Protein 3D03 (pdb70)

Foldseek 3Di:
DKEWEAEQLAFDAVPAADVRPHNSLVLLLLLLVVQQPDPPHGQAYEYAENLHQQQDLRRLVSSLVRVVSRPHQYDYEYAQNHDLVSCCVRCCVSVVQLDNDSVWGWHWDDPDQEIETEGEQYDPPANAGEQDPNNLVVVVVCLVVCPPGAYAYRHAFFLAAQLQLQQRVRGHPVSVSVLVVVVVHVRYAEYEHERQLDFGWDGRVNHIYTYAHHSAKGFDGDNPDNPGDIGGDWHWIWMWDDDPPDTDIHTGTSDDDDDDDDDDPCVVDPPPDD/DKEWEAEQLAFDAPPAAVVRPFNSLVLLLLVLVVQQPDPPHGQEYEYAANLHQAQDLRRLVSSLVSVVVRPHQYHYEYAQNHDQQSCLVRCCVSVVQLDNDSVRGWHWDDPDQEIETEGEQYDPPANAGEQDPNNLVVVLVVLVVCALRAYAYRHAFFLADDLQQQRRVRGHPNSVSVLVVVVVRVSDAEYEYERQLDFGWDGRVNHIYTYAHHSAKGFDGDNPDNPGDIGGDWHWIWMWDDDPPDTDIDIGTSDDDDDDDDDDPCVVPPD/DKEWEAEQLAFDADPAAVVRPHNSLVLLLLVLVVQQPDPPHGQEYEYAENLHAQQDLRRLVSSLVRVVSRPHQYDYEYAQNHDLQSCCVRCCVSVVQLDHDSVWGKDWDDPDQAIETEGEQYDPPANAGEQDPNRLVVVLVCLVVCPLRAYEYRHAFFLAAQLFLQRRVRGHPNSVSVLVVVVVHVSHAEYEYERQLDFGWDGRVRHIYTYAHHSAKGFDGDRPDNDGDIGGDWHWIWMWDDDPPDTDIDIGTSDDDDDDDDDDVCVVDPD/DKEWEAEQLAFDADPAADVRPHNSLVLLLLVLVVQVPDPPHGQEYEYQENLHQAQDLRRLVSSLVRVVSRPHQYDYEYAQNHDQQSCCVRCCVSVVQLDDDSVWGWDWDDPDQEIEIEGEQYDPPALAGEQDPVNLVVVVVVLVVCPQRAYAYRYAFFLAAQLFLQQRVRGHPVSVSVLVVVVVHVSHAEYEYERQLDWGWDDRVRHIYTYAHHSAKGFDGDNPDNDGDIGGDWHWIWMWDDDPPDTDIDTGTSDDDDDDDDDDVCVVDPD/DKEWEAEQLAFDAPPAADVRPFNSLVLLLLVLVVQQPDPPHGQEYEYAANLHQAQDLRSLVSSLVSVVVRPHQYHYEYAQNHDLVSCLVRPCVSVVQLDRDSVWGKHWDDPDQAIETEGEQYDPPALAGEQDPVNLVVVVVVLVVCPLRAYAYRYAFFLAAQLFQQRRVRGHPNSVSVLVVVVVHVRHAEYEYERQLDFGWDGRVNHIYTYAHHSAKGFDGDRPDNPGDIGGDWHWIWMWDDDPPDTDIDTGTSDDDDDDDDDDPCVVPPD/DKEWEAEQLAFDAPPAAVVRPHNSLVLLLLVLVVQQPDPPHGQAYEYAENLHQAQDLRRLVSSLVRVVVRPHQYDYEYAQNHDQQSCCVRCCVSPVQLDNDSVRGWHWDDPDQEIETEGEQYDPPARAGEDDPVNLVVVVVVLVVCAQRAYAYGHAFFLAAQLFLQQRVRGHPNSVSVLVVVVVHVSDAEYEYERQLDWGWDGRVNHIYTYAHHSAKGFDRDRPDNPGDIGGDWHWIWMWDDDPPDTDIDTGTSDDDDDDDDDDPCVVDPPPDD

Secondary structure (DSSP, 8-state):
-EEEEE----B-STT--BTTTB-HHHHHHHHHHHHHT-SS--SEEEEES--BSS--HHHHHHHHHHHTT-SS-EEEE--TTS-HHHHHHHHGGGSGGG-S-GGG--EEE-SSSSEEEE-----TT-SSB---HHHHHHHHHHHHHHTTS-EEEEESS-SS--S-TTTGGGSBTTTHHHHHHHHH-TTEEEEEE-SSSS-EEEEETTEEEEE---SS-B----SS--S-EEB-PPPEEEEEEEETTEEEEEEEE-S--S--EE--HHHHS-TT--/-EEEEE----B-STT--BTTTB-HHHHHHHHHHHHHT-SS--SEEEEES--BSS--HHHHHHHHHHHTT-SS-EEEE--TTS-HHHHHHHHGGGSGGG-S-GGG-EEEE-SSSSEEEEE----TT-SSB---HHHHHHHHHHHHHHTTS-EEEEESS-SS--S-TTTGGGSBTTTHHHHHHHHH-TTEEEEEE-SSSS-EEEEETTEEEEE---SS-B----SS--S-EEB-PPPEEEEEEEETTEEEEEEEE-S--S--EE--HHHHS--/-EEEEE----B--TT--BTTTB-HHHHHHHHHHHHHH-SS--SEEEEES--BSS--HHHHHHHHHHHTT-SS-EEEE--TTS-HHHHHHHHGGGSGGG-S-TT---EEE-SSSSEEEE-----TT-SSB---HHHHHHHHHHHHHHTTS-EEEEESS-SS--S-TTTGGGSBTTTHHHHHHHHH-TTEEEEEE-SSSS-EEEEETTEEEEE---SS-B----SS--S-EEB-PPPEEEEEEEETTEEEEEEEE-S--S--EE--HHHHS--/-EEEEE----B-STT--BTTTB-HHHHHHHHHHHHHT-SS--SEEEEES--BSS--HHHHHHHHHHHHT-SS-EEEE--TTS-HHHHHHHHGGGSGGG-S-TTS--EEE-SSSSEEEE-----TT-SSB---HHHHHHHHHHHHHHTTS-EEEEESS-SS--S-TTTGGGSBTTTHHHHHHHHH-TTEEEEEE-SSSS-EEEEETTEEEEE---SS-B----SS----EEB-PPPEEEEEEEETTEEEEEEEE-S--S--EE--HHHHS--/-EEEEE----B-STT--BTTTB-HHHHHHHHHHHHHT-SS--SEEEEES--BSS--HHHHHHHHHHHTT-SS-EEEE--TTS-HHHHHHHHGGGSGGG-S-TTS--EEE-SSSSEEEE---B-TT-SSB---HHHHHHHHHHHHHHTTS-EEEEESS-SS--S-TTTGGGSBTTTHHHHHHHHH-TTEEEEEE-SSSS-EEEEETTEEEEE---SS-B----SS--S-EEB-PPPEEEEEEEETTEEEEEEEE-S--S--EE--HHHHS--/-EEEEE----B--TT--BTTTB-HHHHHHHHHHHHHT-SS--SEEEEES--BSS--HHHHHHHHHHHTT-SS-EEEE--TTS-HHHHHHHHGGG-GGG-S-GGG--EEE-SSSSEEEE-----TT-SSB---HHHHHHHHHHHHHHTTS-EEEEESS-SS--S-TTTGGGSBTTTHHHHHHHHH-TTEEEEEE-SSSS-EEEEETTEEEEE---SS-B----SS--S-EEB-PPPEEEEEEEETTEEEEEEEE-S--S--EE--HHHHS-TT--

Structure (mmCIF, N/CA/C/O backbone):
data_3D03
#
_entry.id   3D03
#
_cell.length_a   94.967
_cell.length_b   133.842
_cell.length_c   168.941
_cell.angle_alpha   90.00
_cell.angle_beta   90.00
_cell.angle_gamma   90.00
#
_symmetry.space_group_name_H-M   'P 21 21 21'
#
loop_
_entity.id
_entity.type
_entity.pdbx_description
1 polymer Phosphohydrolase
2 non-polymer 'COBALT (II) ION'
3 water water
#
loop_
_atom_site.group_PDB
_atom_site.id
_atom_site.type_symbol
_atom_site.label_atom_id
_atom_site.label_alt_id
_atom_site.label_comp_id
_atom_site.label_asym_id
_atom_site.label_entity_id
_atom_site.label_seq_id
_atom_site.pdbx_PDB_ins_code
_atom_site.Cartn_x
_atom_site.Cartn_y
_atom_site.Cartn_z
_atom_site.occupancy
_atom_site.B_iso_or_equiv
_atom_site.auth_seq_id
_atom_site.auth_comp_id
_atom_site.auth_asym_id
_atom_site.auth_atom_id
_atom_site.pdbx_PDB_model_num
ATOM 1 N N . MET A 1 1 ? 33.368 8.531 0.918 1.00 3.88 1 MET A N 1
ATOM 2 C CA . MET A 1 1 ? 33.194 9.328 2.159 1.00 3.50 1 MET A CA 1
ATOM 3 C C . MET A 1 1 ? 33.699 8.544 3.351 1.00 3.06 1 MET A C 1
ATOM 4 O O . MET A 1 1 ? 33.300 7.379 3.564 1.00 2.28 1 MET A O 1
ATOM 9 N N . LEU A 1 2 ? 34.586 9.206 4.110 1.00 2.51 2 LEU A N 1
ATOM 10 C CA . LEU A 1 2 ? 35.008 8.782 5.430 1.00 2.00 2 LEU A CA 1
ATOM 11 C C . LEU A 1 2 ? 34.997 10.042 6.307 1.00 2.00 2 LEU A C 1
ATOM 12 O O . LEU A 1 2 ? 35.645 11.040 5.986 1.00 2.00 2 LEU A O 1
ATOM 17 N N . LEU A 1 3 ? 34.220 9.981 7.374 1.00 2.00 3 LEU A N 1
ATOM 18 C CA . LEU A 1 3 ? 34.129 11.060 8.360 1.00 2.91 3 LEU A CA 1
ATOM 19 C C . LEU A 1 3 ? 34.580 10.492 9.702 1.00 2.70 3 LEU A C 1
ATOM 20 O O . LEU A 1 3 ? 34.197 9.378 10.059 1.00 3.34 3 LEU A O 1
ATOM 25 N N . ALA A 1 4 ? 35.392 11.244 10.437 1.00 2.59 4 ALA A N 1
ATOM 26 C CA . ALA A 1 4 ? 35.653 10.939 11.848 1.00 2.00 4 ALA A CA 1
ATOM 27 C C . ALA A 1 4 ? 34.723 11.843 12.656 1.00 2.53 4 ALA A C 1
ATOM 28 O O . ALA A 1 4 ? 34.609 13.062 12.387 1.00 4.14 4 ALA A O 1
ATOM 30 N N . HIS A 1 5 ? 33.969 11.259 13.575 1.00 2.00 5 HIS A N 1
ATOM 31 C CA . HIS A 1 5 ? 32.907 11.995 14.288 1.00 2.00 5 HIS A CA 1
ATOM 32 C C . HIS A 1 5 ? 33.213 11.894 15.786 1.00 2.00 5 HIS A C 1
ATOM 33 O O . HIS A 1 5 ? 33.226 10.785 16.376 1.00 2.00 5 HIS A O 1
ATOM 40 N N . ILE A 1 6 ? 33.577 13.036 16.376 1.00 2.00 6 ILE A N 1
ATOM 41 C CA . ILE A 1 6 ? 33.799 13.089 17.836 1.00 2.10 6 ILE A CA 1
ATOM 42 C C . ILE A 1 6 ? 32.748 14.023 18.467 1.00 2.49 6 ILE A C 1
ATOM 43 O O . ILE A 1 6 ? 32.059 14.780 17.755 1.00 2.00 6 ILE A O 1
ATOM 48 N N . SER A 1 7 ? 32.652 14.033 19.796 1.00 2.00 7 SER A N 1
ATOM 49 C CA . SER A 1 7 ? 31.600 14.815 20.382 1.00 2.60 7 SER A CA 1
ATOM 50 C C . SER A 1 7 ? 31.950 15.212 21.785 1.00 2.15 7 SER A C 1
ATOM 51 O O . SER A 1 7 ? 32.770 14.524 22.416 1.00 2.00 7 SER A O 1
ATOM 54 N N . ASP A 1 8 ? 31.309 16.286 22.278 1.00 2.00 8 ASP A N 1
ATOM 55 C CA . ASP A 1 8 ? 31.352 16.606 23.714 1.00 2.00 8 ASP A CA 1
ATOM 56 C C . ASP A 1 8 ? 32.803 16.678 24.265 1.00 2.31 8 ASP A C 1
ATOM 57 O O . ASP A 1 8 ? 33.187 15.995 25.255 1.00 2.12 8 ASP A O 1
ATOM 62 N N . THR A 1 9 ? 33.597 17.509 23.610 1.00 2.00 9 THR A N 1
ATOM 63 C CA . THR A 1 9 ? 34.975 17.785 23.998 1.00 2.00 9 THR A CA 1
ATOM 64 C C . THR A 1 9 ? 35.072 18.527 25.368 1.00 2.00 9 THR A C 1
ATOM 65 O O . THR A 1 9 ? 36.049 18.313 26.106 1.00 2.00 9 THR A O 1
ATOM 69 N N . HIS A 1 10 ? 34.087 19.377 25.692 1.00 2.00 10 HIS A N 1
ATOM 70 C CA . HIS A 1 10 ? 34.067 20.114 26.999 1.00 2.00 10 HIS A CA 1
ATOM 71 C C . HIS A 1 10 ? 35.388 20.810 27.372 1.00 2.00 10 HIS A C 1
ATOM 72 O O . HIS A 1 10 ? 35.833 20.734 28.537 1.00 2.00 10 HIS A O 1
ATOM 79 N N . PHE A 1 11 ? 35.998 21.497 26.400 1.00 2.00 11 PHE A N 1
ATOM 80 C CA . PHE A 1 11 ? 37.221 22.243 26.664 1.00 2.00 11 PHE A CA 1
ATOM 81 C C . PHE A 1 11 ? 37.025 23.232 27.818 1.00 2.00 11 PHE A C 1
ATOM 82 O O . PHE A 1 11 ? 35.944 23.792 27.964 1.00 2.00 11 PHE A O 1
ATOM 90 N N . ARG A 1 12 ? 38.095 23.414 28.591 1.00 2.00 12 ARG A N 1
ATOM 91 C CA . ARG A 1 12 ? 38.173 24.414 29.676 1.00 2.00 12 ARG A CA 1
ATOM 92 C C . ARG A 1 12 ? 39.202 25.490 29.331 1.00 2.00 12 ARG A C 1
ATOM 93 O O . ARG A 1 12 ? 39.903 25.393 28.293 1.00 2.00 12 ARG A O 1
ATOM 101 N N . SER A 1 13 ? 39.299 26.505 30.206 1.00 2.00 13 SER A N 1
ATOM 102 C CA . SER A 1 13 ? 40.279 27.596 30.112 1.00 2.88 13 SER A CA 1
ATOM 103 C C . SER A 1 13 ? 41.693 27.054 30.133 1.00 2.96 13 SER A C 1
ATOM 104 O O . SER A 1 13 ? 41.935 25.979 30.683 1.00 2.00 13 SER A O 1
ATOM 107 N N . ARG A 1 14 ? 42.636 27.811 29.562 1.00 3.77 14 ARG A N 1
ATOM 108 C CA . ARG A 1 14 ? 44.023 27.438 29.626 1.00 5.14 14 ARG A CA 1
ATOM 109 C C . ARG A 1 14 ? 44.498 27.220 31.070 1.00 6.08 14 ARG A C 1
ATOM 110 O O . ARG A 1 14 ? 44.357 28.073 31.940 1.00 5.76 14 ARG A O 1
ATOM 118 N N . GLY A 1 15 ? 45.027 26.030 31.319 1.00 6.03 15 GLY A N 1
ATOM 119 C CA . GLY A 1 15 ? 45.505 25.714 32.641 1.00 7.30 15 GLY A CA 1
ATOM 120 C C . GLY A 1 15 ? 44.454 25.199 33.609 1.00 6.76 15 GLY A C 1
ATOM 121 O O . GLY A 1 15 ? 44.793 24.925 34.743 1.00 8.64 15 GLY A O 1
ATOM 122 N N . GLU A 1 16 ? 43.193 25.071 33.204 1.00 5.07 16 GLU A N 1
ATOM 123 C CA . GLU A 1 16 ? 42.157 24.579 34.104 1.00 4.83 16 GLU A CA 1
ATOM 124 C C . GLU A 1 16 ? 41.839 23.138 33.725 1.00 3.94 16 GLU A C 1
ATOM 125 O O . GLU A 1 16 ? 41.938 22.770 32.553 1.00 3.44 16 GLU A O 1
ATOM 131 N N . LYS A 1 17 ? 41.463 22.336 34.712 1.00 2.06 17 LYS A N 1
ATOM 132 C CA . LYS A 1 17 ? 41.014 20.959 34.451 1.00 2.64 17 LYS A CA 1
ATOM 133 C C . LYS A 1 17 ? 39.497 20.870 34.718 1.00 2.10 17 LYS A C 1
ATOM 134 O O . LYS A 1 17 ? 38.954 21.558 35.591 1.00 2.00 17 LYS A O 1
ATOM 140 N N . LEU A 1 18 ? 38.815 20.007 33.979 1.00 2.00 18 LEU A N 1
ATOM 141 C CA . LEU A 1 18 ? 37.399 19.765 34.201 1.00 2.00 18 LEU A CA 1
ATOM 142 C C . LEU A 1 18 ? 37.169 19.162 35.594 1.00 2.00 18 LEU A C 1
ATOM 143 O O . LEU A 1 18 ? 37.805 18.158 35.934 1.00 2.00 18 LEU A O 1
ATOM 148 N N . TYR A 1 19 ? 36.296 19.803 36.384 1.00 2.00 19 TYR A N 1
ATOM 149 C CA . TYR A 1 19 ? 36.084 19.445 37.825 1.00 2.00 19 TYR A CA 1
ATOM 150 C C . TYR A 1 19 ? 37.334 19.486 38.721 1.00 2.00 19 TYR A C 1
ATOM 151 O O . TYR A 1 19 ? 37.365 18.932 39.828 1.00 2.00 19 TYR A O 1
ATOM 160 N N . GLY A 1 20 ? 38.374 20.142 38.229 1.00 2.00 20 GLY A N 1
ATOM 161 C CA . GLY A 1 20 ? 39.635 20.235 38.904 1.00 2.00 20 GLY A CA 1
ATOM 162 C C . GLY A 1 20 ? 40.589 19.070 38.718 1.00 2.00 20 GLY A C 1
ATOM 163 O O . GLY A 1 20 ? 41.724 19.151 39.153 1.00 2.00 20 GLY A O 1
ATOM 164 N N . PHE A 1 21 ? 40.166 17.987 38.070 1.00 2.00 21 PHE A N 1
ATOM 165 C CA . PHE A 1 21 ? 41.072 16.856 37.964 1.00 2.00 21 PHE A CA 1
ATOM 166 C C . PHE A 1 21 ? 41.067 16.092 36.635 1.00 2.00 21 PHE A C 1
ATOM 167 O O . PHE A 1 21 ? 41.933 15.232 36.462 1.00 3.10 21 PHE A O 1
ATOM 175 N N . ILE A 1 22 ? 40.115 16.355 35.749 1.00 2.00 22 ILE A N 1
ATOM 176 C CA . ILE A 1 22 ? 40.119 15.689 34.440 1.00 2.00 22 ILE A CA 1
ATOM 177 C C . ILE A 1 22 ? 40.761 16.654 33.409 1.00 2.00 22 ILE A C 1
ATOM 178 O O . ILE A 1 22 ? 40.209 17.729 33.140 1.00 2.00 22 ILE A O 1
ATOM 183 N N . ASP A 1 23 ? 41.939 16.300 32.885 1.00 2.00 23 ASP A N 1
ATOM 184 C CA . ASP A 1 23 ? 42.635 17.213 31.986 1.00 2.36 23 ASP A CA 1
ATOM 185 C C . ASP A 1 23 ? 42.018 17.082 30.598 1.00 2.00 23 ASP A C 1
ATOM 186 O O . ASP A 1 23 ? 42.619 16.436 29.723 1.00 2.00 23 ASP A O 1
ATOM 191 N N . VAL A 1 24 ? 40.844 17.697 30.396 1.00 2.00 24 VAL A N 1
ATOM 192 C CA . VAL A 1 24 ? 40.132 17.595 29.104 1.00 2.00 24 VAL A CA 1
ATOM 193 C C . VAL A 1 24 ? 40.929 18.231 27.978 1.00 2.00 24 VAL A C 1
ATOM 194 O O . VAL A 1 24 ? 40.871 17.778 26.831 1.00 2.06 24 VAL A O 1
ATOM 198 N N . ASN A 1 25 ? 41.672 19.292 28.275 1.00 2.14 25 ASN A N 1
ATOM 199 C CA . ASN A 1 25 ? 42.425 19.989 27.228 1.00 2.00 25 ASN A CA 1
ATOM 200 C C . ASN A 1 25 ? 43.552 19.102 26.717 1.00 2.00 25 ASN A C 1
ATOM 201 O O . ASN A 1 25 ? 43.731 18.966 25.503 1.00 2.00 25 ASN A O 1
ATOM 206 N N . ALA A 1 26 ? 44.285 18.466 27.634 1.00 2.00 26 ALA A N 1
ATOM 207 C CA . ALA A 1 26 ? 45.329 17.510 27.222 1.00 2.00 26 ALA A CA 1
ATOM 208 C C . ALA A 1 26 ? 44.704 16.307 26.535 1.00 2.00 26 ALA A C 1
ATOM 209 O O . ALA A 1 26 ? 45.232 15.855 25.514 1.00 2.00 26 ALA A O 1
ATOM 211 N N . ALA A 1 27 ? 43.581 15.807 27.036 1.00 2.00 27 ALA A N 1
ATOM 212 C CA . ALA A 1 27 ? 43.014 14.572 26.444 1.00 2.00 27 ALA A CA 1
ATOM 213 C C . ALA A 1 27 ? 42.591 14.870 24.993 1.00 2.00 27 ALA A C 1
ATOM 214 O O . ALA A 1 27 ? 42.793 14.034 24.104 1.00 2.00 27 ALA A O 1
ATOM 216 N N . ASN A 1 28 ? 42.001 16.052 24.781 1.00 2.00 28 ASN A N 1
ATOM 217 C CA . ASN A 1 28 ? 41.536 16.457 23.447 1.00 2.00 28 ASN A CA 1
ATOM 218 C C . ASN A 1 28 ? 42.680 16.730 22.455 1.00 2.00 28 ASN A C 1
ATOM 219 O O . ASN A 1 28 ? 42.558 16.419 21.243 1.00 2.00 28 ASN A O 1
ATOM 224 N N . ALA A 1 29 ? 43.792 17.261 22.973 1.00 2.00 29 ALA A N 1
ATOM 225 C CA . ALA A 1 29 ? 45.052 17.415 22.221 1.00 2.00 29 ALA A CA 1
ATOM 226 C C . ALA A 1 29 ? 45.614 16.051 21.765 1.00 2.00 29 ALA A C 1
ATOM 227 O O . ALA A 1 29 ? 46.044 15.892 20.617 1.00 2.00 29 ALA A O 1
ATOM 229 N N . ASP A 1 30 ? 45.624 15.068 22.678 1.00 2.00 30 ASP A N 1
ATOM 230 C CA . ASP A 1 30 ? 45.978 13.674 22.298 1.00 2.00 30 ASP A CA 1
ATOM 231 C C . ASP A 1 30 ? 45.058 13.182 21.158 1.00 2.00 30 ASP A C 1
ATOM 232 O O . ASP A 1 30 ? 45.538 12.672 20.147 1.00 2.00 30 ASP A O 1
ATOM 237 N N . VAL A 1 31 ? 43.743 13.358 21.310 1.00 2.00 31 VAL A N 1
ATOM 238 C CA . VAL A 1 31 ? 42.763 12.926 20.323 1.00 2.00 31 VAL A CA 1
ATOM 239 C C . VAL A 1 31 ? 42.989 13.592 18.944 1.00 2.00 31 VAL A C 1
ATOM 240 O O . VAL A 1 31 ? 43.000 12.908 17.929 1.00 2.00 31 VAL A O 1
ATOM 244 N N . VAL A 1 32 ? 43.145 14.915 18.927 1.00 2.00 32 VAL A N 1
ATOM 245 C CA . VAL A 1 32 ? 43.516 15.617 17.699 1.00 2.00 32 VAL A CA 1
ATOM 246 C C . VAL A 1 32 ? 44.787 15.020 17.019 1.00 2.00 32 VAL A C 1
ATOM 247 O O . VAL A 1 32 ? 44.781 14.747 15.789 1.00 2.00 32 VAL A O 1
ATOM 251 N N . SER A 1 33 ? 45.859 14.816 17.784 1.00 2.00 33 SER A N 1
ATOM 252 C CA . SER A 1 33 ? 47.054 14.188 17.200 1.00 2.00 33 SER A CA 1
ATOM 253 C C . SER A 1 33 ? 46.776 12.749 16.735 1.00 2.00 33 SER A C 1
ATOM 254 O O . SER A 1 33 ? 47.302 12.323 15.711 1.00 2.00 33 SER A O 1
ATOM 257 N N . GLN A 1 34 ? 45.959 11.990 17.464 1.00 2.00 34 GLN A N 1
ATOM 258 C CA . GLN A 1 34 ? 45.525 10.657 16.975 1.00 2.00 34 GLN A CA 1
ATOM 259 C C . GLN A 1 34 ? 44.808 10.744 15.611 1.00 2.00 34 GLN A C 1
ATOM 260 O O . GLN A 1 34 ? 45.100 9.959 14.709 1.00 2.00 34 GLN A O 1
ATOM 266 N N . LEU A 1 35 ? 43.868 11.686 15.479 1.00 2.00 35 LEU A N 1
ATOM 267 C CA . LEU A 1 35 ? 43.175 11.888 14.209 1.00 2.00 35 LEU A CA 1
ATOM 268 C C . LEU A 1 35 ? 44.129 12.323 13.090 1.00 2.00 35 LEU A C 1
ATOM 269 O O . LEU A 1 35 ? 44.064 11.803 11.939 1.00 2.00 35 LEU A O 1
ATOM 274 N N . ASN A 1 36 ? 45.017 13.268 13.407 1.00 2.00 36 ASN A N 1
ATOM 275 C CA . ASN A 1 36 ? 46.082 13.678 12.450 1.00 2.00 36 ASN A CA 1
ATOM 276 C C . ASN A 1 36 ? 47.000 12.533 12.003 1.00 2.49 36 ASN A C 1
ATOM 277 O O . ASN A 1 36 ? 47.574 12.573 10.900 1.00 2.00 36 ASN A O 1
ATOM 282 N N . ALA A 1 37 ? 47.158 11.528 12.859 1.00 2.00 37 ALA A N 1
ATOM 283 C CA . ALA A 1 37 ? 48.046 10.422 12.530 1.00 3.25 37 ALA A CA 1
ATOM 284 C C . ALA A 1 37 ? 47.404 9.238 11.789 1.00 3.60 37 ALA A C 1
ATOM 285 O O . ALA A 1 37 ? 48.112 8.262 11.467 1.00 5.31 37 ALA A O 1
ATOM 287 N N . LEU A 1 38 ? 46.096 9.280 11.544 1.00 3.54 38 LEU A N 1
ATOM 288 C CA . LEU A 1 38 ? 45.403 8.138 10.939 1.00 4.79 38 LEU A CA 1
ATOM 289 C C . LEU A 1 38 ? 45.988 7.811 9.558 1.00 5.94 38 LEU A C 1
ATOM 290 O O . LEU A 1 38 ? 46.304 8.721 8.794 1.00 5.38 38 LEU A O 1
ATOM 295 N N . ARG A 1 39 ? 46.150 6.515 9.262 1.00 7.20 39 ARG A N 1
ATOM 296 C CA . ARG A 1 39 ? 46.683 6.028 7.975 1.00 9.43 39 ARG A CA 1
ATOM 297 C C . ARG A 1 39 ? 45.609 6.167 6.903 1.00 9.28 39 ARG A C 1
ATOM 298 O O . ARG A 1 39 ? 45.885 6.600 5.779 1.00 8.82 39 ARG A O 1
ATOM 306 N N . GLU A 1 40 ? 44.380 5.776 7.253 1.00 9.00 40 GLU A N 1
ATOM 307 C CA . GLU A 1 40 ? 43.244 5.984 6.391 1.00 9.17 40 GLU A CA 1
ATOM 308 C C . GLU A 1 40 ? 42.604 7.303 6.819 1.00 8.46 40 GLU A C 1
ATOM 309 O O . GLU A 1 40 ? 41.896 7.388 7.831 1.00 7.23 40 GLU A O 1
ATOM 315 N N . ARG A 1 41 ? 42.899 8.342 6.045 1.00 7.32 41 ARG A N 1
ATOM 316 C CA . ARG A 1 41 ? 42.571 9.694 6.456 1.00 6.87 41 ARG A CA 1
ATOM 317 C C . ARG A 1 41 ? 41.138 10.036 6.091 1.00 5.40 41 ARG A C 1
ATOM 318 O O . ARG A 1 41 ? 40.758 9.926 4.943 1.00 5.32 41 ARG A O 1
ATOM 326 N N . PRO A 1 42 ? 40.354 10.502 7.076 1.00 4.32 42 PRO A N 1
ATOM 327 C CA . PRO A 1 42 ? 39.013 10.992 6.854 1.00 3.52 42 PRO A CA 1
ATOM 328 C C . PRO A 1 42 ? 38.986 12.181 5.901 1.00 2.26 42 PRO A C 1
ATOM 329 O O . PRO A 1 42 ? 39.972 12.914 5.776 1.00 2.00 42 PRO A O 1
ATOM 333 N N . ASP A 1 43 ? 37.835 12.392 5.279 1.00 2.00 43 ASP A N 1
ATOM 334 C CA . ASP A 1 43 ? 37.616 13.534 4.393 1.00 2.00 43 ASP A CA 1
ATOM 335 C C . ASP A 1 43 ? 37.299 14.769 5.214 1.00 2.00 43 ASP A C 1
ATOM 336 O O . ASP A 1 43 ? 37.483 15.920 4.765 1.00 2.00 43 ASP A O 1
ATOM 341 N N . ALA A 1 44 ? 36.793 14.545 6.424 1.00 2.00 44 ALA A N 1
ATOM 342 C CA . ALA A 1 44 ? 36.431 15.657 7.340 1.00 2.00 44 ALA A CA 1
ATOM 343 C C . ALA A 1 44 ? 36.207 15.058 8.726 1.00 2.00 44 ALA A C 1
ATOM 344 O O . ALA A 1 44 ? 36.083 13.823 8.878 1.00 2.00 44 ALA A O 1
ATOM 346 N N . VAL A 1 45 ? 36.157 15.956 9.716 1.00 2.00 45 VAL A N 1
ATOM 347 C CA . VAL A 1 45 ? 35.902 15.633 11.112 1.00 2.00 45 VAL A CA 1
ATOM 348 C C . VAL A 1 45 ? 34.637 16.393 11.545 1.00 2.00 45 VAL A C 1
ATOM 349 O O . VAL A 1 45 ? 34.523 17.609 11.302 1.00 2.00 45 VAL A O 1
ATOM 353 N N . VAL A 1 46 ? 33.689 15.663 12.130 1.00 2.00 46 VAL A N 1
ATOM 354 C CA . VAL A 1 46 ? 32.504 16.243 12.723 1.00 2.00 46 VAL A CA 1
ATOM 355 C C . VAL A 1 46 ? 32.672 16.381 14.248 1.00 2.00 46 VAL A C 1
ATOM 356 O O . VAL A 1 46 ? 33.110 15.418 14.939 1.00 2.00 46 VAL A O 1
ATOM 360 N N . VAL A 1 47 ? 32.370 17.561 14.782 1.00 2.00 47 VAL A N 1
ATOM 361 C CA . VAL A 1 47 ? 32.293 17.690 16.283 1.00 2.53 47 VAL A CA 1
ATOM 362 C C . VAL A 1 47 ? 30.886 18.109 16.731 1.00 3.07 47 VAL A C 1
ATOM 363 O O . VAL A 1 47 ? 30.461 19.255 16.512 1.00 2.68 47 VAL A O 1
ATOM 367 N N . SER A 1 48 ? 30.146 17.188 17.339 1.00 3.22 48 SER A N 1
ATOM 368 C CA . SER A 1 48 ? 28.702 17.388 17.486 1.00 4.46 48 SER A CA 1
ATOM 369 C C . SER A 1 48 ? 28.287 17.956 18.854 1.00 5.41 48 SER A C 1
ATOM 370 O O . SER A 1 48 ? 27.384 17.440 19.521 1.00 4.02 48 SER A O 1
ATOM 373 N N . GLY A 1 49 ? 28.958 19.036 19.251 1.00 5.32 49 GLY A N 1
ATOM 374 C CA . GLY A 1 49 ? 28.461 19.866 20.331 1.00 5.71 49 GLY A CA 1
ATOM 375 C C . GLY A 1 49 ? 29.072 19.644 21.671 1.00 5.80 49 GLY A C 1
ATOM 376 O O . GLY A 1 49 ? 29.870 18.723 21.851 1.00 7.22 49 GLY A O 1
ATOM 377 N N . ASP A 1 50 ? 28.637 20.475 22.634 1.00 5.87 50 ASP A N 1
ATOM 378 C CA . ASP A 1 50 ? 29.331 20.729 23.915 1.00 4.31 50 ASP A CA 1
ATOM 379 C C . ASP A 1 50 ? 30.818 20.866 23.681 1.00 3.55 50 ASP A C 1
ATOM 380 O O . ASP A 1 50 ? 31.634 20.131 24.247 1.00 2.39 50 ASP A O 1
ATOM 385 N N . ILE A 1 51 ? 31.164 21.830 22.826 1.00 2.08 51 ILE A N 1
ATOM 386 C CA . ILE A 1 51 ? 32.548 22.068 22.491 1.00 2.00 51 ILE A CA 1
ATOM 387 C C . ILE A 1 51 ? 33.307 22.588 23.715 1.00 2.00 51 ILE A C 1
ATOM 388 O O . ILE A 1 51 ? 34.372 22.058 24.022 1.00 2.00 51 ILE A O 1
ATOM 393 N N . VAL A 1 52 ? 32.756 23.589 24.398 1.00 2.00 52 VAL A N 1
ATOM 394 C CA . VAL A 1 52 ? 33.323 24.062 25.691 1.00 2.00 52 VAL A CA 1
ATOM 395 C C . VAL A 1 52 ? 32.423 23.635 26.865 1.00 2.00 52 VAL A C 1
ATOM 396 O O . VAL A 1 52 ? 31.296 23.180 26.678 1.00 2.00 52 VAL A O 1
ATOM 400 N N . ASN A 1 53 ? 32.935 23.764 28.084 1.00 2.00 53 ASN A N 1
ATOM 401 C CA . ASN A 1 53 ? 32.195 23.286 29.241 1.00 2.00 53 ASN A CA 1
ATOM 402 C C . ASN A 1 53 ? 31.240 24.293 29.836 1.00 2.09 53 ASN A C 1
ATOM 403 O O . ASN A 1 53 ? 30.208 23.912 30.371 1.00 2.00 53 ASN A O 1
ATOM 408 N N . CYS A 1 54 ? 31.605 25.573 29.781 1.00 2.00 54 CYS A N 1
ATOM 409 C CA . CYS A 1 54 ? 30.961 26.612 30.593 1.00 3.29 54 CYS A CA 1
ATOM 410 C C . CYS A 1 54 ? 30.526 27.787 29.752 1.00 2.90 54 CYS A C 1
ATOM 411 O O . CYS A 1 54 ? 30.134 28.818 30.309 1.00 4.80 54 CYS A O 1
ATOM 414 N N . GLY A 1 55 ? 30.669 27.665 28.436 1.00 3.15 55 GLY A N 1
ATOM 415 C CA . GLY A 1 55 ? 30.359 28.735 27.504 1.00 3.95 55 GLY A CA 1
ATOM 416 C C . GLY A 1 55 ? 31.183 30.001 27.667 1.00 3.94 55 GLY A C 1
ATOM 417 O O . GLY A 1 55 ? 30.701 31.073 27.323 1.00 5.22 55 GLY A O 1
ATOM 418 N N . ARG A 1 56 ? 32.425 29.888 28.123 1.00 3.97 56 ARG A N 1
ATOM 419 C CA . ARG A 1 56 ? 33.239 31.069 28.460 1.00 4.21 56 ARG A CA 1
ATOM 420 C C . ARG A 1 56 ? 34.222 31.402 27.331 1.00 3.10 56 ARG A C 1
ATOM 421 O O . ARG A 1 56 ? 34.745 30.480 26.685 1.00 2.00 56 ARG A O 1
ATOM 429 N N . PRO A 1 57 ? 34.492 32.712 27.100 1.00 2.46 57 PRO A N 1
ATOM 430 C CA . PRO A 1 57 ? 35.446 33.056 26.019 1.00 2.51 57 PRO A CA 1
ATOM 431 C C . PRO A 1 57 ? 36.807 32.348 26.143 1.00 2.00 57 PRO A C 1
ATOM 432 O O . PRO A 1 57 ? 37.389 31.949 25.133 1.00 2.00 57 PRO A O 1
ATOM 436 N N . GLU A 1 58 ? 37.344 32.215 27.366 1.00 2.49 58 GLU A N 1
ATOM 437 C CA . GLU A 1 58 ? 38.678 31.600 27.509 1.00 3.43 58 GLU A CA 1
ATOM 438 C C . GLU A 1 58 ? 38.692 30.126 27.086 1.00 2.00 58 GLU A C 1
ATOM 439 O O . GLU A 1 58 ? 39.731 29.627 26.687 1.00 2.00 58 GLU A O 1
ATOM 445 N N . GLU A 1 59 ? 37.546 29.453 27.176 1.00 2.00 59 GLU A N 1
ATOM 446 C CA . GLU A 1 59 ? 37.456 28.045 26.756 1.00 2.00 59 GLU A CA 1
ATOM 447 C C . GLU A 1 59 ? 37.438 27.998 25.250 1.00 2.00 59 GLU A C 1
ATOM 448 O O . GLU A 1 59 ? 37.975 27.060 24.642 1.00 2.00 59 GLU A O 1
ATOM 454 N N . TYR A 1 60 ? 36.799 28.995 24.624 1.00 2.00 60 TYR A N 1
ATOM 455 C CA . TYR A 1 60 ? 36.777 29.031 23.148 1.00 2.00 60 TYR A CA 1
ATOM 456 C C . TYR A 1 60 ? 38.151 29.344 22.590 1.00 2.00 60 TYR A C 1
ATOM 457 O O . TYR A 1 60 ? 38.473 28.916 21.468 1.00 2.57 60 TYR A O 1
ATOM 466 N N . GLN A 1 61 ? 38.985 30.055 23.355 1.00 2.00 61 GLN A N 1
ATOM 467 C CA . GLN A 1 61 ? 40.362 30.282 22.909 1.00 2.00 61 GLN A CA 1
ATOM 468 C C . GLN A 1 61 ? 41.115 28.936 22.813 1.00 2.00 61 GLN A C 1
ATOM 469 O O . GLN A 1 61 ? 41.799 28.659 21.824 1.00 2.00 61 GLN A O 1
ATOM 475 N N . VAL A 1 62 ? 40.934 28.091 23.820 1.00 2.00 62 VAL A N 1
ATOM 476 C CA . VAL A 1 62 ? 41.521 26.748 23.802 1.00 2.00 62 VAL A CA 1
ATOM 477 C C . VAL A 1 62 ? 40.901 25.867 22.694 1.00 2.00 62 VAL A C 1
ATOM 478 O O . VAL A 1 62 ? 41.644 25.212 21.952 1.00 2.00 62 VAL A O 1
ATOM 482 N N . ALA A 1 63 ? 39.573 25.877 22.554 1.00 2.00 63 ALA A N 1
ATOM 483 C CA . ALA A 1 63 ? 38.931 25.060 21.512 1.00 2.00 63 ALA A CA 1
ATOM 484 C C . ALA A 1 63 ? 39.448 25.421 20.124 1.00 2.35 63 ALA A C 1
ATOM 485 O O . ALA A 1 63 ? 39.706 24.518 19.285 1.00 2.00 63 ALA A O 1
ATOM 487 N N . ARG A 1 64 ? 39.584 26.728 19.889 1.00 2.00 64 ARG A N 1
ATOM 488 C CA . ARG A 1 64 ? 40.019 27.222 18.580 1.00 3.50 64 ARG A CA 1
ATOM 489 C C . ARG A 1 64 ? 41.431 26.753 18.238 1.00 2.96 64 ARG A C 1
ATOM 490 O O . ARG A 1 64 ? 41.709 26.333 17.080 1.00 2.44 64 ARG A O 1
ATOM 498 N N . GLN A 1 65 ? 42.314 26.822 19.228 1.00 2.05 65 GLN A N 1
ATOM 499 C CA . GLN A 1 65 ? 43.679 26.338 19.092 1.00 2.00 65 GLN A CA 1
ATOM 500 C C . GLN A 1 65 ? 43.761 24.835 18.832 1.00 2.25 65 GLN A C 1
ATOM 501 O O . GLN A 1 65 ? 44.442 24.421 17.889 1.00 2.00 65 GLN A O 1
ATOM 507 N N . ILE A 1 66 ? 43.090 24.027 19.642 1.00 2.00 66 ILE A N 1
ATOM 508 C CA . ILE A 1 66 ? 43.234 22.567 19.511 1.00 2.00 66 ILE A CA 1
ATOM 509 C C . ILE A 1 66 ? 42.471 22.034 18.286 1.00 2.00 66 ILE A C 1
ATOM 510 O O . ILE A 1 66 ? 43.030 21.342 17.478 1.00 2.26 66 ILE A O 1
ATOM 515 N N . LEU A 1 67 ? 41.206 22.406 18.133 1.00 2.38 67 LEU A N 1
ATOM 516 C CA . LEU A 1 67 ? 40.418 22.010 16.959 1.00 2.79 67 LEU A CA 1
ATOM 517 C C . LEU A 1 67 ? 41.046 22.612 15.691 1.00 3.51 67 LEU A C 1
ATOM 518 O O . LEU A 1 67 ? 41.095 21.966 14.647 1.00 4.72 67 LEU A O 1
ATOM 523 N N . GLY A 1 68 ? 41.538 23.840 15.819 1.00 2.41 68 GLY A N 1
ATOM 524 C CA . GLY A 1 68 ? 42.314 24.519 14.778 1.00 3.71 68 GLY A CA 1
ATOM 525 C C . GLY A 1 68 ? 43.518 23.735 14.306 1.00 3.72 68 GLY A C 1
ATOM 526 O O . GLY A 1 68 ? 43.980 23.961 13.196 1.00 5.15 68 GLY A O 1
ATOM 527 N N . SER A 1 69 ? 44.028 22.804 15.117 1.00 3.62 69 SER A N 1
ATOM 528 C CA . SER A 1 69 ? 45.234 22.047 14.725 1.00 2.92 69 SER A CA 1
ATOM 529 C C . SER A 1 69 ? 44.921 20.729 13.999 1.00 2.13 69 SER A C 1
ATOM 530 O O . SER A 1 69 ? 45.831 19.982 13.670 1.00 2.00 69 SER A O 1
ATOM 533 N N . LEU A 1 70 ? 43.635 20.462 13.779 1.00 2.00 70 LEU A N 1
ATOM 534 C CA . LEU A 1 70 ? 43.217 19.258 13.040 1.00 2.00 70 LEU A CA 1
ATOM 535 C C . LEU A 1 70 ? 43.568 19.489 11.571 1.00 2.57 70 LEU A C 1
ATOM 536 O O . LEU A 1 70 ? 43.313 20.581 11.040 1.00 2.00 70 LEU A O 1
ATOM 541 N N . ASN A 1 71 ? 44.155 18.481 10.917 1.00 3.60 71 ASN A N 1
ATOM 542 C CA . ASN A 1 71 ? 44.535 18.680 9.509 1.00 3.94 71 ASN A CA 1
ATOM 543 C C . ASN A 1 71 ? 43.427 18.192 8.590 1.00 2.96 71 ASN A C 1
ATOM 544 O O . ASN A 1 71 ? 43.673 17.400 7.685 1.00 2.80 71 ASN A O 1
ATOM 549 N N . TYR A 1 72 ? 42.202 18.646 8.866 1.00 2.61 72 TYR A N 1
ATOM 550 C CA . TYR A 1 72 ? 40.978 18.218 8.146 1.00 2.70 72 TYR A CA 1
ATOM 551 C C . TYR A 1 72 ? 39.987 19.375 8.063 1.00 2.91 72 TYR A C 1
ATOM 552 O O . TYR A 1 72 ? 40.000 20.241 8.946 1.00 4.00 72 TYR A O 1
ATOM 561 N N . PRO A 1 73 ? 39.090 19.373 7.048 1.00 3.44 73 PRO A N 1
ATOM 562 C CA . PRO A 1 73 ? 37.922 20.251 7.089 1.00 3.45 73 PRO A CA 1
ATOM 563 C C . PRO A 1 73 ? 37.057 19.870 8.303 1.00 3.27 73 PRO A C 1
ATOM 564 O O . PRO A 1 73 ? 36.923 18.665 8.625 1.00 2.00 73 PRO A O 1
ATOM 568 N N . LEU A 1 74 ? 36.501 20.878 8.977 1.00 3.06 74 LEU A N 1
ATOM 569 C CA . LEU A 1 74 ? 35.681 20.668 10.175 1.00 2.40 74 LEU A CA 1
ATOM 570 C C . LEU A 1 74 ? 34.221 21.065 9.984 1.00 2.68 74 LEU A C 1
ATOM 571 O O . LEU A 1 74 ? 33.920 22.105 9.374 1.00 2.57 74 LEU A O 1
ATOM 576 N N . TYR A 1 75 ? 33.347 20.233 10.538 1.00 2.00 75 TYR A N 1
ATOM 577 C CA . TYR A 1 75 ? 31.934 20.517 10.663 1.00 2.00 75 TYR A CA 1
ATOM 578 C C . TYR A 1 75 ? 31.609 20.515 12.146 1.00 2.44 75 TYR A C 1
ATOM 579 O O . TYR A 1 75 ? 31.730 19.481 12.821 1.00 2.94 75 TYR A O 1
ATOM 588 N N . LEU A 1 76 ? 31.273 21.714 12.636 1.00 2.75 76 LEU A N 1
ATOM 589 C CA . LEU A 1 76 ? 31.116 21.979 14.070 1.00 2.96 76 LEU A CA 1
ATOM 590 C C . LEU A 1 76 ? 29.700 22.431 14.379 1.00 3.20 76 LEU A C 1
ATOM 591 O O . LEU A 1 76 ? 29.159 23.283 13.683 1.00 4.30 76 LEU A O 1
ATOM 596 N N . ILE A 1 77 ? 29.089 21.859 15.426 1.00 3.67 77 ILE A N 1
ATOM 597 C CA . ILE A 1 77 ? 27.775 22.324 15.877 1.00 2.89 77 ILE A CA 1
ATOM 598 C C . ILE A 1 77 ? 27.806 22.563 17.404 1.00 2.19 77 ILE A C 1
ATOM 599 O O . ILE A 1 77 ? 28.597 21.923 18.113 1.00 2.00 77 ILE A O 1
ATOM 604 N N . PRO A 1 78 ? 26.955 23.484 17.893 1.00 2.00 78 PRO A N 1
ATOM 605 C CA . PRO A 1 78 ? 26.883 23.694 19.355 1.00 2.01 78 PRO A CA 1
ATOM 606 C C . PRO A 1 78 ? 26.083 22.648 20.154 1.00 2.15 78 PRO A C 1
ATOM 607 O O . PRO A 1 78 ? 25.220 21.937 19.595 1.00 3.00 78 PRO A O 1
ATOM 611 N N . GLY A 1 79 ? 26.318 22.627 21.463 1.00 2.00 79 GLY A N 1
ATOM 612 C CA . GLY A 1 79 ? 25.529 21.866 22.395 1.00 2.07 79 GLY A CA 1
ATOM 613 C C . GLY A 1 79 ? 25.027 22.831 23.453 1.00 2.42 79 GLY A C 1
ATOM 614 O O . GLY A 1 79 ? 25.316 24.039 23.378 1.00 2.00 79 GLY A O 1
ATOM 615 N N . ASN A 1 80 ? 24.299 22.334 24.456 1.00 2.34 80 ASN A N 1
ATOM 616 C CA . ASN A 1 80 ? 23.818 23.231 25.520 1.00 2.20 80 ASN A CA 1
ATOM 617 C C . ASN A 1 80 ? 24.930 23.935 26.353 1.00 2.97 80 ASN A C 1
ATOM 618 O O . ASN A 1 80 ? 24.666 24.971 26.941 1.00 3.19 80 ASN A O 1
ATOM 623 N N . HIS A 1 81 ? 26.142 23.375 26.420 1.00 3.04 81 HIS A N 1
ATOM 624 C CA . HIS A 1 81 ? 27.233 23.979 27.222 1.00 3.60 81 HIS A CA 1
ATOM 625 C C . HIS A 1 81 ? 27.889 25.128 26.442 1.00 3.14 81 HIS A C 1
ATOM 626 O O . HIS A 1 81 ? 28.621 25.935 26.996 1.00 2.89 81 HIS A O 1
ATOM 633 N N . ASP A 1 82 ? 27.625 25.188 25.139 1.00 2.29 82 ASP A N 1
ATOM 634 C CA . ASP A 1 82 ? 28.083 26.300 24.323 1.00 2.00 82 ASP A CA 1
ATOM 635 C C . ASP A 1 82 ? 27.267 27.580 24.461 1.00 2.00 82 ASP A C 1
ATOM 636 O O . ASP A 1 82 ? 26.074 27.549 24.758 1.00 2.10 82 ASP A O 1
ATOM 641 N N . ASP A 1 83 ? 27.931 28.710 24.212 1.00 2.06 83 ASP A N 1
ATOM 642 C CA . ASP A 1 83 ? 27.244 29.981 24.050 1.00 2.06 83 ASP A CA 1
ATOM 643 C C . ASP A 1 83 ? 27.207 30.274 22.546 1.00 2.57 83 ASP A C 1
ATOM 644 O O . ASP A 1 83 ? 28.279 30.373 21.950 1.00 2.90 83 ASP A O 1
ATOM 649 N N . LYS A 1 84 ? 26.020 30.467 21.957 1.00 2.02 84 LYS A N 1
ATOM 650 C CA . LYS A 1 84 ? 25.891 30.594 20.491 1.00 2.89 84 LYS A CA 1
ATOM 651 C C . LYS A 1 84 ? 26.687 31.742 19.922 1.00 2.32 84 LYS A C 1
ATOM 652 O O . LYS A 1 84 ? 27.336 31.571 18.903 1.00 2.09 84 LYS A O 1
ATOM 658 N N . ALA A 1 85 ? 26.636 32.913 20.565 1.00 2.55 85 ALA A N 1
ATOM 659 C CA . ALA A 1 85 ? 27.372 34.104 20.071 1.00 2.49 85 ALA A CA 1
ATOM 660 C C . ALA A 1 85 ? 28.895 33.935 20.086 1.00 3.01 85 ALA A C 1
ATOM 661 O O . ALA A 1 85 ? 29.559 34.272 19.110 1.00 2.00 85 ALA A O 1
ATOM 663 N N . LEU A 1 86 ? 29.446 33.401 21.179 1.00 2.00 86 LEU A N 1
ATOM 664 C CA . LEU A 1 86 ? 30.874 33.162 21.276 1.00 2.12 86 LEU A CA 1
ATOM 665 C C . LEU A 1 86 ? 31.294 32.010 20.358 1.00 2.00 86 LEU A C 1
ATOM 666 O O . LEU A 1 86 ? 32.355 32.047 19.762 1.00 2.00 86 LEU A O 1
ATOM 671 N N . PHE A 1 87 ? 30.463 30.984 20.265 1.00 2.07 87 PHE A N 1
ATOM 672 C CA . PHE A 1 87 ? 30.735 29.831 19.371 1.00 2.08 87 PHE A CA 1
ATOM 673 C C . PHE A 1 87 ? 30.978 30.356 17.932 1.00 3.29 87 PHE A C 1
ATOM 674 O O . PHE A 1 87 ? 31.941 29.968 17.245 1.00 3.53 87 PHE A O 1
ATOM 682 N N . LEU A 1 88 ? 30.093 31.231 17.487 1.00 3.69 88 LEU A N 1
ATOM 683 C CA . LEU A 1 88 ? 30.222 31.811 16.158 1.00 5.73 88 LEU A CA 1
ATOM 684 C C . LEU A 1 88 ? 31.467 32.682 16.076 1.00 5.56 88 LEU A C 1
ATOM 685 O O . LEU A 1 88 ? 32.241 32.546 15.132 1.00 6.11 88 LEU A O 1
ATOM 690 N N . GLU A 1 89 ? 31.672 33.558 17.062 1.00 6.24 89 GLU A N 1
ATOM 691 C CA . GLU A 1 89 ? 32.817 34.485 17.050 1.00 6.10 89 GLU A CA 1
ATOM 692 C C . GLU A 1 89 ? 34.128 33.713 16.929 1.00 5.75 89 GLU A C 1
ATOM 693 O O . GLU A 1 89 ? 34.940 34.031 16.071 1.00 6.15 89 GLU A O 1
ATOM 699 N N . TYR A 1 90 ? 34.302 32.642 17.716 1.00 4.22 90 TYR A N 1
ATOM 700 C CA . TYR A 1 90 ? 35.579 31.935 17.779 1.00 2.66 90 TYR A CA 1
ATOM 701 C C . TYR A 1 90 ? 35.689 30.821 16.769 1.00 2.58 90 TYR A C 1
ATOM 702 O O . TYR A 1 90 ? 36.786 30.540 16.325 1.00 2.92 90 TYR A O 1
ATOM 711 N N . LEU A 1 91 ? 34.585 30.161 16.417 1.00 2.28 91 LEU A N 1
ATOM 712 C CA . LEU A 1 91 ? 34.711 28.916 15.646 1.00 2.77 91 LEU A CA 1
ATOM 713 C C . LEU A 1 91 ? 34.238 29.050 14.207 1.00 4.40 91 LEU A C 1
ATOM 714 O O . LEU A 1 91 ? 34.523 28.194 13.391 1.00 4.06 91 LEU A O 1
ATOM 719 N N . GLN A 1 92 ? 33.546 30.138 13.881 1.00 6.32 92 GLN A N 1
ATOM 720 C CA . GLN A 1 92 ? 33.075 30.300 12.516 1.00 8.56 92 GLN A CA 1
ATOM 721 C C . GLN A 1 92 ? 34.245 30.263 11.517 1.00 8.45 92 GLN A C 1
ATOM 722 O O . GLN A 1 92 ? 34.107 29.659 10.450 1.00 8.95 92 GLN A O 1
ATOM 728 N N . PRO A 1 93 ? 35.410 30.867 11.848 1.00 8.29 93 PRO A N 1
ATOM 729 C CA . PRO A 1 93 ? 36.485 30.694 10.871 1.00 9.12 93 PRO A CA 1
ATOM 730 C C . PRO A 1 93 ? 36.945 29.258 10.613 1.00 8.68 93 PRO A C 1
ATOM 731 O O . PRO A 1 93 ? 37.492 28.999 9.565 1.00 8.82 93 PRO A O 1
ATOM 735 N N . LEU A 1 94 ? 36.707 28.336 11.540 1.00 7.74 94 LEU A N 1
ATOM 736 C CA . LEU A 1 94 ? 36.972 26.913 11.303 1.00 8.66 94 LEU A CA 1
ATOM 737 C C . LEU A 1 94 ? 35.857 26.183 10.552 1.00 8.83 94 LEU A C 1
ATOM 738 O O . LEU A 1 94 ? 36.083 25.085 10.035 1.00 10.08 94 LEU A O 1
ATOM 743 N N . CYS A 1 95 ? 34.664 26.776 10.494 1.00 8.98 95 CYS A N 1
ATOM 744 C CA . CYS A 1 95 ? 33.505 26.134 9.850 1.00 8.52 95 CYS A CA 1
ATOM 745 C C . CYS A 1 95 ? 32.677 27.249 9.279 1.00 8.56 95 CYS A C 1
ATOM 746 O O . CYS A 1 95 ? 31.592 27.571 9.790 1.00 7.97 95 CYS A O 1
ATOM 749 N N . PRO A 1 96 ? 33.201 27.879 8.222 1.00 8.22 96 PRO A N 1
ATOM 750 C CA . PRO A 1 96 ? 32.545 29.093 7.739 1.00 8.71 96 PRO A CA 1
ATOM 751 C C . PRO A 1 96 ? 31.158 28.865 7.152 1.00 9.26 96 PRO A C 1
ATOM 752 O O . PRO A 1 96 ? 30.392 29.808 7.028 1.00 8.35 96 PRO A O 1
ATOM 756 N N . GLN A 1 97 ? 30.824 27.621 6.838 1.00 9.73 97 GLN A N 1
ATOM 757 C CA . GLN A 1 97 ? 29.529 27.347 6.198 1.00 12.31 97 GLN A CA 1
ATOM 758 C C . GLN A 1 97 ? 28.328 27.410 7.156 1.00 12.14 97 GLN A C 1
ATOM 759 O O . GLN A 1 97 ? 27.162 27.276 6.728 1.00 13.39 97 GLN A O 1
ATOM 765 N N . LEU A 1 98 ? 28.609 27.629 8.425 1.00 11.36 98 LEU A N 1
ATOM 766 C CA . LEU A 1 98 ? 27.578 27.880 9.425 1.00 12.82 98 LEU A CA 1
ATOM 767 C C . LEU A 1 98 ? 26.841 29.211 9.191 1.00 13.32 98 LEU A C 1
ATOM 768 O O . LEU A 1 98 ? 25.646 29.327 9.519 1.00 13.70 98 LEU A O 1
ATOM 773 N N . GLY A 1 99 ? 27.575 30.210 8.686 1.00 13.67 99 GLY A N 1
ATOM 774 C CA . GLY A 1 99 ? 27.000 31.501 8.326 1.00 13.49 99 GLY A CA 1
ATOM 775 C C . GLY A 1 99 ? 27.454 32.610 9.252 1.00 13.55 99 GLY A C 1
ATOM 776 O O . GLY A 1 99 ? 28.498 32.511 9.883 1.00 14.78 99 GLY A O 1
ATOM 777 N N . SER A 1 100 ? 26.675 33.679 9.349 1.00 12.76 100 SER A N 1
ATOM 778 C CA . SER A 1 100 ? 27.078 34.794 10.189 1.00 12.52 100 SER A CA 1
ATOM 779 C C . SER A 1 100 ? 25.994 35.162 11.205 1.00 11.50 100 SER A C 1
ATOM 780 O O . SER A 1 100 ? 26.068 36.221 11.845 1.00 11.46 100 SER A O 1
ATOM 783 N N . ASP A 1 101 ? 25.002 34.284 11.353 1.00 9.06 101 ASP A N 1
ATOM 784 C CA . ASP A 1 101 ? 23.911 34.494 12.295 1.00 7.68 101 ASP A CA 1
ATOM 785 C C . ASP A 1 101 ? 24.003 33.469 13.429 1.00 6.61 101 ASP A C 1
ATOM 786 O O . ASP A 1 101 ? 23.699 32.295 13.206 1.00 5.33 101 ASP A O 1
ATOM 791 N N . ALA A 1 102 ? 24.395 33.914 14.627 1.00 4.90 102 ALA A N 1
ATOM 792 C CA . ALA A 1 102 ? 24.588 33.008 15.787 1.00 5.32 102 ALA A CA 1
ATOM 793 C C . ALA A 1 102 ? 23.333 32.227 16.163 1.00 5.01 102 ALA A C 1
ATOM 794 O O . ALA A 1 102 ? 23.421 31.126 16.706 1.00 5.63 102 ALA A O 1
ATOM 796 N N . ASN A 1 103 ? 22.166 32.802 15.859 1.00 5.56 103 ASN A N 1
ATOM 797 C CA . ASN A 1 103 ? 20.873 32.193 16.168 1.00 6.15 103 ASN A CA 1
ATOM 798 C C . ASN A 1 103 ? 20.334 31.226 15.100 1.00 6.31 103 ASN A C 1
ATOM 799 O O . ASN A 1 103 ? 19.311 30.577 15.315 1.00 5.88 103 ASN A O 1
ATOM 804 N N . ASN A 1 104 ? 21.031 31.119 13.980 1.00 5.20 104 ASN A N 1
ATOM 805 C CA . ASN A 1 104 ? 20.632 30.240 12.891 1.00 5.84 104 ASN A CA 1
ATOM 806 C C . ASN A 1 104 ? 21.805 29.528 12.226 1.00 5.91 104 ASN A C 1
ATOM 807 O O . ASN A 1 104 ? 21.904 29.474 11.011 1.00 6.21 104 ASN A O 1
ATOM 812 N N . MET A 1 105 ? 22.676 28.960 13.057 1.00 4.88 105 MET A N 1
ATOM 813 C CA . MET A 1 105 ? 23.813 28.175 12.588 1.00 5.98 105 MET A CA 1
ATOM 814 C C . MET A 1 105 ? 23.408 26.779 12.120 1.00 4.62 105 MET A C 1
ATOM 815 O O . MET A 1 105 ? 23.038 25.920 12.921 1.00 5.41 105 MET A O 1
ATOM 820 N N . ARG A 1 106 ? 23.485 26.571 10.811 1.00 4.56 106 ARG A N 1
ATOM 821 C CA . ARG A 1 106 ? 23.414 25.256 10.205 1.00 4.38 106 ARG A CA 1
ATOM 822 C C . ARG A 1 106 ? 24.053 25.227 8.826 1.00 4.45 106 ARG A C 1
ATOM 823 O O . ARG A 1 106 ? 24.353 26.257 8.248 1.00 2.49 106 ARG A O 1
ATOM 831 N N . CYS A 1 107 ? 24.259 24.023 8.315 1.00 3.71 107 CYS A N 1
ATOM 832 C CA . CYS A 1 107 ? 24.754 23.881 6.979 1.00 4.45 107 CYS A CA 1
ATOM 833 C C . CYS A 1 107 ? 24.460 22.537 6.372 1.00 4.00 107 CYS A C 1
ATOM 834 O O . CYS A 1 107 ? 24.249 21.585 7.081 1.00 2.39 107 CYS A O 1
ATOM 837 N N . ALA A 1 108 ? 24.441 22.487 5.048 1.00 4.52 108 ALA A N 1
ATOM 838 C CA . ALA A 1 108 ? 24.248 21.217 4.350 1.00 5.02 108 ALA A CA 1
ATOM 839 C C . ALA A 1 108 ? 25.479 20.992 3.479 1.00 6.08 108 ALA A C 1
ATOM 840 O O . ALA A 1 108 ? 26.053 21.953 2.958 1.00 5.57 108 ALA A O 1
ATOM 842 N N . VAL A 1 109 ? 25.887 19.733 3.325 1.00 5.85 109 VAL A N 1
ATOM 843 C CA . VAL A 1 109 ? 27.077 19.406 2.565 1.00 6.84 109 VAL A CA 1
ATOM 844 C C . VAL A 1 109 ? 26.679 18.418 1.502 1.00 7.28 109 VAL A C 1
ATOM 845 O O . VAL A 1 109 ? 26.094 17.376 1.793 1.00 5.89 109 VAL A O 1
ATOM 849 N N . ASP A 1 110 ? 27.054 18.731 0.271 1.00 8.27 110 ASP A N 1
ATOM 850 C CA . ASP A 1 110 ? 26.589 17.962 -0.859 1.00 10.03 110 ASP A CA 1
ATOM 851 C C . ASP A 1 110 ? 27.702 17.218 -1.611 1.00 9.30 110 ASP A C 1
ATOM 852 O O . ASP A 1 110 ? 27.444 16.649 -2.681 1.00 9.51 110 ASP A O 1
ATOM 857 N N . ASP A 1 111 ? 28.900 17.191 -1.024 1.00 8.58 111 ASP A N 1
ATOM 858 C CA . ASP A 1 111 ? 30.093 16.591 -1.617 1.00 8.85 111 ASP A CA 1
ATOM 859 C C . ASP A 1 111 ? 30.003 15.091 -1.801 1.00 8.37 111 ASP A C 1
ATOM 860 O O . ASP A 1 111 ? 30.690 14.551 -2.667 1.00 8.85 111 ASP A O 1
ATOM 865 N N . PHE A 1 112 ? 29.198 14.412 -0.980 1.00 5.62 112 PHE A N 1
ATOM 866 C CA . PHE A 1 112 ? 29.229 12.940 -0.921 1.00 5.08 112 PHE A CA 1
ATOM 867 C C . PHE A 1 112 ? 27.952 12.268 -1.444 1.00 4.47 112 PHE A C 1
ATOM 868 O O . PHE A 1 112 ? 26.986 12.926 -1.786 1.00 5.06 112 PHE A O 1
ATOM 876 N N . ALA A 1 113 ? 27.927 10.945 -1.507 1.00 4.74 113 ALA A N 1
ATOM 877 C CA . ALA A 1 113 ? 26.732 10.269 -2.018 1.00 4.15 113 ALA A CA 1
ATOM 878 C C . ALA A 1 113 ? 25.492 10.505 -1.135 1.00 3.89 113 ALA A C 1
ATOM 879 O O . ALA A 1 113 ? 24.357 10.396 -1.597 1.00 3.80 113 ALA A O 1
ATOM 881 N N . THR A 1 114 ? 25.718 10.826 0.136 1.00 3.09 114 THR A N 1
ATOM 882 C CA . THR A 1 114 ? 24.669 11.108 1.103 1.00 2.28 114 THR A CA 1
ATOM 883 C C . THR A 1 114 ? 24.813 12.571 1.508 1.00 2.00 114 THR A C 1
ATOM 884 O O . THR A 1 114 ? 25.913 13.016 1.815 1.00 2.03 114 THR A O 1
ATOM 888 N N . ARG A 1 115 ? 23.699 13.295 1.513 1.00 2.00 115 ARG A N 1
ATOM 889 C CA . ARG A 1 115 ? 23.704 14.705 1.946 1.00 2.00 115 ARG A CA 1
ATOM 890 C C . ARG A 1 115 ? 23.916 14.772 3.463 1.00 2.00 115 ARG A C 1
ATOM 891 O O . ARG A 1 115 ? 23.279 14.010 4.192 1.00 2.00 115 ARG A O 1
ATOM 899 N N . LEU A 1 116 ? 24.775 15.678 3.934 1.00 2.00 116 LEU A N 1
ATOM 900 C CA . LEU A 1 116 ? 24.916 15.924 5.374 1.00 2.00 116 LEU A CA 1
ATOM 901 C C . LEU A 1 116 ? 24.226 17.207 5.797 1.00 2.41 116 LEU A C 1
ATOM 902 O O . LEU A 1 116 ? 24.388 18.264 5.156 1.00 2.57 116 LEU A O 1
ATOM 907 N N . LEU A 1 117 ? 23.477 17.128 6.889 1.00 2.48 117 LEU A N 1
ATOM 908 C CA . LEU A 1 117 ? 22.716 18.246 7.414 1.00 2.11 117 LEU A CA 1
ATOM 909 C C . LEU A 1 117 ? 23.157 18.501 8.868 1.00 2.22 117 LEU A C 1
ATOM 910 O O . LEU A 1 117 ? 23.060 17.616 9.692 1.00 2.05 117 LEU A O 1
ATOM 915 N N . PHE A 1 118 ? 23.724 19.667 9.143 1.00 2.00 118 PHE A N 1
ATOM 916 C CA . PHE A 1 118 ? 24.225 20.002 10.490 1.00 2.00 118 PHE A CA 1
ATOM 917 C C . PHE A 1 118 ? 23.363 21.111 11.059 1.00 2.04 118 PHE A C 1
ATOM 918 O O . PHE A 1 118 ? 23.206 22.157 10.403 1.00 2.00 118 PHE A O 1
ATOM 926 N N . ILE A 1 119 ? 22.777 20.877 12.239 1.00 2.00 119 ILE A N 1
ATOM 927 C CA . ILE A 1 119 ? 21.870 21.843 12.884 1.00 2.44 119 ILE A CA 1
ATOM 928 C C . ILE A 1 119 ? 22.237 22.071 14.362 1.00 2.54 119 ILE A C 1
ATOM 929 O O . ILE A 1 119 ? 22.969 21.274 14.995 1.00 2.00 119 ILE A O 1
ATOM 934 N N . ASP A 1 120 ? 21.686 23.153 14.906 1.00 2.89 120 ASP A N 1
ATOM 935 C CA . ASP A 1 120 ? 21.896 23.526 16.296 1.00 3.61 120 ASP A CA 1
ATOM 936 C C . ASP A 1 120 ? 20.587 23.272 17.058 1.00 3.63 120 ASP A C 1
ATOM 937 O O . ASP A 1 120 ? 19.598 23.956 16.811 1.00 4.38 120 ASP A O 1
ATOM 942 N N . SER A 1 121 ? 20.568 22.286 17.964 1.00 3.25 121 SER A N 1
ATOM 943 C CA . SER A 1 121 ? 19.380 22.012 18.767 1.00 3.13 121 SER A CA 1
ATOM 944 C C . SER A 1 121 ? 19.453 22.695 20.138 1.00 3.78 121 SER A C 1
ATOM 945 O O . SER A 1 121 ? 18.527 22.599 20.940 1.00 4.54 121 SER A O 1
ATOM 948 N N . SER A 1 122 ? 20.550 23.380 20.417 1.00 4.75 122 SER A N 1
ATOM 949 C CA . SER A 1 122 ? 20.713 24.013 21.739 1.00 5.17 122 SER A CA 1
ATOM 950 C C . SER A 1 122 ? 19.778 25.212 21.857 1.00 5.64 122 SER A C 1
ATOM 951 O O . SER A 1 122 ? 19.399 25.818 20.844 1.00 5.68 122 SER A O 1
ATOM 954 N N . ARG A 1 123 ? 19.416 25.544 23.094 1.00 6.85 123 ARG A N 1
ATOM 955 C CA . ARG A 1 123 ? 18.572 26.679 23.393 1.00 8.40 123 ARG A CA 1
ATOM 956 C C . ARG A 1 123 ? 19.145 27.406 24.609 1.00 8.40 123 ARG A C 1
ATOM 957 O O . ARG A 1 123 ? 19.503 26.758 25.595 1.00 7.66 123 ARG A O 1
ATOM 965 N N . ALA A 1 124 ? 19.232 28.734 24.544 1.00 8.47 124 ALA A N 1
ATOM 966 C CA . ALA A 1 124 ? 19.700 29.527 25.702 1.00 9.82 124 ALA A CA 1
ATOM 967 C C . ALA A 1 124 ? 18.829 29.271 26.925 1.00 10.34 124 ALA A C 1
ATOM 968 O O . ALA A 1 124 ? 17.590 29.166 26.824 1.00 11.76 124 ALA A O 1
ATOM 970 N N . GLY A 1 125 ? 19.497 29.134 28.062 1.00 10.97 125 GLY A N 1
ATOM 971 C CA . GLY A 1 125 ? 18.856 29.135 29.386 1.00 11.26 125 GLY A CA 1
ATOM 972 C C . GLY A 1 125 ? 18.367 27.769 29.815 1.00 10.69 125 GLY A C 1
ATOM 973 O O . GLY A 1 125 ? 17.752 27.633 30.867 1.00 10.34 125 GLY A O 1
ATOM 974 N N . THR A 1 126 ? 18.631 26.742 29.008 1.00 10.40 126 THR A N 1
ATOM 975 C CA . THR A 1 126 ? 18.190 25.395 29.368 1.00 9.75 126 THR A CA 1
ATOM 976 C C . THR A 1 126 ? 19.170 24.323 28.861 1.00 9.96 126 THR A C 1
ATOM 977 O O . THR A 1 126 ? 19.938 24.589 27.936 1.00 10.19 126 THR A O 1
ATOM 981 N N . SER A 1 127 ? 19.156 23.144 29.478 1.00 9.24 127 SER A N 1
ATOM 982 C CA . SER A 1 127 ? 19.914 21.994 28.956 1.00 9.41 127 SER A CA 1
ATOM 983 C C . SER A 1 127 ? 19.122 21.181 27.934 1.00 8.64 127 SER A C 1
ATOM 984 O O . SER A 1 127 ? 19.702 20.329 27.224 1.00 8.54 127 SER A O 1
ATOM 987 N N . LYS A 1 128 ? 17.800 21.390 27.894 1.00 7.93 128 LYS A N 1
ATOM 988 C CA . LYS A 1 128 ? 16.914 20.697 26.950 1.00 8.96 128 LYS A CA 1
ATOM 989 C C . LYS A 1 128 ? 17.155 21.179 25.527 1.00 7.56 128 LYS A C 1
ATOM 990 O O . LYS A 1 128 ? 17.540 22.344 25.307 1.00 6.54 128 LYS A O 1
ATOM 996 N N . GLY A 1 129 ? 16.911 20.293 24.554 1.00 6.92 129 GLY A N 1
ATOM 997 C CA . GLY A 1 129 ? 16.998 20.702 23.167 1.00 4.84 129 GLY A CA 1
ATOM 998 C C . GLY A 1 129 ? 15.723 21.350 22.675 1.00 5.07 129 GLY A C 1
ATOM 999 O O . GLY A 1 129 ? 14.656 21.195 23.269 1.00 4.57 129 GLY A O 1
ATOM 1000 N N . TRP A 1 130 ? 15.830 22.071 21.558 1.00 4.94 130 TRP A N 1
ATOM 1001 C CA . TRP A 1 130 ? 14.696 22.766 20.985 1.00 5.08 130 TRP A CA 1
ATOM 1002 C C . TRP A 1 130 ? 14.932 23.008 19.490 1.00 5.34 130 TRP A C 1
ATOM 1003 O O . TRP A 1 130 ? 15.936 23.611 19.092 1.00 5.80 130 TRP A O 1
ATOM 1014 N N . LEU A 1 131 ? 14.006 22.506 18.685 1.00 5.17 131 LEU A N 1
ATOM 1015 C CA . LEU A 1 131 ? 13.997 22.702 17.238 1.00 4.05 131 LEU A CA 1
ATOM 1016 C C . LEU A 1 131 ? 13.144 23.908 16.839 1.00 3.36 131 LEU A C 1
ATOM 1017 O O . LEU A 1 131 ? 11.933 23.876 16.969 1.00 4.32 131 LEU A O 1
ATOM 1022 N N . THR A 1 132 ? 13.775 24.970 16.346 1.00 3.85 132 THR A N 1
ATOM 1023 C CA . THR A 1 132 ? 13.059 26.196 16.021 1.00 4.72 132 THR A CA 1
ATOM 1024 C C . THR A 1 132 ? 12.323 26.023 14.687 1.00 5.69 132 THR A C 1
ATOM 1025 O O . THR A 1 132 ? 12.643 25.134 13.896 1.00 4.47 132 THR A O 1
ATOM 1029 N N . ASP A 1 133 ? 11.319 26.863 14.469 1.00 6.51 133 ASP A N 1
ATOM 1030 C CA . ASP A 1 133 ? 10.616 26.924 13.188 1.00 7.33 133 ASP A CA 1
ATOM 1031 C C . ASP A 1 133 ? 11.565 27.107 12.006 1.00 7.17 133 ASP A C 1
ATOM 1032 O O . ASP A 1 133 ? 11.384 26.448 10.992 1.00 6.75 133 ASP A O 1
ATOM 1037 N N . GLU A 1 134 ? 12.527 28.035 12.102 1.00 7.38 134 GLU A N 1
ATOM 1038 C CA . GLU A 1 134 ? 13.559 28.165 11.048 1.00 7.63 134 GLU A CA 1
ATOM 1039 C C . GLU A 1 134 ? 14.338 26.869 10.741 1.00 6.92 134 GLU A C 1
ATOM 1040 O O . GLU A 1 134 ? 14.566 26.513 9.566 1.00 5.49 134 GLU A O 1
ATOM 1046 N N . THR A 1 135 ? 14.766 26.176 11.789 1.00 4.73 135 THR A N 1
ATOM 1047 C CA . THR A 1 135 ? 15.504 24.946 11.614 1.00 4.10 135 THR A CA 1
ATOM 1048 C C . THR A 1 135 ? 14.648 23.898 10.930 1.00 4.00 135 THR A C 1
ATOM 1049 O O . THR A 1 135 ? 15.074 23.341 9.914 1.00 3.57 135 THR A O 1
ATOM 1053 N N . ILE A 1 136 ? 13.425 23.694 11.421 1.00 3.76 136 ILE A N 1
ATOM 1054 C CA . ILE A 1 136 ? 12.543 22.672 10.832 1.00 5.14 136 ILE A CA 1
ATOM 1055 C C . ILE A 1 136 ? 12.177 22.976 9.379 1.00 5.11 136 ILE A C 1
ATOM 1056 O O . ILE A 1 136 ? 12.212 22.100 8.531 1.00 4.71 136 ILE A O 1
ATOM 1061 N N . SER A 1 137 ? 11.895 24.249 9.103 1.00 5.56 137 SER A N 1
ATOM 1062 C CA . SER A 1 137 ? 11.559 24.707 7.781 1.00 5.99 137 SER A CA 1
ATOM 1063 C C . SER A 1 137 ? 12.744 24.538 6.789 1.00 5.53 137 SER A C 1
ATOM 1064 O O . SER A 1 137 ? 12.556 24.109 5.638 1.00 4.84 137 SER A O 1
ATOM 1067 N N . TRP A 1 138 ? 13.970 24.810 7.240 1.00 5.41 138 TRP A N 1
ATOM 1068 C CA . TRP A 1 138 ? 15.173 24.564 6.432 1.00 4.83 138 TRP A CA 1
ATOM 1069 C C . TRP A 1 138 ? 15.447 23.067 6.200 1.00 5.07 138 TRP A C 1
ATOM 1070 O O . TRP A 1 138 ? 15.818 22.672 5.083 1.00 3.87 138 TRP A O 1
ATOM 1081 N N . LEU A 1 139 ? 15.267 22.246 7.235 1.00 5.22 139 LEU A N 1
ATOM 1082 C CA . LEU A 1 139 ? 15.345 20.775 7.115 1.00 6.49 139 LEU A CA 1
ATOM 1083 C C . LEU A 1 139 ? 14.374 20.187 6.088 1.00 6.68 139 LEU A C 1
ATOM 1084 O O . LEU A 1 139 ? 14.747 19.385 5.247 1.00 4.28 139 LEU A O 1
ATOM 1089 N N . GLU A 1 140 ? 13.111 20.585 6.203 1.00 7.43 140 GLU A N 1
ATOM 1090 C CA . GLU A 1 140 ? 12.091 20.261 5.210 1.00 8.73 140 GLU A CA 1
ATOM 1091 C C . GLU A 1 140 ? 12.505 20.607 3.760 1.00 7.59 140 GLU A C 1
ATOM 1092 O O . GLU A 1 140 ? 12.405 19.769 2.878 1.00 6.77 140 GLU A O 1
ATOM 1098 N N . ALA A 1 141 ? 12.965 21.843 3.549 1.00 6.39 141 ALA A N 1
ATOM 1099 C CA . ALA A 1 141 ? 13.419 22.335 2.251 1.00 5.57 141 ALA A CA 1
ATOM 1100 C C . ALA A 1 141 ? 14.612 21.523 1.711 1.00 5.72 141 ALA A C 1
ATOM 1101 O O . ALA A 1 141 ? 14.655 21.183 0.536 1.00 4.43 141 ALA A O 1
ATOM 1103 N N . GLN A 1 142 ? 15.569 21.211 2.577 1.00 4.68 142 GLN A N 1
ATOM 1104 C CA . GLN A 1 142 ? 16.732 20.391 2.202 1.00 5.18 142 GLN A CA 1
ATOM 1105 C C . GLN A 1 142 ? 16.343 18.999 1.787 1.00 4.78 142 GLN A C 1
ATOM 1106 O O . GLN A 1 142 ? 16.877 18.463 0.809 1.00 3.90 142 GLN A O 1
ATOM 1112 N N . LEU A 1 143 ? 15.445 18.404 2.569 1.00 4.09 143 LEU A N 1
ATOM 1113 C CA . LEU A 1 143 ? 14.952 17.030 2.307 1.00 4.59 143 LEU A CA 1
ATOM 1114 C C . LEU A 1 143 ? 14.085 16.979 1.055 1.00 4.99 143 LEU A C 1
ATOM 1115 O O . LEU A 1 143 ? 14.196 16.051 0.252 1.00 4.12 143 LEU A O 1
ATOM 1120 N N . PHE A 1 144 ? 13.240 17.990 0.882 1.00 5.28 144 PHE A N 1
ATOM 1121 C CA . PHE A 1 144 ? 12.373 18.078 -0.268 1.00 6.68 144 PHE A CA 1
ATOM 1122 C C . PHE A 1 144 ? 13.176 18.313 -1.541 1.00 8.38 144 PHE A C 1
ATOM 1123 O O . PHE A 1 144 ? 12.926 17.635 -2.565 1.00 8.35 144 PHE A O 1
ATOM 1131 N N . GLU A 1 145 ? 14.117 19.260 -1.499 1.00 9.34 145 GLU A N 1
ATOM 1132 C CA . GLU A 1 145 ? 14.978 19.540 -2.648 1.00 12.12 145 GLU A CA 1
ATOM 1133 C C . GLU A 1 145 ? 15.877 18.360 -2.975 1.00 12.80 145 GLU A C 1
ATOM 1134 O O . GLU A 1 145 ? 16.144 18.085 -4.148 1.00 14.14 145 GLU A O 1
ATOM 1140 N N . GLY A 1 146 ? 16.317 17.647 -1.943 1.00 13.06 146 GLY A N 1
ATOM 1141 C CA . GLY A 1 146 ? 17.213 16.493 -2.079 1.00 13.54 146 GLY A CA 1
ATOM 1142 C C . GLY A 1 146 ? 16.621 15.333 -2.862 1.00 14.51 146 GLY A C 1
ATOM 1143 O O . GLY A 1 146 ? 17.353 14.532 -3.437 1.00 15.01 146 GLY A O 1
ATOM 1144 N N . GLY A 1 147 ? 15.294 15.251 -2.899 1.00 15.02 147 GLY A N 1
ATOM 1145 C CA . GLY A 1 147 ? 14.596 14.214 -3.660 1.00 15.33 147 GLY A CA 1
ATOM 1146 C C . GLY A 1 147 ? 15.019 12.808 -3.239 1.00 15.34 147 GLY A C 1
ATOM 1147 O O . GLY A 1 147 ? 14.840 12.395 -2.078 1.00 14.92 147 GLY A O 1
ATOM 1148 N N . ASP A 1 148 ? 15.577 12.082 -4.206 1.00 15.53 148 ASP A N 1
ATOM 1149 C CA . ASP A 1 148 ? 16.098 10.706 -4.048 1.00 16.11 148 ASP A CA 1
ATOM 1150 C C . ASP A 1 148 ? 17.290 10.501 -3.095 1.00 13.78 148 ASP A C 1
ATOM 1151 O O . ASP A 1 148 ? 17.497 9.403 -2.571 1.00 13.47 148 ASP A O 1
ATOM 1156 N N . LYS A 1 149 ? 18.127 11.521 -2.934 1.00 11.40 149 LYS A N 1
ATOM 1157 C CA . LYS A 1 149 ? 19.454 11.304 -2.395 1.00 8.76 149 LYS A CA 1
ATOM 1158 C C . LYS A 1 149 ? 19.343 11.136 -0.869 1.00 6.55 149 LYS A C 1
ATOM 1159 O O . LYS A 1 149 ? 18.620 11.908 -0.237 1.00 6.72 149 LYS A O 1
ATOM 1165 N N . PRO A 1 150 ? 19.969 10.077 -0.286 1.00 5.33 150 PRO A N 1
ATOM 1166 C CA . PRO A 1 150 ? 19.782 9.905 1.188 1.00 4.22 150 PRO A CA 1
ATOM 1167 C C . PRO A 1 150 ? 20.382 11.066 1.969 1.00 2.88 150 PRO A C 1
ATOM 1168 O O . PRO A 1 150 ? 21.196 11.829 1.430 1.00 2.68 150 PRO A O 1
ATOM 1172 N N . ALA A 1 151 ? 19.957 11.227 3.224 1.00 2.88 151 ALA A N 1
ATOM 1173 C CA . ALA A 1 151 ? 20.398 12.344 4.050 1.00 2.00 151 ALA A CA 1
ATOM 1174 C C . ALA A 1 151 ? 20.720 11.856 5.438 1.00 2.00 151 ALA A C 1
ATOM 1175 O O . ALA A 1 151 ? 20.089 10.939 5.934 1.00 2.00 151 ALA A O 1
ATOM 1177 N N . THR A 1 152 ? 21.678 12.529 6.060 1.00 2.00 152 THR A N 1
ATOM 1178 C CA . THR A 1 152 ? 22.080 12.261 7.438 1.00 2.00 152 THR A CA 1
ATOM 1179 C C . THR A 1 152 ? 22.063 13.583 8.210 1.00 2.00 152 THR A C 1
ATOM 1180 O O . THR A 1 152 ? 22.620 14.580 7.743 1.00 2.00 152 THR A O 1
ATOM 1184 N N . ILE A 1 153 ? 21.411 13.592 9.385 1.00 2.00 153 ILE A N 1
ATOM 1185 C CA . ILE A 1 153 ? 21.373 14.804 10.233 1.00 2.08 153 ILE A CA 1
ATOM 1186 C C . ILE A 1 153 ? 22.333 14.648 11.400 1.00 2.85 153 ILE A C 1
ATOM 1187 O O . ILE A 1 153 ? 22.378 13.576 12.032 1.00 2.72 153 ILE A O 1
ATOM 1192 N N . PHE A 1 154 ? 23.088 15.716 11.697 1.00 2.08 154 PHE A N 1
ATOM 1193 C CA . PHE A 1 154 ? 23.953 15.729 12.862 1.00 2.00 154 PHE A CA 1
ATOM 1194 C C . PHE A 1 154 ? 23.354 16.801 13.755 1.00 2.00 154 PHE A C 1
ATOM 1195 O O . PHE A 1 154 ? 23.127 17.930 13.303 1.00 2.00 154 PHE A O 1
ATOM 1203 N N . MET A 1 155 ? 23.026 16.435 14.987 1.00 2.00 155 MET A N 1
ATOM 1204 C CA . MET A 1 155 ? 22.480 17.426 15.969 1.00 2.75 155 MET A CA 1
ATOM 1205 C C . MET A 1 155 ? 22.992 17.102 17.376 1.00 2.94 155 MET A C 1
ATOM 1206 O O . MET A 1 155 ? 23.333 15.961 17.651 1.00 4.55 155 MET A O 1
ATOM 1211 N N . HIS A 1 156 ? 23.017 18.080 18.275 1.00 2.60 156 HIS A N 1
ATOM 1212 C CA . HIS A 1 156 ? 23.450 17.761 19.636 1.00 3.68 156 HIS A CA 1
ATOM 1213 C C . HIS A 1 156 ? 22.500 16.893 20.421 1.00 2.87 156 HIS A C 1
ATOM 1214 O O . HIS A 1 156 ? 22.917 15.838 20.905 1.00 4.84 156 HIS A O 1
ATOM 1221 N N . HIS A 1 157 ? 21.225 17.284 20.524 1.00 3.58 157 HIS A N 1
ATOM 1222 C CA . HIS A 1 157 ? 20.277 16.565 21.387 1.00 3.50 157 HIS A CA 1
ATOM 1223 C C . HIS A 1 157 ? 19.525 15.432 20.670 1.00 5.00 157 HIS A C 1
ATOM 1224 O O . HIS A 1 157 ? 18.993 15.645 19.577 1.00 4.18 157 HIS A O 1
ATOM 1231 N N . PRO A 1 158 ? 19.426 14.240 21.311 1.00 5.28 158 PRO A N 1
ATOM 1232 C CA . PRO A 1 158 ? 18.604 13.181 20.681 1.00 6.76 158 PRO A CA 1
ATOM 1233 C C . PRO A 1 158 ? 17.132 13.629 20.565 1.00 7.68 158 PRO A C 1
ATOM 1234 O O . PRO A 1 158 ? 16.636 14.325 21.474 1.00 9.06 158 PRO A O 1
ATOM 1238 N N . PRO A 1 159 ? 16.460 13.297 19.441 1.00 8.21 159 PRO A N 1
ATOM 1239 C CA . PRO A 1 159 ? 15.066 13.730 19.245 1.00 8.09 159 PRO A CA 1
ATOM 1240 C C . PRO A 1 159 ? 13.961 12.815 19.820 1.00 8.31 159 PRO A C 1
ATOM 1241 O O . PRO A 1 159 ? 12.786 12.987 19.465 1.00 7.91 159 PRO A O 1
ATOM 1245 N N . LEU A 1 160 ? 14.317 11.846 20.667 1.00 8.47 160 LEU A N 1
ATOM 1246 C CA . LEU A 1 160 ? 13.344 10.931 21.262 1.00 8.31 160 LEU A CA 1
ATOM 1247 C C . LEU A 1 160 ? 13.975 10.424 22.572 1.00 9.23 160 LEU A C 1
ATOM 1248 O O . LEU A 1 160 ? 15.210 10.443 22.709 1.00 9.52 160 LEU A O 1
ATOM 1253 N N . PRO A 1 161 ? 13.146 10.042 23.558 1.00 8.82 161 PRO A N 1
ATOM 1254 C CA . PRO A 1 161 ? 13.707 9.524 24.804 1.00 8.19 161 PRO A CA 1
ATOM 1255 C C . PRO A 1 161 ? 14.282 8.146 24.562 1.00 7.46 161 PRO A C 1
ATOM 1256 O O . PRO A 1 161 ? 13.817 7.437 23.670 1.00 6.94 161 PRO A O 1
ATOM 1260 N N . LEU A 1 162 ? 15.281 7.782 25.356 1.00 6.14 162 LEU A N 1
ATOM 1261 C CA . LEU A 1 162 ? 16.007 6.536 25.148 1.00 6.34 162 LEU A CA 1
ATOM 1262 C C . LEU A 1 162 ? 15.993 5.658 26.410 1.00 6.28 162 LEU A C 1
ATOM 1263 O O . LEU A 1 162 ? 16.674 4.639 26.457 1.00 6.27 162 LEU A O 1
ATOM 1268 N N . GLY A 1 163 ? 15.202 6.048 27.408 1.00 5.37 163 GLY A N 1
ATOM 1269 C CA . GLY A 1 163 ? 15.082 5.269 28.662 1.00 6.34 163 GLY A CA 1
ATOM 1270 C C . GLY A 1 163 ? 16.212 5.554 29.639 1.00 6.58 163 GLY A C 1
ATOM 1271 O O . GLY A 1 163 ? 16.340 4.885 30.666 1.00 6.12 163 GLY A O 1
ATOM 1272 N N . ASN A 1 164 ? 17.037 6.550 29.311 1.00 6.83 164 ASN A N 1
ATOM 1273 C CA . ASN A 1 164 ? 18.145 6.962 30.170 1.00 6.86 164 ASN A CA 1
ATOM 1274 C C . ASN A 1 164 ? 17.630 7.981 31.206 1.00 7.30 164 ASN A C 1
ATOM 1275 O O . ASN A 1 164 ? 17.305 9.121 30.870 1.00 5.73 164 ASN A O 1
ATOM 1280 N N . ALA A 1 165 ? 17.543 7.558 32.463 1.00 8.17 165 ALA A N 1
ATOM 1281 C CA . ALA A 1 165 ? 16.932 8.385 33.521 1.00 9.09 165 ALA A CA 1
ATOM 1282 C C . ALA A 1 165 ? 17.608 9.763 33.706 1.00 9.69 165 ALA A C 1
ATOM 1283 O O . ALA A 1 165 ? 16.938 10.762 33.975 1.00 10.09 165 ALA A O 1
ATOM 1285 N N . GLN A 1 166 ? 18.923 9.822 33.556 1.00 10.80 166 GLN A N 1
ATOM 1286 C CA . GLN A 1 166 ? 19.633 11.096 33.655 1.00 12.70 166 GLN A CA 1
ATOM 1287 C C . GLN A 1 166 ? 19.374 12.022 32.447 1.00 13.00 166 GLN A C 1
ATOM 1288 O O . GLN A 1 166 ? 19.202 13.243 32.593 1.00 12.87 166 GLN A O 1
ATOM 1294 N N . MET A 1 167 ? 19.356 11.426 31.259 1.00 12.31 167 MET A N 1
ATOM 1295 C CA . MET A 1 167 ? 19.439 12.156 30.015 1.00 12.69 167 MET A CA 1
ATOM 1296 C C . MET A 1 167 ? 18.086 12.464 29.339 1.00 13.15 167 MET A C 1
ATOM 1297 O O . MET A 1 167 ? 17.944 13.504 28.669 1.00 13.13 167 MET A O 1
ATOM 1302 N N . ASP A 1 168 ? 17.116 11.559 29.488 1.00 12.62 168 ASP A N 1
ATOM 1303 C CA . ASP A 1 168 ? 15.795 11.723 28.873 1.00 12.70 168 ASP A CA 1
ATOM 1304 C C . ASP A 1 168 ? 15.098 13.057 29.155 1.00 12.28 168 ASP A C 1
ATOM 1305 O O . ASP A 1 168 ? 14.606 13.665 28.222 1.00 11.51 168 ASP A O 1
ATOM 1310 N N . PRO A 1 169 ? 15.024 13.485 30.439 1.00 12.73 169 PRO A N 1
ATOM 1311 C CA . PRO A 1 169 ? 14.417 14.777 30.805 1.00 13.00 169 PRO A CA 1
ATOM 1312 C C . PRO A 1 169 ? 15.029 15.995 30.074 1.00 13.60 169 PRO A C 1
ATOM 1313 O O . PRO A 1 169 ? 14.366 17.043 29.951 1.00 14.09 169 PRO A O 1
ATOM 1317 N N . ILE A 1 170 ? 16.257 15.850 29.571 1.00 12.98 170 ILE A N 1
ATOM 1318 C CA . ILE A 1 170 ? 16.963 16.931 28.841 1.00 12.13 170 ILE A CA 1
ATOM 1319 C C . ILE A 1 170 ? 17.252 16.618 27.352 1.00 12.00 170 ILE A C 1
ATOM 1320 O O . ILE A 1 170 ? 18.115 17.247 26.734 1.00 11.93 170 ILE A O 1
ATOM 1325 N N . ALA A 1 171 ? 16.513 15.664 26.785 1.00 11.81 171 ALA A N 1
ATOM 1326 C CA . ALA A 1 171 ? 16.494 15.448 25.326 1.00 12.09 171 ALA A CA 1
ATOM 1327 C C . ALA A 1 171 ? 15.870 16.643 24.597 1.00 11.92 171 ALA A C 1
ATOM 1328 O O . ALA A 1 171 ? 15.560 17.676 25.198 1.00 11.15 171 ALA A O 1
ATOM 1330 N N . CYS A 1 172 ? 15.689 16.483 23.295 1.00 12.74 172 CYS A N 1
ATOM 1331 C CA . CYS A 1 172 ? 15.035 17.470 22.464 1.00 13.50 172 CYS A CA 1
ATOM 1332 C C . CYS A 1 172 ? 13.558 17.541 22.870 1.00 13.33 172 CYS A C 1
ATOM 1333 O O . CYS A 1 172 ? 12.803 16.570 22.683 1.00 13.02 172 CYS A O 1
ATOM 1336 N N . GLU A 1 173 ? 13.160 18.684 23.431 1.00 12.45 173 GLU A N 1
ATOM 1337 C CA . GLU A 1 173 ? 11.816 18.855 23.961 1.00 12.36 173 GLU A CA 1
ATOM 1338 C C . GLU A 1 173 ? 10.712 18.697 22.904 1.00 11.14 173 GLU A C 1
ATOM 1339 O O . GLU A 1 173 ? 9.694 18.054 23.142 1.00 10.89 173 GLU A O 1
ATOM 1345 N N . ASN A 1 174 ? 10.912 19.258 21.730 1.00 9.64 174 ASN A N 1
ATOM 1346 C CA . ASN A 1 174 ? 9.938 19.050 20.668 1.00 8.02 174 ASN A CA 1
ATOM 1347 C C . ASN A 1 174 ? 10.520 18.185 19.552 1.00 7.74 174 ASN A C 1
ATOM 1348 O O . ASN A 1 174 ? 10.329 18.451 18.370 1.00 5.94 174 ASN A O 1
ATOM 1353 N N . GLY A 1 175 ? 11.276 17.168 19.971 1.00 7.72 175 GLY A N 1
ATOM 1354 C CA . GLY A 1 175 ? 11.867 16.174 19.077 1.00 7.00 175 GLY A CA 1
ATOM 1355 C C . GLY A 1 175 ? 10.852 15.577 18.140 1.00 7.38 175 GLY A C 1
ATOM 1356 O O . GLY A 1 175 ? 11.207 15.229 17.004 1.00 7.66 175 GLY A O 1
ATOM 1357 N N . HIS A 1 176 ? 9.591 15.470 18.585 1.00 7.09 176 HIS A N 1
ATOM 1358 C CA . HIS A 1 176 ? 8.477 14.991 17.701 1.00 7.38 176 HIS A CA 1
ATOM 1359 C C . HIS A 1 176 ? 8.505 15.669 16.312 1.00 6.90 176 HIS A C 1
ATOM 1360 O O . HIS A 1 176 ? 8.109 15.066 15.320 1.00 6.43 176 HIS A O 1
ATOM 1367 N N . ARG A 1 177 ? 8.999 16.911 16.226 1.00 7.14 177 ARG A N 1
ATOM 1368 C CA . ARG A 1 177 ? 9.007 17.609 14.942 1.00 6.80 177 ARG A CA 1
ATOM 1369 C C . ARG A 1 177 ? 9.989 16.973 13.936 1.00 6.90 177 ARG A C 1
ATOM 1370 O O . ARG A 1 177 ? 9.772 17.018 12.707 1.00 6.13 177 ARG A O 1
ATOM 1378 N N . LEU A 1 178 ? 11.093 16.436 14.452 1.00 6.00 178 LEU A N 1
ATOM 1379 C CA . LEU A 1 178 ? 12.042 15.708 13.617 1.00 6.23 178 LEU A CA 1
ATOM 1380 C C . LEU A 1 178 ? 11.588 14.260 13.320 1.00 6.50 178 LEU A C 1
ATOM 1381 O O . LEU A 1 178 ? 11.802 13.759 12.210 1.00 6.42 178 LEU A O 1
ATOM 1386 N N . LEU A 1 179 ? 10.960 13.589 14.289 1.00 5.77 179 LEU A N 1
ATOM 1387 C CA . LEU A 1 179 ? 10.361 12.286 13.991 1.00 7.08 179 LEU A CA 1
ATOM 1388 C C . LEU A 1 179 ? 9.273 12.402 12.895 1.00 6.68 179 LEU A C 1
ATOM 1389 O O . LEU A 1 179 ? 9.095 11.474 12.107 1.00 6.82 179 LEU A O 1
ATOM 1394 N N . ALA A 1 180 ? 8.572 13.541 12.846 1.00 6.58 180 ALA A N 1
ATOM 1395 C CA . ALA A 1 180 ? 7.558 13.801 11.802 1.00 6.17 180 ALA A CA 1
ATOM 1396 C C . ALA A 1 180 ? 8.202 13.874 10.404 1.00 6.04 180 ALA A C 1
ATOM 1397 O O . ALA A 1 180 ? 7.632 13.374 9.436 1.00 6.22 180 ALA A O 1
ATOM 1399 N N . LEU A 1 181 ? 9.388 14.477 10.303 1.00 5.62 181 LEU A N 1
ATOM 1400 C CA . LEU A 1 181 ? 10.183 14.519 9.054 1.00 4.91 181 LEU A CA 1
ATOM 1401 C C . LEU A 1 181 ? 10.725 13.129 8.619 1.00 4.78 181 LEU A C 1
ATOM 1402 O O . LEU A 1 181 ? 10.727 12.796 7.424 1.00 2.46 181 LEU A O 1
ATOM 1407 N N . VAL A 1 182 ? 11.162 12.312 9.579 1.00 3.50 182 VAL A N 1
ATOM 1408 C CA . VAL A 1 182 ? 11.508 10.906 9.301 1.00 2.45 182 VAL A CA 1
ATOM 1409 C C . VAL A 1 182 ? 10.337 10.215 8.644 1.00 3.35 182 VAL A C 1
ATOM 1410 O O . VAL A 1 182 ? 10.525 9.525 7.622 1.00 2.98 182 VAL A O 1
ATOM 1414 N N . GLU A 1 183 ? 9.151 10.363 9.213 1.00 3.73 183 GLU A N 1
ATOM 1415 C CA . GLU A 1 183 ? 7.927 9.807 8.644 1.00 6.10 183 GLU A CA 1
ATOM 1416 C C . GLU A 1 183 ? 7.653 10.306 7.212 1.00 5.00 183 GLU A C 1
ATOM 1417 O O . GLU A 1 183 ? 7.251 9.538 6.368 1.00 4.17 183 GLU A O 1
ATOM 1423 N N . ARG A 1 184 ? 7.865 11.591 6.970 1.00 3.51 184 ARG A N 1
ATOM 1424 C CA . ARG A 1 184 ? 7.501 12.203 5.699 1.00 3.89 184 ARG A CA 1
ATOM 1425 C C . ARG A 1 184 ? 8.505 11.910 4.583 1.00 3.22 184 ARG A C 1
ATOM 1426 O O . ARG A 1 184 ? 8.136 11.820 3.422 1.00 3.48 184 ARG A O 1
ATOM 1434 N N . PHE A 1 185 ? 9.768 11.755 4.959 1.00 2.30 185 PHE A N 1
ATOM 1435 C CA . PHE A 1 185 ? 10.872 11.716 4.022 1.00 2.11 185 PHE A CA 1
ATOM 1436 C C . PHE A 1 185 ? 11.701 10.422 4.154 1.00 2.00 185 PHE A C 1
ATOM 1437 O O . PHE A 1 185 ? 12.583 10.337 4.985 1.00 2.00 185 PHE A O 1
ATOM 1445 N N . PRO A 1 186 ? 11.379 9.425 3.333 1.00 2.37 186 PRO A N 1
ATOM 1446 C CA . PRO A 1 186 ? 12.129 8.153 3.342 1.00 2.55 186 PRO A CA 1
ATOM 1447 C C . PRO A 1 186 ? 13.644 8.322 3.071 1.00 3.18 186 PRO A C 1
ATOM 1448 O O . PRO A 1 186 ? 14.435 7.423 3.372 1.00 2.06 186 PRO A O 1
ATOM 1452 N N . SER A 1 187 ? 14.033 9.458 2.493 1.00 2.85 187 SER A N 1
ATOM 1453 C CA . SER A 1 187 ? 15.428 9.828 2.268 1.00 3.87 187 SER A CA 1
ATOM 1454 C C . SER A 1 187 ? 16.275 9.977 3.537 1.00 2.89 187 SER A C 1
ATOM 1455 O O . SER A 1 187 ? 17.501 9.820 3.532 1.00 2.22 187 SER A O 1
ATOM 1458 N N . LEU A 1 188 ? 15.613 10.330 4.627 1.00 2.41 188 LEU A N 1
ATOM 1459 C CA . LEU A 1 188 ? 16.326 10.685 5.850 1.00 2.00 188 LEU A CA 1
ATOM 1460 C C . LEU A 1 188 ? 16.521 9.377 6.578 1.00 2.00 188 LEU A C 1
ATOM 1461 O O . LEU A 1 188 ? 15.552 8.826 7.086 1.00 2.00 188 LEU A O 1
ATOM 1466 N N . THR A 1 189 ? 17.747 8.865 6.590 1.00 2.00 189 THR A N 1
ATOM 1467 C CA . THR A 1 189 ? 17.995 7.518 7.138 1.00 2.00 189 THR A CA 1
ATOM 1468 C C . THR A 1 189 ? 19.020 7.458 8.285 1.00 2.00 189 THR A C 1
ATOM 1469 O O . THR A 1 189 ? 19.243 6.367 8.848 1.00 2.00 189 THR A O 1
ATOM 1473 N N . ARG A 1 190 ? 19.602 8.605 8.658 1.00 2.00 190 ARG A N 1
ATOM 1474 C CA . ARG A 1 190 ? 20.486 8.654 9.831 1.00 2.00 190 ARG A CA 1
ATOM 1475 C C . ARG A 1 190 ? 20.303 9.943 10.629 1.00 2.00 190 ARG A C 1
ATOM 1476 O O . ARG A 1 190 ? 20.223 11.017 10.048 1.00 2.00 190 ARG A O 1
ATOM 1484 N N . ILE A 1 191 ? 20.327 9.828 11.962 1.00 2.00 191 ILE A N 1
ATOM 1485 C CA . ILE A 1 191 ? 20.415 10.998 12.851 1.00 2.00 191 ILE A CA 1
ATOM 1486 C C . ILE A 1 191 ? 21.453 10.674 13.932 1.00 2.00 191 ILE A C 1
ATOM 1487 O O . ILE A 1 191 ? 21.293 9.701 14.689 1.00 2.00 191 ILE A O 1
ATOM 1492 N N . PHE A 1 192 ? 22.559 11.437 13.970 1.00 2.00 192 PHE A N 1
ATOM 1493 C CA . PHE A 1 192 ? 23.613 11.193 14.950 1.00 2.00 192 PHE A CA 1
ATOM 1494 C C . PHE A 1 192 ? 23.665 12.362 15.914 1.00 2.55 192 PHE A C 1
ATOM 1495 O O . PHE A 1 192 ? 23.503 13.516 15.501 1.00 2.18 192 PHE A O 1
ATOM 1503 N N . CYS A 1 193 ? 23.828 12.049 17.197 1.00 2.91 193 CYS A N 1
ATOM 1504 C CA . CYS A 1 193 ? 23.705 13.048 18.289 1.00 4.72 193 CYS A CA 1
ATOM 1505 C C . CYS A 1 193 ? 24.858 12.905 19.304 1.00 4.85 193 CYS A C 1
ATOM 1506 O O . CYS A 1 193 ? 25.467 11.825 19.427 1.00 6.06 193 CYS A O 1
ATOM 1509 N N . GLY A 1 194 ? 25.169 13.993 20.004 1.00 4.04 194 GLY A N 1
ATOM 1510 C CA . GLY A 1 194 ? 26.017 13.938 21.196 1.00 3.72 194 GLY A CA 1
ATOM 1511 C C . GLY A 1 194 ? 25.149 13.941 22.453 1.00 4.82 194 GLY A C 1
ATOM 1512 O O . GLY A 1 194 ? 24.158 13.172 22.542 1.00 5.52 194 GLY A O 1
ATOM 1513 N N . HIS A 1 195 ? 25.526 14.766 23.442 1.00 3.92 195 HIS A N 1
ATOM 1514 C CA . HIS A 1 195 ? 24.698 15.026 24.659 1.00 4.49 195 HIS A CA 1
ATOM 1515 C C . HIS A 1 195 ? 24.756 13.893 25.675 1.00 4.33 195 HIS A C 1
ATOM 1516 O O . HIS A 1 195 ? 24.899 14.154 26.885 1.00 5.43 195 HIS A O 1
ATOM 1523 N N . ASN A 1 196 ? 24.608 12.653 25.216 1.00 3.67 196 ASN A N 1
ATOM 1524 C CA . ASN A 1 196 ? 24.483 11.521 26.152 1.00 3.74 196 ASN A CA 1
ATOM 1525 C C . ASN A 1 196 ? 25.778 10.914 26.641 1.00 3.47 196 ASN A C 1
ATOM 1526 O O . ASN A 1 196 ? 25.739 10.169 27.621 1.00 3.63 196 ASN A O 1
ATOM 1531 N N . HIS A 1 197 ? 26.908 11.224 25.982 1.00 3.45 197 HIS A N 1
ATOM 1532 C CA . HIS A 1 197 ? 28.242 10.664 26.320 1.00 2.99 197 HIS A CA 1
ATOM 1533 C C . HIS A 1 197 ? 28.142 9.144 26.483 1.00 4.08 197 HIS A C 1
ATOM 1534 O O . HIS A 1 197 ? 28.565 8.575 27.509 1.00 3.60 197 HIS A O 1
ATOM 1541 N N . SER A 1 198 ? 27.552 8.510 25.484 1.00 4.23 198 SER A N 1
ATOM 1542 C CA . SER A 1 198 ? 27.264 7.088 25.480 1.00 5.00 198 SER A CA 1
ATOM 1543 C C . SER A 1 198 ? 26.983 6.692 24.043 1.00 4.28 198 SER A C 1
ATOM 1544 O O . SER A 1 198 ? 26.381 7.454 23.303 1.00 4.24 198 SER A O 1
ATOM 1547 N N . LEU A 1 199 ? 27.421 5.502 23.664 1.00 3.58 199 LEU A N 1
ATOM 1548 C CA . LEU A 1 199 ? 26.925 4.903 22.448 1.00 3.17 199 LEU A CA 1
ATOM 1549 C C . LEU A 1 199 ? 25.604 4.211 22.736 1.00 3.91 199 LEU A C 1
ATOM 1550 O O . LEU A 1 199 ? 25.577 3.141 23.311 1.00 2.00 199 LEU A O 1
ATOM 1555 N N . THR A 1 200 ? 24.526 4.883 22.351 1.00 2.66 200 THR A N 1
ATOM 1556 C CA . THR A 1 200 ? 23.170 4.382 22.479 1.00 3.97 200 THR A CA 1
ATOM 1557 C C . THR A 1 200 ? 22.468 4.473 21.130 1.00 5.73 200 THR A C 1
ATOM 1558 O O . THR A 1 200 ? 22.441 5.546 20.544 1.00 6.84 200 THR A O 1
ATOM 1562 N N . MET A 1 201 ? 21.933 3.366 20.623 1.00 3.55 201 MET A N 1
ATOM 1563 C CA . MET A 1 201 ? 21.341 3.434 19.288 1.00 5.48 201 MET A CA 1
ATOM 1564 C C . MET A 1 201 ? 19.911 2.842 19.236 1.00 3.51 201 MET A C 1
ATOM 1565 O O . MET A 1 201 ? 19.534 1.898 19.973 1.00 2.22 201 MET A O 1
ATOM 1570 N N . THR A 1 202 ? 19.127 3.373 18.316 1.00 2.08 202 THR A N 1
ATOM 1571 C CA . THR A 1 202 ? 17.799 2.872 18.110 1.00 2.00 202 THR A CA 1
ATOM 1572 C C . THR A 1 202 ? 17.401 3.133 16.648 1.00 2.00 202 THR A C 1
ATOM 1573 O O . THR A 1 202 ? 18.190 3.691 15.890 1.00 2.00 202 THR A O 1
ATOM 1577 N N . GLN A 1 203 ? 16.191 2.724 16.291 1.00 2.00 203 GLN A N 1
ATOM 1578 C CA . GLN A 1 203 ? 15.701 2.827 14.919 1.00 2.53 203 GLN A CA 1
ATOM 1579 C C . GLN A 1 203 ? 14.269 3.337 14.959 1.00 2.00 203 GLN A C 1
ATOM 1580 O O . GLN A 1 203 ? 13.445 2.863 15.726 1.00 2.69 203 GLN A O 1
ATOM 1586 N N . TYR A 1 204 ? 13.981 4.306 14.132 1.00 2.00 204 TYR A N 1
ATOM 1587 C CA . TYR A 1 204 ? 12.646 4.842 14.031 1.00 2.27 204 TYR A CA 1
ATOM 1588 C C . TYR A 1 204 ? 12.332 4.879 12.539 1.00 2.00 204 TYR A C 1
ATOM 1589 O O . TYR A 1 204 ? 12.975 5.648 11.793 1.00 2.00 204 TYR A O 1
ATOM 1598 N N . ARG A 1 205 ? 11.384 4.037 12.136 1.00 2.05 205 ARG A N 1
ATOM 1599 C CA . ARG A 1 205 ? 11.075 3.779 10.711 1.00 2.98 205 ARG A CA 1
ATOM 1600 C C . ARG A 1 205 ? 12.372 3.390 9.967 1.00 2.19 205 ARG A C 1
ATOM 1601 O O . ARG A 1 205 ? 13.081 2.479 10.410 1.00 2.30 205 ARG A O 1
ATOM 1609 N N . GLN A 1 206 ? 12.669 4.058 8.841 1.00 2.00 206 GLN A N 1
ATOM 1610 C CA . GLN A 1 206 ? 13.910 3.827 8.083 1.00 2.00 206 GLN A CA 1
ATOM 1611 C C . GLN A 1 206 ? 15.180 4.497 8.680 1.00 2.00 206 GLN A C 1
ATOM 1612 O O . GLN A 1 206 ? 16.283 4.294 8.171 1.00 2.00 206 GLN A O 1
ATOM 1618 N N . ALA A 1 207 ? 15.064 5.268 9.771 1.00 2.00 207 ALA A N 1
ATOM 1619 C CA . ALA A 1 207 ? 16.220 6.036 10.258 1.00 2.00 207 ALA A CA 1
ATOM 1620 C C . ALA A 1 207 ? 16.881 5.357 11.453 1.00 2.00 207 ALA A C 1
ATOM 1621 O O . ALA A 1 207 ? 16.202 5.099 12.428 1.00 2.00 207 ALA A O 1
ATOM 1623 N N . LEU A 1 208 ? 18.200 5.135 11.367 1.00 2.00 208 LEU A N 1
ATOM 1624 C CA . LEU A 1 208 ? 19.016 4.714 12.504 1.00 2.00 208 LEU A CA 1
ATOM 1625 C C . LEU A 1 208 ? 19.398 5.990 13.284 1.00 2.00 208 LEU A C 1
ATOM 1626 O O . LEU A 1 208 ? 19.875 6.975 12.712 1.00 2.00 208 LEU A O 1
ATOM 1631 N N . ILE A 1 209 ? 19.144 5.962 14.584 1.00 2.00 209 ILE A N 1
ATOM 1632 C CA . ILE A 1 209 ? 19.387 7.123 15.421 1.00 2.00 209 ILE A CA 1
ATOM 1633 C C . ILE A 1 209 ? 20.378 6.706 16.518 1.00 2.93 209 ILE A C 1
ATOM 1634 O O . ILE A 1 209 ? 20.185 5.677 17.179 1.00 2.72 209 ILE A O 1
ATOM 1639 N N . SER A 1 210 ? 21.461 7.463 16.686 1.00 2.87 210 SER A N 1
ATOM 1640 C CA . SER A 1 210 ? 22.506 7.053 17.626 1.00 2.68 210 SER A CA 1
ATOM 1641 C C . SER A 1 210 ? 23.122 8.236 18.344 1.00 2.15 210 SER A C 1
ATOM 1642 O O . SER A 1 210 ? 23.401 9.289 17.717 1.00 2.28 210 SER A O 1
ATOM 1645 N N . THR A 1 211 ? 23.316 8.110 19.664 1.00 2.00 211 THR A N 1
ATOM 1646 C CA . THR A 1 211 ? 24.181 9.096 20.370 1.00 2.00 211 THR A CA 1
ATOM 1647 C C . THR A 1 211 ? 25.627 8.581 20.328 1.00 2.00 211 THR A C 1
ATOM 1648 O O . THR A 1 211 ? 25.858 7.416 19.973 1.00 4.54 211 THR A O 1
ATOM 1652 N N . LEU A 1 212 ? 26.582 9.443 20.667 1.00 2.00 212 LEU A N 1
ATOM 1653 C CA . LEU A 1 212 ? 27.993 9.104 20.683 1.00 2.49 212 LEU A CA 1
ATOM 1654 C C . LEU A 1 212 ? 28.632 9.177 22.066 1.00 3.58 212 LEU A C 1
ATOM 1655 O O . LEU A 1 212 ? 28.217 9.997 22.883 1.00 2.96 212 LEU A O 1
ATOM 1660 N N . PRO A 1 213 ? 29.690 8.365 22.304 1.00 3.65 213 PRO A N 1
ATOM 1661 C CA . PRO A 1 213 ? 30.625 8.606 23.416 1.00 4.17 213 PRO A CA 1
ATOM 1662 C C . PRO A 1 213 ? 31.231 10.022 23.376 1.00 4.09 213 PRO A C 1
ATOM 1663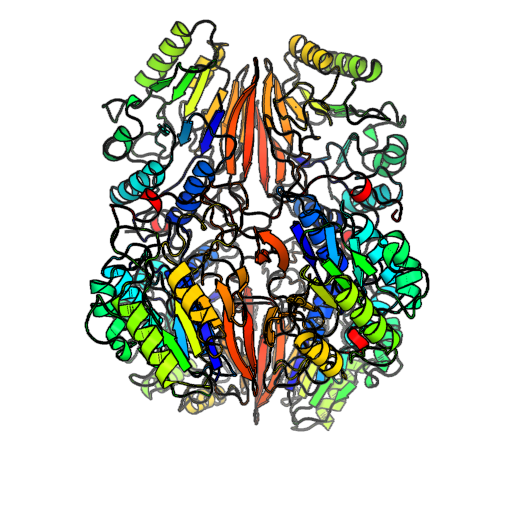 O O . PRO A 1 213 ? 31.346 10.638 22.299 1.00 3.92 213 PRO A O 1
ATOM 1667 N N . GLY A 1 214 ? 31.619 10.516 24.538 1.00 2.80 214 GLY A N 1
ATOM 1668 C CA . GLY A 1 214 ? 32.466 11.717 24.589 1.00 2.79 214 GLY A CA 1
ATOM 1669 C C . GLY A 1 214 ? 33.913 11.385 24.261 1.00 2.35 214 GLY A C 1
ATOM 1670 O O . GLY A 1 214 ? 34.340 10.214 24.315 1.00 2.20 214 GLY A O 1
ATOM 1671 N N . THR A 1 215 ? 34.670 12.422 23.912 1.00 2.00 215 THR A N 1
ATOM 1672 C CA . THR A 1 215 ? 36.115 12.282 23.735 1.00 2.14 215 THR A CA 1
ATOM 1673 C C . THR A 1 215 ? 36.873 12.073 25.046 1.00 2.00 215 THR A C 1
ATOM 1674 O O . THR A 1 215 ? 38.004 11.637 24.996 1.00 2.23 215 THR A O 1
ATOM 1678 N N . VAL A 1 216 ? 36.281 12.423 26.201 1.00 2.13 216 VAL A N 1
ATOM 1679 C CA . VAL A 1 216 ? 36.994 12.262 27.478 1.00 3.19 216 VAL A CA 1
ATOM 1680 C C . VAL A 1 216 ? 36.150 11.477 28.513 1.00 3.43 216 VAL A C 1
ATOM 1681 O O . VAL A 1 216 ? 36.209 10.214 28.598 1.00 4.82 216 VAL A O 1
ATOM 1685 N N . HIS A 1 217 ? 35.325 12.196 29.263 1.00 3.78 217 HIS A N 1
ATOM 1686 C CA . HIS A 1 217 ? 34.460 11.570 30.276 1.00 3.10 217 HIS A CA 1
ATOM 1687 C C . HIS A 1 217 ? 33.154 11.089 29.672 1.00 2.81 217 HIS A C 1
ATOM 1688 O O . HIS A 1 217 ? 32.630 11.680 28.699 1.00 2.00 217 HIS A O 1
ATOM 1695 N N . GLN A 1 218 ? 32.655 9.980 30.222 1.00 2.00 218 GLN A N 1
ATOM 1696 C CA . GLN A 1 218 ? 31.433 9.321 29.776 1.00 2.00 218 GLN A CA 1
ATOM 1697 C C . GLN A 1 218 ? 30.335 9.408 30.851 1.00 2.40 218 GLN A C 1
ATOM 1698 O O . GLN A 1 218 ? 30.596 9.750 32.037 1.00 2.52 218 GLN A O 1
ATOM 1704 N N . VAL A 1 219 ? 29.114 9.104 30.446 1.00 2.70 219 VAL A N 1
ATOM 1705 C CA . VAL A 1 219 ? 27.965 9.131 31.341 1.00 3.99 219 VAL A CA 1
ATOM 1706 C C . VAL A 1 219 ? 27.276 7.758 31.244 1.00 3.89 219 VAL A C 1
ATOM 1707 O O . VAL A 1 219 ? 26.834 7.364 30.170 1.00 3.42 219 VAL A O 1
ATOM 1711 N N . PRO A 1 220 ? 27.244 7.004 32.350 1.00 3.92 220 PRO A N 1
ATOM 1712 C CA . PRO A 1 220 ? 26.597 5.675 32.347 1.00 4.29 220 PRO A CA 1
ATOM 1713 C C . PRO A 1 220 ? 25.092 5.746 32.031 1.00 5.38 220 PRO A C 1
ATOM 1714 O O . PRO A 1 220 ? 24.416 6.703 32.402 1.00 4.33 220 PRO A O 1
ATOM 1718 N N . TYR A 1 221 ? 24.568 4.742 31.335 1.00 6.19 221 TYR A N 1
ATOM 1719 C CA . TYR A 1 221 ? 23.134 4.676 31.129 1.00 7.19 221 TYR A CA 1
ATOM 1720 C C . TYR A 1 221 ? 22.509 4.091 32.392 1.00 8.26 221 TYR A C 1
ATOM 1721 O O . TYR A 1 221 ? 22.887 3.015 32.809 1.00 9.86 221 TYR A O 1
ATOM 1730 N N . CYS A 1 222 ? 21.588 4.799 33.037 1.00 9.70 222 CYS A N 1
ATOM 1731 C CA . CYS A 1 222 ? 20.810 4.171 34.118 1.00 11.29 222 CYS A CA 1
ATOM 1732 C C . CYS A 1 222 ? 19.344 4.312 33.837 1.00 10.67 222 CYS A C 1
ATOM 1733 O O . CYS A 1 222 ? 18.896 5.388 33.443 1.00 10.43 222 CYS A O 1
ATOM 1736 N N . HIS A 1 223 ? 18.594 3.239 34.043 1.00 10.83 223 HIS A N 1
ATOM 1737 C CA . HIS A 1 223 ? 17.187 3.285 33.723 1.00 12.69 223 HIS A CA 1
ATOM 1738 C C . HIS A 1 223 ? 16.328 3.956 34.819 1.00 12.51 223 HIS A C 1
ATOM 1739 O O . HIS A 1 223 ? 15.341 4.588 34.503 1.00 11.07 223 HIS A O 1
ATOM 1746 N N . ALA A 1 224 ? 16.719 3.818 36.084 1.00 13.11 224 ALA A N 1
ATOM 1747 C CA . ALA A 1 224 ? 15.913 4.333 37.207 1.00 15.07 224 ALA A CA 1
ATOM 1748 C C . ALA A 1 224 ? 16.646 5.404 38.026 1.00 15.74 224 ALA A C 1
ATOM 1749 O O . ALA A 1 224 ? 16.062 6.418 38.404 1.00 16.64 224 ALA A O 1
ATOM 1751 N N . ASP A 1 225 ? 17.933 5.174 38.269 1.00 16.51 225 ASP A N 1
ATOM 1752 C CA . ASP A 1 225 ? 18.761 6.014 39.127 1.00 16.98 225 ASP A CA 1
ATOM 1753 C C . ASP A 1 225 ? 19.005 7.356 38.429 1.00 17.06 225 ASP A C 1
ATOM 1754 O O . ASP A 1 225 ? 19.563 7.401 37.325 1.00 17.26 225 ASP A O 1
ATOM 1759 N N . THR A 1 226 ? 18.582 8.445 39.062 1.00 16.77 226 THR A N 1
ATOM 1760 C CA . THR A 1 226 ? 18.810 9.785 38.497 1.00 16.30 226 THR A CA 1
ATOM 1761 C C . THR A 1 226 ? 20.016 10.534 39.119 1.00 15.61 226 THR A C 1
ATOM 1762 O O . THR A 1 226 ? 20.275 11.680 38.725 1.00 16.19 226 THR A O 1
ATOM 1766 N N . ASP A 1 227 ? 20.729 9.918 40.077 1.00 14.82 227 ASP A N 1
ATOM 1767 C CA . ASP A 1 227 ? 22.024 10.458 40.554 1.00 14.27 227 ASP A CA 1
ATOM 1768 C C . ASP A 1 227 ? 22.842 10.876 39.305 1.00 12.59 227 ASP A C 1
ATOM 1769 O O . ASP A 1 227 ? 22.953 10.096 38.350 1.00 11.24 227 ASP A O 1
ATOM 1774 N N . PRO A 1 228 ? 23.399 12.104 39.287 1.00 11.29 228 PRO A N 1
ATOM 1775 C CA . PRO A 1 228 ? 24.092 12.564 38.054 1.00 9.62 228 PRO A CA 1
ATOM 1776 C C . PRO A 1 228 ? 25.534 12.015 37.869 1.00 8.40 228 PRO A C 1
ATOM 1777 O O . PRO A 1 228 ? 26.499 12.758 37.993 1.00 7.85 228 PRO A O 1
ATOM 1781 N N . TYR A 1 229 ? 25.678 10.734 37.556 1.00 7.88 229 TYR A N 1
ATOM 1782 C CA . TYR A 1 229 ? 26.996 10.086 37.447 1.00 7.92 229 TYR A CA 1
ATOM 1783 C C . TYR A 1 229 ? 27.780 10.441 36.142 1.00 6.92 229 TYR A C 1
ATOM 1784 O O . TYR A 1 229 ? 27.179 10.658 35.064 1.00 6.19 229 TYR A O 1
ATOM 1793 N N . TYR A 1 230 ? 29.103 10.521 36.253 1.00 4.71 230 TYR A N 1
ATOM 1794 C CA . TYR A 1 230 ? 29.999 10.487 35.074 1.00 3.50 230 TYR A CA 1
ATOM 1795 C C . TYR A 1 230 ? 31.236 9.673 35.452 1.00 2.97 230 TYR A C 1
ATOM 1796 O O . TYR A 1 230 ? 31.549 9.471 36.658 1.00 2.00 230 TYR A O 1
ATOM 1805 N N . ASP A 1 231 ? 31.940 9.179 34.439 1.00 2.00 231 ASP A N 1
ATOM 1806 C CA . ASP A 1 231 ? 33.095 8.326 34.683 1.00 2.00 231 ASP A CA 1
ATOM 1807 C C . ASP A 1 231 ? 34.160 8.528 33.591 1.00 2.00 231 ASP A C 1
ATOM 1808 O O . ASP A 1 231 ? 33.917 9.264 32.616 1.00 2.00 231 ASP A O 1
ATOM 1813 N N . LEU A 1 232 ? 35.316 7.885 33.764 1.00 2.00 232 LEU A N 1
ATOM 1814 C CA . LEU A 1 232 ? 36.382 7.886 32.778 1.00 2.00 232 LEU A CA 1
ATOM 1815 C C . LEU A 1 232 ? 36.526 6.498 32.107 1.00 2.09 232 LEU A C 1
ATOM 1816 O O . LEU A 1 232 ? 37.636 6.010 31.872 1.00 2.00 232 LEU A O 1
ATOM 1821 N N . SER A 1 233 ? 35.387 5.877 31.795 1.00 2.23 233 SER A N 1
ATOM 1822 C CA . SER A 1 233 ? 35.387 4.624 31.032 1.00 2.37 233 SER A CA 1
ATOM 1823 C C . SER A 1 233 ? 35.934 4.994 29.602 1.00 3.50 233 SER A C 1
ATOM 1824 O O . SER A 1 233 ? 36.100 6.191 29.273 1.00 2.00 233 SER A O 1
ATOM 1827 N N . PRO A 1 234 ? 36.330 3.976 28.810 1.00 3.14 234 PRO A N 1
ATOM 1828 C CA . PRO A 1 234 ? 37.038 4.269 27.519 1.00 3.82 234 PRO A CA 1
ATOM 1829 C C . PRO A 1 234 ? 36.333 5.220 26.519 1.00 2.95 234 PRO A C 1
ATOM 1830 O O . PRO A 1 234 ? 35.134 5.092 26.265 1.00 3.97 234 PRO A O 1
ATOM 1834 N N . ALA A 1 235 ? 37.078 6.181 25.979 1.00 2.76 235 ALA A N 1
ATOM 1835 C CA . ALA A 1 235 ? 36.582 7.127 24.966 1.00 2.00 235 ALA A CA 1
ATOM 1836 C C . ALA A 1 235 ? 36.817 6.592 23.550 1.00 2.00 235 ALA A C 1
ATOM 1837 O O . ALA A 1 235 ? 37.691 5.763 23.312 1.00 2.00 235 ALA A O 1
ATOM 1839 N N . SER A 1 236 ? 36.038 7.083 22.607 1.00 2.25 236 SER A N 1
ATOM 1840 C CA . SER A 1 236 ? 36.101 6.587 21.236 1.00 3.21 236 SER A CA 1
ATOM 1841 C C . SER A 1 236 ? 35.381 7.594 20.380 1.00 2.95 236 SER A C 1
ATOM 1842 O O . SER A 1 236 ? 34.736 8.511 20.884 1.00 2.01 236 SER A O 1
ATOM 1845 N N . CYS A 1 237 ? 35.531 7.463 19.080 1.00 4.23 237 CYS A N 1
ATOM 1846 C CA . CYS A 1 237 ? 34.710 8.234 18.169 1.00 4.74 237 CYS A CA 1
ATOM 1847 C C . CYS A 1 237 ? 34.017 7.255 17.228 1.00 3.88 237 CYS A C 1
ATOM 1848 O O . CYS A 1 237 ? 34.213 6.032 17.330 1.00 2.00 237 CYS A O 1
ATOM 1851 N N . LEU A 1 238 ? 33.146 7.767 16.377 1.00 2.00 238 LEU A N 1
ATOM 1852 C CA . LEU A 1 238 ? 32.520 6.913 15.415 1.00 3.41 238 LEU A CA 1
ATOM 1853 C C . LEU A 1 238 ? 33.163 7.304 14.092 1.00 2.94 238 LEU A C 1
ATOM 1854 O O . LEU A 1 238 ? 33.376 8.497 13.840 1.00 2.61 238 LEU A O 1
ATOM 1859 N N . MET A 1 239 ? 33.507 6.314 13.270 1.00 2.00 239 MET A N 1
ATOM 1860 C CA . MET A 1 239 ? 33.862 6.592 11.872 1.00 2.13 239 MET A CA 1
ATOM 1861 C C . MET A 1 239 ? 32.630 6.307 11.023 1.00 2.35 239 MET A C 1
ATOM 1862 O O . MET A 1 239 ? 31.936 5.300 11.253 1.00 2.00 239 MET A O 1
ATOM 1867 N N . HIS A 1 240 ? 32.345 7.194 10.062 1.00 2.00 240 HIS A N 1
ATOM 1868 C CA . HIS A 1 240 ? 31.223 6.977 9.148 1.00 2.00 240 HIS A CA 1
ATOM 1869 C C . HIS A 1 240 ? 31.744 6.762 7.737 1.00 2.00 240 HIS A C 1
ATOM 1870 O O . HIS A 1 240 ? 32.500 7.577 7.238 1.00 2.00 240 HIS A O 1
ATOM 1877 N N . ARG A 1 241 ? 31.322 5.669 7.108 1.00 2.00 241 ARG A N 1
ATOM 1878 C CA . ARG A 1 241 ? 31.841 5.331 5.766 1.00 2.59 241 ARG A CA 1
ATOM 1879 C C . ARG A 1 241 ? 30.712 5.002 4.777 1.00 2.67 241 ARG A C 1
ATOM 1880 O O . ARG A 1 241 ? 29.806 4.213 5.086 1.00 2.00 241 ARG A O 1
ATOM 1888 N N . GLN A 1 242 ? 30.765 5.592 3.583 1.00 2.44 242 GLN A N 1
ATOM 1889 C CA . GLN A 1 242 ? 29.871 5.160 2.526 1.00 2.00 242 GLN A CA 1
ATOM 1890 C C . GLN A 1 242 ? 30.408 3.876 1.894 1.00 2.00 242 GLN A C 1
ATOM 1891 O O . GLN A 1 242 ? 31.533 3.850 1.379 1.00 2.00 242 GLN A O 1
ATOM 1897 N N . VAL A 1 243 ? 29.614 2.812 1.938 1.00 2.00 243 VAL A N 1
ATOM 1898 C CA . VAL A 1 243 ? 30.045 1.505 1.461 1.00 2.28 243 VAL A CA 1
ATOM 1899 C C . VAL A 1 243 ? 29.008 1.023 0.449 1.00 2.68 243 VAL A C 1
ATOM 1900 O O . VAL A 1 243 ? 27.977 0.413 0.781 1.00 2.00 243 VAL A O 1
ATOM 1904 N N . GLY A 1 244 ? 29.260 1.379 -0.796 1.00 3.09 244 GLY A N 1
ATOM 1905 C CA . GLY A 1 244 ? 28.274 1.207 -1.869 1.00 4.15 244 GLY A CA 1
ATOM 1906 C C . GLY A 1 244 ? 27.036 1.990 -1.488 1.00 4.68 244 GLY A C 1
ATOM 1907 O O . GLY A 1 244 ? 27.108 3.210 -1.264 1.00 4.49 244 GLY A O 1
ATOM 1908 N N . GLU A 1 245 ? 25.916 1.266 -1.388 1.00 4.58 245 GLU A N 1
ATOM 1909 C CA . GLU A 1 245 ? 24.627 1.817 -0.991 1.00 6.90 245 GLU A CA 1
ATOM 1910 C C . GLU A 1 245 ? 24.431 2.033 0.525 1.00 5.50 245 GLU A C 1
ATOM 1911 O O . GLU A 1 245 ? 23.479 2.722 0.949 1.00 5.64 245 GLU A O 1
ATOM 1917 N N . GLN A 1 246 ? 25.305 1.442 1.335 1.00 3.63 246 GLN A N 1
ATOM 1918 C CA . GLN A 1 246 ? 25.131 1.482 2.782 1.00 2.31 246 GLN A CA 1
ATOM 1919 C C . GLN A 1 246 ? 25.976 2.565 3.445 1.00 2.00 246 GLN A C 1
ATOM 1920 O O . GLN A 1 246 ? 27.126 2.773 3.109 1.00 2.00 246 GLN A O 1
ATOM 1926 N N . TRP A 1 247 ? 25.396 3.238 4.430 1.00 2.00 247 TRP A N 1
ATOM 1927 C CA . TRP A 1 247 ? 26.170 4.107 5.290 1.00 2.00 247 TRP A CA 1
ATOM 1928 C C . TRP A 1 247 ? 26.561 3.207 6.492 1.00 2.00 247 TRP A C 1
ATOM 1929 O O . TRP A 1 247 ? 25.684 2.665 7.160 1.00 2.00 247 TRP A O 1
ATOM 1940 N N . VAL A 1 248 ? 27.866 3.055 6.751 1.00 2.00 248 VAL A N 1
ATOM 1941 C CA . VAL A 1 248 ? 28.350 2.137 7.788 1.00 2.00 248 VAL A CA 1
ATOM 1942 C C . VAL A 1 248 ? 29.080 3.005 8.839 1.00 2.00 248 VAL A C 1
ATOM 1943 O O . VAL A 1 248 ? 29.916 3.863 8.490 1.00 2.00 248 VAL A O 1
ATOM 1947 N N . SER A 1 249 ? 28.708 2.830 10.112 1.00 2.00 249 SER A N 1
ATOM 1948 C CA . SER A 1 249 ? 29.367 3.533 11.224 1.00 2.00 249 SER A CA 1
ATOM 1949 C C . SER A 1 249 ? 30.075 2.485 12.095 1.00 2.00 249 SER A C 1
ATOM 1950 O O . SER A 1 249 ? 29.534 1.390 12.339 1.00 2.00 249 SER A O 1
ATOM 1953 N N . TYR A 1 250 ? 31.302 2.784 12.502 1.00 2.00 250 TYR A N 1
ATOM 1954 C CA . TYR A 1 250 ? 32.084 1.848 13.336 1.00 2.00 250 TYR A CA 1
ATOM 1955 C C . TYR A 1 250 ? 32.863 2.562 14.394 1.00 2.20 250 TYR A C 1
ATOM 1956 O O . TYR A 1 250 ? 33.287 3.700 14.204 1.00 2.00 250 TYR A O 1
ATOM 1965 N N . GLN A 1 251 ? 33.041 1.890 15.529 1.00 2.00 251 GLN A N 1
ATOM 1966 C CA . GLN A 1 251 ? 33.620 2.518 16.671 1.00 2.37 251 GLN A CA 1
ATOM 1967 C C . GLN A 1 251 ? 35.146 2.477 16.579 1.00 2.51 251 GLN A C 1
ATOM 1968 O O . GLN A 1 251 ? 35.742 1.437 16.288 1.00 3.86 251 GLN A O 1
ATOM 1974 N N . HIS A 1 252 ? 35.773 3.616 16.797 1.00 2.00 252 HIS A N 1
ATOM 1975 C CA . HIS A 1 252 ? 37.220 3.713 16.761 1.00 2.20 252 HIS A CA 1
ATOM 1976 C C . HIS A 1 252 ? 37.698 4.141 18.170 1.00 2.30 252 HIS A C 1
ATOM 1977 O O . HIS A 1 252 ? 37.454 5.258 18.589 1.00 2.00 252 HIS A O 1
ATOM 1984 N N . SER A 1 253 ? 38.322 3.224 18.911 1.00 2.65 253 SER A N 1
ATOM 1985 C CA . SER A 1 253 ? 38.913 3.548 20.231 1.00 3.16 253 SER A CA 1
ATOM 1986 C C . SER A 1 253 ? 39.924 4.724 20.217 1.00 3.71 253 SER A C 1
ATOM 1987 O O . SER A 1 253 ? 40.824 4.812 19.344 1.00 2.82 253 SER A O 1
ATOM 1990 N N . LEU A 1 254 ? 39.752 5.640 21.178 1.00 2.99 254 LEU A N 1
ATOM 1991 C CA . LEU A 1 254 ? 40.692 6.731 21.384 1.00 3.87 254 LEU A CA 1
ATOM 1992 C C . LEU A 1 254 ? 41.618 6.447 22.593 1.00 4.36 254 LEU A C 1
ATOM 1993 O O . LEU A 1 254 ? 42.387 7.307 23.017 1.00 2.14 254 LEU A O 1
ATOM 1998 N N . ALA A 1 255 ? 41.574 5.202 23.092 1.00 4.56 255 ALA A N 1
ATOM 1999 C CA . ALA A 1 255 ? 42.370 4.781 24.232 1.00 3.51 255 ALA A CA 1
ATOM 2000 C C . ALA A 1 255 ? 43.717 4.321 23.721 1.00 4.20 255 ALA A C 1
ATOM 2001 O O . ALA A 1 255 ? 43.891 4.108 22.516 1.00 4.00 255 ALA A O 1
ATOM 2003 N N . HIS A 1 256 ? 44.692 4.188 24.610 1.00 3.60 256 HIS A N 1
ATOM 2004 C CA . HIS A 1 256 ? 45.995 3.676 24.174 1.00 5.27 256 HIS A CA 1
ATOM 2005 C C . HIS A 1 256 ? 46.079 2.232 24.636 1.00 4.86 256 HIS A C 1
ATOM 2006 O O . HIS A 1 256 ? 45.975 1.964 25.827 1.00 6.62 256 HIS A O 1
ATOM 2013 N N . TYR A 1 257 ? 46.236 1.287 23.728 1.00 5.10 257 TYR A N 1
ATOM 2014 C CA . TYR A 1 257 ? 46.064 -0.120 24.143 1.00 4.81 257 TYR A CA 1
ATOM 2015 C C . TYR A 1 257 ? 47.159 -0.984 23.535 1.00 5.39 257 TYR A C 1
ATOM 2016 O O . TYR A 1 257 ? 47.853 -0.521 22.628 1.00 5.10 257 TYR A O 1
ATOM 2025 N N . ALA A 1 258 ? 47.290 -2.239 23.995 1.00 3.85 258 ALA A N 1
ATOM 2026 C CA . ALA A 1 258 ? 48.326 -3.139 23.470 1.00 4.61 258 ALA A CA 1
ATOM 2027 C C . ALA A 1 258 ? 47.922 -3.645 22.105 1.00 4.62 258 ALA A C 1
ATOM 2028 O O . ALA A 1 258 ? 46.736 -3.929 21.858 1.00 4.19 258 ALA A O 1
ATOM 2030 N N . GLY A 1 259 ? 48.911 -3.794 21.218 1.00 5.32 259 GLY A N 1
ATOM 2031 C CA . GLY A 1 259 ? 48.665 -4.357 19.879 1.00 5.54 259 GLY A CA 1
ATOM 2032 C C . GLY A 1 259 ? 48.774 -3.301 18.791 1.00 6.27 259 GLY A C 1
ATOM 2033 O O . GLY A 1 259 ? 49.153 -2.167 19.081 1.00 6.92 259 GLY A O 1
ATOM 2034 N N . PRO A 1 260 ? 48.450 -3.646 17.530 1.00 5.99 260 PRO A N 1
ATOM 2035 C CA . PRO A 1 260 ? 47.979 -4.938 17.060 1.00 5.89 260 PRO A CA 1
ATOM 2036 C C . PRO A 1 260 ? 49.069 -6.025 16.899 1.00 4.97 260 PRO A C 1
ATOM 2037 O O . PRO A 1 260 ? 50.263 -5.735 16.890 1.00 6.26 260 PRO A O 1
ATOM 2041 N N . TRP A 1 261 ? 48.634 -7.270 16.792 1.00 3.08 261 TRP A N 1
ATOM 2042 C CA . TRP A 1 261 ? 49.497 -8.352 16.378 1.00 3.38 261 TRP A CA 1
ATOM 2043 C C . TRP A 1 261 ? 48.778 -8.967 15.183 1.00 3.60 261 TRP A C 1
ATOM 2044 O O . TRP A 1 261 ? 47.662 -8.543 14.850 1.00 4.39 261 TRP A O 1
ATOM 2055 N N . LEU A 1 262 ? 49.373 -9.977 14.568 1.00 4.15 262 LEU A N 1
ATOM 2056 C CA . LEU A 1 262 ? 48.760 -10.636 13.419 1.00 4.31 262 LEU A CA 1
ATOM 2057 C C . LEU A 1 262 ? 48.295 -12.039 13.773 1.00 4.32 262 LEU A C 1
ATOM 2058 O O . LEU A 1 262 ? 49.056 -12.813 14.372 1.00 3.64 262 LEU A O 1
ATOM 2063 N N . TYR A 1 263 ? 47.084 -12.391 13.343 1.00 4.66 263 TYR A N 1
ATOM 2064 C CA . TYR A 1 263 ? 46.558 -13.730 13.563 1.00 5.30 263 TYR A CA 1
ATOM 2065 C C . TYR A 1 263 ? 47.363 -14.785 12.808 1.00 5.86 263 TYR A C 1
ATOM 2066 O O . TYR A 1 263 ? 47.745 -14.583 11.657 1.00 5.12 263 TYR A O 1
ATOM 2075 N N . ASP A 1 264 ? 47.599 -15.916 13.457 1.00 6.31 264 ASP A N 1
ATOM 2076 C CA . ASP A 1 264 ? 48.330 -17.005 12.836 1.00 7.57 264 ASP A CA 1
ATOM 2077 C C . ASP A 1 264 ? 47.657 -18.307 13.266 1.00 8.02 264 ASP A C 1
ATOM 2078 O O . ASP A 1 264 ? 47.466 -18.548 14.471 1.00 6.40 264 ASP A O 1
ATOM 2083 N N . GLU A 1 265 ? 47.295 -19.129 12.281 1.00 8.13 265 GLU A N 1
ATOM 2084 C CA . GLU A 1 265 ? 46.630 -20.400 12.555 1.00 10.52 265 GLU A CA 1
ATOM 2085 C C . GLU A 1 265 ? 47.391 -21.307 13.527 1.00 8.95 265 GLU A C 1
ATOM 2086 O O . GLU A 1 265 ? 46.747 -21.866 14.411 1.00 8.68 265 GLU A O 1
ATOM 2092 N N . ASN A 1 266 ? 48.725 -21.429 13.376 1.00 8.70 266 ASN A N 1
ATOM 2093 C CA . ASN A 1 266 ? 49.573 -22.306 14.232 1.00 8.69 266 ASN A CA 1
ATOM 2094 C C . ASN A 1 266 ? 49.549 -21.814 15.685 1.00 7.97 266 ASN A C 1
ATOM 2095 O O . ASN A 1 266 ? 49.552 -22.615 16.656 1.00 8.06 266 ASN A O 1
ATOM 2100 N N . ILE A 1 267 ? 49.529 -20.493 15.830 1.00 6.01 267 ILE A N 1
ATOM 2101 C CA . ILE A 1 267 ? 49.519 -19.864 17.139 1.00 4.85 267 ILE A CA 1
ATOM 2102 C C . ILE A 1 267 ? 48.110 -19.927 17.791 1.00 4.65 267 ILE A C 1
ATOM 2103 O O . ILE A 1 267 ? 48.004 -20.113 19.013 1.00 3.97 267 ILE A O 1
ATOM 2108 N N . SER A 1 268 ? 47.046 -19.751 16.985 1.00 4.13 268 SER A N 1
ATOM 2109 C CA . SER A 1 268 ? 45.645 -19.808 17.468 1.00 3.47 268 SER A CA 1
ATOM 2110 C C . SER A 1 268 ? 45.286 -21.176 18.055 1.00 4.27 268 SER A C 1
ATOM 2111 O O . SER A 1 268 ? 44.647 -21.254 19.108 1.00 2.72 268 SER A O 1
ATOM 2114 N N . CYS A 1 269 ? 45.708 -22.242 17.379 1.00 4.40 269 CYS A N 1
ATOM 2115 C CA . CYS A 1 269 ? 45.302 -23.589 17.789 1.00 6.93 269 CYS A CA 1
ATOM 2116 C C . CYS A 1 269 ? 46.498 -24.550 17.800 1.00 7.30 269 CYS A C 1
ATOM 2117 O O . CYS A 1 269 ? 46.626 -25.382 16.891 1.00 7.34 269 CYS A O 1
ATOM 2120 N N . PRO A 1 270 ? 47.389 -24.411 18.819 1.00 8.14 270 PRO A N 1
ATOM 2121 C CA . PRO A 1 270 ? 48.641 -25.147 18.874 1.00 8.63 270 PRO A CA 1
ATOM 2122 C C . PRO A 1 270 ? 48.414 -26.640 18.875 1.00 9.48 270 PRO A C 1
ATOM 2123 O O . PRO A 1 270 ? 47.481 -27.115 19.500 1.00 9.87 270 PRO A O 1
ATOM 2127 N N . THR A 1 271 ? 49.260 -27.382 18.171 1.00 10.65 271 THR A N 1
ATOM 2128 C CA . THR A 1 271 ? 49.088 -28.849 18.100 1.00 11.82 271 THR A CA 1
ATOM 2129 C C . THR A 1 271 ? 49.524 -29.551 19.402 1.00 11.86 271 THR A C 1
ATOM 2130 O O . THR A 1 271 ? 49.238 -30.749 19.596 1.00 12.18 271 THR A O 1
ATOM 2134 N N . GLU A 1 272 ? 50.195 -28.803 20.287 1.00 10.95 272 GLU A N 1
ATOM 2135 C CA . GLU A 1 272 ? 50.640 -29.291 21.612 1.00 11.52 272 GLU A CA 1
ATOM 2136 C C . GLU A 1 272 ? 49.551 -29.238 22.695 1.00 11.19 272 GLU A C 1
ATOM 2137 O O . GLU A 1 272 ? 49.699 -29.850 23.758 1.00 10.28 272 GLU A O 1
ATOM 2143 N N . GLU A 1 273 ? 48.481 -28.481 22.449 1.00 10.47 273 GLU A N 1
ATOM 2144 C CA . GLU A 1 273 ? 47.540 -28.137 23.521 1.00 10.60 273 GLU A CA 1
ATOM 2145 C C . GLU A 1 273 ? 46.182 -28.824 23.385 1.00 10.43 273 GLU A C 1
ATOM 2146 O O . GLU A 1 273 ? 45.823 -29.285 22.304 1.00 10.16 273 GLU A O 1
ATOM 2152 N N . ARG A 1 274 ? 45.450 -28.908 24.500 1.00 11.02 274 ARG A N 1
ATOM 2153 C CA . ARG A 1 274 ? 44.034 -29.307 24.510 1.00 10.75 274 ARG A CA 1
ATOM 2154 C C . ARG A 1 274 ? 43.114 -28.172 24.042 1.00 11.62 274 ARG A C 1
ATOM 2155 O O . ARG A 1 274 ? 43.528 -27.066 23.634 1.00 10.68 274 ARG A O 1
ATOM 2164 N N . MET B 1 1 ? 11.957 -5.673 29.255 1.00 4.87 1 MET B N 1
ATOM 2165 C CA . MET B 1 1 ? 13.096 -6.503 28.792 1.00 3.73 1 MET B CA 1
ATOM 2166 C C . MET B 1 1 ? 14.417 -5.728 28.948 1.00 3.82 1 MET B C 1
ATOM 2167 O O . MET B 1 1 ? 14.539 -4.597 28.448 1.00 2.90 1 MET B O 1
ATOM 2172 N N . LEU B 1 2 ? 15.373 -6.347 29.631 1.00 2.41 2 LEU B N 1
ATOM 2173 C CA . LEU B 1 2 ? 16.776 -5.970 29.635 1.00 2.43 2 LEU B CA 1
ATOM 2174 C C . LEU B 1 2 ? 17.586 -7.248 29.327 1.00 2.43 2 LEU B C 1
ATOM 2175 O O . LEU B 1 2 ? 17.491 -8.296 30.036 1.00 2.00 2 LEU B O 1
ATOM 2180 N N . LEU B 1 3 ? 18.326 -7.197 28.231 1.00 2.00 3 LEU B N 1
ATOM 2181 C CA . LEU B 1 3 ? 19.238 -8.286 27.833 1.00 2.84 3 LEU B CA 1
ATOM 2182 C C . LEU B 1 3 ? 20.683 -7.787 27.927 1.00 2.37 3 LEU B C 1
ATOM 2183 O O . LEU B 1 3 ? 20.970 -6.678 27.456 1.00 2.99 3 LEU B O 1
ATOM 2188 N N . ALA B 1 4 ? 21.578 -8.591 28.499 1.00 2.00 4 ALA B N 1
ATOM 2189 C CA . ALA B 1 4 ? 23.024 -8.340 28.361 1.00 2.00 4 ALA B CA 1
ATOM 2190 C C . ALA B 1 4 ? 23.536 -9.248 27.248 1.00 2.38 4 ALA B C 1
ATOM 2191 O O . ALA B 1 4 ? 23.322 -10.465 27.261 1.00 4.12 4 ALA B O 1
ATOM 2193 N N . HIS B 1 5 ? 24.238 -8.653 26.303 1.00 2.00 5 HIS B N 1
ATOM 2194 C CA . HIS B 1 5 ? 24.626 -9.345 25.073 1.00 2.00 5 HIS B CA 1
ATOM 2195 C C . HIS B 1 5 ? 26.154 -9.268 24.896 1.00 2.00 5 HIS B C 1
ATOM 2196 O O . HIS B 1 5 ? 26.750 -8.201 24.641 1.00 2.00 5 HIS B O 1
ATOM 2203 N N . ILE B 1 6 ? 26.808 -10.398 25.073 1.00 2.00 6 ILE B N 1
ATOM 2204 C CA . ILE B 1 6 ? 28.234 -10.456 24.817 1.00 2.00 6 ILE B CA 1
ATOM 2205 C C . ILE B 1 6 ? 28.527 -11.380 23.622 1.00 2.00 6 ILE B C 1
ATOM 2206 O O . ILE B 1 6 ? 27.632 -12.113 23.139 1.00 2.00 6 ILE B O 1
ATOM 2211 N N . SER B 1 7 ? 29.780 -11.403 23.184 1.00 2.00 7 SER B N 1
ATOM 2212 C CA . SER B 1 7 ? 30.106 -12.137 21.966 1.00 2.00 7 SER B CA 1
ATOM 2213 C C . SER B 1 7 ? 31.544 -12.554 21.916 1.00 2.20 7 SER B C 1
ATOM 2214 O O . SER B 1 7 ? 32.394 -11.869 22.464 1.00 3.13 7 SER B O 1
ATOM 2217 N N . ASP B 1 8 ? 31.813 -13.640 21.191 1.00 2.00 8 ASP B N 1
ATOM 2218 C CA . ASP B 1 8 ? 33.176 -13.961 20.778 1.00 2.63 8 ASP B CA 1
ATOM 2219 C C . ASP B 1 8 ? 34.096 -14.106 21.974 1.00 2.00 8 ASP B C 1
ATOM 2220 O O . ASP B 1 8 ? 35.148 -13.461 22.084 1.00 2.37 8 ASP B O 1
ATOM 2225 N N . THR B 1 9 ? 33.693 -14.995 22.864 1.00 2.65 9 THR B N 1
ATOM 2226 C CA . THR B 1 9 ? 34.418 -15.209 24.123 1.00 2.13 9 THR B CA 1
ATOM 2227 C C . THR B 1 9 ? 35.752 -15.967 23.871 1.00 2.37 9 THR B C 1
ATOM 2228 O O . THR B 1 9 ? 36.765 -15.753 24.559 1.00 2.00 9 THR B O 1
ATOM 2232 N N . HIS B 1 10 ? 35.757 -16.825 22.840 1.00 2.01 10 HIS B N 1
ATOM 2233 C CA . HIS B 1 10 ? 36.978 -17.570 22.445 1.00 2.01 10 HIS B CA 1
ATOM 2234 C C . HIS B 1 10 ? 37.692 -18.312 23.595 1.00 2.00 10 HIS B C 1
ATOM 2235 O O . HIS B 1 10 ? 38.926 -18.328 23.644 1.00 2.00 10 HIS B O 1
ATOM 2242 N N . PHE B 1 11 ? 36.937 -18.939 24.486 1.00 2.13 11 PHE B N 1
ATOM 2243 C CA . PHE B 1 11 ? 37.527 -19.749 25.564 1.00 2.20 11 PHE B CA 1
ATOM 2244 C C . PHE B 1 11 ? 38.609 -20.707 25.080 1.00 2.53 11 PHE B C 1
ATOM 2245 O O . PHE B 1 11 ? 38.513 -21.223 23.962 1.00 2.63 11 PHE B O 1
ATOM 2253 N N . ARG B 1 12 ? 39.619 -20.955 25.924 1.00 2.06 12 ARG B N 1
ATOM 2254 C CA . ARG B 1 12 ? 40.646 -21.982 25.640 1.00 2.00 12 ARG B CA 1
ATOM 2255 C C . ARG B 1 12 ? 40.543 -23.069 26.712 1.00 2.65 12 ARG B C 1
ATOM 2256 O O . ARG B 1 12 ? 39.764 -22.928 27.653 1.00 2.00 12 ARG B O 1
ATOM 2264 N N . SER B 1 13 ? 41.308 -24.152 26.554 1.00 2.80 13 SER B N 1
ATOM 2265 C CA . SER B 1 13 ? 41.311 -25.221 27.543 1.00 4.78 13 SER B CA 1
ATOM 2266 C C . SER B 1 13 ? 41.966 -24.751 28.846 1.00 4.43 13 SER B C 1
ATOM 2267 O O . SER B 1 13 ? 42.625 -23.692 28.896 1.00 4.62 13 SER B O 1
ATOM 2270 N N . ARG B 1 14 ? 41.762 -25.508 29.911 1.00 5.19 14 ARG B N 1
ATOM 2271 C CA . ARG B 1 14 ? 42.154 -25.047 31.247 1.00 7.99 14 ARG B CA 1
ATOM 2272 C C . ARG B 1 14 ? 43.666 -24.751 31.348 1.00 7.03 14 ARG B C 1
ATOM 2273 O O . ARG B 1 14 ? 44.485 -25.541 30.915 1.00 7.24 14 ARG B O 1
ATOM 2281 N N . GLY B 1 15 ? 44.023 -23.613 31.930 1.00 6.85 15 GLY B N 1
ATOM 2282 C CA . GLY B 1 15 ? 45.425 -23.218 31.981 1.00 6.85 15 GLY B CA 1
ATOM 2283 C C . GLY B 1 15 ? 46.066 -22.625 30.717 1.00 6.56 15 GLY B C 1
ATOM 2284 O O . GLY B 1 15 ? 47.190 -22.117 30.781 1.00 6.35 15 GLY B O 1
ATOM 2285 N N . GLU B 1 16 ? 45.382 -22.670 29.578 1.00 5.53 16 GLU B N 1
ATOM 2286 C CA . GLU B 1 16 ? 45.933 -22.112 28.349 1.00 4.63 16 GLU B CA 1
ATOM 2287 C C . GLU B 1 16 ? 45.471 -20.664 28.122 1.00 3.60 16 GLU B C 1
ATOM 2288 O O . GLU B 1 16 ? 44.399 -20.267 28.578 1.00 3.25 16 GLU B O 1
ATOM 2294 N N . LYS B 1 17 ? 46.286 -19.897 27.412 1.00 2.78 17 LYS B N 1
ATOM 2295 C CA . LYS B 1 17 ? 45.938 -18.531 27.047 1.00 2.20 17 LYS B CA 1
ATOM 2296 C C . LYS B 1 17 ? 45.832 -18.454 25.532 1.00 2.00 17 LYS B C 1
ATOM 2297 O O . LYS B 1 17 ? 46.551 -19.148 24.833 1.00 2.00 17 LYS B O 1
ATOM 2303 N N . LEU B 1 18 ? 44.978 -17.568 25.038 1.00 2.00 18 LEU B N 1
ATOM 2304 C CA . LEU B 1 18 ? 44.843 -17.315 23.601 1.00 2.27 18 LEU B CA 1
ATOM 2305 C C . LEU B 1 18 ? 46.136 -16.769 23.019 1.00 2.00 18 LEU B C 1
ATOM 2306 O O . LEU B 1 18 ? 46.676 -15.765 23.499 1.00 2.13 18 LEU B O 1
ATOM 2311 N N . TYR B 1 19 ? 46.640 -17.450 21.994 1.00 2.00 19 TYR B N 1
ATOM 2312 C CA . TYR B 1 19 ? 47.881 -17.111 21.330 1.00 2.00 19 TYR B CA 1
ATOM 2313 C C . TYR B 1 19 ? 49.084 -17.197 22.257 1.00 2.00 19 TYR B C 1
ATOM 2314 O O . TYR B 1 19 ? 50.148 -16.662 21.957 1.00 2.00 19 TYR B O 1
ATOM 2323 N N . GLY B 1 20 ? 48.902 -17.876 23.393 1.00 2.00 20 GLY B N 1
ATOM 2324 C CA . GLY B 1 20 ? 49.949 -18.008 24.401 1.00 2.00 20 GLY B CA 1
ATOM 2325 C C . GLY B 1 20 ? 50.039 -16.861 25.397 1.00 2.00 20 GLY B C 1
ATOM 2326 O O . GLY B 1 20 ? 50.773 -16.967 26.388 1.00 2.00 20 GLY B O 1
ATOM 2327 N N . PHE B 1 21 ? 49.314 -15.761 25.161 1.00 2.00 21 PHE B N 1
ATOM 2328 C CA . PHE B 1 21 ? 49.467 -14.571 26.006 1.00 2.00 21 PHE B CA 1
ATOM 2329 C C . PHE B 1 21 ? 48.198 -13.766 26.371 1.00 2.00 21 PHE B C 1
ATOM 2330 O O . PHE B 1 21 ? 48.241 -12.907 27.270 1.00 2.00 21 PHE B O 1
ATOM 2338 N N . ILE B 1 22 ? 47.084 -14.009 25.690 1.00 2.00 22 ILE B N 1
ATOM 2339 C CA . ILE B 1 22 ? 45.834 -13.299 26.041 1.00 2.30 22 ILE B CA 1
ATOM 2340 C C . ILE B 1 22 ? 44.986 -14.202 26.924 1.00 2.61 22 ILE B C 1
ATOM 2341 O O . ILE B 1 22 ? 44.491 -15.256 26.466 1.00 2.82 22 ILE B O 1
ATOM 2346 N N . ASP B 1 23 ? 44.833 -13.824 28.202 1.00 2.51 23 ASP B N 1
ATOM 2347 C CA . ASP B 1 23 ? 44.121 -14.698 29.148 1.00 3.58 23 ASP B CA 1
ATOM 2348 C C . ASP B 1 23 ? 42.597 -14.547 28.997 1.00 2.31 23 ASP B C 1
ATOM 2349 O O . ASP B 1 23 ? 41.940 -13.940 29.831 1.00 2.00 23 ASP B O 1
ATOM 2354 N N . VAL B 1 24 ? 42.059 -15.162 27.939 1.00 2.17 24 VAL B N 1
ATOM 2355 C CA . VAL B 1 24 ? 40.602 -15.195 27.647 1.00 2.01 24 VAL B CA 1
ATOM 2356 C C . VAL B 1 24 ? 39.777 -15.779 28.777 1.00 2.00 24 VAL B C 1
ATOM 2357 O O . VAL B 1 24 ? 38.736 -15.213 29.147 1.00 2.00 24 VAL B O 1
ATOM 2361 N N . ASN B 1 25 ? 40.265 -16.873 29.357 1.00 2.00 25 ASN B N 1
ATOM 2362 C CA . ASN B 1 25 ? 39.532 -17.556 30.421 1.00 2.00 25 ASN B CA 1
ATOM 2363 C C . ASN B 1 25 ? 39.340 -16.653 31.651 1.00 2.00 25 ASN B C 1
ATOM 2364 O O . ASN B 1 25 ? 38.219 -16.510 32.127 1.00 2.00 25 ASN B O 1
ATOM 2369 N N . ALA B 1 26 ? 40.410 -15.985 32.089 1.00 2.00 26 ALA B N 1
ATOM 2370 C CA . ALA B 1 26 ? 40.299 -15.049 33.226 1.00 2.00 26 ALA B CA 1
ATOM 2371 C C . ALA B 1 26 ? 39.463 -13.821 32.847 1.00 2.00 26 ALA B C 1
ATOM 2372 O O . ALA B 1 26 ? 38.570 -13.430 33.608 1.00 2.00 26 ALA B O 1
ATOM 2374 N N . ALA B 1 27 ? 39.740 -13.221 31.669 1.00 2.00 27 ALA B N 1
ATOM 2375 C CA . ALA B 1 27 ? 39.002 -12.063 31.220 1.00 2.00 27 ALA B CA 1
ATOM 2376 C C . ALA B 1 27 ? 37.486 -12.390 31.196 1.00 2.00 27 ALA B C 1
ATOM 2377 O O . ALA B 1 27 ? 36.679 -11.606 31.689 1.00 2.00 27 ALA B O 1
ATOM 2379 N N . ASN B 1 28 ? 37.114 -13.565 30.661 1.00 2.00 28 ASN B N 1
ATOM 2380 C CA . ASN B 1 28 ? 35.709 -13.955 30.603 1.00 2.00 28 ASN B CA 1
ATOM 2381 C C . ASN B 1 28 ? 35.134 -14.254 31.999 1.00 2.00 28 ASN B C 1
ATOM 2382 O O . ASN B 1 28 ? 33.954 -13.986 32.249 1.00 2.00 28 ASN B O 1
ATOM 2387 N N . ALA B 1 29 ? 35.942 -14.815 32.883 1.00 2.00 29 ALA B N 1
ATOM 2388 C CA . ALA B 1 29 ? 35.486 -15.069 34.270 1.00 2.00 29 ALA B CA 1
ATOM 2389 C C . ALA B 1 29 ? 35.218 -13.730 35.006 1.00 2.00 29 ALA B C 1
ATOM 2390 O O . ALA B 1 29 ? 34.218 -13.614 35.718 1.00 2.00 29 ALA B O 1
ATOM 2392 N N . ASP B 1 30 ? 36.058 -12.723 34.733 1.00 2.00 30 ASP B N 1
ATOM 2393 C CA . ASP B 1 30 ? 35.880 -11.352 35.217 1.00 2.00 30 ASP B CA 1
ATOM 2394 C C . ASP B 1 30 ? 34.538 -10.794 34.670 1.00 2.00 30 ASP B C 1
ATOM 2395 O O . ASP B 1 30 ? 33.676 -10.348 35.447 1.00 2.00 30 ASP B O 1
ATOM 2400 N N . VAL B 1 31 ? 34.350 -10.867 33.336 1.00 2.00 31 VAL B N 1
ATOM 2401 C CA . VAL B 1 31 ? 33.078 -10.474 32.692 1.00 2.00 31 VAL B CA 1
ATOM 2402 C C . VAL B 1 31 ? 31.856 -11.116 33.342 1.00 2.00 31 VAL B C 1
ATOM 2403 O O . VAL B 1 31 ? 30.887 -10.428 33.613 1.00 2.00 31 VAL B O 1
ATOM 2407 N N . VAL B 1 32 ? 31.905 -12.428 33.577 1.00 2.00 32 VAL B N 1
ATOM 2408 C CA . VAL B 1 32 ? 30.787 -13.156 34.182 1.00 2.00 32 VAL B CA 1
ATOM 2409 C C . VAL B 1 32 ? 30.457 -12.606 35.591 1.00 2.00 32 VAL B C 1
ATOM 2410 O O . VAL B 1 32 ? 29.285 -12.408 35.951 1.00 2.00 32 VAL B O 1
ATOM 2414 N N . SER B 1 33 ? 31.501 -12.343 36.366 1.00 2.00 33 SER B N 1
ATOM 2415 C CA . SER B 1 33 ? 31.312 -11.763 37.690 1.00 2.00 33 SER B CA 1
ATOM 2416 C C . SER B 1 33 ? 30.815 -10.313 37.591 1.00 2.00 33 SER B C 1
ATOM 2417 O O . SER B 1 33 ? 30.003 -9.879 38.405 1.00 2.47 33 SER B O 1
ATOM 2420 N N . GLN B 1 34 ? 31.276 -9.561 36.603 1.00 2.00 34 GLN B N 1
ATOM 2421 C CA . GLN B 1 34 ? 30.708 -8.216 36.391 1.00 2.00 34 GLN B CA 1
ATOM 2422 C C . GLN B 1 34 ? 29.214 -8.286 36.098 1.00 2.00 34 GLN B C 1
ATOM 2423 O O . GLN B 1 34 ? 28.442 -7.500 36.642 1.00 2.00 34 GLN B O 1
ATOM 2429 N N . LEU B 1 35 ? 28.814 -9.222 35.226 1.00 2.00 35 LEU B N 1
ATOM 2430 C CA . LEU B 1 35 ? 27.403 -9.356 34.862 1.00 2.00 35 LEU B CA 1
ATOM 2431 C C . LEU B 1 35 ? 26.560 -9.750 36.074 1.00 2.00 35 LEU B C 1
ATOM 2432 O O . LEU B 1 35 ? 25.445 -9.201 36.283 1.00 2.05 35 LEU B O 1
ATOM 2437 N N . ASN B 1 36 ? 27.100 -10.660 36.882 1.00 2.00 36 ASN B N 1
ATOM 2438 C CA . ASN B 1 36 ? 26.457 -11.107 38.132 1.00 2.00 36 ASN B CA 1
ATOM 2439 C C . ASN B 1 36 ? 26.310 -9.982 39.151 1.00 2.57 36 ASN B C 1
ATOM 2440 O O . ASN B 1 36 ? 25.412 -10.026 39.991 1.00 3.69 36 ASN B O 1
ATOM 2445 N N . ALA B 1 37 ? 27.172 -8.984 39.083 1.00 2.22 37 ALA B N 1
ATOM 2446 C CA . ALA B 1 37 ? 27.193 -7.885 40.083 1.00 3.42 37 ALA B CA 1
ATOM 2447 C C . ALA B 1 37 ? 26.367 -6.643 39.701 1.00 4.47 37 ALA B C 1
ATOM 2448 O O . ALA B 1 37 ? 26.276 -5.658 40.483 1.00 3.49 37 ALA B O 1
ATOM 2450 N N . LEU B 1 38 ? 25.751 -6.691 38.518 1.00 5.19 38 LEU B N 1
ATOM 2451 C CA . LEU B 1 38 ? 24.983 -5.570 37.959 1.00 6.47 38 LEU B CA 1
ATOM 2452 C C . LEU B 1 38 ? 23.829 -5.131 38.885 1.00 8.13 38 LEU B C 1
ATOM 2453 O O . LEU B 1 38 ? 23.051 -5.978 39.380 1.00 7.43 38 LEU B O 1
ATOM 2458 N N . ARG B 1 39 ? 23.730 -3.820 39.151 1.00 9.82 39 ARG B N 1
ATOM 2459 C CA . ARG B 1 39 ? 22.605 -3.328 39.995 1.00 12.54 39 ARG B CA 1
ATOM 2460 C C . ARG B 1 39 ? 21.239 -3.484 39.325 1.00 11.63 39 ARG B C 1
ATOM 2461 O O . ARG B 1 39 ? 20.300 -3.970 39.965 1.00 11.90 39 ARG B O 1
ATOM 2469 N N . GLU B 1 40 ? 21.151 -3.116 38.042 1.00 11.82 40 GLU B N 1
ATOM 2470 C CA . GLU B 1 40 ? 19.959 -3.338 37.206 1.00 11.45 40 GLU B CA 1
ATOM 2471 C C . GLU B 1 40 ? 20.180 -4.683 36.545 1.00 9.33 40 GLU B C 1
ATOM 2472 O O . GLU B 1 40 ? 21.011 -4.808 35.676 1.00 9.09 40 GLU B O 1
ATOM 2478 N N . ARG B 1 41 ? 19.469 -5.701 37.014 1.00 8.14 41 ARG B N 1
ATOM 2479 C CA . ARG B 1 41 ? 19.736 -7.075 36.605 1.00 6.71 41 ARG B CA 1
ATOM 2480 C C . ARG B 1 41 ? 19.045 -7.371 35.273 1.00 4.14 41 ARG B C 1
ATOM 2481 O O . ARG B 1 41 ? 17.855 -7.139 35.126 1.00 2.61 41 ARG B O 1
ATOM 2489 N N . PRO B 1 42 ? 19.813 -7.837 34.280 1.00 3.91 42 PRO B N 1
ATOM 2490 C CA . PRO B 1 42 ? 19.197 -8.295 33.000 1.00 3.50 42 PRO B CA 1
ATOM 2491 C C . PRO B 1 42 ? 18.257 -9.467 33.187 1.00 3.63 42 PRO B C 1
ATOM 2492 O O . PRO B 1 42 ? 18.407 -10.262 34.121 1.00 4.29 42 PRO B O 1
ATOM 2496 N N . ASP B 1 43 ? 17.289 -9.570 32.302 1.00 3.17 43 ASP B N 1
ATOM 2497 C CA . ASP B 1 43 ? 16.403 -10.723 32.291 1.00 3.95 43 ASP B CA 1
ATOM 2498 C C . ASP B 1 43 ? 17.081 -11.955 31.776 1.00 3.94 43 ASP B C 1
ATOM 2499 O O . ASP B 1 43 ? 16.661 -13.076 32.115 1.00 4.56 43 ASP B O 1
ATOM 2504 N N . ALA B 1 44 ? 18.063 -11.754 30.892 1.00 2.97 44 ALA B N 1
ATOM 2505 C CA . ALA B 1 44 ? 18.815 -12.842 30.268 1.00 3.57 44 ALA B CA 1
ATOM 2506 C C . ALA B 1 44 ? 20.153 -12.351 29.700 1.00 2.90 44 ALA B C 1
ATOM 2507 O O . ALA B 1 44 ? 20.381 -11.143 29.527 1.00 2.78 44 ALA B O 1
ATOM 2509 N N . VAL B 1 45 ? 21.028 -13.300 29.407 1.00 2.39 45 VAL B N 1
ATOM 2510 C CA . VAL B 1 45 ? 22.337 -13.014 28.789 1.00 2.00 45 VAL B CA 1
ATOM 2511 C C . VAL B 1 45 ? 22.406 -13.788 27.465 1.00 2.20 45 VAL B C 1
ATOM 2512 O O . VAL B 1 45 ? 22.159 -15.007 27.427 1.00 2.00 45 VAL B O 1
ATOM 2516 N N . VAL B 1 46 ? 22.718 -13.054 26.394 1.00 2.00 46 VAL B N 1
ATOM 2517 C CA . VAL B 1 46 ? 22.934 -13.623 25.071 1.00 2.00 46 VAL B CA 1
ATOM 2518 C C . VAL B 1 46 ? 24.438 -13.672 24.826 1.00 2.00 46 VAL B C 1
ATOM 2519 O O . VAL B 1 46 ? 25.152 -12.694 25.112 1.00 2.00 46 VAL B O 1
ATOM 2523 N N . VAL B 1 47 ? 24.893 -14.797 24.261 1.00 2.00 47 VAL B N 1
ATOM 2524 C CA . VAL B 1 47 ? 26.284 -14.974 23.829 1.00 2.42 47 VAL B CA 1
ATOM 2525 C C . VAL B 1 47 ? 26.263 -15.376 22.352 1.00 3.48 47 VAL B C 1
ATOM 2526 O O . VAL B 1 47 ? 25.922 -16.518 22.015 1.00 3.18 47 VAL B O 1
ATOM 2530 N N . SER B 1 48 ? 26.635 -14.451 21.469 1.00 4.79 48 SER B N 1
ATOM 2531 C CA . SER B 1 48 ? 26.419 -14.680 20.026 1.00 6.38 48 SER B CA 1
ATOM 2532 C C . SER B 1 48 ? 27.556 -15.308 19.258 1.00 8.04 48 SER B C 1
ATOM 2533 O O . SER B 1 48 ? 27.962 -14.764 18.222 1.00 10.26 48 SER B O 1
ATOM 2536 N N . GLY B 1 49 ? 28.052 -16.454 19.728 1.00 8.07 49 GLY B N 1
ATOM 2537 C CA . GLY B 1 49 ? 28.954 -17.251 18.904 1.00 7.78 49 GLY B CA 1
ATOM 2538 C C . GLY B 1 49 ? 30.436 -17.074 19.132 1.00 7.70 49 GLY B C 1
ATOM 2539 O O . GLY B 1 49 ? 30.865 -16.148 19.849 1.00 8.57 49 GLY B O 1
ATOM 2540 N N . ASP B 1 50 ? 31.213 -17.939 18.467 1.00 6.75 50 ASP B N 1
ATOM 2541 C CA . ASP B 1 50 ? 32.657 -18.150 18.761 1.00 5.33 50 ASP B CA 1
ATOM 2542 C C . ASP B 1 50 ? 32.850 -18.232 20.264 1.00 4.49 50 ASP B C 1
ATOM 2543 O O . ASP B 1 50 ? 33.663 -17.486 20.859 1.00 3.29 50 ASP B O 1
ATOM 2548 N N . ILE B 1 51 ? 32.101 -19.158 20.855 1.00 3.47 51 ILE B N 1
ATOM 2549 C CA . ILE B 1 51 ? 32.151 -19.375 22.311 1.00 3.11 51 ILE B CA 1
ATOM 2550 C C . ILE B 1 51 ? 33.544 -19.914 22.714 1.00 3.03 51 ILE B C 1
ATOM 2551 O O . ILE B 1 51 ? 34.153 -19.424 23.681 1.00 2.00 51 ILE B O 1
ATOM 2556 N N . VAL B 1 52 ? 34.051 -20.895 21.945 1.00 2.00 52 VAL B N 1
ATOM 2557 C CA . VAL B 1 52 ? 35.429 -21.410 22.099 1.00 2.00 52 VAL B CA 1
ATOM 2558 C C . VAL B 1 52 ? 36.332 -21.056 20.913 1.00 2.00 52 VAL B C 1
ATOM 2559 O O . VAL B 1 52 ? 35.842 -20.658 19.849 1.00 2.00 52 VAL B O 1
ATOM 2563 N N . ASN B 1 53 ? 37.648 -21.172 21.085 1.00 2.00 53 ASN B N 1
ATOM 2564 C CA . ASN B 1 53 ? 38.568 -20.703 20.043 1.00 2.75 53 ASN B CA 1
ATOM 2565 C C . ASN B 1 53 ? 38.852 -21.774 18.992 1.00 3.66 53 ASN B C 1
ATOM 2566 O O . ASN B 1 53 ? 39.015 -21.472 17.812 1.00 3.96 53 ASN B O 1
ATOM 2571 N N . CYS B 1 54 ? 38.898 -23.032 19.420 1.00 4.65 54 CYS B N 1
ATOM 2572 C CA . CYS B 1 54 ? 39.475 -24.090 18.571 1.00 4.77 54 CYS B CA 1
ATOM 2573 C C . CYS B 1 54 ? 38.485 -25.201 18.261 1.00 5.64 54 CYS B C 1
ATOM 2574 O O . CYS B 1 54 ? 38.791 -26.109 17.489 1.00 5.00 54 CYS B O 1
ATOM 2577 N N . GLY B 1 55 ? 37.301 -25.126 18.876 1.00 6.12 55 GLY B N 1
ATOM 2578 C CA . GLY B 1 55 ? 36.303 -26.171 18.800 1.00 5.63 55 GLY B CA 1
ATOM 2579 C C . GLY B 1 55 ? 36.676 -27.469 19.469 1.00 5.71 55 GLY B C 1
ATOM 2580 O O . GLY B 1 55 ? 36.305 -28.526 18.973 1.00 6.07 55 GLY B O 1
ATOM 2581 N N . ARG B 1 56 ? 37.372 -27.401 20.609 1.00 5.36 56 ARG B N 1
ATOM 2582 C CA . ARG B 1 56 ? 37.936 -28.582 21.270 1.00 5.78 56 ARG B CA 1
ATOM 2583 C C . ARG B 1 56 ? 37.162 -28.870 22.559 1.00 5.59 56 ARG B C 1
ATOM 2584 O O . ARG B 1 56 ? 36.708 -27.932 23.215 1.00 5.66 56 ARG B O 1
ATOM 2592 N N . PRO B 1 57 ? 37.009 -30.167 22.929 1.00 5.35 57 PRO B N 1
ATOM 2593 C CA . PRO B 1 57 ? 36.205 -30.571 24.094 1.00 5.46 57 PRO B CA 1
ATOM 2594 C C . PRO B 1 57 ? 36.597 -29.894 25.400 1.00 5.25 57 PRO B C 1
ATOM 2595 O O . PRO B 1 57 ? 35.707 -29.453 26.134 1.00 5.80 57 PRO B O 1
ATOM 2599 N N . GLU B 1 58 ? 37.899 -29.785 25.685 1.00 5.23 58 GLU B N 1
ATOM 2600 C CA . GLU B 1 58 ? 38.351 -29.150 26.928 1.00 5.74 58 GLU B CA 1
ATOM 2601 C C . GLU B 1 58 ? 38.076 -27.647 26.950 1.00 4.25 58 GLU B C 1
ATOM 2602 O O . GLU B 1 58 ? 37.997 -27.046 28.010 1.00 4.34 58 GLU B O 1
ATOM 2608 N N . GLU B 1 59 ? 37.909 -27.045 25.786 1.00 3.62 59 GLU B N 1
ATOM 2609 C CA . GLU B 1 59 ? 37.486 -25.633 25.730 1.00 2.92 59 GLU B CA 1
ATOM 2610 C C . GLU B 1 59 ? 36.006 -25.500 26.128 1.00 2.68 59 GLU B C 1
ATOM 2611 O O . GLU B 1 59 ? 35.626 -24.592 26.868 1.00 3.34 59 GLU B O 1
ATOM 2617 N N . TYR B 1 60 ? 35.173 -26.394 25.615 1.00 2.00 60 TYR B N 1
ATOM 2618 C CA . TYR B 1 60 ? 33.785 -26.451 26.039 1.00 2.24 60 TYR B CA 1
ATOM 2619 C C . TYR B 1 60 ? 33.620 -26.737 27.530 1.00 3.02 60 TYR B C 1
ATOM 2620 O O . TYR B 1 60 ? 32.675 -26.249 28.158 1.00 2.21 60 TYR B O 1
ATOM 2629 N N . GLN B 1 61 ? 34.545 -27.515 28.097 1.00 2.68 61 GLN B N 1
ATOM 2630 C CA . GLN B 1 61 ? 34.555 -27.736 29.525 1.00 4.23 61 GLN B CA 1
ATOM 2631 C C . GLN B 1 61 ? 34.704 -26.402 30.291 1.00 3.22 61 GLN B C 1
ATOM 2632 O O . GLN B 1 61 ? 33.966 -26.140 31.233 1.00 4.24 61 GLN B O 1
ATOM 2638 N N . VAL B 1 62 ? 35.669 -25.578 29.893 1.00 2.93 62 VAL B N 1
ATOM 2639 C CA . VAL B 1 62 ? 35.905 -24.266 30.503 1.00 2.35 62 VAL B CA 1
ATOM 2640 C C . VAL B 1 62 ? 34.688 -23.345 30.278 1.00 2.22 62 VAL B C 1
ATOM 2641 O O . VAL B 1 62 ? 34.187 -22.709 31.209 1.00 2.26 62 VAL B O 1
ATOM 2645 N N . ALA B 1 63 ? 34.194 -23.301 29.049 1.00 2.16 63 ALA B N 1
ATOM 2646 C CA . ALA B 1 63 ? 33.015 -22.501 28.716 1.00 3.13 63 ALA B CA 1
ATOM 2647 C C . ALA B 1 63 ? 31.812 -22.902 29.560 1.00 3.82 63 ALA B C 1
ATOM 2648 O O . ALA B 1 63 ? 31.114 -22.042 30.108 1.00 3.51 63 ALA B O 1
ATOM 2650 N N . ARG B 1 64 ? 31.567 -24.204 29.669 1.00 3.72 64 ARG B N 1
ATOM 2651 C CA . ARG B 1 64 ? 30.421 -24.659 30.428 1.00 5.14 64 ARG B CA 1
ATOM 2652 C C . ARG B 1 64 ? 30.532 -24.230 31.900 1.00 4.76 64 ARG B C 1
ATOM 2653 O O . ARG B 1 64 ? 29.547 -23.820 32.484 1.00 4.95 64 ARG B O 1
ATOM 2661 N N . GLN B 1 65 ? 31.713 -24.345 32.491 1.00 4.83 65 GLN B N 1
ATOM 2662 C CA . GLN B 1 65 ? 31.895 -23.931 33.897 1.00 5.41 65 GLN B CA 1
ATOM 2663 C C . GLN B 1 65 ? 31.724 -22.424 34.080 1.00 4.02 65 GLN B C 1
ATOM 2664 O O . GLN B 1 65 ? 31.014 -21.955 34.989 1.00 3.10 65 GLN B O 1
ATOM 2670 N N . ILE B 1 66 ? 32.339 -21.653 33.193 1.00 2.75 66 ILE B N 1
ATOM 2671 C CA . ILE B 1 66 ? 32.328 -20.202 33.387 1.00 2.87 66 ILE B CA 1
ATOM 2672 C C . ILE B 1 66 ? 30.982 -19.617 33.005 1.00 2.22 66 ILE B C 1
ATOM 2673 O O . ILE B 1 66 ? 30.408 -18.885 33.787 1.00 2.14 66 ILE B O 1
ATOM 2678 N N . LEU B 1 67 ? 30.473 -19.942 31.814 1.00 2.93 67 LEU B N 1
ATOM 2679 C CA . LEU B 1 67 ? 29.115 -19.497 31.439 1.00 3.03 67 LEU B CA 1
ATOM 2680 C C . LEU B 1 67 ? 28.028 -20.084 32.342 1.00 3.27 67 LEU B C 1
ATOM 2681 O O . LEU B 1 67 ? 27.053 -19.412 32.650 1.00 4.17 67 LEU B O 1
ATOM 2686 N N . GLY B 1 68 ? 28.237 -21.312 32.805 1.00 3.30 68 GLY B N 1
ATOM 2687 C CA . GLY B 1 68 ? 27.358 -21.933 33.786 1.00 3.75 68 GLY B CA 1
ATOM 2688 C C . GLY B 1 68 ? 27.268 -21.196 35.128 1.00 4.37 68 GLY B C 1
ATOM 2689 O O . GLY B 1 68 ? 26.372 -21.483 35.912 1.00 5.26 68 GLY B O 1
ATOM 2690 N N . SER B 1 69 ? 28.188 -20.274 35.412 1.00 3.07 69 SER B N 1
ATOM 2691 C CA . SER B 1 69 ? 28.192 -19.575 36.710 1.00 2.80 69 SER B CA 1
ATOM 2692 C C . SER B 1 69 ? 27.485 -18.226 36.621 1.00 2.92 69 SER B C 1
ATOM 2693 O O . SER B 1 69 ? 27.333 -17.535 37.626 1.00 2.69 69 SER B O 1
ATOM 2696 N N . LEU B 1 70 ? 27.029 -17.866 35.414 1.00 2.04 70 LEU B N 1
ATOM 2697 C CA . LEU B 1 70 ? 26.138 -16.711 35.230 1.00 2.00 70 LEU B CA 1
ATOM 2698 C C . LEU B 1 70 ? 24.825 -16.982 35.938 1.00 2.50 70 LEU B C 1
ATOM 2699 O O . LEU B 1 70 ? 24.239 -18.069 35.789 1.00 2.00 70 LEU B O 1
ATOM 2704 N N . ASN B 1 71 ? 24.376 -16.016 36.735 1.00 2.77 71 ASN B N 1
ATOM 2705 C CA . ASN B 1 71 ? 23.112 -16.174 37.449 1.00 4.07 71 ASN B CA 1
ATOM 2706 C C . ASN B 1 71 ? 21.948 -15.594 36.667 1.00 3.48 71 ASN B C 1
ATOM 2707 O O . ASN B 1 71 ? 21.156 -14.800 37.190 1.00 3.65 71 ASN B O 1
ATOM 2712 N N . TYR B 1 72 ? 21.852 -16.016 35.408 1.00 2.17 72 TYR B N 1
ATOM 2713 C CA . TYR B 1 72 ? 20.843 -15.554 34.467 1.00 2.05 72 TYR B CA 1
ATOM 2714 C C . TYR B 1 72 ? 20.508 -16.703 33.503 1.00 2.52 72 TYR B C 1
ATOM 2715 O O . TYR B 1 72 ? 21.391 -17.498 33.170 1.00 2.63 72 TYR B O 1
ATOM 2724 N N . PRO B 1 73 ? 19.267 -16.741 32.986 1.00 3.02 73 PRO B N 1
ATOM 2725 C CA . PRO B 1 73 ? 18.947 -17.610 31.854 1.00 3.35 73 PRO B CA 1
ATOM 2726 C C . PRO B 1 73 ? 19.818 -17.213 30.653 1.00 3.27 73 PRO B C 1
ATOM 2727 O O . PRO B 1 73 ? 20.094 -16.020 30.454 1.00 2.27 73 PRO B O 1
ATOM 2731 N N . LEU B 1 74 ? 20.292 -18.210 29.901 1.00 3.02 74 LEU B N 1
ATOM 2732 C CA . LEU B 1 74 ? 21.210 -17.956 28.802 1.00 3.51 74 LEU B CA 1
ATOM 2733 C C . LEU B 1 74 ? 20.608 -18.259 27.442 1.00 3.14 74 LEU B C 1
ATOM 2734 O O . LEU B 1 74 ? 19.863 -19.221 27.286 1.00 2.29 74 LEU B O 1
ATOM 2739 N N . TYR B 1 75 ? 20.961 -17.432 26.456 1.00 3.52 75 TYR B N 1
ATOM 2740 C CA . TYR B 1 75 ? 20.698 -17.749 25.027 1.00 4.14 75 TYR B CA 1
ATOM 2741 C C . TYR B 1 75 ? 22.024 -17.820 24.302 1.00 3.98 75 TYR B C 1
ATOM 2742 O O . TYR B 1 75 ? 22.728 -16.813 24.219 1.00 3.75 75 TYR B O 1
ATOM 2751 N N . LEU B 1 76 ? 22.390 -19.024 23.842 1.00 3.01 76 LEU B N 1
ATOM 2752 C CA . LEU B 1 76 ? 23.721 -19.282 23.277 1.00 3.62 76 LEU B CA 1
ATOM 2753 C C . LEU B 1 76 ? 23.601 -19.707 21.826 1.00 4.00 76 LEU B C 1
ATOM 2754 O O . LEU B 1 76 ? 22.779 -20.559 21.508 1.00 5.48 76 LEU B O 1
ATOM 2759 N N . ILE B 1 77 ? 24.423 -19.140 20.947 1.00 3.92 77 ILE B N 1
ATOM 2760 C CA . ILE B 1 77 ? 24.516 -19.630 19.560 1.00 3.83 77 ILE B CA 1
ATOM 2761 C C . ILE B 1 77 ? 25.996 -19.821 19.143 1.00 3.75 77 ILE B C 1
ATOM 2762 O O . ILE B 1 77 ? 26.888 -19.209 19.728 1.00 3.31 77 ILE B O 1
ATOM 2767 N N . PRO B 1 78 ? 26.268 -20.716 18.166 1.00 4.20 78 PRO B N 1
ATOM 2768 C CA . PRO B 1 78 ? 27.645 -20.996 17.703 1.00 4.13 78 PRO B CA 1
ATOM 2769 C C . PRO B 1 78 ? 28.181 -19.970 16.703 1.00 4.35 78 PRO B C 1
ATOM 2770 O O . PRO B 1 78 ? 27.395 -19.266 16.070 1.00 4.11 78 PRO B O 1
ATOM 2774 N N . GLY B 1 79 ? 29.504 -19.903 16.574 1.00 3.58 79 GLY B N 1
ATOM 2775 C CA . GLY B 1 79 ? 30.149 -19.188 15.481 1.00 4.23 79 GLY B CA 1
ATOM 2776 C C . GLY B 1 79 ? 30.962 -20.168 14.672 1.00 4.24 79 GLY B C 1
ATOM 2777 O O . GLY B 1 79 ? 30.895 -21.368 14.896 1.00 3.96 79 GLY B O 1
ATOM 2778 N N . ASN B 1 80 ? 31.766 -19.665 13.749 1.00 4.90 80 ASN B N 1
ATOM 2779 C CA . ASN B 1 80 ? 32.656 -20.537 12.978 1.00 5.64 80 ASN B CA 1
ATOM 2780 C C . ASN B 1 80 ? 33.770 -21.248 13.788 1.00 5.39 80 ASN B C 1
ATOM 2781 O O . ASN B 1 80 ? 34.227 -22.301 13.384 1.00 4.81 80 ASN B O 1
ATOM 2786 N N . HIS B 1 81 ? 34.200 -20.685 14.921 1.00 4.66 81 HIS B N 1
ATOM 2787 C CA . HIS B 1 81 ? 35.206 -21.333 15.742 1.00 4.64 81 HIS B CA 1
ATOM 2788 C C . HIS B 1 81 ? 34.626 -22.487 16.559 1.00 5.15 81 HIS B C 1
ATOM 2789 O O . HIS B 1 81 ? 35.391 -23.305 17.066 1.00 5.46 81 HIS B O 1
ATOM 2796 N N . ASP B 1 82 ? 33.296 -22.541 16.682 1.00 3.92 82 ASP B N 1
ATOM 2797 C CA . ASP B 1 82 ? 32.607 -23.564 17.470 1.00 4.10 82 ASP B CA 1
ATOM 2798 C C . ASP B 1 82 ? 32.515 -24.871 16.688 1.00 4.17 82 ASP B C 1
ATOM 2799 O O . ASP B 1 82 ? 32.563 -24.854 15.466 1.00 4.99 82 ASP B O 1
ATOM 2804 N N . ASP B 1 83 ? 32.443 -25.985 17.395 1.00 3.56 83 ASP B N 1
ATOM 2805 C CA . ASP B 1 83 ? 32.081 -27.270 16.778 1.00 4.74 83 ASP B CA 1
ATOM 2806 C C . ASP B 1 83 ? 30.630 -27.618 17.167 1.00 4.00 83 ASP B C 1
ATOM 2807 O O . ASP B 1 83 ? 30.320 -27.745 18.371 1.00 4.26 83 ASP B O 1
ATOM 2812 N N . LYS B 1 84 ? 29.768 -27.807 16.159 1.00 4.48 84 LYS B N 1
ATOM 2813 C CA . LYS B 1 84 ? 28.303 -28.007 16.369 1.00 4.25 84 LYS B CA 1
ATOM 2814 C C . LYS B 1 84 ? 27.924 -29.135 17.350 1.00 4.50 84 LYS B C 1
ATOM 2815 O O . LYS B 1 84 ? 27.068 -28.934 18.219 1.00 4.28 84 LYS B O 1
ATOM 2821 N N . ALA B 1 85 ? 28.558 -30.300 17.207 1.00 4.27 85 ALA B N 1
ATOM 2822 C CA . ALA B 1 85 ? 28.214 -31.469 18.026 1.00 4.36 85 ALA B CA 1
ATOM 2823 C C . ALA B 1 85 ? 28.674 -31.232 19.483 1.00 4.20 85 ALA B C 1
ATOM 2824 O O . ALA B 1 85 ? 27.930 -31.512 20.437 1.00 4.03 85 ALA B O 1
ATOM 2826 N N . LEU B 1 86 ? 29.879 -30.687 19.639 1.00 3.56 86 LEU B N 1
ATOM 2827 C CA . LEU B 1 86 ? 30.450 -30.441 20.963 1.00 3.38 86 LEU B CA 1
ATOM 2828 C C . LEU B 1 86 ? 29.715 -29.312 21.656 1.00 2.57 86 LEU B C 1
ATOM 2829 O O . LEU B 1 86 ? 29.500 -29.362 22.882 1.00 2.15 86 LEU B O 1
ATOM 2834 N N . PHE B 1 87 ? 29.324 -28.305 20.866 1.00 2.93 87 PHE B N 1
ATOM 2835 C CA . PHE B 1 87 ? 28.480 -27.178 21.332 1.00 3.46 87 PHE B CA 1
ATOM 2836 C C . PHE B 1 87 ? 27.185 -27.731 21.922 1.00 4.22 87 PHE B C 1
ATOM 2837 O O . PHE B 1 87 ? 26.841 -27.448 23.065 1.00 4.33 87 PHE B O 1
ATOM 2845 N N . LEU B 1 88 ? 26.521 -28.614 21.190 1.00 5.19 88 LEU B N 1
ATOM 2846 C CA . LEU B 1 88 ? 25.318 -29.256 21.688 1.00 6.26 88 LEU B CA 1
ATOM 2847 C C . LEU B 1 88 ? 25.565 -30.101 22.923 1.00 7.17 88 LEU B C 1
ATOM 2848 O O . LEU B 1 88 ? 24.818 -30.023 23.906 1.00 7.69 88 LEU B O 1
ATOM 2853 N N . GLU B 1 89 ? 26.599 -30.924 22.874 1.00 6.71 89 GLU B N 1
ATOM 2854 C CA . GLU B 1 89 ? 26.913 -31.757 24.002 1.00 7.07 89 GLU B CA 1
ATOM 2855 C C . GLU B 1 89 ? 27.170 -30.977 25.324 1.00 7.07 89 GLU B C 1
ATOM 2856 O O . GLU B 1 89 ? 26.633 -31.340 26.390 1.00 5.74 89 GLU B O 1
ATOM 2862 N N . TYR B 1 90 ? 27.983 -29.914 25.259 1.00 6.27 90 TYR B N 1
ATOM 2863 C CA . TYR B 1 90 ? 28.401 -29.221 26.456 1.00 7.18 90 TYR B CA 1
ATOM 2864 C C . TYR B 1 90 ? 27.529 -28.068 26.856 1.00 7.45 90 TYR B C 1
ATOM 2865 O O . TYR B 1 90 ? 27.445 -27.767 28.058 1.00 7.82 90 TYR B O 1
ATOM 2874 N N . LEU B 1 91 ? 26.914 -27.404 25.879 1.00 6.56 91 LEU B N 1
ATOM 2875 C CA . LEU B 1 91 ? 26.231 -26.121 26.168 1.00 8.13 91 LEU B CA 1
ATOM 2876 C C . LEU B 1 91 ? 24.700 -26.138 26.097 1.00 9.25 91 LEU B C 1
ATOM 2877 O O . LEU B 1 91 ? 24.031 -25.241 26.605 1.00 10.26 91 LEU B O 1
ATOM 2882 N N . GLN B 1 92 ? 24.137 -27.159 25.469 1.00 11.31 92 GLN B N 1
ATOM 2883 C CA . GLN B 1 92 ? 22.695 -27.253 25.357 1.00 12.33 92 GLN B CA 1
ATOM 2884 C C . GLN B 1 92 ? 21.983 -27.422 26.722 1.00 11.74 92 GLN B C 1
ATOM 2885 O O . GLN B 1 92 ? 20.881 -26.898 26.901 1.00 11.10 92 GLN B O 1
ATOM 2891 N N . PRO B 1 93 ? 22.603 -28.113 27.697 1.00 11.12 93 PRO B N 1
ATOM 2892 C CA . PRO B 1 93 ? 21.994 -28.022 29.029 1.00 10.80 93 PRO B CA 1
ATOM 2893 C C . PRO B 1 93 ? 21.879 -26.587 29.583 1.00 10.50 93 PRO B C 1
ATOM 2894 O O . PRO B 1 93 ? 21.012 -26.321 30.433 1.00 8.56 93 PRO B O 1
ATOM 2898 N N . LEU B 1 94 ? 22.725 -25.668 29.103 1.00 10.05 94 LEU B N 1
ATOM 2899 C CA . LEU B 1 94 ? 22.615 -24.257 29.513 1.00 10.33 94 LEU B CA 1
ATOM 2900 C C . LEU B 1 94 ? 21.575 -23.450 28.702 1.00 10.97 94 LEU B C 1
ATOM 2901 O O . LEU B 1 94 ? 21.107 -22.393 29.149 1.00 11.62 94 LEU B O 1
ATOM 2906 N N . CYS B 1 95 ? 21.228 -23.947 27.511 1.00 10.09 95 CYS B N 1
ATOM 2907 C CA . CYS B 1 95 ? 20.202 -23.344 26.695 1.00 9.04 95 CYS B CA 1
ATOM 2908 C C . CYS B 1 95 ? 19.406 -24.458 25.998 1.00 8.83 95 CYS B C 1
ATOM 2909 O O . CYS B 1 95 ? 19.593 -24.710 24.796 1.00 7.36 95 CYS B O 1
ATOM 2912 N N . PRO B 1 96 ? 18.515 -25.141 26.756 1.00 9.06 96 PRO B N 1
ATOM 2913 C CA . PRO B 1 96 ? 17.783 -26.308 26.217 1.00 9.44 96 PRO B CA 1
ATOM 2914 C C . PRO B 1 96 ? 16.817 -26.041 25.046 1.00 10.23 96 PRO B C 1
ATOM 2915 O O . PRO B 1 96 ? 16.491 -26.970 24.304 1.00 10.91 96 PRO B O 1
ATOM 2919 N N . GLN B 1 97 ? 16.385 -24.790 24.874 1.00 10.89 97 GLN B N 1
ATOM 2920 C CA . GLN B 1 97 ? 15.481 -24.381 23.802 1.00 12.17 97 GLN B CA 1
ATOM 2921 C C . GLN B 1 97 ? 16.097 -24.576 22.423 1.00 10.66 97 GLN B C 1
ATOM 2922 O O . GLN B 1 97 ? 15.402 -24.524 21.415 1.00 9.72 97 GLN B O 1
ATOM 2928 N N . LEU B 1 98 ? 17.405 -24.777 22.377 1.00 10.09 98 LEU B N 1
ATOM 2929 C CA . LEU B 1 98 ? 18.099 -24.994 21.115 1.00 9.88 98 LEU B CA 1
ATOM 2930 C C . LEU B 1 98 ? 17.683 -26.316 20.442 1.00 10.29 98 LEU B C 1
ATOM 2931 O O . LEU B 1 98 ? 17.758 -26.435 19.218 1.00 10.49 98 LEU B O 1
ATOM 2936 N N . GLY B 1 99 ? 17.228 -27.288 21.233 1.00 9.55 99 GLY B N 1
ATOM 2937 C CA . GLY B 1 99 ? 16.777 -28.580 20.679 1.00 9.34 99 GLY B CA 1
ATOM 2938 C C . GLY B 1 99 ? 17.838 -29.648 20.869 1.00 9.05 99 GLY B C 1
ATOM 2939 O O . GLY B 1 99 ? 18.733 -29.477 21.662 1.00 9.62 99 GLY B O 1
ATOM 2940 N N . SER B 1 100 ? 17.749 -30.757 20.153 1.00 7.91 100 SER B N 1
ATOM 2941 C CA . SER B 1 100 ? 18.701 -31.829 20.365 1.00 9.31 100 SER B CA 1
ATOM 2942 C C . SER B 1 100 ? 19.322 -32.283 19.057 1.00 9.13 100 SER B C 1
ATOM 2943 O O . SER B 1 100 ? 19.946 -33.340 18.983 1.00 10.40 100 SER B O 1
ATOM 2946 N N . ASP B 1 101 ? 19.182 -31.462 18.029 1.00 8.67 101 ASP B N 1
ATOM 2947 C CA . ASP B 1 101 ? 19.808 -31.735 16.747 1.00 7.91 101 ASP B CA 1
ATOM 2948 C C . ASP B 1 101 ? 20.950 -30.727 16.508 1.00 8.34 101 ASP B C 1
ATOM 2949 O O . ASP B 1 101 ? 20.687 -29.523 16.291 1.00 8.28 101 ASP B O 1
ATOM 2954 N N . ALA B 1 102 ? 22.198 -31.213 16.525 1.00 7.51 102 ALA B N 1
ATOM 2955 C CA . ALA B 1 102 ? 23.387 -30.333 16.424 1.00 7.70 102 ALA B CA 1
ATOM 2956 C C . ALA B 1 102 ? 23.414 -29.498 15.132 1.00 7.52 102 ALA B C 1
ATOM 2957 O O . ALA B 1 102 ? 23.941 -28.390 15.111 1.00 6.98 102 ALA B O 1
ATOM 2959 N N . ASN B 1 103 ? 22.876 -30.055 14.055 1.00 7.76 103 ASN B N 1
ATOM 2960 C CA . ASN B 1 103 ? 22.840 -29.335 12.783 1.00 7.96 103 ASN B CA 1
ATOM 2961 C C . ASN B 1 103 ? 21.652 -28.419 12.624 1.00 6.86 103 ASN B C 1
ATOM 2962 O O . ASN B 1 103 ? 21.550 -27.719 11.603 1.00 6.89 103 ASN B O 1
ATOM 2967 N N . ASN B 1 104 ? 20.753 -28.409 13.606 1.00 5.17 104 ASN B N 1
ATOM 2968 C CA . ASN B 1 104 ? 19.607 -27.495 13.536 1.00 5.52 104 ASN B CA 1
ATOM 2969 C C . ASN B 1 104 ? 19.327 -26.697 14.804 1.00 4.96 104 ASN B C 1
ATOM 2970 O O . ASN B 1 104 ? 18.179 -26.537 15.206 1.00 5.06 104 ASN B O 1
ATOM 2975 N N . MET B 1 105 ? 20.372 -26.129 15.387 1.00 4.26 105 MET B N 1
ATOM 2976 C CA . MET B 1 105 ? 20.207 -25.431 16.649 1.00 5.16 105 MET B CA 1
ATOM 2977 C C . MET B 1 105 ? 19.633 -24.058 16.377 1.00 4.37 105 MET B C 1
ATOM 2978 O O . MET B 1 105 ? 20.195 -23.312 15.596 1.00 5.40 105 MET B O 1
ATOM 2983 N N . ARG B 1 106 ? 18.492 -23.763 16.990 1.00 4.60 106 ARG B N 1
ATOM 2984 C CA . ARG B 1 106 ? 17.858 -22.430 16.927 1.00 4.92 106 ARG B CA 1
ATOM 2985 C C . ARG B 1 106 ? 16.705 -22.331 17.941 1.00 5.20 106 ARG B C 1
ATOM 2986 O O . ARG B 1 106 ? 16.215 -23.352 18.418 1.00 6.06 106 ARG B O 1
ATOM 2994 N N . CYS B 1 107 ? 16.297 -21.119 18.315 1.00 4.56 107 CYS B N 1
ATOM 2995 C CA . CYS B 1 107 ? 15.085 -20.997 19.093 1.00 4.75 107 CYS B CA 1
ATOM 2996 C C . CYS B 1 107 ? 14.454 -19.613 19.006 1.00 4.29 107 CYS B C 1
ATOM 2997 O O . CYS B 1 107 ? 15.138 -18.605 18.657 1.00 2.70 107 CYS B O 1
ATOM 3000 N N . ALA B 1 108 ? 13.161 -19.571 19.315 1.00 3.18 108 ALA B N 1
ATOM 3001 C CA . ALA B 1 108 ? 12.407 -18.323 19.365 1.00 3.90 108 ALA B CA 1
ATOM 3002 C C . ALA B 1 108 ? 11.906 -18.116 20.793 1.00 4.73 108 ALA B C 1
ATOM 3003 O O . ALA B 1 108 ? 11.505 -19.050 21.469 1.00 3.77 108 ALA B O 1
ATOM 3005 N N . VAL B 1 109 ? 11.924 -16.872 21.237 1.00 5.27 109 VAL B N 1
ATOM 3006 C CA . VAL B 1 109 ? 11.582 -16.545 22.602 1.00 5.97 109 VAL B CA 1
ATOM 3007 C C . VAL B 1 109 ? 10.443 -15.542 22.514 1.00 7.08 109 VAL B C 1
ATOM 3008 O O . VAL B 1 109 ? 10.558 -14.527 21.833 1.00 5.86 109 VAL B O 1
ATOM 3012 N N . ASP B 1 110 ? 9.339 -15.824 23.204 1.00 7.80 110 ASP B N 1
ATOM 3013 C CA . ASP B 1 110 ? 8.199 -14.937 23.165 1.00 10.53 110 ASP B CA 1
ATOM 3014 C C . ASP B 1 110 ? 7.911 -14.199 24.459 1.00 10.65 110 ASP B C 1
ATOM 3015 O O . ASP B 1 110 ? 6.857 -13.541 24.571 1.00 12.30 110 ASP B O 1
ATOM 3020 N N . ASP B 1 111 ? 8.820 -14.290 25.423 1.00 9.98 111 ASP B N 1
ATOM 3021 C CA . ASP B 1 111 ? 8.585 -13.725 26.750 1.00 9.77 111 ASP B CA 1
ATOM 3022 C C . ASP B 1 111 ? 8.385 -12.219 26.768 1.00 8.91 111 ASP B C 1
ATOM 3023 O O . ASP B 1 111 ? 7.815 -11.705 27.715 1.00 8.99 111 ASP B O 1
ATOM 3028 N N . PHE B 1 112 ? 8.920 -11.510 25.771 1.00 6.70 112 PHE B N 1
ATOM 3029 C CA . PHE B 1 112 ? 9.043 -10.054 25.842 1.00 5.18 112 PHE B CA 1
ATOM 3030 C C . PHE B 1 112 ? 8.173 -9.388 24.783 1.00 4.43 112 PHE B C 1
ATOM 3031 O O . PHE B 1 112 ? 7.558 -10.084 23.972 1.00 4.04 112 PHE B O 1
ATOM 3039 N N . ALA B 1 113 ? 8.134 -8.048 24.778 1.00 3.27 113 ALA B N 1
ATOM 3040 C CA . ALA B 1 113 ? 7.339 -7.319 23.810 1.00 3.63 113 ALA B CA 1
ATOM 3041 C C . ALA B 1 113 ? 7.839 -7.491 22.346 1.00 3.79 113 ALA B C 1
ATOM 3042 O O . ALA B 1 113 ? 7.085 -7.257 21.390 1.00 4.82 113 ALA B O 1
ATOM 3044 N N . THR B 1 114 ? 9.131 -7.822 22.191 1.00 3.11 114 THR B N 1
ATOM 3045 C CA . THR B 1 114 ? 9.767 -8.118 20.890 1.00 2.23 114 THR B CA 1
ATOM 3046 C C . THR B 1 114 ? 10.151 -9.594 20.910 1.00 2.24 114 THR B C 1
ATOM 3047 O O . THR B 1 114 ? 10.702 -10.096 21.895 1.00 2.00 114 THR B O 1
ATOM 3051 N N . ARG B 1 115 ? 9.801 -10.308 19.847 1.00 2.00 115 ARG B N 1
ATOM 3052 C CA . ARG B 1 115 ? 10.205 -11.704 19.720 1.00 2.70 115 ARG B CA 1
ATOM 3053 C C . ARG B 1 115 ? 11.715 -11.782 19.460 1.00 2.84 115 ARG B C 1
ATOM 3054 O O . ARG B 1 115 ? 12.254 -10.940 18.755 1.00 2.95 115 ARG B O 1
ATOM 3062 N N . LEU B 1 116 ? 12.371 -12.800 20.022 1.00 2.44 116 LEU B N 1
ATOM 3063 C CA . LEU B 1 116 ? 13.813 -12.990 19.867 1.00 2.25 116 LEU B CA 1
ATOM 3064 C C . LEU B 1 116 ? 14.018 -14.269 19.084 1.00 2.00 116 LEU B C 1
ATOM 3065 O O . LEU B 1 116 ? 13.428 -15.302 19.441 1.00 2.00 116 LEU B O 1
ATOM 3070 N N . LEU B 1 117 ? 14.803 -14.193 18.013 1.00 2.00 117 LEU B N 1
ATOM 3071 C CA . LEU B 1 117 ? 15.050 -15.353 17.146 1.00 2.26 117 LEU B CA 1
ATOM 3072 C C . LEU B 1 117 ? 16.543 -15.622 17.121 1.00 2.42 117 LEU B C 1
ATOM 3073 O O . LEU B 1 117 ? 17.311 -14.763 16.706 1.00 2.00 117 LEU B O 1
ATOM 3078 N N . PHE B 1 118 ? 16.948 -16.805 17.600 1.00 2.00 118 PHE B N 1
ATOM 3079 C CA . PHE B 1 118 ? 18.372 -17.180 17.685 1.00 2.00 118 PHE B CA 1
ATOM 3080 C C . PHE B 1 118 ? 18.661 -18.254 16.660 1.00 2.31 118 PHE B C 1
ATOM 3081 O O . PHE B 1 118 ? 18.019 -19.338 16.668 1.00 2.23 118 PHE B O 1
ATOM 3089 N N . ILE B 1 119 ? 19.606 -17.965 15.761 1.00 2.46 119 ILE B N 1
ATOM 3090 C CA . ILE B 1 119 ? 20.000 -18.939 14.695 1.00 3.39 119 ILE B CA 1
ATOM 3091 C C . ILE B 1 119 ? 21.495 -19.283 14.625 1.00 3.63 119 ILE B C 1
ATOM 3092 O O . ILE B 1 119 ? 22.334 -18.548 15.143 1.00 3.51 119 ILE B O 1
ATOM 3097 N N . ASP B 1 120 ? 21.810 -20.418 13.989 1.00 3.07 120 ASP B N 1
ATOM 3098 C CA . ASP B 1 120 ? 23.194 -20.844 13.737 1.00 4.09 120 ASP B CA 1
ATOM 3099 C C . ASP B 1 120 ? 23.553 -20.569 12.259 1.00 4.62 120 ASP B C 1
ATOM 3100 O O . ASP B 1 120 ? 23.018 -21.230 11.380 1.00 4.93 120 ASP B O 1
ATOM 3105 N N . SER B 1 121 ? 24.433 -19.603 11.995 1.00 5.04 121 SER B N 1
ATOM 3106 C CA . SER B 1 121 ? 24.854 -19.267 10.620 1.00 4.88 121 SER B CA 1
ATOM 3107 C C . SER B 1 121 ? 26.200 -19.915 10.291 1.00 5.89 121 SER B C 1
ATOM 3108 O O . SER B 1 121 ? 26.737 -19.732 9.182 1.00 5.83 121 SER B O 1
ATOM 3111 N N . SER B 1 122 ? 26.766 -20.653 11.254 1.00 6.05 122 SER B N 1
ATOM 3112 C CA . SER B 1 122 ? 28.069 -21.272 11.061 1.00 6.59 122 SER B CA 1
ATOM 3113 C C . SER B 1 122 ? 27.971 -22.493 10.160 1.00 7.26 122 SER B C 1
ATOM 3114 O O . SER B 1 122 ? 26.928 -23.168 10.119 1.00 7.09 122 SER B O 1
ATOM 3117 N N . ARG B 1 123 ? 29.069 -22.755 9.453 1.00 7.28 123 ARG B N 1
ATOM 3118 C CA . ARG B 1 123 ? 29.155 -23.873 8.542 1.00 10.08 123 ARG B CA 1
ATOM 3119 C C . ARG B 1 123 ? 30.499 -24.608 8.749 1.00 10.24 123 ARG B C 1
ATOM 3120 O O . ARG B 1 123 ? 31.564 -23.976 8.813 1.00 9.66 123 ARG B O 1
ATOM 3128 N N . ALA B 1 124 ? 30.431 -25.936 8.886 1.00 11.10 124 ALA B N 1
ATOM 3129 C CA . ALA B 1 124 ? 31.623 -26.778 9.040 1.00 11.36 124 ALA B CA 1
ATOM 3130 C C . ALA B 1 124 ? 32.548 -26.561 7.858 1.00 11.94 124 ALA B C 1
ATOM 3131 O O . ALA B 1 124 ? 32.079 -26.456 6.727 1.00 11.30 124 ALA B O 1
ATOM 3133 N N . GLY B 1 125 ? 33.857 -26.518 8.128 1.00 13.21 125 GLY B N 1
ATOM 3134 C CA . GLY B 1 125 ? 34.879 -26.399 7.076 1.00 14.14 125 GLY B CA 1
ATOM 3135 C C . GLY B 1 125 ? 35.145 -25.006 6.506 1.00 14.75 125 GLY B C 1
ATOM 3136 O O . GLY B 1 125 ? 35.919 -24.861 5.564 1.00 15.84 125 GLY B O 1
ATOM 3137 N N . THR B 1 126 ? 34.530 -23.966 7.054 1.00 14.89 126 THR B N 1
ATOM 3138 C CA . THR B 1 126 ? 34.737 -22.612 6.500 1.00 13.89 126 THR B CA 1
ATOM 3139 C C . THR B 1 126 ? 34.499 -21.568 7.571 1.00 13.66 126 THR B C 1
ATOM 3140 O O . THR B 1 126 ? 33.795 -21.823 8.551 1.00 13.83 126 THR B O 1
ATOM 3144 N N . SER B 1 127 ? 35.087 -20.394 7.374 1.00 13.10 127 SER B N 1
ATOM 3145 C CA . SER B 1 127 ? 34.850 -19.244 8.235 1.00 13.18 127 SER B CA 1
ATOM 3146 C C . SER B 1 127 ? 33.610 -18.476 7.800 1.00 12.38 127 SER B C 1
ATOM 3147 O O . SER B 1 127 ? 33.075 -17.694 8.585 1.00 11.75 127 SER B O 1
ATOM 3150 N N . LYS B 1 128 ? 33.203 -18.670 6.535 1.00 11.40 128 LYS B N 1
ATOM 3151 C CA . LYS B 1 128 ? 32.055 -17.994 5.964 1.00 11.94 128 LYS B CA 1
ATOM 3152 C C . LYS B 1 128 ? 30.756 -18.492 6.612 1.00 10.91 128 LYS B C 1
ATOM 3153 O O . LYS B 1 128 ? 30.644 -19.678 7.053 1.00 10.17 128 LYS B O 1
ATOM 3159 N N . GLY B 1 129 ? 29.774 -17.598 6.646 1.00 9.98 129 GLY B N 1
ATOM 3160 C CA . GLY B 1 129 ? 28.433 -17.937 7.109 1.00 9.15 129 GLY B CA 1
ATOM 3161 C C . GLY B 1 129 ? 27.553 -18.508 6.014 1.00 9.45 129 GLY B C 1
ATOM 3162 O O . GLY B 1 129 ? 27.739 -18.214 4.804 1.00 8.80 129 GLY B O 1
ATOM 3163 N N . TRP B 1 130 ? 26.605 -19.350 6.430 1.00 8.12 130 TRP B N 1
ATOM 3164 C CA . TRP B 1 130 ? 25.653 -19.929 5.505 1.00 7.61 130 TRP B CA 1
ATOM 3165 C C . TRP B 1 130 ? 24.312 -20.120 6.195 1.00 7.39 130 TRP B C 1
ATOM 3166 O O . TRP B 1 130 ? 24.291 -20.659 7.292 1.00 7.72 130 TRP B O 1
ATOM 3177 N N . LEU B 1 131 ? 23.211 -19.635 5.592 1.00 6.41 131 LEU B N 1
ATOM 3178 C CA . LEU B 1 131 ? 21.851 -19.962 6.063 1.00 6.03 131 LEU B CA 1
ATOM 3179 C C . LEU B 1 131 ? 21.362 -21.191 5.310 1.00 5.95 131 LEU B C 1
ATOM 3180 O O . LEU B 1 131 ? 21.158 -21.149 4.102 1.00 6.37 131 LEU B O 1
ATOM 3185 N N . THR B 1 132 ? 21.201 -22.296 6.016 1.00 6.92 132 THR B N 1
ATOM 3186 C CA . THR B 1 132 ? 20.658 -23.529 5.406 1.00 6.54 132 THR B CA 1
ATOM 3187 C C . THR B 1 132 ? 19.193 -23.348 5.016 1.00 7.08 132 THR B C 1
ATOM 3188 O O . THR B 1 132 ? 18.486 -22.498 5.585 1.00 6.40 132 THR B O 1
ATOM 3192 N N . ASP B 1 133 ? 18.732 -24.178 4.078 1.00 7.18 133 ASP B N 1
ATOM 3193 C CA . ASP B 1 133 ? 17.308 -24.224 3.711 1.00 8.02 133 ASP B CA 1
ATOM 3194 C C . ASP B 1 133 ? 16.398 -24.363 4.939 1.00 7.00 133 ASP B C 1
ATOM 3195 O O . ASP B 1 133 ? 15.368 -23.711 5.009 1.00 5.85 133 ASP B O 1
ATOM 3200 N N . GLU B 1 134 ? 16.798 -25.201 5.892 1.00 6.02 134 GLU B N 1
ATOM 3201 C CA . GLU B 1 134 ? 16.042 -25.410 7.119 1.00 6.38 134 GLU B CA 1
ATOM 3202 C C . GLU B 1 134 ? 15.972 -24.117 7.966 1.00 4.62 134 GLU B C 1
ATOM 3203 O O . GLU B 1 134 ? 14.921 -23.764 8.495 1.00 4.39 134 GLU B O 1
ATOM 3209 N N . THR B 1 135 ? 17.098 -23.438 8.107 1.00 4.53 135 THR B N 1
ATOM 3210 C CA . THR B 1 135 ? 17.162 -22.192 8.918 1.00 3.65 135 THR B CA 1
ATOM 3211 C C . THR B 1 135 ? 16.292 -21.083 8.331 1.00 3.32 135 THR B C 1
ATOM 3212 O O . THR B 1 135 ? 15.547 -20.407 9.036 1.00 3.24 135 THR B O 1
ATOM 3216 N N . ILE B 1 136 ? 16.403 -20.908 7.021 1.00 2.53 136 ILE B N 1
ATOM 3217 C CA . ILE B 1 136 ? 15.725 -19.858 6.307 1.00 3.00 136 ILE B CA 1
ATOM 3218 C C . ILE B 1 136 ? 14.220 -20.133 6.284 1.00 2.31 136 ILE B C 1
ATOM 3219 O O . ILE B 1 136 ? 13.410 -19.241 6.492 1.00 2.00 136 ILE B O 1
ATOM 3224 N N . SER B 1 137 ? 13.848 -21.405 6.095 1.00 2.41 137 SER B N 1
ATOM 3225 C CA . SER B 1 137 ? 12.480 -21.814 6.194 1.00 2.69 137 SER B CA 1
ATOM 3226 C C . SER B 1 137 ? 11.860 -21.594 7.582 1.00 2.66 137 SER B C 1
ATOM 3227 O O . SER B 1 137 ? 10.698 -21.176 7.704 1.00 2.00 137 SER B O 1
ATOM 3230 N N . TRP B 1 138 ? 12.628 -21.895 8.615 1.00 2.00 138 TRP B N 1
ATOM 3231 C CA . TRP B 1 138 ? 12.214 -21.662 9.981 1.00 2.00 138 TRP B CA 1
ATOM 3232 C C . TRP B 1 138 ? 11.997 -20.172 10.275 1.00 2.00 138 TRP B C 1
ATOM 3233 O O . TRP B 1 138 ? 11.046 -19.808 10.907 1.00 2.00 138 TRP B O 1
ATOM 3244 N N . LEU B 1 139 ? 12.896 -19.336 9.793 1.00 2.00 139 LEU B N 1
ATOM 3245 C CA . LEU B 1 139 ? 12.810 -17.912 10.023 1.00 2.37 139 LEU B CA 1
ATOM 3246 C C . LEU B 1 139 ? 11.547 -17.343 9.369 1.00 3.27 139 LEU B C 1
ATOM 3247 O O . LEU B 1 139 ? 10.854 -16.538 9.946 1.00 2.74 139 LEU B O 1
ATOM 3252 N N . GLU B 1 140 ? 11.291 -17.765 8.135 1.00 2.79 140 GLU B N 1
ATOM 3253 C CA . GLU B 1 140 ? 10.067 -17.384 7.446 1.00 3.51 140 GLU B CA 1
ATOM 3254 C C . GLU B 1 140 ? 8.857 -17.783 8.270 1.00 3.40 140 GLU B C 1
ATOM 3255 O O . GLU B 1 140 ? 7.969 -16.985 8.484 1.00 4.43 140 GLU B O 1
ATOM 3261 N N . ALA B 1 141 ? 8.844 -19.033 8.715 1.00 2.34 141 ALA B N 1
ATOM 3262 C CA . ALA B 1 141 ? 7.729 -19.517 9.516 1.00 2.95 141 ALA B CA 1
ATOM 3263 C C . ALA B 1 141 ? 7.560 -18.649 10.775 1.00 2.84 141 ALA B C 1
ATOM 3264 O O . ALA B 1 141 ? 6.443 -18.285 11.129 1.00 3.61 141 ALA B O 1
ATOM 3266 N N . GLN B 1 142 ? 8.661 -18.327 11.444 1.00 2.00 142 GLN B N 1
ATOM 3267 C CA . GLN B 1 142 ? 8.599 -17.516 12.678 1.00 2.00 142 GLN B CA 1
ATOM 3268 C C . GLN B 1 142 ? 8.125 -16.084 12.412 1.00 2.00 142 GLN B C 1
ATOM 3269 O O . GLN B 1 142 ? 7.475 -15.457 13.240 1.00 2.00 142 GLN B O 1
ATOM 3275 N N . LEU B 1 143 ? 8.471 -15.540 11.248 1.00 2.38 143 LEU B N 1
ATOM 3276 C CA . LEU B 1 143 ? 8.060 -14.175 10.940 1.00 4.08 143 LEU B CA 1
ATOM 3277 C C . LEU B 1 143 ? 6.576 -14.141 10.578 1.00 5.07 143 LEU B C 1
ATOM 3278 O O . LEU B 1 143 ? 5.881 -13.200 10.947 1.00 4.99 143 LEU B O 1
ATOM 3283 N N . PHE B 1 144 ? 6.086 -15.190 9.906 1.00 5.80 144 PHE B N 1
ATOM 3284 C CA . PHE B 1 144 ? 4.651 -15.404 9.790 1.00 6.44 144 PHE B CA 1
ATOM 3285 C C . PHE B 1 144 ? 4.010 -15.544 11.176 1.00 7.50 144 PHE B C 1
ATOM 3286 O O . PHE B 1 144 ? 2.987 -14.913 11.440 1.00 7.93 144 PHE B O 1
ATOM 3294 N N . GLU B 1 145 ? 4.595 -16.374 12.042 1.00 7.77 145 GLU B N 1
ATOM 3295 C CA . GLU B 1 145 ? 4.053 -16.596 13.387 1.00 9.58 145 GLU B CA 1
ATOM 3296 C C . GLU B 1 145 ? 3.974 -15.302 14.222 1.00 8.57 145 GLU B C 1
ATOM 3297 O O . GLU B 1 145 ? 2.992 -15.100 14.924 1.00 8.91 145 GLU B O 1
ATOM 3303 N N . GLY B 1 146 ? 4.976 -14.424 14.121 1.00 7.28 146 GLY B N 1
ATOM 3304 C CA . GLY B 1 146 ? 4.946 -13.177 14.867 1.00 5.79 146 GLY B CA 1
ATOM 3305 C C . GLY B 1 146 ? 3.970 -12.112 14.375 1.00 5.50 146 GLY B C 1
ATOM 3306 O O . GLY B 1 146 ? 3.588 -11.232 15.145 1.00 5.81 146 GLY B O 1
ATOM 3307 N N . GLY B 1 147 ? 3.585 -12.153 13.094 1.00 5.83 147 GLY B N 1
ATOM 3308 C CA . GLY B 1 147 ? 2.687 -11.138 12.517 1.00 5.00 147 GLY B CA 1
ATOM 3309 C C . GLY B 1 147 ? 3.213 -9.735 12.736 1.00 4.95 147 GLY B C 1
ATOM 3310 O O . GLY B 1 147 ? 4.404 -9.487 12.534 1.00 4.95 147 GLY B O 1
ATOM 3311 N N . ASP B 1 148 ? 2.357 -8.834 13.221 1.00 5.16 148 ASP B N 1
ATOM 3312 C CA . ASP B 1 148 ? 2.764 -7.457 13.551 1.00 4.89 148 ASP B CA 1
ATOM 3313 C C . ASP B 1 148 ? 3.537 -7.287 14.859 1.00 5.06 148 ASP B C 1
ATOM 3314 O O . ASP B 1 148 ? 3.903 -6.160 15.236 1.00 4.29 148 ASP B O 1
ATOM 3319 N N . LYS B 1 149 ? 3.803 -8.385 15.573 1.00 3.60 149 LYS B N 1
ATOM 3320 C CA . LYS B 1 149 ? 4.663 -8.240 16.746 1.00 2.60 149 LYS B CA 1
ATOM 3321 C C . LYS B 1 149 ? 6.125 -8.103 16.273 1.00 2.75 149 LYS B C 1
ATOM 3322 O O . LYS B 1 149 ? 6.587 -8.903 15.430 1.00 2.00 149 LYS B O 1
ATOM 3328 N N . PRO B 1 150 ? 6.862 -7.099 16.797 1.00 2.27 150 PRO B N 1
ATOM 3329 C CA . PRO B 1 150 ? 8.271 -6.913 16.364 1.00 3.19 150 PRO B CA 1
ATOM 3330 C C . PRO B 1 150 ? 9.188 -8.110 16.588 1.00 3.28 150 PRO B C 1
ATOM 3331 O O . PRO B 1 150 ? 8.938 -8.958 17.452 1.00 4.58 150 PRO B O 1
ATOM 3335 N N . ALA B 1 151 ? 10.254 -8.193 15.807 1.00 3.40 151 ALA B N 1
ATOM 3336 C CA . ALA B 1 151 ? 11.225 -9.303 15.936 1.00 2.70 151 ALA B CA 1
ATOM 3337 C C . ALA B 1 151 ? 12.674 -8.832 15.795 1.00 2.85 151 ALA B C 1
ATOM 3338 O O . ALA B 1 151 ? 12.975 -7.869 15.075 1.00 2.30 151 ALA B O 1
ATOM 3340 N N . THR B 1 152 ? 13.550 -9.516 16.533 1.00 2.00 152 THR B N 1
ATOM 3341 C CA . THR B 1 152 ? 14.969 -9.287 16.538 1.00 2.00 152 THR B CA 1
ATOM 3342 C C . THR B 1 152 ? 15.616 -10.635 16.304 1.00 2.14 152 THR B C 1
ATOM 3343 O O . THR B 1 152 ? 15.197 -11.645 16.913 1.00 3.17 152 THR B O 1
ATOM 3347 N N . ILE B 1 153 ? 16.617 -10.660 15.418 1.00 2.00 153 ILE B N 1
ATOM 3348 C CA . ILE B 1 153 ? 17.382 -11.852 15.120 1.00 2.00 153 ILE B CA 1
ATOM 3349 C C . ILE B 1 153 ? 18.804 -11.670 15.686 1.00 2.18 153 ILE B C 1
ATOM 3350 O O . ILE B 1 153 ? 19.404 -10.600 15.559 1.00 2.00 153 ILE B O 1
ATOM 3355 N N . PHE B 1 154 ? 19.300 -12.725 16.337 1.00 2.00 154 PHE B N 1
ATOM 3356 C CA . PHE B 1 154 ? 20.685 -12.832 16.725 1.00 2.00 154 PHE B CA 1
ATOM 3357 C C . PHE B 1 154 ? 21.308 -13.930 15.878 1.00 2.20 154 PHE B C 1
ATOM 3358 O O . PHE B 1 154 ? 20.764 -15.023 15.779 1.00 2.00 154 PHE B O 1
ATOM 3366 N N . MET B 1 155 ? 22.450 -13.641 15.267 1.00 2.37 155 MET B N 1
ATOM 3367 C CA . MET B 1 155 ? 23.136 -14.634 14.454 1.00 3.82 155 MET B CA 1
ATOM 3368 C C . MET B 1 155 ? 24.628 -14.374 14.602 1.00 4.28 155 MET B C 1
ATOM 3369 O O . MET B 1 155 ? 25.014 -13.279 15.015 1.00 6.23 155 MET B O 1
ATOM 3374 N N . HIS B 1 156 ? 25.477 -15.339 14.287 1.00 3.63 156 HIS B N 1
ATOM 3375 C CA . HIS B 1 156 ? 26.893 -15.037 14.351 1.00 4.08 156 HIS B CA 1
ATOM 3376 C C . HIS B 1 156 ? 27.413 -14.131 13.229 1.00 3.93 156 HIS B C 1
ATOM 3377 O O . HIS B 1 156 ? 28.063 -13.131 13.517 1.00 3.45 156 HIS B O 1
ATOM 3384 N N . HIS B 1 157 ? 27.136 -14.488 11.979 1.00 4.07 157 HIS B N 1
ATOM 3385 C CA . HIS B 1 157 ? 27.703 -13.801 10.814 1.00 4.93 157 HIS B CA 1
ATOM 3386 C C . HIS B 1 157 ? 26.795 -12.661 10.347 1.00 6.12 157 HIS B C 1
ATOM 3387 O O . HIS B 1 157 ? 25.590 -12.846 10.239 1.00 7.11 157 HIS B O 1
ATOM 3394 N N . PRO B 1 158 ? 27.364 -11.474 10.046 1.00 7.76 158 PRO B N 1
ATOM 3395 C CA . PRO B 1 158 ? 26.501 -10.425 9.464 1.00 8.68 158 PRO B CA 1
ATOM 3396 C C . PRO B 1 158 ? 25.994 -10.808 8.058 1.00 8.75 158 PRO B C 1
ATOM 3397 O O . PRO B 1 158 ? 26.734 -11.423 7.296 1.00 9.99 158 PRO B O 1
ATOM 3401 N N . PRO B 1 159 ? 24.734 -10.470 7.730 1.00 8.51 159 PRO B N 1
ATOM 3402 C CA . PRO B 1 159 ? 24.158 -10.890 6.467 1.00 8.87 159 PRO B CA 1
ATOM 3403 C C . PRO B 1 159 ? 24.462 -9.977 5.258 1.00 9.12 159 PRO B C 1
ATOM 3404 O O . PRO B 1 159 ? 23.919 -10.199 4.196 1.00 9.74 159 PRO B O 1
ATOM 3408 N N . LEU B 1 160 ? 25.298 -8.960 5.420 1.00 9.49 160 LEU B N 1
ATOM 3409 C CA . LEU B 1 160 ? 25.704 -8.112 4.292 1.00 8.84 160 LEU B CA 1
ATOM 3410 C C . LEU B 1 160 ? 27.120 -7.606 4.510 1.00 9.27 160 LEU B C 1
ATOM 3411 O O . LEU B 1 160 ? 27.588 -7.533 5.661 1.00 9.07 160 LEU B O 1
ATOM 3416 N N . PRO B 1 161 ? 27.813 -7.238 3.415 1.00 9.45 161 PRO B N 1
ATOM 3417 C CA . PRO B 1 161 ? 29.137 -6.611 3.568 1.00 9.03 161 PRO B CA 1
ATOM 3418 C C . PRO B 1 161 ? 29.056 -5.251 4.284 1.00 8.65 161 PRO B C 1
ATOM 3419 O O . PRO B 1 161 ? 28.086 -4.483 4.086 1.00 8.55 161 PRO B O 1
ATOM 3423 N N . LEU B 1 162 ? 30.073 -4.974 5.101 1.00 7.64 162 LEU B N 1
ATOM 3424 C CA . LEU B 1 162 ? 30.180 -3.726 5.841 1.00 7.03 162 LEU B CA 1
ATOM 3425 C C . LEU B 1 162 ? 31.436 -2.897 5.488 1.00 6.92 162 LEU B C 1
ATOM 3426 O O . LEU B 1 162 ? 31.713 -1.891 6.159 1.00 6.05 162 LEU B O 1
ATOM 3431 N N . GLY B 1 163 ? 32.166 -3.296 4.437 1.00 7.11 163 GLY B N 1
ATOM 3432 C CA . GLY B 1 163 ? 33.365 -2.589 3.936 1.00 7.30 163 GLY B CA 1
ATOM 3433 C C . GLY B 1 163 ? 34.663 -2.900 4.682 1.00 8.59 163 GLY B C 1
ATOM 3434 O O . GLY B 1 163 ? 35.722 -2.293 4.438 1.00 8.14 163 GLY B O 1
ATOM 3435 N N . ASN B 1 164 ? 34.551 -3.791 5.655 1.00 9.18 164 ASN B N 1
ATOM 3436 C CA . ASN B 1 164 ? 35.674 -4.273 6.425 1.00 10.44 164 ASN B CA 1
ATOM 3437 C C . ASN B 1 164 ? 36.483 -5.324 5.631 1.00 10.86 164 ASN B C 1
ATOM 3438 O O . ASN B 1 164 ? 36.006 -6.434 5.411 1.00 9.88 164 ASN B O 1
ATOM 3443 N N . ALA B 1 165 ? 37.700 -4.965 5.211 1.00 12.28 165 ALA B N 1
ATOM 3444 C CA . ALA B 1 165 ? 38.489 -5.799 4.269 1.00 13.79 165 ALA B CA 1
ATOM 3445 C C . ALA B 1 165 ? 38.816 -7.195 4.799 1.00 14.94 165 ALA B C 1
ATOM 3446 O O . ALA B 1 165 ? 38.878 -8.146 4.035 1.00 15.47 165 ALA B O 1
ATOM 3448 N N . GLN B 1 166 ? 39.026 -7.315 6.100 1.00 15.88 166 GLN B N 1
ATOM 3449 C CA . GLN B 1 166 ? 39.342 -8.610 6.680 1.00 17.61 166 GLN B CA 1
ATOM 3450 C C . GLN B 1 166 ? 38.071 -9.444 6.807 1.00 16.78 166 GLN B C 1
ATOM 3451 O O . GLN B 1 166 ? 38.065 -10.649 6.541 1.00 17.28 166 GLN B O 1
ATOM 3457 N N . MET B 1 167 ? 36.983 -8.786 7.189 1.00 15.99 167 MET B N 1
ATOM 3458 C CA . MET B 1 167 ? 35.780 -9.498 7.614 1.00 14.54 167 MET B CA 1
ATOM 3459 C C . MET B 1 167 ? 34.773 -9.780 6.517 1.00 13.56 167 MET B C 1
ATOM 3460 O O . MET B 1 167 ? 34.093 -10.787 6.586 1.00 13.09 167 MET B O 1
ATOM 3465 N N . ASP B 1 168 ? 34.672 -8.904 5.520 1.00 12.53 168 ASP B N 1
ATOM 3466 C CA . ASP B 1 168 ? 33.674 -9.067 4.443 1.00 11.05 168 ASP B CA 1
ATOM 3467 C C . ASP B 1 168 ? 33.747 -10.394 3.693 1.00 11.02 168 ASP B C 1
ATOM 3468 O O . ASP B 1 168 ? 32.717 -10.983 3.445 1.00 10.35 168 ASP B O 1
ATOM 3473 N N . PRO B 1 169 ? 34.956 -10.845 3.287 1.00 11.54 169 PRO B N 1
ATOM 3474 C CA . PRO B 1 169 ? 34.984 -12.150 2.583 1.00 11.73 169 PRO B CA 1
ATOM 3475 C C . PRO B 1 169 ? 34.350 -13.296 3.386 1.00 12.27 169 PRO B C 1
ATOM 3476 O O . PRO B 1 169 ? 33.888 -14.286 2.817 1.00 12.54 169 PRO B O 1
ATOM 3480 N N . ILE B 1 170 ? 34.312 -13.153 4.705 1.00 12.56 170 ILE B N 1
ATOM 3481 C CA . ILE B 1 170 ? 33.827 -14.249 5.545 1.00 12.54 170 ILE B CA 1
ATOM 3482 C C . ILE B 1 170 ? 32.541 -13.861 6.277 1.00 13.14 170 ILE B C 1
ATOM 3483 O O . ILE B 1 170 ? 32.255 -14.374 7.379 1.00 13.41 170 ILE B O 1
ATOM 3488 N N . ALA B 1 171 ? 31.771 -12.962 5.656 1.00 12.94 171 ALA B N 1
ATOM 3489 C CA . ALA B 1 171 ? 30.413 -12.689 6.094 1.00 14.47 171 ALA B CA 1
ATOM 3490 C C . ALA B 1 171 ? 29.501 -13.867 5.733 1.00 15.23 171 ALA B C 1
ATOM 3491 O O . ALA B 1 171 ? 29.954 -14.863 5.174 1.00 15.33 171 ALA B O 1
ATOM 3493 N N . CYS B 1 172 ? 28.210 -13.728 6.048 1.00 16.65 172 CYS B N 1
ATOM 3494 C CA . CYS B 1 172 ? 27.168 -14.691 5.630 1.00 16.21 172 CYS B CA 1
ATOM 3495 C C . CYS B 1 172 ? 26.945 -14.717 4.096 1.00 15.42 172 CYS B C 1
ATOM 3496 O O . CYS B 1 172 ? 26.385 -13.794 3.504 1.00 14.96 172 CYS B O 1
ATOM 3499 N N . GLU B 1 173 ? 27.388 -15.798 3.467 1.00 14.23 173 GLU B N 1
ATOM 3500 C CA . GLU B 1 173 ? 27.554 -15.822 2.020 1.00 13.47 173 GLU B CA 1
ATOM 3501 C C . GLU B 1 173 ? 26.224 -15.698 1.264 1.00 12.90 173 GLU B C 1
ATOM 3502 O O . GLU B 1 173 ? 26.159 -15.005 0.250 1.00 13.36 173 GLU B O 1
ATOM 3508 N N . ASN B 1 174 ? 25.160 -16.330 1.773 1.00 10.42 174 ASN B N 1
ATOM 3509 C CA . ASN B 1 174 ? 23.825 -16.147 1.213 1.00 8.41 174 ASN B CA 1
ATOM 3510 C C . ASN B 1 174 ? 22.953 -15.196 2.064 1.00 7.55 174 ASN B C 1
ATOM 3511 O O . ASN B 1 174 ? 21.728 -15.341 2.135 1.00 6.03 174 ASN B O 1
ATOM 3516 N N . GLY B 1 175 ? 23.607 -14.190 2.657 1.00 7.70 175 GLY B N 1
ATOM 3517 C CA . GLY B 1 175 ? 22.942 -13.174 3.489 1.00 7.38 175 GLY B CA 1
ATOM 3518 C C . GLY B 1 175 ? 21.767 -12.467 2.811 1.00 7.63 175 GLY B C 1
ATOM 3519 O O . GLY B 1 175 ? 20.841 -12.007 3.501 1.00 6.85 175 GLY B O 1
ATOM 3520 N N . HIS B 1 176 ? 21.804 -12.371 1.473 1.00 6.44 176 HIS B N 1
ATOM 3521 C CA . HIS B 1 176 ? 20.699 -11.781 0.695 1.00 7.37 176 HIS B CA 1
ATOM 3522 C C . HIS B 1 176 ? 19.342 -12.445 0.948 1.00 6.86 176 HIS B C 1
ATOM 3523 O O . HIS B 1 176 ? 18.297 -11.800 0.858 1.00 7.32 176 HIS B O 1
ATOM 3530 N N . ARG B 1 177 ? 19.352 -13.727 1.286 1.00 6.35 177 ARG B N 1
ATOM 3531 C CA . ARG B 1 177 ? 18.137 -14.433 1.666 1.00 5.74 177 ARG B CA 1
ATOM 3532 C C . ARG B 1 177 ? 17.492 -13.833 2.912 1.00 4.73 177 ARG B C 1
ATOM 3533 O O . ARG B 1 177 ? 16.272 -13.811 3.009 1.00 5.33 177 ARG B O 1
ATOM 3541 N N . LEU B 1 178 ? 18.301 -13.354 3.849 1.00 4.63 178 LEU B N 1
ATOM 3542 C CA . LEU B 1 178 ? 17.801 -12.657 5.055 1.00 4.90 178 LEU B CA 1
ATOM 3543 C C . LEU B 1 178 ? 17.359 -11.220 4.781 1.00 5.10 178 LEU B C 1
ATOM 3544 O O . LEU B 1 178 ? 16.376 -10.742 5.340 1.00 4.62 178 LEU B O 1
ATOM 3549 N N . LEU B 1 179 ? 18.115 -10.529 3.932 1.00 4.17 179 LEU B N 1
ATOM 3550 C CA . LEU B 1 179 ? 17.721 -9.214 3.464 1.00 5.62 179 LEU B CA 1
ATOM 3551 C C . LEU B 1 179 ? 16.335 -9.263 2.758 1.00 3.64 179 LEU B C 1
ATOM 3552 O O . LEU B 1 179 ? 15.527 -8.337 2.900 1.00 3.64 179 LEU B O 1
ATOM 3557 N N . ALA B 1 180 ? 16.044 -10.370 2.061 1.00 3.25 180 ALA B N 1
ATOM 3558 C CA . ALA B 1 180 ? 14.720 -10.601 1.405 1.00 3.05 180 ALA B CA 1
ATOM 3559 C C . ALA B 1 180 ? 13.588 -10.693 2.444 1.00 3.14 180 ALA B C 1
ATOM 3560 O O . ALA B 1 180 ? 12.459 -10.249 2.224 1.00 2.09 180 ALA B O 1
ATOM 3562 N N . LEU B 1 181 ? 13.912 -11.275 3.596 1.00 2.68 181 LEU B N 1
ATOM 3563 C CA . LEU B 1 181 ? 12.942 -11.383 4.657 1.00 3.08 181 LEU B CA 1
ATOM 3564 C C . LEU B 1 181 ? 12.669 -10.010 5.282 1.00 2.19 181 LEU B C 1
ATOM 3565 O O . LEU B 1 181 ? 11.542 -9.722 5.645 1.00 2.09 181 LEU B O 1
ATOM 3570 N N . VAL B 1 182 ? 13.705 -9.197 5.447 1.00 2.00 182 VAL B N 1
ATOM 3571 C CA . VAL B 1 182 ? 13.545 -7.820 5.934 1.00 2.87 182 VAL B CA 1
ATOM 3572 C C . VAL B 1 182 ? 12.546 -7.104 5.034 1.00 2.77 182 VAL B C 1
ATOM 3573 O O . VAL B 1 182 ? 11.608 -6.470 5.523 1.00 3.27 182 VAL B O 1
ATOM 3577 N N . GLU B 1 183 ? 12.701 -7.277 3.716 1.00 3.33 183 GLU B N 1
ATOM 3578 C CA . GLU B 1 183 ? 11.819 -6.626 2.777 1.00 4.83 183 GLU B CA 1
ATOM 3579 C C . GLU B 1 183 ? 10.398 -7.118 2.931 1.00 4.51 183 GLU B C 1
ATOM 3580 O O . GLU B 1 183 ? 9.480 -6.315 2.764 1.00 5.37 183 GLU B O 1
ATOM 3586 N N . ARG B 1 184 ? 10.211 -8.425 3.194 1.00 2.19 184 ARG B N 1
ATOM 3587 C CA . ARG B 1 184 ? 8.872 -9.016 3.229 1.00 2.00 184 ARG B CA 1
ATOM 3588 C C . ARG B 1 184 ? 8.156 -8.789 4.532 1.00 2.61 184 ARG B C 1
ATOM 3589 O O . ARG B 1 184 ? 6.911 -8.806 4.558 1.00 2.69 184 ARG B O 1
ATOM 3597 N N . PHE B 1 185 ? 8.930 -8.615 5.618 1.00 2.00 185 PHE B N 1
ATOM 3598 C CA . PHE B 1 185 ? 8.356 -8.632 6.947 1.00 2.00 185 PHE B CA 1
ATOM 3599 C C . PHE B 1 185 ? 8.751 -7.390 7.718 1.00 2.00 185 PHE B C 1
ATOM 3600 O O . PHE B 1 185 ? 9.784 -7.405 8.359 1.00 2.00 185 PHE B O 1
ATOM 3608 N N . PRO B 1 186 ? 7.926 -6.321 7.655 1.00 2.45 186 PRO B N 1
ATOM 3609 C CA . PRO B 1 186 ? 8.250 -5.058 8.316 1.00 3.19 186 PRO B CA 1
ATOM 3610 C C . PRO B 1 186 ? 8.432 -5.132 9.820 1.00 2.67 186 PRO B C 1
ATOM 3611 O O . PRO B 1 186 ? 9.037 -4.235 10.396 1.00 2.19 186 PRO B O 1
ATOM 3615 N N . SER B 1 187 ? 7.958 -6.174 10.479 1.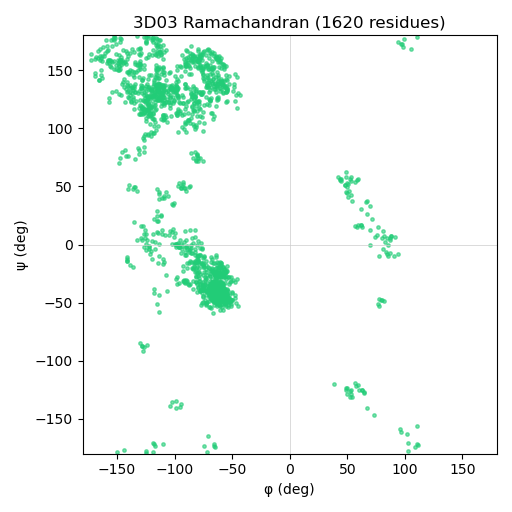00 2.84 187 SER B N 1
ATOM 3616 C CA . SER B 1 187 ? 8.210 -6.196 11.940 1.00 4.32 187 SER B CA 1
ATOM 3617 C C . SER B 1 187 ? 9.609 -6.656 12.319 1.00 3.18 187 SER B C 1
ATOM 3618 O O . SER B 1 187 ? 10.009 -6.574 13.498 1.00 2.42 187 SER B O 1
ATOM 3621 N N . LEU B 1 188 ? 10.368 -7.155 11.333 1.00 2.30 188 LEU B N 1
ATOM 3622 C CA . LEU B 1 188 ? 11.765 -7.526 11.577 1.00 2.15 188 LEU B CA 1
ATOM 3623 C C . LEU B 1 188 ? 12.604 -6.244 11.564 1.00 2.62 188 LEU B C 1
ATOM 3624 O O . LEU B 1 188 ? 12.808 -5.660 10.503 1.00 2.27 188 LEU B O 1
ATOM 3629 N N . THR B 1 189 ? 13.029 -5.778 12.747 1.00 3.02 189 THR B N 1
ATOM 3630 C CA . THR B 1 189 ? 13.627 -4.432 12.844 1.00 2.57 189 THR B CA 1
ATOM 3631 C C . THR B 1 189 ? 15.024 -4.419 13.470 1.00 2.24 189 THR B C 1
ATOM 3632 O O . THR B 1 189 ? 15.660 -3.354 13.538 1.00 2.00 189 THR B O 1
ATOM 3636 N N . ARG B 1 190 ? 15.499 -5.583 13.939 1.00 2.00 190 ARG B N 1
ATOM 3637 C CA . ARG B 1 190 ? 16.906 -5.715 14.387 1.00 2.00 190 ARG B CA 1
ATOM 3638 C C . ARG B 1 190 ? 17.570 -6.997 13.959 1.00 2.00 190 ARG B C 1
ATOM 3639 O O . ARG B 1 190 ? 16.981 -8.084 14.091 1.00 2.00 190 ARG B O 1
ATOM 3647 N N . ILE B 1 191 ? 18.819 -6.874 13.507 1.00 2.00 191 ILE B N 1
ATOM 3648 C CA . ILE B 1 191 ? 19.722 -8.019 13.358 1.00 2.00 191 ILE B CA 1
ATOM 3649 C C . ILE B 1 191 ? 21.048 -7.744 14.066 1.00 2.10 191 ILE B C 1
ATOM 3650 O O . ILE B 1 191 ? 21.789 -6.804 13.698 1.00 2.00 191 ILE B O 1
ATOM 3655 N N . PHE B 1 192 ? 21.351 -8.569 15.062 1.00 2.35 192 PHE B N 1
ATOM 3656 C CA . PHE B 1 192 ? 22.586 -8.407 15.857 1.00 3.33 192 PHE B CA 1
ATOM 3657 C C . PHE B 1 192 ? 23.514 -9.575 15.637 1.00 3.65 192 PHE B C 1
ATOM 3658 O O . PHE B 1 192 ? 23.099 -10.741 15.669 1.00 3.98 192 PHE B O 1
ATOM 3666 N N . CYS B 1 193 ? 24.777 -9.256 15.416 1.00 4.72 193 CYS B N 1
ATOM 3667 C CA . CYS B 1 193 ? 25.763 -10.223 14.967 1.00 5.94 193 CYS B CA 1
ATOM 3668 C C . CYS B 1 193 ? 27.037 -10.210 15.815 1.00 6.22 193 CYS B C 1
ATOM 3669 O O . CYS B 1 193 ? 27.394 -9.179 16.422 1.00 5.44 193 CYS B O 1
ATOM 3672 N N . GLY B 1 194 ? 27.731 -11.349 15.835 1.00 5.86 194 GLY B N 1
ATOM 3673 C CA . GLY B 1 194 ? 29.120 -11.379 16.287 1.00 6.48 194 GLY B CA 1
ATOM 3674 C C . GLY B 1 194 ? 30.118 -11.269 15.135 1.00 7.30 194 GLY B C 1
ATOM 3675 O O . GLY B 1 194 ? 29.949 -10.447 14.219 1.00 8.50 194 GLY B O 1
ATOM 3676 N N . HIS B 1 195 ? 31.177 -12.087 15.209 1.00 7.08 195 HIS B N 1
ATOM 3677 C CA . HIS B 1 195 ? 32.128 -12.339 14.106 1.00 6.96 195 HIS B CA 1
ATOM 3678 C C . HIS B 1 195 ? 33.180 -11.243 13.929 1.00 6.73 195 HIS B C 1
ATOM 3679 O O . HIS B 1 195 ? 34.375 -11.558 13.789 1.00 7.18 195 HIS B O 1
ATOM 3686 N N . ASN B 1 196 ? 32.747 -9.972 13.913 1.00 5.06 196 ASN B N 1
ATOM 3687 C CA . ASN B 1 196 ? 33.626 -8.870 13.515 1.00 5.52 196 ASN B CA 1
ATOM 3688 C C . ASN B 1 196 ? 34.492 -8.274 14.651 1.00 4.70 196 ASN B C 1
ATOM 3689 O O . ASN B 1 196 ? 35.433 -7.537 14.370 1.00 4.54 196 ASN B O 1
ATOM 3694 N N . HIS B 1 197 ? 34.164 -8.594 15.909 1.00 4.85 197 HIS B N 1
ATOM 3695 C CA . HIS B 1 197 ? 34.867 -8.075 17.081 1.00 4.80 197 HIS B CA 1
ATOM 3696 C C . HIS B 1 197 ? 34.987 -6.520 16.989 1.00 4.13 197 HIS B C 1
ATOM 3697 O O . HIS B 1 197 ? 36.077 -5.971 17.173 1.00 3.27 197 HIS B O 1
ATOM 3704 N N . SER B 1 198 ? 33.859 -5.838 16.761 1.00 3.41 198 SER B N 1
ATOM 3705 C CA . SER B 1 198 ? 33.822 -4.417 16.438 1.00 5.40 198 SER B CA 1
ATOM 3706 C C . SER B 1 198 ? 32.397 -3.946 16.595 1.00 4.94 198 SER B C 1
ATOM 3707 O O . SER B 1 198 ? 31.478 -4.652 16.212 1.00 5.54 198 SER B O 1
ATOM 3710 N N . LEU B 1 199 ? 32.186 -2.750 17.113 1.00 3.85 199 LEU B N 1
ATOM 3711 C CA . LEU B 1 199 ? 30.845 -2.221 16.990 1.00 3.79 199 LEU B CA 1
ATOM 3712 C C . LEU B 1 199 ? 30.775 -1.524 15.644 1.00 3.12 199 LEU B C 1
ATOM 3713 O O . LEU B 1 199 ? 31.310 -0.414 15.476 1.00 2.00 199 LEU B O 1
ATOM 3718 N N . THR B 1 200 ? 30.125 -2.177 14.689 1.00 3.09 200 THR B N 1
ATOM 3719 C CA . THR B 1 200 ? 29.886 -1.593 13.361 1.00 3.36 200 THR B CA 1
ATOM 3720 C C . THR B 1 200 ? 28.381 -1.686 13.143 1.00 4.32 200 THR B C 1
ATOM 3721 O O . THR B 1 200 ? 27.823 -2.799 13.192 1.00 5.72 200 THR B O 1
ATOM 3725 N N . MET B 1 201 ? 27.726 -0.567 12.822 1.00 4.25 201 MET B N 1
ATOM 3726 C CA . MET B 1 201 ? 26.271 -0.542 12.628 1.00 4.88 201 MET B CA 1
ATOM 3727 C C . MET B 1 201 ? 25.872 0.063 11.272 1.00 2.98 201 MET B C 1
ATOM 3728 O O . MET B 1 201 ? 26.604 0.880 10.702 1.00 2.00 201 MET B O 1
ATOM 3733 N N . THR B 1 202 ? 24.737 -0.409 10.770 1.00 2.00 202 THR B N 1
ATOM 3734 C CA . THR B 1 202 ? 24.134 0.063 9.529 1.00 2.00 202 THR B CA 1
ATOM 3735 C C . THR B 1 202 ? 22.615 -0.206 9.579 1.00 2.00 202 THR B C 1
ATOM 3736 O O . THR B 1 202 ? 22.106 -0.788 10.540 1.00 2.00 202 THR B O 1
ATOM 3740 N N . GLN B 1 203 ? 21.891 0.235 8.548 1.00 2.00 203 GLN B N 1
ATOM 3741 C CA . GLN B 1 203 ? 20.460 0.134 8.526 1.00 2.08 203 GLN B CA 1
ATOM 3742 C C . GLN B 1 203 ? 20.080 -0.340 7.119 1.00 2.61 203 GLN B C 1
ATOM 3743 O O . GLN B 1 203 ? 20.591 0.206 6.123 1.00 2.21 203 GLN B O 1
ATOM 3749 N N . TYR B 1 204 ? 19.246 -1.377 7.032 1.00 2.00 204 TYR B N 1
ATOM 3750 C CA . TYR B 1 204 ? 18.729 -1.798 5.715 1.00 2.25 204 TYR B CA 1
ATOM 3751 C C . TYR B 1 204 ? 17.202 -1.784 5.810 1.00 2.00 204 TYR B C 1
ATOM 3752 O O . TYR B 1 204 ? 16.634 -2.525 6.603 1.00 2.00 204 TYR B O 1
ATOM 3761 N N . ARG B 1 205 ? 16.538 -0.920 5.035 1.00 2.00 205 ARG B N 1
ATOM 3762 C CA . ARG B 1 205 ? 15.103 -0.686 5.174 1.00 2.00 205 ARG B CA 1
ATOM 3763 C C . ARG B 1 205 ? 14.803 -0.344 6.664 1.00 2.00 205 ARG B C 1
ATOM 3764 O O . ARG B 1 205 ? 15.512 0.495 7.220 1.00 2.25 205 ARG B O 1
ATOM 3772 N N . GLN B 1 206 ? 13.798 -0.995 7.271 1.00 2.00 206 GLN B N 1
ATOM 3773 C CA . GLN B 1 206 ? 13.448 -0.811 8.702 1.00 2.00 206 GLN B CA 1
ATOM 3774 C C . GLN B 1 206 ? 14.380 -1.504 9.714 1.00 2.00 206 GLN B C 1
ATOM 3775 O O . GLN B 1 206 ? 14.174 -1.382 10.931 1.00 2.00 206 GLN B O 1
ATOM 3781 N N . ALA B 1 207 ? 15.374 -2.266 9.256 1.00 2.00 207 ALA B N 1
ATOM 3782 C CA . ALA B 1 207 ? 16.160 -3.083 10.193 1.00 2.21 207 ALA B CA 1
ATOM 3783 C C . ALA B 1 207 ? 17.485 -2.425 10.516 1.00 2.04 207 ALA B C 1
ATOM 3784 O O . ALA B 1 207 ? 18.263 -2.120 9.612 1.00 2.00 207 ALA B O 1
ATOM 3786 N N . LEU B 1 208 ? 17.744 -2.203 11.807 1.00 2.00 208 LEU B N 1
ATOM 3787 C CA . LEU B 1 208 ? 19.104 -1.834 12.243 1.00 2.00 208 LEU B CA 1
ATOM 3788 C C . LEU B 1 208 ? 19.930 -3.123 12.360 1.00 2.00 208 LEU B C 1
ATOM 3789 O O . LEU B 1 208 ? 19.487 -4.078 12.984 1.00 2.00 208 LEU B O 1
ATOM 3794 N N . ILE B 1 209 ? 21.140 -3.120 11.795 1.00 2.00 209 ILE B N 1
ATOM 3795 C CA . ILE B 1 209 ? 22.022 -4.304 11.750 1.00 2.14 209 ILE B CA 1
ATOM 3796 C C . ILE B 1 209 ? 23.335 -3.899 12.392 1.00 2.63 209 ILE B C 1
ATOM 3797 O O . ILE B 1 209 ? 23.949 -2.914 11.986 1.00 2.00 209 ILE B O 1
ATOM 3802 N N . SER B 1 210 ? 23.765 -4.624 13.423 1.00 2.00 210 SER B N 1
ATOM 3803 C CA . SER B 1 210 ? 24.988 -4.216 14.141 1.00 2.30 210 SER B CA 1
ATOM 3804 C C . SER B 1 210 ? 25.805 -5.445 14.538 1.00 2.54 210 SER B C 1
ATOM 3805 O O . SER B 1 210 ? 25.227 -6.461 14.948 1.00 2.29 210 SER B O 1
ATOM 3808 N N . THR B 1 211 ? 27.132 -5.368 14.369 1.00 2.53 211 THR B N 1
ATOM 3809 C CA . THR B 1 211 ? 28.030 -6.372 14.916 1.00 2.77 211 THR B CA 1
ATOM 3810 C C . THR B 1 211 ? 28.446 -5.878 16.309 1.00 3.78 211 THR B C 1
ATOM 3811 O O . THR B 1 211 ? 28.315 -4.662 16.607 1.00 3.67 211 THR B O 1
ATOM 3815 N N . LEU B 1 212 ? 28.920 -6.804 17.152 1.00 2.56 212 LEU B N 1
ATOM 3816 C CA . LEU B 1 212 ? 29.355 -6.457 18.508 1.00 3.71 212 LEU B CA 1
ATOM 3817 C C . LEU B 1 212 ? 30.866 -6.549 18.714 1.00 3.64 212 LEU B C 1
ATOM 3818 O O . LEU B 1 212 ? 31.493 -7.396 18.103 1.00 3.47 212 LEU B O 1
ATOM 3823 N N . PRO B 1 213 ? 31.426 -5.746 19.652 1.00 4.05 213 PRO B N 1
ATOM 3824 C CA . PRO B 1 213 ? 32.782 -5.992 20.184 1.00 4.32 213 PRO B CA 1
ATOM 3825 C C . PRO B 1 213 ? 32.879 -7.411 20.806 1.00 3.60 213 PRO B C 1
ATOM 3826 O O . PRO B 1 213 ? 31.869 -7.947 21.214 1.00 4.17 213 PRO B O 1
ATOM 3830 N N . GLY B 1 214 ? 34.072 -7.994 20.859 1.00 3.62 214 GLY B N 1
ATOM 3831 C CA . GLY B 1 214 ? 34.283 -9.224 21.620 1.00 2.53 214 GLY B CA 1
ATOM 3832 C C . GLY B 1 214 ? 34.426 -8.893 23.106 1.00 2.04 214 GLY B C 1
ATOM 3833 O O . GLY B 1 214 ? 34.583 -7.722 23.492 1.00 2.37 214 GLY B O 1
ATOM 3834 N N . THR B 1 215 ? 34.385 -9.924 23.949 1.00 2.46 215 THR B N 1
ATOM 3835 C CA . THR B 1 215 ? 34.639 -9.738 25.389 1.00 3.68 215 THR B CA 1
ATOM 3836 C C . THR B 1 215 ? 36.115 -9.526 25.741 1.00 3.77 215 THR B C 1
ATOM 3837 O O . THR B 1 215 ? 36.412 -9.032 26.832 1.00 3.85 215 THR B O 1
ATOM 3841 N N . VAL B 1 216 ? 37.035 -9.912 24.848 1.00 3.81 216 VAL B N 1
ATOM 3842 C CA . VAL B 1 216 ? 38.471 -9.818 25.151 1.00 3.92 216 VAL B CA 1
ATOM 3843 C C . VAL B 1 216 ? 39.155 -9.035 24.001 1.00 5.24 216 VAL B C 1
ATOM 3844 O O . VAL B 1 216 ? 39.203 -7.786 24.026 1.00 5.74 216 VAL B O 1
ATOM 3848 N N . HIS B 1 217 ? 39.636 -9.749 22.986 1.00 4.83 217 HIS B N 1
ATOM 3849 C CA . HIS B 1 217 ? 40.414 -9.145 21.923 1.00 4.42 217 HIS B CA 1
ATOM 3850 C C . HIS B 1 217 ? 39.471 -8.621 20.825 1.00 4.21 217 HIS B C 1
ATOM 3851 O O . HIS B 1 217 ? 38.379 -9.207 20.593 1.00 3.60 217 HIS B O 1
ATOM 3858 N N . GLN B 1 218 ? 39.881 -7.505 20.190 1.00 3.65 218 GLN B N 1
ATOM 3859 C CA . GLN B 1 218 ? 39.115 -6.832 19.165 1.00 2.58 218 GLN B CA 1
ATOM 3860 C C . GLN B 1 218 ? 39.809 -6.892 17.819 1.00 3.05 218 GLN B C 1
ATOM 3861 O O . GLN B 1 218 ? 41.023 -7.121 17.757 1.00 3.15 218 GLN B O 1
ATOM 3867 N N . VAL B 1 219 ? 39.034 -6.641 16.764 1.00 2.81 219 VAL B N 1
ATOM 3868 C CA . VAL B 1 219 ? 39.547 -6.571 15.382 1.00 3.71 219 VAL B CA 1
ATOM 3869 C C . VAL B 1 219 ? 39.274 -5.168 14.806 1.00 4.06 219 VAL B C 1
ATOM 3870 O O . VAL B 1 219 ? 38.115 -4.743 14.710 1.00 3.28 219 VAL B O 1
ATOM 3874 N N . PRO B 1 220 ? 40.343 -4.435 14.455 1.00 4.66 220 PRO B N 1
ATOM 3875 C CA . PRO B 1 220 ? 40.153 -3.093 13.888 1.00 5.16 220 PRO B CA 1
ATOM 3876 C C . PRO B 1 220 ? 39.481 -3.155 12.508 1.00 5.94 220 PRO B C 1
ATOM 3877 O O . PRO B 1 220 ? 39.702 -4.094 11.768 1.00 4.73 220 PRO B O 1
ATOM 3881 N N . TYR B 1 221 ? 38.654 -2.159 12.201 1.00 6.50 221 TYR B N 1
ATOM 3882 C CA . TYR B 1 221 ? 38.063 -2.028 10.871 1.00 7.56 221 TYR B CA 1
ATOM 3883 C C . TYR B 1 221 ? 39.093 -1.427 9.928 1.00 8.54 221 TYR B C 1
ATOM 3884 O O . TYR B 1 221 ? 39.628 -0.344 10.193 1.00 7.28 221 TYR B O 1
ATOM 3893 N N . CYS B 1 222 ? 39.382 -2.127 8.828 1.00 10.05 222 CYS B N 1
ATOM 3894 C CA . CYS B 1 222 ? 40.229 -1.572 7.768 1.00 12.61 222 CYS B CA 1
ATOM 3895 C C . CYS B 1 222 ? 39.558 -1.645 6.432 1.00 12.79 222 CYS B C 1
ATOM 3896 O O . CYS B 1 222 ? 39.117 -2.719 6.024 1.00 12.49 222 CYS B O 1
ATOM 3899 N N . HIS B 1 223 ? 39.556 -0.533 5.701 1.00 13.13 223 HIS B N 1
ATOM 3900 C CA . HIS B 1 223 ? 38.925 -0.561 4.408 1.00 14.91 223 HIS B CA 1
ATOM 3901 C C . HIS B 1 223 ? 39.715 -1.304 3.308 1.00 14.49 223 HIS B C 1
ATOM 3902 O O . HIS B 1 223 ? 39.115 -1.974 2.481 1.00 14.02 223 HIS B O 1
ATOM 3909 N N . ALA B 1 224 ? 41.039 -1.204 3.323 1.00 15.67 224 ALA B N 1
ATOM 3910 C CA . ALA B 1 224 ? 41.875 -1.765 2.253 1.00 16.66 224 ALA B CA 1
ATOM 3911 C C . ALA B 1 224 ? 42.757 -2.931 2.724 1.00 17.57 224 ALA B C 1
ATOM 3912 O O . ALA B 1 224 ? 42.888 -3.953 2.041 1.00 17.73 224 ALA B O 1
ATOM 3914 N N . ASP B 1 225 ? 43.358 -2.760 3.895 1.00 17.78 225 ASP B N 1
ATOM 3915 C CA . ASP B 1 225 ? 44.340 -3.703 4.432 1.00 17.91 225 ASP B CA 1
ATOM 3916 C C . ASP B 1 225 ? 43.689 -5.032 4.826 1.00 17.36 225 ASP B C 1
ATOM 3917 O O . ASP B 1 225 ? 42.739 -5.061 5.598 1.00 16.29 225 ASP B O 1
ATOM 3922 N N . THR B 1 226 ? 44.193 -6.128 4.267 1.00 17.15 226 THR B N 1
ATOM 3923 C CA . THR B 1 226 ? 43.683 -7.456 4.619 1.00 17.29 226 THR B CA 1
ATOM 3924 C C . THR B 1 226 ? 44.595 -8.243 5.592 1.00 16.36 226 THR B C 1
ATOM 3925 O O . THR B 1 226 ? 44.252 -9.371 5.935 1.00 16.37 226 THR B O 1
ATOM 3929 N N . ASP B 1 227 ? 45.724 -7.651 6.025 1.00 16.17 227 ASP B N 1
ATOM 3930 C CA . ASP B 1 227 ? 46.549 -8.199 7.144 1.00 15.78 227 ASP B CA 1
ATOM 3931 C C . ASP B 1 227 ? 45.607 -8.567 8.295 1.00 13.82 227 ASP B C 1
ATOM 3932 O O . ASP B 1 227 ? 44.760 -7.751 8.652 1.00 13.77 227 ASP B O 1
ATOM 3937 N N . PRO B 1 228 ? 45.695 -9.808 8.835 1.00 12.08 228 PRO B N 1
ATOM 3938 C CA . PRO B 1 228 ? 44.694 -10.155 9.869 1.00 11.10 228 PRO B CA 1
ATOM 3939 C C . PRO B 1 228 ? 45.033 -9.636 11.294 1.00 10.44 228 PRO B C 1
ATOM 3940 O O . PRO B 1 228 ? 45.470 -10.398 12.147 1.00 8.92 228 PRO B O 1
ATOM 3944 N N . TYR B 1 229 ? 44.758 -8.355 11.540 1.00 10.09 229 TYR B N 1
ATOM 3945 C CA . TYR B 1 229 ? 45.036 -7.734 12.832 1.00 10.09 229 TYR B CA 1
ATOM 3946 C C . TYR B 1 229 ? 44.040 -8.100 13.937 1.00 8.74 229 TYR B C 1
ATOM 3947 O O . TYR B 1 229 ? 42.838 -8.351 13.692 1.00 7.83 229 TYR B O 1
ATOM 3956 N N . TYR B 1 230 ? 44.555 -8.128 15.163 1.00 6.59 230 TYR B N 1
ATOM 3957 C CA . TYR B 1 230 ? 43.702 -8.129 16.351 1.00 4.78 230 TYR B CA 1
ATOM 3958 C C . TYR B 1 230 ? 44.415 -7.255 17.373 1.00 4.79 230 TYR B C 1
ATOM 3959 O O . TYR B 1 230 ? 45.637 -7.082 17.316 1.00 3.53 230 TYR B O 1
ATOM 3968 N N . ASP B 1 231 ? 43.670 -6.686 18.311 1.00 4.54 231 ASP B N 1
ATOM 3969 C CA . ASP B 1 231 ? 44.351 -5.940 19.366 1.00 4.58 231 ASP B CA 1
ATOM 3970 C C . ASP B 1 231 ? 43.650 -6.114 20.700 1.00 3.94 231 ASP B C 1
ATOM 3971 O O . ASP B 1 231 ? 42.652 -6.822 20.798 1.00 4.13 231 ASP B O 1
ATOM 3976 N N . LEU B 1 232 ? 44.154 -5.424 21.717 1.00 3.98 232 LEU B N 1
ATOM 3977 C CA . LEU B 1 232 ? 43.489 -5.452 23.030 1.00 3.81 232 LEU B CA 1
ATOM 3978 C C . LEU B 1 232 ? 42.934 -4.081 23.379 1.00 4.97 232 LEU B C 1
ATOM 3979 O O . LEU B 1 232 ? 43.085 -3.612 24.529 1.00 4.06 232 LEU B O 1
ATOM 3984 N N . SER B 1 233 ? 42.275 -3.438 22.394 1.00 3.55 233 SER B N 1
ATOM 3985 C CA . SER B 1 233 ? 41.535 -2.213 22.712 1.00 4.21 233 SER B CA 1
ATOM 3986 C C . SER B 1 233 ? 40.342 -2.620 23.595 1.00 3.62 233 SER B C 1
ATOM 3987 O O . SER B 1 233 ? 40.024 -3.824 23.682 1.00 2.42 233 SER B O 1
ATOM 3990 N N . PRO B 1 234 ? 39.708 -1.639 24.275 1.00 4.90 234 PRO B N 1
ATOM 3991 C CA . PRO B 1 234 ? 38.691 -1.901 25.337 1.00 5.96 234 PRO B CA 1
ATOM 3992 C C . PRO B 1 234 ? 37.526 -2.794 24.935 1.00 5.17 234 PRO B C 1
ATOM 3993 O O . PRO B 1 234 ? 36.963 -2.623 23.866 1.00 5.79 234 PRO B O 1
ATOM 3997 N N . ALA B 1 235 ? 37.184 -3.742 25.801 1.00 5.34 235 ALA B N 1
ATOM 3998 C CA . ALA B 1 235 ? 36.077 -4.650 25.585 1.00 4.60 235 ALA B CA 1
ATOM 3999 C C . ALA B 1 235 ? 34.764 -4.086 26.174 1.00 5.57 235 ALA B C 1
ATOM 4000 O O . ALA B 1 235 ? 34.763 -3.267 27.128 1.00 3.26 235 ALA B O 1
ATOM 4002 N N . SER B 1 236 ? 33.648 -4.554 25.608 1.00 4.97 236 SER B N 1
ATOM 4003 C CA . SER B 1 236 ? 32.346 -4.109 26.035 1.00 6.56 236 SER B CA 1
ATOM 4004 C C . SER B 1 236 ? 31.278 -5.106 25.643 1.00 7.13 236 SER B C 1
ATOM 4005 O O . SER B 1 236 ? 31.524 -6.098 24.913 1.00 6.72 236 SER B O 1
ATOM 4008 N N . CYS B 1 237 ? 30.089 -4.858 26.173 1.00 7.23 237 CYS B N 1
ATOM 4009 C CA . CYS B 1 237 ? 28.910 -5.565 25.738 1.00 7.96 237 CYS B CA 1
ATOM 4010 C C . CYS B 1 237 ? 27.860 -4.522 25.309 1.00 7.29 237 CYS B C 1
ATOM 4011 O O . CYS B 1 237 ? 28.087 -3.294 25.401 1.00 6.46 237 CYS B O 1
ATOM 4014 N N . LEU B 1 238 ? 26.765 -5.036 24.762 1.00 6.27 238 LEU B N 1
ATOM 4015 C CA . LEU B 1 238 ? 25.634 -4.237 24.412 1.00 6.08 238 LEU B CA 1
ATOM 4016 C C . LEU B 1 238 ? 24.532 -4.631 25.373 1.00 4.67 238 LEU B C 1
ATOM 4017 O O . LEU B 1 238 ? 24.308 -5.815 25.647 1.00 5.80 238 LEU B O 1
ATOM 4022 N N . MET B 1 239 ? 23.889 -3.647 25.960 1.00 3.05 239 MET B N 1
ATOM 4023 C CA . MET B 1 239 ? 22.638 -3.898 26.675 1.00 2.65 239 MET B CA 1
ATOM 4024 C C . MET B 1 239 ? 21.493 -3.543 25.764 1.00 2.23 239 MET B C 1
ATOM 4025 O O . MET B 1 239 ? 21.547 -2.523 25.065 1.00 3.30 239 MET B O 1
ATOM 4030 N N . HIS B 1 240 ? 20.502 -4.421 25.690 1.00 2.00 240 HIS B N 1
ATOM 4031 C CA . HIS B 1 240 ? 19.278 -4.175 24.900 1.00 2.00 240 HIS B CA 1
ATOM 4032 C C . HIS B 1 240 ? 18.100 -4.003 25.852 1.00 2.00 240 HIS B C 1
ATOM 4033 O O . HIS B 1 240 ? 17.803 -4.898 26.661 1.00 2.00 240 HIS B O 1
ATOM 4040 N N . ARG B 1 241 ? 17.397 -2.882 25.725 1.00 2.14 241 ARG B N 1
ATOM 4041 C CA . ARG B 1 241 ? 16.266 -2.547 26.599 1.00 2.59 241 ARG B CA 1
ATOM 4042 C C . ARG B 1 241 ? 15.042 -2.172 25.795 1.00 2.89 241 ARG B C 1
ATOM 4043 O O . ARG B 1 241 ? 15.141 -1.413 24.810 1.00 2.00 241 ARG B O 1
ATOM 4051 N N . GLN B 1 242 ? 13.888 -2.719 26.182 1.00 2.62 242 GLN B N 1
ATOM 4052 C CA . GLN B 1 242 ? 12.591 -2.302 25.610 1.00 3.12 242 GLN B CA 1
ATOM 4053 C C . GLN B 1 242 ? 12.131 -1.012 26.312 1.00 3.22 242 GLN B C 1
ATOM 4054 O O . GLN B 1 242 ? 12.001 -1.000 27.536 1.00 2.28 242 GLN B O 1
ATOM 4060 N N . VAL B 1 243 ? 11.973 0.066 25.552 1.00 2.00 243 VAL B N 1
ATOM 4061 C CA . VAL B 1 243 ? 11.657 1.386 26.122 1.00 2.86 243 VAL B CA 1
ATOM 4062 C C . VAL B 1 243 ? 10.405 1.880 25.370 1.00 3.54 243 VAL B C 1
ATOM 4063 O O . VAL B 1 243 ? 10.486 2.419 24.254 1.00 3.58 243 VAL B O 1
ATOM 4067 N N . GLY B 1 244 ? 9.237 1.611 25.949 1.00 4.51 244 GLY B N 1
ATOM 4068 C CA . GLY B 1 244 ? 7.966 1.775 25.252 1.00 4.66 244 GLY B CA 1
ATOM 4069 C C . GLY B 1 244 ? 8.050 1.029 23.928 1.00 5.69 244 GLY B C 1
ATOM 4070 O O . GLY B 1 244 ? 8.424 -0.162 23.890 1.00 6.19 244 GLY B O 1
ATOM 4071 N N . GLU B 1 245 ? 7.762 1.742 22.840 1.00 5.55 245 GLU B N 1
ATOM 4072 C CA . GLU B 1 245 ? 7.826 1.190 21.479 1.00 6.00 245 GLU B CA 1
ATOM 4073 C C . GLU B 1 245 ? 9.218 0.989 20.888 1.00 4.53 245 GLU B C 1
ATOM 4074 O O . GLU B 1 245 ? 9.350 0.402 19.828 1.00 3.67 245 GLU B O 1
ATOM 4080 N N . GLN B 1 246 ? 10.250 1.520 21.535 1.00 3.01 246 GLN B N 1
ATOM 4081 C CA . GLN B 1 246 ? 11.608 1.486 21.011 1.00 2.00 246 GLN B CA 1
ATOM 4082 C C . GLN B 1 246 ? 12.462 0.357 21.623 1.00 2.00 246 GLN B C 1
ATOM 4083 O O . GLN B 1 246 ? 12.500 0.161 22.820 1.00 2.00 246 GLN B O 1
ATOM 4089 N N . TRP B 1 247 ? 13.187 -0.345 20.779 1.00 2.00 247 TRP B N 1
ATOM 4090 C CA . TRP B 1 247 ? 14.244 -1.226 21.248 1.00 2.00 247 TRP B CA 1
ATOM 4091 C C . TRP B 1 247 ? 15.512 -0.365 21.276 1.00 2.00 247 TRP B C 1
ATOM 4092 O O . TRP B 1 247 ? 15.928 0.144 20.244 1.00 2.00 247 TRP B O 1
ATOM 4103 N N . VAL B 1 248 ? 16.109 -0.214 22.456 1.00 2.00 248 VAL B N 1
ATOM 4104 C CA . VAL B 1 248 ? 17.292 0.624 22.619 1.00 2.00 248 VAL B CA 1
ATOM 4105 C C . VAL B 1 248 ? 18.491 -0.232 23.019 1.00 2.00 248 VAL B C 1
ATOM 4106 O O . VAL B 1 248 ? 18.378 -1.063 23.941 1.00 2.00 248 VAL B O 1
ATOM 4110 N N . SER B 1 249 ? 19.613 -0.040 22.310 1.00 2.00 249 SER B N 1
ATOM 4111 C CA . SER B 1 249 ? 20.880 -0.721 22.625 1.00 2.00 249 SER B CA 1
ATOM 4112 C C . SER B 1 249 ? 21.916 0.295 23.056 1.00 2.00 249 SER B C 1
ATOM 4113 O O . SER B 1 249 ? 22.065 1.376 22.452 1.00 2.00 249 SER B O 1
ATOM 4116 N N . TYR B 1 250 ? 22.630 -0.027 24.121 1.00 2.00 250 TYR B N 1
ATOM 4117 C CA . TYR B 1 250 ? 23.679 0.843 24.600 1.00 2.00 250 TYR B CA 1
ATOM 4118 C C . TYR B 1 250 ? 24.870 0.026 25.026 1.00 2.07 250 TYR B C 1
ATOM 4119 O O . TYR B 1 250 ? 24.757 -1.119 25.516 1.00 2.00 250 TYR B O 1
ATOM 4128 N N . GLN B 1 251 ? 26.004 0.661 24.835 1.00 2.00 251 GLN B N 1
ATOM 4129 C CA . GLN B 1 251 ? 27.261 0.048 25.086 1.00 3.28 251 GLN B CA 1
ATOM 4130 C C . GLN B 1 251 ? 27.590 0.121 26.589 1.00 3.25 251 GLN B C 1
ATOM 4131 O O . GLN B 1 251 ? 27.422 1.152 27.230 1.00 3.23 251 GLN B O 1
ATOM 4137 N N . HIS B 1 252 ? 28.037 -1.003 27.131 1.00 2.80 252 HIS B N 1
ATOM 4138 C CA . HIS B 1 252 ? 28.389 -1.115 28.550 1.00 3.60 252 HIS B CA 1
ATOM 4139 C C . HIS B 1 252 ? 29.836 -1.584 28.600 1.00 2.96 252 HIS B C 1
ATOM 4140 O O . HIS B 1 252 ? 30.152 -2.739 28.192 1.00 2.51 252 HIS B O 1
ATOM 4147 N N . SER B 1 253 ? 30.713 -0.717 29.105 1.00 2.60 253 SER B N 1
ATOM 4148 C CA . SER B 1 253 ? 32.125 -1.068 29.195 1.00 3.42 253 SER B CA 1
ATOM 4149 C C . SER B 1 253 ? 32.426 -2.235 30.151 1.00 3.54 253 SER B C 1
ATOM 4150 O O . SER B 1 253 ? 31.901 -2.279 31.261 1.00 4.88 253 SER B O 1
ATOM 4153 N N . LEU B 1 254 ? 33.319 -3.124 29.729 1.00 3.79 254 LEU B N 1
ATOM 4154 C CA . LEU B 1 254 ? 33.735 -4.266 30.540 1.00 3.40 254 LEU B CA 1
ATOM 4155 C C . LEU B 1 254 ? 35.143 -4.010 31.100 1.00 3.58 254 LEU B C 1
ATOM 4156 O O . LEU B 1 254 ? 35.762 -4.900 31.725 1.00 3.84 254 LEU B O 1
ATOM 4161 N N . ALA B 1 255 ? 35.630 -2.782 30.900 1.00 3.05 255 ALA B N 1
ATOM 4162 C CA . ALA B 1 255 ? 36.917 -2.383 31.402 1.00 2.90 255 ALA B CA 1
ATOM 4163 C C . ALA B 1 255 ? 36.749 -1.899 32.836 1.00 3.80 255 ALA B C 1
ATOM 4164 O O . ALA B 1 255 ? 35.654 -1.568 33.277 1.00 4.96 255 ALA B O 1
ATOM 4166 N N . HIS B 1 256 ? 37.847 -1.909 33.567 1.00 4.05 256 HIS B N 1
ATOM 4167 C CA . HIS B 1 256 ? 37.897 -1.313 34.904 1.00 4.62 256 HIS B CA 1
ATOM 4168 C C . HIS B 1 256 ? 38.452 0.091 34.736 1.00 3.96 256 HIS B C 1
ATOM 4169 O O . HIS B 1 256 ? 39.531 0.265 34.209 1.00 5.79 256 HIS B O 1
ATOM 4176 N N . TYR B 1 257 ? 37.712 1.098 35.162 1.00 3.58 257 TYR B N 1
ATOM 4177 C CA . TYR B 1 257 ? 38.090 2.492 34.895 1.00 3.60 257 TYR B CA 1
ATOM 4178 C C . TYR B 1 257 ? 37.795 3.349 36.133 1.00 4.28 257 TYR B C 1
ATOM 4179 O O . TYR B 1 257 ? 37.042 2.930 36.992 1.00 4.30 257 TYR B O 1
ATOM 4188 N N . ALA B 1 258 ? 38.394 4.534 36.207 1.00 4.34 258 ALA B N 1
ATOM 4189 C CA . ALA B 1 258 ? 38.134 5.488 37.269 1.00 4.49 258 ALA B CA 1
ATOM 4190 C C . ALA B 1 258 ? 36.698 5.987 37.293 1.00 4.76 258 ALA B C 1
ATOM 4191 O O . ALA B 1 258 ? 36.127 6.307 36.269 1.00 4.55 258 ALA B O 1
ATOM 4193 N N . GLY B 1 259 ? 36.106 6.034 38.491 1.00 5.67 259 GLY B N 1
ATOM 4194 C CA . GLY B 1 259 ? 34.780 6.614 38.673 1.00 5.41 259 GLY B CA 1
ATOM 4195 C C . GLY B 1 259 ? 33.796 5.544 39.004 1.00 6.35 259 GLY B C 1
ATOM 4196 O O . GLY B 1 259 ? 34.206 4.401 39.221 1.00 8.36 259 GLY B O 1
ATOM 4197 N N . PRO B 1 260 ? 32.484 5.869 39.044 1.00 7.11 260 PRO B N 1
ATOM 4198 C CA . PRO B 1 260 ? 31.891 7.169 38.728 1.00 5.76 260 PRO B CA 1
ATOM 4199 C C . PRO B 1 260 ? 32.004 8.222 39.846 1.00 4.66 260 PRO B C 1
ATOM 4200 O O . PRO B 1 260 ? 32.182 7.876 41.032 1.00 4.50 260 PRO B O 1
ATOM 4204 N N . TRP B 1 261 ? 31.855 9.492 39.469 1.00 2.84 261 TRP B N 1
ATOM 4205 C CA . TRP B 1 261 ? 31.690 10.587 40.435 1.00 2.06 261 TRP B CA 1
ATOM 4206 C C . TRP B 1 261 ? 30.317 11.273 40.162 1.00 2.73 261 TRP B C 1
ATOM 4207 O O . TRP B 1 261 ? 29.609 10.918 39.214 1.00 2.00 261 TRP B O 1
ATOM 4218 N N . LEU B 1 262 ? 29.949 12.246 40.986 1.00 2.00 262 LEU B N 1
ATOM 4219 C CA . LEU B 1 262 ? 28.706 12.994 40.794 1.00 2.00 262 LEU B CA 1
ATOM 4220 C C . LEU B 1 262 ? 28.954 14.395 40.220 1.00 2.00 262 LEU B C 1
ATOM 4221 O O . LEU B 1 262 ? 29.767 15.183 40.734 1.00 2.07 262 LEU B O 1
ATOM 4226 N N . TYR B 1 263 ? 28.232 14.707 39.155 1.00 2.70 263 TYR B N 1
ATOM 4227 C CA . TYR B 1 263 ? 28.270 16.047 38.601 1.00 3.07 263 TYR B CA 1
ATOM 4228 C C . TYR B 1 263 ? 27.744 17.064 39.624 1.00 2.63 263 TYR B C 1
ATOM 4229 O O . TYR B 1 263 ? 26.712 16.831 40.261 1.00 2.00 263 TYR B O 1
ATOM 4238 N N . ASP B 1 264 ? 28.423 18.206 39.713 1.00 3.14 264 ASP B N 1
ATOM 4239 C CA . ASP B 1 264 ? 28.051 19.319 40.558 1.00 4.33 264 ASP B CA 1
ATOM 4240 C C . ASP B 1 264 ? 28.264 20.633 39.766 1.00 5.32 264 ASP B C 1
ATOM 4241 O O . ASP B 1 264 ? 29.369 20.876 39.265 1.00 3.93 264 ASP B O 1
ATOM 4246 N N . GLU B 1 265 ? 27.200 21.439 39.618 1.00 6.04 265 GLU B N 1
ATOM 4247 C CA . GLU B 1 265 ? 27.251 22.720 38.888 1.00 8.87 265 GLU B CA 1
ATOM 4248 C C . GLU B 1 265 ? 28.434 23.617 39.256 1.00 7.66 265 GLU B C 1
ATOM 4249 O O . GLU B 1 265 ? 29.045 24.228 38.396 1.00 7.23 265 GLU B O 1
ATOM 4255 N N . ASN B 1 266 ? 28.713 23.723 40.548 1.00 7.57 266 ASN B N 1
ATOM 4256 C CA . ASN B 1 266 ? 29.713 24.672 41.052 1.00 7.97 266 ASN B CA 1
ATOM 4257 C C . ASN B 1 266 ? 31.125 24.135 40.864 1.00 6.72 266 ASN B C 1
ATOM 4258 O O . ASN B 1 266 ? 32.063 24.907 40.729 1.00 6.43 266 ASN B O 1
ATOM 4263 N N . ILE B 1 267 ? 31.253 22.811 40.845 1.00 3.95 267 ILE B N 1
ATOM 4264 C CA . ILE B 1 267 ? 32.522 22.173 40.500 1.00 3.65 267 ILE B CA 1
ATOM 4265 C C . ILE B 1 267 ? 32.745 22.287 38.976 1.00 2.16 267 ILE B C 1
ATOM 4266 O O . ILE B 1 267 ? 33.850 22.555 38.537 1.00 2.77 267 ILE B O 1
ATOM 4271 N N . SER B 1 268 ? 31.685 22.133 38.190 1.00 2.35 268 SER B N 1
ATOM 4272 C CA . SER B 1 268 ? 31.791 22.197 36.729 1.00 3.26 268 SER B CA 1
ATOM 4273 C C . SER B 1 268 ? 32.225 23.575 36.253 1.00 3.89 268 SER B C 1
ATOM 4274 O O . SER B 1 268 ? 33.130 23.697 35.401 1.00 4.12 268 SER B O 1
ATOM 4277 N N . CYS B 1 269 ? 31.590 24.611 36.797 1.00 4.13 269 CYS B N 1
ATOM 4278 C CA . CYS B 1 269 ? 31.881 25.972 36.346 1.00 4.69 269 CYS B CA 1
ATOM 4279 C C . CYS B 1 269 ? 32.124 26.837 37.566 1.00 4.46 269 CYS B C 1
ATOM 4280 O O . CYS B 1 269 ? 31.200 27.496 38.057 1.00 4.60 269 CYS B O 1
ATOM 4283 N N . PRO B 1 270 ? 33.354 26.784 38.119 1.00 5.14 270 PRO B N 1
ATOM 4284 C CA . PRO B 1 270 ? 33.642 27.522 39.333 1.00 5.63 270 PRO B CA 1
ATOM 4285 C C . PRO B 1 270 ? 33.604 29.014 39.135 1.00 6.95 270 PRO B C 1
ATOM 4286 O O . PRO B 1 270 ? 33.858 29.514 38.028 1.00 5.83 270 PRO B O 1
ATOM 4290 N N . THR B 1 271 ? 33.285 29.717 40.226 1.00 7.85 271 THR B N 1
ATOM 4291 C CA . THR B 1 271 ? 33.413 31.155 40.306 1.00 9.79 271 THR B CA 1
ATOM 4292 C C . THR B 1 271 ? 34.054 31.487 41.675 1.00 10.14 271 THR B C 1
ATOM 4293 O O . THR B 1 271 ? 34.716 32.524 41.836 1.00 11.97 271 THR B O 1
ATOM 4297 N N . MET C 1 1 ? 62.104 -6.479 68.286 1.00 6.64 1 MET C N 1
ATOM 4298 C CA . MET C 1 1 ? 61.070 -7.312 67.584 1.00 5.50 1 MET C CA 1
ATOM 4299 C C . MET C 1 1 ? 60.563 -6.578 66.346 1.00 4.69 1 MET C C 1
ATOM 4300 O O . MET C 1 1 ? 60.142 -5.425 66.440 1.00 4.15 1 MET C O 1
ATOM 4305 N N . LEU C 1 2 ? 60.643 -7.245 65.202 1.00 4.31 2 LEU C N 1
ATOM 4306 C CA . LEU C 1 2 ? 59.972 -6.802 63.965 1.00 3.50 2 LEU C CA 1
ATOM 4307 C C . LEU C 1 2 ? 59.202 -7.993 63.403 1.00 3.38 2 LEU C C 1
ATOM 4308 O O . LEU C 1 2 ? 59.801 -9.056 63.124 1.00 3.76 2 LEU C O 1
ATOM 4313 N N . LEU C 1 3 ? 57.889 -7.849 63.278 1.00 2.64 3 LEU C N 1
ATOM 4314 C CA . LEU C 1 3 ? 57.057 -8.896 62.665 1.00 3.50 3 LEU C CA 1
ATOM 4315 C C . LEU C 1 3 ? 56.461 -8.362 61.361 1.00 3.69 3 LEU C C 1
ATOM 4316 O O . LEU C 1 3 ? 55.980 -7.213 61.314 1.00 2.59 3 LEU C O 1
ATOM 4321 N N . ALA C 1 4 ? 56.453 -9.194 60.317 1.00 2.00 4 ALA C N 1
ATOM 4322 C CA . ALA C 1 4 ? 55.651 -8.876 59.137 1.00 2.51 4 ALA C CA 1
ATOM 4323 C C . ALA C 1 4 ? 54.424 -9.748 59.289 1.00 2.96 4 ALA C C 1
ATOM 4324 O O . ALA C 1 4 ? 54.552 -10.948 59.588 1.00 4.15 4 ALA C O 1
ATOM 4326 N N . HIS C 1 5 ? 53.253 -9.153 59.139 1.00 2.00 5 HIS C N 1
ATOM 4327 C CA . HIS C 1 5 ? 52.014 -9.848 59.387 1.00 2.00 5 HIS C CA 1
ATOM 4328 C C . HIS C 1 5 ? 51.105 -9.699 58.145 1.00 2.00 5 HIS C C 1
ATOM 4329 O O . HIS C 1 5 ? 50.681 -8.597 57.806 1.00 2.24 5 HIS C O 1
ATOM 4336 N N . ILE C 1 6 ? 50.877 -10.815 57.463 1.00 2.00 6 ILE C N 1
ATOM 4337 C CA . ILE C 1 6 ? 50.008 -10.889 56.276 1.00 2.00 6 ILE C CA 1
ATOM 4338 C C . ILE C 1 6 ? 48.818 -11.803 56.616 1.00 2.32 6 ILE C C 1
ATOM 4339 O O . ILE C 1 6 ? 48.865 -12.533 57.610 1.00 2.42 6 ILE C O 1
ATOM 4344 N N . SER C 1 7 ? 47.749 -11.738 55.832 1.00 2.46 7 SER C N 1
ATOM 4345 C CA . SER C 1 7 ? 46.495 -12.443 56.166 1.00 2.03 7 SER C CA 1
ATOM 4346 C C . SER C 1 7 ? 45.715 -12.822 54.939 1.00 2.00 7 SER C C 1
ATOM 4347 O O . SER C 1 7 ? 45.819 -12.159 53.906 1.00 2.00 7 SER C O 1
ATOM 4350 N N . ASP C 1 8 ? 44.946 -13.909 55.039 1.00 2.30 8 ASP C N 1
ATOM 4351 C CA . ASP C 1 8 ? 43.904 -14.216 54.060 1.00 2.67 8 ASP C CA 1
ATOM 4352 C C . ASP C 1 8 ? 44.503 -14.357 52.667 1.00 2.00 8 ASP C C 1
ATOM 4353 O O . ASP C 1 8 ? 44.128 -13.636 51.740 1.00 2.96 8 ASP C O 1
ATOM 4358 N N . THR C 1 9 ? 45.469 -15.264 52.548 1.00 2.00 9 THR C N 1
ATOM 4359 C CA . THR C 1 9 ? 46.145 -15.586 51.287 1.00 2.00 9 THR C CA 1
ATOM 4360 C C . THR C 1 9 ? 45.230 -16.262 50.256 1.00 2.00 9 THR C C 1
ATOM 4361 O O . THR C 1 9 ? 45.363 -16.017 49.035 1.00 2.00 9 THR C O 1
ATOM 4365 N N . HIS C 1 10 ? 44.301 -17.094 50.732 1.00 2.00 10 HIS C N 1
ATOM 4366 C CA . HIS C 1 10 ? 43.327 -17.780 49.856 1.00 2.00 10 HIS C CA 1
ATOM 4367 C C . HIS C 1 10 ? 43.964 -18.518 48.676 1.00 2.00 10 HIS C C 1
ATOM 4368 O O . HIS C 1 10 ? 43.495 -18.385 47.544 1.00 2.00 10 HIS C O 1
ATOM 4375 N N . PHE C 1 11 ? 45.026 -19.283 48.936 1.00 2.00 11 PHE C N 1
ATOM 4376 C CA . PHE C 1 11 ? 45.659 -20.066 47.864 1.00 2.00 11 PHE C CA 1
ATOM 4377 C C . PHE C 1 11 ? 44.658 -20.974 47.167 1.00 2.00 11 PHE C C 1
ATOM 4378 O O . PHE C 1 11 ? 43.770 -21.534 47.813 1.00 2.00 11 PHE C O 1
ATOM 4386 N N . ARG C 1 12 ? 44.817 -21.114 45.840 1.00 2.00 12 ARG C N 1
ATOM 4387 C CA . ARG C 1 12 ? 44.087 -22.080 45.050 1.00 2.00 12 ARG C CA 1
ATOM 4388 C C . ARG C 1 12 ? 45.010 -23.208 44.553 1.00 2.00 12 ARG C C 1
ATOM 4389 O O . ARG C 1 12 ? 46.243 -23.141 44.708 1.00 2.00 12 ARG C O 1
ATOM 4397 N N . SER C 1 13 ? 44.432 -24.246 43.958 1.00 2.71 13 SER C N 1
ATOM 4398 C CA . SER C 1 13 ? 45.273 -25.316 43.412 1.00 4.77 13 SER C CA 1
ATOM 4399 C C . SER C 1 13 ? 46.009 -24.856 42.160 1.00 4.97 13 SER C C 1
ATOM 4400 O O . SER C 1 13 ? 45.689 -23.789 41.592 1.00 3.67 13 SER C O 1
ATOM 4403 N N . ARG C 1 14 ? 46.987 -25.666 41.740 1.00 6.25 14 ARG C N 1
ATOM 4404 C CA . ARG C 1 14 ? 47.928 -25.308 40.683 1.00 8.77 14 ARG C CA 1
ATOM 4405 C C . ARG C 1 14 ? 47.157 -25.002 39.429 1.00 8.82 14 ARG C C 1
ATOM 4406 O O . ARG C 1 14 ? 46.267 -25.766 39.057 1.00 7.77 14 ARG C O 1
ATOM 4414 N N . GLY C 1 15 ? 47.468 -23.862 38.800 1.00 8.81 15 GLY C N 1
ATOM 4415 C CA . GLY C 1 15 ? 46.756 -23.479 37.566 1.00 8.80 15 GLY C CA 1
ATOM 4416 C C . GLY C 1 15 ? 45.293 -23.078 37.708 1.00 8.98 15 GLY C C 1
ATOM 4417 O O . GLY C 1 15 ? 44.584 -22.988 36.701 1.00 11.21 15 GLY C O 1
ATOM 4418 N N . GLU C 1 16 ? 44.814 -22.856 38.933 1.00 7.24 16 GLU C N 1
ATOM 4419 C CA . GLU C 1 16 ? 43.468 -22.311 39.131 1.00 5.73 16 GLU C CA 1
ATOM 4420 C C . GLU C 1 16 ? 43.605 -20.892 39.629 1.00 4.10 16 GLU C C 1
ATOM 4421 O O . GLU C 1 16 ? 44.575 -20.570 40.317 1.00 4.69 16 GLU C O 1
ATOM 4427 N N . LYS C 1 17 ? 42.649 -20.047 39.277 1.00 3.02 17 LYS C N 1
ATOM 4428 C CA . LYS C 1 17 ? 42.584 -18.655 39.745 1.00 2.80 17 LYS C CA 1
ATOM 4429 C C . LYS C 1 17 ? 41.366 -18.485 40.675 1.00 2.01 17 LYS C C 1
ATOM 4430 O O . LYS C 1 17 ? 40.320 -19.137 40.493 1.00 2.00 17 LYS C O 1
ATOM 4436 N N . LEU C 1 18 ? 41.490 -17.616 41.675 1.00 2.00 18 LEU C N 1
ATOM 4437 C CA . LEU C 1 18 ? 40.358 -17.321 42.550 1.00 2.00 18 LEU C CA 1
ATOM 4438 C C . LEU C 1 18 ? 39.223 -16.713 41.758 1.00 2.00 18 LEU C C 1
ATOM 4439 O O . LEU C 1 18 ? 39.420 -15.673 41.099 1.00 2.00 18 LEU C O 1
ATOM 4444 N N . TYR C 1 19 ? 38.045 -17.332 41.855 1.00 2.00 19 TYR C N 1
ATOM 4445 C CA . TYR C 1 19 ? 36.841 -16.957 41.097 1.00 2.00 19 TYR C CA 1
ATOM 4446 C C . TYR C 1 19 ? 37.040 -16.999 39.560 1.00 2.00 19 TYR C C 1
ATOM 4447 O O . TYR C 1 19 ? 36.230 -16.436 38.804 1.00 2.00 19 TYR C O 1
ATOM 4456 N N . GLY C 1 20 ? 38.128 -17.642 39.128 1.00 2.00 20 GLY C N 1
ATOM 4457 C CA . GLY C 1 20 ? 38.426 -17.829 37.707 1.00 2.00 20 GLY C CA 1
ATOM 4458 C C . GLY C 1 20 ? 39.281 -16.690 37.134 1.00 2.00 20 GLY C C 1
ATOM 4459 O O . GLY C 1 20 ? 39.812 -16.806 36.026 1.00 2.00 20 GLY C O 1
ATOM 4460 N N . PHE C 1 21 ? 39.468 -15.615 37.905 1.00 2.00 21 PHE C N 1
ATOM 4461 C CA . PHE C 1 21 ? 40.164 -14.432 37.370 1.00 2.00 21 PHE C CA 1
ATOM 4462 C C . PHE C 1 21 ? 41.212 -13.739 38.239 1.00 2.00 21 PHE C C 1
ATOM 4463 O O . PHE C 1 21 ? 42.035 -13.011 37.723 1.00 2.00 21 PHE C O 1
ATOM 4471 N N . ILE C 1 22 ? 41.198 -13.951 39.552 1.00 2.00 22 ILE C N 1
ATOM 4472 C CA . ILE C 1 22 ? 42.189 -13.333 40.421 1.00 2.00 22 ILE C CA 1
ATOM 4473 C C . ILE C 1 22 ? 43.315 -14.330 40.677 1.00 2.00 22 ILE C C 1
ATOM 4474 O O . ILE C 1 22 ? 43.080 -15.400 41.241 1.00 2.00 22 ILE C O 1
ATOM 4479 N N . ASP C 1 23 ? 44.525 -13.991 40.222 1.00 2.00 23 ASP C N 1
ATOM 4480 C CA . ASP C 1 23 ? 45.645 -14.911 40.318 1.00 2.00 23 ASP C CA 1
ATOM 4481 C C . ASP C 1 23 ? 46.299 -14.808 41.681 1.00 2.00 23 ASP C C 1
ATOM 4482 O O . ASP C 1 23 ? 47.379 -14.246 41.823 1.00 2.00 23 ASP C O 1
ATOM 4487 N N . VAL C 1 24 ? 45.615 -15.371 42.670 1.00 2.00 24 VAL C N 1
ATOM 4488 C CA . VAL C 1 24 ? 46.068 -15.324 44.055 1.00 2.00 24 VAL C CA 1
ATOM 4489 C C . VAL C 1 24 ? 47.415 -16.057 44.189 1.00 2.00 24 VAL C C 1
ATOM 4490 O O . VAL C 1 24 ? 48.280 -15.608 44.933 1.00 2.00 24 VAL C O 1
ATOM 4494 N N . ASN C 1 25 ? 47.616 -17.142 43.432 1.00 2.00 25 ASN C N 1
ATOM 4495 C CA . ASN C 1 25 ? 48.866 -17.908 43.607 1.00 2.00 25 ASN C CA 1
ATOM 4496 C C . ASN C 1 25 ? 50.069 -17.058 43.232 1.00 2.00 25 ASN C C 1
ATOM 4497 O O . ASN C 1 25 ? 51.034 -16.991 43.989 1.00 2.00 25 ASN C O 1
ATOM 4502 N N . ALA C 1 26 ? 49.995 -16.406 42.068 1.00 2.00 26 ALA C N 1
ATOM 4503 C CA . ALA C 1 26 ? 51.032 -15.474 41.620 1.00 2.00 26 ALA C CA 1
ATOM 4504 C C . ALA C 1 26 ? 51.156 -14.239 42.511 1.00 2.00 26 ALA C C 1
ATOM 4505 O O . ALA C 1 26 ? 52.264 -13.803 42.758 1.00 2.00 26 ALA C O 1
ATOM 4507 N N . ALA C 1 27 ? 50.035 -13.665 42.945 1.00 2.00 27 ALA C N 1
ATOM 4508 C CA . ALA C 1 27 ? 50.089 -12.442 43.788 1.00 2.00 27 ALA C CA 1
ATOM 4509 C C . ALA C 1 27 ? 50.816 -12.763 45.113 1.00 2.00 27 ALA C C 1
ATOM 4510 O O . ALA C 1 27 ? 51.702 -11.996 45.585 1.00 2.00 27 ALA C O 1
ATOM 4512 N N . ASN C 1 28 ? 50.454 -13.907 45.699 1.00 2.00 28 ASN C N 1
ATOM 4513 C CA . ASN C 1 28 ? 51.152 -14.382 46.884 1.00 2.00 28 ASN C CA 1
ATOM 4514 C C . ASN C 1 28 ? 52.642 -14.708 46.694 1.00 2.00 28 ASN C C 1
ATOM 4515 O O . ASN C 1 28 ? 53.433 -14.417 47.555 1.00 2.00 28 ASN C O 1
ATOM 4520 N N . ALA C 1 29 ? 53.032 -15.295 45.563 1.00 2.00 29 ALA C N 1
ATOM 4521 C CA . ALA C 1 29 ? 54.450 -15.541 45.287 1.00 2.00 29 ALA C CA 1
ATOM 4522 C C . ALA C 1 29 ? 55.211 -14.212 45.145 1.00 2.00 29 ALA C C 1
ATOM 4523 O O . ALA C 1 29 ? 56.359 -14.088 45.606 1.00 2.00 29 ALA C O 1
ATOM 4525 N N . ASP C 1 30 ? 54.553 -13.193 44.572 1.00 2.00 30 ASP C N 1
ATOM 4526 C CA . ASP C 1 30 ? 55.116 -11.836 44.536 1.00 2.00 30 ASP C CA 1
ATOM 4527 C C . ASP C 1 30 ? 55.346 -11.320 45.956 1.00 2.00 30 ASP C C 1
ATOM 4528 O O . ASP C 1 30 ? 56.447 -10.914 46.314 1.00 2.00 30 ASP C O 1
ATOM 4533 N N . VAL C 1 31 ? 54.272 -11.315 46.732 1.00 2.00 31 VAL C N 1
ATOM 4534 C CA . VAL C 1 31 ? 54.356 -10.962 48.164 1.00 2.00 31 VAL C CA 1
ATOM 4535 C C . VAL C 1 31 ? 55.503 -11.662 48.898 1.00 2.00 31 VAL C C 1
ATOM 4536 O O . VAL C 1 31 ? 56.253 -11.030 49.581 1.00 2.00 31 VAL C O 1
ATOM 4540 N N . VAL C 1 32 ? 55.614 -12.979 48.765 1.00 2.00 32 VAL C N 1
ATOM 4541 C CA . VAL C 1 32 ? 56.729 -13.699 49.365 1.00 2.00 32 VAL C CA 1
ATOM 4542 C C . VAL C 1 32 ? 58.103 -13.157 48.940 1.00 2.00 32 VAL C C 1
ATOM 4543 O O . VAL C 1 32 ? 58.974 -12.916 49.770 1.00 2.00 32 VAL C O 1
ATOM 4547 N N . SER C 1 33 ? 58.308 -12.951 47.643 1.00 2.00 33 SER C N 1
ATOM 4548 C CA . SER C 1 33 ? 59.569 -12.400 47.200 1.00 2.00 33 SER C CA 1
ATOM 4549 C C . SER C 1 33 ? 59.767 -10.975 47.728 1.00 2.00 33 SER C C 1
ATOM 4550 O O . SER C 1 33 ? 60.889 -10.603 48.044 1.00 2.00 33 SER C O 1
ATOM 4553 N N . GLN C 1 34 ? 58.694 -10.190 47.825 1.00 2.00 34 GLN C N 1
ATOM 4554 C CA . GLN C 1 34 ? 58.769 -8.858 48.439 1.00 2.00 34 GLN C CA 1
ATOM 4555 C C . GLN C 1 34 ? 59.261 -8.911 49.888 1.00 2.00 34 GLN C C 1
ATOM 4556 O O . GLN C 1 34 ? 60.133 -8.119 50.293 1.00 2.00 34 GLN C O 1
ATOM 4562 N N . LEU C 1 35 ? 58.693 -9.841 50.653 1.00 2.00 35 LEU C N 1
ATOM 4563 C CA . LEU C 1 35 ? 59.111 -10.002 52.062 1.00 2.00 35 LEU C CA 1
ATOM 4564 C C . LEU C 1 35 ? 60.561 -10.467 52.161 1.00 2.10 35 LEU C C 1
ATOM 4565 O O . LEU C 1 35 ? 61.330 -9.953 52.987 1.00 2.00 35 LEU C O 1
ATOM 4570 N N . ASN C 1 36 ? 60.940 -11.446 51.321 1.00 2.00 36 ASN C N 1
ATOM 4571 C CA . ASN C 1 36 ? 62.332 -11.907 51.212 1.00 2.00 36 ASN C CA 1
ATOM 4572 C C . ASN C 1 36 ? 63.328 -10.778 50.836 1.00 2.48 36 ASN C C 1
ATOM 4573 O O . ASN C 1 36 ? 64.497 -10.839 51.189 1.00 3.36 36 ASN C O 1
ATOM 4578 N N . ALA C 1 37 ? 62.862 -9.732 50.157 1.00 3.28 37 ALA C N 1
ATOM 4579 C CA . ALA C 1 37 ? 63.746 -8.651 49.693 1.00 4.08 37 ALA C CA 1
ATOM 4580 C C . ALA C 1 37 ? 63.830 -7.457 50.635 1.00 5.17 37 ALA C C 1
ATOM 4581 O O . ALA C 1 37 ? 64.624 -6.524 50.405 1.00 5.93 37 ALA C O 1
ATOM 4583 N N . LEU C 1 38 ? 63.008 -7.437 51.674 1.00 6.03 38 LEU C N 1
ATOM 4584 C CA . LEU C 1 38 ? 63.052 -6.320 52.646 1.00 6.98 38 LEU C CA 1
ATOM 4585 C C . LEU C 1 38 ? 64.477 -5.996 53.129 1.00 8.05 38 LEU C C 1
ATOM 4586 O O . LEU C 1 38 ? 65.258 -6.901 53.438 1.00 8.18 38 LEU C O 1
ATOM 4591 N N . ARG C 1 39 ? 64.818 -4.709 53.180 1.00 10.38 39 ARG C N 1
ATOM 4592 C CA . ARG C 1 39 ? 66.126 -4.286 53.674 1.00 12.79 39 ARG C CA 1
ATOM 4593 C C . ARG C 1 39 ? 66.245 -4.378 55.201 1.00 12.78 39 ARG C C 1
ATOM 4594 O O . ARG C 1 39 ? 67.251 -4.891 55.700 1.00 12.50 39 ARG C O 1
ATOM 4602 N N . GLU C 1 40 ? 65.223 -3.911 55.923 1.00 12.79 40 GLU C N 1
ATOM 4603 C CA . GLU C 1 40 ? 65.109 -4.162 57.373 1.00 13.36 40 GLU C CA 1
ATOM 4604 C C . GLU C 1 40 ? 64.306 -5.470 57.502 1.00 11.18 40 GLU C C 1
ATOM 4605 O O . GLU C 1 40 ? 63.095 -5.471 57.303 1.00 10.47 40 GLU C O 1
ATOM 4611 N N . ARG C 1 41 ? 64.975 -6.571 57.825 1.00 10.42 41 ARG C N 1
ATOM 4612 C CA . ARG C 1 41 ? 64.335 -7.891 57.761 1.00 9.68 41 ARG C CA 1
ATOM 4613 C C . ARG C 1 41 ? 63.584 -8.216 59.042 1.00 8.04 41 ARG C C 1
ATOM 4614 O O . ARG C 1 41 ? 64.123 -8.072 60.137 1.00 8.24 41 ARG C O 1
ATOM 4622 N N . PRO C 1 42 ? 62.321 -8.654 58.914 1.00 6.47 42 PRO C N 1
ATOM 4623 C CA . PRO C 1 42 ? 61.611 -9.099 60.118 1.00 5.13 42 PRO C CA 1
ATOM 4624 C C . PRO C 1 42 ? 62.271 -10.308 60.778 1.00 4.90 42 PRO C C 1
ATOM 4625 O O . PRO C 1 42 ? 63.044 -11.051 60.141 1.00 3.71 42 PRO C O 1
ATOM 4629 N N . ASP C 1 43 ? 61.955 -10.485 62.061 1.00 4.62 43 ASP C N 1
ATOM 4630 C CA . ASP C 1 43 ? 62.373 -11.647 62.827 1.00 4.94 43 ASP C CA 1
ATOM 4631 C C . ASP C 1 43 ? 61.522 -12.860 62.512 1.00 4.61 43 ASP C C 1
ATOM 4632 O O . ASP C 1 43 ? 61.973 -14.027 62.649 1.00 6.12 43 ASP C O 1
ATOM 4637 N N . ALA C 1 44 ? 60.303 -12.600 62.066 1.00 4.43 44 ALA C N 1
ATOM 4638 C CA . ALA C 1 44 ? 59.325 -13.641 61.779 1.00 3.69 44 ALA C CA 1
ATOM 4639 C C . ALA C 1 44 ? 58.195 -13.086 60.909 1.00 3.06 44 ALA C C 1
ATOM 4640 O O . ALA C 1 44 ? 57.983 -11.855 60.800 1.00 2.00 44 ALA C O 1
ATOM 4642 N N . VAL C 1 45 ? 57.468 -14.010 60.291 1.00 2.07 45 VAL C N 1
ATOM 4643 C CA . VAL C 1 45 ? 56.301 -13.684 59.496 1.00 2.00 45 VAL C CA 1
ATOM 4644 C C . VAL C 1 45 ? 55.097 -14.370 60.087 1.00 2.00 45 VAL C C 1
ATOM 4645 O O . VAL C 1 45 ? 55.121 -15.580 60.305 1.00 2.53 45 VAL C O 1
ATOM 4649 N N . VAL C 1 46 ? 54.045 -13.594 60.350 1.00 2.00 46 VAL C N 1
ATOM 4650 C CA . VAL C 1 46 ? 52.751 -14.123 60.795 1.00 2.00 46 VAL C CA 1
ATOM 4651 C C . VAL C 1 46 ? 51.802 -14.196 59.619 1.00 2.00 46 VAL C C 1
ATOM 4652 O O . VAL C 1 46 ? 51.731 -13.251 58.835 1.00 2.00 46 VAL C O 1
ATOM 4656 N N . VAL C 1 47 ? 51.108 -15.327 59.479 1.00 2.00 47 VAL C N 1
ATOM 4657 C CA . VAL C 1 47 ? 49.980 -15.431 58.544 1.00 3.24 47 VAL C CA 1
ATOM 4658 C C . VAL C 1 47 ? 48.685 -15.786 59.274 1.00 4.70 47 VAL C C 1
ATOM 4659 O O . VAL C 1 47 ? 48.499 -16.927 59.738 1.00 3.81 47 VAL C O 1
ATOM 4663 N N . SER C 1 48 ? 47.768 -14.832 59.368 1.00 5.00 48 SER C N 1
ATOM 4664 C CA . SER C 1 48 ? 46.623 -15.025 60.271 1.00 6.41 48 SER C CA 1
ATOM 4665 C C . SER C 1 48 ? 45.335 -15.597 59.654 1.00 7.91 48 SER C C 1
ATOM 4666 O O . SER C 1 48 ? 44.232 -15.069 59.886 1.00 9.18 48 SER C O 1
ATOM 4669 N N . GLY C 1 49 ? 45.456 -16.689 58.891 1.00 7.57 49 GLY C N 1
ATOM 4670 C CA . GLY C 1 49 ? 44.284 -17.487 58.594 1.00 8.35 49 GLY C CA 1
ATOM 4671 C C . GLY C 1 49 ? 43.743 -17.349 57.201 1.00 8.10 49 GLY C C 1
ATOM 4672 O O . GLY C 1 49 ? 44.139 -16.449 56.470 1.00 9.95 49 GLY C O 1
ATOM 4673 N N . ASP C 1 50 ? 42.824 -18.254 56.856 1.00 7.14 50 ASP C N 1
ATOM 4674 C CA . ASP C 1 50 ? 42.354 -18.473 55.468 1.00 5.85 50 ASP C CA 1
ATOM 4675 C C . ASP C 1 50 ? 43.553 -18.612 54.543 1.00 3.64 50 ASP C C 1
ATOM 4676 O O . ASP C 1 50 ? 43.728 -17.832 53.594 1.00 2.02 50 ASP C O 1
ATOM 4681 N N . ILE C 1 51 ? 44.395 -19.585 54.851 1.00 2.66 51 ILE C N 1
ATOM 4682 C CA . ILE C 1 51 ? 45.611 -19.814 54.066 1.00 2.00 51 ILE C CA 1
ATOM 4683 C C . ILE C 1 51 ? 45.183 -20.276 52.660 1.00 2.00 51 ILE C C 1
ATOM 4684 O O . ILE C 1 51 ? 45.706 -19.797 51.647 1.00 2.00 51 ILE C O 1
ATOM 4689 N N . VAL C 1 52 ? 44.220 -21.194 52.614 1.00 2.00 52 VAL C N 1
ATOM 4690 C CA . VAL C 1 52 ? 43.650 -21.631 51.339 1.00 2.00 52 VAL C CA 1
ATOM 4691 C C . VAL C 1 52 ? 42.193 -21.200 51.210 1.00 2.11 52 VAL C C 1
ATOM 4692 O O . VAL C 1 52 ? 41.562 -20.818 52.205 1.00 3.00 52 VAL C O 1
ATOM 4696 N N . ASN C 1 53 ? 41.664 -21.283 49.989 1.00 2.00 53 ASN C N 1
ATOM 4697 C CA . ASN C 1 53 ? 40.289 -20.879 49.712 1.00 2.31 53 ASN C CA 1
ATOM 4698 C C . ASN C 1 53 ? 39.178 -21.918 49.977 1.00 2.99 53 ASN C C 1
ATOM 4699 O O . ASN C 1 53 ? 38.081 -21.563 50.482 1.00 2.61 53 ASN C O 1
ATOM 4704 N N . CYS C 1 54 ? 39.443 -23.194 49.671 1.00 3.19 54 CYS C N 1
ATOM 4705 C CA . CYS C 1 54 ? 38.377 -24.208 49.618 1.00 4.82 54 CYS C CA 1
ATOM 4706 C C . CYS C 1 54 ? 38.647 -25.369 50.575 1.00 4.37 54 CYS C C 1
ATOM 4707 O O . CYS C 1 54 ? 37.872 -26.327 50.633 1.00 5.12 54 CYS C O 1
ATOM 4710 N N . GLY C 1 55 ? 39.781 -25.313 51.257 1.00 4.36 55 GLY C N 1
ATOM 4711 C CA . GLY C 1 55 ? 40.188 -26.339 52.221 1.00 4.98 55 GLY C CA 1
ATOM 4712 C C . GLY C 1 55 ? 40.535 -27.646 51.525 1.00 5.61 55 GLY C C 1
ATOM 4713 O O . GLY C 1 55 ? 40.316 -28.725 52.083 1.00 5.54 55 GLY C O 1
ATOM 4714 N N . ARG C 1 56 ? 41.086 -27.547 50.310 1.00 4.24 56 ARG C N 1
ATOM 4715 C CA . ARG C 1 56 ? 41.414 -28.715 49.486 1.00 3.77 56 ARG C CA 1
ATOM 4716 C C . ARG C 1 56 ? 42.901 -29.102 49.615 1.00 3.40 56 ARG C C 1
ATOM 4717 O O . ARG C 1 56 ? 43.784 -28.225 49.691 1.00 2.00 56 ARG C O 1
ATOM 4725 N N . PRO C 1 57 ? 43.209 -30.420 49.624 1.00 3.41 57 PRO C N 1
ATOM 4726 C CA . PRO C 1 57 ? 44.612 -30.842 49.679 1.00 3.90 57 PRO C CA 1
ATOM 4727 C C . PRO C 1 57 ? 45.501 -30.143 48.637 1.00 4.51 57 PRO C C 1
ATOM 4728 O O . PRO C 1 57 ? 46.638 -29.775 48.946 1.00 5.26 57 PRO C O 1
ATOM 4732 N N . GLU C 1 58 ? 44.992 -29.974 47.418 1.00 4.10 58 GLU C N 1
ATOM 4733 C CA . GLU C 1 58 ? 45.822 -29.458 46.327 1.00 5.08 58 GLU C CA 1
ATOM 4734 C C . GLU C 1 58 ? 46.076 -27.963 46.473 1.00 3.66 58 GLU C C 1
ATOM 4735 O O . GLU C 1 58 ? 47.059 -27.445 45.957 1.00 3.36 58 GLU C O 1
ATOM 4741 N N . GLU C 1 59 ? 45.245 -27.291 47.262 1.00 2.25 59 GLU C N 1
ATOM 4742 C CA . GLU C 1 59 ? 45.515 -25.896 47.580 1.00 2.00 59 GLU C CA 1
ATOM 4743 C C . GLU C 1 59 ? 46.629 -25.789 48.622 1.00 2.00 59 GLU C C 1
ATOM 4744 O O . GLU C 1 59 ? 47.500 -24.912 48.519 1.00 2.00 59 GLU C O 1
ATOM 4750 N N . TYR C 1 60 ? 46.594 -26.666 49.632 1.00 2.00 60 TYR C N 1
ATOM 4751 C CA . TYR C 1 60 ? 47.677 -26.732 50.610 1.00 2.00 60 TYR C CA 1
ATOM 4752 C C . TYR C 1 60 ? 49.007 -27.110 49.983 1.00 2.00 60 TYR C C 1
ATOM 4753 O O . TYR C 1 60 ? 50.047 -26.669 50.458 1.00 2.00 60 TYR C O 1
ATOM 4762 N N . GLN C 1 61 ? 48.998 -27.963 48.953 1.00 2.70 61 GLN C N 1
ATOM 4763 C CA . GLN C 1 61 ? 50.237 -28.215 48.173 1.00 4.05 61 GLN C CA 1
ATOM 4764 C C . GLN C 1 61 ? 50.866 -26.918 47.659 1.00 3.11 61 GLN C C 1
ATOM 4765 O O . GLN C 1 61 ? 52.077 -26.702 47.782 1.00 4.16 61 GLN C O 1
ATOM 4771 N N . VAL C 1 62 ? 50.037 -26.042 47.089 1.00 3.05 62 VAL C N 1
ATOM 4772 C CA . VAL C 1 62 ? 50.521 -24.726 46.616 1.00 2.00 62 VAL C CA 1
ATOM 4773 C C . VAL C 1 62 ? 50.969 -23.850 47.806 1.00 2.00 62 VAL C C 1
ATOM 4774 O O . VAL C 1 62 ? 52.014 -23.191 47.768 1.00 2.00 62 VAL C O 1
ATOM 4778 N N . ALA C 1 63 ? 50.156 -23.813 48.855 1.00 2.00 63 ALA C N 1
ATOM 4779 C CA . ALA C 1 63 ? 50.470 -22.971 50.010 1.00 2.00 63 ALA C CA 1
ATOM 4780 C C . ALA C 1 63 ? 51.820 -23.383 50.634 1.00 2.03 63 ALA C C 1
ATOM 4781 O O . ALA C 1 63 ? 52.639 -22.533 50.963 1.00 2.00 63 ALA C O 1
ATOM 4783 N N . ARG C 1 64 ? 52.053 -24.692 50.760 1.00 2.00 64 ARG C N 1
ATOM 4784 C CA . ARG C 1 64 ? 53.302 -25.192 51.315 1.00 3.69 64 ARG C CA 1
ATOM 4785 C C . ARG C 1 64 ? 54.511 -24.759 50.469 1.00 4.68 64 ARG C C 1
ATOM 4786 O O . ARG C 1 64 ? 55.516 -24.300 51.004 1.00 4.00 64 ARG C O 1
ATOM 4794 N N . GLN C 1 65 ? 54.392 -24.882 49.143 1.00 4.36 65 GLN C N 1
ATOM 4795 C CA . GLN C 1 65 ? 55.438 -24.461 48.214 1.00 6.56 65 GLN C CA 1
ATOM 4796 C C . GLN C 1 65 ? 55.713 -22.951 48.325 1.00 4.18 65 GLN C C 1
ATOM 4797 O O . GLN C 1 65 ? 56.860 -22.525 48.493 1.00 4.05 65 GLN C O 1
ATOM 4803 N N . ILE C 1 66 ? 54.678 -22.124 48.244 1.00 3.27 66 ILE C N 1
ATOM 4804 C CA . ILE C 1 66 ? 54.908 -20.680 48.278 1.00 2.00 66 ILE C CA 1
ATOM 4805 C C . ILE C 1 66 ? 55.318 -20.146 49.681 1.00 2.00 66 ILE C C 1
ATOM 4806 O O . ILE C 1 66 ? 56.328 -19.426 49.849 1.00 2.00 66 ILE C O 1
ATOM 4811 N N . LEU C 1 67 ? 54.581 -20.515 50.708 1.00 2.00 67 LEU C N 1
ATOM 4812 C CA . LEU C 1 67 ? 54.963 -20.048 52.040 1.00 2.25 67 LEU C CA 1
ATOM 4813 C C . LEU C 1 67 ? 56.291 -20.647 52.478 1.00 2.82 67 LEU C C 1
ATOM 4814 O O . LEU C 1 67 ? 57.043 -20.000 53.191 1.00 3.90 67 LEU C O 1
ATOM 4819 N N . GLY C 1 68 ? 56.546 -21.896 52.065 1.00 3.72 68 GLY C N 1
ATOM 4820 C CA . GLY C 1 68 ? 57.794 -22.580 52.318 1.00 3.75 68 GLY C CA 1
ATOM 4821 C C . GLY C 1 68 ? 59.000 -21.875 51.728 1.00 4.57 68 GLY C C 1
ATOM 4822 O O . GLY C 1 68 ? 60.136 -22.183 52.118 1.00 5.67 68 GLY C O 1
ATOM 4823 N N . SER C 1 69 ? 58.783 -20.933 50.805 1.00 3.87 69 SER C N 1
ATOM 4824 C CA . SER C 1 69 ? 59.895 -20.209 50.191 1.00 3.30 69 SER C CA 1
ATOM 4825 C C . SER C 1 69 ? 60.209 -18.872 50.889 1.00 2.48 69 SER C C 1
ATOM 4826 O O . SER C 1 69 ? 61.098 -18.136 50.481 1.00 2.00 69 SER C O 1
ATOM 4829 N N . LEU C 1 70 ? 59.461 -18.558 51.945 1.00 2.28 70 LEU C N 1
ATOM 4830 C CA . LEU C 1 70 ? 59.800 -17.393 52.789 1.00 2.16 70 LEU C CA 1
ATOM 4831 C C . LEU C 1 70 ? 61.061 -17.708 53.565 1.00 2.43 70 LEU C C 1
ATOM 4832 O O . LEU C 1 70 ? 61.166 -18.770 54.186 1.00 3.54 70 LEU C O 1
ATOM 4837 N N . ASN C 1 71 ? 62.008 -16.782 53.544 1.00 2.19 71 ASN C N 1
ATOM 4838 C CA . ASN C 1 71 ? 63.254 -16.941 54.289 1.00 3.75 71 ASN C CA 1
ATOM 4839 C C . ASN C 1 71 ? 63.172 -16.427 55.736 1.00 2.19 71 ASN C C 1
ATOM 4840 O O . ASN C 1 71 ? 64.018 -15.675 56.181 1.00 2.23 71 ASN C O 1
ATOM 4845 N N . TYR C 1 72 ? 62.134 -16.854 56.440 1.00 2.41 72 TYR C N 1
ATOM 4846 C CA . TYR C 1 72 ? 61.854 -16.407 57.817 1.00 2.50 72 TYR C CA 1
ATOM 4847 C C . TYR C 1 72 ? 61.188 -17.528 58.612 1.00 2.63 72 TYR C C 1
ATOM 4848 O O . TYR C 1 72 ? 60.464 -18.334 58.041 1.00 2.50 72 TYR C O 1
ATOM 4857 N N . PRO C 1 73 ? 61.363 -17.517 59.956 1.00 3.21 73 PRO C N 1
ATOM 4858 C CA . PRO C 1 73 ? 60.460 -18.316 60.792 1.00 2.98 73 PRO C CA 1
ATOM 4859 C C . PRO C 1 73 ? 58.991 -17.873 60.573 1.00 2.90 73 PRO C C 1
ATOM 4860 O O . PRO C 1 73 ? 58.705 -16.681 60.457 1.00 2.16 73 PRO C O 1
ATOM 4864 N N . LEU C 1 74 ? 58.068 -18.828 60.530 1.00 2.04 74 LEU C N 1
ATOM 4865 C CA . LEU C 1 74 ? 56.666 -18.533 60.300 1.00 2.00 74 LEU C CA 1
ATOM 4866 C C . LEU C 1 74 ? 55.811 -18.873 61.495 1.00 2.60 74 LEU C C 1
ATOM 4867 O O . LEU C 1 74 ? 56.070 -19.864 62.175 1.00 2.64 74 LEU C O 1
ATOM 4872 N N . TYR C 1 75 ? 54.770 -18.079 61.706 1.00 3.18 75 TYR C N 1
ATOM 4873 C CA . TYR C 1 75 ? 53.688 -18.384 62.659 1.00 3.01 75 TYR C CA 1
ATOM 4874 C C . TYR C 1 75 ? 52.378 -18.369 61.907 1.00 3.18 75 TYR C C 1
ATOM 4875 O O . TYR C 1 75 ? 51.933 -17.304 61.432 1.00 3.58 75 TYR C O 1
ATOM 4884 N N . LEU C 1 76 ? 51.784 -19.552 61.762 1.00 2.25 76 LEU C N 1
ATOM 4885 C CA . LEU C 1 76 ? 50.623 -19.741 60.923 1.00 4.45 76 LEU C CA 1
ATOM 4886 C C . LEU C 1 76 ? 49.400 -20.092 61.769 1.00 5.07 76 LEU C C 1
ATOM 4887 O O . LEU C 1 76 ? 49.479 -21.001 62.592 1.00 5.42 76 LEU C O 1
ATOM 4892 N N . ILE C 1 77 ? 48.261 -19.423 61.551 1.00 4.52 77 ILE C N 1
ATOM 4893 C CA . ILE C 1 77 ? 47.022 -19.889 62.199 1.00 3.62 77 ILE C CA 1
ATOM 4894 C C . ILE C 1 77 ? 45.918 -20.091 61.166 1.00 3.51 77 ILE C C 1
ATOM 4895 O O . ILE C 1 77 ? 45.937 -19.424 60.113 1.00 4.12 77 ILE C O 1
ATOM 4900 N N . PRO C 1 78 ? 44.942 -20.977 61.458 1.00 2.75 78 PRO C N 1
ATOM 4901 C CA . PRO C 1 78 ? 43.884 -21.186 60.469 1.00 3.12 78 PRO C CA 1
ATOM 4902 C C . PRO C 1 78 ? 42.733 -20.156 60.448 1.00 2.75 78 PRO C C 1
ATOM 4903 O O . PRO C 1 78 ? 42.509 -19.428 61.415 1.00 3.23 78 PRO C O 1
ATOM 4907 N N . GLY C 1 79 ? 42.019 -20.106 59.330 1.00 2.90 79 GLY C N 1
ATOM 4908 C CA . GLY C 1 79 ? 40.748 -19.403 59.258 1.00 3.61 79 GLY C CA 1
ATOM 4909 C C . GLY C 1 79 ? 39.597 -20.336 58.952 1.00 3.74 79 GLY C C 1
ATOM 4910 O O . GLY C 1 79 ? 39.774 -21.561 58.849 1.00 5.57 79 GLY C O 1
ATOM 4911 N N . ASN C 1 80 ? 38.418 -19.770 58.729 1.00 4.68 80 ASN C N 1
ATOM 4912 C CA . ASN C 1 80 ? 37.258 -20.602 58.400 1.00 5.19 80 ASN C CA 1
ATOM 4913 C C . ASN C 1 80 ? 37.341 -21.323 57.048 1.00 5.60 80 ASN C C 1
ATOM 4914 O O . ASN C 1 80 ? 36.681 -22.335 56.870 1.00 6.28 80 ASN C O 1
ATOM 4919 N N . HIS C 1 81 ? 38.141 -20.822 56.106 1.00 4.85 81 HIS C N 1
ATOM 4920 C CA . HIS C 1 81 ? 38.264 -21.488 54.799 1.00 5.38 81 HIS C CA 1
ATOM 4921 C C . HIS C 1 81 ? 39.229 -22.694 54.844 1.00 5.26 81 HIS C C 1
ATOM 4922 O O . HIS C 1 81 ? 39.307 -23.472 53.888 1.00 4.76 81 HIS C O 1
ATOM 4929 N N . ASP C 1 82 ? 39.979 -22.808 55.930 1.00 4.23 82 ASP C N 1
ATOM 4930 C CA . ASP C 1 82 ? 40.982 -23.865 56.110 1.00 5.18 82 ASP C CA 1
ATOM 4931 C C . ASP C 1 82 ? 40.336 -25.137 56.638 1.00 5.96 82 ASP C C 1
ATOM 4932 O O . ASP C 1 82 ? 39.264 -25.096 57.244 1.00 6.15 82 ASP C O 1
ATOM 4937 N N . ASP C 1 83 ? 41.013 -26.250 56.412 1.00 5.75 83 ASP C N 1
ATOM 4938 C CA . ASP C 1 83 ? 40.671 -27.514 57.041 1.00 6.86 83 ASP C CA 1
ATOM 4939 C C . ASP C 1 83 ? 41.733 -27.805 58.078 1.00 5.91 83 ASP C C 1
ATOM 4940 O O . ASP C 1 83 ? 42.911 -27.860 57.760 1.00 6.89 83 ASP C O 1
ATOM 4945 N N . LYS C 1 84 ? 41.315 -27.984 59.326 1.00 6.26 84 LYS C N 1
ATOM 4946 C CA . LYS C 1 84 ? 42.236 -28.048 60.460 1.00 4.80 84 LYS C CA 1
ATOM 4947 C C . LYS C 1 84 ? 43.253 -29.178 60.296 1.00 3.94 84 LYS C C 1
ATOM 4948 O O . LYS C 1 84 ? 44.458 -28.979 60.501 1.00 2.74 84 LYS C O 1
ATOM 4954 N N . ALA C 1 85 ? 42.757 -30.358 59.932 1.00 2.99 85 ALA C N 1
ATOM 4955 C CA . ALA C 1 85 ? 43.631 -31.526 59.780 1.00 2.85 85 ALA C CA 1
ATOM 4956 C C . ALA C 1 85 ? 44.634 -31.389 58.618 1.00 2.46 85 ALA C C 1
ATOM 4957 O O . ALA C 1 85 ? 45.824 -31.675 58.808 1.00 2.85 85 ALA C O 1
ATOM 4959 N N . LEU C 1 86 ? 44.184 -30.921 57.440 1.00 2.00 86 LEU C N 1
ATOM 4960 C CA . LEU C 1 86 ? 45.129 -30.662 56.313 1.00 2.00 86 LEU C CA 1
ATOM 4961 C C . LEU C 1 86 ? 46.110 -29.543 56.625 1.00 2.00 86 LEU C C 1
ATOM 4962 O O . LEU C 1 86 ? 47.293 -29.609 56.263 1.00 2.00 86 LEU C O 1
ATOM 4967 N N . PHE C 1 87 ? 45.636 -28.531 57.351 1.00 2.00 87 PHE C N 1
ATOM 4968 C CA . PHE C 1 87 ? 46.476 -27.436 57.823 1.00 2.00 87 PHE C CA 1
ATOM 4969 C C . PHE C 1 87 ? 47.714 -27.991 58.564 1.00 3.02 87 PHE C C 1
ATOM 4970 O O . PHE C 1 87 ? 48.854 -27.586 58.303 1.00 2.00 87 PHE C O 1
ATOM 4978 N N . LEU C 1 88 ? 47.479 -28.924 59.495 1.00 4.21 88 LEU C N 1
ATOM 4979 C CA . LEU C 1 88 ? 48.568 -29.560 60.220 1.00 6.43 88 LEU C CA 1
ATOM 4980 C C . LEU C 1 88 ? 49.417 -30.415 59.297 1.00 7.14 88 LEU C C 1
ATOM 4981 O O . LEU C 1 88 ? 50.652 -30.312 59.308 1.00 8.79 88 LEU C O 1
ATOM 4986 N N . GLU C 1 89 ? 48.766 -31.244 58.484 1.00 7.21 89 GLU C N 1
ATOM 4987 C CA . GLU C 1 89 ? 49.466 -32.102 57.562 1.00 8.15 89 GLU C CA 1
ATOM 4988 C C . GLU C 1 89 ? 50.461 -31.314 56.723 1.00 8.47 89 GLU C C 1
ATOM 4989 O O . GLU C 1 89 ? 51.656 -31.660 56.687 1.00 10.15 89 GLU C O 1
ATOM 4995 N N . TYR C 1 90 ? 49.989 -30.240 56.080 1.00 7.23 90 TYR C N 1
ATOM 4996 C CA . TYR C 1 90 ? 50.791 -29.566 55.080 1.00 5.93 90 TYR C CA 1
ATOM 4997 C C . TYR C 1 90 ? 51.619 -28.417 55.627 1.00 5.14 90 TYR C C 1
ATOM 4998 O O . TYR C 1 90 ? 52.626 -28.047 55.022 1.00 5.78 90 TYR C O 1
ATOM 5007 N N . LEU C 1 91 ? 51.220 -27.843 56.761 1.00 3.92 91 LEU C N 1
ATOM 5008 C CA . LEU C 1 91 ? 51.927 -26.654 57.285 1.00 3.59 91 LEU C CA 1
ATOM 5009 C C . LEU C 1 91 ? 52.690 -26.793 58.616 1.00 2.59 91 LEU C C 1
ATOM 5010 O O . LEU C 1 91 ? 53.530 -25.957 58.937 1.00 2.21 91 LEU C O 1
ATOM 5015 N N . GLN C 1 92 ? 52.425 -27.839 59.392 1.00 2.54 92 GLN C N 1
ATOM 5016 C CA . GLN C 1 92 ? 53.173 -27.999 60.673 1.00 3.40 92 GLN C CA 1
ATOM 5017 C C . GLN C 1 92 ? 54.728 -27.990 60.481 1.00 3.69 92 GLN C C 1
ATOM 5018 O O . GLN C 1 92 ? 55.434 -27.337 61.251 1.00 3.91 92 GLN C O 1
ATOM 5024 N N . PRO C 1 93 ? 55.280 -28.678 59.442 1.00 4.49 93 PRO C N 1
ATOM 5025 C CA . PRO C 1 93 ? 56.728 -28.501 59.245 1.00 4.64 93 PRO C CA 1
ATOM 5026 C C . PRO C 1 93 ? 57.201 -27.068 59.047 1.00 5.21 93 PRO C C 1
ATOM 5027 O O . PRO C 1 93 ? 58.379 -26.782 59.244 1.00 5.37 93 PRO C O 1
ATOM 5031 N N . LEU C 1 94 ? 56.302 -26.173 58.650 1.00 5.26 94 LEU C N 1
ATOM 5032 C CA . LEU C 1 94 ? 56.643 -24.748 58.539 1.00 5.76 94 LEU C CA 1
ATOM 5033 C C . LEU C 1 94 ? 56.405 -23.983 59.851 1.00 6.03 94 LEU C C 1
ATOM 5034 O O . LEU C 1 94 ? 56.975 -22.938 60.046 1.00 7.71 94 LEU C O 1
ATOM 5039 N N . CYS C 1 95 ? 55.574 -24.522 60.738 1.00 5.58 95 CYS C N 1
ATOM 5040 C CA . CYS C 1 95 ? 55.318 -23.894 62.013 1.00 5.97 95 CYS C CA 1
ATOM 5041 C C . CYS C 1 95 ? 55.179 -25.057 63.004 1.00 6.57 95 CYS C C 1
ATOM 5042 O O . CYS C 1 95 ? 54.071 -25.479 63.301 1.00 4.90 95 CYS C O 1
ATOM 5045 N N . PRO C 1 96 ? 56.319 -25.596 63.476 1.00 7.63 96 PRO C N 1
ATOM 5046 C CA . PRO C 1 96 ? 56.266 -26.857 64.241 1.00 8.48 96 PRO C CA 1
ATOM 5047 C C . PRO C 1 96 ? 55.527 -26.780 65.566 1.00 10.13 96 PRO C C 1
ATOM 5048 O O . PRO C 1 96 ? 55.100 -27.804 66.066 1.00 9.72 96 PRO C O 1
ATOM 5052 N N . GLN C 1 97 ? 55.370 -25.579 66.121 1.00 12.01 97 GLN C N 1
ATOM 5053 C CA . GLN C 1 97 ? 54.623 -25.370 67.361 1.00 15.11 97 GLN C CA 1
ATOM 5054 C C . GLN C 1 97 ? 53.115 -25.631 67.191 1.00 15.38 97 GLN C C 1
ATOM 5055 O O . GLN C 1 97 ? 52.411 -25.717 68.174 1.00 16.78 97 GLN C O 1
ATOM 5061 N N . LEU C 1 98 ? 52.625 -25.797 65.958 1.00 15.95 98 LEU C N 1
ATOM 5062 C CA . LEU C 1 98 ? 51.232 -26.197 65.732 1.00 16.31 98 LEU C CA 1
ATOM 5063 C C . LEU C 1 98 ? 50.903 -27.605 66.289 1.00 16.32 98 LEU C C 1
ATOM 5064 O O . LEU C 1 98 ? 49.733 -27.895 66.548 1.00 15.59 98 LEU C O 1
ATOM 5069 N N . GLY C 1 99 ? 51.924 -28.460 66.468 1.00 16.35 99 GLY C N 1
ATOM 5070 C CA . GLY C 1 99 ? 51.769 -29.755 67.169 1.00 14.69 99 GLY C CA 1
ATOM 5071 C C . GLY C 1 99 ? 51.029 -30.795 66.346 1.00 14.73 99 GLY C C 1
ATOM 5072 O O . GLY C 1 99 ? 51.133 -30.803 65.107 1.00 14.11 99 GLY C O 1
ATOM 5073 N N . SER C 1 100 ? 50.250 -31.664 67.004 1.00 14.09 100 SER C N 1
ATOM 5074 C CA . SER C 1 100 ? 49.660 -32.805 66.293 1.00 14.34 100 SER C CA 1
ATOM 5075 C C . SER C 1 100 ? 48.173 -33.049 66.520 1.00 14.42 100 SER C C 1
ATOM 5076 O O . SER C 1 100 ? 47.584 -34.014 65.978 1.00 14.68 100 SER C O 1
ATOM 5079 N N . ASP C 1 101 ? 47.553 -32.159 67.278 1.00 13.63 101 ASP C N 1
ATOM 5080 C CA . ASP C 1 101 ? 46.148 -32.254 67.528 1.00 12.94 101 ASP C CA 1
ATOM 5081 C C . ASP C 1 101 ? 45.525 -31.149 66.694 1.00 12.98 101 ASP C C 1
ATOM 5082 O O . ASP C 1 101 ? 45.611 -29.967 67.054 1.00 11.87 101 ASP C O 1
ATOM 5087 N N . ALA C 1 102 ? 44.891 -31.559 65.602 1.00 12.26 102 ALA C N 1
ATOM 5088 C CA . ALA C 1 102 ? 44.186 -30.672 64.706 1.00 13.11 102 ALA C CA 1
ATOM 5089 C C . ALA C 1 102 ? 43.156 -29.767 65.396 1.00 12.99 102 ALA C C 1
ATOM 5090 O O . ALA C 1 102 ? 42.966 -28.640 64.966 1.00 13.16 102 ALA C O 1
ATOM 5092 N N . ASN C 1 103 ? 42.504 -30.250 66.457 1.00 12.76 103 ASN C N 1
ATOM 5093 C CA . ASN C 1 103 ? 41.495 -29.449 67.167 1.00 12.33 103 ASN C CA 1
ATOM 5094 C C . ASN C 1 103 ? 42.032 -28.571 68.311 1.00 10.69 103 ASN C C 1
ATOM 5095 O O . ASN C 1 103 ? 41.265 -27.843 68.935 1.00 9.67 103 ASN C O 1
ATOM 5100 N N . ASN C 1 104 ? 43.335 -28.625 68.573 1.00 9.03 104 ASN C N 1
ATOM 5101 C CA . ASN C 1 104 ? 43.964 -27.803 69.623 1.00 8.35 104 ASN C CA 1
ATOM 5102 C C . ASN C 1 104 ? 45.256 -27.126 69.188 1.00 7.76 104 ASN C C 1
ATOM 5103 O O . ASN C 1 104 ? 46.280 -27.201 69.877 1.00 7.04 104 ASN C O 1
ATOM 5108 N N . MET C 1 105 ? 45.212 -26.454 68.031 1.00 6.48 105 MET C N 1
ATOM 5109 C CA . MET C 1 105 ? 46.385 -25.773 67.513 1.00 7.25 105 MET C CA 1
ATOM 5110 C C . MET C 1 105 ? 46.510 -24.388 68.120 1.00 6.76 105 MET C C 1
ATOM 5111 O O . MET C 1 105 ? 45.626 -23.547 67.919 1.00 6.86 105 MET C O 1
ATOM 5116 N N . ARG C 1 106 ? 47.596 -24.163 68.833 1.00 5.82 106 ARG C N 1
ATOM 5117 C CA . ARG C 1 106 ? 47.881 -22.864 69.443 1.00 8.00 106 ARG C CA 1
ATOM 5118 C C . ARG C 1 106 ? 49.319 -22.895 69.913 1.00 8.44 106 ARG C C 1
ATOM 5119 O O . ARG C 1 106 ? 49.920 -23.967 70.072 1.00 9.03 106 ARG C O 1
ATOM 5127 N N . CYS C 1 107 ? 49.898 -21.734 70.135 1.00 7.83 107 CYS C N 1
ATOM 5128 C CA . CYS C 1 107 ? 51.226 -21.713 70.671 1.00 8.88 107 CYS C CA 1
ATOM 5129 C C . CYS C 1 107 ? 51.564 -20.322 71.139 1.00 7.62 107 CYS C C 1
ATOM 5130 O O . CYS C 1 107 ? 50.918 -19.360 70.734 1.00 5.30 107 CYS C O 1
ATOM 5133 N N . ALA C 1 108 ? 52.562 -20.250 72.003 1.00 6.75 108 ALA C N 1
ATOM 5134 C CA . ALA C 1 108 ? 52.997 -19.018 72.629 1.00 7.69 108 ALA C CA 1
ATOM 5135 C C . ALA C 1 108 ? 54.455 -18.843 72.314 1.00 7.60 108 ALA C C 1
ATOM 5136 O O . ALA C 1 108 ? 55.208 -19.826 72.257 1.00 8.73 108 ALA C O 1
ATOM 5138 N N . VAL C 1 109 ? 54.851 -17.606 72.086 1.00 6.86 109 VAL C N 1
ATOM 5139 C CA . VAL C 1 109 ? 56.215 -17.264 71.784 1.00 7.59 109 VAL C CA 1
ATOM 5140 C C . VAL C 1 109 ? 56.681 -16.255 72.815 1.00 9.24 109 VAL C C 1
ATOM 5141 O O . VAL C 1 109 ? 56.029 -15.221 73.027 1.00 8.99 109 VAL C O 1
ATOM 5145 N N . ASP C 1 110 ? 57.815 -16.563 73.449 1.00 9.94 110 ASP C N 1
ATOM 5146 C CA . ASP C 1 110 ? 58.383 -15.733 74.513 1.00 11.86 110 ASP C CA 1
ATOM 5147 C C . ASP C 1 110 ? 59.706 -15.090 74.185 1.00 11.12 110 ASP C C 1
ATOM 5148 O O . ASP C 1 110 ? 60.323 -14.507 75.048 1.00 11.55 110 ASP C O 1
ATOM 5153 N N . ASP C 1 111 ? 60.118 -15.174 72.927 1.00 10.86 111 ASP C N 1
ATOM 5154 C CA . ASP C 1 111 ? 61.360 -14.591 72.450 1.00 10.92 111 ASP C CA 1
ATOM 5155 C C . ASP C 1 111 ? 61.507 -13.086 72.634 1.00 10.01 111 ASP C C 1
ATOM 5156 O O . ASP C 1 111 ? 62.614 -12.588 72.675 1.00 9.55 111 ASP C O 1
ATOM 5161 N N . PHE C 1 112 ? 60.404 -12.359 72.715 1.00 8.56 112 PHE C N 1
ATOM 5162 C CA . PHE C 1 112 ? 60.500 -10.890 72.660 1.00 7.73 112 PHE C CA 1
ATOM 5163 C C . PHE C 1 112 ? 59.970 -10.273 73.954 1.00 7.28 112 PHE C C 1
ATOM 5164 O O . PHE C 1 112 ? 59.549 -10.995 74.870 1.00 7.33 112 PHE C O 1
ATOM 5172 N N . ALA C 1 113 ? 59.974 -8.952 74.007 1.00 6.49 113 ALA C N 1
ATOM 5173 C CA . ALA C 1 113 ? 59.580 -8.204 75.194 1.00 6.72 113 ALA C CA 1
ATOM 5174 C C . ALA C 1 113 ? 58.059 -8.286 75.391 1.00 6.07 113 ALA C C 1
ATOM 5175 O O . ALA C 1 113 ? 57.551 -8.106 76.513 1.00 5.46 113 ALA C O 1
ATOM 5177 N N . THR C 1 114 ? 57.332 -8.594 74.322 1.00 4.44 114 THR C N 1
ATOM 5178 C CA . THR C 1 114 ? 55.908 -8.881 74.438 1.00 4.55 114 THR C CA 1
ATOM 5179 C C . THR C 1 114 ? 55.685 -10.322 74.086 1.00 4.84 114 THR C C 1
ATOM 5180 O O . THR C 1 114 ? 56.234 -10.788 73.085 1.00 4.83 114 THR C O 1
ATOM 5184 N N . ARG C 1 115 ? 54.860 -11.007 74.879 1.00 4.64 115 ARG C N 1
ATOM 5185 C CA . ARG C 1 115 ? 54.498 -12.394 74.626 1.00 5.79 115 ARG C CA 1
ATOM 5186 C C . ARG C 1 115 ? 53.551 -12.507 73.427 1.00 4.65 115 ARG C C 1
ATOM 5187 O O . ARG C 1 115 ? 52.624 -11.714 73.303 1.00 4.07 115 ARG C O 1
ATOM 5195 N N . LEU C 1 116 ? 53.776 -13.492 72.545 1.00 2.62 116 LEU C N 1
ATOM 5196 C CA . LEU C 1 116 ? 52.899 -13.667 71.397 1.00 2.54 116 LEU C CA 1
ATOM 5197 C C . LEU C 1 116 ? 52.003 -14.885 71.579 1.00 2.04 116 LEU C C 1
ATOM 5198 O O . LEU C 1 116 ? 52.500 -15.991 71.860 1.00 2.65 116 LEU C O 1
ATOM 5203 N N . LEU C 1 117 ? 50.697 -14.708 71.467 1.00 2.00 117 LEU C N 1
ATOM 5204 C CA . LEU C 1 117 ? 49.810 -15.863 71.604 1.00 2.18 117 LEU C CA 1
ATOM 5205 C C . LEU C 1 117 ? 49.042 -16.122 70.326 1.00 2.16 117 LEU C C 1
ATOM 5206 O O . LEU C 1 117 ? 48.270 -15.263 69.899 1.00 2.00 117 LEU C O 1
ATOM 5211 N N . PHE C 1 118 ? 49.220 -17.315 69.753 1.00 2.00 118 PHE C N 1
ATOM 5212 C CA . PHE C 1 118 ? 48.585 -17.671 68.484 1.00 2.00 118 PHE C CA 1
ATOM 5213 C C . PHE C 1 118 ? 47.493 -18.711 68.728 1.00 2.61 118 PHE C C 1
ATOM 5214 O O . PHE C 1 118 ? 47.782 -19.752 69.311 1.00 2.55 118 PHE C O 1
ATOM 5222 N N . ILE C 1 119 ? 46.246 -18.440 68.308 1.00 2.92 119 ILE C N 1
ATOM 5223 C CA . ILE C 1 119 ? 45.110 -19.346 68.565 1.00 3.48 119 ILE C CA 1
ATOM 5224 C C . ILE C 1 119 ? 44.286 -19.662 67.324 1.00 4.63 119 ILE C C 1
ATOM 5225 O O . ILE C 1 119 ? 44.422 -18.999 66.296 1.00 5.45 119 ILE C O 1
ATOM 5230 N N . ASP C 1 120 ? 43.405 -20.658 67.440 1.00 4.37 120 ASP C N 1
ATOM 5231 C CA . ASP C 1 120 ? 42.557 -21.086 66.334 1.00 5.38 120 ASP C CA 1
ATOM 5232 C C . ASP C 1 120 ? 41.108 -20.774 66.698 1.00 5.78 120 ASP C C 1
ATOM 5233 O O . ASP C 1 120 ? 40.474 -21.482 67.487 1.00 6.26 120 ASP C O 1
ATOM 5238 N N . SER C 1 121 ? 40.562 -19.696 66.133 1.00 5.41 121 SER C N 1
ATOM 5239 C CA . SER C 1 121 ? 39.163 -19.356 66.376 1.00 5.06 121 SER C CA 1
ATOM 5240 C C . SER C 1 121 ? 38.198 -20.057 65.412 1.00 5.64 121 SER C C 1
ATOM 5241 O O . SER C 1 121 ? 37.007 -19.886 65.532 1.00 6.87 121 SER C O 1
ATOM 5244 N N . SER C 1 122 ? 38.708 -20.809 64.434 1.00 6.02 122 SER C N 1
ATOM 5245 C CA . SER C 1 122 ? 37.865 -21.420 63.430 1.00 6.53 122 SER C CA 1
ATOM 5246 C C . SER C 1 122 ? 37.101 -22.653 63.976 1.00 7.21 122 SER C C 1
ATOM 5247 O O . SER C 1 122 ? 37.535 -23.320 64.913 1.00 5.39 122 SER C O 1
ATOM 5250 N N . ARG C 1 123 ? 35.946 -22.902 63.387 1.00 9.37 123 ARG C N 1
ATOM 5251 C CA . ARG C 1 123 ? 35.079 -24.004 63.745 1.00 12.22 123 ARG C CA 1
ATOM 5252 C C . ARG C 1 123 ? 34.633 -24.633 62.447 1.00 12.85 123 ARG C C 1
ATOM 5253 O O . ARG C 1 123 ? 34.310 -23.914 61.504 1.00 12.85 123 ARG C O 1
ATOM 5261 N N . ALA C 1 124 ? 34.626 -25.963 62.373 1.00 13.69 124 ALA C N 1
ATOM 5262 C CA . ALA C 1 124 ? 34.164 -26.650 61.163 1.00 13.85 124 ALA C CA 1
ATOM 5263 C C . ALA C 1 124 ? 32.674 -26.445 60.929 1.00 14.31 124 ALA C C 1
ATOM 5264 O O . ALA C 1 124 ? 31.896 -26.375 61.877 1.00 15.58 124 ALA C O 1
ATOM 5266 N N . GLY C 1 125 ? 32.301 -26.307 59.667 1.00 14.37 125 GLY C N 1
ATOM 5267 C CA . GLY C 1 125 ? 30.917 -26.244 59.259 1.00 14.97 125 GLY C CA 1
ATOM 5268 C C . GLY C 1 125 ? 30.288 -24.875 59.352 1.00 15.38 125 GLY C C 1
ATOM 5269 O O . GLY C 1 125 ? 29.085 -24.728 59.123 1.00 16.16 125 GLY C O 1
ATOM 5270 N N . THR C 1 126 ? 31.079 -23.861 59.677 1.00 14.16 126 THR C N 1
ATOM 5271 C CA . THR C 1 126 ? 30.526 -22.532 59.813 1.00 14.17 126 THR C CA 1
ATOM 5272 C C . THR C 1 126 ? 31.598 -21.482 59.520 1.00 13.53 126 THR C C 1
ATOM 5273 O O . THR C 1 126 ? 32.791 -21.742 59.709 1.00 12.97 126 THR C O 1
ATOM 5277 N N . SER C 1 127 ? 31.171 -20.321 59.027 1.00 13.56 127 SER C N 1
ATOM 5278 C CA . SER C 1 127 ? 32.066 -19.176 58.846 1.00 13.20 127 SER C CA 1
ATOM 5279 C C . SER C 1 127 ? 32.314 -18.427 60.136 1.00 13.41 127 SER C C 1
ATOM 5280 O O . SER C 1 127 ? 33.219 -17.600 60.197 1.00 13.20 127 SER C O 1
ATOM 5283 N N . LYS C 1 128 ? 31.486 -18.692 61.144 1.00 13.43 128 LYS C N 1
ATOM 5284 C CA . LYS C 1 128 ? 31.559 -17.994 62.428 1.00 14.19 128 LYS C CA 1
ATOM 5285 C C . LYS C 1 128 ? 32.730 -18.489 63.281 1.00 13.46 128 LYS C C 1
ATOM 5286 O O . LYS C 1 128 ? 33.149 -19.657 63.190 1.00 13.58 128 LYS C O 1
ATOM 5292 N N . GLY C 1 129 ? 33.272 -17.613 64.116 1.00 12.74 129 GLY C N 1
ATOM 5293 C CA . GLY C 1 129 ? 34.351 -18.016 65.011 1.00 11.79 129 GLY C CA 1
ATOM 5294 C C . GLY C 1 129 ? 33.807 -18.625 66.283 1.00 11.53 129 GLY C C 1
ATOM 5295 O O . GLY C 1 129 ? 32.651 -18.404 66.628 1.00 11.75 129 GLY C O 1
ATOM 5296 N N . TRP C 1 130 ? 34.641 -19.393 66.973 1.00 11.02 130 TRP C N 1
ATOM 5297 C CA . TRP C 1 130 ? 34.276 -19.999 68.248 1.00 11.42 130 TRP C CA 1
ATOM 5298 C C . TRP C 1 130 ? 35.548 -20.242 69.042 1.00 10.66 130 TRP C C 1
ATOM 5299 O O . TRP C 1 130 ? 36.519 -20.791 68.526 1.00 11.16 130 TRP C O 1
ATOM 5310 N N . LEU C 1 131 ? 35.551 -19.820 70.296 1.00 9.64 131 LEU C N 1
ATOM 5311 C CA . LEU C 1 131 ? 36.653 -20.060 71.209 1.00 8.60 131 LEU C CA 1
ATOM 5312 C C . LEU C 1 131 ? 36.308 -21.285 72.056 1.00 9.00 131 LEU C C 1
ATOM 5313 O O . LEU C 1 131 ? 35.339 -21.238 72.811 1.00 7.67 131 LEU C O 1
ATOM 5318 N N . THR C 1 132 ? 37.060 -22.389 71.920 1.00 8.73 132 THR C N 1
ATOM 5319 C CA . THR C 1 132 ? 36.753 -23.609 72.708 1.00 8.56 132 THR C CA 1
ATOM 5320 C C . THR C 1 132 ? 37.143 -23.392 74.197 1.00 9.02 132 THR C C 1
ATOM 5321 O O . THR C 1 132 ? 37.901 -22.481 74.528 1.00 6.32 132 THR C O 1
ATOM 5325 N N . ASP C 1 133 ? 36.627 -24.234 75.090 1.00 10.62 133 ASP C N 1
ATOM 5326 C CA . ASP C 1 133 ? 37.054 -24.206 76.500 1.00 12.20 133 ASP C CA 1
ATOM 5327 C C . ASP C 1 133 ? 38.548 -24.385 76.655 1.00 11.54 133 ASP C C 1
ATOM 5328 O O . ASP C 1 133 ? 39.192 -23.638 77.395 1.00 9.96 133 ASP C O 1
ATOM 5333 N N . GLU C 1 134 ? 39.111 -25.364 75.926 1.00 11.57 134 GLU C N 1
ATOM 5334 C CA . GLU C 1 134 ? 40.542 -25.610 75.965 1.00 12.56 134 GLU C CA 1
ATOM 5335 C C . GLU C 1 134 ? 41.310 -24.335 75.592 1.00 10.21 134 GLU C C 1
ATOM 5336 O O . GLU C 1 134 ? 42.276 -23.977 76.259 1.00 9.43 134 GLU C O 1
ATOM 5342 N N . THR C 1 135 ? 40.872 -23.652 74.529 1.00 8.67 135 THR C N 1
ATOM 5343 C CA . THR C 1 135 ? 41.563 -22.433 74.066 1.00 7.96 135 THR C CA 1
ATOM 5344 C C . THR C 1 135 ? 41.508 -21.318 75.106 1.00 6.29 135 THR C C 1
ATOM 5345 O O . THR C 1 135 ? 42.523 -20.735 75.414 1.00 5.96 135 THR C O 1
ATOM 5349 N N . ILE C 1 136 ? 40.319 -21.066 75.643 1.00 5.90 136 ILE C N 1
ATOM 5350 C CA . ILE C 1 136 ? 40.118 -19.984 76.628 1.00 7.23 136 ILE C CA 1
ATOM 5351 C C . ILE C 1 136 ? 40.889 -20.318 77.903 1.00 6.74 136 ILE C C 1
ATOM 5352 O O . ILE C 1 136 ? 41.586 -19.474 78.463 1.00 6.28 136 ILE C O 1
ATOM 5357 N N . SER C 1 137 ? 40.815 -21.576 78.322 1.00 6.47 137 SER C N 1
ATOM 5358 C CA . SER C 1 137 ? 41.592 -21.999 79.470 1.00 8.10 137 SER C CA 1
ATOM 5359 C C . SER C 1 137 ? 43.100 -21.832 79.266 1.00 6.67 137 SER C C 1
ATOM 5360 O O . SER C 1 137 ? 43.801 -21.335 80.142 1.00 7.29 137 SER C O 1
ATOM 5363 N N . TRP C 1 138 ? 43.610 -22.209 78.086 1.00 5.34 138 TRP C N 1
ATOM 5364 C CA . TRP C 1 138 ? 45.032 -22.034 77.785 1.00 4.98 138 TRP C CA 1
ATOM 5365 C C . TRP C 1 138 ? 45.425 -20.540 77.819 1.00 3.70 138 TRP C C 1
ATOM 5366 O O . TRP C 1 138 ? 46.499 -20.172 78.304 1.00 4.00 138 TRP C O 1
ATOM 5377 N N . LEU C 1 139 ? 44.570 -19.698 77.255 1.00 3.67 139 LEU C N 1
ATOM 5378 C CA . LEU C 1 139 ? 44.800 -18.254 77.252 1.00 4.96 139 LEU C CA 1
ATOM 5379 C C . LEU C 1 139 ? 44.886 -17.673 78.681 1.00 4.91 139 LEU C C 1
ATOM 5380 O O . LEU C 1 139 ? 45.731 -16.809 78.972 1.00 3.99 139 LEU C O 1
ATOM 5385 N N . GLU C 1 140 ? 43.987 -18.142 79.541 1.00 5.75 140 GLU C N 1
ATOM 5386 C CA . GLU C 1 140 ? 43.971 -17.645 80.941 1.00 8.09 140 GLU C CA 1
ATOM 5387 C C . GLU C 1 140 ? 45.258 -18.044 81.663 1.00 6.66 140 GLU C C 1
ATOM 5388 O O . GLU C 1 140 ? 45.865 -17.227 82.360 1.00 7.19 140 GLU C O 1
ATOM 5394 N N . ALA C 1 141 ? 45.697 -19.290 81.437 1.00 6.50 141 ALA C N 1
ATOM 5395 C CA . ALA C 1 141 ? 46.942 -19.802 81.999 1.00 6.14 141 ALA C CA 1
ATOM 5396 C C . ALA C 1 141 ? 48.171 -19.052 81.536 1.00 5.31 141 ALA C C 1
ATOM 5397 O O . ALA C 1 141 ? 49.016 -18.707 82.322 1.00 5.62 141 ALA C O 1
ATOM 5399 N N . GLN C 1 142 ? 48.251 -18.759 80.241 1.00 4.76 142 GLN C N 1
ATOM 5400 C CA . GLN C 1 142 ? 49.314 -17.930 79.693 1.00 4.03 142 GLN C CA 1
ATOM 5401 C C . GLN C 1 142 ? 49.378 -16.537 80.314 1.00 2.95 142 GLN C C 1
ATOM 5402 O O . GLN C 1 142 ? 50.450 -16.012 80.575 1.00 4.07 142 GLN C O 1
ATOM 5408 N N . LEU C 1 143 ? 48.221 -15.929 80.492 1.00 4.93 143 LEU C N 1
ATOM 5409 C CA . LEU C 1 143 ? 48.130 -14.524 80.950 1.00 5.70 143 LEU C CA 1
ATOM 5410 C C . LEU C 1 143 ? 48.376 -14.463 82.461 1.00 7.25 143 LEU C C 1
ATOM 5411 O O . LEU C 1 143 ? 49.061 -13.578 82.960 1.00 5.54 143 LEU C O 1
ATOM 5416 N N . PHE C 1 144 ? 47.832 -15.437 83.176 1.00 9.97 144 PHE C N 1
ATOM 5417 C CA . PHE C 1 144 ? 48.180 -15.547 84.602 1.00 12.66 144 PHE C CA 1
ATOM 5418 C C . PHE C 1 144 ? 49.702 -15.776 84.796 1.00 13.08 144 PHE C C 1
ATOM 5419 O O . PHE C 1 144 ? 50.352 -15.084 85.570 1.00 12.92 144 PHE C O 1
ATOM 5427 N N . GLU C 1 145 ? 50.297 -16.710 84.064 1.00 14.62 145 GLU C N 1
ATOM 5428 C CA . GLU C 1 145 ? 51.718 -16.946 84.267 1.00 16.29 145 GLU C CA 1
ATOM 5429 C C . GLU C 1 145 ? 52.604 -15.819 83.694 1.00 16.49 145 GLU C C 1
ATOM 5430 O O . GLU C 1 145 ? 53.673 -15.527 84.225 1.00 16.87 145 GLU C O 1
ATOM 5436 N N . GLY C 1 146 ? 52.151 -15.144 82.641 1.00 16.49 146 GLY C N 1
ATOM 5437 C CA . GLY C 1 146 ? 52.894 -14.011 82.098 1.00 15.87 146 GLY C CA 1
ATOM 5438 C C . GLY C 1 146 ? 53.102 -12.822 83.024 1.00 16.17 146 GLY C C 1
ATOM 5439 O O . GLY C 1 146 ? 54.087 -12.086 82.880 1.00 16.40 146 GLY C O 1
ATOM 5440 N N . GLY C 1 147 ? 52.193 -12.631 83.974 1.00 15.99 147 GLY C N 1
ATOM 5441 C CA . GLY C 1 147 ? 52.315 -11.545 84.938 1.00 16.08 147 GLY C CA 1
ATOM 5442 C C . GLY C 1 147 ? 52.219 -10.185 84.269 1.00 15.71 147 GLY C C 1
ATOM 5443 O O . GLY C 1 147 ? 51.270 -9.912 83.531 1.00 15.68 147 GLY C O 1
ATOM 5444 N N . ASP C 1 148 ? 53.207 -9.334 84.508 1.00 15.67 148 ASP C N 1
ATOM 5445 C CA . ASP C 1 148 ? 53.194 -7.982 83.946 1.00 16.39 148 ASP C CA 1
ATOM 5446 C C . ASP C 1 148 ? 53.867 -7.857 82.554 1.00 14.47 148 ASP C C 1
ATOM 5447 O O . ASP C 1 148 ? 54.015 -6.753 82.014 1.00 13.48 148 ASP C O 1
ATOM 5452 N N . LYS C 1 149 ? 54.294 -8.990 81.998 1.00 12.06 149 LYS C N 1
ATOM 5453 C CA . LYS C 1 149 ? 54.828 -9.012 80.626 1.00 9.58 149 LYS C CA 1
ATOM 5454 C C . LYS C 1 149 ? 53.659 -8.749 79.672 1.00 6.84 149 LYS C C 1
ATOM 5455 O O . LYS C 1 149 ? 52.664 -9.458 79.724 1.00 5.59 149 LYS C O 1
ATOM 5461 N N . PRO C 1 150 ? 53.753 -7.708 78.814 1.00 5.96 150 PRO C N 1
ATOM 5462 C CA . PRO C 1 150 ? 52.637 -7.484 77.867 1.00 5.02 150 PRO C CA 1
ATOM 5463 C C . PRO C 1 150 ? 52.351 -8.715 76.975 1.00 4.09 150 PRO C C 1
ATOM 5464 O O . PRO C 1 150 ? 53.253 -9.510 76.756 1.00 4.07 150 PRO C O 1
ATOM 5468 N N . ALA C 1 151 ? 51.105 -8.866 76.516 1.00 3.82 151 ALA C N 1
ATOM 5469 C CA . ALA C 1 151 ? 50.688 -9.953 75.595 1.00 3.06 151 ALA C CA 1
ATOM 5470 C C . ALA C 1 151 ? 49.946 -9.426 74.353 1.00 3.09 151 ALA C C 1
ATOM 5471 O O . ALA C 1 151 ? 49.118 -8.475 74.446 1.00 3.28 151 ALA C O 1
ATOM 5473 N N . THR C 1 152 ? 50.239 -10.059 73.222 1.00 2.00 152 THR C N 1
ATOM 5474 C CA . THR C 1 152 ? 49.473 -9.893 71.983 1.00 2.00 152 THR C CA 1
ATOM 5475 C C . THR C 1 152 ? 48.842 -11.214 71.569 1.00 2.00 152 THR C C 1
ATOM 5476 O O . THR C 1 152 ? 49.535 -12.224 71.571 1.00 2.90 152 THR C O 1
ATOM 5480 N N . ILE C 1 153 ? 47.549 -11.206 71.273 1.00 2.00 153 ILE C N 1
ATOM 5481 C CA . ILE C 1 153 ? 46.871 -12.340 70.686 1.00 2.16 153 ILE C CA 1
ATOM 5482 C C . ILE C 1 153 ? 46.726 -12.168 69.159 1.00 2.00 153 ILE C C 1
ATOM 5483 O O . ILE C 1 153 ? 46.343 -11.089 68.687 1.00 2.00 153 ILE C O 1
ATOM 5488 N N . PHE C 1 154 ? 47.018 -13.239 68.417 1.00 2.00 154 PHE C N 1
ATOM 5489 C CA . PHE C 1 154 ? 46.681 -13.320 66.983 1.00 2.00 154 PHE C CA 1
ATOM 5490 C C . PHE C 1 154 ? 45.624 -14.402 66.794 1.00 2.00 154 PHE C C 1
ATOM 5491 O O . PHE C 1 154 ? 45.809 -15.552 67.228 1.00 2.00 154 PHE C O 1
ATOM 5499 N N . MET C 1 155 ? 44.511 -14.053 66.151 1.00 2.01 155 MET C N 1
ATOM 5500 C CA . MET C 1 155 ? 43.399 -15.005 65.904 1.00 3.80 155 MET C CA 1
ATOM 5501 C C . MET C 1 155 ? 42.736 -14.656 64.582 1.00 3.76 155 MET C C 1
ATOM 5502 O O . MET C 1 155 ? 42.826 -13.516 64.153 1.00 5.12 155 MET C O 1
ATOM 5507 N N . HIS C 1 156 ? 42.057 -15.604 63.947 1.00 3.70 156 HIS C N 1
ATOM 5508 C CA . HIS C 1 156 ? 41.354 -15.290 62.693 1.00 3.32 156 HIS C CA 1
ATOM 5509 C C . HIS C 1 156 ? 40.165 -14.293 62.867 1.00 4.19 156 HIS C C 1
ATOM 5510 O O . HIS C 1 156 ? 40.107 -13.271 62.146 1.00 4.28 156 HIS C O 1
ATOM 5517 N N . HIS C 1 157 ? 39.250 -14.578 63.794 1.00 4.20 157 HIS C N 1
ATOM 5518 C CA . HIS C 1 157 ? 37.955 -13.874 63.838 1.00 5.53 157 HIS C CA 1
ATOM 5519 C C . HIS C 1 157 ? 38.005 -12.752 64.846 1.00 5.93 157 HIS C C 1
ATOM 5520 O O . HIS C 1 157 ? 38.466 -12.980 65.963 1.00 6.12 157 HIS C O 1
ATOM 5527 N N . PRO C 1 158 ? 37.502 -11.555 64.487 1.00 6.74 158 PRO C N 1
ATOM 5528 C CA . PRO C 1 158 ? 37.401 -10.507 65.516 1.00 6.78 158 PRO C CA 1
ATOM 5529 C C . PRO C 1 158 ? 36.510 -10.919 66.694 1.00 6.35 158 PRO C C 1
ATOM 5530 O O . PRO C 1 158 ? 35.487 -11.564 66.499 1.00 7.26 158 PRO C O 1
ATOM 5534 N N . PRO C 1 159 ? 36.927 -10.581 67.922 1.00 7.10 159 PRO C N 1
ATOM 5535 C CA . PRO C 1 159 ? 36.213 -10.932 69.148 1.00 8.02 159 PRO C CA 1
ATOM 5536 C C . PRO C 1 159 ? 34.993 -10.030 69.509 1.00 9.39 159 PRO C C 1
ATOM 5537 O O . PRO C 1 159 ? 34.421 -10.172 70.592 1.00 9.02 159 PRO C O 1
ATOM 5541 N N . LEU C 1 160 ? 34.664 -9.056 68.654 1.00 10.16 160 LEU C N 1
ATOM 5542 C CA . LEU C 1 160 ? 33.496 -8.194 68.878 1.00 10.08 160 LEU C CA 1
ATOM 5543 C C . LEU C 1 160 ? 32.978 -7.686 67.532 1.00 10.48 160 LEU C C 1
ATOM 5544 O O . LEU C 1 160 ? 33.731 -7.674 66.556 1.00 10.58 160 LEU C O 1
ATOM 5549 N N . PRO C 1 161 ? 31.689 -7.274 67.475 1.00 10.87 161 PRO C N 1
ATOM 5550 C CA . PRO C 1 161 ? 31.146 -6.738 66.218 1.00 10.22 161 PRO C CA 1
ATOM 5551 C C . PRO C 1 161 ? 31.824 -5.395 65.896 1.00 8.64 161 PRO C C 1
ATOM 5552 O O . PRO C 1 161 ? 32.170 -4.655 66.803 1.00 8.17 161 PRO C O 1
ATOM 5556 N N . LEU C 1 162 ? 31.997 -5.090 64.613 1.00 7.04 162 LEU C N 1
ATOM 5557 C CA . LEU C 1 162 ? 32.666 -3.867 64.197 1.00 6.38 162 LEU C CA 1
ATOM 5558 C C . LEU C 1 162 ? 31.760 -2.959 63.347 1.00 5.94 162 LEU C C 1
ATOM 5559 O O . LEU C 1 162 ? 32.210 -1.902 62.876 1.00 5.96 162 LEU C O 1
ATOM 5564 N N . GLY C 1 163 ? 30.501 -3.369 63.163 1.00 5.52 163 GLY C N 1
ATOM 5565 C CA . GLY C 1 163 ? 29.478 -2.573 62.438 1.00 7.39 163 GLY C CA 1
ATOM 5566 C C . GLY C 1 163 ? 29.479 -2.821 60.942 1.00 8.12 163 GLY C C 1
ATOM 5567 O O . GLY C 1 163 ? 28.770 -2.141 60.183 1.00 8.32 163 GLY C O 1
ATOM 5568 N N . ASN C 1 164 ? 30.276 -3.803 60.525 1.00 8.21 164 ASN C N 1
ATOM 5569 C CA . ASN C 1 164 ? 30.409 -4.201 59.131 1.00 9.53 164 ASN C CA 1
ATOM 5570 C C . ASN C 1 164 ? 29.259 -5.171 58.799 1.00 9.89 164 ASN C C 1
ATOM 5571 O O . ASN C 1 164 ? 29.174 -6.241 59.392 1.00 9.09 164 ASN C O 1
ATOM 5576 N N . ALA C 1 165 ? 28.368 -4.786 57.887 1.00 10.12 165 ALA C N 1
ATOM 5577 C CA . ALA C 1 165 ? 27.131 -5.557 57.642 1.00 11.72 165 ALA C CA 1
ATOM 5578 C C . ALA C 1 165 ? 27.427 -6.959 57.140 1.00 12.60 165 ALA C C 1
ATOM 5579 O O . ALA C 1 165 ? 26.831 -7.909 57.612 1.00 12.40 165 ALA C O 1
ATOM 5581 N N . GLN C 1 166 ? 28.380 -7.075 56.219 1.00 13.83 166 GLN C N 1
ATOM 5582 C CA . GLN C 1 166 ? 28.811 -8.375 55.683 1.00 15.66 166 GLN C CA 1
ATOM 5583 C C . GLN C 1 166 ? 29.457 -9.281 56.745 1.00 15.46 166 GLN C C 1
ATOM 5584 O O . GLN C 1 166 ? 29.213 -10.513 56.781 1.00 17.00 166 GLN C O 1
ATOM 5590 N N . MET C 1 167 ? 30.264 -8.664 57.608 1.00 14.76 167 MET C N 1
ATOM 5591 C CA . MET C 1 167 ? 31.237 -9.372 58.456 1.00 14.25 167 MET C CA 1
ATOM 5592 C C . MET C 1 167 ? 30.800 -9.642 59.892 1.00 13.80 167 MET C C 1
ATOM 5593 O O . MET C 1 167 ? 31.235 -10.630 60.499 1.00 12.81 167 MET C O 1
ATOM 5598 N N . ASP C 1 168 ? 29.953 -8.770 60.442 1.00 13.65 168 ASP C N 1
ATOM 5599 C CA . ASP C 1 168 ? 29.569 -8.892 61.862 1.00 14.49 168 ASP C CA 1
ATOM 5600 C C . ASP C 1 168 ? 28.852 -10.208 62.186 1.00 14.81 168 ASP C C 1
ATOM 5601 O O . ASP C 1 168 ? 29.098 -10.787 63.250 1.00 14.77 168 ASP C O 1
ATOM 5606 N N . PRO C 1 169 ? 27.946 -10.672 61.296 1.00 15.39 169 PRO C N 1
ATOM 5607 C CA . PRO C 1 169 ? 27.245 -11.939 61.544 1.00 15.50 169 PRO C CA 1
ATOM 5608 C C . PRO C 1 169 ? 28.165 -13.164 61.594 1.00 16.39 169 PRO C C 1
ATOM 5609 O O . PRO C 1 169 ? 27.765 -14.209 62.128 1.00 16.98 169 PRO C O 1
ATOM 5613 N N . ILE C 1 170 ? 29.390 -13.038 61.074 1.00 16.62 170 ILE C N 1
ATOM 5614 C CA . ILE C 1 170 ? 30.347 -14.150 61.084 1.00 16.68 170 ILE C CA 1
ATOM 5615 C C . ILE C 1 170 ? 31.640 -13.878 61.890 1.00 16.95 170 ILE C C 1
ATOM 5616 O O . ILE C 1 170 ? 32.651 -14.553 61.684 1.00 17.53 170 ILE C O 1
ATOM 5621 N N . ALA C 1 171 ? 31.584 -12.917 62.827 1.00 16.48 171 ALA C N 1
ATOM 5622 C CA . ALA C 1 171 ? 32.646 -12.697 63.814 1.00 15.96 171 ALA C CA 1
ATOM 5623 C C . ALA C 1 171 ? 32.771 -13.889 64.781 1.00 16.72 171 ALA C C 1
ATOM 5624 O O . ALA C 1 171 ? 32.120 -14.926 64.596 1.00 16.42 171 ALA C O 1
ATOM 5626 N N . CYS C 1 172 ? 33.593 -13.722 65.822 1.00 17.19 172 CYS C N 1
ATOM 5627 C CA . CYS C 1 172 ? 33.757 -14.751 66.849 1.00 17.12 172 CYS C CA 1
ATOM 5628 C C . CYS C 1 172 ? 32.534 -14.769 67.789 1.00 16.85 172 CYS C C 1
ATOM 5629 O O . CYS C 1 172 ? 32.280 -13.816 68.517 1.00 15.77 172 CYS C O 1
ATOM 5632 N N . GLU C 1 173 ? 31.770 -15.860 67.754 1.00 16.77 173 GLU C N 1
ATOM 5633 C CA . GLU C 1 173 ? 30.441 -15.874 68.386 1.00 17.06 173 GLU C CA 1
ATOM 5634 C C . GLU C 1 173 ? 30.462 -15.709 69.921 1.00 15.61 173 GLU C C 1
ATOM 5635 O O . GLU C 1 173 ? 29.644 -14.951 70.473 1.00 15.58 173 GLU C O 1
ATOM 5641 N N . ASN C 1 174 ? 31.385 -16.390 70.593 1.00 12.75 174 ASN C N 1
ATOM 5642 C CA . ASN C 1 174 ? 31.606 -16.204 72.041 1.00 11.46 174 ASN C CA 1
ATOM 5643 C C . ASN C 1 174 ? 32.797 -15.311 72.397 1.00 10.15 174 ASN C C 1
ATOM 5644 O O . ASN C 1 174 ? 33.517 -15.540 73.369 1.00 9.86 174 ASN C O 1
ATOM 5649 N N . GLY C 1 175 ? 33.006 -14.286 71.575 1.00 9.75 175 GLY C N 1
ATOM 5650 C CA . GLY C 1 175 ? 34.148 -13.369 71.726 1.00 8.27 175 GLY C CA 1
ATOM 5651 C C . GLY C 1 175 ? 34.139 -12.599 73.032 1.00 7.40 175 GLY C C 1
ATOM 5652 O O . GLY C 1 175 ? 35.163 -12.084 73.439 1.00 6.50 175 GLY C O 1
ATOM 5653 N N . HIS C 1 176 ? 32.981 -12.514 73.684 1.00 7.37 176 HIS C N 1
ATOM 5654 C CA . HIS C 1 176 ? 32.884 -11.876 75.015 1.00 7.68 176 HIS C CA 1
ATOM 5655 C C . HIS C 1 176 ? 33.788 -12.584 76.040 1.00 6.67 176 HIS C C 1
ATOM 5656 O O . HIS C 1 176 ? 34.266 -11.966 76.990 1.00 6.99 176 HIS C O 1
ATOM 5663 N N . ARG C 1 177 ? 34.040 -13.881 75.849 1.00 6.45 177 ARG C N 1
ATOM 5664 C CA . ARG C 1 177 ? 34.959 -14.641 76.728 1.00 6.12 177 ARG C CA 1
ATOM 5665 C C . ARG C 1 177 ? 36.379 -14.069 76.619 1.00 5.32 177 ARG C C 1
ATOM 5666 O O . ARG C 1 177 ? 37.147 -14.008 77.597 1.00 5.29 177 ARG C O 1
ATOM 5674 N N . LEU C 1 178 ? 36.748 -13.604 75.427 1.00 4.71 178 LEU C N 1
ATOM 5675 C CA . LEU C 1 178 ? 38.051 -12.961 75.300 1.00 4.36 178 LEU C CA 1
ATOM 5676 C C . LEU C 1 178 ? 38.057 -11.514 75.857 1.00 4.40 178 LEU C C 1
ATOM 5677 O O . LEU C 1 178 ? 39.049 -11.053 76.478 1.00 3.22 178 LEU C O 1
ATOM 5682 N N . LEU C 1 179 ? 36.967 -10.792 75.613 1.00 3.94 179 LEU C N 1
ATOM 5683 C CA . LEU C 1 179 ? 36.818 -9.453 76.178 1.00 6.24 179 LEU C CA 1
ATOM 5684 C C . LEU C 1 179 ? 36.854 -9.538 77.710 1.00 4.96 179 LEU C C 1
ATOM 5685 O O . LEU C 1 179 ? 37.407 -8.672 78.357 1.00 6.12 179 LEU C O 1
ATOM 5690 N N . ALA C 1 180 ? 36.267 -10.585 78.278 1.00 5.56 180 ALA C N 1
ATOM 5691 C CA . ALA C 1 180 ? 36.409 -10.852 79.733 1.00 5.14 180 ALA C CA 1
ATOM 5692 C C . ALA C 1 180 ? 37.868 -10.990 80.169 1.00 5.03 180 ALA C C 1
ATOM 5693 O O . ALA C 1 180 ? 38.247 -10.552 81.246 1.00 4.85 180 ALA C O 1
ATOM 5695 N N . LEU C 1 181 ? 38.704 -11.625 79.341 1.00 4.61 181 LEU C N 1
ATOM 5696 C CA . LEU C 1 181 ? 40.109 -11.767 79.649 1.00 4.13 181 LEU C CA 1
ATOM 5697 C C . LEU C 1 181 ? 40.848 -10.421 79.564 1.00 3.87 181 LEU C C 1
ATOM 5698 O O . LEU C 1 181 ? 41.743 -10.160 80.345 1.00 2.24 181 LEU C O 1
ATOM 5703 N N . VAL C 1 182 ? 40.494 -9.566 78.597 1.00 4.57 182 VAL C N 1
ATOM 5704 C CA . VAL C 1 182 ? 41.074 -8.213 78.551 1.00 4.51 182 VAL C CA 1
ATOM 5705 C C . VAL C 1 182 ? 40.758 -7.471 79.855 1.00 4.87 182 VAL C C 1
ATOM 5706 O O . VAL C 1 182 ? 41.614 -6.772 80.426 1.00 4.63 182 VAL C O 1
ATOM 5710 N N . GLU C 1 183 ? 39.530 -7.611 80.323 1.00 6.24 183 GLU C N 1
ATOM 5711 C CA . GLU C 1 183 ? 39.123 -6.971 81.582 1.00 7.76 183 GLU C CA 1
ATOM 5712 C C . GLU C 1 183 ? 39.985 -7.446 82.758 1.00 7.24 183 GLU C C 1
ATOM 5713 O O . GLU C 1 183 ? 40.434 -6.668 83.567 1.00 6.99 183 GLU C O 1
ATOM 5719 N N . ARG C 1 184 ? 40.207 -8.751 82.803 1.00 6.14 184 ARG C N 1
ATOM 5720 C CA . ARG C 1 184 ? 40.910 -9.384 83.888 1.00 5.98 184 ARG C CA 1
ATOM 5721 C C . ARG C 1 184 ? 42.402 -9.166 83.869 1.00 6.52 184 ARG C C 1
ATOM 5722 O O . ARG C 1 184 ? 43.032 -9.104 84.914 1.00 5.69 184 ARG C O 1
ATOM 5730 N N . PHE C 1 185 ? 42.973 -9.094 82.674 1.00 5.86 185 PHE C N 1
ATOM 5731 C CA . PHE C 1 185 ? 44.417 -9.088 82.545 1.00 5.43 185 PHE C CA 1
ATOM 5732 C C . PHE C 1 185 ? 44.878 -7.840 81.788 1.00 6.70 185 PHE C C 1
ATOM 5733 O O . PHE C 1 185 ? 44.880 -7.819 80.574 1.00 5.40 185 PHE C O 1
ATOM 5741 N N . PRO C 1 186 ? 45.237 -6.805 82.543 1.00 7.71 186 PRO C N 1
ATOM 5742 C CA . PRO C 1 186 ? 45.715 -5.529 81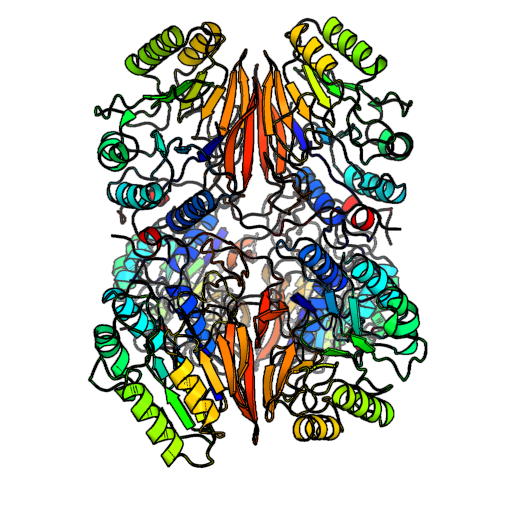.987 1.00 8.11 186 PRO C CA 1
ATOM 5743 C C . PRO C 1 186 ? 46.950 -5.664 81.084 1.00 7.37 186 PRO C C 1
ATOM 5744 O O . PRO C 1 186 ? 47.243 -4.761 80.321 1.00 7.79 186 PRO C O 1
ATOM 5748 N N . SER C 1 187 ? 47.680 -6.765 81.187 1.00 6.37 187 SER C N 1
ATOM 5749 C CA . SER C 1 187 ? 48.839 -6.965 80.325 1.00 6.42 187 SER C CA 1
ATOM 5750 C C . SER C 1 187 ? 48.419 -7.355 78.901 1.00 5.39 187 SER C C 1
ATOM 5751 O O . SER C 1 187 ? 49.243 -7.278 77.990 1.00 6.30 187 SER C O 1
ATOM 5754 N N . LEU C 1 188 ? 47.168 -7.764 78.711 1.00 3.94 188 LEU C N 1
ATOM 5755 C CA . LEU C 1 188 ? 46.668 -8.103 77.353 1.00 3.31 188 LEU C CA 1
ATOM 5756 C C . LEU C 1 188 ? 46.287 -6.798 76.628 1.00 2.21 188 LEU C C 1
ATOM 5757 O O . LEU C 1 188 ? 45.244 -6.197 76.930 1.00 2.11 188 LEU C O 1
ATOM 5762 N N . THR C 1 189 ? 47.144 -6.346 75.714 1.00 2.31 189 THR C N 1
ATOM 5763 C CA . THR C 1 189 ? 46.947 -5.008 75.100 1.00 2.68 189 THR C CA 1
ATOM 5764 C C . THR C 1 189 ? 46.808 -4.962 73.561 1.00 2.34 189 THR C C 1
ATOM 5765 O O . THR C 1 189 ? 46.602 -3.877 73.010 1.00 2.00 189 THR C O 1
ATOM 5769 N N . ARG C 1 190 ? 46.956 -6.098 72.886 1.00 2.00 190 ARG C N 1
ATOM 5770 C CA . ARG C 1 190 ? 46.737 -6.141 71.437 1.00 2.00 190 ARG C CA 1
ATOM 5771 C C . ARG C 1 190 ? 46.056 -7.444 71.060 1.00 2.00 190 ARG C C 1
ATOM 5772 O O . ARG C 1 190 ? 46.438 -8.538 71.541 1.00 2.00 190 ARG C O 1
ATOM 5780 N N . ILE C 1 191 ? 45.037 -7.322 70.223 1.00 2.00 191 ILE C N 1
ATOM 5781 C CA . ILE C 1 191 ? 44.426 -8.454 69.543 1.00 2.00 191 ILE C CA 1
ATOM 5782 C C . ILE C 1 191 ? 44.362 -8.151 67.998 1.00 2.00 191 ILE C C 1
ATOM 5783 O O . ILE C 1 191 ? 43.671 -7.228 67.575 1.00 2.00 191 ILE C O 1
ATOM 5788 N N . PHE C 1 192 ? 45.054 -8.973 67.199 1.00 2.00 192 PHE C N 1
ATOM 5789 C CA . PHE C 1 192 ? 45.106 -8.825 65.734 1.00 2.00 192 PHE C CA 1
ATOM 5790 C C . PHE C 1 192 ? 44.411 -9.993 65.057 1.00 3.01 192 PHE C C 1
ATOM 5791 O O . PHE C 1 192 ? 44.564 -11.182 65.466 1.00 2.00 192 PHE C O 1
ATOM 5799 N N . CYS C 1 193 ? 43.589 -9.643 64.055 1.00 3.30 193 CYS C N 1
ATOM 5800 C CA . CYS C 1 193 ? 42.634 -10.547 63.439 1.00 3.76 193 CYS C CA 1
ATOM 5801 C C . CYS C 1 193 ? 42.773 -10.509 61.922 1.00 3.91 193 CYS C C 1
ATOM 5802 O O . CYS C 1 193 ? 43.237 -9.507 61.347 1.00 3.54 193 CYS C O 1
ATOM 5805 N N . GLY C 1 194 ? 42.355 -11.597 61.284 1.00 4.76 194 GLY C N 1
ATOM 5806 C CA . GLY C 1 194 ? 42.111 -11.599 59.824 1.00 5.87 194 GLY C CA 1
ATOM 5807 C C . GLY C 1 194 ? 40.626 -11.511 59.517 1.00 6.39 194 GLY C C 1
ATOM 5808 O O . GLY C 1 194 ? 39.901 -10.697 60.123 1.00 7.00 194 GLY C O 1
ATOM 5809 N N . HIS C 1 195 ? 40.162 -12.331 58.568 1.00 6.13 195 HIS C N 1
ATOM 5810 C CA . HIS C 1 195 ? 38.728 -12.486 58.302 1.00 7.23 195 HIS C CA 1
ATOM 5811 C C . HIS C 1 195 ? 38.098 -11.311 57.514 1.00 6.66 195 HIS C C 1
ATOM 5812 O O . HIS C 1 195 ? 37.415 -11.536 56.499 1.00 6.75 195 HIS C O 1
ATOM 5819 N N . ASN C 1 196 ? 38.310 -10.073 57.952 1.00 6.15 196 ASN C N 1
ATOM 5820 C CA . ASN C 1 196 ? 37.547 -8.956 57.380 1.00 6.67 196 ASN C CA 1
ATOM 5821 C C . ASN C 1 196 ? 38.089 -8.384 56.057 1.00 5.76 196 ASN C C 1
ATOM 5822 O O . ASN C 1 196 ? 37.385 -7.597 55.382 1.00 7.28 196 ASN C O 1
ATOM 5827 N N . HIS C 1 197 ? 39.346 -8.730 55.715 1.00 5.27 197 HIS C N 1
ATOM 5828 C CA . HIS C 1 197 ? 40.055 -8.181 54.536 1.00 3.71 197 HIS C CA 1
ATOM 5829 C C . HIS C 1 197 ? 39.944 -6.646 54.474 1.00 4.12 197 HIS C C 1
ATOM 5830 O O . HIS C 1 197 ? 39.558 -6.079 53.431 1.00 2.25 197 HIS C O 1
ATOM 5837 N N . SER C 1 198 ? 40.270 -5.992 55.578 1.00 3.42 198 SER C N 1
ATOM 5838 C CA . SER C 1 198 ? 40.111 -4.555 55.700 1.00 5.03 198 SER C CA 1
ATOM 5839 C C . SER C 1 198 ? 40.957 -4.218 56.914 1.00 4.45 198 SER C C 1
ATOM 5840 O O . SER C 1 198 ? 41.062 -5.037 57.846 1.00 4.80 198 SER C O 1
ATOM 5843 N N . LEU C 1 199 ? 41.570 -3.056 56.894 1.00 3.48 199 LEU C N 1
ATOM 5844 C CA . LEU C 1 199 ? 42.145 -2.518 58.106 1.00 4.18 199 LEU C CA 1
ATOM 5845 C C . LEU C 1 199 ? 40.999 -1.789 58.871 1.00 4.07 199 LEU C C 1
ATOM 5846 O O . LEU C 1 199 ? 40.552 -0.686 58.475 1.00 2.00 199 LEU C O 1
ATOM 5851 N N . THR C 1 200 ? 40.496 -2.431 59.933 1.00 2.65 200 THR C N 1
ATOM 5852 C CA . THR C 1 200 ? 39.435 -1.859 60.757 1.00 2.65 200 THR C CA 1
ATOM 5853 C C . THR C 1 200 ? 39.920 -1.972 62.187 1.00 3.31 200 THR C C 1
ATOM 5854 O O . THR C 1 200 ? 40.230 -3.083 62.610 1.00 2.00 200 THR C O 1
ATOM 5858 N N . MET C 1 201 ? 39.976 -0.857 62.920 1.00 2.19 201 MET C N 1
ATOM 5859 C CA . MET C 1 201 ? 40.556 -0.842 64.269 1.00 5.07 201 MET C CA 1
ATOM 5860 C C . MET C 1 201 ? 39.616 -0.238 65.323 1.00 3.70 201 MET C C 1
ATOM 5861 O O . MET C 1 201 ? 38.905 0.731 65.072 1.00 3.01 201 MET C O 1
ATOM 5866 N N . THR C 1 202 ? 39.652 -0.817 66.516 1.00 2.94 202 THR C N 1
ATOM 5867 C CA . THR C 1 202 ? 38.912 -0.262 67.643 1.00 2.90 202 THR C CA 1
ATOM 5868 C C . THR C 1 202 ? 39.722 -0.564 68.928 1.00 3.39 202 THR C C 1
ATOM 5869 O O . THR C 1 202 ? 40.780 -1.182 68.860 1.00 3.08 202 THR C O 1
ATOM 5873 N N . GLN C 1 203 ? 39.229 -0.086 70.069 1.00 4.19 203 GLN C N 1
ATOM 5874 C CA . GLN C 1 203 ? 39.911 -0.239 71.360 1.00 4.13 203 GLN C CA 1
ATOM 5875 C C . GLN C 1 203 ? 38.850 -0.671 72.407 1.00 4.07 203 GLN C C 1
ATOM 5876 O O . GLN C 1 203 ? 37.726 -0.146 72.417 1.00 4.00 203 GLN C O 1
ATOM 5882 N N . TYR C 1 204 ? 39.199 -1.664 73.227 1.00 4.49 204 TYR C N 1
ATOM 5883 C CA . TYR C 1 204 ? 38.365 -2.160 74.326 1.00 5.22 204 TYR C CA 1
ATOM 5884 C C . TYR C 1 204 ? 39.254 -2.176 75.571 1.00 5.44 204 TYR C C 1
ATOM 5885 O O . TYR C 1 204 ? 40.242 -2.948 75.655 1.00 4.91 204 TYR C O 1
ATOM 5894 N N . ARG C 1 205 ? 38.931 -1.298 76.518 1.00 4.35 205 ARG C N 1
ATOM 5895 C CA . ARG C 1 205 ? 39.769 -1.072 77.686 1.00 4.32 205 ARG C CA 1
ATOM 5896 C C . ARG C 1 205 ? 41.155 -0.772 77.219 1.00 3.62 205 ARG C C 1
ATOM 5897 O O . ARG C 1 205 ? 41.336 0.125 76.399 1.00 3.98 205 ARG C O 1
ATOM 5905 N N . GLN C 1 206 ? 42.133 -1.528 77.714 1.00 2.00 206 GLN C N 1
ATOM 5906 C CA . GLN C 1 206 ? 43.516 -1.283 77.367 1.00 2.05 206 GLN C CA 1
ATOM 5907 C C . GLN C 1 206 ? 43.968 -1.968 76.064 1.00 2.00 206 GLN C C 1
ATOM 5908 O O . GLN C 1 206 ? 45.111 -1.834 75.709 1.00 2.27 206 GLN C O 1
ATOM 5914 N N . ALA C 1 207 ? 43.082 -2.705 75.394 1.00 2.41 207 ALA C N 1
ATOM 5915 C CA . ALA C 1 207 ? 43.468 -3.511 74.236 1.00 2.00 207 ALA C CA 1
ATOM 5916 C C . ALA C 1 207 ? 43.094 -2.789 72.925 1.00 2.00 207 ALA C C 1
ATOM 5917 O O . ALA C 1 207 ? 41.940 -2.444 72.716 1.00 2.00 207 ALA C O 1
ATOM 5919 N N . LEU C 1 208 ? 44.083 -2.597 72.058 1.00 2.00 208 LEU C N 1
ATOM 5920 C CA . LEU C 1 208 ? 43.841 -2.207 70.657 1.00 2.00 208 LEU C CA 1
ATOM 5921 C C . LEU C 1 208 ? 43.488 -3.493 69.923 1.00 2.00 208 LEU C C 1
ATOM 5922 O O . LEU C 1 208 ? 44.188 -4.489 70.064 1.00 2.00 208 LEU C O 1
ATOM 5927 N N . ILE C 1 209 ? 42.390 -3.474 69.171 1.00 2.00 209 ILE C N 1
ATOM 5928 C CA . ILE C 1 209 ? 41.892 -4.615 68.415 1.00 2.11 209 ILE C CA 1
ATOM 5929 C C . ILE C 1 209 ? 41.790 -4.208 66.935 1.00 2.23 209 ILE C C 1
ATOM 5930 O O . ILE C 1 209 ? 41.174 -3.196 66.613 1.00 2.10 209 ILE C O 1
ATOM 5935 N N . SER C 1 210 ? 42.426 -4.962 66.039 1.00 2.52 210 SER C N 1
ATOM 5936 C CA . SER C 1 210 ? 42.454 -4.584 64.609 1.00 3.22 210 SER C CA 1
ATOM 5937 C C . SER C 1 210 ? 42.404 -5.794 63.671 1.00 3.32 210 SER C C 1
ATOM 5938 O O . SER C 1 210 ? 43.005 -6.846 63.954 1.00 2.67 210 SER C O 1
ATOM 5941 N N . THR C 1 211 ? 41.639 -5.663 62.590 1.00 2.00 211 THR C N 1
ATOM 5942 C CA . THR C 1 211 ? 41.662 -6.646 61.510 1.00 2.78 211 THR C CA 1
ATOM 5943 C C . THR C 1 211 ? 42.676 -6.160 60.460 1.00 2.39 211 THR C C 1
ATOM 5944 O O . THR C 1 211 ? 43.058 -4.967 60.440 1.00 3.20 211 THR C O 1
ATOM 5948 N N . LEU C 1 212 ? 43.097 -7.067 59.576 1.00 2.00 212 LEU C N 1
ATOM 5949 C CA . LEU C 1 212 ? 44.133 -6.757 58.565 1.00 2.29 212 LEU C CA 1
ATOM 5950 C C . LEU C 1 212 ? 43.553 -6.842 57.147 1.00 2.36 212 LEU C C 1
ATOM 5951 O O . LEU C 1 212 ? 42.633 -7.627 56.902 1.00 2.00 212 LEU C O 1
ATOM 5956 N N . PRO C 1 213 ? 44.111 -6.048 56.202 1.00 3.35 213 PRO C N 1
ATOM 5957 C CA . PRO C 1 213 ? 43.804 -6.267 54.781 1.00 3.33 213 PRO C CA 1
ATOM 5958 C C . PRO C 1 213 ? 44.246 -7.677 54.366 1.00 3.72 213 PRO C C 1
ATOM 5959 O O . PRO C 1 213 ? 45.088 -8.315 55.055 1.00 4.03 213 PRO C O 1
ATOM 5963 N N . GLY C 1 214 ? 43.673 -8.178 53.280 1.00 2.70 214 GLY C N 1
ATOM 5964 C CA . GLY C 1 214 ? 44.196 -9.410 52.694 1.00 2.51 214 GLY C CA 1
ATOM 5965 C C . GLY C 1 214 ? 45.436 -9.133 51.856 1.00 2.00 214 GLY C C 1
ATOM 5966 O O . GLY C 1 214 ? 45.723 -7.966 51.506 1.00 2.00 214 GLY C O 1
ATOM 5967 N N . THR C 1 215 ? 46.159 -10.193 51.500 1.00 2.00 215 THR C N 1
ATOM 5968 C CA . THR C 1 215 ? 47.319 -10.056 50.607 1.00 2.00 215 THR C CA 1
ATOM 5969 C C . THR C 1 215 ? 46.915 -9.835 49.159 1.00 2.15 215 THR C C 1
ATOM 5970 O O . THR C 1 215 ? 47.771 -9.450 48.334 1.00 2.59 215 THR C O 1
ATOM 5974 N N . VAL C 1 216 ? 45.659 -10.149 48.807 1.00 2.00 216 VAL C N 1
ATOM 5975 C CA . VAL C 1 216 ? 45.218 -10.008 47.396 1.00 3.50 216 VAL C CA 1
ATOM 5976 C C . VAL C 1 216 ? 43.919 -9.177 47.337 1.00 4.12 216 VAL C C 1
ATOM 5977 O O . VAL C 1 216 ? 43.964 -7.918 47.229 1.00 6.06 216 VAL C O 1
ATOM 5981 N N . HIS C 1 217 ? 42.779 -9.836 47.472 1.00 4.51 217 HIS C N 1
ATOM 5982 C CA . HIS C 1 217 ? 41.483 -9.153 47.361 1.00 4.51 217 HIS C CA 1
ATOM 5983 C C . HIS C 1 217 ? 41.010 -8.638 48.711 1.00 4.65 217 HIS C C 1
ATOM 5984 O O . HIS C 1 217 ? 41.356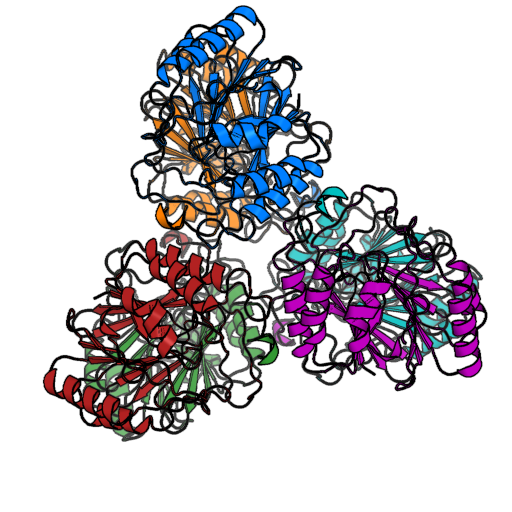 -9.198 49.758 1.00 5.17 217 HIS C O 1
ATOM 5991 N N . GLN C 1 218 ? 40.192 -7.595 48.662 1.00 3.96 218 GLN C N 1
ATOM 5992 C CA . GLN C 1 218 ? 39.743 -6.862 49.834 1.00 3.02 218 GLN C CA 1
ATOM 5993 C C . GLN C 1 218 ? 38.214 -6.858 49.908 1.00 3.65 218 GLN C C 1
ATOM 5994 O O . GLN C 1 218 ? 37.503 -7.120 48.909 1.00 2.94 218 GLN C O 1
ATOM 6000 N N . VAL C 1 219 ? 37.699 -6.576 51.093 1.00 3.25 219 VAL C N 1
ATOM 6001 C CA . VAL C 1 219 ? 36.250 -6.543 51.274 1.00 4.59 219 VAL C CA 1
ATOM 6002 C C . VAL C 1 219 ? 35.903 -5.162 51.814 1.00 5.49 219 VAL C C 1
ATOM 6003 O O . VAL C 1 219 ? 36.409 -4.779 52.856 1.00 5.86 219 VAL C O 1
ATOM 6007 N N . PRO C 1 220 ? 35.069 -4.398 51.090 1.00 6.22 220 PRO C N 1
ATOM 6008 C CA . PRO C 1 220 ? 34.796 -3.024 51.548 1.00 7.39 220 PRO C CA 1
ATOM 6009 C C . PRO C 1 220 ? 33.916 -3.048 52.797 1.00 8.17 220 PRO C C 1
ATOM 6010 O O . PRO C 1 220 ? 33.085 -3.949 52.972 1.00 8.65 220 PRO C O 1
ATOM 6014 N N . TYR C 1 221 ? 34.129 -2.099 53.692 1.00 8.78 221 TYR C N 1
ATOM 6015 C CA . TYR C 1 221 ? 33.271 -2.006 54.869 1.00 10.25 221 TYR C CA 1
ATOM 6016 C C . TYR C 1 221 ? 31.958 -1.303 54.468 1.00 11.97 221 TYR C C 1
ATOM 6017 O O . TYR C 1 221 ? 32.000 -0.182 53.968 1.00 11.97 221 TYR C O 1
ATOM 6026 N N . CYS C 1 222 ? 30.812 -1.956 54.700 1.00 13.71 222 CYS C N 1
ATOM 6027 C CA . CYS C 1 222 ? 29.479 -1.330 54.526 1.00 16.75 222 CYS C CA 1
ATOM 6028 C C . CYS C 1 222 ? 28.704 -1.433 55.818 1.00 16.68 222 CYS C C 1
ATOM 6029 O O . CYS C 1 222 ? 28.715 -2.484 56.456 1.00 16.37 222 CYS C O 1
ATOM 6032 N N . HIS C 1 223 ? 28.008 -0.368 56.209 1.00 18.08 223 HIS C N 1
ATOM 6033 C CA . HIS C 1 223 ? 27.248 -0.430 57.473 1.00 19.53 223 HIS C CA 1
ATOM 6034 C C . HIS C 1 223 ? 25.848 -1.071 57.382 1.00 19.41 223 HIS C C 1
ATOM 6035 O O . HIS C 1 223 ? 25.371 -1.684 58.350 1.00 18.71 223 HIS C O 1
ATOM 6042 N N . ALA C 1 224 ? 25.211 -0.909 56.227 1.00 20.02 224 ALA C N 1
ATOM 6043 C CA . ALA C 1 224 ? 23.812 -1.278 56.004 1.00 20.84 224 ALA C CA 1
ATOM 6044 C C . ALA C 1 224 ? 23.732 -2.392 54.969 1.00 21.10 224 ALA C C 1
ATOM 6045 O O . ALA C 1 224 ? 23.115 -3.437 55.203 1.00 21.80 224 ALA C O 1
ATOM 6047 N N . ASP C 1 225 ? 24.400 -2.168 53.842 1.00 21.36 225 ASP C N 1
ATOM 6048 C CA . ASP C 1 225 ? 24.358 -3.055 52.667 1.00 21.41 225 ASP C CA 1
ATOM 6049 C C . ASP C 1 225 ? 24.953 -4.427 52.975 1.00 21.13 225 ASP C C 1
ATOM 6050 O O . ASP C 1 225 ? 26.124 -4.539 53.334 1.00 20.73 225 ASP C O 1
ATOM 6055 N N . THR C 1 226 ? 24.138 -5.473 52.847 1.00 21.32 226 THR C N 1
ATOM 6056 C CA . THR C 1 226 ? 24.622 -6.843 53.054 1.00 21.44 226 THR C CA 1
ATOM 6057 C C . THR C 1 226 ? 25.157 -7.563 51.798 1.00 20.79 226 THR C C 1
ATOM 6058 O O . THR C 1 226 ? 25.723 -8.649 51.944 1.00 21.33 226 THR C O 1
ATOM 6062 N N . ASP C 1 227 ? 24.981 -6.995 50.593 1.00 20.39 227 ASP C N 1
ATOM 6063 C CA . ASP C 1 227 ? 25.533 -7.635 49.361 1.00 19.33 227 ASP C CA 1
ATOM 6064 C C . ASP C 1 227 ? 27.017 -8.005 49.598 1.00 16.65 227 ASP C C 1
ATOM 6065 O O . ASP C 1 227 ? 27.787 -7.150 50.067 1.00 16.08 227 ASP C O 1
ATOM 6070 N N . PRO C 1 228 ? 27.429 -9.250 49.257 1.00 14.27 228 PRO C N 1
ATOM 6071 C CA . PRO C 1 228 ? 28.789 -9.739 49.617 1.00 13.41 228 PRO C CA 1
ATOM 6072 C C . PRO C 1 228 ? 29.910 -9.261 48.637 1.00 11.77 228 PRO C C 1
ATOM 6073 O O . PRO C 1 228 ? 30.452 -10.029 47.843 1.00 11.74 228 PRO C O 1
ATOM 6077 N N . TYR C 1 229 ? 30.254 -7.991 48.709 1.00 11.55 229 TYR C N 1
ATOM 6078 C CA . TYR C 1 229 ? 31.248 -7.440 47.807 1.00 11.00 229 TYR C CA 1
ATOM 6079 C C . TYR C 1 229 ? 32.675 -7.873 48.144 1.00 9.46 229 TYR C C 1
ATOM 6080 O O . TYR C 1 229 ? 33.002 -8.205 49.299 1.00 8.54 229 TYR C O 1
ATOM 6089 N N . TYR C 1 230 ? 33.515 -7.884 47.115 1.00 6.10 230 TYR C N 1
ATOM 6090 C CA . TYR C 1 230 ? 34.968 -7.927 47.276 1.00 4.52 230 TYR C CA 1
ATOM 6091 C C . TYR C 1 230 ? 35.549 -7.098 46.131 1.00 3.34 230 TYR C C 1
ATOM 6092 O O . TYR C 1 230 ? 34.875 -6.890 45.121 1.00 2.00 230 TYR C O 1
ATOM 6101 N N . ASP C 1 231 ? 36.777 -6.619 46.290 1.00 2.43 231 ASP C N 1
ATOM 6102 C CA . ASP C 1 231 ? 37.381 -5.825 45.234 1.00 3.06 231 ASP C CA 1
ATOM 6103 C C . ASP C 1 231 ? 38.882 -6.048 45.174 1.00 2.16 231 ASP C C 1
ATOM 6104 O O . ASP C 1 231 ? 39.443 -6.755 46.019 1.00 2.53 231 ASP C O 1
ATOM 6109 N N . LEU C 1 232 ? 39.537 -5.411 44.201 1.00 2.00 232 LEU C N 1
ATOM 6110 C CA . LEU C 1 232 ? 40.993 -5.448 44.110 1.00 2.00 232 LEU C CA 1
ATOM 6111 C C . LEU C 1 232 ? 41.644 -4.097 44.453 1.00 2.00 232 LEU C C 1
ATOM 6112 O O . LEU C 1 232 ? 42.618 -3.694 43.826 1.00 2.00 232 LEU C O 1
ATOM 6117 N N . SER C 1 233 ? 41.107 -3.427 45.467 1.00 2.45 233 SER C N 1
ATOM 6118 C CA . SER C 1 233 ? 41.750 -2.268 46.063 1.00 3.01 233 SER C CA 1
ATOM 6119 C C . SER C 1 233 ? 43.121 -2.699 46.607 1.00 3.69 233 SER C C 1
ATOM 6120 O O . SER C 1 233 ? 43.378 -3.907 46.735 1.00 3.03 233 SER C O 1
ATOM 6123 N N . PRO C 1 234 ? 44.041 -1.726 46.830 1.00 3.53 234 PRO C N 1
ATOM 6124 C CA . PRO C 1 234 ? 45.454 -2.061 47.133 1.00 3.65 234 PRO C CA 1
ATOM 6125 C C . PRO C 1 234 ? 45.686 -3.013 48.339 1.00 3.22 234 PRO C C 1
ATOM 6126 O O . PRO C 1 234 ? 45.053 -2.883 49.373 1.00 2.75 234 PRO C O 1
ATOM 6130 N N . ALA C 1 235 ? 46.580 -3.977 48.167 1.00 2.63 235 ALA C N 1
ATOM 6131 C CA . ALA C 1 235 ? 46.902 -4.929 49.213 1.00 2.37 235 ALA C CA 1
ATOM 6132 C C . ALA C 1 235 ? 48.064 -4.419 50.057 1.00 2.85 235 ALA C C 1
ATOM 6133 O O . ALA C 1 235 ? 48.908 -3.628 49.604 1.00 2.00 235 ALA C O 1
ATOM 6135 N N . SER C 1 236 ? 48.121 -4.867 51.303 1.00 3.48 236 SER C N 1
ATOM 6136 C CA . SER C 1 236 ? 49.209 -4.456 52.188 1.00 4.86 236 SER C CA 1
ATOM 6137 C C . SER C 1 236 ? 49.327 -5.469 53.318 1.00 4.66 236 SER C C 1
ATOM 6138 O O . SER C 1 236 ? 48.524 -6.417 53.433 1.00 5.15 236 SER C O 1
ATOM 6141 N N . CYS C 1 237 ? 50.329 -5.265 54.149 1.00 4.47 237 CYS C N 1
ATOM 6142 C CA . CYS C 1 237 ? 50.449 -6.044 55.384 1.00 5.30 237 CYS C CA 1
ATOM 6143 C C . CYS C 1 237 ? 50.737 -5.048 56.494 1.00 4.56 237 CYS C C 1
ATOM 6144 O O . CYS C 1 237 ? 50.829 -3.815 56.263 1.00 3.64 237 CYS C O 1
ATOM 6147 N N . LEU C 1 238 ? 50.861 -5.583 57.693 1.00 3.94 238 LEU C N 1
ATOM 6148 C CA . LEU C 1 238 ? 51.116 -4.778 58.863 1.00 4.47 238 LEU C CA 1
ATOM 6149 C C . LEU C 1 238 ? 52.486 -5.176 59.369 1.00 3.89 238 LEU C C 1
ATOM 6150 O O . LEU C 1 238 ? 52.817 -6.376 59.431 1.00 5.01 238 LEU C O 1
ATOM 6155 N N . MET C 1 239 ? 53.337 -4.199 59.663 1.00 2.64 239 MET C N 1
ATOM 6156 C CA . MET C 1 239 ? 54.611 -4.507 60.326 1.00 2.00 239 MET C CA 1
ATOM 6157 C C . MET C 1 239 ? 54.360 -4.171 61.814 1.00 2.00 239 MET C C 1
ATOM 6158 O O . MET C 1 239 ? 53.742 -3.135 62.113 1.00 3.02 239 MET C O 1
ATOM 6163 N N . HIS C 1 240 ? 54.767 -5.068 62.710 1.00 2.00 240 HIS C N 1
ATOM 6164 C CA . HIS C 1 240 ? 54.677 -4.843 64.155 1.00 2.00 240 HIS C CA 1
ATOM 6165 C C . HIS C 1 240 ? 56.103 -4.690 64.722 1.00 2.00 240 HIS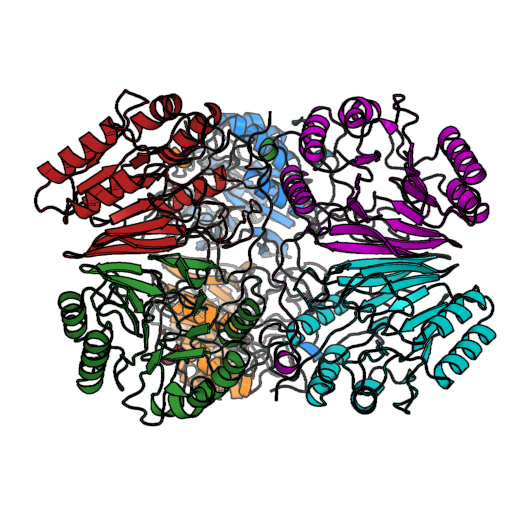 C C 1
ATOM 6166 O O . HIS C 1 240 ? 56.931 -5.586 64.579 1.00 2.00 240 HIS C O 1
ATOM 6173 N N . ARG C 1 241 ? 56.379 -3.555 65.359 1.00 2.66 241 ARG C N 1
ATOM 6174 C CA . ARG C 1 241 ? 57.702 -3.282 65.965 1.00 3.67 241 ARG C CA 1
ATOM 6175 C C . ARG C 1 241 ? 57.654 -2.956 67.477 1.00 3.12 241 ARG C C 1
ATOM 6176 O O . ARG C 1 241 ? 56.819 -2.177 67.915 1.00 3.15 241 ARG C O 1
ATOM 6184 N N . GLN C 1 242 ? 58.561 -3.542 68.259 1.00 2.46 242 GLN C N 1
ATOM 6185 C CA . GLN C 1 242 ? 58.647 -3.170 69.672 1.00 3.05 242 GLN C CA 1
ATOM 6186 C C . GLN C 1 242 ? 59.501 -1.901 69.721 1.00 2.14 242 GLN C C 1
ATOM 6187 O O . GLN C 1 242 ? 60.646 -1.963 69.350 1.00 2.00 242 GLN C O 1
ATOM 6193 N N . VAL C 1 243 ? 58.930 -0.764 70.132 1.00 3.35 243 VAL C N 1
ATOM 6194 C CA . VAL C 1 243 ? 59.634 0.513 70.186 1.00 4.29 243 VAL C CA 1
ATOM 6195 C C . VAL C 1 243 ? 59.626 0.947 71.661 1.00 6.11 243 VAL C C 1
ATOM 6196 O O . VAL C 1 243 ? 58.641 1.539 72.144 1.00 7.24 243 VAL C O 1
ATOM 6200 N N . GLY C 1 244 ? 60.701 0.641 72.377 1.00 6.69 244 GLY C N 1
ATOM 6201 C CA . GLY C 1 244 ? 60.683 0.716 73.850 1.00 6.95 244 GLY C CA 1
ATOM 6202 C C . GLY C 1 244 ? 59.482 0.005 74.445 1.00 7.84 244 GLY C C 1
ATOM 6203 O O . GLY C 1 244 ? 59.285 -1.188 74.194 1.00 7.40 244 GLY C O 1
ATOM 6204 N N . GLU C 1 245 ? 58.681 0.734 75.230 1.00 8.29 245 GLU C N 1
ATOM 6205 C CA . GLU C 1 245 ? 57.457 0.208 75.881 1.00 10.04 245 GLU C CA 1
ATOM 6206 C C . GLU C 1 245 ? 56.250 0.086 74.971 1.00 8.48 245 GLU C C 1
ATOM 6207 O O . GLU C 1 245 ? 55.223 -0.457 75.391 1.00 9.65 245 GLU C O 1
ATOM 6213 N N . GLN C 1 246 ? 56.333 0.619 73.747 1.00 6.58 246 GLN C N 1
ATOM 6214 C CA . GLN C 1 246 ? 55.174 0.659 72.865 1.00 4.34 246 GLN C CA 1
ATOM 6215 C C . GLN C 1 246 ? 55.266 -0.438 71.828 1.00 3.86 246 GLN C C 1
ATOM 6216 O O . GLN C 1 246 ? 56.313 -0.621 71.234 1.00 5.30 246 GLN C O 1
ATOM 6222 N N . TRP C 1 247 ? 54.176 -1.160 71.613 1.00 2.32 247 TRP C N 1
ATOM 6223 C CA . TRP C 1 247 ? 54.044 -1.965 70.404 1.00 2.00 247 TRP C CA 1
ATOM 6224 C C . TRP C 1 247 ? 53.488 -1.028 69.315 1.00 2.00 247 TRP C C 1
ATOM 6225 O O . TRP C 1 247 ? 52.450 -0.373 69.493 1.00 2.00 247 TRP C O 1
ATOM 6236 N N . VAL C 1 248 ? 54.190 -0.947 68.192 1.00 2.00 248 VAL C N 1
ATOM 6237 C CA . VAL C 1 248 ? 53.761 -0.026 67.142 1.00 2.00 248 VAL C CA 1
ATOM 6238 C C . VAL C 1 248 ? 53.506 -0.875 65.891 1.00 2.00 248 VAL C C 1
ATOM 6239 O O . VAL C 1 248 ? 54.329 -1.714 65.532 1.00 2.28 248 VAL C O 1
ATOM 6243 N N . SER C 1 249 ? 52.381 -0.636 65.249 1.00 2.00 249 SER C N 1
ATOM 6244 C CA . SER C 1 249 ? 52.023 -1.318 64.019 1.00 2.00 249 SER C CA 1
ATOM 6245 C C . SER C 1 249 ? 51.958 -0.260 62.892 1.00 2.00 249 SER C C 1
ATOM 6246 O O . SER C 1 249 ? 51.444 0.860 63.111 1.00 2.00 249 SER C O 1
ATOM 6249 N N . TYR C 1 250 ? 52.506 -0.593 61.728 1.00 2.00 250 TYR C N 1
ATOM 6250 C CA . TYR C 1 250 ? 52.412 0.332 60.580 1.00 2.00 250 TYR C CA 1
ATOM 6251 C C . TYR C 1 250 ? 52.129 -0.449 59.302 1.00 2.80 250 TYR C C 1
ATOM 6252 O O . TYR C 1 250 ? 52.502 -1.635 59.170 1.00 2.00 250 TYR C O 1
ATOM 6261 N N . GLN C 1 251 ? 51.436 0.219 58.387 1.00 2.83 251 GLN C N 1
ATOM 6262 C CA . GLN C 1 251 ? 50.996 -0.464 57.192 1.00 3.06 251 GLN C CA 1
ATOM 6263 C C . GLN C 1 251 ? 52.100 -0.407 56.136 1.00 2.76 251 GLN C C 1
ATOM 6264 O O . GLN C 1 251 ? 52.745 0.644 55.938 1.00 2.17 251 GLN C O 1
ATOM 6270 N N . HIS C 1 252 ? 52.369 -1.557 55.518 1.00 2.11 252 HIS C N 1
ATOM 6271 C CA . HIS C 1 252 ? 53.392 -1.655 54.490 1.00 2.02 252 HIS C CA 1
ATOM 6272 C C . HIS C 1 252 ? 52.691 -2.081 53.167 1.00 2.07 252 HIS C C 1
ATOM 6273 O O . HIS C 1 252 ? 52.028 -3.127 53.085 1.00 2.00 252 HIS C O 1
ATOM 6280 N N . SER C 1 253 ? 52.793 -1.226 52.154 1.00 2.00 253 SER C N 1
ATOM 6281 C CA . SER C 1 253 ? 52.085 -1.487 50.895 1.00 2.00 253 SER C CA 1
ATOM 6282 C C . SER C 1 253 ? 52.720 -2.657 50.168 1.00 2.00 253 SER C C 1
ATOM 6283 O O . SER C 1 253 ? 53.947 -2.730 50.073 1.00 2.00 253 SER C O 1
ATOM 6286 N N . LEU C 1 254 ? 51.889 -3.541 49.630 1.00 2.00 254 LEU C N 1
ATOM 6287 C CA . LEU C 1 254 ? 52.376 -4.663 48.796 1.00 2.00 254 LEU C CA 1
ATOM 6288 C C . LEU C 1 254 ? 52.113 -4.407 47.298 1.00 2.00 254 LEU C C 1
ATOM 6289 O O . LEU C 1 254 ? 52.249 -5.320 46.460 1.00 2.00 254 LEU C O 1
ATOM 6294 N N . ALA C 1 255 ? 51.741 -3.170 46.977 1.00 2.00 255 ALA C N 1
ATOM 6295 C CA . ALA C 1 255 ? 51.493 -2.767 45.591 1.00 2.00 255 ALA C CA 1
ATOM 6296 C C . ALA C 1 255 ? 52.824 -2.367 44.960 1.00 2.34 255 ALA C C 1
ATOM 6297 O O . ALA C 1 255 ? 53.772 -2.028 45.651 1.00 2.46 255 ALA C O 1
ATOM 6299 N N . HIS C 1 256 ? 52.893 -2.347 43.634 1.00 3.09 256 HIS C N 1
ATOM 6300 C CA . HIS C 1 256 ? 54.055 -1.752 42.993 1.00 3.65 256 HIS C CA 1
ATOM 6301 C C . HIS C 1 256 ? 53.719 -0.298 42.649 1.00 5.33 256 HIS C C 1
ATOM 6302 O O . HIS C 1 256 ? 52.742 -0.014 41.917 1.00 6.79 256 HIS C O 1
ATOM 6309 N N . TYR C 1 257 ? 54.512 0.635 43.176 1.00 5.02 257 TYR C N 1
ATOM 6310 C CA . TYR C 1 257 ? 54.189 2.061 43.013 1.00 4.90 257 TYR C CA 1
ATOM 6311 C C . TYR C 1 257 ? 55.420 2.867 42.632 1.00 4.89 257 TYR C C 1
ATOM 6312 O O . TYR C 1 257 ? 56.553 2.405 42.800 1.00 5.74 257 TYR C O 1
ATOM 6321 N N . ALA C 1 258 ? 55.225 4.098 42.173 1.00 4.35 258 ALA C N 1
ATOM 6322 C CA . ALA C 1 258 ? 56.349 4.961 41.850 1.00 4.10 258 ALA C CA 1
ATOM 6323 C C . ALA C 1 258 ? 57.118 5.500 43.081 1.00 5.42 258 ALA C C 1
ATOM 6324 O O . ALA C 1 258 ? 56.516 5.786 44.134 1.00 5.43 258 ALA C O 1
ATOM 6326 N N . GLY C 1 259 ? 58.445 5.626 42.947 1.00 5.74 259 GLY C N 1
ATOM 6327 C CA . GLY C 1 259 ? 59.331 6.204 43.997 1.00 6.27 259 GLY C CA 1
ATOM 6328 C C . GLY C 1 259 ? 60.057 5.072 44.726 1.00 7.72 259 GLY C C 1
ATOM 6329 O O . GLY C 1 259 ? 59.927 3.922 44.312 1.00 7.27 259 GLY C O 1
ATOM 6330 N N . PRO C 1 260 ? 60.776 5.351 45.855 1.00 7.56 260 PRO C N 1
ATOM 6331 C CA . PRO C 1 260 ? 60.904 6.625 46.520 1.00 6.87 260 PRO C CA 1
ATOM 6332 C C . PRO C 1 260 ? 61.838 7.624 45.844 1.00 5.87 260 PRO C C 1
ATOM 6333 O O . PRO C 1 260 ? 62.668 7.272 44.997 1.00 5.39 260 PRO C O 1
ATOM 6337 N N . TRP C 1 261 ? 61.621 8.883 46.179 1.00 4.43 261 TRP C N 1
ATOM 6338 C CA . TRP C 1 261 ? 62.522 9.952 45.818 1.00 4.43 261 TRP C CA 1
ATOM 6339 C C . TRP C 1 261 ? 62.908 10.584 47.157 1.00 4.94 261 TRP C C 1
ATOM 6340 O O . TRP C 1 261 ? 62.404 10.158 48.210 1.00 4.64 261 TRP C O 1
ATOM 6351 N N . LEU C 1 262 ? 63.750 11.612 47.112 1.00 5.81 262 LEU C N 1
ATOM 6352 C CA . LEU C 1 262 ? 64.205 12.310 48.317 1.00 6.67 262 LEU C CA 1
ATOM 6353 C C . LEU C 1 262 ? 63.666 13.728 48.437 1.00 7.51 262 LEU C C 1
ATOM 6354 O O . LEU C 1 262 ? 63.813 14.552 47.517 1.00 6.20 262 LEU C O 1
ATOM 6359 N N . TYR C 1 263 ? 63.088 14.025 49.603 1.00 6.73 263 TYR C N 1
ATOM 6360 C CA . TYR C 1 263 ? 62.615 15.371 49.868 1.00 7.90 263 TYR C CA 1
ATOM 6361 C C . TYR C 1 263 ? 63.803 16.355 49.804 1.00 8.05 263 TYR C C 1
ATOM 6362 O O . TYR C 1 263 ? 64.863 16.073 50.349 1.00 7.57 263 TYR C O 1
ATOM 6371 N N . ASP C 1 264 ? 63.615 17.484 49.124 1.00 9.08 264 ASP C N 1
ATOM 6372 C CA . ASP C 1 264 ? 64.605 18.555 49.050 1.00 10.08 264 ASP C CA 1
ATOM 6373 C C . ASP C 1 264 ? 63.826 19.851 49.240 1.00 10.76 264 ASP C C 1
ATOM 6374 O O . ASP C 1 264 ? 62.836 20.082 48.566 1.00 9.19 264 ASP C O 1
ATOM 6379 N N . GLU C 1 265 ? 64.250 20.680 50.199 1.00 11.76 265 GLU C N 1
ATOM 6380 C CA . GLU C 1 265 ? 63.516 21.908 50.540 1.00 14.68 265 GLU C CA 1
ATOM 6381 C C . GLU C 1 265 ? 63.397 22.907 49.383 1.00 13.19 265 GLU C C 1
ATOM 6382 O O . GLU C 1 265 ? 62.389 23.613 49.266 1.00 12.99 265 GLU C O 1
ATOM 6388 N N . ASN C 1 266 ? 64.425 22.977 48.536 1.00 14.00 266 ASN C N 1
ATOM 6389 C CA . ASN C 1 266 ? 64.415 23.836 47.318 1.00 13.01 266 ASN C CA 1
ATOM 6390 C C . ASN C 1 266 ? 63.369 23.383 46.299 1.00 11.48 266 ASN C C 1
ATOM 6391 O O . ASN C 1 266 ? 62.666 24.196 45.708 1.00 11.26 266 ASN C O 1
ATOM 6396 N N . ILE C 1 267 ? 63.307 22.076 46.086 1.00 9.68 267 ILE C N 1
ATOM 6397 C CA . ILE C 1 267 ? 62.329 21.451 45.177 1.00 8.16 267 ILE C CA 1
ATOM 6398 C C . ILE C 1 267 ? 60.899 21.586 45.767 1.00 7.40 267 ILE C C 1
ATOM 6399 O O . ILE C 1 267 ? 59.957 21.906 45.046 1.00 5.93 267 ILE C O 1
ATOM 6404 N N . SER C 1 268 ? 60.771 21.379 47.084 1.00 6.51 268 SER C N 1
ATOM 6405 C CA . SER C 1 268 ? 59.489 21.499 47.777 1.00 6.29 268 SER C CA 1
ATOM 6406 C C . SER C 1 268 ? 58.903 22.910 47.656 1.00 6.86 268 SER C C 1
ATOM 6407 O O . SER C 1 268 ? 57.734 23.073 47.271 1.00 5.75 268 SER C O 1
ATOM 6410 N N . CYS C 1 269 ? 59.701 23.922 47.978 1.00 7.98 269 CYS C N 1
ATOM 6411 C CA . CYS C 1 269 ? 59.205 25.300 47.920 1.00 10.79 269 CYS C CA 1
ATOM 6412 C C . CYS C 1 269 ? 60.116 26.178 47.060 1.00 12.55 269 CYS C C 1
ATOM 6413 O O . CYS C 1 269 ? 60.982 26.885 47.575 1.00 12.16 269 CYS C O 1
ATOM 6416 N N . PRO C 1 270 ? 59.962 26.092 45.724 1.00 14.29 270 PRO C N 1
ATOM 6417 C CA . PRO C 1 270 ? 60.873 26.835 44.838 1.00 15.53 270 PRO C CA 1
ATOM 6418 C C . PRO C 1 270 ? 60.643 28.341 44.925 1.00 17.71 270 PRO C C 1
ATOM 6419 O O . PRO C 1 270 ? 59.554 28.797 45.287 1.00 16.79 270 PRO C O 1
ATOM 6423 N N . THR C 1 271 ? 61.687 29.101 44.615 1.00 20.53 271 THR C N 1
ATOM 6424 C CA . THR C 1 271 ? 61.604 30.570 44.590 1.00 23.18 271 THR C CA 1
ATOM 6425 C C . THR C 1 271 ? 61.022 31.048 43.261 1.00 24.43 271 THR C C 1
ATOM 6426 O O . THR C 1 271 ? 61.604 31.921 42.578 1.00 26.44 271 THR C O 1
ATOM 6430 N N . MET D 1 1 ? 27.089 8.540 63.987 1.00 6.61 1 MET D N 1
ATOM 6431 C CA . MET D 1 1 ? 28.288 9.308 63.484 1.00 5.50 1 MET D CA 1
ATOM 6432 C C . MET D 1 1 ? 29.111 8.559 62.416 1.00 4.49 1 MET D C 1
ATOM 6433 O O . MET D 1 1 ? 29.607 7.445 62.645 1.00 3.84 1 MET D O 1
ATOM 6438 N N . LEU D 1 2 ? 29.246 9.169 61.240 1.00 3.14 2 LEU D N 1
ATOM 6439 C CA . LEU D 1 2 ? 30.267 8.754 60.292 1.00 2.00 2 LEU D CA 1
ATOM 6440 C C . LEU D 1 2 ? 31.099 9.997 59.941 1.00 2.02 2 LEU D C 1
ATOM 6441 O O . LEU D 1 2 ? 30.536 10.998 59.518 1.00 2.00 2 LEU D O 1
ATOM 6446 N N . LEU D 1 3 ? 32.413 9.931 60.151 1.00 2.00 3 LEU D N 1
ATOM 6447 C CA . LEU D 1 3 ? 33.332 10.994 59.711 1.00 2.71 3 LEU D CA 1
ATOM 6448 C C . LEU D 1 3 ? 34.219 10.426 58.622 1.00 2.72 3 LEU D C 1
ATOM 6449 O O . LEU D 1 3 ? 34.680 9.274 58.734 1.00 3.40 3 LEU D O 1
ATOM 6454 N N . ALA D 1 4 ? 34.455 11.208 57.577 1.00 2.25 4 ALA D N 1
ATOM 6455 C CA . ALA D 1 4 ? 35.520 10.903 56.617 1.00 2.61 4 ALA D CA 1
ATOM 6456 C C . ALA D 1 4 ? 36.694 11.741 57.057 1.00 2.37 4 ALA D C 1
ATOM 6457 O O . ALA D 1 4 ? 36.533 12.940 57.241 1.00 4.69 4 ALA D O 1
ATOM 6459 N N . HIS D 1 5 ? 37.853 11.125 57.261 1.00 2.00 5 HIS D N 1
ATOM 6460 C CA . HIS D 1 5 ? 39.039 11.809 57.790 1.00 2.00 5 HIS D CA 1
ATOM 6461 C C . HIS D 1 5 ? 40.206 11.687 56.792 1.00 2.00 5 HIS D C 1
ATOM 6462 O O . HIS D 1 5 ? 40.719 10.558 56.494 1.00 2.00 5 HIS D O 1
ATOM 6469 N N . ILE D 1 6 ? 40.593 12.836 56.229 1.00 2.00 6 ILE D N 1
ATOM 6470 C CA . ILE D 1 6 ? 41.765 12.900 55.333 1.00 2.00 6 ILE D CA 1
ATOM 6471 C C . ILE D 1 6 ? 42.867 13.793 55.923 1.00 2.27 6 ILE D C 1
ATOM 6472 O O . ILE D 1 6 ? 42.616 14.535 56.856 1.00 2.98 6 ILE D O 1
ATOM 6477 N N . SER D 1 7 ? 44.088 13.693 55.403 1.00 2.63 7 SER D N 1
ATOM 6478 C CA . SER D 1 7 ? 45.213 14.441 55.976 1.00 2.53 7 SER D CA 1
ATOM 6479 C C . SER D 1 7 ? 46.232 14.873 54.930 1.00 2.16 7 SER D C 1
ATOM 6480 O O . SER D 1 7 ? 46.323 14.274 53.838 1.00 2.00 7 SER D O 1
ATOM 6483 N N . ASP D 1 8 ? 47.012 15.907 55.254 1.00 2.00 8 ASP D N 1
ATOM 6484 C CA . ASP D 1 8 ? 48.232 16.206 54.512 1.00 2.00 8 ASP D CA 1
ATOM 6485 C C . ASP D 1 8 ? 47.989 16.326 52.984 1.00 2.68 8 ASP D C 1
ATOM 6486 O O . ASP D 1 8 ? 48.528 15.565 52.178 1.00 2.42 8 ASP D O 1
ATOM 6491 N N . THR D 1 9 ? 47.096 17.248 52.645 1.00 2.00 9 THR D N 1
ATOM 6492 C CA . THR D 1 9 ? 46.710 17.533 51.258 1.00 2.00 9 THR D CA 1
ATOM 6493 C C . THR D 1 9 ? 47.817 18.257 50.492 1.00 2.00 9 THR D C 1
ATOM 6494 O O . THR D 1 9 ? 47.986 18.048 49.273 1.00 2.00 9 THR D O 1
ATOM 6498 N N . HIS D 1 10 ? 48.584 19.105 51.183 1.00 2.00 10 HIS D N 1
ATOM 6499 C CA . HIS D 1 10 ? 49.751 19.747 50.563 1.00 2.00 10 HIS D CA 1
ATOM 6500 C C . HIS D 1 10 ? 49.440 20.503 49.259 1.00 2.00 10 HIS D C 1
ATOM 6501 O O . HIS D 1 10 ? 50.246 20.500 48.328 1.00 2.00 10 HIS D O 1
ATOM 6508 N N . PHE D 1 11 ? 48.292 21.155 49.209 1.00 2.00 11 PHE D N 1
ATOM 6509 C CA . PHE D 1 11 ? 47.962 21.996 48.048 1.00 2.00 11 PHE D CA 1
ATOM 6510 C C . PHE D 1 11 ? 49.098 22.911 47.599 1.00 2.00 11 PHE D C 1
ATOM 6511 O O . PHE D 1 11 ? 49.832 23.464 48.420 1.00 2.00 11 PHE D O 1
ATOM 6519 N N . ARG D 1 12 ? 49.206 23.107 46.279 1.00 2.00 12 ARG D N 1
ATOM 6520 C CA . ARG D 1 12 ? 50.191 24.018 45.713 1.00 2.00 12 ARG D CA 1
ATOM 6521 C C . ARG D 1 12 ? 49.450 25.150 45.012 1.00 2.00 12 ARG D C 1
ATOM 6522 O O . ARG D 1 12 ? 48.242 25.086 44.864 1.00 2.00 12 ARG D O 1
ATOM 6530 N N . SER D 1 13 ? 50.151 26.183 44.568 1.00 2.03 13 SER D N 1
ATOM 6531 C CA . SER D 1 13 ? 49.456 27.271 43.860 1.00 3.52 13 SER D CA 1
ATOM 6532 C C . SER D 1 13 ? 48.982 26.827 42.472 1.00 3.95 13 SER D C 1
ATOM 6533 O O . SER D 1 13 ? 49.355 25.743 41.983 1.00 2.16 13 SER D O 1
ATOM 6536 N N . ARG D 1 14 ? 48.132 27.666 41.880 1.00 4.95 14 ARG D N 1
ATOM 6537 C CA . ARG D 1 14 ? 47.438 27.387 40.628 1.00 7.46 14 ARG D CA 1
ATOM 6538 C C . ARG D 1 14 ? 48.446 27.043 39.546 1.00 7.85 14 ARG D C 1
ATOM 6539 O O . ARG D 1 14 ? 49.375 27.804 39.288 1.00 8.37 14 ARG D O 1
ATOM 6547 N N . GLY D 1 15 ? 48.301 25.858 38.956 1.00 8.11 15 GLY D N 1
ATOM 6548 C CA . GLY D 1 15 ? 49.233 25.407 37.926 1.00 8.20 15 GLY D CA 1
ATOM 6549 C C . GLY D 1 15 ? 50.632 24.953 38.297 1.00 8.09 15 GLY D C 1
ATOM 6550 O O . GLY D 1 15 ? 51.441 24.727 37.399 1.00 9.63 15 GLY D O 1
ATOM 6551 N N . GLU D 1 16 ? 50.940 24.849 39.591 1.00 6.52 16 GLU D N 1
ATOM 6552 C CA . GLU D 1 16 ? 52.159 24.210 40.067 1.00 5.12 16 GLU D CA 1
ATOM 6553 C C . GLU D 1 16 ? 51.871 22.779 40.486 1.00 3.37 16 GLU D C 1
ATOM 6554 O O . GLU D 1 16 ? 50.771 22.457 40.952 1.00 4.29 16 GLU D O 1
ATOM 6560 N N . LYS D 1 17 ? 52.915 21.969 40.408 1.00 2.08 17 LYS D N 1
ATOM 6561 C CA . LYS D 1 17 ? 52.917 20.611 40.947 1.00 2.29 17 LYS D CA 1
ATOM 6562 C C . LYS D 1 17 ? 53.892 20.501 42.120 1.00 2.28 17 LYS D C 1
ATOM 6563 O O . LYS D 1 17 ? 54.898 21.216 42.218 1.00 2.00 17 LYS D O 1
ATOM 6569 N N . LEU D 1 18 ? 53.596 19.567 43.009 1.00 2.12 18 LEU D N 1
ATOM 6570 C CA . LEU D 1 18 ? 54.425 19.332 44.155 1.00 2.00 18 LEU D CA 1
ATOM 6571 C C . LEU D 1 18 ? 55.718 18.706 43.651 1.00 2.09 18 LEU D C 1
ATOM 6572 O O . LEU D 1 18 ? 55.691 17.679 42.958 1.00 2.00 18 LEU D O 1
ATOM 6577 N N . TYR D 1 19 ? 56.841 19.343 44.007 1.00 2.00 19 TYR D N 1
ATOM 6578 C CA . TYR D 1 19 ? 58.182 18.954 43.549 1.00 2.08 19 TYR D CA 1
ATOM 6579 C C . TYR D 1 19 ? 58.333 19.071 42.025 1.00 2.00 19 TYR D C 1
ATOM 6580 O O . TYR D 1 19 ? 59.269 18.535 41.450 1.00 2.00 19 TYR D O 1
ATOM 6589 N N . GLY D 1 20 ? 57.401 19.767 41.387 1.00 2.00 20 GLY D N 1
ATOM 6590 C CA . GLY D 1 20 ? 57.405 19.881 39.954 1.00 2.00 20 GLY D CA 1
ATOM 6591 C C . GLY D 1 20 ? 56.728 18.722 39.216 1.00 2.00 20 GLY D C 1
ATOM 6592 O O . GLY D 1 20 ? 56.526 18.794 38.005 1.00 2.00 20 GLY D O 1
ATOM 6593 N N . PHE D 1 21 ? 56.355 17.652 39.911 1.00 2.00 21 PHE D N 1
ATOM 6594 C CA . PHE D 1 21 ? 55.793 16.523 39.179 1.00 2.00 21 PHE D CA 1
ATOM 6595 C C . PHE D 1 21 ? 54.577 15.796 39.776 1.00 2.00 21 PHE D C 1
ATOM 6596 O O . PHE D 1 21 ? 53.955 15.022 39.064 1.00 2.00 21 PHE D O 1
ATOM 6604 N N . ILE D 1 22 ? 54.278 15.965 41.070 1.00 2.00 22 ILE D N 1
ATOM 6605 C CA . ILE D 1 22 ? 53.109 15.303 41.667 1.00 2.46 22 ILE D CA 1
ATOM 6606 C C . ILE D 1 22 ? 51.951 16.311 41.640 1.00 2.70 22 ILE D C 1
ATOM 6607 O O . ILE D 1 22 ? 52.031 17.375 42.262 1.00 2.30 22 ILE D O 1
ATOM 6612 N N . ASP D 1 23 ? 50.924 16.018 40.838 1.00 2.19 23 ASP D N 1
ATOM 6613 C CA . ASP D 1 23 ? 49.804 16.936 40.691 1.00 2.54 23 ASP D CA 1
ATOM 6614 C C . ASP D 1 23 ? 48.874 16.787 41.876 1.00 2.18 23 ASP D C 1
ATOM 6615 O O . ASP D 1 23 ? 47.750 16.225 41.736 1.00 2.00 23 ASP D O 1
ATOM 6620 N N . VAL D 1 24 ? 49.316 17.324 43.022 1.00 2.00 24 VAL D N 1
ATOM 6621 C CA . VAL D 1 24 ? 48.493 17.338 44.268 1.00 2.00 24 VAL D CA 1
ATOM 6622 C C . VAL D 1 24 ? 47.151 18.031 44.095 1.00 2.00 24 VAL D C 1
ATOM 6623 O O . VAL D 1 24 ? 46.164 17.583 44.648 1.00 2.00 24 VAL D O 1
ATOM 6627 N N . ASN D 1 25 ? 47.098 19.140 43.336 1.00 2.00 25 ASN D N 1
ATOM 6628 C CA . ASN D 1 25 ? 45.834 19.835 43.191 1.00 2.00 25 ASN D CA 1
ATOM 6629 C C . ASN D 1 25 ? 44.738 18.967 42.504 1.00 2.00 25 ASN D C 1
ATOM 6630 O O . ASN D 1 25 ? 43.598 18.907 42.954 1.00 2.00 25 ASN D O 1
ATOM 6635 N N . ALA D 1 26 ? 45.111 18.292 41.423 1.00 2.00 26 ALA D N 1
ATOM 6636 C CA . ALA D 1 26 ? 44.221 17.415 40.692 1.00 2.00 26 ALA D CA 1
ATOM 6637 C C . ALA D 1 26 ? 43.874 16.213 41.557 1.00 2.00 26 ALA D C 1
ATOM 6638 O O . ALA D 1 26 ? 42.733 15.846 41.612 1.00 2.00 26 ALA D O 1
ATOM 6640 N N . ALA D 1 27 ? 44.888 15.605 42.179 1.00 2.00 27 ALA D N 1
ATOM 6641 C CA . ALA D 1 27 ? 44.686 14.425 43.044 1.00 2.00 27 ALA D CA 1
ATOM 6642 C C . ALA D 1 27 ? 43.666 14.742 44.139 1.00 2.00 27 ALA D C 1
ATOM 6643 O O . ALA D 1 27 ? 42.746 13.957 44.374 1.00 2.00 27 ALA D O 1
ATOM 6645 N N . ASN D 1 28 ? 43.833 15.885 44.793 1.00 2.00 28 ASN D N 1
ATOM 6646 C CA . ASN D 1 28 ? 42.900 16.304 45.846 1.00 2.00 28 ASN D CA 1
ATOM 6647 C C . ASN D 1 28 ? 41.520 16.641 45.332 1.00 2.00 28 ASN D C 1
ATOM 6648 O O . ASN D 1 28 ? 40.549 16.363 45.993 1.00 2.00 28 ASN D O 1
ATOM 6653 N N . ALA D 1 29 ? 41.425 17.191 44.122 1.00 2.00 29 ALA D N 1
ATOM 6654 C CA . ALA D 1 29 ? 40.122 17.452 43.540 1.00 2.00 29 ALA D CA 1
ATOM 6655 C C . ALA D 1 29 ? 39.383 16.144 43.212 1.00 2.00 29 ALA D C 1
ATOM 6656 O O . ALA D 1 29 ? 38.171 16.056 43.396 1.00 2.00 29 ALA D O 1
ATOM 6658 N N . ASP D 1 30 ? 40.115 15.138 42.751 1.00 2.00 30 ASP D N 1
ATOM 6659 C CA . ASP D 1 30 ? 39.537 13.775 42.576 1.00 2.00 30 ASP D CA 1
ATOM 6660 C C . ASP D 1 30 ? 39.009 13.261 43.938 1.00 2.00 30 ASP D C 1
ATOM 6661 O O . ASP D 1 30 ? 37.827 12.895 44.057 1.00 2.00 30 ASP D O 1
ATOM 6666 N N . VAL D 1 31 ? 39.877 13.273 44.961 1.00 2.00 31 VAL D N 1
ATOM 6667 C CA . VAL D 1 31 ? 39.466 12.960 46.348 1.00 2.00 31 VAL D CA 1
ATOM 6668 C C . VAL D 1 31 ? 38.153 13.662 46.766 1.00 2.00 31 VAL D C 1
ATOM 6669 O O . VAL D 1 31 ? 37.240 13.007 47.243 1.00 2.00 31 VAL D O 1
ATOM 6673 N N . VAL D 1 32 ? 38.076 14.993 46.597 1.00 2.00 32 VAL D N 1
ATOM 6674 C CA . VAL D 1 32 ? 36.879 15.733 46.946 1.00 2.00 32 VAL D CA 1
ATOM 6675 C C . VAL D 1 32 ? 35.653 15.145 46.230 1.00 2.00 32 VAL D C 1
ATOM 6676 O O . VAL D 1 32 ? 34.638 14.882 46.848 1.00 2.00 32 VAL D O 1
ATOM 6680 N N . SER D 1 33 ? 35.753 14.929 44.928 1.00 2.00 33 SER D N 1
ATOM 6681 C CA . SER D 1 33 ? 34.622 14.406 44.177 1.00 2.00 33 SER D CA 1
ATOM 6682 C C . SER D 1 33 ? 34.325 12.951 44.616 1.00 2.00 33 SER D C 1
ATOM 6683 O O . SER D 1 33 ? 33.188 12.568 44.638 1.00 2.00 33 SER D O 1
ATOM 6686 N N . GLN D 1 34 ? 35.330 12.183 44.996 1.00 2.00 34 GLN D N 1
ATOM 6687 C CA . GLN D 1 34 ? 35.065 10.809 45.487 1.00 2.00 34 GLN D CA 1
ATOM 6688 C C . GLN D 1 34 ? 34.247 10.898 46.800 1.00 2.00 34 GLN D C 1
ATOM 6689 O O . GLN D 1 34 ? 33.273 10.171 46.997 1.00 2.00 34 GLN D O 1
ATOM 6695 N N . LEU D 1 35 ? 34.668 11.800 47.697 1.00 2.00 35 LEU D N 1
ATOM 6696 C CA . LEU D 1 35 ? 33.949 11.958 48.990 1.00 2.00 35 LEU D CA 1
ATOM 6697 C C . LEU D 1 35 ? 32.513 12.423 48.726 1.00 2.00 35 LEU D C 1
ATOM 6698 O O . LEU D 1 35 ? 31.552 11.868 49.283 1.00 2.00 35 LEU D O 1
ATOM 6703 N N . ASN D 1 36 ? 32.350 13.363 47.796 1.00 2.00 36 ASN D N 1
ATOM 6704 C CA . ASN D 1 36 ? 31.027 13.836 47.417 1.00 2.00 36 ASN D CA 1
ATOM 6705 C C . ASN D 1 36 ? 30.119 12.729 46.845 1.00 2.02 36 ASN D C 1
ATOM 6706 O O . ASN D 1 36 ? 28.900 12.844 46.887 1.00 2.00 36 ASN D O 1
ATOM 6711 N N . ALA D 1 37 ? 30.722 11.674 46.302 1.00 2.00 37 ALA D N 1
ATOM 6712 C CA . ALA D 1 37 ? 29.960 10.639 45.603 1.00 3.50 37 ALA D CA 1
ATOM 6713 C C . ALA D 1 37 ? 29.669 9.410 46.451 1.00 4.33 37 ALA D C 1
ATOM 6714 O O . ALA D 1 37 ? 29.043 8.475 45.959 1.00 4.76 37 ALA D O 1
ATOM 6716 N N . LEU D 1 38 ? 30.115 9.405 47.705 1.00 5.13 38 LEU D N 1
ATOM 6717 C CA . LEU D 1 38 ? 29.898 8.248 48.579 1.00 6.93 38 LEU D CA 1
ATOM 6718 C C . LEU D 1 38 ? 28.416 7.937 48.704 1.00 8.49 38 LEU D C 1
ATOM 6719 O O . LEU D 1 38 ? 27.576 8.845 48.876 1.00 8.98 38 LEU D O 1
ATOM 6724 N N . ARG D 1 39 ? 28.083 6.653 48.608 1.00 10.74 39 ARG D N 1
ATOM 6725 C CA . ARG D 1 39 ? 26.703 6.237 48.866 1.00 12.38 39 ARG D CA 1
ATOM 6726 C C . ARG D 1 39 ? 26.284 6.333 50.322 1.00 12.18 39 ARG D C 1
ATOM 6727 O O . ARG D 1 39 ? 25.216 6.867 50.626 1.00 12.86 39 ARG D O 1
ATOM 6735 N N . GLU D 1 40 ? 27.133 5.862 51.220 1.00 12.03 40 GLU D N 1
ATOM 6736 C CA . GLU D 1 40 ? 26.906 6.072 52.636 1.00 12.04 40 GLU D CA 1
ATOM 6737 C C . GLU D 1 40 ? 27.633 7.376 53.033 1.00 9.90 40 GLU D C 1
ATOM 6738 O O . GLU D 1 40 ? 28.841 7.396 53.241 1.00 9.32 40 GLU D O 1
ATOM 6744 N N . ARG D 1 41 ? 26.873 8.460 53.110 1.00 8.81 41 ARG D N 1
ATOM 6745 C CA . ARG D 1 41 ? 27.447 9.792 53.251 1.00 7.99 41 ARG D CA 1
ATOM 6746 C C . ARG D 1 41 ? 27.884 10.085 54.684 1.00 6.61 41 ARG D C 1
ATOM 6747 O O . ARG D 1 41 ? 27.093 9.912 55.603 1.00 6.05 41 ARG D O 1
ATOM 6755 N N . PRO D 1 42 ? 29.129 10.586 54.867 1.00 5.84 42 PRO D N 1
ATOM 6756 C CA . PRO D 1 42 ? 29.634 11.120 56.138 1.00 5.65 42 PRO D CA 1
ATOM 6757 C C . PRO D 1 42 ? 28.804 12.305 56.648 1.00 5.16 42 PRO D C 1
ATOM 6758 O O . PRO D 1 42 ? 28.194 13.049 55.853 1.00 3.69 42 PRO D O 1
ATOM 6762 N N . ASP D 1 43 ? 28.789 12.464 57.974 1.00 4.53 43 ASP D N 1
ATOM 6763 C CA . ASP D 1 43 ? 28.172 13.604 58.608 1.00 4.56 43 ASP D CA 1
ATOM 6764 C C . ASP D 1 43 ? 29.095 14.798 58.524 1.00 3.81 43 ASP D C 1
ATOM 6765 O O . ASP D 1 43 ? 28.634 15.928 58.617 1.00 3.55 43 ASP D O 1
ATOM 6770 N N . ALA D 1 44 ? 30.393 14.545 58.370 1.00 2.38 44 ALA D N 1
ATOM 6771 C CA . ALA D 1 44 ? 31.374 15.624 58.274 1.00 2.03 44 ALA D CA 1
ATOM 6772 C C . ALA D 1 44 ? 32.683 15.098 57.714 1.00 2.00 44 ALA D C 1
ATOM 6773 O O . ALA D 1 44 ? 32.969 13.900 57.781 1.00 2.00 44 ALA D O 1
ATOM 6775 N N . VAL D 1 45 ? 33.498 16.006 57.213 1.00 2.00 45 VAL D N 1
ATOM 6776 C CA . VAL D 1 45 ? 34.855 15.675 56.816 1.00 2.00 45 VAL D CA 1
ATOM 6777 C C . VAL D 1 45 ? 35.882 16.350 57.694 1.00 2.00 45 VAL D C 1
ATOM 6778 O O . VAL D 1 45 ? 35.848 17.574 57.861 1.00 2.00 45 VAL D O 1
ATOM 6782 N N . VAL D 1 46 ? 36.843 15.557 58.170 1.00 2.00 46 VAL D N 1
ATOM 6783 C CA . VAL D 1 46 ? 38.014 16.083 58.873 1.00 2.00 46 VAL D CA 1
ATOM 6784 C C . VAL D 1 46 ? 39.243 16.136 57.976 1.00 2.12 46 VAL D C 1
ATOM 6785 O O . VAL D 1 46 ? 39.559 15.156 57.275 1.00 2.31 46 VAL D O 1
ATOM 6789 N N . VAL D 1 47 ? 39.916 17.284 57.989 1.00 2.00 47 VAL D N 1
ATOM 6790 C CA . VAL D 1 47 ? 41.239 17.426 57.350 1.00 3.71 47 VAL D CA 1
ATOM 6791 C C . VAL D 1 47 ? 42.317 17.760 58.394 1.00 4.62 47 VAL D C 1
ATOM 6792 O O . VAL D 1 47 ? 42.387 18.897 58.912 1.00 5.65 47 VAL D O 1
ATOM 6796 N N . SER D 1 48 ? 43.152 16.776 58.729 1.00 5.92 48 SER D N 1
ATOM 6797 C CA . SER D 1 48 ? 44.045 16.929 59.903 1.00 7.06 48 SER D CA 1
ATOM 6798 C C . SER D 1 48 ? 45.432 17.543 59.620 1.00 7.61 48 SER D C 1
ATOM 6799 O O . SER D 1 48 ? 46.459 17.050 60.099 1.00 7.99 48 SER D O 1
ATOM 6802 N N . GLY D 1 49 ? 45.451 18.633 58.849 1.00 7.26 49 GLY D N 1
ATOM 6803 C CA . GLY D 1 49 ? 46.609 19.493 58.818 1.00 7.59 49 GLY D CA 1
ATOM 6804 C C . GLY D 1 49 ? 47.546 19.281 57.657 1.00 7.72 49 GLY D C 1
ATOM 6805 O O . GLY D 1 49 ? 47.410 18.302 56.935 1.00 8.55 49 GLY D O 1
ATOM 6806 N N . ASP D 1 50 ? 48.498 20.208 57.500 1.00 5.87 50 ASP D N 1
ATOM 6807 C CA . ASP D 1 50 ? 49.354 20.321 56.278 1.00 4.33 50 ASP D CA 1
ATOM 6808 C C . ASP D 1 50 ? 48.466 20.477 55.073 1.00 2.55 50 ASP D C 1
ATOM 6809 O O . ASP D 1 50 ? 48.539 19.730 54.084 1.00 2.44 50 ASP D O 1
ATOM 6814 N N . ILE D 1 51 ? 47.607 21.471 55.165 1.00 2.01 51 ILE D N 1
ATOM 6815 C CA . ILE D 1 51 ? 46.643 21.706 54.118 1.00 2.00 51 ILE D CA 1
ATOM 6816 C C . ILE D 1 51 ? 47.370 22.202 52.854 1.00 2.00 51 ILE D C 1
ATOM 6817 O O . ILE D 1 51 ? 47.052 21.750 51.746 1.00 2.00 51 ILE D O 1
ATOM 6822 N N . VAL D 1 52 ? 48.314 23.139 53.030 1.00 2.00 52 VAL D N 1
ATOM 6823 C CA . VAL D 1 52 ? 49.135 23.640 51.935 1.00 2.00 52 VAL D CA 1
ATOM 6824 C C . VAL D 1 52 ? 50.567 23.220 52.143 1.00 2.03 52 VAL D C 1
ATOM 6825 O O . VAL D 1 52 ? 50.948 22.766 53.215 1.00 2.98 52 VAL D O 1
ATOM 6829 N N . ASN D 1 53 ? 51.374 23.342 51.104 1.00 2.00 53 ASN D N 1
ATOM 6830 C CA . ASN D 1 53 ? 52.728 22.835 51.192 1.00 2.00 53 ASN D CA 1
ATOM 6831 C C . ASN D 1 53 ? 53.746 23.869 51.657 1.00 2.49 53 ASN D C 1
ATOM 6832 O O . ASN D 1 53 ? 54.752 23.522 52.237 1.00 3.09 53 ASN D O 1
ATOM 6837 N N . CYS D 1 54 ? 53.528 25.137 51.340 1.00 3.61 54 CYS D N 1
ATOM 6838 C CA . CYS D 1 54 ? 54.584 26.130 51.487 1.00 5.16 54 CYS D CA 1
ATOM 6839 C C . CYS D 1 54 ? 54.126 27.303 52.353 1.00 5.03 54 CYS D C 1
ATOM 6840 O O . CYS D 1 54 ? 54.888 28.227 52.575 1.00 6.09 54 CYS D O 1
ATOM 6843 N N . GLY D 1 55 ? 52.893 27.277 52.844 1.00 4.90 55 GLY D N 1
ATOM 6844 C CA . GLY D 1 55 ? 52.377 28.403 53.616 1.00 4.55 55 GLY D CA 1
ATOM 6845 C C . GLY D 1 55 ? 52.089 29.664 52.815 1.00 4.69 55 GLY D C 1
ATOM 6846 O O . GLY D 1 55 ? 51.979 30.759 53.390 1.00 4.86 55 GLY D O 1
ATOM 6847 N N . ARG D 1 56 ? 51.894 29.530 51.506 1.00 4.09 56 ARG D N 1
ATOM 6848 C CA . ARG D 1 56 ? 51.678 30.712 50.639 1.00 4.38 56 ARG D CA 1
ATOM 6849 C C . ARG D 1 56 ? 50.215 31.044 50.411 1.00 3.16 56 ARG D C 1
ATOM 6850 O O . ARG D 1 56 ? 49.384 30.139 50.273 1.00 2.48 56 ARG D O 1
ATOM 6858 N N . PRO D 1 57 ? 49.875 32.350 50.313 1.00 2.81 57 PRO D N 1
ATOM 6859 C CA . PRO D 1 57 ? 48.507 32.751 50.055 1.00 2.82 57 PRO D CA 1
ATOM 6860 C C . PRO D 1 57 ? 47.929 32.096 48.794 1.00 2.55 57 PRO D C 1
ATOM 6861 O O . PRO D 1 57 ? 46.761 31.722 48.778 1.00 2.81 57 PRO D O 1
ATOM 6865 N N . GLU D 1 58 ? 48.740 31.963 47.745 1.00 2.43 58 GLU D N 1
ATOM 6866 C CA . GLU D 1 58 ? 48.270 31.421 46.466 1.00 3.60 58 GLU D CA 1
ATOM 6867 C C . GLU D 1 58 ? 47.899 29.908 46.612 1.00 2.51 58 GLU D C 1
ATOM 6868 O O . GLU D 1 58 ? 47.016 29.405 45.935 1.00 2.08 58 GLU D O 1
ATOM 6874 N N . GLU D 1 59 ? 48.565 29.212 47.522 1.00 2.54 59 GLU D N 1
ATOM 6875 C CA . GLU D 1 59 ? 48.220 27.809 47.811 1.00 2.10 59 GLU D CA 1
ATOM 6876 C C . GLU D 1 59 ? 46.895 27.724 48.566 1.00 2.60 59 GLU D C 1
ATOM 6877 O O . GLU D 1 59 ? 46.056 26.820 48.311 1.00 2.00 59 GLU D O 1
ATOM 6883 N N . TYR D 1 60 ? 46.678 28.660 49.514 1.00 2.00 60 TYR D N 1
ATOM 6884 C CA . TYR D 1 60 ? 45.397 28.722 50.202 1.00 2.00 60 TYR D CA 1
ATOM 6885 C C . TYR D 1 60 ? 44.228 29.072 49.291 1.00 2.00 60 TYR D C 1
ATOM 6886 O O . TYR D 1 60 ? 43.109 28.668 49.557 1.00 2.00 60 TYR D O 1
ATOM 6895 N N . GLN D 1 61 ? 44.459 29.856 48.250 1.00 2.00 61 GLN D N 1
ATOM 6896 C CA . GLN D 1 61 ? 43.359 30.170 47.317 1.00 2.79 61 GLN D CA 1
ATOM 6897 C C . GLN D 1 61 ? 42.875 28.867 46.641 1.00 2.00 61 GLN D C 1
ATOM 6898 O O . GLN D 1 61 ? 41.677 28.664 46.465 1.00 3.24 61 GLN D O 1
ATOM 6904 N N . VAL D 1 62 ? 43.807 28.006 46.265 1.00 2.00 62 VAL D N 1
ATOM 6905 C CA . VAL D 1 62 ? 43.488 26.692 45.666 1.00 2.00 62 VAL D CA 1
ATOM 6906 C C . VAL D 1 62 ? 42.803 25.787 46.699 1.00 2.00 62 VAL D C 1
ATOM 6907 O O . VAL D 1 62 ? 41.759 25.188 46.420 1.00 2.00 62 VAL D O 1
ATOM 6911 N N . ALA D 1 63 ? 43.371 25.702 47.908 1.00 2.00 63 ALA D N 1
ATOM 6912 C CA . ALA D 1 63 ? 42.738 24.939 49.015 1.00 2.00 63 ALA D CA 1
ATOM 6913 C C . ALA D 1 63 ? 41.286 25.331 49.272 1.00 2.00 63 ALA D C 1
ATOM 6914 O O . ALA D 1 63 ? 40.430 24.479 49.373 1.00 2.00 63 ALA D O 1
ATOM 6916 N N . ARG D 1 64 ? 41.014 26.637 49.363 1.00 2.00 64 ARG D N 1
ATOM 6917 C CA . ARG D 1 64 ? 39.664 27.118 49.571 1.00 3.62 64 ARG D CA 1
ATOM 6918 C C . ARG D 1 64 ? 38.735 26.715 48.444 1.00 3.33 64 ARG D C 1
ATOM 6919 O O . ARG D 1 64 ? 37.608 26.308 48.692 1.00 2.61 64 ARG D O 1
ATOM 6927 N N . GLN D 1 65 ? 39.201 26.818 47.203 1.00 4.66 65 GLN D N 1
ATOM 6928 C CA . GLN D 1 65 ? 38.372 26.399 46.079 1.00 6.51 65 GLN D CA 1
ATOM 6929 C C . GLN D 1 65 ? 38.060 24.893 46.158 1.00 4.67 65 GLN D C 1
ATOM 6930 O O . GLN D 1 65 ? 36.891 24.494 46.104 1.00 4.37 65 GLN D O 1
ATOM 6936 N N . ILE D 1 66 ? 39.088 24.064 46.332 1.00 3.58 66 ILE D N 1
ATOM 6937 C CA . ILE D 1 66 ? 38.886 22.604 46.297 1.00 2.22 66 ILE D CA 1
ATOM 6938 C C . ILE D 1 66 ? 38.185 22.097 47.553 1.00 2.00 66 ILE D C 1
ATOM 6939 O O . ILE D 1 66 ? 37.220 21.351 47.469 1.00 2.00 66 ILE D O 1
ATOM 6944 N N . LEU D 1 67 ? 38.654 22.513 48.731 1.00 2.00 67 LEU D N 1
ATOM 6945 C CA . LEU D 1 67 ? 37.975 22.088 49.980 1.00 2.00 67 LEU D CA 1
ATOM 6946 C C . LEU D 1 67 ? 36.547 22.640 50.088 1.00 2.00 67 LEU D C 1
ATOM 6947 O O . LEU D 1 67 ? 35.631 21.944 50.548 1.00 2.00 67 LEU D O 1
ATOM 6952 N N . GLY D 1 68 ? 36.352 23.874 49.630 1.00 2.00 68 GLY D N 1
ATOM 6953 C CA . GLY D 1 68 ? 35.045 24.500 49.635 1.00 2.48 68 GLY D CA 1
ATOM 6954 C C . GLY D 1 68 ? 34.044 23.871 48.693 1.00 3.77 68 GLY D C 1
ATOM 6955 O O . GLY D 1 68 ? 32.849 24.136 48.797 1.00 5.50 68 GLY D O 1
ATOM 6956 N N . SER D 1 69 ? 34.504 23.014 47.790 1.00 4.09 69 SER D N 1
ATOM 6957 C CA . SER D 1 69 ? 33.590 22.243 46.963 1.00 3.26 69 SER D CA 1
ATOM 6958 C C . SER D 1 69 ? 33.149 20.909 47.619 1.00 2.70 69 SER D C 1
ATOM 6959 O O . SER D 1 69 ? 32.301 20.229 47.102 1.00 2.00 69 SER D O 1
ATOM 6962 N N . LEU D 1 70 ? 33.717 20.543 48.765 1.00 2.00 70 LEU D N 1
ATOM 6963 C CA . LEU D 1 70 ? 33.149 19.439 49.560 1.00 2.00 70 LEU D CA 1
ATOM 6964 C C . LEU D 1 70 ? 31.710 19.720 50.007 1.00 2.00 70 LEU D C 1
ATOM 6965 O O . LEU D 1 70 ? 31.419 20.784 50.522 1.00 2.06 70 LEU D O 1
ATOM 6970 N N . ASN D 1 71 ? 30.812 18.751 49.820 1.00 2.00 71 ASN D N 1
ATOM 6971 C CA . ASN D 1 71 ? 29.407 18.915 50.173 1.00 2.05 71 ASN D CA 1
ATOM 6972 C C . ASN D 1 71 ? 29.087 18.382 51.568 1.00 2.00 71 ASN D C 1
ATOM 6973 O O . ASN D 1 71 ? 28.111 17.671 51.742 1.00 2.18 71 ASN D O 1
ATOM 6978 N N . TYR D 1 72 ? 29.907 18.782 52.539 1.00 2.00 72 TYR D N 1
ATOM 6979 C CA . TYR D 1 72 ? 29.812 18.331 53.929 1.00 2.12 72 TYR D CA 1
ATOM 6980 C C . TYR D 1 72 ? 30.272 19.495 54.798 1.00 2.44 72 TYR D C 1
ATOM 6981 O O . TYR D 1 72 ? 31.067 20.308 54.326 1.00 3.41 72 TYR D O 1
ATOM 6990 N N . PRO D 1 73 ? 29.865 19.487 56.088 1.00 2.11 73 PRO D N 1
ATOM 6991 C CA . PRO D 1 73 ? 30.552 20.241 57.133 1.00 2.11 73 PRO D CA 1
ATOM 6992 C C . PRO D 1 73 ? 32.005 19.791 57.283 1.00 2.18 73 PRO D C 1
ATOM 6993 O O . PRO D 1 73 ? 32.319 18.580 57.215 1.00 2.00 73 PRO D O 1
ATOM 6997 N N . LEU D 1 74 ? 32.883 20.766 57.470 1.00 2.00 74 LEU D N 1
ATOM 6998 C CA . LEU D 1 74 ? 34.326 20.547 57.496 1.00 3.47 74 LEU D CA 1
ATOM 6999 C C . LEU D 1 74 ? 34.916 20.918 58.832 1.00 4.59 74 LEU D C 1
ATOM 7000 O O . LEU D 1 74 ? 34.526 21.928 59.427 1.00 6.46 74 LEU D O 1
ATOM 7005 N N . TYR D 1 75 ? 35.851 20.098 59.280 1.00 4.42 75 TYR D N 1
ATOM 7006 C CA . TYR D 1 75 ? 36.640 20.367 60.488 1.00 5.00 75 TYR D CA 1
ATOM 7007 C C . TYR D 1 75 ? 38.079 20.295 60.085 1.00 4.62 75 TYR D C 1
ATOM 7008 O O . TYR D 1 75 ? 38.561 19.234 59.650 1.00 4.58 75 TYR D O 1
ATOM 7017 N N . LEU D 1 76 ? 38.754 21.443 60.195 1.00 4.70 76 LEU D N 1
ATOM 7018 C CA . LEU D 1 76 ? 40.100 21.657 59.646 1.00 5.11 76 LEU D CA 1
ATOM 7019 C C . LEU D 1 76 ? 41.065 22.054 60.755 1.00 5.18 76 LEU D C 1
ATOM 7020 O O . LEU D 1 76 ? 40.701 22.856 61.609 1.00 6.04 76 LEU D O 1
ATOM 7025 N N . ILE D 1 77 ? 42.264 21.468 60.780 1.00 4.80 77 ILE D N 1
ATOM 7026 C CA . ILE D 1 77 ? 43.297 21.891 61.710 1.00 5.28 77 ILE D CA 1
ATOM 7027 C C . ILE D 1 77 ? 44.601 22.083 60.932 1.00 5.22 77 ILE D C 1
ATOM 7028 O O . ILE D 1 77 ? 44.797 21.421 59.903 1.00 4.88 77 ILE D O 1
ATOM 7033 N N . PRO D 1 78 ? 45.484 23.007 61.385 1.00 3.75 78 PRO D N 1
ATOM 7034 C CA . PRO D 1 78 ? 46.726 23.246 60.651 1.00 3.66 78 PRO D CA 1
ATOM 7035 C C . PRO D 1 78 ? 47.802 22.204 60.919 1.00 3.71 78 PRO D C 1
ATOM 7036 O O . PRO D 1 78 ? 47.763 21.547 61.971 1.00 3.89 78 PRO D O 1
ATOM 7040 N N . GLY D 1 79 ? 48.739 22.068 59.976 1.00 2.47 79 GLY D N 1
ATOM 7041 C CA . GLY D 1 79 ? 50.027 21.411 60.251 1.00 2.88 79 GLY D CA 1
ATOM 7042 C C . GLY D 1 79 ? 51.208 22.360 60.266 1.00 2.91 79 GLY D C 1
ATOM 7043 O O . GLY D 1 79 ? 51.035 23.573 60.214 1.00 3.17 79 GLY D O 1
ATOM 7044 N N . ASN D 1 80 ? 52.422 21.819 60.332 1.00 3.91 80 ASN D N 1
ATOM 7045 C CA . ASN D 1 80 ? 53.622 22.673 60.331 1.00 4.60 80 ASN D CA 1
ATOM 7046 C C . ASN D 1 80 ? 53.857 23.331 58.976 1.00 5.15 80 ASN D C 1
ATOM 7047 O O . ASN D 1 80 ? 54.580 24.300 58.913 1.00 4.71 80 ASN D O 1
ATOM 7052 N N . HIS D 1 81 ? 53.284 22.793 57.897 1.00 4.04 81 HIS D N 1
ATOM 7053 C CA . HIS D 1 81 ? 53.415 23.430 56.573 1.00 4.96 81 HIS D CA 1
ATOM 7054 C C . HIS D 1 81 ? 52.443 24.615 56.409 1.00 4.83 81 HIS D C 1
ATOM 7055 O O . HIS D 1 81 ? 52.556 25.386 55.457 1.00 5.73 81 HIS D O 1
ATOM 7062 N N . ASP D 1 82 ? 51.479 24.750 57.326 1.00 3.43 82 ASP D N 1
ATOM 7063 C CA . ASP D 1 82 ? 50.488 25.814 57.244 1.00 3.51 82 ASP D CA 1
ATOM 7064 C C . ASP D 1 82 ? 51.022 27.110 57.836 1.00 4.31 82 ASP D C 1
ATOM 7065 O O . ASP D 1 82 ? 51.967 27.072 58.643 1.00 4.16 82 ASP D O 1
ATOM 7070 N N . ASP D 1 83 ? 50.449 28.237 57.415 1.00 2.78 83 ASP D N 1
ATOM 7071 C CA . ASP D 1 83 ? 50.683 29.503 58.096 1.00 3.94 83 ASP D CA 1
ATOM 7072 C C . ASP D 1 83 ? 49.421 29.839 58.886 1.00 3.64 83 ASP D C 1
ATOM 7073 O O . ASP D 1 83 ? 48.326 29.922 58.317 1.00 2.80 83 ASP D O 1
ATOM 7078 N N . LYS D 1 84 ? 49.554 30.027 60.205 1.00 3.71 84 LYS D N 1
ATOM 7079 C CA . LYS D 1 84 ? 48.374 30.127 61.073 1.00 3.91 84 LYS D CA 1
ATOM 7080 C C . LYS D 1 84 ? 47.389 31.226 60.669 1.00 3.77 84 LYS D C 1
ATOM 7081 O O . LYS D 1 84 ? 46.200 30.959 60.512 1.00 3.25 84 LYS D O 1
ATOM 7087 N N . ALA D 1 85 ? 47.893 32.445 60.486 1.00 2.33 85 ALA D N 1
ATOM 7088 C CA . ALA D 1 85 ? 47.074 33.568 60.086 1.00 2.36 85 ALA D CA 1
ATOM 7089 C C . ALA D 1 85 ? 46.396 33.354 58.720 1.00 2.71 85 ALA D C 1
ATOM 7090 O O . ALA D 1 85 ? 45.208 33.659 58.562 1.00 2.00 85 ALA D O 1
ATOM 7092 N N . LEU D 1 86 ? 47.138 32.845 57.740 1.00 2.96 86 LEU D N 1
ATOM 7093 C CA . LEU D 1 86 ? 46.527 32.606 56.403 1.00 2.80 86 LEU D CA 1
ATOM 7094 C C . LEU D 1 86 ? 45.490 31.495 56.446 1.00 2.49 86 LEU D C 1
ATOM 7095 O O . LEU D 1 86 ? 44.456 31.581 55.787 1.00 2.00 86 LEU D O 1
ATOM 7100 N N . PHE D 1 87 ? 45.762 30.482 57.273 1.00 2.84 87 PHE D N 1
ATOM 7101 C CA . PHE D 1 87 ? 44.852 29.379 57.486 1.00 3.71 87 PHE D CA 1
ATOM 7102 C C . PHE D 1 87 ? 43.514 29.948 57.976 1.00 4.60 87 PHE D C 1
ATOM 7103 O O . PHE D 1 87 ? 42.448 29.595 57.458 1.00 3.31 87 PHE D O 1
ATOM 7111 N N . LEU D 1 88 ? 43.559 30.845 58.970 1.00 4.56 88 LEU D N 1
ATOM 7112 C CA . LEU D 1 88 ? 42.340 31.443 59.454 1.00 7.22 88 LEU D CA 1
ATOM 7113 C C . LEU D 1 88 ? 41.688 32.323 58.390 1.00 7.95 88 LEU D C 1
ATOM 7114 O O . LEU D 1 88 ? 40.479 32.255 58.158 1.00 9.29 88 LEU D O 1
ATOM 7119 N N . GLU D 1 89 ? 42.488 33.156 57.737 1.00 8.37 89 GLU D N 1
ATOM 7120 C CA . GLU D 1 89 ? 41.955 34.041 56.718 1.00 8.92 89 GLU D CA 1
ATOM 7121 C C . GLU D 1 89 ? 41.180 33.259 55.641 1.00 8.60 89 GLU D C 1
ATOM 7122 O O . GLU D 1 89 ? 40.051 33.609 55.292 1.00 9.50 89 GLU D O 1
ATOM 7128 N N . TYR D 1 90 ? 41.780 32.197 55.119 1.00 7.32 90 TYR D N 1
ATOM 7129 C CA . TYR D 1 90 ? 41.232 31.524 53.955 1.00 6.47 90 TYR D CA 1
ATOM 7130 C C . TYR D 1 90 ? 40.299 30.357 54.253 1.00 6.01 90 TYR D C 1
ATOM 7131 O O . TYR D 1 90 ? 39.583 29.905 53.352 1.00 6.54 90 TYR D O 1
ATOM 7140 N N . LEU D 1 91 ? 40.345 29.803 55.462 1.00 3.32 91 LEU D N 1
ATOM 7141 C CA . LEU D 1 91 ? 39.584 28.592 55.716 1.00 2.95 91 LEU D CA 1
ATOM 7142 C C . LEU D 1 91 ? 38.539 28.729 56.822 1.00 2.69 91 LEU D C 1
ATOM 7143 O O . LEU D 1 91 ? 37.678 27.883 56.956 1.00 2.00 91 LEU D O 1
ATOM 7148 N N . GLN D 1 92 ? 38.592 29.819 57.592 1.00 2.85 92 GLN D N 1
ATOM 7149 C CA . GLN D 1 92 ? 37.616 29.973 58.680 1.00 3.28 92 GLN D CA 1
ATOM 7150 C C . GLN D 1 92 ? 36.162 30.004 58.147 1.00 2.80 92 GLN D C 1
ATOM 7151 O O . GLN D 1 92 ? 35.288 29.394 58.766 1.00 2.39 92 GLN D O 1
ATOM 7157 N N . PRO D 1 93 ? 35.897 30.654 56.974 1.00 3.43 93 PRO D N 1
ATOM 7158 C CA . PRO D 1 93 ? 34.514 30.489 56.477 1.00 3.66 93 PRO D CA 1
ATOM 7159 C C . PRO D 1 93 ? 34.083 29.042 56.200 1.00 4.20 93 PRO D C 1
ATOM 7160 O O . PRO D 1 93 ? 32.889 28.780 56.187 1.00 3.84 93 PRO D O 1
ATOM 7164 N N . LEU D 1 94 ? 35.018 28.127 55.993 1.00 4.28 94 LEU D N 1
ATOM 7165 C CA . LEU D 1 94 ? 34.681 26.708 55.780 1.00 5.50 94 LEU D CA 1
ATOM 7166 C C . LEU D 1 94 ? 34.598 25.891 57.074 1.00 6.11 94 LEU D C 1
ATOM 7167 O O . LEU D 1 94 ? 34.079 24.774 57.068 1.00 7.88 94 LEU D O 1
ATOM 7172 N N . CYS D 1 95 ? 35.145 26.432 58.157 1.00 6.77 95 CYS D N 1
ATOM 7173 C CA . CYS D 1 95 ? 35.101 25.804 59.482 1.00 6.78 95 CYS D CA 1
ATOM 7174 C C . CYS D 1 95 ? 35.011 26.973 60.481 1.00 7.14 95 CYS D C 1
ATOM 7175 O O . CYS D 1 95 ? 36.057 27.381 61.020 1.00 7.08 95 CYS D O 1
ATOM 7178 N N . PRO D 1 96 ? 33.797 27.554 60.663 1.00 7.63 96 PRO D N 1
ATOM 7179 C CA . PRO D 1 96 ? 33.654 28.799 61.445 1.00 8.98 96 PRO D CA 1
ATOM 7180 C C . PRO D 1 96 ? 34.177 28.792 62.884 1.00 10.43 96 PRO D C 1
ATOM 7181 O O . PRO D 1 96 ? 34.607 29.842 63.366 1.00 10.14 96 PRO D O 1
ATOM 7185 N N . GLN D 1 97 ? 34.189 27.626 63.534 1.00 12.45 97 GLN D N 1
ATOM 7186 C CA . GLN D 1 97 ? 34.747 27.499 64.896 1.00 14.24 97 GLN D CA 1
ATOM 7187 C C . GLN D 1 97 ? 36.263 27.719 65.077 1.00 14.76 97 GLN D C 1
ATOM 7188 O O . GLN D 1 97 ? 36.707 27.934 66.193 1.00 15.17 97 GLN D O 1
ATOM 7194 N N . LEU D 1 98 ? 37.069 27.693 64.014 1.00 15.18 98 LEU D N 1
ATOM 7195 C CA . LEU D 1 98 ? 38.464 28.149 64.133 1.00 15.38 98 LEU D CA 1
ATOM 7196 C C . LEU D 1 98 ? 38.595 29.600 64.715 1.00 16.22 98 LEU D C 1
ATOM 7197 O O . LEU D 1 98 ? 39.681 29.993 65.149 1.00 15.63 98 LEU D O 1
ATOM 7202 N N . GLY D 1 99 ? 37.511 30.393 64.688 1.00 16.26 99 GLY D N 1
ATOM 7203 C CA . GLY D 1 99 ? 37.490 31.759 65.324 1.00 16.44 99 GLY D CA 1
ATOM 7204 C C . GLY D 1 99 ? 38.364 32.872 64.736 1.00 16.83 99 GLY D C 1
ATOM 7205 O O . GLY D 1 99 ? 38.490 32.978 63.512 1.00 16.70 99 GLY D O 1
ATOM 7206 N N . SER D 1 100 ? 38.968 33.704 65.599 1.00 16.60 100 SER D N 1
ATOM 7207 C CA . SER D 1 100 ? 39.758 34.878 65.150 1.00 16.83 100 SER D CA 1
ATOM 7208 C C . SER D 1 100 ? 41.185 35.037 65.711 1.00 17.05 100 SER D C 1
ATOM 7209 O O . SER D 1 100 ? 41.883 36.022 65.398 1.00 17.43 100 SER D O 1
ATOM 7212 N N . ASP D 1 101 ? 41.648 34.075 66.507 1.00 16.58 101 ASP D N 1
ATOM 7213 C CA . ASP D 1 101 ? 42.999 34.160 67.042 1.00 15.80 101 ASP D CA 1
ATOM 7214 C C . ASP D 1 101 ? 43.870 33.088 66.393 1.00 15.13 101 ASP D C 1
ATOM 7215 O O . ASP D 1 101 ? 43.744 31.900 66.704 1.00 14.89 101 ASP D O 1
ATOM 7220 N N . ALA D 1 102 ? 44.759 33.520 65.503 1.00 14.30 102 ALA D N 1
ATOM 7221 C CA . ALA D 1 102 ? 45.596 32.599 64.739 1.00 14.30 102 ALA D CA 1
ATOM 7222 C C . ALA D 1 102 ? 46.404 31.694 65.659 1.00 14.17 102 ALA D C 1
ATOM 7223 O O . ALA D 1 102 ? 46.728 30.571 65.286 1.00 13.30 102 ALA D O 1
ATOM 7225 N N . ASN D 1 103 ? 46.691 32.171 66.873 1.00 14.56 103 ASN D N 1
ATOM 7226 C CA . ASN D 1 103 ? 47.495 31.410 67.836 1.00 14.82 103 ASN D CA 1
ATOM 7227 C C . ASN D 1 103 ? 46.731 30.551 68.820 1.00 13.50 103 ASN D C 1
ATOM 7228 O O . ASN D 1 103 ? 47.354 29.846 69.615 1.00 13.42 103 ASN D O 1
ATOM 7233 N N . ASN D 1 104 ? 45.406 30.609 68.782 1.00 12.07 104 ASN D N 1
ATOM 7234 C CA . ASN D 1 104 ? 44.567 29.780 69.648 1.00 12.14 104 ASN D CA 1
ATOM 7235 C C . ASN D 1 104 ? 43.413 29.148 68.900 1.00 11.28 104 ASN D C 1
ATOM 7236 O O . ASN D 1 104 ? 42.280 29.208 69.350 1.00 11.59 104 ASN D O 1
ATOM 7241 N N . MET D 1 105 ? 43.690 28.517 67.754 1.00 9.87 105 MET D N 1
ATOM 7242 C CA . MET D 1 105 ? 42.614 27.867 67.018 1.00 9.82 105 MET D CA 1
ATOM 7243 C C . MET D 1 105 ? 42.341 26.501 67.603 1.00 9.23 105 MET D C 1
ATOM 7244 O O . MET D 1 105 ? 43.270 25.689 67.722 1.00 8.71 105 MET D O 1
ATOM 7249 N N . ARG D 1 106 ? 41.074 26.255 67.946 1.00 8.58 106 ARG D N 1
ATOM 7250 C CA . ARG D 1 106 ? 40.634 24.954 68.458 1.00 8.83 106 ARG D CA 1
ATOM 7251 C C . ARG D 1 106 ? 39.127 24.910 68.592 1.00 9.41 106 ARG D C 1
ATOM 7252 O O . ARG D 1 106 ? 38.462 25.962 68.640 1.00 10.70 106 ARG D O 1
ATOM 7260 N N . CYS D 1 107 ? 38.548 23.716 68.613 1.00 8.54 107 CYS D N 1
ATOM 7261 C CA . CYS D 1 107 ? 37.122 23.654 68.827 1.00 8.38 107 CYS D CA 1
ATOM 7262 C C . CYS D 1 107 ? 36.676 22.287 69.223 1.00 6.97 107 CYS D C 1
ATOM 7263 O O . CYS D 1 107 ? 37.367 21.306 68.955 1.00 6.25 107 CYS D O 1
ATOM 7266 N N . ALA D 1 108 ? 35.515 22.249 69.862 1.00 5.65 108 ALA D N 1
ATOM 7267 C CA . ALA D 1 108 ? 34.919 21.017 70.300 1.00 6.69 108 ALA D CA 1
ATOM 7268 C C . ALA D 1 108 ? 33.632 20.883 69.537 1.00 6.81 108 ALA D C 1
ATOM 7269 O O . ALA D 1 108 ? 32.990 21.888 69.210 1.00 6.74 108 ALA D O 1
ATOM 7271 N N . VAL D 1 109 ? 33.262 19.645 69.225 1.00 6.47 109 VAL D N 1
ATOM 7272 C CA . VAL D 1 109 ? 31.987 19.348 68.581 1.00 6.81 109 VAL D CA 1
ATOM 7273 C C . VAL D 1 109 ? 31.260 18.337 69.463 1.00 7.94 109 VAL D C 1
ATOM 7274 O O . VAL D 1 109 ? 31.803 17.264 69.775 1.00 7.11 109 VAL D O 1
ATOM 7278 N N . ASP D 1 110 ? 30.031 18.675 69.845 1.00 8.87 110 ASP D N 1
ATOM 7279 C CA . ASP D 1 110 ? 29.266 17.841 70.761 1.00 11.60 110 ASP D CA 1
ATOM 7280 C C . ASP D 1 110 ? 28.027 17.248 70.097 1.00 11.05 110 ASP D C 1
ATOM 7281 O O . ASP D 1 110 ? 27.110 16.810 70.774 1.00 11.86 110 ASP D O 1
ATOM 7286 N N . ASP D 1 111 ? 28.008 17.196 68.766 1.00 10.83 111 ASP D N 1
ATOM 7287 C CA . ASP D 1 111 ? 26.864 16.669 68.015 1.00 10.68 111 ASP D CA 1
ATOM 7288 C C . ASP D 1 111 ? 26.642 15.152 68.152 1.00 9.70 111 ASP D C 1
ATOM 7289 O O . ASP D 1 111 ? 25.529 14.666 67.951 1.00 9.91 111 ASP D O 1
ATOM 7294 N N . PHE D 1 112 ? 27.679 14.399 68.502 1.00 8.05 112 PHE D N 1
ATOM 7295 C CA . PHE D 1 112 ? 27.621 12.945 68.424 1.00 6.86 112 PHE D CA 1
ATOM 7296 C C . PHE D 1 112 ? 27.812 12.282 69.791 1.00 6.22 112 PHE D C 1
ATOM 7297 O O . PHE D 1 112 ? 28.019 12.967 70.794 1.00 6.22 112 PHE D O 1
ATOM 7305 N N . ALA D 1 113 ? 27.742 10.949 69.830 1.00 5.82 113 ALA D N 1
ATOM 7306 C CA . ALA D 1 113 ? 27.850 10.187 71.071 1.00 5.25 113 ALA D CA 1
ATOM 7307 C C . ALA D 1 113 ? 29.229 10.372 71.717 1.00 5.36 113 ALA D C 1
ATOM 7308 O O . ALA D 1 113 ? 29.385 10.242 72.931 1.00 5.80 113 ALA D O 1
ATOM 7310 N N . THR D 1 114 ? 30.225 10.699 70.900 1.00 4.49 114 THR D N 1
ATOM 7311 C CA . THR D 1 114 ? 31.577 10.980 71.372 1.00 4.20 114 THR D CA 1
ATOM 7312 C C . THR D 1 114 ? 31.900 12.410 71.066 1.00 4.06 114 THR D C 1
ATOM 7313 O O . THR D 1 114 ? 31.616 12.866 69.941 1.00 3.70 114 THR D O 1
ATOM 7317 N N . ARG D 1 115 ? 32.481 13.116 72.052 1.00 3.42 115 ARG D N 1
ATOM 7318 C CA . ARG D 1 115 ? 32.937 14.503 71.877 1.00 4.39 115 ARG D CA 1
ATOM 7319 C C . ARG D 1 115 ? 34.182 14.556 70.986 1.00 3.42 115 ARG D C 1
ATOM 7320 O O . ARG D 1 115 ? 35.103 13.738 71.137 1.00 2.47 115 ARG D O 1
ATOM 7328 N N . LEU D 1 116 ? 34.207 15.517 70.063 1.00 2.12 116 LEU D N 1
ATOM 7329 C CA . LEU D 1 116 ? 35.341 15.682 69.170 1.00 2.00 116 LEU D CA 1
ATOM 7330 C C . LEU D 1 116 ? 36.092 16.958 69.517 1.00 2.00 116 LEU D C 1
ATOM 7331 O O . LEU D 1 116 ? 35.479 18.028 69.607 1.00 2.00 116 LEU D O 1
ATOM 7336 N N . LEU D 1 117 ? 37.396 16.817 69.730 1.00 2.00 117 LEU D N 1
ATOM 7337 C CA . LEU D 1 117 ? 38.298 17.902 70.088 1.00 2.85 117 LEU D CA 1
ATOM 7338 C C . LEU D 1 117 ? 39.367 18.154 69.032 1.00 2.30 117 LEU D C 1
ATOM 7339 O O . LEU D 1 117 ? 40.221 17.287 68.788 1.00 3.25 117 LEU D O 1
ATOM 7344 N N . PHE D 1 118 ? 39.324 19.352 68.436 1.00 2.35 118 PHE D N 1
ATOM 7345 C CA . PHE D 1 118 ? 40.235 19.747 67.364 1.00 2.32 118 PHE D CA 1
ATOM 7346 C C . PHE D 1 118 ? 41.228 20.804 67.871 1.00 2.62 118 PHE D C 1
ATOM 7347 O O . PHE D 1 118 ? 40.824 21.900 68.304 1.00 3.37 118 PHE D O 1
ATOM 7355 N N . ILE D 1 119 ? 42.519 20.491 67.819 1.00 2.43 119 ILE D N 1
ATOM 7356 C CA . ILE D 1 119 ? 43.562 21.390 68.331 1.00 3.55 119 ILE D CA 1
ATOM 7357 C C . ILE D 1 119 ? 44.680 21.647 67.328 1.00 4.57 119 ILE D C 1
ATOM 7358 O O . ILE D 1 119 ? 44.818 20.912 66.343 1.00 5.55 119 ILE D O 1
ATOM 7363 N N . ASP D 1 120 ? 45.476 22.685 67.616 1.00 5.48 120 ASP D N 1
ATOM 7364 C CA . ASP D 1 120 ? 46.612 23.091 66.791 1.00 6.82 120 ASP D CA 1
ATOM 7365 C C . ASP D 1 120 ? 47.956 22.790 67.478 1.00 6.46 120 ASP D C 1
ATOM 7366 O O . ASP D 1 120 ? 48.325 23.414 68.457 1.00 7.73 120 ASP D O 1
ATOM 7371 N N . SER D 1 121 ? 48.678 21.787 66.986 1.00 6.68 121 SER D N 1
ATOM 7372 C CA . SER D 1 121 ? 49.949 21.400 67.570 1.00 5.51 121 SER D CA 1
ATOM 7373 C C . SER D 1 121 ? 51.109 22.008 66.796 1.00 6.64 121 SER D C 1
ATOM 7374 O O . SER D 1 121 ? 52.250 21.743 67.099 1.00 5.74 121 SER D O 1
ATOM 7377 N N . SER D 1 122 ? 50.817 22.783 65.752 1.00 6.90 122 SER D N 1
ATOM 7378 C CA . SER D 1 122 ? 51.876 23.343 64.939 1.00 8.02 122 SER D CA 1
ATOM 7379 C C . SER D 1 122 ? 52.505 24.544 65.659 1.00 8.91 122 SER D C 1
ATOM 7380 O O . SER D 1 122 ? 51.856 25.205 66.466 1.00 7.48 122 SER D O 1
ATOM 7383 N N . ARG D 1 123 ? 53.768 24.810 65.354 1.00 10.70 123 ARG D N 1
ATOM 7384 C CA . ARG D 1 123 ? 54.486 25.933 65.952 1.00 12.79 123 ARG D CA 1
ATOM 7385 C C . ARG D 1 123 ? 55.314 26.607 64.874 1.00 12.82 123 ARG D C 1
ATOM 7386 O O . ARG D 1 123 ? 56.076 25.929 64.172 1.00 12.62 123 ARG D O 1
ATOM 7394 N N . ALA D 1 124 ? 55.183 27.936 64.748 1.00 13.10 124 ALA D N 1
ATOM 7395 C CA . ALA D 1 124 ? 55.998 28.715 63.796 1.00 13.41 124 ALA D CA 1
ATOM 7396 C C . ALA D 1 124 ? 57.499 28.406 63.862 1.00 13.72 124 ALA D C 1
ATOM 7397 O O . ALA D 1 124 ? 58.075 28.215 64.948 1.00 13.61 124 ALA D O 1
ATOM 7399 N N . GLY D 1 125 ? 58.107 28.315 62.680 1.00 13.94 125 GLY D N 1
ATOM 7400 C CA . GLY D 1 125 ? 59.556 28.227 62.539 1.00 13.97 125 GLY D CA 1
ATOM 7401 C C . GLY D 1 125 ? 60.128 26.874 62.872 1.00 13.87 125 GLY D C 1
ATOM 7402 O O . GLY D 1 125 ? 61.357 26.712 62.935 1.00 15.03 125 GLY D O 1
ATOM 7403 N N . THR D 1 126 ? 59.260 25.889 63.093 1.00 13.33 126 THR D N 1
ATOM 7404 C CA . THR D 1 126 ? 59.747 24.527 63.278 1.00 12.24 126 THR D CA 1
ATOM 7405 C C . THR D 1 126 ? 58.782 23.481 62.686 1.00 11.84 126 THR D C 1
ATOM 7406 O O . THR D 1 126 ? 57.581 23.745 62.478 1.00 10.11 126 THR D O 1
ATOM 7410 N N . SER D 1 127 ? 59.352 22.325 62.365 1.00 10.48 127 SER D N 1
ATOM 7411 C CA . SER D 1 127 ? 58.592 21.154 61.969 1.00 9.56 127 SER D CA 1
ATOM 7412 C C . SER D 1 127 ? 58.024 20.408 63.172 1.00 9.69 127 SER D C 1
ATOM 7413 O O . SER D 1 127 ? 57.094 19.598 63.026 1.00 8.87 127 SER D O 1
ATOM 7416 N N . LYS D 1 128 ? 58.590 20.644 64.352 1.00 9.20 128 LYS D N 1
ATOM 7417 C CA . LYS D 1 128 ? 58.177 19.881 65.533 1.00 10.93 128 LYS D CA 1
ATOM 7418 C C . LYS D 1 128 ? 56.866 20.406 66.119 1.00 10.91 128 LYS D C 1
ATOM 7419 O O . LYS D 1 128 ? 56.508 21.577 65.921 1.00 10.91 128 LYS D O 1
ATOM 7425 N N . GLY D 1 129 ? 56.164 19.541 66.853 1.00 9.88 129 GLY D N 1
ATOM 7426 C CA . GLY D 1 129 ? 54.909 19.913 67.447 1.00 9.93 129 GLY D CA 1
ATOM 7427 C C . GLY D 1 129 ? 55.104 20.521 68.818 1.00 9.79 129 GLY D C 1
ATOM 7428 O O . GLY D 1 129 ? 56.115 20.286 69.478 1.00 9.35 129 GLY D O 1
ATOM 7429 N N . TRP D 1 130 ? 54.127 21.307 69.237 1.00 9.84 130 TRP D N 1
ATOM 7430 C CA . TRP D 1 130 ? 54.158 21.913 70.563 1.00 10.24 130 TRP D CA 1
ATOM 7431 C C . TRP D 1 130 ? 52.738 22.125 71.058 1.00 10.25 130 TRP D C 1
ATOM 7432 O O . TRP D 1 130 ? 51.877 22.630 70.338 1.00 10.23 130 TRP D O 1
ATOM 7443 N N . LEU D 1 131 ? 52.479 21.712 72.294 1.00 10.41 131 LEU D N 1
ATOM 7444 C CA . LEU D 1 131 ? 51.186 21.960 72.923 1.00 9.74 131 LEU D CA 1
ATOM 7445 C C . LEU D 1 131 ? 51.387 23.101 73.909 1.00 10.84 131 LEU D C 1
ATOM 7446 O O . LEU D 1 131 ? 52.186 22.964 74.849 1.00 10.84 131 LEU D O 1
ATOM 7451 N N . THR D 1 132 ? 50.702 24.228 73.677 1.00 9.81 132 THR D N 1
ATOM 7452 C CA . THR D 1 132 ? 50.821 25.387 74.553 1.00 9.58 132 THR D CA 1
ATOM 7453 C C . THR D 1 132 ? 50.016 25.133 75.834 1.00 10.26 132 THR D C 1
ATOM 7454 O O . THR D 1 132 ? 49.122 24.261 75.892 1.00 9.16 132 THR D O 1
ATOM 7458 N N . ASP D 1 133 ? 50.298 25.947 76.852 1.00 11.23 133 ASP D N 1
ATOM 7459 C CA . ASP D 1 133 ? 49.555 25.901 78.105 1.00 11.80 133 ASP D CA 1
ATOM 7460 C C . ASP D 1 133 ? 48.062 26.132 77.910 1.00 10.31 133 ASP D C 1
ATOM 7461 O O . ASP D 1 133 ? 47.255 25.455 78.521 1.00 9.91 133 ASP D O 1
ATOM 7466 N N . GLU D 1 134 ? 47.677 27.082 77.061 1.00 9.95 134 GLU D N 1
ATOM 7467 C CA . GLU D 1 134 ? 46.225 27.353 76.836 1.00 9.04 134 GLU D CA 1
ATOM 7468 C C . GLU D 1 134 ? 45.514 26.205 76.142 1.00 7.58 134 GLU D C 1
ATOM 7469 O O . GLU D 1 134 ? 44.362 25.916 76.423 1.00 6.41 134 GLU D O 1
ATOM 7475 N N . THR D 1 135 ? 46.208 25.532 75.229 1.00 5.85 135 THR D N 1
ATOM 7476 C CA . THR D 1 135 ? 45.632 24.362 74.604 1.00 4.44 135 THR D CA 1
ATOM 7477 C C . THR D 1 135 ? 45.441 23.261 75.647 1.00 4.02 135 THR D C 1
ATOM 7478 O O . THR D 1 135 ? 44.373 22.672 75.732 1.00 4.75 135 THR D O 1
ATOM 7482 N N . ILE D 1 136 ? 46.472 22.986 76.426 1.00 4.58 136 ILE D N 1
ATOM 7483 C CA . ILE D 1 136 ? 46.354 21.990 77.506 1.00 6.07 136 ILE D CA 1
ATOM 7484 C C . ILE D 1 136 ? 45.242 22.327 78.518 1.00 5.77 136 ILE D C 1
ATOM 7485 O O . ILE D 1 136 ? 44.470 21.450 78.919 1.00 6.40 136 ILE D O 1
ATOM 7490 N N . SER D 1 137 ? 45.122 23.593 78.908 1.00 5.15 137 SER D N 1
ATOM 7491 C CA . SER D 1 137 ? 44.073 23.963 79.862 1.00 5.96 137 SER D CA 1
ATOM 7492 C C . SER D 1 137 ? 42.714 23.826 79.267 1.00 5.63 137 SER D C 1
ATOM 7493 O O . SER D 1 137 ? 41.783 23.407 79.953 1.00 5.40 137 SER D O 1
ATOM 7496 N N . TRP D 1 138 ? 42.590 24.150 77.981 1.00 3.87 138 TRP D N 1
ATOM 7497 C CA . TRP D 1 138 ? 41.315 24.014 77.300 1.00 3.86 138 TRP D CA 1
ATOM 7498 C C . TRP D 1 138 ? 40.935 22.539 77.203 1.00 2.22 138 TRP D C 1
ATOM 7499 O O . TRP D 1 138 ? 39.807 22.163 77.411 1.00 2.00 138 TRP D O 1
ATOM 7510 N N . LEU D 1 139 ? 41.883 21.708 76.821 1.00 2.99 139 LEU D N 1
ATOM 7511 C CA . LEU D 1 139 ? 41.633 20.259 76.834 1.00 3.32 139 LEU D CA 1
ATOM 7512 C C . LEU D 1 139 ? 41.122 19.727 78.200 1.00 3.37 139 LEU D C 1
ATOM 7513 O O . LEU D 1 139 ? 40.094 19.014 78.282 1.00 2.68 139 LEU D O 1
ATOM 7518 N N . GLU D 1 140 ? 41.870 20.032 79.254 1.00 4.93 140 GLU D N 1
ATOM 7519 C CA . GLU D 1 140 ? 41.458 19.657 80.634 1.00 8.20 140 GLU D CA 1
ATOM 7520 C C . GLU D 1 140 ? 40.019 20.109 80.894 1.00 7.07 140 GLU D C 1
ATOM 7521 O O . GLU D 1 140 ? 39.203 19.316 81.333 1.00 8.04 140 GLU D O 1
ATOM 7527 N N . ALA D 1 141 ? 39.691 21.364 80.564 1.00 6.47 141 ALA D N 1
ATOM 7528 C CA . ALA D 1 141 ? 38.321 21.885 80.764 1.00 6.66 141 ALA D CA 1
ATOM 7529 C C . ALA D 1 141 ? 37.267 21.131 79.976 1.00 5.90 141 ALA D C 1
ATOM 7530 O O . ALA D 1 141 ? 36.185 20.860 80.485 1.00 5.40 141 ALA D O 1
ATOM 7532 N N . GLN D 1 142 ? 37.575 20.781 78.724 1.00 4.80 142 GLN D N 1
ATOM 7533 C CA . GLN D 1 142 ? 36.629 20.039 77.901 1.00 4.19 142 GLN D CA 1
ATOM 7534 C C . GLN D 1 142 ? 36.465 18.595 78.380 1.00 3.42 142 GLN D C 1
ATOM 7535 O O . GLN D 1 142 ? 35.347 18.072 78.368 1.00 3.42 142 GLN D O 1
ATOM 7541 N N . LEU D 1 143 ? 37.555 17.966 78.812 1.00 3.04 143 LEU D N 1
ATOM 7542 C CA . LEU D 1 143 ? 37.457 16.573 79.267 1.00 3.39 143 LEU D CA 1
ATOM 7543 C C . LEU D 1 143 ? 36.728 16.560 80.607 1.00 4.30 143 LEU D C 1
ATOM 7544 O O . LEU D 1 143 ? 35.905 15.685 80.860 1.00 3.37 143 LEU D O 1
ATOM 7549 N N . PHE D 1 144 ? 36.988 17.570 81.433 1.00 5.28 144 PHE D N 1
ATOM 7550 C CA . PHE D 1 144 ? 36.354 17.625 82.753 1.00 6.51 144 PHE D CA 1
ATOM 7551 C C . PHE D 1 144 ? 34.867 17.816 82.592 1.00 8.20 144 PHE D C 1
ATOM 7552 O O . PHE D 1 144 ? 34.051 17.087 83.161 1.00 8.56 144 PHE D O 1
ATOM 7560 N N . GLU D 1 145 ? 34.519 18.792 81.775 1.00 9.60 145 GLU D N 1
ATOM 7561 C CA . GLU D 1 145 ? 33.155 19.136 81.517 1.00 11.16 145 GLU D CA 1
ATOM 7562 C C . GLU D 1 145 ? 32.378 18.020 80.802 1.00 10.79 145 GLU D C 1
ATOM 7563 O O . GLU D 1 145 ? 31.183 17.823 81.056 1.00 11.24 145 GLU D O 1
ATOM 7569 N N . GLY D 1 146 ? 33.058 17.257 79.955 1.00 9.94 146 GLY D N 1
ATOM 7570 C CA . GLY D 1 146 ? 32.399 16.188 79.209 1.00 9.62 146 GLY D CA 1
ATOM 7571 C C . GLY D 1 146 ? 31.937 15.045 80.099 1.00 11.23 146 GLY D C 1
ATOM 7572 O O . GLY D 1 146 ? 31.050 14.264 79.721 1.00 11.19 146 GLY D O 1
ATOM 7573 N N . GLY D 1 147 ? 32.542 14.953 81.289 1.00 11.23 147 GLY D N 1
ATOM 7574 C CA . GLY D 1 147 ? 32.188 13.945 82.261 1.00 12.08 147 GLY D CA 1
ATOM 7575 C C . GLY D 1 147 ? 32.464 12.561 81.695 1.00 12.87 147 GLY D C 1
ATOM 7576 O O . GLY D 1 147 ? 33.583 12.253 81.252 1.00 12.93 147 GLY D O 1
ATOM 7577 N N . ASP D 1 148 ? 31.414 11.754 81.721 1.00 13.41 148 ASP D N 1
ATOM 7578 C CA . ASP D 1 148 ? 31.381 10.367 81.307 1.00 14.43 148 ASP D CA 1
ATOM 7579 C C . ASP D 1 148 ? 31.438 10.147 79.793 1.00 13.06 148 ASP D C 1
ATOM 7580 O O . ASP D 1 148 ? 31.604 9.013 79.328 1.00 12.08 148 ASP D O 1
ATOM 7585 N N . LYS D 1 149 ? 31.220 11.216 79.022 1.00 11.26 149 LYS D N 1
ATOM 7586 C CA . LYS D 1 149 ? 31.058 11.098 77.556 1.00 9.61 149 LYS D CA 1
ATOM 7587 C C . LYS D 1 149 ? 32.458 10.879 76.960 1.00 7.21 149 LYS D C 1
ATOM 7588 O O . LYS D 1 149 ? 33.392 11.599 77.324 1.00 6.08 149 LYS D O 1
ATOM 7594 N N . PRO D 1 150 ? 32.631 9.841 76.095 1.00 6.10 150 PRO D N 1
ATOM 7595 C CA . PRO D 1 150 ? 33.998 9.618 75.558 1.00 4.80 150 PRO D CA 1
ATOM 7596 C C . PRO D 1 150 ? 34.445 10.792 74.699 1.00 3.76 150 PRO D C 1
ATOM 7597 O O . PRO D 1 150 ? 33.602 11.585 74.251 1.00 2.87 150 PRO D O 1
ATOM 7601 N N . ALA D 1 151 ? 35.751 10.924 74.508 1.00 2.73 151 ALA D N 1
ATOM 7602 C CA . ALA D 1 151 ? 36.271 12.018 73.679 1.00 2.55 151 ALA D CA 1
ATOM 7603 C C . ALA D 1 151 ? 37.350 11.488 72.731 1.00 2.38 151 ALA D C 1
ATOM 7604 O O . ALA D 1 151 ? 38.128 10.576 73.082 1.00 2.32 151 ALA D O 1
ATOM 7606 N N . THR D 1 152 ? 37.413 12.124 71.564 1.00 2.00 152 THR D N 1
ATOM 7607 C CA . THR D 1 152 ? 38.446 11.911 70.566 1.00 2.00 152 THR D CA 1
ATOM 7608 C C . THR D 1 152 ? 39.148 13.253 70.298 1.00 2.00 152 THR D C 1
ATOM 7609 O O . THR D 1 152 ? 38.479 14.288 70.129 1.00 2.00 152 THR D O 1
ATOM 7613 N N . ILE D 1 153 ? 40.472 13.229 70.274 1.00 2.00 153 ILE D N 1
ATOM 7614 C CA . ILE D 1 153 ? 41.259 14.389 69.874 1.00 2.00 153 ILE D CA 1
ATOM 7615 C C . ILE D 1 153 ? 41.829 14.191 68.470 1.00 2.00 153 ILE D C 1
ATOM 7616 O O . ILE D 1 153 ? 42.340 13.095 68.151 1.00 2.00 153 ILE D O 1
ATOM 7621 N N . PHE D 1 154 ? 41.749 15.254 67.653 1.00 2.00 154 PHE D N 1
ATOM 7622 C CA . PHE D 1 154 ? 42.445 15.326 66.379 1.00 2.00 154 PHE D CA 1
ATOM 7623 C C . PHE D 1 154 ? 43.523 16.411 66.459 1.00 2.12 154 PHE D C 1
ATOM 7624 O O . PHE D 1 154 ? 43.247 17.556 66.860 1.00 2.43 154 PHE D O 1
ATOM 7632 N N . MET D 1 155 ? 44.755 16.058 66.112 1.00 2.00 155 MET D N 1
ATOM 7633 C CA . MET D 1 155 ? 45.890 17.011 66.178 1.00 3.22 155 MET D CA 1
ATOM 7634 C C . MET D 1 155 ? 46.836 16.662 65.055 1.00 3.00 155 MET D C 1
ATOM 7635 O O . MET D 1 155 ? 46.804 15.533 64.587 1.00 3.06 155 MET D O 1
ATOM 7640 N N . HIS D 1 156 ? 47.683 17.595 64.634 1.00 2.58 156 HIS D N 1
ATOM 7641 C CA . HIS D 1 156 ? 48.564 17.280 63.505 1.00 3.30 156 HIS D CA 1
ATOM 7642 C C . HIS D 1 156 ? 49.689 16.294 63.918 1.00 4.30 156 HIS D C 1
ATOM 7643 O O . HIS D 1 156 ? 49.854 15.225 63.307 1.00 3.43 156 HIS D O 1
ATOM 7650 N N . HIS D 1 157 ? 50.403 16.619 64.999 1.00 4.96 157 HIS D N 1
ATOM 7651 C CA . HIS D 1 157 ? 51.624 15.883 65.396 1.00 5.76 157 HIS D CA 1
ATOM 7652 C C . HIS D 1 157 ? 51.295 14.722 66.364 1.00 5.69 157 HIS D C 1
ATOM 7653 O O . HIS D 1 157 ? 50.491 14.894 67.282 1.00 5.05 157 HIS D O 1
ATOM 7660 N N . PRO D 1 158 ? 51.927 13.537 66.174 1.00 6.66 158 PRO D N 1
ATOM 7661 C CA . PRO D 1 158 ? 51.759 12.465 67.154 1.00 6.76 158 PRO D CA 1
ATOM 7662 C C . PRO D 1 158 ? 52.318 12.885 68.513 1.00 7.48 158 PRO D C 1
ATOM 7663 O O . PRO D 1 158 ? 53.369 13.524 68.558 1.00 7.02 158 PRO D O 1
ATOM 7667 N N . PRO D 1 159 ? 51.604 12.575 69.616 1.00 8.88 159 PRO D N 1
ATOM 7668 C CA . PRO D 1 159 ? 52.123 12.931 70.959 1.00 9.84 159 PRO D CA 1
ATOM 7669 C C . PRO D 1 159 ? 53.137 11.980 71.574 1.00 10.08 159 PRO D C 1
ATOM 7670 O O . PRO D 1 159 ? 53.385 12.072 72.780 1.00 11.06 159 PRO D O 1
ATOM 7674 N N . LEU D 1 160 ? 53.686 11.043 70.801 1.00 9.99 160 LEU D N 1
ATOM 7675 C CA . LEU D 1 160 ? 54.716 10.142 71.329 1.00 9.93 160 LEU D CA 1
ATOM 7676 C C . LEU D 1 160 ? 55.570 9.596 70.196 1.00 10.73 160 LEU D C 1
ATOM 7677 O O . LEU D 1 160 ? 55.124 9.588 69.058 1.00 9.39 160 LEU D O 1
ATOM 7682 N N . PRO D 1 161 ? 56.802 9.120 70.505 1.00 10.93 161 PRO D N 1
ATOM 7683 C CA . PRO D 1 161 ? 57.655 8.586 69.433 1.00 10.62 161 PRO D CA 1
ATOM 7684 C C . PRO D 1 161 ? 57.109 7.260 68.912 1.00 8.33 161 PRO D C 1
ATOM 7685 O O . PRO D 1 161 ? 56.591 6.448 69.671 1.00 6.63 161 PRO D O 1
ATOM 7689 N N . LEU D 1 162 ? 57.207 7.064 67.611 1.00 8.25 162 LEU D N 1
ATOM 7690 C CA . LEU D 1 162 ? 56.682 5.847 66.972 1.00 7.31 162 LEU D CA 1
ATOM 7691 C C . LEU D 1 162 ? 57.769 4.936 66.379 1.00 7.47 162 LEU D C 1
ATOM 7692 O O . LEU D 1 162 ? 57.451 3.874 65.813 1.00 5.90 162 LEU D O 1
ATOM 7697 N N . GLY D 1 163 ? 59.040 5.336 66.521 1.00 6.57 163 GLY D N 1
ATOM 7698 C CA . GLY D 1 163 ? 60.173 4.509 66.094 1.00 7.44 163 GLY D CA 1
ATOM 7699 C C . GLY D 1 163 ? 60.535 4.753 64.634 1.00 8.44 163 GLY D C 1
ATOM 7700 O O . GLY D 1 163 ? 61.376 4.047 64.052 1.00 7.67 163 GLY D O 1
ATOM 7701 N N . ASN D 1 164 ? 59.883 5.755 64.046 1.00 8.15 164 ASN D N 1
ATOM 7702 C CA . ASN D 1 164 ? 60.072 6.123 62.647 1.00 8.92 164 ASN D CA 1
ATOM 7703 C C . ASN D 1 164 ? 61.244 7.140 62.607 1.00 8.97 164 ASN D C 1
ATOM 7704 O O . ASN D 1 164 ? 61.143 8.257 63.144 1.00 8.13 164 ASN D O 1
ATOM 7709 N N . ALA D 1 165 ? 62.363 6.739 62.007 1.00 9.67 165 ALA D N 1
ATOM 7710 C CA . ALA D 1 165 ? 63.594 7.544 62.085 1.00 11.63 165 ALA D CA 1
ATOM 7711 C C . ALA D 1 165 ? 63.439 8.939 61.465 1.00 13.07 165 ALA D C 1
ATOM 7712 O O . ALA D 1 165 ? 63.905 9.933 62.029 1.00 13.63 165 ALA D O 1
ATOM 7714 N N . GLN D 1 166 ? 62.767 9.023 60.323 1.00 13.86 166 GLN D N 1
ATOM 7715 C CA . GLN D 1 166 ? 62.482 10.325 59.706 1.00 15.43 166 GLN D CA 1
ATOM 7716 C C . GLN D 1 166 ? 61.615 11.235 60.590 1.00 14.59 166 GLN D C 1
ATOM 7717 O O . GLN D 1 166 ? 61.930 12.424 60.781 1.00 15.79 166 GLN D O 1
ATOM 7723 N N . MET D 1 167 ? 60.523 10.678 61.115 1.00 13.67 167 MET D N 1
ATOM 7724 C CA . MET D 1 167 ? 59.394 11.439 61.688 1.00 12.75 167 MET D CA 1
ATOM 7725 C C . MET D 1 167 ? 59.456 11.700 63.190 1.00 12.41 167 MET D C 1
ATOM 7726 O O . MET D 1 167 ? 58.939 12.726 63.677 1.00 11.77 167 MET D O 1
ATOM 7731 N N . ASP D 1 168 ? 60.067 10.774 63.918 1.00 11.95 168 ASP D N 1
ATOM 7732 C CA . ASP D 1 168 ? 60.185 10.919 65.378 1.00 12.76 168 ASP D CA 1
ATOM 7733 C C . ASP D 1 168 ? 60.801 12.232 65.859 1.00 12.74 168 ASP D C 1
ATOM 7734 O O . ASP D 1 168 ? 60.265 12.849 66.777 1.00 11.64 168 ASP D O 1
ATOM 7739 N N . PRO D 1 169 ? 61.959 12.628 65.293 1.00 13.21 169 PRO D N 1
ATOM 7740 C CA . PRO D 1 169 ? 62.564 13.902 65.709 1.00 13.84 169 PRO D CA 1
ATOM 7741 C C . PRO D 1 169 ? 61.616 15.111 65.555 1.00 14.32 169 PRO D C 1
ATOM 7742 O O . PRO D 1 169 ? 61.771 16.121 66.263 1.00 14.56 169 PRO D O 1
ATOM 7746 N N . ILE D 1 170 ? 60.620 15.005 64.676 1.00 14.85 170 ILE D N 1
ATOM 7747 C CA . ILE D 1 170 ? 59.689 16.110 64.485 1.00 15.31 170 ILE D CA 1
ATOM 7748 C C . ILE D 1 170 ? 58.258 15.822 64.979 1.00 16.25 170 ILE D C 1
ATOM 7749 O O . ILE D 1 170 ? 57.283 16.455 64.530 1.00 16.18 170 ILE D O 1
ATOM 7754 N N . ALA D 1 171 ? 58.141 14.903 65.947 1.00 15.67 171 ALA D N 1
ATOM 7755 C CA . ALA D 1 171 ? 56.869 14.640 66.603 1.00 16.18 171 ALA D CA 1
ATOM 7756 C C . ALA D 1 171 ? 56.465 15.806 67.510 1.00 16.51 171 ALA D C 1
ATOM 7757 O O . ALA D 1 171 ? 57.013 16.915 67.389 1.00 16.42 171 ALA D O 1
ATOM 7759 N N . CYS D 1 172 ? 55.497 15.567 68.401 1.00 17.30 172 CYS D N 1
ATOM 7760 C CA . CYS D 1 172 ? 55.072 16.600 69.359 1.00 17.22 172 CYS D CA 1
ATOM 7761 C C . CYS D 1 172 ? 56.049 16.660 70.534 1.00 16.23 172 CYS D C 1
ATOM 7762 O O . CYS D 1 172 ? 56.184 15.695 71.280 1.00 16.24 172 CYS D O 1
ATOM 7765 N N . GLU D 1 173 ? 56.746 17.786 70.672 1.00 15.61 173 GLU D N 1
ATOM 7766 C CA . GLU D 1 173 ? 57.883 17.875 71.585 1.00 15.49 173 GLU D CA 1
ATOM 7767 C C . GLU D 1 173 ? 57.545 17.691 73.077 1.00 13.67 173 GLU D C 1
ATOM 7768 O O . GLU D 1 173 ? 58.250 16.996 73.782 1.00 14.85 173 GLU D O 1
ATOM 7774 N N . ASN D 1 174 ? 56.479 18.306 73.556 1.00 12.30 174 ASN D N 1
ATOM 7775 C CA . ASN D 1 174 ? 56.029 18.092 74.933 1.00 10.91 174 ASN D CA 1
ATOM 7776 C C . ASN D 1 174 ? 54.766 17.212 74.928 1.00 9.74 174 ASN D C 1
ATOM 7777 O O . ASN D 1 174 ? 53.799 17.492 75.626 1.00 9.61 174 ASN D O 1
ATOM 7782 N N . GLY D 1 175 ? 54.763 16.172 74.089 1.00 9.45 175 GLY D N 1
ATOM 7783 C CA . GLY D 1 175 ? 53.601 15.290 73.970 1.00 8.16 175 GLY D CA 1
ATOM 7784 C C . GLY D 1 175 ? 53.223 14.581 75.264 1.00 8.51 175 GLY D C 1
ATOM 7785 O O . GLY D 1 175 ? 52.076 14.182 75.438 1.00 7.24 175 GLY D O 1
ATOM 7786 N N . HIS D 1 176 ? 54.200 14.407 76.152 1.00 8.47 176 HIS D N 1
ATOM 7787 C CA . HIS D 1 176 ? 53.944 13.904 77.525 1.00 9.37 176 HIS D CA 1
ATOM 7788 C C . HIS D 1 176 ? 52.796 14.664 78.242 1.00 8.75 176 HIS D C 1
ATOM 7789 O O . HIS D 1 176 ? 52.093 14.093 79.069 1.00 9.28 176 HIS D O 1
ATOM 7796 N N . ARG D 1 177 ? 52.616 15.939 77.930 1.00 7.38 177 ARG D N 1
ATOM 7797 C CA . ARG D 1 177 ? 51.509 16.719 78.488 1.00 7.92 177 ARG D CA 1
ATOM 7798 C C . ARG D 1 177 ? 50.152 16.109 78.115 1.00 7.24 177 ARG D C 1
ATOM 7799 O O . ARG D 1 177 ? 49.218 16.138 78.908 1.00 7.53 177 ARG D O 1
ATOM 7807 N N . LEU D 1 178 ? 50.025 15.619 76.885 1.00 6.14 178 LEU D N 1
ATOM 7808 C CA . LEU D 1 178 ? 48.779 15.024 76.460 1.00 5.56 178 LEU D CA 1
ATOM 7809 C C . LEU D 1 178 ? 48.683 13.605 76.996 1.00 4.72 178 LEU D C 1
ATOM 7810 O O . LEU D 1 178 ? 47.603 13.158 77.358 1.00 4.96 178 LEU D O 1
ATOM 7815 N N . LEU D 1 179 ? 49.802 12.885 77.023 1.00 4.59 179 LEU D N 1
ATOM 7816 C CA . LEU D 1 179 ? 49.783 11.551 77.600 1.00 5.25 179 LEU D CA 1
ATOM 7817 C C . LEU D 1 179 ? 49.323 11.621 79.074 1.00 5.63 179 LEU D C 1
ATOM 7818 O O . LEU D 1 179 ? 48.608 10.752 79.538 1.00 6.73 179 LEU D O 1
ATOM 7823 N N . ALA D 1 180 ? 49.704 12.688 79.770 1.00 5.64 180 ALA D N 1
ATOM 7824 C CA . ALA D 1 180 ? 49.263 12.924 81.162 1.00 6.24 180 ALA D CA 1
ATOM 7825 C C . ALA D 1 180 ? 47.740 13.106 81.254 1.00 6.62 180 ALA D C 1
ATOM 7826 O O . ALA D 1 180 ? 47.101 12.681 82.233 1.00 6.28 180 ALA D O 1
ATOM 7828 N N . LEU D 1 181 ? 47.149 13.683 80.195 1.00 6.21 181 LEU D N 1
ATOM 7829 C CA . LEU D 1 181 ? 45.710 13.802 80.093 1.00 5.14 181 LEU D CA 1
ATOM 7830 C C . LEU D 1 181 ? 45.032 12.458 79.855 1.00 4.71 181 LEU D C 1
ATOM 7831 O O . LEU D 1 181 ? 43.933 12.241 80.353 1.00 2.43 181 LEU D O 1
ATOM 7836 N N . VAL D 1 182 ? 45.636 11.544 79.086 1.00 4.17 182 VAL D N 1
ATOM 7837 C CA . VAL D 1 182 ? 44.972 10.241 78.968 1.00 4.37 182 VAL D CA 1
ATOM 7838 C C . VAL D 1 182 ? 45.034 9.461 80.294 1.00 5.34 182 VAL D C 1
ATOM 7839 O O . VAL D 1 182 ? 44.107 8.736 80.629 1.00 6.40 182 VAL D O 1
ATOM 7843 N N . GLU D 1 183 ? 46.131 9.612 81.021 1.00 6.90 183 GLU D N 1
ATOM 7844 C CA . GLU D 1 183 ? 46.207 9.095 82.402 1.00 9.06 183 GLU D CA 1
ATOM 7845 C C . GLU D 1 183 ? 45.098 9.629 83.320 1.00 8.19 183 GLU D C 1
ATOM 7846 O O . GLU D 1 183 ? 44.455 8.853 84.025 1.00 8.09 183 GLU D O 1
ATOM 7852 N N . ARG D 1 184 ? 44.867 10.935 83.295 1.00 8.05 184 ARG D N 1
ATOM 7853 C CA . ARG D 1 184 ? 43.882 11.574 84.162 1.00 7.78 184 ARG D CA 1
ATOM 7854 C C . ARG D 1 184 ? 42.433 11.378 83.750 1.00 6.42 184 ARG D C 1
ATOM 7855 O O . ARG D 1 184 ? 41.546 11.290 84.608 1.00 4.10 184 ARG D O 1
ATOM 7863 N N . PHE D 1 185 ? 42.167 11.332 82.438 1.00 4.40 185 PHE D N 1
ATOM 7864 C CA . PHE D 1 185 ? 40.802 11.198 81.984 1.00 3.73 185 PHE D CA 1
ATOM 7865 C C . PHE D 1 185 ? 40.523 9.909 81.182 1.00 4.74 185 PHE D C 1
ATOM 7866 O O . PHE D 1 185 ? 40.864 9.838 79.985 1.00 4.05 185 PHE D O 1
ATOM 7874 N N . PRO D 1 186 ? 39.888 8.902 81.837 1.00 5.15 186 PRO D N 1
ATOM 7875 C CA . PRO D 1 186 ? 39.493 7.627 81.204 1.00 5.29 186 PRO D CA 1
ATOM 7876 C C . PRO D 1 186 ? 38.571 7.794 79.992 1.00 4.83 186 PRO D C 1
ATOM 7877 O O . PRO D 1 186 ? 38.480 6.895 79.162 1.00 4.63 186 PRO D O 1
ATOM 7881 N N . SER D 1 187 ? 37.898 8.944 79.898 1.00 4.39 187 SER D N 1
ATOM 7882 C CA . SER D 1 187 ? 36.991 9.200 78.792 1.00 4.27 187 SER D CA 1
ATOM 7883 C C . SER D 1 187 ? 37.749 9.508 77.477 1.00 3.42 187 SER D C 1
ATOM 7884 O O . SER D 1 187 ? 37.199 9.291 76.400 1.00 3.75 187 SER D O 1
ATOM 7887 N N . LEU D 1 188 ? 38.996 9.966 77.574 1.00 3.02 188 LEU D N 1
ATOM 7888 C CA . LEU D 1 188 ? 39.856 10.202 76.395 1.00 2.42 188 LEU D CA 1
ATOM 7889 C C . LEU D 1 188 ? 40.370 8.866 75.813 1.00 2.07 188 LEU D C 1
ATOM 7890 O O . LEU D 1 188 ? 41.274 8.265 76.396 1.00 2.60 188 LEU D O 1
ATOM 7895 N N . THR D 1 189 ? 39.792 8.430 74.682 1.00 2.00 189 THR D N 1
ATOM 7896 C CA . THR D 1 189 ? 40.052 7.072 74.140 1.00 2.03 189 THR D CA 1
ATOM 7897 C C . THR D 1 189 ? 40.631 7.032 72.698 1.00 2.00 189 THR D C 1
ATOM 7898 O O . THR D 1 189 ? 41.029 5.962 72.246 1.00 2.00 189 THR D O 1
ATOM 7902 N N . ARG D 1 190 ? 40.687 8.180 72.025 1.00 2.00 190 ARG D N 1
ATOM 7903 C CA . ARG D 1 190 ? 41.272 8.262 70.669 1.00 2.00 190 ARG D CA 1
ATOM 7904 C C . ARG D 1 190 ? 42.062 9.523 70.492 1.00 2.00 190 ARG D C 1
ATOM 7905 O O . ARG D 1 190 ? 41.592 10.594 70.828 1.00 2.00 190 ARG D O 1
ATOM 7913 N N . ILE D 1 191 ? 43.276 9.385 69.974 1.00 2.00 191 ILE D N 1
ATOM 7914 C CA . ILE D 1 191 ? 44.059 10.520 69.470 1.00 2.00 191 ILE D CA 1
ATOM 7915 C C . ILE D 1 191 ? 44.494 10.200 68.032 1.00 2.00 191 ILE D C 1
ATOM 7916 O O . ILE D 1 191 ? 45.285 9.266 67.817 1.00 2.00 191 ILE D O 1
ATOM 7921 N N . PHE D 1 192 ? 43.960 10.956 67.071 1.00 2.00 192 PHE D N 1
ATOM 7922 C CA . PHE D 1 192 ? 44.265 10.774 65.639 1.00 2.00 192 PHE D CA 1
ATOM 7923 C C . PHE D 1 192 ? 45.086 11.926 65.114 1.00 2.36 192 PHE D C 1
ATOM 7924 O O . PHE D 1 192 ? 44.811 13.112 65.456 1.00 2.00 192 PHE D O 1
ATOM 7932 N N . CYS D 1 193 ? 46.094 11.579 64.299 1.00 2.08 193 CYS D N 1
ATOM 7933 C CA . CYS D 1 193 ? 47.153 12.495 63.873 1.00 3.82 193 CYS D CA 1
ATOM 7934 C C . CYS D 1 193 ? 47.410 12.509 62.341 1.00 4.09 193 CYS D C 1
ATOM 7935 O O . CYS D 1 193 ? 47.045 11.577 61.636 1.00 3.34 193 CYS D O 1
ATOM 7938 N N . GLY D 1 194 ? 48.001 13.593 61.849 1.00 4.69 194 GLY D N 1
ATOM 7939 C CA . GLY D 1 194 ? 48.545 13.628 60.472 1.00 5.28 194 GLY D CA 1
ATOM 7940 C C . GLY D 1 194 ? 50.072 13.507 60.517 1.00 6.23 194 GLY D C 1
ATOM 7941 O O . GLY D 1 194 ? 50.648 12.687 61.286 1.00 6.84 194 GLY D O 1
ATOM 7942 N N . HIS D 1 195 ? 50.753 14.297 59.679 1.00 6.46 195 HIS D N 1
ATOM 7943 C CA . HIS D 1 195 ? 52.213 14.475 59.797 1.00 6.22 195 HIS D CA 1
ATOM 7944 C C . HIS D 1 195 ? 53.047 13.318 59.250 1.00 5.91 195 HIS D C 1
ATOM 7945 O O . HIS D 1 195 ? 53.952 13.554 58.437 1.00 7.26 195 HIS D O 1
ATOM 7952 N N . ASN D 1 196 ? 52.776 12.092 59.681 1.00 4.30 196 ASN D N 1
ATOM 7953 C CA . ASN D 1 196 ? 53.595 10.979 59.248 1.00 3.96 196 ASN D CA 1
ATOM 7954 C C . ASN D 1 196 ? 53.338 10.381 57.877 1.00 3.05 196 ASN D C 1
ATOM 7955 O O . ASN D 1 196 ? 54.152 9.576 57.439 1.00 3.73 196 ASN D O 1
ATOM 7960 N N . HIS D 1 197 ? 52.245 10.767 57.204 1.00 3.05 197 HIS D N 1
ATOM 7961 C CA . HIS D 1 197 ? 51.853 10.233 55.871 1.00 2.50 197 HIS D CA 1
ATOM 7962 C C . HIS D 1 197 ? 52.006 8.697 55.846 1.00 3.07 197 HIS D C 1
ATOM 7963 O O . HIS D 1 197 ? 52.717 8.145 54.974 1.00 2.07 197 HIS D O 1
ATOM 7970 N N . SER D 1 198 ? 51.368 8.036 56.803 1.00 2.54 198 SER D N 1
ATOM 7971 C CA . SER D 1 198 ? 51.492 6.585 57.011 1.00 4.17 198 SER D CA 1
ATOM 7972 C C . SER D 1 198 ? 50.425 6.173 58.010 1.00 4.33 198 SER D C 1
ATOM 7973 O O . SER D 1 198 ? 50.102 6.937 58.935 1.00 4.29 198 SER D O 1
ATOM 7976 N N . LEU D 1 199 ? 49.872 4.979 57.841 1.00 2.72 199 LEU D N 1
ATOM 7977 C CA . LEU D 1 199 ? 48.978 4.486 58.867 1.00 2.21 199 LEU D CA 1
ATOM 7978 C C . LEU D 1 199 ? 49.843 3.745 59.900 1.00 2.00 199 LEU D C 1
ATOM 7979 O O . LEU D 1 199 ? 50.331 2.673 59.623 1.00 2.00 199 LEU D O 1
ATOM 7984 N N . THR D 1 200 ? 50.024 4.367 61.071 1.00 2.00 200 THR D N 1
ATOM 7985 C CA . THR D 1 200 ? 50.894 3.843 62.153 1.00 2.00 200 THR D CA 1
ATOM 7986 C C . THR D 1 200 ? 50.076 3.972 63.428 1.00 2.91 200 THR D C 1
ATOM 7987 O O . THR D 1 200 ? 49.654 5.076 63.746 1.00 2.25 200 THR D O 1
ATOM 7991 N N . MET D 1 201 ? 49.874 2.863 64.158 1.00 3.21 201 MET D N 1
ATOM 7992 C CA . MET D 1 201 ? 48.947 2.866 65.285 1.00 4.78 201 MET D CA 1
ATOM 7993 C C . MET D 1 201 ? 49.603 2.253 66.531 1.00 3.52 201 MET D C 1
ATOM 7994 O O . MET D 1 201 ? 50.342 1.254 66.457 1.00 2.00 201 MET D O 1
ATOM 7999 N N . THR D 1 202 ? 49.255 2.814 67.687 1.00 2.67 202 THR D N 1
ATOM 8000 C CA . THR D 1 202 ? 49.755 2.300 68.950 1.00 2.12 202 THR D CA 1
ATOM 8001 C C . THR D 1 202 ? 48.670 2.589 70.030 1.00 2.77 202 THR D C 1
ATOM 8002 O O . THR D 1 202 ? 47.605 3.127 69.744 1.00 2.00 202 THR D O 1
ATOM 8006 N N . GLN D 1 203 ? 48.981 2.206 71.260 1.00 4.08 203 GLN D N 1
ATOM 8007 C CA . GLN D 1 203 ? 48.015 2.250 72.338 1.00 4.93 203 GLN D CA 1
ATOM 8008 C C . GLN D 1 203 ? 48.752 2.725 73.574 1.00 4.12 203 GLN D C 1
ATOM 8009 O O . GLN D 1 203 ? 49.832 2.214 73.915 1.00 3.80 203 GLN D O 1
ATOM 8015 N N . TYR D 1 204 ? 48.152 3.695 74.248 1.00 5.07 204 TYR D N 1
ATOM 8016 C CA . TYR D 1 204 ? 48.665 4.173 75.513 1.00 5.79 204 TYR D CA 1
ATOM 8017 C C . TYR D 1 204 ? 47.515 4.164 76.505 1.00 5.29 204 TYR D C 1
ATOM 8018 O O . TYR D 1 204 ? 46.526 4.901 76.341 1.00 4.56 204 TYR D O 1
ATOM 8027 N N . ARG D 1 205 ? 47.617 3.326 77.537 1.00 4.98 205 ARG D N 1
ATOM 8028 C CA . ARG D 1 205 ? 46.493 3.126 78.458 1.00 5.19 205 ARG D CA 1
ATOM 8029 C C . ARG D 1 205 ? 45.214 2.845 77.641 1.00 4.10 205 ARG D C 1
ATOM 8030 O O . ARG D 1 205 ? 45.207 1.950 76.753 1.00 5.10 205 ARG D O 1
ATOM 8038 N N . GLN D 1 206 ? 44.146 3.583 77.920 1.00 2.12 206 GLN D N 1
ATOM 8039 C CA . GLN D 1 206 ? 42.879 3.359 77.252 1.00 2.07 206 GLN D CA 1
ATOM 8040 C C . GLN D 1 206 ? 42.741 4.029 75.856 1.00 2.17 206 GLN D C 1
ATOM 8041 O O . GLN D 1 206 ? 41.738 3.794 75.172 1.00 2.95 206 GLN D O 1
ATOM 8047 N N . ALA D 1 207 ? 43.742 4.803 75.426 1.00 2.00 207 ALA D N 1
ATOM 8048 C CA . ALA D 1 207 ? 43.621 5.529 74.178 1.00 2.00 207 ALA D CA 1
ATOM 8049 C C . ALA D 1 207 ? 44.332 4.819 73.022 1.00 2.00 207 ALA D C 1
ATOM 8050 O O . ALA D 1 207 ? 45.504 4.428 73.145 1.00 2.21 207 ALA D O 1
ATOM 8052 N N . LEU D 1 208 ? 43.620 4.686 71.911 1.00 2.00 208 LEU D N 1
ATOM 8053 C CA . LEU D 1 208 ? 44.223 4.250 70.645 1.00 2.00 208 LEU D CA 1
ATOM 8054 C C . LEU D 1 208 ? 44.760 5.530 69.990 1.00 2.00 208 LEU D C 1
ATOM 8055 O O . LEU D 1 208 ? 44.060 6.567 69.967 1.00 2.03 208 LEU D O 1
ATOM 8060 N N . ILE D 1 209 ? 46.023 5.501 69.568 1.00 2.00 209 ILE D N 1
ATOM 8061 C CA . ILE D 1 209 ? 46.694 6.679 68.976 1.00 2.42 209 ILE D CA 1
ATOM 8062 C C . ILE D 1 209 ? 47.143 6.265 67.556 1.00 2.72 209 ILE D C 1
ATOM 8063 O O . ILE D 1 209 ? 47.849 5.270 67.414 1.00 2.00 209 ILE D O 1
ATOM 8068 N N . SER D 1 210 ? 46.753 7.011 66.522 1.00 2.22 210 SER D N 1
ATOM 8069 C CA . SER D 1 210 ? 47.074 6.578 65.140 1.00 3.17 210 SER D CA 1
ATOM 8070 C C . SER D 1 210 ? 47.352 7.760 64.225 1.00 2.02 210 SER D C 1
ATOM 8071 O O . SER D 1 210 ? 46.683 8.796 64.316 1.00 2.69 210 SER D O 1
ATOM 8074 N N . THR D 1 211 ? 48.373 7.615 63.391 1.00 2.07 211 THR D N 1
ATOM 8075 C CA . THR D 1 211 ? 48.631 8.583 62.298 1.00 2.79 211 THR D CA 1
ATOM 8076 C C . THR D 1 211 ? 47.874 8.110 61.053 1.00 2.83 211 THR D C 1
ATOM 8077 O O . THR D 1 211 ? 47.492 6.928 60.932 1.00 2.38 211 THR D O 1
ATOM 8081 N N . LEU D 1 212 ? 47.660 9.030 60.111 1.00 2.43 212 LEU D N 1
ATOM 8082 C CA . LEU D 1 212 ? 46.957 8.669 58.872 1.00 2.40 212 LEU D CA 1
ATOM 8083 C C . LEU D 1 212 ? 47.843 8.811 57.634 1.00 2.16 212 LEU D C 1
ATOM 8084 O O . LEU D 1 212 ? 48.743 9.633 57.610 1.00 2.06 212 LEU D O 1
ATOM 8089 N N . PRO D 1 213 ? 47.526 8.048 56.573 1.00 3.44 213 PRO D N 1
ATOM 8090 C CA . PRO D 1 213 ? 48.159 8.226 55.279 1.00 3.29 213 PRO D CA 1
ATOM 8091 C C . PRO D 1 213 ? 47.832 9.639 54.761 1.00 3.87 213 PRO D C 1
ATOM 8092 O O . PRO D 1 213 ? 46.830 10.241 55.191 1.00 4.49 213 PRO D O 1
ATOM 8096 N N . GLY D 1 214 ? 48.661 10.158 53.862 1.00 4.11 214 GLY D N 1
ATOM 8097 C CA . GLY D 1 214 ? 48.305 11.352 53.096 1.00 3.84 214 GLY D CA 1
ATOM 8098 C C . GLY D 1 214 ? 47.280 11.099 51.979 1.00 3.16 214 GLY D C 1
ATOM 8099 O O . GLY D 1 214 ? 46.992 9.935 51.598 1.00 2.73 214 GLY D O 1
ATOM 8100 N N . THR D 1 215 ? 46.709 12.179 51.455 1.00 2.71 215 THR D N 1
ATOM 8101 C CA . THR D 1 215 ? 45.751 12.035 50.337 1.00 2.82 215 THR D CA 1
ATOM 8102 C C . THR D 1 215 ? 46.465 11.815 49.016 1.00 3.70 215 THR D C 1
ATOM 8103 O O . THR D 1 215 ? 45.832 11.329 48.048 1.00 2.80 215 THR D O 1
ATOM 8107 N N . VAL D 1 216 ? 47.758 12.191 48.957 1.00 3.11 216 VAL D N 1
ATOM 8108 C CA . VAL D 1 216 ? 48.573 12.012 47.734 1.00 4.06 216 VAL D CA 1
ATOM 8109 C C . VAL D 1 216 ? 49.861 11.198 48.003 1.00 4.88 216 VAL D C 1
ATOM 8110 O O . VAL D 1 216 ? 49.870 9.933 47.892 1.00 6.00 216 VAL D O 1
ATOM 8114 N N . HIS D 1 217 ? 50.926 11.875 48.427 1.00 4.77 217 HIS D N 1
ATOM 8115 C CA . HIS D 1 217 ? 52.229 11.194 48.588 1.00 4.16 217 HIS D CA 1
ATOM 8116 C C . HIS D 1 217 ? 52.324 10.676 50.020 1.00 3.74 217 HIS D C 1
ATOM 8117 O O . HIS D 1 217 ? 51.692 11.243 50.922 1.00 2.59 217 HIS D O 1
ATOM 8124 N N . GLN D 1 218 ? 53.049 9.571 50.180 1.00 2.73 218 GLN D N 1
ATOM 8125 C CA . GLN D 1 218 ? 53.202 8.855 51.447 1.00 3.68 218 GLN D CA 1
ATOM 8126 C C . GLN D 1 218 ? 54.666 8.932 51.882 1.00 3.44 218 GLN D C 1
ATOM 8127 O O . GLN D 1 218 ? 55.531 9.214 51.084 1.00 2.32 218 GLN D O 1
ATOM 8133 N N . VAL D 1 219 ? 54.937 8.617 53.146 1.00 3.60 219 VAL D N 1
ATOM 8134 C CA . VAL D 1 219 ? 56.298 8.563 53.633 1.00 4.34 219 VAL D CA 1
ATOM 8135 C C . VAL D 1 219 ? 56.511 7.162 54.210 1.00 4.84 219 VAL D C 1
ATOM 8136 O O . VAL D 1 219 ? 55.785 6.774 55.129 1.00 5.93 219 VAL D O 1
ATOM 8140 N N . PRO D 1 220 ? 57.495 6.395 53.697 1.00 6.10 220 PRO D N 1
ATOM 8141 C CA . PRO D 1 220 ? 57.608 5.036 54.272 1.00 7.36 220 PRO D CA 1
ATOM 8142 C C . PRO D 1 220 ? 58.168 5.095 55.716 1.00 8.71 220 PRO D C 1
ATOM 8143 O O . PRO D 1 220 ? 58.868 6.045 56.090 1.00 8.25 220 PRO D O 1
ATOM 8147 N N . TYR D 1 221 ? 57.842 4.091 56.518 1.00 10.25 221 TYR D N 1
ATOM 8148 C CA . TYR D 1 221 ? 58.417 3.977 57.841 1.00 11.40 221 TYR D CA 1
ATOM 8149 C C . TYR D 1 221 ? 59.789 3.307 57.741 1.00 13.31 221 TYR D C 1
ATOM 8150 O O . TYR D 1 221 ? 59.886 2.179 57.241 1.00 13.62 221 TYR D O 1
ATOM 8159 N N . CYS D 1 222 ? 60.839 3.989 58.221 1.00 15.00 222 CYS D N 1
ATOM 8160 C CA . CYS D 1 222 ? 62.177 3.375 58.386 1.00 17.83 222 CYS D CA 1
ATOM 8161 C C . CYS D 1 222 ? 62.603 3.442 59.829 1.00 17.75 222 CYS D C 1
ATOM 8162 O O . CYS D 1 222 ? 62.474 4.485 60.463 1.00 16.67 222 CYS D O 1
ATOM 8165 N N . HIS D 1 223 ? 63.080 2.328 60.372 1.00 19.10 223 HIS D N 1
ATOM 8166 C CA . HIS D 1 223 ? 63.555 2.380 61.755 1.00 20.44 223 HIS D CA 1
ATOM 8167 C C . HIS D 1 223 ? 64.944 3.000 61.965 1.00 21.08 223 HIS D C 1
ATOM 8168 O O . HIS D 1 223 ? 65.165 3.626 63.016 1.00 20.51 223 HIS D O 1
ATOM 8175 N N . ALA D 1 224 ? 65.868 2.821 61.010 1.00 21.36 224 ALA D N 1
ATOM 8176 C CA . ALA D 1 224 ? 67.223 3.389 61.145 1.00 22.92 224 ALA D CA 1
ATOM 8177 C C . ALA D 1 224 ? 67.523 4.495 60.112 1.00 23.88 224 ALA D C 1
ATOM 8178 O O . ALA D 1 224 ? 67.851 5.633 60.476 1.00 24.43 224 ALA D O 1
ATOM 8180 N N . ASP D 1 225 ? 67.408 4.147 58.830 1.00 25.04 225 ASP D N 1
ATOM 8181 C CA . ASP D 1 225 ? 67.609 5.073 57.702 1.00 25.08 225 ASP D CA 1
ATOM 8182 C C . ASP D 1 225 ? 66.881 6.397 57.948 1.00 24.76 225 ASP D C 1
ATOM 8183 O O . ASP D 1 225 ? 65.646 6.430 58.070 1.00 24.34 225 ASP D O 1
ATOM 8188 N N . THR D 1 226 ? 67.631 7.490 58.041 1.00 24.34 226 THR D N 1
ATOM 8189 C CA . THR D 1 226 ? 66.993 8.795 58.152 1.00 23.93 226 THR D CA 1
ATOM 8190 C C . THR D 1 226 ? 66.952 9.566 56.801 1.00 23.42 226 THR D C 1
ATOM 8191 O O . THR D 1 226 ? 66.611 10.756 56.785 1.00 23.51 226 THR D O 1
ATOM 8195 N N . ASP D 1 227 ? 67.288 8.914 55.679 1.00 22.82 227 ASP D N 1
ATOM 8196 C CA . ASP D 1 227 ? 67.154 9.588 54.363 1.00 22.11 227 ASP D CA 1
ATOM 8197 C C . ASP D 1 227 ? 65.690 10.030 54.242 1.00 20.15 227 ASP D C 1
ATOM 8198 O O . ASP D 1 227 ? 64.808 9.254 54.608 1.00 19.71 227 ASP D O 1
ATOM 8203 N N . PRO D 1 228 ? 65.426 11.275 53.771 1.00 17.97 228 PRO D N 1
ATOM 8204 C CA . PRO D 1 228 ? 64.042 11.815 53.743 1.00 16.52 228 PRO D CA 1
ATOM 8205 C C . PRO D 1 228 ? 63.190 11.352 52.530 1.00 14.72 228 PRO D C 1
ATOM 8206 O O . PRO D 1 228 ? 62.887 12.139 51.627 1.00 14.89 228 PRO D O 1
ATOM 8210 N N . TYR D 1 229 ? 62.792 10.086 52.549 1.00 12.92 229 TYR D N 1
ATOM 8211 C CA . TYR D 1 229 ? 62.015 9.481 51.474 1.00 11.78 229 TYR D CA 1
ATOM 8212 C C . TYR D 1 229 ? 60.541 9.870 51.423 1.00 9.90 229 TYR D C 1
ATOM 8213 O O . TYR D 1 229 ? 59.885 10.052 52.475 1.00 8.24 229 TYR D O 1
ATOM 8222 N N . TYR D 1 230 ? 60.004 9.945 50.196 1.00 6.45 230 TYR D N 1
ATOM 8223 C CA . TYR D 1 230 ? 58.564 9.925 49.997 1.00 4.31 230 TYR D CA 1
ATOM 8224 C C . TYR D 1 230 ? 58.271 9.094 48.754 1.00 4.17 230 TYR D C 1
ATOM 8225 O O . TYR D 1 230 ? 59.166 8.817 47.963 1.00 3.92 230 TYR D O 1
ATOM 8234 N N . ASP D 1 231 ? 57.024 8.691 48.578 1.00 2.99 231 ASP D N 1
ATOM 8235 C CA . ASP D 1 231 ? 56.680 7.868 47.433 1.00 3.01 231 ASP D CA 1
ATOM 8236 C C . ASP D 1 231 ? 55.225 8.065 47.086 1.00 2.54 231 ASP D C 1
ATOM 8237 O O . ASP D 1 231 ? 54.502 8.813 47.772 1.00 2.19 231 ASP D O 1
ATOM 8242 N N . LEU D 1 232 ? 54.789 7.413 46.017 1.00 2.00 232 LEU D N 1
ATOM 8243 C CA . LEU D 1 232 ? 53.416 7.542 45.596 1.00 2.00 232 LEU D CA 1
ATOM 8244 C C . LEU D 1 232 ? 52.772 6.175 45.737 1.00 2.32 232 LEU D C 1
ATOM 8245 O O . LEU D 1 232 ? 52.084 5.712 44.825 1.00 2.00 232 LEU D O 1
ATOM 8250 N N . SER D 1 233 ? 52.987 5.537 46.898 1.00 2.00 233 SER D N 1
ATOM 8251 C CA . SER D 1 233 ? 52.197 4.383 47.271 1.00 3.38 233 SER D CA 1
ATOM 8252 C C . SER D 1 233 ? 50.726 4.812 47.489 1.00 3.70 233 SER D C 1
ATOM 8253 O O . SER D 1 233 ? 50.423 6.023 47.633 1.00 4.17 233 SER D O 1
ATOM 8256 N N . PRO D 1 234 ? 49.810 3.833 47.473 1.00 3.87 234 PRO D N 1
ATOM 8257 C CA . PRO D 1 234 ? 48.381 4.137 47.458 1.00 4.49 234 PRO D CA 1
ATOM 8258 C C . PRO D 1 234 ? 47.932 5.023 48.629 1.00 3.86 234 PRO D C 1
ATOM 8259 O O . PRO D 1 234 ? 48.343 4.812 49.763 1.00 3.76 234 PRO D O 1
ATOM 8263 N N . ALA D 1 235 ? 47.114 6.019 48.299 1.00 3.41 235 ALA D N 1
ATOM 8264 C CA . ALA D 1 235 ? 46.524 6.973 49.227 1.00 2.62 235 ALA D CA 1
ATOM 8265 C C . ALA D 1 235 ? 45.188 6.412 49.715 1.00 2.75 235 ALA D C 1
ATOM 8266 O O . ALA D 1 235 ? 44.541 5.567 49.045 1.00 2.33 235 ALA D O 1
ATOM 8268 N N . SER D 1 236 ? 44.772 6.875 50.889 1.00 2.76 236 SER D N 1
ATOM 8269 C CA . SER D 1 236 ? 43.543 6.432 51.464 1.00 3.77 236 SER D CA 1
ATOM 8270 C C . SER D 1 236 ? 43.126 7.444 52.548 1.00 4.81 236 SER D C 1
ATOM 8271 O O . SER D 1 236 ? 43.886 8.370 52.915 1.00 4.00 236 SER D O 1
ATOM 8274 N N . CYS D 1 237 ? 41.904 7.277 53.031 1.00 4.14 237 CYS D N 1
ATOM 8275 C CA . CYS D 1 237 ? 41.477 8.032 54.184 1.00 5.00 237 CYS D CA 1
ATOM 8276 C C . CYS D 1 237 ? 40.986 7.040 55.241 1.00 4.00 237 CYS D C 1
ATOM 8277 O O . CYS D 1 237 ? 40.898 5.830 54.977 1.00 4.07 237 CYS D O 1
ATOM 8280 N N . LEU D 1 238 ? 40.663 7.552 56.421 1.00 3.40 238 LEU D N 1
ATOM 8281 C CA . LEU D 1 238 ? 40.120 6.730 57.483 1.00 3.35 238 LEU D CA 1
ATOM 8282 C C . LEU D 1 238 ? 38.659 7.127 57.615 1.00 2.86 238 LEU D C 1
ATOM 8283 O O . LEU D 1 238 ? 38.340 8.314 57.540 1.00 3.61 238 LEU D O 1
ATOM 8288 N N . MET D 1 239 ? 37.764 6.162 57.752 1.00 2.00 239 MET D N 1
ATOM 8289 C CA . MET D 1 239 ? 36.358 6.468 58.054 1.00 2.00 239 MET D CA 1
ATOM 8290 C C . MET D 1 239 ? 36.169 6.185 59.551 1.00 2.00 239 MET D C 1
ATOM 8291 O O . MET D 1 239 ? 36.673 5.178 60.050 1.00 2.06 239 MET D O 1
ATOM 8296 N N . HIS D 1 240 ? 35.513 7.073 60.277 1.00 2.00 240 HIS D N 1
ATOM 8297 C CA . HIS D 1 240 ? 35.283 6.819 61.721 1.00 2.00 240 HIS D CA 1
ATOM 8298 C C . HIS D 1 240 ? 33.809 6.637 61.921 1.00 2.00 240 HIS D C 1
ATOM 8299 O O . HIS D 1 240 ? 33.014 7.525 61.548 1.00 2.00 240 HIS D O 1
ATOM 8306 N N . ARG D 1 241 ? 33.417 5.518 62.526 1.00 2.00 241 ARG D N 1
ATOM 8307 C CA . ARG D 1 241 ? 31.999 5.267 62.751 1.00 3.44 241 ARG D CA 1
ATOM 8308 C C . ARG D 1 241 ? 31.707 4.964 64.220 1.00 3.01 241 ARG D C 1
ATOM 8309 O O . ARG D 1 241 ? 32.405 4.164 64.838 1.00 2.25 241 ARG D O 1
ATOM 8317 N N . GLN D 1 242 ? 30.660 5.574 64.755 1.00 4.06 242 GLN D N 1
ATOM 8318 C CA . GLN D 1 242 ? 30.125 5.169 66.075 1.00 4.06 242 GLN D CA 1
ATOM 8319 C C . GLN D 1 242 ? 29.284 3.905 65.900 1.00 3.87 242 GLN D C 1
ATOM 8320 O O . GLN D 1 242 ? 28.275 3.917 65.194 1.00 4.35 242 GLN D O 1
ATOM 8326 N N . VAL D 1 243 ? 29.699 2.813 66.527 1.00 4.12 243 VAL D N 1
ATOM 8327 C CA . VAL D 1 243 ? 29.012 1.528 66.427 1.00 3.84 243 VAL D CA 1
ATOM 8328 C C . VAL D 1 243 ? 28.737 1.099 67.887 1.00 4.85 243 VAL D C 1
ATOM 8329 O O . VAL D 1 243 ? 29.624 0.528 68.567 1.00 4.97 243 VAL D O 1
ATOM 8333 N N . GLY D 1 244 ? 27.535 1.410 68.380 1.00 5.26 244 GLY D N 1
ATOM 8334 C CA . GLY D 1 244 ? 27.178 1.148 69.788 1.00 5.86 244 GLY D CA 1
ATOM 8335 C C . GLY D 1 244 ? 28.075 2.001 70.659 1.00 6.55 244 GLY D C 1
ATOM 8336 O O . GLY D 1 244 ? 28.214 3.200 70.427 1.00 6.59 244 GLY D O 1
ATOM 8337 N N . GLU D 1 245 ? 28.720 1.357 71.626 1.00 7.19 245 GLU D N 1
ATOM 8338 C CA . GLU D 1 245 ? 29.738 1.963 72.467 1.00 9.25 245 GLU D CA 1
ATOM 8339 C C . GLU D 1 245 ? 31.155 1.991 71.878 1.00 7.85 245 GLU D C 1
ATOM 8340 O O . GLU D 1 245 ? 32.100 2.427 72.561 1.00 9.07 245 GLU D O 1
ATOM 8346 N N . GLN D 1 246 ? 31.323 1.483 70.660 1.00 5.66 246 GLN D N 1
ATOM 8347 C CA . GLN D 1 246 ? 32.655 1.312 70.085 1.00 4.64 246 GLN D CA 1
ATOM 8348 C C . GLN D 1 246 ? 32.818 2.403 69.023 1.00 4.06 246 GLN D C 1
ATOM 8349 O O . GLN D 1 246 ? 31.918 2.619 68.225 1.00 4.67 246 GLN D O 1
ATOM 8355 N N . TRP D 1 247 ? 33.947 3.107 69.053 1.00 3.61 247 TRP D N 1
ATOM 8356 C CA . TRP D 1 247 ? 34.370 3.951 67.935 1.00 3.03 247 TRP D CA 1
ATOM 8357 C C . TRP D 1 247 ? 35.204 3.034 67.029 1.00 2.95 247 TRP D C 1
ATOM 8358 O O . TRP D 1 247 ? 36.184 2.402 67.480 1.00 3.25 247 TRP D O 1
ATOM 8369 N N . VAL D 1 248 ? 34.790 2.922 65.776 1.00 2.00 248 VAL D N 1
ATOM 8370 C CA . VAL D 1 248 ? 35.453 2.009 64.844 1.00 2.00 248 VAL D CA 1
ATOM 8371 C C . VAL D 1 248 ? 36.006 2.857 63.685 1.00 2.00 248 VAL D C 1
ATOM 8372 O O . VAL D 1 248 ? 35.266 3.641 63.111 1.00 2.81 248 VAL D O 1
ATOM 8376 N N . SER D 1 249 ? 37.296 2.699 63.370 1.00 2.00 249 SER D N 1
ATOM 8377 C CA . SER D 1 249 ? 37.945 3.355 62.238 1.00 2.00 249 SER D CA 1
ATOM 8378 C C . SER D 1 249 ? 38.279 2.294 61.185 1.00 2.06 249 SER D C 1
ATOM 8379 O O . SER D 1 249 ? 38.724 1.180 61.525 1.00 2.00 249 SER D O 1
ATOM 8382 N N . TYR D 1 250 ? 38.035 2.608 59.912 1.00 2.00 250 TYR D N 1
ATOM 8383 C CA . TYR D 1 250 ? 38.417 1.670 58.852 1.00 2.23 250 TYR D CA 1
ATOM 8384 C C . TYR D 1 250 ? 38.962 2.413 57.654 1.00 2.76 250 TYR D C 1
ATOM 8385 O O . TYR D 1 250 ? 38.546 3.551 57.395 1.00 2.00 250 TYR D O 1
ATOM 8394 N N . GLN D 1 251 ? 39.890 1.769 56.957 1.00 2.00 251 GLN D N 1
ATOM 8395 C CA . GLN D 1 251 ? 40.610 2.451 55.887 1.00 3.27 251 GLN D CA 1
ATOM 8396 C C . GLN D 1 251 ? 39.776 2.378 54.626 1.00 3.11 251 GLN D C 1
ATOM 8397 O O . GLN D 1 251 ? 39.224 1.323 54.305 1.00 2.53 251 GLN D O 1
ATOM 8403 N N . HIS D 1 252 ? 39.700 3.503 53.907 1.00 3.19 252 HIS D N 1
ATOM 8404 C CA . HIS D 1 252 ? 38.926 3.615 52.684 1.00 2.19 252 HIS D CA 1
ATOM 8405 C C . HIS D 1 252 ? 39.854 4.065 51.570 1.00 2.00 252 HIS D C 1
ATOM 8406 O O . HIS D 1 252 ? 40.423 5.158 51.615 1.00 2.00 252 HIS D O 1
ATOM 8413 N N . SER D 1 253 ? 40.027 3.209 50.571 1.00 2.00 253 SER D N 1
ATOM 8414 C CA . SER D 1 253 ? 41.003 3.482 49.503 1.00 2.00 253 SER D CA 1
ATOM 8415 C C . SER D 1 253 ? 40.561 4.662 48.641 1.00 2.00 253 SER D C 1
ATOM 8416 O O . SER D 1 253 ? 39.372 4.732 48.275 1.00 2.00 253 SER D O 1
ATOM 8419 N N . LEU D 1 254 ? 41.502 5.569 48.339 1.00 2.00 254 LEU D N 1
ATOM 8420 C CA . LEU D 1 254 ? 41.249 6.679 47.381 1.00 2.00 254 LEU D CA 1
ATOM 8421 C C . LEU D 1 254 ? 41.836 6.415 45.978 1.00 2.17 254 LEU D C 1
ATOM 8422 O O . LEU D 1 254 ? 41.794 7.295 45.101 1.00 2.18 254 LEU D O 1
ATOM 8427 N N . ALA D 1 255 ? 42.362 5.200 45.778 1.00 2.00 255 ALA D N 1
ATOM 8428 C CA . ALA D 1 255 ? 42.860 4.736 44.485 1.00 2.12 255 ALA D CA 1
ATOM 8429 C C . ALA D 1 255 ? 41.709 4.285 43.613 1.00 2.59 255 ALA D C 1
ATOM 8430 O O . ALA D 1 255 ? 40.633 3.953 44.094 1.00 2.20 255 ALA D O 1
ATOM 8432 N N . HIS D 1 256 ? 41.932 4.263 42.308 1.00 3.68 256 HIS D N 1
ATOM 8433 C CA . HIS D 1 256 ? 40.913 3.726 41.425 1.00 4.52 256 HIS D CA 1
ATOM 8434 C C . HIS D 1 256 ? 41.327 2.282 41.147 1.00 4.67 256 HIS D C 1
ATOM 8435 O O . HIS D 1 256 ? 42.482 2.008 40.792 1.00 5.70 256 HIS D O 1
ATOM 8442 N N . TYR D 1 257 ? 40.410 1.355 41.356 1.00 4.41 257 TYR D N 1
ATOM 8443 C CA . TYR D 1 257 ? 40.788 -0.062 41.316 1.00 4.46 257 TYR D CA 1
ATOM 8444 C C . TYR D 1 257 ? 39.651 -0.897 40.728 1.00 4.61 257 TYR D C 1
ATOM 8445 O O . TYR D 1 257 ? 38.515 -0.435 40.630 1.00 5.11 257 TYR D O 1
ATOM 8454 N N . ALA D 1 258 ? 39.950 -2.150 40.390 1.00 3.87 258 ALA D N 1
ATOM 8455 C CA . ALA D 1 258 ? 38.985 -3.042 39.782 1.00 4.07 258 ALA D CA 1
ATOM 8456 C C . ALA D 1 258 ? 37.984 -3.530 40.826 1.00 3.71 258 ALA D C 1
ATOM 8457 O O . ALA D 1 258 ? 38.352 -3.784 41.979 1.00 3.22 258 ALA D O 1
ATOM 8459 N N . GLY D 1 259 ? 36.714 -3.623 40.438 1.00 3.91 259 GLY D N 1
ATOM 8460 C CA . GLY D 1 259 ? 35.678 -4.200 41.301 1.00 4.48 259 GLY D CA 1
ATOM 8461 C C . GLY D 1 259 ? 34.750 -3.073 41.704 1.00 6.92 259 GLY D C 1
ATOM 8462 O O . GLY D 1 259 ? 34.910 -1.962 41.190 1.00 6.61 259 GLY D O 1
ATOM 8463 N N . PRO D 1 260 ? 33.803 -3.328 42.630 1.00 6.70 260 PRO D N 1
ATOM 8464 C CA . PRO D 1 260 ? 33.562 -4.636 43.262 1.00 6.66 260 PRO D CA 1
ATOM 8465 C C . PRO D 1 260 ? 32.787 -5.651 42.422 1.00 5.53 260 PRO D C 1
ATOM 8466 O O . PRO D 1 260 ? 32.166 -5.312 41.434 1.00 5.40 260 PRO D O 1
ATOM 8470 N N . TRP D 1 261 ? 32.861 -6.906 42.822 1.00 3.76 261 TRP D N 1
ATOM 8471 C CA . TRP D 1 261 ? 32.043 -7.963 42.276 1.00 3.20 261 TRP D CA 1
ATOM 8472 C C . TRP D 1 261 ? 31.378 -8.617 43.487 1.00 3.03 261 TRP D C 1
ATOM 8473 O O . TRP D 1 261 ? 31.643 -8.221 44.625 1.00 2.00 261 TRP D O 1
ATOM 8484 N N . LEU D 1 262 ? 30.538 -9.626 43.250 1.00 3.48 262 LEU D N 1
ATOM 8485 C CA . LEU D 1 262 ? 29.796 -10.294 44.309 1.00 4.23 262 LEU D CA 1
ATOM 8486 C C . LEU D 1 262 ? 30.309 -11.704 44.538 1.00 5.30 262 LEU D C 1
ATOM 8487 O O . LEU D 1 262 ? 30.440 -12.486 43.579 1.00 3.47 262 LEU D O 1
ATOM 8492 N N . TYR D 1 263 ? 30.567 -12.021 45.810 1.00 4.47 263 TYR D N 1
ATOM 8493 C CA . TYR D 1 263 ? 31.002 -13.349 46.192 1.00 5.59 263 TYR D CA 1
ATOM 8494 C C . TYR D 1 263 ? 29.859 -14.327 45.860 1.00 5.53 263 TYR D C 1
ATOM 8495 O O . TYR D 1 263 ? 28.701 -14.020 46.130 1.00 5.00 263 TYR D O 1
ATOM 8504 N N . ASP D 1 264 ? 30.189 -15.478 45.272 1.00 5.62 264 ASP D N 1
ATOM 8505 C CA . ASP D 1 264 ? 29.241 -16.542 44.934 1.00 6.94 264 ASP D CA 1
ATOM 8506 C C . ASP D 1 264 ? 29.891 -17.867 45.289 1.00 7.19 264 ASP D C 1
ATOM 8507 O O . ASP D 1 264 ? 30.995 -18.159 44.825 1.00 5.84 264 ASP D O 1
ATOM 8512 N N . GLU D 1 265 ? 29.246 -18.670 46.134 1.00 7.71 265 GLU D N 1
ATOM 8513 C CA . GLU D 1 265 ? 29.905 -19.908 46.633 1.00 9.13 265 GLU D CA 1
ATOM 8514 C C . GLU D 1 265 ? 30.351 -20.879 45.536 1.00 8.26 265 GLU D C 1
ATOM 8515 O O . GLU D 1 265 ? 31.418 -21.495 45.655 1.00 8.28 265 GLU D O 1
ATOM 8521 N N . ASN D 1 266 ? 29.539 -21.011 44.488 1.00 8.70 266 ASN D N 1
ATOM 8522 C CA . ASN D 1 266 ? 29.825 -21.870 43.292 1.00 8.70 266 ASN D CA 1
ATOM 8523 C C . ASN D 1 266 ? 31.065 -21.352 42.537 1.00 7.64 266 ASN D C 1
ATOM 8524 O O . ASN D 1 266 ? 31.902 -22.139 42.057 1.00 6.91 266 ASN D O 1
ATOM 8529 N N . ILE D 1 267 ? 31.207 -20.027 42.456 1.00 5.52 267 ILE D N 1
ATOM 8530 C CA . ILE D 1 267 ? 32.364 -19.443 41.763 1.00 3.97 267 ILE D CA 1
ATOM 8531 C C . ILE D 1 267 ? 33.663 -19.558 42.625 1.00 3.73 267 ILE D C 1
ATOM 8532 O O . ILE D 1 267 ? 34.755 -19.809 42.105 1.00 2.63 267 ILE D O 1
ATOM 8537 N N . SER D 1 268 ? 33.525 -19.355 43.939 1.00 3.73 268 SER D N 1
ATOM 8538 C CA . SER D 1 268 ? 34.604 -19.537 44.907 1.00 3.66 268 SER D CA 1
ATOM 8539 C C . SER D 1 268 ? 35.175 -20.962 44.917 1.00 4.45 268 SER D C 1
ATOM 8540 O O . SER D 1 268 ? 36.400 -21.149 44.876 1.00 3.77 268 SER D O 1
ATOM 8543 N N . CYS D 1 269 ? 34.305 -21.969 45.023 1.00 5.88 269 CYS D N 1
ATOM 8544 C CA . CYS D 1 269 ? 34.794 -23.342 45.032 1.00 8.32 269 CYS D CA 1
ATOM 8545 C C . CYS D 1 269 ? 34.106 -24.186 43.977 1.00 9.59 269 CYS D C 1
ATOM 8546 O O . CYS D 1 269 ? 33.131 -24.851 44.283 1.00 9.19 269 CYS D O 1
ATOM 8549 N N . PRO D 1 270 ? 34.603 -24.141 42.730 1.00 10.53 270 PRO D N 1
ATOM 8550 C CA . PRO D 1 270 ? 33.948 -24.901 41.648 1.00 12.45 270 PRO D CA 1
ATOM 8551 C C . PRO D 1 270 ? 34.034 -26.431 41.834 1.00 14.93 270 PRO D C 1
ATOM 8552 O O . PRO D 1 270 ? 34.944 -26.920 42.497 1.00 14.95 270 PRO D O 1
ATOM 8556 N N . THR D 1 271 ? 33.061 -27.160 41.288 1.00 17.61 271 THR D N 1
ATOM 8557 C CA . THR D 1 271 ? 33.017 -28.629 41.363 1.00 21.09 271 THR D CA 1
ATOM 8558 C C . THR D 1 271 ? 33.391 -29.211 40.019 1.00 21.53 271 THR D C 1
ATOM 8559 O O . THR D 1 271 ? 32.552 -29.200 39.123 1.00 22.95 271 THR D O 1
ATOM 8563 N N . MET E 1 1 ? 85.111 7.528 37.737 1.00 10.54 1 MET E N 1
ATOM 8564 C CA . MET E 1 1 ? 84.127 8.430 37.056 1.00 10.23 1 MET E CA 1
ATOM 8565 C C . MET E 1 1 ? 82.798 7.699 36.868 1.00 9.91 1 MET E C 1
ATOM 8566 O O . MET E 1 1 ? 82.766 6.563 36.344 1.00 9.99 1 MET E O 1
ATOM 8571 N N . LEU E 1 2 ? 81.727 8.359 37.306 1.00 9.24 2 LEU E N 1
ATOM 8572 C CA . LEU E 1 2 ? 80.353 7.979 36.963 1.00 8.62 2 LEU E CA 1
ATOM 8573 C C . LEU E 1 2 ? 79.599 9.206 36.425 1.00 8.97 2 LEU E C 1
ATOM 8574 O O . LEU E 1 2 ? 79.467 10.216 37.130 1.00 9.23 2 LEU E O 1
ATOM 8579 N N . LEU E 1 3 ? 79.164 9.146 35.167 1.00 7.52 3 LEU E N 1
ATOM 8580 C CA . LEU E 1 3 ? 78.320 10.196 34.593 1.00 7.66 3 LEU E CA 1
ATOM 8581 C C . LEU E 1 3 ? 76.888 9.701 34.327 1.00 7.31 3 LEU E C 1
ATOM 8582 O O . LEU E 1 3 ? 76.706 8.632 33.759 1.00 7.18 3 LEU E O 1
ATOM 8587 N N . ALA E 1 4 ? 75.890 10.507 34.689 1.00 6.43 4 ALA E N 1
ATOM 8588 C CA . ALA E 1 4 ? 74.508 10.251 34.286 1.00 5.52 4 ALA E CA 1
ATOM 8589 C C . ALA E 1 4 ? 74.277 11.118 33.067 1.00 5.22 4 ALA E C 1
ATOM 8590 O O . ALA E 1 4 ? 74.504 12.323 33.067 1.00 4.76 4 ALA E O 1
ATOM 8592 N N . HIS E 1 5 ? 73.833 10.501 32.002 1.00 4.56 5 HIS E N 1
ATOM 8593 C CA . HIS E 1 5 ? 73.766 11.227 30.745 1.00 4.64 5 HIS E CA 1
ATOM 8594 C C . HIS E 1 5 ? 72.328 11.152 30.232 1.00 4.92 5 HIS E C 1
ATOM 8595 O O . HIS E 1 5 ? 71.820 10.055 29.923 1.00 4.89 5 HIS E O 1
ATOM 8602 N N . ILE E 1 6 ? 71.663 12.311 30.218 1.00 4.68 6 ILE E N 1
ATOM 8603 C CA . ILE E 1 6 ? 70.295 12.416 29.743 1.00 4.86 6 ILE E CA 1
ATOM 8604 C C . ILE E 1 6 ? 70.318 13.313 28.495 1.00 5.66 6 ILE E C 1
ATOM 8605 O O . ILE E 1 6 ? 71.332 13.937 28.193 1.00 7.27 6 ILE E O 1
ATOM 8610 N N . SER E 1 7 ? 69.241 13.337 27.738 1.00 5.30 7 SER E N 1
ATOM 8611 C CA . SER E 1 7 ? 69.228 14.094 26.498 1.00 5.60 7 SER E CA 1
ATOM 8612 C C . SER E 1 7 ? 67.825 14.463 26.084 1.00 5.46 7 SER E C 1
ATOM 8613 O O . SER E 1 7 ? 66.842 13.814 26.491 1.00 6.06 7 SER E O 1
ATOM 8616 N N . ASP E 1 8 ? 67.749 15.490 25.241 1.00 4.67 8 ASP E N 1
ATOM 8617 C CA . ASP E 1 8 ? 66.530 15.922 24.586 1.00 4.51 8 ASP E CA 1
ATOM 8618 C C . ASP E 1 8 ? 65.358 16.067 25.550 1.00 4.37 8 ASP E C 1
ATOM 8619 O O . ASP E 1 8 ? 64.326 15.370 25.441 1.00 4.27 8 ASP E O 1
ATOM 8624 N N . THR E 1 9 ? 65.523 16.974 26.507 1.00 3.67 9 THR E N 1
ATOM 8625 C CA . THR E 1 9 ? 64.488 17.205 27.512 1.00 2.83 9 THR E CA 1
ATOM 8626 C C . THR E 1 9 ? 63.247 17.972 26.973 1.00 2.60 9 THR E C 1
ATOM 8627 O O . THR E 1 9 ? 62.135 17.807 27.502 1.00 2.20 9 THR E O 1
ATOM 8631 N N . HIS E 1 10 ? 63.423 18.818 25.942 1.00 2.00 10 HIS E N 1
ATOM 8632 C CA . HIS E 1 10 ? 62.296 19.524 25.333 1.00 2.20 10 HIS E CA 1
ATOM 8633 C C . HIS E 1 10 ? 61.366 20.245 26.310 1.00 2.00 10 HIS E C 1
ATOM 8634 O O . HIS E 1 10 ? 60.161 20.177 26.175 1.00 2.00 10 HIS E O 1
ATOM 8641 N N . PHE E 1 11 ? 61.946 20.950 27.271 1.00 2.14 11 PHE E N 1
ATOM 8642 C CA . PHE E 1 11 ? 61.171 21.767 28.205 1.00 2.15 11 PHE E CA 1
ATOM 8643 C C . PHE E 1 11 ? 60.272 22.737 27.465 1.00 2.87 11 PHE E C 1
ATOM 8644 O O . PHE E 1 11 ? 60.662 23.294 26.415 1.00 3.96 11 PHE E O 1
ATOM 8652 N N . ARG E 1 12 ? 59.072 22.921 28.012 1.00 2.91 12 ARG E N 1
ATOM 8653 C CA . ARG E 1 12 ? 58.120 23.908 27.540 1.00 2.00 12 ARG E CA 1
ATOM 8654 C C . ARG E 1 12 ? 57.976 24.964 28.617 1.00 2.71 12 ARG E C 1
ATOM 8655 O O . ARG E 1 12 ? 58.479 24.797 29.749 1.00 2.00 12 ARG E O 1
ATOM 8663 N N . SER E 1 13 ? 57.290 26.055 28.272 1.00 4.71 13 SER E N 1
ATOM 8664 C CA . SER E 1 13 ? 57.024 27.134 29.233 1.00 7.04 13 SER E CA 1
ATOM 8665 C C . SER E 1 13 ? 56.082 26.668 30.332 1.00 7.26 13 SER E C 1
ATOM 8666 O O . SER E 1 13 ? 55.442 25.599 30.226 1.00 6.62 13 SER E O 1
ATOM 8669 N N . ARG E 1 14 ? 56.022 27.470 31.389 1.00 7.13 14 ARG E N 1
ATOM 8670 C CA . ARG E 1 14 ? 55.306 27.127 32.604 1.00 9.18 14 ARG E CA 1
ATOM 8671 C C . ARG E 1 14 ? 53.838 26.780 32.314 1.00 8.32 14 ARG E C 1
ATOM 8672 O O . ARG E 1 14 ? 53.146 27.492 31.595 1.00 7.56 14 ARG E O 1
ATOM 8680 N N . GLY E 1 15 ? 53.397 25.658 32.866 1.00 8.47 15 GLY E N 1
ATOM 8681 C CA . GLY E 1 15 ? 52.047 25.143 32.618 1.00 9.18 15 GLY E CA 1
ATOM 8682 C C . GLY E 1 15 ? 51.739 24.604 31.223 1.00 9.33 15 GLY E C 1
ATOM 8683 O O . GLY E 1 15 ? 50.624 24.137 30.976 1.00 11.79 15 GLY E O 1
ATOM 8684 N N . GLU E 1 16 ? 52.684 24.632 30.297 1.00 8.21 16 GLU E N 1
ATOM 8685 C CA . GLU E 1 16 ? 52.389 24.070 28.983 1.00 7.74 16 GLU E CA 1
ATOM 8686 C C . GLU E 1 16 ? 52.861 22.628 28.873 1.00 6.41 16 GLU E C 1
ATOM 8687 O O . GLU E 1 16 ? 53.804 22.214 29.566 1.00 6.26 16 GLU E O 1
ATOM 8693 N N . LYS E 1 17 ? 52.192 21.883 27.987 1.00 4.73 17 LYS E N 1
ATOM 8694 C CA . LYS E 1 17 ? 52.566 20.526 27.657 1.00 3.15 17 LYS E CA 1
ATOM 8695 C C . LYS E 1 17 ? 53.015 20.455 26.188 1.00 2.80 17 LYS E C 1
ATOM 8696 O O . LYS E 1 17 ? 52.554 21.191 25.324 1.00 2.00 17 LYS E O 1
ATOM 8702 N N . LEU E 1 18 ? 53.897 19.507 25.923 1.00 2.08 18 LEU E N 1
ATOM 8703 C CA . LEU E 1 18 ? 54.396 19.274 24.582 1.00 2.26 18 LEU E CA 1
ATOM 8704 C C . LEU E 1 18 ? 53.275 18.716 23.713 1.00 2.00 18 LEU E C 1
ATOM 8705 O O . LEU E 1 18 ? 52.672 17.680 24.032 1.00 2.00 18 LEU E O 1
ATOM 8710 N N . TYR E 1 19 ? 53.048 19.385 22.584 1.00 2.00 19 TYR E N 1
ATOM 8711 C CA . TYR E 1 19 ? 51.959 19.059 21.648 1.00 2.20 19 TYR E CA 1
ATOM 8712 C C . TYR E 1 19 ? 50.596 19.141 22.321 1.00 2.00 19 TYR E C 1
ATOM 8713 O O . TYR E 1 19 ? 49.599 18.602 21.821 1.00 2.00 19 TYR E O 1
ATOM 8722 N N . GLY E 1 20 ? 50.555 19.800 23.476 1.00 2.00 20 GLY E N 1
ATOM 8723 C CA . GLY E 1 20 ? 49.301 19.984 24.188 1.00 2.00 20 GLY E CA 1
ATOM 8724 C C . GLY E 1 20 ? 48.979 18.810 25.108 1.00 2.00 20 GLY E C 1
ATOM 8725 O O . GLY E 1 20 ? 48.052 18.895 25.896 1.00 2.71 20 GLY E O 1
ATOM 8726 N N . PHE E 1 21 ? 49.741 17.724 25.056 1.00 2.00 21 PHE E N 1
ATOM 8727 C CA . PHE E 1 21 ? 49.375 16.566 25.898 1.00 2.00 21 PHE E CA 1
ATOM 8728 C C . PHE E 1 21 ? 50.488 15.764 26.569 1.00 2.00 21 PHE E C 1
ATOM 8729 O O . PHE E 1 21 ? 50.200 14.923 27.434 1.00 2.56 21 PHE E O 1
ATOM 8737 N N . ILE E 1 22 ? 51.739 15.960 26.191 1.00 2.00 22 ILE E N 1
ATOM 8738 C CA . ILE E 1 22 ? 52.842 15.250 26.849 1.00 2.65 22 ILE E CA 1
ATOM 8739 C C . ILE E 1 22 ? 53.464 16.181 27.919 1.00 3.43 22 ILE E C 1
ATOM 8740 O O . ILE E 1 22 ? 54.057 17.194 27.567 1.00 2.68 22 ILE E O 1
ATOM 8745 N N . ASP E 1 23 ? 53.297 15.855 29.213 1.00 2.97 23 ASP E N 1
ATOM 8746 C CA . ASP E 1 23 ? 53.806 16.744 30.272 1.00 4.08 23 ASP E CA 1
ATOM 8747 C C . ASP E 1 23 ? 55.339 16.608 30.473 1.00 3.73 23 ASP E C 1
ATOM 8748 O O . ASP E 1 23 ? 55.789 15.996 31.461 1.00 4.13 23 ASP E O 1
ATOM 8753 N N . VAL E 1 24 ? 56.118 17.165 29.527 1.00 3.39 24 VAL E N 1
ATOM 8754 C CA . VAL E 1 24 ? 57.595 17.139 29.566 1.00 2.45 24 VAL E CA 1
ATOM 8755 C C . VAL E 1 24 ? 58.120 17.786 30.834 1.00 2.00 24 VAL E C 1
ATOM 8756 O O . VAL E 1 24 ? 59.060 17.291 31.418 1.00 2.00 24 VAL E O 1
ATOM 8760 N N . ASN E 1 25 ? 57.529 18.899 31.255 1.00 2.00 25 ASN E N 1
ATOM 8761 C CA . ASN E 1 25 ? 58.045 19.577 32.463 1.00 2.00 25 ASN E CA 1
ATOM 8762 C C . ASN E 1 25 ? 57.952 18.702 33.727 1.00 2.00 25 ASN E C 1
ATOM 8763 O O . ASN E 1 25 ? 58.938 18.562 34.481 1.00 2.00 25 ASN E O 1
ATOM 8768 N N . ALA E 1 26 ? 56.802 18.061 33.909 1.00 2.00 26 ALA E N 1
ATOM 8769 C CA . ALA E 1 26 ? 56.623 17.107 35.016 1.00 2.00 26 ALA E CA 1
ATOM 8770 C C . ALA E 1 26 ? 57.501 15.879 34.868 1.00 2.00 26 ALA E C 1
ATOM 8771 O O . ALA E 1 26 ? 58.158 15.485 35.835 1.00 2.00 26 ALA E O 1
ATOM 8773 N N . ALA E 1 27 ? 57.533 15.272 33.661 1.00 2.00 27 ALA E N 1
ATOM 8774 C CA . ALA E 1 27 ? 58.362 14.086 33.441 1.00 2.00 27 ALA E CA 1
ATOM 8775 C C . ALA E 1 27 ? 59.845 14.395 33.775 1.00 2.00 27 ALA E C 1
ATOM 8776 O O . ALA E 1 27 ? 60.512 13.610 34.438 1.00 2.00 27 ALA E O 1
ATOM 8778 N N . ASN E 1 28 ? 60.322 15.565 33.341 1.00 2.00 28 ASN E N 1
ATOM 8779 C CA . ASN E 1 28 ? 61.685 15.983 33.598 1.00 2.00 28 ASN E CA 1
ATOM 8780 C C . ASN E 1 28 ? 61.931 16.285 35.078 1.00 2.00 28 ASN E C 1
ATOM 8781 O O . ASN E 1 28 ? 63.012 16.012 35.578 1.00 2.00 28 ASN E O 1
ATOM 8786 N N . ALA E 1 29 ? 60.944 16.851 35.763 1.00 2.00 29 ALA E N 1
ATOM 8787 C CA . ALA E 1 29 ? 61.086 17.084 37.212 1.00 2.00 29 ALA E CA 1
ATOM 8788 C C . ALA E 1 29 ? 61.156 15.762 37.986 1.00 2.00 29 ALA E C 1
ATOM 8789 O O . ALA E 1 29 ? 61.930 15.651 38.935 1.00 2.00 29 ALA E O 1
ATOM 8791 N N . ASP E 1 30 ? 60.412 14.741 37.527 1.00 2.00 30 ASP E N 1
ATOM 8792 C CA . ASP E 1 30 ? 60.467 13.397 38.072 1.00 2.00 30 ASP E CA 1
ATOM 8793 C C . ASP E 1 30 ? 61.885 12.805 37.831 1.00 2.00 30 ASP E C 1
ATOM 8794 O O . ASP E 1 30 ? 62.528 12.350 38.769 1.00 2.00 30 ASP E O 1
ATOM 8799 N N . VAL E 1 31 ? 62.390 12.870 36.595 1.00 2.00 31 VAL E N 1
ATOM 8800 C CA . VAL E 1 31 ? 63.772 12.497 36.276 1.00 2.00 31 VAL E CA 1
ATOM 8801 C C . VAL E 1 31 ? 64.813 13.160 37.180 1.00 2.00 31 VAL E C 1
ATOM 8802 O O . VAL E 1 31 ? 65.710 12.482 37.692 1.00 2.00 31 VAL E O 1
ATOM 8806 N N . VAL E 1 32 ? 64.707 14.473 37.377 1.00 2.00 32 VAL E N 1
ATOM 8807 C CA . VAL E 1 32 ? 65.666 15.164 38.214 1.00 2.00 32 VAL E CA 1
ATOM 8808 C C . VAL E 1 32 ? 65.600 14.605 39.630 1.00 2.00 32 VAL E C 1
ATOM 8809 O O . VAL E 1 32 ? 66.654 14.354 40.233 1.00 2.00 32 VAL E O 1
ATOM 8813 N N . SER E 1 33 ? 64.390 14.362 40.143 1.00 2.00 33 SER E N 1
ATOM 8814 C CA . SER E 1 33 ? 64.273 13.772 41.492 1.00 2.00 33 SER E CA 1
ATOM 8815 C C . SER E 1 33 ? 64.790 12.331 41.554 1.00 2.00 33 SER E C 1
ATOM 8816 O O . SER E 1 33 ? 65.407 11.927 42.556 1.00 2.01 33 SER E O 1
ATOM 8819 N N . GLN E 1 34 ? 64.593 11.563 40.478 1.00 2.00 34 GLN E N 1
ATOM 8820 C CA . GLN E 1 34 ? 65.214 10.237 40.395 1.00 2.00 34 GLN E CA 1
ATOM 8821 C C . GLN E 1 34 ? 66.738 10.314 40.480 1.00 2.00 34 GLN E C 1
ATOM 8822 O O . GLN E 1 34 ? 67.358 9.553 41.212 1.00 2.00 34 GLN E O 1
ATOM 8828 N N . LEU E 1 35 ? 67.334 11.217 39.696 1.00 2.00 35 LEU E N 1
ATOM 8829 C CA . LEU E 1 35 ? 68.816 11.360 39.652 1.00 2.69 35 LEU E CA 1
ATOM 8830 C C . LEU E 1 35 ? 69.340 11.778 41.025 1.00 3.53 35 LEU E C 1
ATOM 8831 O O . LEU E 1 35 ? 70.319 11.190 41.537 1.00 4.09 35 LEU E O 1
ATOM 8836 N N . ASN E 1 36 ? 68.630 12.702 41.666 1.00 3.44 36 ASN E N 1
ATOM 8837 C CA . ASN E 1 36 ? 68.979 13.129 43.034 1.00 4.90 36 ASN E CA 1
ATOM 8838 C C . ASN E 1 36 ? 68.889 12.040 44.089 1.00 5.55 36 ASN E C 1
ATOM 8839 O O . ASN E 1 36 ? 69.546 12.138 45.122 1.00 6.65 36 ASN E O 1
ATOM 8844 N N . ALA E 1 37 ? 68.082 11.016 43.824 1.00 6.23 37 ALA E N 1
ATOM 8845 C CA . ALA E 1 37 ? 67.823 9.952 44.777 1.00 6.94 37 ALA E CA 1
ATOM 8846 C C . ALA E 1 37 ? 68.684 8.716 44.552 1.00 8.08 37 ALA E C 1
ATOM 8847 O O . ALA E 1 37 ? 68.534 7.723 45.265 1.00 8.28 37 ALA E O 1
ATOM 8849 N N . LEU E 1 38 ? 69.565 8.747 43.562 1.00 8.36 38 LEU E N 1
ATOM 8850 C CA . LEU E 1 38 ? 70.424 7.594 43.297 1.00 9.92 38 LEU E CA 1
ATOM 8851 C C . LEU E 1 38 ? 71.317 7.257 44.501 1.00 11.20 38 LEU E C 1
ATOM 8852 O O . LEU E 1 38 ? 71.915 8.143 45.109 1.00 10.62 38 LEU E O 1
ATOM 8857 N N . ARG E 1 39 ? 71.436 5.973 44.812 1.00 13.54 39 ARG E N 1
ATOM 8858 C CA . ARG E 1 39 ? 72.339 5.493 45.879 1.00 16.47 39 ARG E CA 1
ATOM 8859 C C . ARG E 1 39 ? 73.824 5.626 45.519 1.00 16.05 39 ARG E C 1
ATOM 8860 O O . ARG E 1 39 ? 74.638 6.122 46.302 1.00 16.17 39 ARG E O 1
ATOM 8868 N N . GLU E 1 40 ? 74.171 5.164 44.330 1.00 16.06 40 GLU E N 1
ATOM 8869 C CA . GLU E 1 40 ? 75.484 5.356 43.786 1.00 16.11 40 GLU E CA 1
ATOM 8870 C C . GLU E 1 40 ? 75.458 6.672 42.989 1.00 15.28 40 GLU E C 1
ATOM 8871 O O . GLU E 1 40 ? 75.011 6.712 41.828 1.00 14.73 40 GLU E O 1
ATOM 8877 N N . ARG E 1 41 ? 75.901 7.752 43.627 1.00 14.03 41 ARG E N 1
ATOM 8878 C CA . ARG E 1 41 ? 75.755 9.097 43.040 1.00 13.33 41 ARG E CA 1
ATOM 8879 C C . ARG E 1 41 ? 76.775 9.375 41.930 1.00 11.84 41 ARG E C 1
ATOM 8880 O O . ARG E 1 41 ? 77.967 9.170 42.117 1.00 11.02 41 ARG E O 1
ATOM 8888 N N . PRO E 1 42 ? 76.302 9.842 40.765 1.00 10.30 42 PRO E N 1
ATOM 8889 C CA . PRO E 1 42 ? 77.236 10.243 39.704 1.00 9.43 42 PRO E CA 1
ATOM 8890 C C . PRO E 1 42 ? 78.086 11.440 40.147 1.00 8.30 42 PRO E C 1
ATOM 8891 O O . PRO E 1 42 ? 77.714 12.126 41.093 1.00 7.51 42 PRO E O 1
ATOM 8895 N N . ASP E 1 43 ? 79.203 11.669 39.456 1.00 7.71 43 ASP E N 1
ATOM 8896 C CA . ASP E 1 43 ? 80.093 12.797 39.673 1.00 7.51 43 ASP E CA 1
ATOM 8897 C C . ASP E 1 43 ? 79.598 14.050 38.968 1.00 7.59 43 ASP E C 1
ATOM 8898 O O . ASP E 1 43 ? 79.952 15.190 39.328 1.00 7.75 43 ASP E O 1
ATOM 8903 N N . ALA E 1 44 ? 78.795 13.834 37.935 1.00 7.14 44 ALA E N 1
ATOM 8904 C CA . ALA E 1 44 ? 78.240 14.897 37.115 1.00 6.02 44 ALA E CA 1
ATOM 8905 C C . ALA E 1 44 ? 77.076 14.360 36.270 1.00 5.92 44 ALA E C 1
ATOM 8906 O O . ALA E 1 44 ? 76.985 13.154 36.038 1.00 4.39 44 ALA E O 1
ATOM 8908 N N . VAL E 1 45 ? 76.223 15.283 35.820 1.00 4.61 45 VAL E N 1
ATOM 8909 C CA . VAL E 1 45 ? 75.130 15.004 34.908 1.00 5.27 45 VAL E CA 1
ATOM 8910 C C . VAL E 1 45 ? 75.387 15.734 33.579 1.00 4.57 45 VAL E C 1
ATOM 8911 O O . VAL E 1 45 ? 75.638 16.942 33.550 1.00 4.12 45 VAL E O 1
ATOM 8915 N N . VAL E 1 46 ? 75.342 14.972 32.498 1.00 4.06 46 VAL E N 1
ATOM 8916 C CA . VAL E 1 46 ? 75.418 15.512 31.136 1.00 4.17 46 VAL E CA 1
ATOM 8917 C C . VAL E 1 46 ? 74.017 15.634 30.524 1.00 4.77 46 VAL E C 1
ATOM 8918 O O . VAL E 1 46 ? 73.217 14.684 30.626 1.00 4.90 46 VAL E O 1
ATOM 8922 N N . VAL E 1 47 ? 73.706 16.788 29.911 1.00 4.95 47 VAL E N 1
ATOM 8923 C CA . VAL E 1 47 ? 72.461 16.921 29.149 1.00 6.40 47 VAL E CA 1
ATOM 8924 C C . VAL E 1 47 ? 72.746 17.304 27.694 1.00 7.70 47 VAL E C 1
ATOM 8925 O O . VAL E 1 47 ? 73.096 18.457 27.392 1.00 9.69 47 VAL E O 1
ATOM 8929 N N . SER E 1 48 ? 72.636 16.347 26.781 1.00 8.51 48 SER E N 1
ATOM 8930 C CA . SER E 1 48 ? 73.151 16.565 25.425 1.00 8.55 48 SER E CA 1
ATOM 8931 C C . SER E 1 48 ? 72.242 17.240 24.398 1.00 9.35 48 SER E C 1
ATOM 8932 O O . SER E 1 48 ? 72.129 16.760 23.251 1.00 9.63 48 SER E O 1
ATOM 8935 N N . GLY E 1 49 ? 71.648 18.383 24.755 1.00 8.24 49 GLY E N 1
ATOM 8936 C CA . GLY E 1 49 ? 70.995 19.190 23.728 1.00 8.89 49 GLY E CA 1
ATOM 8937 C C . GLY E 1 49 ? 69.509 19.008 23.608 1.00 8.81 49 GLY E C 1
ATOM 8938 O O . GLY E 1 49 ? 68.946 18.122 24.247 1.00 10.61 49 GLY E O 1
ATOM 8939 N N . ASP E 1 50 ? 68.886 19.866 22.780 1.00 8.85 50 ASP E N 1
ATOM 8940 C CA . ASP E 1 50 ? 67.430 20.081 22.731 1.00 7.09 50 ASP E CA 1
ATOM 8941 C C . ASP E 1 50 ? 66.897 20.166 24.150 1.00 6.74 50 ASP E C 1
ATOM 8942 O O . ASP E 1 50 ? 65.992 19.399 24.531 1.00 5.61 50 ASP E O 1
ATOM 8947 N N . ILE E 1 51 ? 67.463 21.105 24.912 1.00 5.59 51 ILE E N 1
ATOM 8948 C CA . ILE E 1 51 ? 67.040 21.341 26.297 1.00 5.60 51 ILE E CA 1
ATOM 8949 C C . ILE E 1 51 ? 65.611 21.912 26.332 1.00 4.90 51 ILE E C 1
ATOM 8950 O O . ILE E 1 51 ? 64.782 21.461 27.130 1.00 4.75 51 ILE E O 1
ATOM 8955 N N . VAL E 1 52 ? 65.323 22.879 25.454 1.00 3.63 52 VAL E N 1
ATOM 8956 C CA . VAL E 1 52 ? 63.969 23.385 25.302 1.00 2.92 52 VAL E CA 1
ATOM 8957 C C . VAL E 1 52 ? 63.344 22.951 23.966 1.00 2.68 52 VAL E C 1
ATOM 8958 O O . VAL E 1 52 ? 64.057 22.536 23.065 1.00 3.28 52 VAL E O 1
ATOM 8962 N N . ASN E 1 53 ? 62.030 23.093 23.815 1.00 2.21 53 ASN E N 1
ATOM 8963 C CA . ASN E 1 53 ? 61.366 22.662 22.589 1.00 3.23 53 ASN E CA 1
ATOM 8964 C C . ASN E 1 53 ? 61.346 23.729 21.461 1.00 4.68 53 ASN E C 1
ATOM 8965 O O . ASN E 1 53 ? 61.454 23.391 20.301 1.00 4.55 53 ASN E O 1
ATOM 8970 N N . CYS E 1 54 ? 61.249 25.000 21.828 1.00 6.52 54 CYS E N 1
ATOM 8971 C CA . CYS E 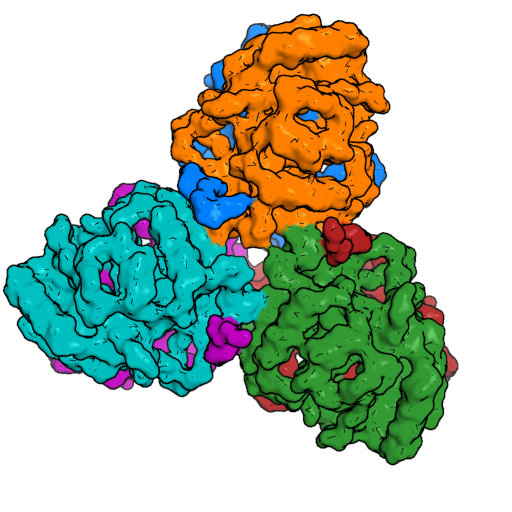1 54 ? 60.901 26.059 20.867 1.00 9.60 54 CYS E CA 1
ATOM 8972 C C . CYS E 1 54 ? 61.894 27.188 20.851 1.00 10.20 54 CYS E C 1
ATOM 8973 O O . CYS E 1 54 ? 61.736 28.142 20.063 1.00 11.27 54 CYS E O 1
ATOM 8976 N N . GLY E 1 55 ? 62.892 27.081 21.728 1.00 10.57 55 GLY E N 1
ATOM 8977 C CA . GLY E 1 55 ? 63.937 28.099 21.926 1.00 11.08 55 GLY E CA 1
ATOM 8978 C C . GLY E 1 55 ? 63.404 29.400 22.502 1.00 10.93 55 GLY E C 1
ATOM 8979 O O . GLY E 1 55 ? 63.858 30.479 22.122 1.00 11.78 55 GLY E O 1
ATOM 8980 N N . ARG E 1 56 ? 62.431 29.309 23.407 1.00 10.25 56 ARG E N 1
ATOM 8981 C CA . ARG E 1 56 ? 61.761 30.512 23.935 1.00 9.50 56 ARG E CA 1
ATOM 8982 C C . ARG E 1 56 ? 62.258 30.787 25.347 1.00 8.99 56 ARG E C 1
ATOM 8983 O O . ARG E 1 56 ? 62.632 29.849 26.067 1.00 8.15 56 ARG E O 1
ATOM 8991 N N . PRO E 1 57 ? 62.322 32.086 25.731 1.00 8.71 57 PRO E N 1
ATOM 8992 C CA . PRO E 1 57 ? 62.819 32.534 27.033 1.00 8.86 57 PRO E CA 1
ATOM 8993 C C . PRO E 1 57 ? 62.148 31.862 28.245 1.00 9.17 57 PRO E C 1
ATOM 8994 O O . PRO E 1 57 ? 62.855 31.469 29.193 1.00 8.10 57 PRO E O 1
ATOM 8998 N N . GLU E 1 58 ? 60.811 31.715 28.208 1.00 8.74 58 GLU E N 1
ATOM 8999 C CA . GLU E 1 58 ? 60.063 31.040 29.282 1.00 9.00 58 GLU E CA 1
ATOM 9000 C C . GLU E 1 58 ? 60.295 29.536 29.390 1.00 7.32 58 GLU E C 1
ATOM 9001 O O . GLU E 1 58 ? 60.167 28.971 30.472 1.00 6.83 58 GLU E O 1
ATOM 9007 N N . GLU E 1 59 ? 60.639 28.902 28.282 1.00 6.56 59 GLU E N 1
ATOM 9008 C CA . GLU E 1 59 ? 61.141 27.520 28.315 1.00 6.64 59 GLU E CA 1
ATOM 9009 C C . GLU E 1 59 ? 62.477 27.437 29.040 1.00 6.11 59 GLU E C 1
ATOM 9010 O O . GLU E 1 59 ? 62.684 26.571 29.898 1.00 6.22 59 GLU E O 1
ATOM 9016 N N . TYR E 1 60 ? 63.380 28.368 28.734 1.00 6.02 60 TYR E N 1
ATOM 9017 C CA . TYR E 1 60 ? 64.653 28.426 29.458 1.00 6.61 60 TYR E CA 1
ATOM 9018 C C . TYR E 1 60 ? 64.463 28.723 30.930 1.00 7.12 60 TYR E C 1
ATOM 9019 O O . TYR E 1 60 ? 65.234 28.218 31.759 1.00 7.77 60 TYR E O 1
ATOM 9028 N N . GLN E 1 61 ? 63.423 29.488 31.278 1.00 7.25 61 GLN E N 1
ATOM 9029 C CA . GLN E 1 61 ? 63.200 29.770 32.716 1.00 8.25 61 GLN E CA 1
ATOM 9030 C C . GLN E 1 61 ? 62.852 28.488 33.503 1.00 6.93 61 GLN E C 1
ATOM 9031 O O . GLN E 1 61 ? 63.316 28.281 34.636 1.00 5.81 61 GLN E O 1
ATOM 9037 N N . VAL E 1 62 ? 62.023 27.644 32.879 1.00 5.19 62 VAL E N 1
ATOM 9038 C CA . VAL E 1 62 ? 61.654 26.343 33.420 1.00 4.13 62 VAL E CA 1
ATOM 9039 C C . VAL E 1 62 ? 62.885 25.413 33.448 1.00 4.28 62 VAL E C 1
ATOM 9040 O O . VAL E 1 62 ? 63.175 24.759 34.473 1.00 3.97 62 VAL E O 1
ATOM 9044 N N . ALA E 1 63 ? 63.616 25.338 32.325 1.00 4.72 63 ALA E N 1
ATOM 9045 C CA . ALA E 1 63 ? 64.840 24.499 32.276 1.00 5.28 63 ALA E CA 1
ATOM 9046 C C . ALA E 1 63 ? 65.864 24.850 33.381 1.00 6.01 63 ALA E C 1
ATOM 9047 O O . ALA E 1 63 ? 66.376 23.957 34.072 1.00 5.63 63 ALA E O 1
ATOM 9049 N N . ARG E 1 64 ? 66.122 26.152 33.560 1.00 6.62 64 ARG E N 1
ATOM 9050 C CA . ARG E 1 64 ? 67.034 26.657 34.584 1.00 8.40 64 ARG E CA 1
ATOM 9051 C C . ARG E 1 64 ? 66.584 26.269 35.990 1.00 7.80 64 ARG E C 1
ATOM 9052 O O . ARG E 1 64 ? 67.390 25.852 36.812 1.00 8.08 64 ARG E O 1
ATOM 9060 N N . GLN E 1 65 ? 65.293 26.401 36.264 1.00 6.88 65 GLN E N 1
ATOM 9061 C CA . GLN E 1 65 ? 64.767 25.979 37.553 1.00 7.23 65 GLN E CA 1
ATOM 9062 C C . GLN E 1 65 ? 64.815 24.466 37.794 1.00 6.11 65 GLN E C 1
ATOM 9063 O O . GLN E 1 65 ? 65.178 24.014 38.880 1.00 5.59 65 GLN E O 1
ATOM 9069 N N . ILE E 1 66 ? 64.438 23.679 36.795 1.00 5.57 66 ILE E N 1
ATOM 9070 C CA . ILE E 1 66 ? 64.382 22.216 36.979 1.00 5.02 66 ILE E CA 1
ATOM 9071 C C . ILE E 1 66 ? 65.769 21.622 36.930 1.00 4.60 66 ILE E C 1
ATOM 9072 O O . ILE E 1 66 ? 66.158 20.894 37.823 1.00 5.03 66 ILE E O 1
ATOM 9077 N N . LEU E 1 67 ? 66.535 21.933 35.890 1.00 5.02 67 LEU E N 1
ATOM 9078 C CA . LEU E 1 67 ? 67.919 21.469 35.830 1.00 5.99 67 LEU E CA 1
ATOM 9079 C C . LEU E 1 67 ? 68.756 22.039 36.983 1.00 6.01 67 LEU E C 1
ATOM 9080 O O . LEU E 1 67 ? 69.635 21.370 37.506 1.00 6.07 67 LEU E O 1
ATOM 9085 N N . GLY E 1 68 ? 68.466 23.272 37.377 1.00 5.51 68 GLY E N 1
ATOM 9086 C CA . GLY E 1 68 ? 69.134 23.868 38.509 1.00 5.84 68 GLY E CA 1
ATOM 9087 C C . GLY E 1 68 ? 68.894 23.191 39.842 1.00 6.61 68 GLY E C 1
ATOM 9088 O O . GLY E 1 68 ? 69.607 23.483 40.816 1.00 7.23 68 GLY E O 1
ATOM 9089 N N . SER E 1 69 ? 67.925 22.262 39.903 1.00 5.92 69 SER E N 1
ATOM 9090 C CA . SER E 1 69 ? 67.625 21.566 41.142 1.00 6.14 69 SER E CA 1
ATOM 9091 C C . SER E 1 69 ? 68.324 20.222 41.257 1.00 5.66 69 SER E C 1
ATOM 9092 O O . SER E 1 69 ? 68.252 19.543 42.289 1.00 6.04 69 SER E O 1
ATOM 9095 N N . LEU E 1 70 ? 69.055 19.855 40.210 1.00 5.95 70 LEU E N 1
ATOM 9096 C CA . LEU E 1 70 ? 69.954 18.683 40.263 1.00 5.79 70 LEU E CA 1
ATOM 9097 C C . LEU E 1 70 ? 71.074 18.953 41.248 1.00 6.55 70 LEU E C 1
ATOM 9098 O O . LEU E 1 70 ? 71.684 20.033 41.239 1.00 6.71 70 LEU E O 1
ATOM 9103 N N . ASN E 1 71 ? 71.344 17.983 42.102 1.00 7.35 71 ASN E N 1
ATOM 9104 C CA . ASN E 1 71 ? 72.402 18.129 43.119 1.00 8.77 71 ASN E CA 1
ATOM 9105 C C . ASN E 1 71 ? 73.738 17.630 42.618 1.00 8.41 71 ASN E C 1
ATOM 9106 O O . ASN E 1 71 ? 74.404 16.841 43.286 1.00 8.88 71 ASN E O 1
ATOM 9111 N N . TYR E 1 72 ? 74.107 18.076 41.419 1.00 8.47 72 TYR E N 1
ATOM 9112 C CA . TYR E 1 72 ? 75.321 17.605 40.722 1.00 7.65 72 TYR E CA 1
ATOM 9113 C C . TYR E 1 72 ? 75.889 18.729 39.899 1.00 7.53 72 TYR E C 1
ATOM 9114 O O . TYR E 1 72 ? 75.112 19.538 39.390 1.00 8.07 72 TYR E O 1
ATOM 9123 N N . PRO E 1 73 ? 77.233 18.738 39.673 1.00 7.92 73 PRO E N 1
ATOM 9124 C CA . PRO E 1 73 ? 77.778 19.607 38.595 1.00 7.98 73 PRO E CA 1
ATOM 9125 C C . PRO E 1 73 ? 77.168 19.202 37.250 1.00 7.63 73 PRO E C 1
ATOM 9126 O O . PRO E 1 73 ? 76.963 18.003 36.992 1.00 6.57 73 PRO E O 1
ATOM 9130 N N . LEU E 1 74 ? 76.891 20.176 36.387 1.00 7.91 74 LEU E N 1
ATOM 9131 C CA . LEU E 1 74 ? 76.230 19.894 35.118 1.00 8.20 74 LEU E CA 1
ATOM 9132 C C . LEU E 1 74 ? 77.096 20.229 33.919 1.00 8.78 74 LEU E C 1
ATOM 9133 O O . LEU E 1 74 ? 77.826 21.220 33.934 1.00 7.70 74 LEU E O 1
ATOM 9138 N N . TYR E 1 75 ? 76.977 19.412 32.879 1.00 8.49 75 TYR E N 1
ATOM 9139 C CA . TYR E 1 75 ? 77.564 19.703 31.572 1.00 9.65 75 TYR E CA 1
ATOM 9140 C C . TYR E 1 75 ? 76.470 19.748 30.524 1.00 9.13 75 TYR E C 1
ATOM 9141 O O . TYR E 1 75 ? 75.888 18.723 30.176 1.00 9.13 75 TYR E O 1
ATOM 9150 N N . LEU E 1 76 ? 76.214 20.947 30.006 1.00 8.70 76 LEU E N 1
ATOM 9151 C CA . LEU E 1 76 ? 75.105 21.177 29.100 1.00 8.09 76 LEU E CA 1
ATOM 9152 C C . LEU E 1 76 ? 75.584 21.577 27.744 1.00 8.53 76 LEU E C 1
ATOM 9153 O O . LEU E 1 76 ? 76.477 22.414 27.618 1.00 9.62 76 LEU E O 1
ATOM 9158 N N . ILE E 1 77 ? 74.969 21.007 26.716 1.00 7.97 77 ILE E N 1
ATOM 9159 C CA . ILE E 1 77 ? 75.221 21.461 25.353 1.00 8.24 77 ILE E CA 1
ATOM 9160 C C . ILE E 1 77 ? 73.899 21.688 24.616 1.00 8.56 77 ILE E C 1
ATOM 9161 O O . ILE E 1 77 ? 72.870 21.125 25.002 1.00 8.23 77 ILE E O 1
ATOM 9166 N N . PRO E 1 78 ? 73.908 22.538 23.584 1.00 8.46 78 PRO E N 1
ATOM 9167 C CA . PRO E 1 78 ? 72.677 22.824 22.847 1.00 9.69 78 PRO E CA 1
ATOM 9168 C C . PRO E 1 78 ? 72.359 21.827 21.739 1.00 9.58 78 PRO E C 1
ATOM 9169 O O . PRO E 1 78 ? 73.263 21.147 21.270 1.00 10.55 78 PRO E O 1
ATOM 9173 N N . GLY E 1 79 ? 71.080 21.740 21.349 1.00 8.99 79 GLY E N 1
ATOM 9174 C CA . GLY E 1 79 ? 70.703 21.107 20.104 1.00 8.05 79 GLY E CA 1
ATOM 9175 C C . GLY E 1 79 ? 70.021 22.104 19.185 1.00 8.32 79 GLY E C 1
ATOM 9176 O O . GLY E 1 79 ? 70.005 23.319 19.474 1.00 7.69 79 GLY E O 1
ATOM 9177 N N . ASN E 1 80 ? 69.474 21.602 18.074 1.00 7.75 80 ASN E N 1
ATOM 9178 C CA . ASN E 1 80 ? 68.798 22.449 17.096 1.00 8.54 80 ASN E CA 1
ATOM 9179 C C . ASN E 1 80 ? 67.565 23.200 17.635 1.00 9.79 80 ASN E C 1
ATOM 9180 O O . ASN E 1 80 ? 67.269 24.306 17.159 1.00 9.56 80 ASN E O 1
ATOM 9185 N N . HIS E 1 81 ? 66.877 22.619 18.625 1.00 8.97 81 HIS E N 1
ATOM 9186 C CA . HIS E 1 81 ? 65.698 23.229 19.231 1.00 10.18 81 HIS E CA 1
ATOM 9187 C C . HIS E 1 81 ? 66.075 24.379 20.168 1.00 10.01 81 HIS E C 1
ATOM 9188 O O . HIS E 1 81 ? 65.225 25.186 20.516 1.00 10.60 81 HIS E O 1
ATOM 9195 N N . ASP E 1 82 ? 67.349 24.453 20.564 1.00 9.71 82 ASP E N 1
ATOM 9196 C CA . ASP E 1 82 ? 67.831 25.519 21.438 1.00 9.61 82 ASP E CA 1
ATOM 9197 C C . ASP E 1 82 ? 68.073 26.795 20.658 1.00 9.52 82 ASP E C 1
ATOM 9198 O O . ASP E 1 82 ? 68.203 26.758 19.434 1.00 9.28 82 ASP E O 1
ATOM 9203 N N . ASP E 1 83 ? 68.085 27.915 21.382 1.00 9.76 83 ASP E N 1
ATOM 9204 C CA . ASP E 1 83 ? 68.557 29.203 20.842 1.00 10.42 83 ASP E CA 1
ATOM 9205 C C . ASP E 1 83 ? 69.855 29.577 21.545 1.00 10.75 83 ASP E C 1
ATOM 9206 O O . ASP E 1 83 ? 69.879 29.725 22.779 1.00 10.08 83 ASP E O 1
ATOM 9211 N N . LYS E 1 84 ? 70.936 29.703 20.772 1.00 11.63 84 LYS E N 1
ATOM 9212 C CA . LYS E 1 84 ? 72.306 29.872 21.339 1.00 12.55 84 LYS E CA 1
ATOM 9213 C C . LYS E 1 84 ? 72.445 31.022 22.334 1.00 11.99 84 LYS E C 1
ATOM 9214 O O . LYS E 1 84 ? 72.997 30.837 23.433 1.00 11.57 84 LYS E O 1
ATOM 9220 N N . ALA E 1 85 ? 71.951 32.209 21.958 1.00 12.31 85 ALA E N 1
ATOM 9221 C CA . ALA E 1 85 ? 72.016 33.358 22.871 1.00 11.62 85 ALA E CA 1
ATOM 9222 C C . ALA E 1 85 ? 71.247 33.135 24.183 1.00 11.47 85 ALA E C 1
ATOM 9223 O O . ALA E 1 85 ? 71.768 33.440 25.259 1.00 10.96 85 ALA E O 1
ATOM 9225 N N . LEU E 1 86 ? 70.016 32.607 24.105 1.00 10.88 86 LEU E N 1
ATOM 9226 C CA . LEU E 1 86 ? 69.216 32.428 25.318 1.00 9.91 86 LEU E CA 1
ATOM 9227 C C . LEU E 1 86 ? 69.751 31.279 26.131 1.00 9.90 86 LEU E C 1
ATOM 9228 O O . LEU E 1 86 ? 69.739 31.325 27.351 1.00 10.08 86 LEU E O 1
ATOM 9233 N N . PHE E 1 87 ? 70.245 30.246 25.449 1.00 10.30 87 PHE E N 1
ATOM 9234 C CA . PHE E 1 87 ? 70.940 29.130 26.106 1.00 10.33 87 PHE E CA 1
ATOM 9235 C C . PHE E 1 87 ? 72.103 29.670 26.956 1.00 10.81 87 PHE E C 1
ATOM 9236 O O . PHE E 1 87 ? 72.230 29.392 28.162 1.00 9.57 87 PHE E O 1
ATOM 9244 N N . LEU E 1 88 ? 72.961 30.466 26.328 1.00 12.07 88 LEU E N 1
ATOM 9245 C CA . LEU E 1 88 ? 74.047 31.095 27.084 1.00 13.72 88 LEU E CA 1
ATOM 9246 C C . LEU E 1 88 ? 73.530 31.949 28.258 1.00 13.71 88 LEU E C 1
ATOM 9247 O O . LEU E 1 88 ? 74.017 31.821 29.396 1.00 14.36 88 LEU E O 1
ATOM 9252 N N . GLU E 1 89 ? 72.548 32.809 27.997 1.00 14.00 89 GLU E N 1
ATOM 9253 C CA . GLU E 1 89 ? 72.020 33.688 29.040 1.00 13.99 89 GLU E CA 1
ATOM 9254 C C . GLU E 1 89 ? 71.434 32.949 30.230 1.00 13.27 89 GLU E C 1
ATOM 9255 O O . GLU E 1 89 ? 71.713 33.291 31.388 1.00 12.88 89 GLU E O 1
ATOM 9261 N N . TYR E 1 90 ? 70.631 31.920 29.967 1.00 12.28 90 TYR E N 1
ATOM 9262 C CA . TYR E 1 90 ? 69.946 31.220 31.058 1.00 12.26 90 TYR E CA 1
ATOM 9263 C C . TYR E 1 90 ? 70.702 30.057 31.643 1.00 12.26 90 TYR E C 1
ATOM 9264 O O . TYR E 1 90 ? 70.539 29.748 32.828 1.00 12.70 90 TYR E O 1
ATOM 9273 N N . LEU E 1 91 ? 71.515 29.391 30.829 1.00 12.48 91 LEU E N 1
ATOM 9274 C CA . LEU E 1 91 ? 72.099 28.122 31.280 1.00 13.37 91 LEU E CA 1
ATOM 9275 C C . LEU E 1 91 ? 73.601 28.136 31.618 1.00 14.60 91 LEU E C 1
ATOM 9276 O O . LEU E 1 91 ? 74.075 27.344 32.449 1.00 13.80 91 LEU E O 1
ATOM 9281 N N . GLN E 1 92 ? 74.342 29.052 30.998 1.00 16.32 92 GLN E N 1
ATOM 9282 C CA . GLN E 1 92 ? 75.756 29.219 31.324 1.00 18.01 92 GLN E CA 1
ATOM 9283 C C . GLN E 1 92 ? 76.059 29.293 32.841 1.00 17.92 92 GLN E C 1
ATOM 9284 O O . GLN E 1 92 ? 76.989 28.645 33.292 1.00 18.23 92 GLN E O 1
ATOM 9290 N N . PRO E 1 93 ? 75.299 30.078 33.636 1.00 17.33 93 PRO E N 1
ATOM 9291 C CA . PRO E 1 93 ? 75.557 29.984 35.077 1.00 17.54 93 PRO E CA 1
ATOM 9292 C C . PRO E 1 93 ? 75.564 28.564 35.683 1.00 18.09 93 PRO E C 1
ATOM 9293 O O . PRO E 1 93 ? 76.230 28.331 36.700 1.00 18.11 93 PRO E O 1
ATOM 9297 N N . LEU E 1 94 ? 74.824 27.630 35.087 1.00 17.93 94 LEU E N 1
ATOM 9298 C CA . LEU E 1 94 ? 74.815 26.241 35.565 1.00 18.10 94 LEU E CA 1
ATOM 9299 C C . LEU E 1 94 ? 75.984 25.432 34.995 1.00 18.51 94 LEU E C 1
ATOM 9300 O O . LEU E 1 94 ? 76.360 24.399 35.548 1.00 19.18 94 LEU E O 1
ATOM 9305 N N . CYS E 1 95 ? 76.541 25.907 33.888 1.00 18.72 95 CYS E N 1
ATOM 9306 C CA . CYS E 1 95 ? 77.708 25.306 33.289 1.00 18.68 95 CYS E CA 1
ATOM 9307 C C . CYS E 1 95 ? 78.640 26.402 32.778 1.00 18.62 95 CYS E C 1
ATOM 9308 O O . CYS E 1 95 ? 78.687 26.618 31.570 1.00 18.71 95 CYS E O 1
ATOM 9311 N N . PRO E 1 96 ? 79.386 27.084 33.692 1.00 18.59 96 PRO E N 1
ATOM 9312 C CA . PRO E 1 96 ? 80.215 28.276 33.376 1.00 18.91 96 PRO E CA 1
ATOM 9313 C C . PRO E 1 96 ? 81.379 28.002 32.446 1.00 19.46 96 PRO E C 1
ATOM 9314 O O . PRO E 1 96 ? 81.790 28.892 31.698 1.00 20.12 96 PRO E O 1
ATOM 9318 N N . GLN E 1 97 ? 81.877 26.771 32.446 1.00 20.09 97 GLN E N 1
ATOM 9319 C CA . GLN E 1 97 ? 83.003 26.415 31.575 1.00 20.84 97 GLN E CA 1
ATOM 9320 C C . GLN E 1 97 ? 82.706 26.494 30.056 1.00 20.30 97 GLN E C 1
ATOM 9321 O O . GLN E 1 97 ? 83.612 26.388 29.239 1.00 20.28 97 GLN E O 1
ATOM 9327 N N . LEU E 1 98 ? 81.447 26.693 29.683 1.00 19.99 98 LEU E N 1
ATOM 9328 C CA . LEU E 1 98 ? 81.112 26.903 28.280 1.00 20.87 98 LEU E CA 1
ATOM 9329 C C . LEU E 1 98 ? 81.702 28.220 27.750 1.00 21.55 98 LEU E C 1
ATOM 9330 O O . LEU E 1 98 ? 81.933 28.380 26.540 1.00 21.03 98 LEU E O 1
ATOM 9335 N N . GLY E 1 99 ? 81.950 29.155 28.665 1.00 22.13 99 GLY E N 1
ATOM 9336 C CA . GLY E 1 99 ? 82.500 30.463 28.291 1.00 22.94 99 GLY E CA 1
ATOM 9337 C C . GLY E 1 99 ? 81.390 31.476 28.124 1.00 23.26 99 GLY E C 1
ATOM 9338 O O . GLY E 1 99 ? 80.293 31.283 28.628 1.00 24.42 99 GLY E O 1
ATOM 9339 N N . SER E 1 100 ? 81.654 32.546 27.386 1.00 22.89 100 SER E N 1
ATOM 9340 C CA . SER E 1 100 ? 80.718 33.654 27.319 1.00 22.17 100 SER E CA 1
ATOM 9341 C C . SER E 1 100 ? 80.552 34.129 25.889 1.00 21.36 100 SER E C 1
ATOM 9342 O O . SER E 1 100 ? 80.084 35.235 25.642 1.00 21.27 100 SER E O 1
ATOM 9345 N N . ASP E 1 101 ? 80.922 33.266 24.949 1.00 20.22 101 ASP E N 1
ATOM 9346 C CA . ASP E 1 101 ? 80.618 33.458 23.547 1.00 19.67 101 ASP E CA 1
ATOM 9347 C C . ASP E 1 101 ? 79.548 32.417 23.128 1.00 19.26 101 ASP E C 1
ATOM 9348 O O . ASP E 1 101 ? 79.831 31.223 22.997 1.00 19.46 101 ASP E O 1
ATOM 9353 N N . ALA E 1 102 ? 78.324 32.887 22.907 1.00 18.51 102 ALA E N 1
ATOM 9354 C CA . ALA E 1 102 ? 77.214 32.035 22.487 1.00 17.55 102 ALA E CA 1
ATOM 9355 C C . ALA E 1 102 ? 77.506 31.253 21.194 1.00 17.00 102 ALA E C 1
ATOM 9356 O O . ALA E 1 102 ? 76.902 30.211 20.939 1.00 15.58 102 ALA E O 1
ATOM 9358 N N . ASN E 1 103 ? 78.418 31.771 20.377 1.00 16.61 103 ASN E N 1
ATOM 9359 C CA . ASN E 1 103 ? 78.733 31.145 19.103 1.00 16.86 103 ASN E CA 1
ATOM 9360 C C . ASN E 1 103 ? 79.858 30.132 19.116 1.00 16.05 103 ASN E C 1
ATOM 9361 O O . ASN E 1 103 ? 80.137 29.497 18.104 1.00 14.97 103 ASN E O 1
ATOM 9366 N N . ASN E 1 104 ? 80.523 30.014 20.252 1.00 15.73 104 ASN E N 1
ATOM 9367 C CA . ASN E 1 104 ? 81.665 29.104 20.412 1.00 15.45 104 ASN E CA 1
ATOM 9368 C C . ASN E 1 104 ? 81.576 28.455 21.776 1.00 15.02 104 ASN E C 1
ATOM 9369 O O . ASN E 1 104 ? 82.535 28.486 22.539 1.00 15.34 104 ASN E O 1
ATOM 9374 N N . MET E 1 105 ? 80.410 27.888 22.099 1.00 14.88 105 MET E N 1
ATOM 9375 C CA . MET E 1 105 ? 80.235 27.212 23.377 1.00 15.66 105 MET E CA 1
ATOM 9376 C C . MET E 1 105 ? 80.756 25.805 23.260 1.00 14.85 105 MET E C 1
ATOM 9377 O O . MET E 1 105 ? 80.298 25.034 22.409 1.00 14.16 105 MET E O 1
ATOM 9382 N N . ARG E 1 106 ? 81.715 25.483 24.115 1.00 15.43 106 ARG E N 1
ATOM 9383 C CA . ARG E 1 106 ? 82.332 24.156 24.167 1.00 16.31 106 ARG E CA 1
ATOM 9384 C C . ARG E 1 106 ? 83.252 24.095 25.374 1.00 16.57 106 ARG E C 1
ATOM 9385 O O . ARG E 1 106 ? 83.553 25.147 25.978 1.00 16.51 106 ARG E O 1
ATOM 9393 N N . CYS E 1 107 ? 83.645 22.889 25.788 1.00 15.47 107 CYS E N 1
ATOM 9394 C CA . CYS E 1 107 ? 84.581 22.783 26.896 1.00 15.66 107 CYS E CA 1
ATOM 9395 C C . CYS E 1 107 ? 85.225 21.419 27.016 1.00 15.21 107 CYS E C 1
ATOM 9396 O O . CYS E 1 107 ? 84.628 20.415 26.602 1.00 14.54 107 CYS E O 1
ATOM 9399 N N . ALA E 1 108 ? 86.459 21.404 27.545 1.00 13.97 108 ALA E N 1
ATOM 9400 C CA . ALA E 1 108 ? 87.153 20.169 27.882 1.00 13.48 108 ALA E CA 1
ATOM 9401 C C . ALA E 1 108 ? 87.209 19.965 29.382 1.00 13.55 108 ALA E C 1
ATOM 9402 O O . ALA E 1 108 ? 87.370 20.929 30.146 1.00 13.31 108 ALA E O 1
ATOM 9404 N N . VAL E 1 109 ? 87.052 18.714 29.816 1.00 13.60 109 VAL E N 1
ATOM 9405 C CA . VAL E 1 109 ? 87.101 18.353 31.247 1.00 13.69 109 VAL E CA 1
ATOM 9406 C C . VAL E 1 109 ? 88.179 17.296 31.406 1.00 14.63 109 VAL E C 1
ATOM 9407 O O . VAL E 1 109 ? 88.230 16.328 30.639 1.00 14.14 109 VAL E O 1
ATOM 9411 N N . ASP E 1 110 ? 89.021 17.481 32.421 1.00 15.92 110 ASP E N 1
ATOM 9412 C CA . ASP E 1 110 ? 90.220 16.669 32.612 1.00 17.13 110 ASP E CA 1
ATOM 9413 C C . ASP E 1 110 ? 90.323 16.044 33.982 1.00 17.28 110 ASP E C 1
ATOM 9414 O O . ASP E 1 110 ? 91.342 15.443 34.312 1.00 17.57 110 ASP E O 1
ATOM 9419 N N . ASP E 1 111 ? 89.252 16.157 34.760 1.00 17.36 111 ASP E N 1
ATOM 9420 C CA . ASP E 1 111 ? 89.178 15.549 36.092 1.00 17.35 111 ASP E CA 1
ATOM 9421 C C . ASP E 1 111 ? 89.337 14.038 36.133 1.00 16.00 111 ASP E C 1
ATOM 9422 O O . ASP E 1 111 ? 89.663 13.505 37.184 1.00 15.82 111 ASP E O 1
ATOM 9427 N N . PHE E 1 112 ? 89.073 13.343 35.022 1.00 14.21 112 PHE E N 1
ATOM 9428 C CA . PHE E 1 112 ? 88.909 11.866 35.063 1.00 12.97 112 PHE E CA 1
ATOM 9429 C C . PHE E 1 112 ? 89.950 11.163 34.208 1.00 12.30 112 PHE E C 1
ATOM 9430 O O . PHE E 1 112 ? 90.672 11.817 33.474 1.00 12.85 112 PHE E O 1
ATOM 9438 N N . ALA E 1 113 ? 89.993 9.832 34.256 1.00 12.13 113 ALA E N 1
ATOM 9439 C CA . ALA E 1 113 ? 90.967 9.084 33.462 1.00 11.98 113 ALA E CA 1
ATOM 9440 C C . ALA E 1 113 ? 90.784 9.311 31.950 1.00 12.53 113 ALA E C 1
ATOM 9441 O O . ALA E 1 113 ? 91.737 9.218 31.187 1.00 13.25 113 ALA E O 1
ATOM 9443 N N . THR E 1 114 ? 89.567 9.637 31.529 1.00 11.93 114 THR E N 1
ATOM 9444 C CA . THR E 1 114 ? 89.271 9.919 30.138 1.00 11.30 114 THR E CA 1
ATOM 9445 C C . THR E 1 114 ? 88.874 11.380 30.018 1.00 11.49 114 THR E C 1
ATOM 9446 O O . THR E 1 114 ? 88.060 11.874 30.808 1.00 10.88 114 THR E O 1
ATOM 9450 N N . ARG E 1 115 ? 89.443 12.053 29.015 1.00 11.21 115 ARG E N 1
ATOM 9451 C CA . ARG E 1 115 ? 89.126 13.431 28.723 1.00 11.43 115 ARG E CA 1
ATOM 9452 C C . ARG E 1 115 ? 87.720 13.583 28.115 1.00 10.57 115 ARG E C 1
ATOM 9453 O O . ARG E 1 115 ? 87.320 12.809 27.221 1.00 10.33 115 ARG E O 1
ATOM 9461 N N . LEU E 1 116 ? 86.972 14.580 28.599 1.00 9.70 116 LEU E N 1
ATOM 9462 C CA . LEU E 1 116 ? 85.631 14.844 28.096 1.00 7.94 116 LEU E CA 1
ATOM 9463 C C . LEU E 1 116 ? 85.640 16.113 27.302 1.00 8.23 116 LEU E C 1
ATOM 9464 O O . LEU E 1 116 ? 86.111 17.153 27.794 1.00 8.62 116 LEU E O 1
ATOM 9469 N N . LEU E 1 117 ? 85.141 16.031 26.077 1.00 6.29 117 LEU E N 1
ATOM 9470 C CA . LEU E 1 117 ? 85.049 17.194 25.184 1.00 7.28 117 LEU E CA 1
ATOM 9471 C C . LEU E 1 117 ? 83.602 17.426 24.801 1.00 6.97 117 LEU E C 1
ATOM 9472 O O . LEU E 1 117 ? 82.966 16.583 24.184 1.00 6.66 117 LEU E O 1
ATOM 9477 N N . PHE E 1 118 ? 83.082 18.593 25.165 1.00 7.77 118 PHE E N 1
ATOM 9478 C CA . PHE E 1 118 ? 81.697 18.947 24.905 1.00 7.40 118 PHE E CA 1
ATOM 9479 C C . PHE E 1 118 ? 81.668 20.021 23.849 1.00 8.43 118 PHE E C 1
ATOM 9480 O O . PHE E 1 118 ? 82.310 21.053 24.017 1.00 7.91 118 PHE E O 1
ATOM 9488 N N . ILE E 1 119 ? 80.894 19.808 22.789 1.00 8.36 119 ILE E N 1
ATOM 9489 C CA . ILE E 1 119 ? 80.836 20.766 21.700 1.00 9.23 119 ILE E CA 1
ATOM 9490 C C . ILE E 1 119 ? 79.398 21.100 21.282 1.00 10.59 119 ILE E C 1
ATOM 9491 O O . ILE E 1 119 ? 78.442 20.404 21.682 1.00 9.74 119 ILE E O 1
ATOM 9496 N N . ASP E 1 120 ? 79.266 22.144 20.461 1.00 10.71 120 ASP E N 1
ATOM 9497 C CA . ASP E 1 120 ? 77.977 22.597 19.925 1.00 12.12 120 ASP E CA 1
ATOM 9498 C C . ASP E 1 120 ? 77.908 22.304 18.421 1.00 12.07 120 ASP E C 1
ATOM 9499 O O . ASP E 1 120 ? 78.625 22.910 17.631 1.00 12.51 120 ASP E O 1
ATOM 9504 N N . SER E 1 121 ? 77.051 21.363 18.026 1.00 11.77 121 SER E N 1
ATOM 9505 C CA . SER E 1 121 ? 76.896 21.011 16.620 1.00 11.46 121 SER E CA 1
ATOM 9506 C C . SER E 1 121 ? 75.667 21.694 15.995 1.00 12.31 121 SER E C 1
ATOM 9507 O O . SER E 1 121 ? 75.391 21.535 14.799 1.00 11.87 121 SER E O 1
ATOM 9510 N N . SER E 1 122 ? 74.919 22.450 16.795 1.00 12.88 122 SER E N 1
ATOM 9511 C CA . SER E 1 122 ? 73.697 23.093 16.283 1.00 14.59 122 SER E CA 1
ATOM 9512 C C . SER E 1 122 ? 74.024 24.316 15.450 1.00 15.49 122 SER E C 1
ATOM 9513 O O . SER E 1 122 ? 75.038 24.981 15.691 1.00 15.56 122 SER E O 1
ATOM 9516 N N . ARG E 1 123 ? 73.155 24.591 14.485 1.00 16.51 123 ARG E N 1
ATOM 9517 C CA . ARG E 1 123 ? 73.313 25.711 13.579 1.00 18.17 123 ARG E CA 1
ATOM 9518 C C . ARG E 1 123 ? 71.976 26.442 13.453 1.00 18.61 123 ARG E C 1
ATOM 9519 O O . ARG E 1 123 ? 70.921 25.812 13.250 1.00 18.64 123 ARG E O 1
ATOM 9527 N N . ALA E 1 124 ? 72.037 27.767 13.594 1.00 18.72 124 ALA E N 1
ATOM 9528 C CA . ALA E 1 124 ? 70.889 28.653 13.481 1.00 19.01 124 ALA E CA 1
ATOM 9529 C C . ALA E 1 124 ? 70.160 28.485 12.152 1.00 19.02 124 ALA E C 1
ATOM 9530 O O . ALA E 1 124 ? 70.785 28.461 11.091 1.00 18.53 124 ALA E O 1
ATOM 9532 N N . GLY E 1 125 ? 68.837 28.350 12.218 1.00 18.87 125 GLY E N 1
ATOM 9533 C CA . GLY E 1 125 ? 68.019 28.254 11.018 1.00 19.48 125 GLY E CA 1
ATOM 9534 C C . GLY E 1 125 ? 67.963 26.880 10.376 1.00 19.42 125 GLY E C 1
ATOM 9535 O O . GLY E 1 125 ? 67.484 26.739 9.261 1.00 20.23 125 GLY E O 1
ATOM 9536 N N . THR E 1 126 ? 68.449 25.851 11.056 1.00 19.39 126 THR E N 1
ATOM 9537 C CA . THR E 1 126 ? 68.398 24.498 10.462 1.00 18.52 126 THR E CA 1
ATOM 9538 C C . THR E 1 126 ? 68.269 23.409 11.518 1.00 17.32 126 THR E C 1
ATOM 9539 O O . THR E 1 126 ? 68.736 23.573 12.640 1.00 17.38 126 THR E O 1
ATOM 9543 N N . SER E 1 127 ? 67.621 22.310 11.156 1.00 16.79 127 SER E N 1
ATOM 9544 C CA . SER E 1 127 ? 67.659 21.068 11.968 1.00 16.61 127 SER E CA 1
ATOM 9545 C C . SER E 1 127 ? 68.994 20.340 11.826 1.00 15.89 127 SER E C 1
ATOM 9546 O O . SER E 1 127 ? 69.397 19.582 12.728 1.00 15.49 127 SER E O 1
ATOM 9549 N N . LYS E 1 128 ? 69.664 20.552 10.691 1.00 14.98 128 LYS E N 1
ATOM 9550 C CA . LYS E 1 128 ? 70.961 19.903 10.409 1.00 15.27 128 LYS E CA 1
ATOM 9551 C C . LYS E 1 128 ? 72.069 20.302 11.367 1.00 14.32 128 LYS E C 1
ATOM 9552 O O . LYS E 1 128 ? 72.080 21.429 11.880 1.00 14.21 128 LYS E O 1
ATOM 9558 N N . GLY E 1 129 ? 72.993 19.376 11.622 1.00 13.57 129 GLY E N 1
ATOM 9559 C CA . GLY E 1 129 ? 74.208 19.696 12.380 1.00 13.85 129 GLY E CA 1
ATOM 9560 C C . GLY E 1 129 ? 75.293 20.323 11.506 1.00 14.48 129 GLY E C 1
ATOM 9561 O O . GLY E 1 129 ? 75.341 20.098 10.271 1.00 13.75 129 GLY E O 1
ATOM 9562 N N . TRP E 1 130 ? 76.151 21.115 12.131 1.00 14.83 130 TRP E N 1
ATOM 9563 C CA . TRP E 1 130 ? 77.308 21.692 11.430 1.00 16.61 130 TRP E CA 1
ATOM 9564 C C . TRP E 1 130 ? 78.491 21.872 12.388 1.00 17.09 130 TRP E C 1
ATOM 9565 O O . TRP E 1 130 ? 78.339 22.407 13.490 1.00 17.72 130 TRP E O 1
ATOM 9576 N N . LEU E 1 131 ? 79.667 21.390 11.992 1.00 17.49 131 LEU E N 1
ATOM 9577 C CA . LEU E 1 131 ? 80.875 21.613 12.762 1.00 17.49 131 LEU E CA 1
ATOM 9578 C C . LEU E 1 131 ? 81.603 22.832 12.207 1.00 17.08 131 LEU E C 1
ATOM 9579 O O . LEU E 1 131 ? 82.043 22.791 11.074 1.00 17.16 131 LEU E O 1
ATOM 9584 N N . THR E 1 132 ? 81.724 23.907 12.987 1.00 17.35 132 THR E N 1
ATOM 9585 C CA . THR E 1 132 ? 82.455 25.104 12.509 1.00 17.21 132 THR E CA 1
ATOM 9586 C C . THR E 1 132 ? 83.957 24.817 12.425 1.00 17.73 132 THR E C 1
ATOM 9587 O O . THR E 1 132 ? 84.449 23.855 13.029 1.00 16.70 132 THR E O 1
ATOM 9591 N N . ASP E 1 133 ? 84.672 25.642 11.649 1.00 18.18 133 ASP E N 1
ATOM 9592 C CA . ASP E 1 133 ? 86.130 25.598 11.596 1.00 18.57 133 ASP E CA 1
ATOM 9593 C C . ASP E 1 133 ? 86.738 25.739 12.978 1.00 17.59 133 ASP E C 1
ATOM 9594 O O . ASP E 1 133 ? 87.691 25.044 13.294 1.00 17.84 133 ASP E O 1
ATOM 9599 N N . GLU E 1 134 ? 86.188 26.643 13.790 1.00 16.89 134 GLU E N 1
ATOM 9600 C CA . GLU E 1 134 ? 86.695 26.863 15.146 1.00 17.20 134 GLU E CA 1
ATOM 9601 C C . GLU E 1 134 ? 86.582 25.601 15.993 1.00 15.87 134 GLU E C 1
ATOM 9602 O O . GLU E 1 134 ? 87.509 25.262 16.718 1.00 15.96 134 GLU E O 1
ATOM 9608 N N . THR E 1 135 ? 85.426 24.944 15.939 1.00 15.57 135 THR E N 1
ATOM 9609 C CA . THR E 1 135 ? 85.183 23.729 16.741 1.00 14.63 135 THR E CA 1
ATOM 9610 C C . THR E 1 135 ? 86.164 22.627 16.332 1.00 14.01 135 THR E C 1
ATOM 9611 O O . THR E 1 135 ? 86.724 21.952 17.187 1.00 14.08 135 THR E O 1
ATOM 9615 N N . ILE E 1 136 ? 86.377 22.468 15.026 1.00 14.44 136 ILE E N 1
ATOM 9616 C CA . ILE E 1 136 ? 87.302 21.449 14.529 1.00 15.11 136 ILE E CA 1
ATOM 9617 C C . ILE E 1 136 ? 88.747 21.672 14.933 1.00 15.62 136 ILE E C 1
ATOM 9618 O O . ILE E 1 136 ? 89.411 20.710 15.348 1.00 16.15 136 ILE E O 1
ATOM 9623 N N . SER E 1 137 ? 89.218 22.925 14.846 1.00 16.17 137 SER E N 1
ATOM 9624 C CA . SER E 1 137 ? 90.580 23.279 15.272 1.00 16.53 137 SER E CA 1
ATOM 9625 C C . SER E 1 137 ? 90.762 23.068 16.760 1.00 16.28 137 SER E C 1
ATOM 9626 O O . SER E 1 137 ? 91.781 22.528 17.191 1.00 16.59 137 SER E O 1
ATOM 9629 N N . TRP E 1 138 ? 89.776 23.503 17.542 1.00 15.52 138 TRP E N 1
ATOM 9630 C CA . TRP E 1 138 ? 89.827 23.341 18.989 1.00 14.51 138 TRP E CA 1
ATOM 9631 C C . TRP E 1 138 ? 89.928 21.844 19.323 1.00 14.89 138 TRP E C 1
ATOM 9632 O O . TRP E 1 138 ? 90.689 21.454 20.218 1.00 14.51 138 TRP E O 1
ATOM 9643 N N . LEU E 1 139 ? 89.190 21.026 18.564 1.00 14.95 139 LEU E N 1
ATOM 9644 C CA . LEU E 1 139 ? 89.125 19.568 18.756 1.00 15.84 139 LEU E CA 1
ATOM 9645 C C . LEU E 1 139 ? 90.457 18.915 18.403 1.00 16.40 139 LEU E C 1
ATOM 9646 O O . LEU E 1 139 ? 90.969 18.055 19.143 1.00 15.87 139 LEU E O 1
ATOM 9651 N N . GLU E 1 140 ? 91.005 19.317 17.253 1.00 16.79 140 GLU E N 1
ATOM 9652 C CA . GLU E 1 140 ? 92.332 18.879 16.860 1.00 17.82 140 GLU E CA 1
ATOM 9653 C C . GLU E 1 140 ? 93.401 19.269 17.894 1.00 17.10 140 GLU E C 1
ATOM 9654 O O . GLU E 1 140 ? 94.252 18.455 18.248 1.00 16.82 140 GLU E O 1
ATOM 9660 N N . ALA E 1 141 ? 93.330 20.493 18.404 1.00 16.23 141 ALA E N 1
ATOM 9661 C CA . ALA E 1 141 ? 94.295 20.937 19.382 1.00 16.31 141 ALA E CA 1
ATOM 9662 C C . ALA E 1 141 ? 94.187 20.160 20.685 1.00 16.35 141 ALA E C 1
ATOM 9663 O O . ALA E 1 141 ? 95.202 19.711 21.231 1.00 15.89 141 ALA E O 1
ATOM 9665 N N . GLN E 1 142 ? 92.958 19.991 21.188 1.00 15.96 142 GLN E N 1
ATOM 9666 C CA . GLN E 1 142 ? 92.715 19.177 22.380 1.00 15.73 142 GLN E CA 1
ATOM 9667 C C . GLN E 1 142 ? 93.287 17.762 22.242 1.00 15.55 142 GLN E C 1
ATOM 9668 O O . GLN E 1 142 ? 93.826 17.211 23.201 1.00 15.53 142 GLN E O 1
ATOM 9674 N N . LEU E 1 143 ? 93.178 17.192 21.046 1.00 15.52 143 LEU E N 1
ATOM 9675 C CA . LEU E 1 143 ? 93.544 15.789 20.823 1.00 16.40 143 LEU E CA 1
ATOM 9676 C C . LEU E 1 143 ? 95.060 15.630 20.630 1.00 17.83 143 LEU E C 1
ATOM 9677 O O . LEU E 1 143 ? 95.622 14.572 20.928 1.00 18.10 143 LEU E O 1
ATOM 9682 N N . PHE E 1 144 ? 95.699 16.688 20.123 1.00 19.15 144 PHE E N 1
ATOM 9683 C CA . PHE E 1 144 ? 97.164 16.777 20.039 1.00 19.99 144 PHE E CA 1
ATOM 9684 C C . PHE E 1 144 ? 97.745 16.880 21.440 1.00 20.93 144 PHE E C 1
ATOM 9685 O O . PHE E 1 144 ? 98.574 16.060 21.840 1.00 21.73 144 PHE E O 1
ATOM 9693 N N . GLU E 1 145 ? 97.268 17.857 22.200 1.00 21.45 145 GLU E N 1
ATOM 9694 C CA . GLU E 1 145 ? 97.703 18.058 23.566 1.00 22.31 145 GLU E CA 1
ATOM 9695 C C . GLU E 1 145 ? 97.479 16.828 24.448 1.00 22.28 145 GLU E C 1
ATOM 9696 O O . GLU E 1 145 ? 98.306 16.550 25.326 1.00 21.97 145 GLU E O 1
ATOM 9702 N N . GLY E 1 146 ? 96.377 16.094 24.225 1.00 21.22 146 GLY E N 1
ATOM 9703 C CA . GLY E 1 146 ? 96.007 14.987 25.112 1.00 20.35 146 GLY E CA 1
ATOM 9704 C C . GLY E 1 146 ? 96.908 13.769 24.981 1.00 19.46 146 GLY E C 1
ATOM 9705 O O . GLY E 1 146 ? 97.045 12.992 25.934 1.00 19.85 146 GLY E O 1
ATOM 9706 N N . GLY E 1 147 ? 97.518 13.593 23.809 1.00 18.42 147 GLY E N 1
ATOM 9707 C CA . GLY E 1 147 ? 98.407 12.463 23.577 1.00 18.20 147 GLY E CA 1
ATOM 9708 C C . GLY E 1 147 ? 97.674 11.138 23.680 1.00 18.23 147 GLY E C 1
ATOM 9709 O O . GLY E 1 147 ? 96.666 10.924 22.992 1.00 18.28 147 GLY E O 1
ATOM 9710 N N . ASP E 1 148 ? 98.168 10.249 24.538 1.00 17.99 148 ASP E N 1
ATOM 9711 C CA . ASP E 1 148 ? 97.596 8.915 24.673 1.00 18.68 148 ASP E CA 1
ATOM 9712 C C . ASP E 1 148 ? 96.493 8.829 25.761 1.00 17.76 148 ASP E C 1
ATOM 9713 O O . ASP E 1 148 ? 96.071 7.739 26.168 1.00 17.66 148 ASP E O 1
ATOM 9718 N N . LYS E 1 149 ? 96.047 9.986 26.244 1.00 16.12 149 LYS E N 1
ATOM 9719 C CA . LYS E 1 149 ? 94.915 10.041 27.170 1.00 14.77 149 LYS E CA 1
ATOM 9720 C C . LYS E 1 149 ? 93.638 9.846 26.348 1.00 13.39 149 LYS E C 1
ATOM 9721 O O . LYS E 1 149 ? 93.484 10.515 25.322 1.00 12.78 149 LYS E O 1
ATOM 9727 N N . PRO E 1 150 ? 92.745 8.902 26.769 1.00 12.03 150 PRO E N 1
ATOM 9728 C CA . PRO E 1 150 ? 91.533 8.667 25.976 1.00 11.29 150 PRO E CA 1
ATOM 9729 C C . PRO E 1 150 ? 90.611 9.878 26.028 1.00 10.04 150 PRO E C 1
ATOM 9730 O O . PRO E 1 150 ? 90.662 10.657 27.003 1.00 9.65 150 PRO E O 1
ATOM 9734 N N . ALA E 1 151 ? 89.841 10.058 24.955 1.00 8.50 151 ALA E N 1
ATOM 9735 C CA . ALA E 1 151 ? 88.920 11.165 24.833 1.00 7.89 151 ALA E CA 1
ATOM 9736 C C . ALA E 1 151 ? 87.525 10.656 24.453 1.00 7.57 151 ALA E C 1
ATOM 9737 O O . ALA E 1 151 ? 87.382 9.725 23.653 1.00 7.76 151 ALA E O 1
ATOM 9739 N N . THR E 1 152 ? 86.520 11.294 25.046 1.00 6.79 152 THR E N 1
ATOM 9740 C CA . THR E 1 152 ? 85.110 11.157 24.664 1.00 6.78 152 THR E CA 1
ATOM 9741 C C . THR E 1 152 ? 84.553 12.515 24.244 1.00 6.74 152 THR E C 1
ATOM 9742 O O . THR E 1 152 ? 84.741 13.504 24.952 1.00 7.87 152 THR E O 1
ATOM 9746 N N . ILE E 1 153 ? 83.868 12.554 23.098 1.00 6.94 153 ILE E N 1
ATOM 9747 C CA . ILE E 1 153 ? 83.156 13.749 22.639 1.00 6.79 153 ILE E CA 1
ATOM 9748 C C . ILE E 1 153 ? 81.636 13.593 22.872 1.00 7.17 153 ILE E C 1
ATOM 9749 O O . ILE E 1 153 ? 81.058 12.526 22.592 1.00 6.59 153 ILE E O 1
ATOM 9754 N N . PHE E 1 154 ? 81.016 14.641 23.416 1.00 6.98 154 PHE E N 1
ATOM 9755 C CA . PHE E 1 154 ? 79.567 14.742 23.497 1.00 7.67 154 PHE E CA 1
ATOM 9756 C C . PHE E 1 154 ? 79.164 15.866 22.558 1.00 8.27 154 PHE E C 1
ATOM 9757 O O . PHE E 1 154 ? 79.707 16.975 22.627 1.00 8.88 154 PHE E O 1
ATOM 9765 N N . MET E 1 155 ? 78.194 15.580 21.698 1.00 8.19 155 MET E N 1
ATOM 9766 C CA . MET E 1 155 ? 77.689 16.530 20.729 1.00 8.47 155 MET E CA 1
ATOM 9767 C C . MET E 1 155 ? 76.194 16.273 20.502 1.00 8.09 155 MET E C 1
ATOM 9768 O O . MET E 1 155 ? 75.739 15.182 20.759 1.00 8.68 155 MET E O 1
ATOM 9773 N N . HIS E 1 156 ? 75.427 17.241 20.001 1.00 7.23 156 HIS E N 1
ATOM 9774 C CA . HIS E 1 156 ? 74.021 16.930 19.724 1.00 7.47 156 HIS E CA 1
ATOM 9775 C C . HIS E 1 156 ? 73.783 15.973 18.534 1.00 7.83 156 HIS E C 1
ATOM 9776 O O . HIS E 1 156 ? 73.104 14.950 18.691 1.00 7.99 156 HIS E O 1
ATOM 9783 N N . HIS E 1 157 ? 74.338 16.315 17.368 1.00 7.98 157 HIS E N 1
ATOM 9784 C CA . HIS E 1 157 ? 74.034 15.637 16.117 1.00 8.96 157 HIS E CA 1
ATOM 9785 C C . HIS E 1 157 ? 74.979 14.479 15.855 1.00 9.86 157 HIS E C 1
ATOM 9786 O O . HIS E 1 157 ? 76.178 14.618 16.043 1.00 10.05 157 HIS E O 1
ATOM 9793 N N . PRO E 1 158 ? 74.445 13.343 15.368 1.00 10.66 158 PRO E N 1
ATOM 9794 C CA . PRO E 1 158 ? 75.333 12.232 15.025 1.00 11.62 158 PRO E CA 1
ATOM 9795 C C . PRO E 1 158 ? 76.200 12.570 13.807 1.00 12.87 158 PRO E C 1
ATOM 9796 O O . PRO E 1 158 ? 75.706 13.203 12.858 1.00 12.69 158 PRO E O 1
ATOM 9800 N N . PRO E 1 159 ? 77.483 12.144 13.834 1.00 13.41 159 PRO E N 1
ATOM 9801 C CA . PRO E 1 159 ? 78.522 12.439 12.836 1.00 13.93 159 PRO E CA 1
ATOM 9802 C C . PRO E 1 159 ? 78.385 11.684 11.521 1.00 13.74 159 PRO E C 1
ATOM 9803 O O . PRO E 1 159 ? 79.092 12.000 10.566 1.00 14.50 159 PRO E O 1
ATOM 9807 N N . LEU E 1 160 ? 77.494 10.702 11.460 1.00 13.29 160 LEU E N 1
ATOM 9808 C CA . LEU E 1 160 ? 77.352 9.877 10.253 1.00 12.79 160 LEU E CA 1
ATOM 9809 C C . LEU E 1 160 ? 75.908 9.377 10.068 1.00 12.64 160 LEU E C 1
ATOM 9810 O O . LEU E 1 160 ? 75.152 9.311 11.036 1.00 12.39 160 LEU E O 1
ATOM 9815 N N . PRO E 1 161 ? 75.516 9.053 8.815 1.00 12.11 161 PRO E N 1
ATOM 9816 C CA . PRO E 1 161 ? 74.244 8.368 8.559 1.00 12.07 161 PRO E CA 1
ATOM 9817 C C . PRO E 1 161 ? 74.101 7.100 9.409 1.00 11.47 161 PRO E C 1
ATOM 9818 O O . PRO E 1 161 ? 75.075 6.369 9.579 1.00 10.38 161 PRO E O 1
ATOM 9822 N N . LEU E 1 162 ? 72.900 6.869 9.959 1.00 11.19 162 LEU E N 1
ATOM 9823 C CA . LEU E 1 162 ? 72.610 5.630 10.723 1.00 10.57 162 LEU E CA 1
ATOM 9824 C C . LEU E 1 162 ? 71.514 4.759 10.087 1.00 10.56 162 LEU E C 1
ATOM 9825 O O . LEU E 1 162 ? 71.181 3.695 10.620 1.00 11.30 162 LEU E O 1
ATOM 9830 N N . GLY E 1 163 ? 71.009 5.193 8.935 1.00 9.82 163 GLY E N 1
ATOM 9831 C CA . GLY E 1 163 ? 70.000 4.468 8.177 1.00 10.35 163 GLY E CA 1
ATOM 9832 C C . GLY E 1 163 ? 68.583 4.791 8.615 1.00 9.95 163 GLY E C 1
ATOM 9833 O O . GLY E 1 163 ? 67.627 4.159 8.159 1.00 9.98 163 GLY E O 1
ATOM 9834 N N . ASN E 1 164 ? 68.456 5.755 9.515 1.00 10.00 164 ASN E N 1
ATOM 9835 C CA . ASN E 1 164 ? 67.168 6.170 10.054 1.00 10.82 164 ASN E CA 1
ATOM 9836 C C . ASN E 1 164 ? 66.549 7.196 9.108 1.00 11.33 164 ASN E C 1
ATOM 9837 O O . ASN E 1 164 ? 67.058 8.321 8.996 1.00 11.16 164 ASN E O 1
ATOM 9842 N N . ALA E 1 165 ? 65.455 6.819 8.450 1.00 11.80 165 ALA E N 1
ATOM 9843 C CA . ALA E 1 165 ? 64.889 7.613 7.348 1.00 13.84 165 ALA E CA 1
ATOM 9844 C C . ALA E 1 165 ? 64.529 9.036 7.792 1.00 15.11 165 ALA E C 1
ATOM 9845 O O . ALA E 1 165 ? 64.803 10.015 7.095 1.00 15.86 165 ALA E O 1
ATOM 9847 N N . GLN E 1 166 ? 63.946 9.156 8.974 1.00 15.88 166 GLN E N 1
ATOM 9848 C CA . GLN E 1 166 ? 63.522 10.454 9.480 1.00 16.74 166 GLN E CA 1
ATOM 9849 C C . GLN E 1 166 ? 64.708 11.325 9.927 1.00 16.29 166 GLN E C 1
ATOM 9850 O O . GLN E 1 166 ? 64.690 12.561 9.776 1.00 16.29 166 GLN E O 1
ATOM 9856 N N . MET E 1 167 ? 65.741 10.677 10.459 1.00 14.77 167 MET E N 1
ATOM 9857 C CA . MET E 1 167 ? 66.832 11.371 11.162 1.00 14.80 167 MET E CA 1
ATOM 9858 C C . MET E 1 167 ? 68.075 11.619 10.296 1.00 14.58 167 MET E C 1
ATOM 9859 O O . MET E 1 167 ? 68.735 12.656 10.437 1.00 14.31 167 MET E O 1
ATOM 9864 N N . ASP E 1 168 ? 68.369 10.690 9.379 1.00 14.61 168 ASP E N 1
ATOM 9865 C CA . ASP E 1 168 ? 69.577 10.795 8.550 1.00 14.85 168 ASP E CA 1
ATOM 9866 C C . ASP E 1 168 ? 69.717 12.166 7.829 1.00 15.49 168 ASP E C 1
ATOM 9867 O O . ASP E 1 168 ? 70.803 12.742 7.874 1.00 15.39 168 ASP E O 1
ATOM 9872 N N . PRO E 1 169 ? 68.636 12.686 7.174 1.00 15.94 169 PRO E N 1
ATOM 9873 C CA . PRO E 1 169 ? 68.782 13.970 6.464 1.00 16.15 169 PRO E CA 1
ATOM 9874 C C . PRO E 1 169 ? 69.145 15.130 7.379 1.00 16.14 169 PRO E C 1
ATOM 9875 O O . PRO E 1 169 ? 69.686 16.129 6.910 1.00 16.64 169 PRO E O 1
ATOM 9879 N N . ILE E 1 170 ? 68.881 14.988 8.673 1.00 15.92 170 ILE E N 1
ATOM 9880 C CA . ILE E 1 170 ? 69.156 16.068 9.623 1.00 16.25 170 ILE E CA 1
ATOM 9881 C C . ILE E 1 170 ? 70.282 15.757 10.614 1.00 16.39 170 ILE E C 1
ATOM 9882 O O . ILE E 1 170 ? 70.333 16.324 11.713 1.00 15.52 170 ILE E O 1
ATOM 9887 N N . ALA E 1 171 ? 71.184 14.854 10.210 1.00 16.88 171 ALA E N 1
ATOM 9888 C CA . ALA E 1 171 ? 72.406 14.550 10.958 1.00 18.24 171 ALA E CA 1
ATOM 9889 C C . ALA E 1 171 ? 73.434 15.695 10.784 1.00 19.49 171 ALA E C 1
ATOM 9890 O O . ALA E 1 171 ? 73.114 16.734 10.206 1.00 19.29 171 ALA E O 1
ATOM 9892 N N . CYS E 1 172 ? 74.655 15.499 11.292 1.00 21.76 172 CYS E N 1
ATOM 9893 C CA . CYS E 1 172 ? 75.757 16.458 11.081 1.00 22.42 172 CYS E CA 1
ATOM 9894 C C . CYS E 1 172 ? 76.176 16.521 9.609 1.00 22.37 172 CYS E C 1
ATOM 9895 O O . CYS E 1 172 ? 76.751 15.562 9.075 1.00 21.57 172 CYS E O 1
ATOM 9898 N N . GLU E 1 173 ? 75.883 17.649 8.959 1.00 21.76 173 GLU E N 1
ATOM 9899 C CA . GLU E 1 173 ? 76.053 17.769 7.509 1.00 21.99 173 GLU E CA 1
ATOM 9900 C C . GLU E 1 173 ? 77.498 17.568 7.034 1.00 21.47 173 GLU E C 1
ATOM 9901 O O . GLU E 1 173 ? 77.733 17.040 5.956 1.00 22.26 173 GLU E O 1
ATOM 9907 N N . ASN E 1 174 ? 78.451 18.029 7.833 1.00 21.00 174 ASN E N 1
ATOM 9908 C CA . ASN E 1 174 ? 79.869 17.837 7.556 1.00 20.26 174 ASN E CA 1
ATOM 9909 C C . ASN E 1 174 ? 80.497 16.927 8.619 1.00 19.73 174 ASN E C 1
ATOM 9910 O O . ASN E 1 174 ? 81.623 17.142 9.060 1.00 19.71 174 ASN E O 1
ATOM 9915 N N . GLY E 1 175 ? 79.746 15.896 9.022 1.00 19.48 175 GLY E N 1
ATOM 9916 C CA . GLY E 1 175 ? 80.241 14.879 9.943 1.00 18.60 175 GLY E CA 1
ATOM 9917 C C . GLY E 1 175 ? 81.552 14.207 9.564 1.00 18.56 175 GLY E C 1
ATOM 9918 O O . GLY E 1 175 ? 82.290 13.775 10.451 1.00 17.67 175 GLY E O 1
ATOM 9919 N N . HIS E 1 176 ? 81.845 14.137 8.254 1.00 18.87 176 HIS E N 1
ATOM 9920 C CA . HIS E 1 176 ? 83.100 13.557 7.716 1.00 18.54 176 HIS E CA 1
ATOM 9921 C C . HIS E 1 176 ? 84.370 14.131 8.352 1.00 18.32 176 HIS E C 1
ATOM 9922 O O . HIS E 1 176 ? 85.384 13.430 8.502 1.00 18.21 176 HIS E O 1
ATOM 9929 N N . ARG E 1 177 ? 84.308 15.404 8.741 1.00 17.56 177 ARG E N 1
ATOM 9930 C CA . ARG E 1 177 ? 85.439 16.076 9.381 1.00 17.12 177 ARG E CA 1
ATOM 9931 C C . ARG E 1 177 ? 85.711 15.553 10.778 1.00 16.36 177 ARG E C 1
ATOM 9932 O O . ARG E 1 177 ? 86.862 15.537 11.219 1.00 15.99 177 ARG E O 1
ATOM 9940 N N . LEU E 1 178 ? 84.668 15.121 11.485 1.00 15.00 178 LEU E N 1
ATOM 9941 C CA . LEU E 1 178 ? 84.892 14.480 12.769 1.00 14.51 178 LEU E CA 1
ATOM 9942 C C . LEU E 1 178 ? 85.356 13.020 12.575 1.00 13.78 178 LEU E C 1
ATOM 9943 O O . LEU E 1 178 ? 86.156 12.501 13.348 1.00 14.68 178 LEU E O 1
ATOM 9948 N N . LEU E 1 179 ? 84.847 12.351 11.551 1.00 12.99 179 LEU E N 1
ATOM 9949 C CA . LEU E 1 179 ? 85.318 11.008 11.238 1.00 12.91 179 LEU E CA 1
ATOM 9950 C C . LEU E 1 179 ? 86.814 10.985 10.850 1.00 13.02 179 LEU E C 1
ATOM 9951 O O . LEU E 1 179 ? 87.538 10.028 11.155 1.00 12.66 179 LEU E O 1
ATOM 9956 N N . ALA E 1 180 ? 87.254 12.052 10.172 1.00 13.35 180 ALA E N 1
ATOM 9957 C CA . ALA E 1 180 ? 88.659 12.286 9.844 1.00 13.26 180 ALA E CA 1
ATOM 9958 C C . ALA E 1 180 ? 89.472 12.357 11.128 1.00 12.99 180 ALA E C 1
ATOM 9959 O O . ALA E 1 180 ? 90.578 11.793 11.231 1.00 13.41 180 ALA E O 1
ATOM 9961 N N . LEU E 1 181 ? 88.920 13.024 12.132 1.00 12.13 181 LEU E N 1
ATOM 9962 C CA . LEU E 1 181 ? 89.598 13.111 13.423 1.00 12.23 181 LEU E CA 1
ATOM 9963 C C . LEU E 1 181 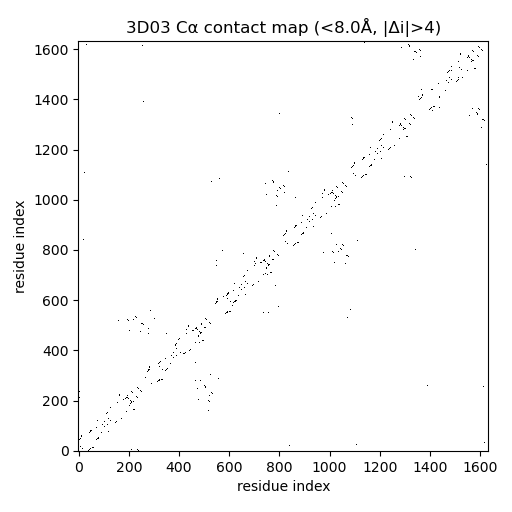? 89.741 11.737 14.099 1.00 11.57 181 LEU E C 1
ATOM 9964 O O . LEU E 1 181 ? 90.781 11.454 14.731 1.00 11.25 181 LEU E O 1
ATOM 9969 N N . VAL E 1 182 ? 88.696 10.905 13.998 1.00 11.51 182 VAL E N 1
ATOM 9970 C CA . VAL E 1 182 ? 88.741 9.522 14.528 1.00 11.41 182 VAL E CA 1
ATOM 9971 C C . VAL E 1 182 ? 89.868 8.695 13.853 1.00 12.34 182 VAL E C 1
ATOM 9972 O O . VAL E 1 182 ? 90.609 7.998 14.524 1.00 11.74 182 VAL E O 1
ATOM 9976 N N . GLU E 1 183 ? 90.005 8.807 12.534 1.00 13.54 183 GLU E N 1
ATOM 9977 C CA . GLU E 1 183 ? 91.100 8.128 11.820 1.00 15.66 183 GLU E CA 1
ATOM 9978 C C . GLU E 1 183 ? 92.475 8.599 12.317 1.00 15.47 183 GLU E C 1
ATOM 9979 O O . GLU E 1 183 ? 93.354 7.782 12.594 1.00 15.84 183 GLU E O 1
ATOM 9985 N N . ARG E 1 184 ? 92.640 9.909 12.486 1.00 14.99 184 ARG E N 1
ATOM 9986 C CA . ARG E 1 184 ? 93.944 10.486 12.841 1.00 14.99 184 ARG E CA 1
ATOM 9987 C C . ARG E 1 184 ? 94.358 10.280 14.284 1.00 15.35 184 ARG E C 1
ATOM 9988 O O . ARG E 1 184 ? 95.562 10.191 14.590 1.00 14.86 184 ARG E O 1
ATOM 9996 N N . PHE E 1 185 ? 93.376 10.254 15.190 1.00 15.32 185 PHE E N 1
ATOM 9997 C CA . PHE E 1 185 ? 93.664 10.214 16.629 1.00 15.27 185 PHE E CA 1
ATOM 9998 C C . PHE E 1 185 ? 93.083 8.977 17.294 1.00 15.26 185 PHE E C 1
ATOM 9999 O O . PHE E 1 185 ? 91.901 8.960 17.637 1.00 15.16 185 PHE E O 1
ATOM 10007 N N . PRO E 1 186 ? 93.908 7.932 17.469 1.00 15.68 186 PRO E N 1
ATOM 10008 C CA . PRO E 1 186 ? 93.531 6.680 18.129 1.00 14.96 186 PRO E CA 1
ATOM 10009 C C . PRO E 1 186 ? 92.989 6.863 19.543 1.00 14.80 186 PRO E C 1
ATOM 10010 O O . PRO E 1 186 ? 92.272 5.994 20.035 1.00 14.39 186 PRO E O 1
ATOM 10014 N N . SER E 1 187 ? 93.339 7.967 20.196 1.00 14.43 187 SER E N 1
ATOM 10015 C CA . SER E 1 187 ? 92.807 8.289 21.527 1.00 14.40 187 SER E CA 1
ATOM 10016 C C . SER E 1 187 ? 91.300 8.579 21.571 1.00 12.78 187 SER E C 1
ATOM 10017 O O . SER E 1 187 ? 90.663 8.452 22.626 1.00 13.44 187 SER E O 1
ATOM 10020 N N . LEU E 1 188 ? 90.742 8.999 20.450 1.00 11.37 188 LEU E N 1
ATOM 10021 C CA . LEU E 1 188 ? 89.325 9.346 20.400 1.00 9.98 188 LEU E CA 1
ATOM 10022 C C . LEU E 1 188 ? 88.524 8.057 20.214 1.00 8.85 188 LEU E C 1
ATOM 10023 O O . LEU E 1 188 ? 88.450 7.541 19.099 1.00 8.47 188 LEU E O 1
ATOM 10028 N N . THR E 1 189 ? 87.979 7.544 21.320 1.00 7.73 189 THR E N 1
ATOM 10029 C CA . THR E 1 189 ? 87.285 6.269 21.351 1.00 6.27 189 THR E CA 1
ATOM 10030 C C . THR E 1 189 ? 85.764 6.344 21.637 1.00 5.75 189 THR E C 1
ATOM 10031 O O . THR E 1 189 ? 85.089 5.314 21.501 1.00 5.32 189 THR E O 1
ATOM 10035 N N . ARG E 1 190 ? 85.218 7.507 22.039 1.00 4.53 190 ARG E N 1
ATOM 10036 C CA . ARG E 1 190 ? 83.736 7.620 22.166 1.00 4.58 190 ARG E CA 1
ATOM 10037 C C . ARG E 1 190 ? 83.158 8.889 21.555 1.00 5.09 190 ARG E C 1
ATOM 10038 O O . ARG E 1 190 ? 83.727 9.994 21.705 1.00 4.23 190 ARG E O 1
ATOM 10046 N N . ILE E 1 191 ? 82.028 8.729 20.856 1.00 4.82 191 ILE E N 1
ATOM 10047 C CA . ILE E 1 191 ? 81.221 9.887 20.447 1.00 4.92 191 ILE E CA 1
ATOM 10048 C C . ILE E 1 191 ? 79.776 9.610 20.853 1.00 5.46 191 ILE E C 1
ATOM 10049 O O . ILE E 1 191 ? 79.144 8.713 20.292 1.00 4.24 191 ILE E O 1
ATOM 10054 N N . PHE E 1 192 ? 79.275 10.390 21.822 1.00 5.87 192 PHE E N 1
ATOM 10055 C CA . PHE E 1 192 ? 77.881 10.283 22.279 1.00 7.04 192 PHE E CA 1
ATOM 10056 C C . PHE E 1 192 ? 77.031 11.486 21.852 1.00 8.33 192 PHE E C 1
ATOM 10057 O O . PHE E 1 192 ? 77.449 12.649 22.007 1.00 7.63 192 PHE E O 1
ATOM 10065 N N . CYS E 1 193 ? 75.841 11.181 21.305 1.00 8.86 193 CYS E N 1
ATOM 10066 C CA . CYS E 1 193 ? 74.964 12.166 20.636 1.00 9.29 193 CYS E CA 1
ATOM 10067 C C . CYS E 1 193 ? 73.536 12.112 21.140 1.00 9.23 193 CYS E C 1
ATOM 10068 O O . CYS E 1 193 ? 73.075 11.058 21.647 1.00 8.87 193 CYS E O 1
ATOM 10071 N N . GLY E 1 194 ? 72.837 13.238 20.991 1.00 8.98 194 GLY E N 1
ATOM 10072 C CA . GLY E 1 194 ? 71.374 13.289 21.200 1.00 8.59 194 GLY E CA 1
ATOM 10073 C C . GLY E 1 194 ? 70.653 13.205 19.865 1.00 8.56 194 GLY E C 1
ATOM 10074 O O . GLY E 1 194 ? 71.051 12.392 18.982 1.00 8.33 194 GLY E O 1
ATOM 10075 N N . HIS E 1 195 ? 69.578 13.991 19.728 1.00 7.56 195 HIS E N 1
ATOM 10076 C CA . HIS E 1 195 ? 68.880 14.216 18.428 1.00 7.25 195 HIS E CA 1
ATOM 10077 C C . HIS E 1 195 ? 67.911 13.108 17.939 1.00 7.60 195 HIS E C 1
ATOM 10078 O O . HIS E 1 195 ? 66.775 13.399 17.472 1.00 7.48 195 HIS E O 1
ATOM 10085 N N . ASN E 1 196 ? 68.366 11.859 17.987 1.00 6.99 196 ASN E N 1
ATOM 10086 C CA . ASN E 1 196 ? 67.602 10.738 17.423 1.00 7.28 196 ASN E CA 1
ATOM 10087 C C . ASN E 1 196 ? 66.512 10.179 18.332 1.00 7.25 196 ASN E C 1
ATOM 10088 O O . ASN E 1 196 ? 65.668 9.428 17.842 1.00 8.41 196 ASN E O 1
ATOM 10093 N N . HIS E 1 197 ? 66.536 10.532 19.628 1.00 6.94 197 HIS E N 1
ATOM 10094 C CA . HIS E 1 197 ? 65.552 10.048 20.610 1.00 6.99 197 HIS E CA 1
ATOM 10095 C C . HIS E 1 197 ? 65.439 8.499 20.503 1.00 6.83 197 HIS E C 1
ATOM 10096 O O . HIS E 1 197 ? 64.346 7.938 20.373 1.00 6.00 197 HIS E O 1
ATOM 10103 N N . SER E 1 198 ? 66.596 7.843 20.517 1.00 6.64 198 SER E N 1
ATOM 10104 C CA . SER E 1 198 ? 66.738 6.400 20.316 1.00 7.21 198 SER E CA 1
ATOM 10105 C C . SER E 1 198 ? 68.129 5.931 20.750 1.00 7.07 198 SER E C 1
ATOM 10106 O O . SER E 1 198 ? 69.110 6.614 20.524 1.00 6.02 198 SER E O 1
ATOM 10109 N N . LEU E 1 199 ? 68.209 4.757 21.363 1.00 6.04 199 LEU E N 1
ATOM 10110 C CA . LEU E 1 199 ? 69.510 4.153 21.558 1.00 5.23 199 LEU E CA 1
ATOM 10111 C C . LEU E 1 199 ? 69.879 3.459 20.253 1.00 5.18 199 LEU E C 1
ATOM 10112 O O . LEU E 1 199 ? 69.371 2.408 19.942 1.00 3.63 199 LEU E O 1
ATOM 10117 N N . THR E 1 200 ? 70.728 4.125 19.485 1.00 5.24 200 THR E N 1
ATOM 10118 C CA . THR E 1 200 ? 71.290 3.611 18.238 1.00 6.48 200 THR E CA 1
ATOM 10119 C C . THR E 1 200 ? 72.819 3.647 18.309 1.00 7.08 200 THR E C 1
ATOM 10120 O O . THR E 1 200 ? 73.372 4.669 18.642 1.00 8.04 200 THR E O 1
ATOM 10124 N N . MET E 1 201 ? 73.482 2.534 18.021 1.00 6.95 201 MET E N 1
ATOM 10125 C CA . MET E 1 201 ? 74.935 2.457 18.205 1.00 8.38 201 MET E CA 1
ATOM 10126 C C . MET E 1 201 ? 75.685 1.809 17.026 1.00 7.08 201 MET E C 1
ATOM 10127 O O . MET E 1 201 ? 75.216 0.847 16.422 1.00 5.23 201 MET E O 1
ATOM 10132 N N . THR E 1 202 ? 76.874 2.342 16.760 1.00 7.01 202 THR E N 1
ATOM 10133 C CA . THR E 1 202 ? 77.759 1.868 15.692 1.00 6.71 202 THR E CA 1
ATOM 10134 C C . THR E 1 202 ? 79.213 2.161 16.115 1.00 7.56 202 THR E C 1
ATOM 10135 O O . THR E 1 202 ? 79.448 2.791 17.151 1.00 8.12 202 THR E O 1
ATOM 10139 N N . GLN E 1 203 ? 80.167 1.662 15.327 1.00 7.95 203 GLN E N 1
ATOM 10140 C CA . GLN E 1 203 ? 81.573 1.706 15.616 1.00 8.22 203 GLN E CA 1
ATOM 10141 C C . GLN E 1 203 ? 82.247 2.210 14.326 1.00 8.77 203 GLN E C 1
ATOM 10142 O O . GLN E 1 203 ? 81.940 1.726 13.242 1.00 7.80 203 GLN E O 1
ATOM 10148 N N . TYR E 1 204 ? 83.115 3.210 14.445 1.00 8.51 204 TYR E N 1
ATOM 10149 C CA . TYR E 1 204 ? 83.883 3.660 13.295 1.00 9.12 204 TYR E CA 1
ATOM 10150 C C . TYR E 1 204 ? 85.349 3.634 13.706 1.00 9.07 204 TYR E C 1
ATOM 10151 O O . TYR E 1 204 ? 85.747 4.350 14.624 1.00 8.07 204 TYR E O 1
ATOM 10160 N N . ARG E 1 205 ? 86.146 2.765 13.085 1.00 9.18 205 ARG E N 1
ATOM 10161 C CA . ARG E 1 205 ? 87.508 2.460 13.612 1.00 9.08 205 ARG E CA 1
ATOM 10162 C C . ARG E 1 205 ? 87.477 2.137 15.115 1.00 8.87 205 ARG E C 1
ATOM 10163 O O . ARG E 1 205 ? 86.739 1.230 15.532 1.00 8.58 205 ARG E O 1
ATOM 10171 N N . GLN E 1 206 ? 88.257 2.877 15.918 1.00 7.75 206 GLN E N 1
ATOM 10172 C CA . GLN E 1 206 ? 88.338 2.649 17.375 1.00 7.38 206 GLN E CA 1
ATOM 10173 C C . GLN E 1 206 ? 87.198 3.302 18.186 1.00 7.03 206 GLN E C 1
ATOM 10174 O O . GLN E 1 206 ? 87.062 3.038 19.390 1.00 7.02 206 GLN E O 1
ATOM 10180 N N . ALA E 1 207 ? 86.389 4.139 17.535 1.00 5.72 207 ALA E N 1
ATOM 10181 C CA . ALA E 1 207 ? 85.354 4.906 18.237 1.00 5.65 207 ALA E CA 1
ATOM 10182 C C . ALA E 1 207 ? 84.016 4.188 18.256 1.00 4.86 207 ALA E C 1
ATOM 10183 O O . ALA E 1 207 ? 83.499 3.808 17.189 1.00 5.67 207 ALA E O 1
ATOM 10185 N N . LEU E 1 208 ? 83.448 4.032 19.455 1.00 4.78 208 LEU E N 1
ATOM 10186 C CA . LEU E 1 208 ? 82.000 3.728 19.617 1.00 4.59 208 LEU E CA 1
ATOM 10187 C C . LEU E 1 208 ? 81.193 5.044 19.514 1.00 4.86 208 LEU E C 1
ATOM 10188 O O . LEU E 1 208 ? 81.507 6.040 20.187 1.00 4.84 208 LEU E O 1
ATOM 10193 N N . ILE E 1 209 ? 80.193 5.046 18.634 1.00 4.30 209 ILE E N 1
ATOM 10194 C CA . ILE E 1 209 ? 79.326 6.199 18.395 1.00 5.43 209 ILE E CA 1
ATOM 10195 C C . ILE E 1 209 ? 77.865 5.784 18.705 1.00 6.27 209 ILE E C 1
ATOM 10196 O O . ILE E 1 209 ? 77.354 4.817 18.139 1.00 5.79 209 ILE E O 1
ATOM 10201 N N . SER E 1 210 ? 77.224 6.484 19.644 1.00 7.01 210 SER E N 1
ATOM 10202 C CA . SER E 1 210 ? 75.855 6.133 20.085 1.00 6.61 210 SER E CA 1
ATOM 10203 C C . SER E 1 210 ? 74.988 7.388 20.240 1.00 6.66 210 SER E C 1
ATOM 10204 O O . SER E 1 210 ? 75.454 8.407 20.772 1.00 6.86 210 SER E O 1
ATOM 10207 N N . THR E 1 211 ? 73.753 7.334 19.737 1.00 6.55 211 THR E N 1
ATOM 10208 C CA . THR E 1 211 ? 72.752 8.316 20.109 1.00 6.19 211 THR E CA 1
ATOM 10209 C C . THR E 1 211 ? 72.056 7.774 21.371 1.00 6.68 211 THR E C 1
ATOM 10210 O O . THR E 1 211 ? 72.174 6.576 21.688 1.00 6.59 211 THR E O 1
ATOM 10214 N N . LEU E 1 212 ? 71.381 8.663 22.102 1.00 6.04 212 LEU E N 1
ATOM 10215 C CA . LEU E 1 212 ? 70.657 8.338 23.352 1.00 5.96 212 LEU E CA 1
ATOM 10216 C C . LEU E 1 212 ? 69.117 8.451 23.234 1.00 5.27 212 LEU E C 1
ATOM 10217 O O . LEU E 1 212 ? 68.617 9.289 22.504 1.00 2.00 212 LEU E O 1
ATOM 10222 N N . PRO E 1 213 ? 68.360 7.655 24.038 1.00 5.52 213 PRO E N 1
ATOM 10223 C CA . PRO E 1 213 ? 66.925 7.935 24.146 1.00 5.36 213 PRO E CA 1
ATOM 10224 C C . PRO E 1 213 ? 66.713 9.346 24.742 1.00 4.83 213 PRO E C 1
ATOM 10225 O O . PRO E 1 213 ? 67.636 9.932 25.326 1.00 5.53 213 PRO E O 1
ATOM 10229 N N . GLY E 1 214 ? 65.524 9.888 24.579 1.00 4.65 214 GLY E N 1
ATOM 10230 C CA . GLY E 1 214 ? 65.176 11.161 25.237 1.00 3.66 214 GLY E CA 1
ATOM 10231 C C . GLY E 1 214 ? 64.665 10.861 26.630 1.00 3.34 214 GLY E C 1
ATOM 10232 O O . GLY E 1 214 ? 64.468 9.689 26.994 1.00 3.13 214 GLY E O 1
ATOM 10233 N N . THR E 1 215 ? 64.480 11.908 27.437 1.00 3.40 215 THR E N 1
ATOM 10234 C CA . THR E 1 215 ? 63.964 11.747 28.785 1.00 3.72 215 THR E CA 1
ATOM 10235 C C . THR E 1 215 ? 62.455 11.555 28.806 1.00 4.41 215 THR E C 1
ATOM 10236 O O . THR E 1 215 ? 61.911 11.127 29.824 1.00 4.42 215 THR E O 1
ATOM 10240 N N . VAL E 1 216 ? 61.773 11.895 27.697 1.00 4.11 216 VAL E N 1
ATOM 10241 C CA . VAL E 1 216 ? 60.304 11.809 27.675 1.00 4.63 216 VAL E CA 1
ATOM 10242 C C . VAL E 1 216 ? 59.777 11.037 26.442 1.00 4.85 216 VAL E C 1
ATOM 10243 O O . VAL E 1 216 ? 59.576 9.803 26.488 1.00 5.45 216 VAL E O 1
ATOM 10247 N N . HIS E 1 217 ? 59.620 11.723 25.322 1.00 4.57 217 HIS E N 1
ATOM 10248 C CA . HIS E 1 217 ? 59.148 11.037 24.120 1.00 4.47 217 HIS E CA 1
ATOM 10249 C C . HIS E 1 217 ? 60.305 10.476 23.277 1.00 4.27 217 HIS E C 1
ATOM 10250 O O . HIS E 1 217 ? 61.406 10.996 23.320 1.00 4.03 217 HIS E O 1
ATOM 10257 N N . GLN E 1 218 ? 60.030 9.422 22.502 1.00 3.91 218 GLN E N 1
ATOM 10258 C CA . GLN E 1 218 ? 61.046 8.719 21.717 1.00 3.50 218 GLN E CA 1
ATOM 10259 C C . GLN E 1 218 ? 60.681 8.796 20.226 1.00 3.68 218 GLN E C 1
ATOM 10260 O O . GLN E 1 218 ? 59.520 9.091 19.867 1.00 3.94 218 GLN E O 1
ATOM 10266 N N . VAL E 1 219 ? 61.658 8.524 19.370 1.00 3.12 219 VAL E N 1
ATOM 10267 C CA . VAL E 1 219 ? 61.439 8.517 17.914 1.00 4.04 219 VAL E CA 1
ATOM 10268 C C . VAL E 1 219 ? 61.807 7.115 17.434 1.00 4.90 219 VAL E C 1
ATOM 10269 O O . VAL E 1 219 ? 62.963 6.675 17.643 1.00 3.44 219 VAL E O 1
ATOM 10273 N N . PRO E 1 220 ? 60.827 6.396 16.850 1.00 5.48 220 PRO E N 1
ATOM 10274 C CA . PRO E 1 220 ? 61.139 5.044 16.367 1.00 7.25 220 PRO E CA 1
ATOM 10275 C C . PRO E 1 220 ? 62.096 5.081 15.169 1.00 8.36 220 PRO E C 1
ATOM 10276 O O . PRO E 1 220 ? 62.137 6.070 14.440 1.00 7.84 220 PRO E O 1
ATOM 10280 N N . TYR E 1 221 ? 62.889 4.025 15.004 1.00 9.13 221 TYR E N 1
ATOM 10281 C CA . TYR E 1 221 ? 63.806 3.924 13.875 1.00 10.28 221 TYR E CA 1
ATOM 10282 C C . TYR E 1 221 ? 63.038 3.266 12.737 1.00 12.11 221 TYR E C 1
ATOM 10283 O O . TYR E 1 221 ? 62.487 2.180 12.921 1.00 11.75 221 TYR E O 1
ATOM 10292 N N . CYS E 1 222 ? 62.972 3.935 11.583 1.00 13.53 222 CYS E N 1
ATOM 10293 C CA . CYS E 1 222 ? 62.373 3.361 10.376 1.00 16.16 222 CYS E CA 1
ATOM 10294 C C . CYS E 1 222 ? 63.355 3.535 9.258 1.00 16.20 222 CYS E C 1
ATOM 10295 O O . CYS E 1 222 ? 63.933 4.611 9.101 1.00 15.40 222 CYS E O 1
ATOM 10298 N N . HIS E 1 223 ? 63.545 2.469 8.487 1.00 17.19 223 HIS E N 1
ATOM 10299 C CA . HIS E 1 223 ? 64.528 2.476 7.412 1.00 18.86 223 HIS E CA 1
ATOM 10300 C C . HIS E 1 223 ? 64.017 3.154 6.145 1.00 18.92 223 HIS E C 1
ATOM 10301 O O . HIS E 1 223 ? 64.753 3.886 5.512 1.00 18.36 223 HIS E O 1
ATOM 10308 N N . ALA E 1 224 ? 62.758 2.921 5.787 1.00 20.44 224 ALA E N 1
ATOM 10309 C CA . ALA E 1 224 ? 62.209 3.546 4.570 1.00 22.07 224 ALA E CA 1
ATOM 10310 C C . ALA E 1 224 ? 61.228 4.682 4.864 1.00 22.75 224 ALA E C 1
ATOM 10311 O O . ALA E 1 224 ? 61.258 5.731 4.195 1.00 23.44 224 ALA E O 1
ATOM 10313 N N . ASP E 1 225 ? 60.387 4.497 5.879 1.00 23.12 225 ASP E N 1
ATOM 10314 C CA . ASP E 1 225 ? 59.259 5.399 6.115 1.00 23.79 225 ASP E CA 1
ATOM 10315 C C . ASP E 1 225 ? 59.719 6.741 6.701 1.00 23.56 225 ASP E C 1
ATOM 10316 O O . ASP E 1 225 ? 60.328 6.757 7.773 1.00 23.29 225 ASP E O 1
ATOM 10321 N N . THR E 1 226 ? 59.444 7.851 6.000 1.00 23.18 226 THR E N 1
ATOM 10322 C CA . THR E 1 226 ? 59.846 9.193 6.485 1.00 22.85 226 THR E CA 1
ATOM 10323 C C . THR E 1 226 ? 58.750 9.992 7.227 1.00 22.33 226 THR E C 1
ATOM 10324 O O . THR E 1 226 ? 59.027 11.108 7.659 1.00 22.49 226 THR E O 1
ATOM 10328 N N . ASP E 1 227 ? 57.531 9.438 7.353 1.00 21.68 227 ASP E N 1
ATOM 10329 C CA . ASP E 1 227 ? 56.476 9.981 8.258 1.00 20.87 227 ASP E CA 1
ATOM 10330 C C . ASP E 1 227 ? 57.155 10.355 9.595 1.00 18.82 227 ASP E C 1
ATOM 10331 O O . ASP E 1 227 ? 57.866 9.519 10.179 1.00 17.57 227 ASP E O 1
ATOM 10336 N N . PRO E 1 228 ? 56.943 11.593 10.094 1.00 17.24 228 PRO E N 1
ATOM 10337 C CA . PRO E 1 228 ? 57.738 11.988 11.263 1.00 15.97 228 PRO E CA 1
ATOM 10338 C C . PRO E 1 228 ? 57.089 11.526 12.580 1.00 14.52 228 PRO E C 1
ATOM 10339 O O . PRO E 1 228 ? 56.453 12.313 13.261 1.00 13.36 228 PRO E O 1
ATOM 10343 N N . TYR E 1 229 ? 57.252 10.254 12.925 1.00 12.83 229 TYR E N 1
ATOM 10344 C CA . TYR E 1 229 ? 56.596 9.720 14.121 1.00 11.67 229 TYR E CA 1
ATOM 10345 C C . TYR E 1 229 ? 57.315 10.061 15.426 1.00 9.95 229 TYR E C 1
ATOM 10346 O O . TYR E 1 229 ? 58.531 10.289 15.441 1.00 9.38 229 TYR E O 1
ATOM 10355 N N . TYR E 1 230 ? 56.558 10.012 16.526 1.00 7.19 230 TYR E N 1
ATOM 10356 C CA . TYR E 1 230 ? 57.128 10.037 17.877 1.00 4.95 230 TYR E CA 1
ATOM 10357 C C . TYR E 1 230 ? 56.188 9.210 18.750 1.00 4.70 230 TYR E C 1
ATOM 10358 O O . TYR E 1 230 ? 55.047 8.952 18.369 1.00 4.02 230 TYR E O 1
ATOM 10367 N N . ASP E 1 231 ? 56.659 8.804 19.925 1.00 4.75 231 ASP E N 1
ATOM 10368 C CA . ASP E 1 231 ? 55.854 7.928 20.759 1.00 4.32 231 ASP E CA 1
ATOM 10369 C C . ASP E 1 231 ? 56.266 8.105 22.205 1.00 3.82 231 ASP E C 1
ATOM 10370 O O . ASP E 1 231 ? 57.247 8.797 22.501 1.00 4.75 231 ASP E O 1
ATOM 10375 N N . LEU E 1 232 ? 55.505 7.515 23.115 1.00 3.62 232 LEU E N 1
ATOM 10376 C CA . LEU E 1 232 ? 55.900 7.494 24.514 1.00 3.42 232 LEU E CA 1
ATOM 10377 C C . LEU E 1 232 ? 56.356 6.109 24.962 1.00 3.54 232 LEU E C 1
ATOM 10378 O O . LEU E 1 232 ? 55.963 5.653 26.033 1.00 2.67 232 LEU E O 1
ATOM 10383 N N . SER E 1 233 ? 57.179 5.449 24.143 1.00 2.93 233 SER E N 1
ATOM 10384 C CA . SER E 1 233 ? 57.885 4.240 24.577 1.00 3.74 233 SER E CA 1
ATOM 10385 C C . SER E 1 233 ? 58.831 4.612 25.744 1.00 3.83 233 SER E C 1
ATOM 10386 O O . SER E 1 233 ? 59.098 5.813 25.995 1.00 4.05 233 SER E O 1
ATOM 10389 N N . PRO E 1 234 ? 59.269 3.619 26.520 1.00 4.39 234 PRO E N 1
ATOM 10390 C CA . PRO E 1 234 ? 59.952 3.971 27.783 1.00 5.00 234 PRO E CA 1
ATOM 10391 C C . PRO E 1 234 ? 61.255 4.774 27.660 1.00 5.30 234 PRO E C 1
ATOM 10392 O O . PRO E 1 234 ? 62.051 4.586 26.745 1.00 5.45 234 PRO E O 1
ATOM 10396 N N . ALA E 1 235 ? 61.442 5.674 28.613 1.00 4.58 235 ALA E N 1
ATOM 10397 C CA . ALA E 1 235 ? 62.544 6.610 28.608 1.00 5.31 235 ALA E CA 1
ATOM 10398 C C . ALA E 1 235 ? 63.667 6.088 29.509 1.00 6.01 235 ALA E C 1
ATOM 10399 O O . ALA E 1 235 ? 63.409 5.389 30.509 1.00 4.73 235 ALA E O 1
ATOM 10401 N N . SER E 1 236 ? 64.905 6.444 29.166 1.00 5.94 236 SER E N 1
ATOM 10402 C CA . SER E 1 236 ? 66.036 6.043 29.969 1.00 6.75 236 SER E CA 1
ATOM 10403 C C . SER E 1 236 ? 67.147 7.063 29.833 1.00 6.77 236 SER E C 1
ATOM 10404 O O . SER E 1 236 ? 67.057 8.035 29.062 1.00 6.98 236 SER E O 1
ATOM 10407 N N . CYS E 1 237 ? 68.206 6.810 30.577 1.00 7.14 237 CYS E N 1
ATOM 10408 C CA . CYS E 1 237 ? 69.450 7.541 30.406 1.00 8.28 237 CYS E CA 1
ATOM 10409 C C . CYS E 1 237 ? 70.586 6.527 30.298 1.00 7.65 237 CYS E C 1
ATOM 10410 O O . CYS E 1 237 ? 70.394 5.330 30.540 1.00 7.13 237 CYS E O 1
ATOM 10413 N N . LEU E 1 238 ? 71.758 7.004 29.911 1.00 6.02 238 LEU E N 1
ATOM 10414 C CA . LEU E 1 238 ? 72.938 6.156 29.843 1.00 6.09 238 LEU E CA 1
ATOM 10415 C C . LEU E 1 238 ? 73.765 6.574 31.052 1.00 5.51 238 LEU E C 1
ATOM 10416 O O . LEU E 1 238 ? 73.930 7.792 31.322 1.00 5.67 238 LEU E O 1
ATOM 10421 N N . MET E 1 239 ? 74.247 5.599 31.811 1.00 3.84 239 MET E N 1
ATOM 10422 C CA . MET E 1 239 ? 75.241 5.895 32.842 1.00 4.28 239 MET E CA 1
ATOM 10423 C C . MET E 1 239 ? 76.594 5.547 32.223 1.00 4.54 239 MET E C 1
ATOM 10424 O O . MET E 1 239 ? 76.710 4.487 31.582 1.00 4.50 239 MET E O 1
ATOM 10429 N N . HIS E 1 240 ? 77.603 6.405 32.404 1.00 3.63 240 HIS E N 1
ATOM 10430 C CA . HIS E 1 240 ? 78.963 6.146 31.866 1.00 4.28 240 HIS E CA 1
ATOM 10431 C C . HIS E 1 240 ? 79.897 5.964 33.035 1.00 4.71 240 HIS E C 1
ATOM 10432 O O . HIS E 1 240 ? 80.001 6.853 33.882 1.00 4.17 240 HIS E O 1
ATOM 10439 N N . ARG E 1 241 ? 80.594 4.835 33.046 1.00 5.14 241 ARG E N 1
ATOM 10440 C CA . ARG E 1 241 ? 81.544 4.524 34.094 1.00 7.25 241 ARG E CA 1
ATOM 10441 C C . ARG E 1 241 ? 82.934 4.100 33.601 1.00 7.29 241 ARG E C 1
ATOM 10442 O O . ARG E 1 241 ? 83.066 3.307 32.651 1.00 8.44 241 ARG E O 1
ATOM 10450 N N . GLN E 1 242 ? 83.964 4.629 34.263 1.00 8.36 242 GLN E N 1
ATOM 10451 C CA . GLN E 1 242 ? 85.354 4.180 34.056 1.00 8.67 242 GLN E CA 1
ATOM 10452 C C . GLN E 1 242 ? 85.613 2.895 34.842 1.00 8.47 242 GLN E C 1
ATOM 10453 O O . GLN E 1 242 ? 85.617 2.901 36.069 1.00 8.51 242 GLN E O 1
ATOM 10459 N N . VAL E 1 243 ? 85.790 1.785 34.144 1.00 8.45 243 VAL E N 1
ATOM 10460 C CA . VAL E 1 243 ? 86.068 0.514 34.807 1.00 9.19 243 VAL E CA 1
ATOM 10461 C C . VAL E 1 243 ? 87.466 0.076 34.372 1.00 9.99 243 VAL E C 1
ATOM 10462 O O . VAL E 1 243 ? 87.640 -0.469 33.275 1.00 9.47 243 VAL E O 1
ATOM 10466 N N . GLY E 1 244 ? 88.467 0.334 35.222 1.00 10.82 244 GLY E N 1
ATOM 10467 C CA . GLY E 1 244 ? 89.885 0.221 34.812 1.00 9.54 244 GLY E CA 1
ATOM 10468 C C . GLY E 1 244 ? 90.128 0.953 33.510 1.00 10.27 244 GLY E C 1
ATOM 10469 O O . GLY E 1 244 ? 89.789 2.138 33.382 1.00 9.69 244 GLY E O 1
ATOM 10470 N N . GLU E 1 245 ? 90.671 0.241 32.518 1.00 10.72 245 GLU E N 1
ATOM 10471 C CA . GLU E 1 245 ? 90.946 0.814 31.182 1.00 12.75 245 GLU E CA 1
ATOM 10472 C C . GLU E 1 245 ? 89.714 0.964 30.261 1.00 11.49 245 GLU E C 1
ATOM 10473 O O . GLU E 1 245 ? 89.817 1.560 29.178 1.00 10.97 245 GLU E O 1
ATOM 10479 N N . GLN E 1 246 ? 88.571 0.405 30.661 1.00 10.44 246 GLN E N 1
ATOM 10480 C CA . GLN E 1 246 ? 87.335 0.467 29.839 1.00 9.45 246 GLN E CA 1
ATOM 10481 C C . GLN E 1 246 ? 86.373 1.567 30.245 1.00 7.65 246 GLN E C 1
ATOM 10482 O O . GLN E 1 246 ? 86.120 1.793 31.426 1.00 9.11 246 GLN E O 1
ATOM 10488 N N . TRP E 1 247 ? 85.852 2.274 29.263 1.00 6.92 247 TRP E N 1
ATOM 10489 C CA . TRP E 1 247 ? 84.718 3.147 29.481 1.00 5.46 247 TRP E CA 1
ATOM 10490 C C . TRP E 1 247 ? 83.482 2.324 29.169 1.00 5.23 247 TRP E C 1
ATOM 10491 O O . TRP E 1 247 ? 83.355 1.770 28.067 1.00 3.97 247 TRP E O 1
ATOM 10502 N N . VAL E 1 248 ? 82.604 2.207 30.170 1.00 3.84 248 VAL E N 1
ATOM 10503 C CA . VAL E 1 248 ? 81.449 1.318 30.098 1.00 3.53 248 VAL E CA 1
ATOM 10504 C C . VAL E 1 248 ? 80.187 2.170 30.166 1.00 2.85 248 VAL E C 1
ATOM 10505 O O . VAL E 1 248 ? 80.073 3.020 31.042 1.00 3.27 248 VAL E O 1
ATOM 10509 N N . SER E 1 249 ? 79.260 1.970 29.234 1.00 2.00 249 SER E N 1
ATOM 10510 C CA . SER E 1 249 ? 77.974 2.646 29.319 1.00 2.40 249 SER E CA 1
ATOM 10511 C C . SER E 1 249 ? 76.892 1.616 29.495 1.00 3.30 249 SER E C 1
ATOM 10512 O O . SER E 1 249 ? 76.881 0.571 28.812 1.00 2.28 249 SER E O 1
ATOM 10515 N N . TYR E 1 250 ? 75.956 1.911 30.390 1.00 3.73 250 TYR E N 1
ATOM 10516 C CA . TYR E 1 250 ? 74.804 1.030 30.567 1.00 3.66 250 TYR E CA 1
ATOM 10517 C C . TYR E 1 250 ? 73.520 1.810 30.676 1.00 3.67 250 TYR E C 1
ATOM 10518 O O . TYR E 1 250 ? 73.503 2.928 31.199 1.00 4.39 250 TYR E O 1
ATOM 10527 N N . GLN E 1 251 ? 72.447 1.225 30.157 1.00 4.23 251 GLN E N 1
ATOM 10528 C CA . GLN E 1 251 ? 71.137 1.874 30.166 1.00 4.89 251 GLN E CA 1
ATOM 10529 C C . GLN E 1 251 ? 70.484 1.829 31.559 1.00 4.72 251 GLN E C 1
ATOM 10530 O O . GLN E 1 251 ? 70.449 0.774 32.210 1.00 3.93 251 GLN E O 1
ATOM 10536 N N . HIS E 1 252 ? 70.007 2.980 32.019 1.00 4.64 252 HIS E N 1
ATOM 10537 C CA . HIS E 1 252 ? 69.295 3.087 33.299 1.00 5.35 252 HIS E CA 1
ATOM 10538 C C . HIS E 1 252 ? 67.844 3.565 33.024 1.00 5.05 252 HIS E C 1
ATOM 10539 O O . HIS E 1 252 ? 67.627 4.684 32.539 1.00 4.42 252 HIS E O 1
ATOM 10546 N N . SER E 1 253 ? 66.861 2.720 33.331 1.00 4.42 253 SER E N 1
ATOM 10547 C CA . SER E 1 253 ? 65.452 3.068 33.053 1.00 3.83 253 SER E CA 1
ATOM 10548 C C . SER E 1 253 ? 64.964 4.225 33.937 1.00 3.32 253 SER E C 1
ATOM 10549 O O . SER E 1 253 ? 65.314 4.306 35.116 1.00 3.04 253 SER E O 1
ATOM 10552 N N . LEU E 1 254 ? 64.194 5.135 33.333 1.00 4.31 254 LEU E N 1
ATOM 10553 C CA . LEU E 1 254 ? 63.598 6.265 34.060 1.00 4.95 254 LEU E CA 1
ATOM 10554 C C . LEU E 1 254 ? 62.085 6.057 34.216 1.00 5.06 254 LEU E C 1
ATOM 10555 O O . LEU E 1 254 ? 61.363 6.946 34.684 1.00 5.06 254 LEU E O 1
ATOM 10560 N N . ALA E 1 255 ? 61.618 4.867 33.844 1.00 5.32 255 ALA E N 1
ATOM 10561 C CA . ALA E 1 255 ? 60.243 4.445 34.084 1.00 5.05 255 ALA E CA 1
ATOM 10562 C C . ALA E 1 255 ? 60.070 3.940 35.535 1.00 5.79 255 ALA E C 1
ATOM 10563 O O . ALA E 1 255 ? 61.042 3.623 36.222 1.00 6.16 255 ALA E O 1
ATOM 10565 N N . HIS E 1 256 ? 58.822 3.870 35.981 1.00 5.73 256 HIS E N 1
ATOM 10566 C CA . HIS E 1 256 ? 58.509 3.354 37.308 1.00 5.99 256 HIS E CA 1
ATOM 10567 C C . HIS E 1 256 ? 58.016 1.918 37.092 1.00 6.29 256 HIS E C 1
ATOM 10568 O O . HIS E 1 256 ? 57.066 1.682 36.333 1.00 7.25 256 HIS E O 1
ATOM 10575 N N . TYR E 1 257 ? 58.684 0.949 37.706 1.00 5.91 257 TYR E N 1
ATOM 10576 C CA . TYR E 1 257 ? 58.410 -0.447 37.354 1.00 5.27 257 TYR E CA 1
ATOM 10577 C C . TYR E 1 257 ? 58.391 -1.277 38.638 1.00 5.64 257 TYR E C 1
ATOM 10578 O O . TYR E 1 257 ? 58.873 -0.830 39.692 1.00 6.21 257 TYR E O 1
ATOM 10587 N N . ALA E 1 258 ? 57.850 -2.488 38.548 1.00 4.79 258 ALA E N 1
ATOM 10588 C CA . ALA E 1 258 ? 57.805 -3.411 39.687 1.00 4.10 258 ALA E CA 1
ATOM 10589 C C . ALA E 1 258 ? 59.197 -3.977 40.027 1.00 5.24 258 ALA E C 1
ATOM 10590 O O . ALA E 1 258 ? 59.988 -4.309 39.129 1.00 4.16 258 ALA E O 1
ATOM 10592 N N . GLY E 1 259 ? 59.509 -4.084 41.323 1.00 4.55 259 GLY E N 1
ATOM 10593 C CA . GLY E 1 259 ? 60.788 -4.631 41.744 1.00 5.65 259 GLY E CA 1
ATOM 10594 C C . GLY E 1 259 ? 61.678 -3.565 42.351 1.00 7.18 259 GLY E C 1
ATOM 10595 O O . GLY E 1 259 ? 61.322 -2.393 42.340 1.00 9.26 259 GLY E O 1
ATOM 10596 N N . PRO E 1 260 ? 62.884 -3.932 42.817 1.00 7.24 260 PRO E N 1
ATOM 10597 C CA . PRO E 1 260 ? 63.486 -5.213 42.606 1.00 5.86 260 PRO E CA 1
ATOM 10598 C C . PRO E 1 260 ? 63.077 -6.256 43.643 1.00 5.62 260 PRO E C 1
ATOM 10599 O O . PRO E 1 260 ? 62.529 -5.926 44.709 1.00 5.03 260 PRO E O 1
ATOM 10603 N N . TRP E 1 261 ? 63.294 -7.520 43.288 1.00 3.72 261 TRP E N 1
ATOM 10604 C CA . TRP E 1 261 ? 63.260 -8.615 44.256 1.00 2.62 261 TRP E CA 1
ATOM 10605 C C . TRP E 1 261 ? 64.654 -9.286 44.273 1.00 2.91 261 TRP E C 1
ATOM 10606 O O . TRP E 1 261 ? 65.536 -8.913 43.507 1.00 2.12 261 TRP E O 1
ATOM 10617 N N . LEU E 1 262 ? 64.848 -10.279 45.139 1.00 3.39 262 LEU E N 1
ATOM 10618 C CA . LEU E 1 262 ? 66.120 -10.988 45.263 1.00 4.22 262 LEU E CA 1
ATOM 10619 C C . LEU E 1 262 ? 66.015 -12.371 44.651 1.00 4.23 262 LEU E C 1
ATOM 10620 O O . LEU E 1 262 ? 65.091 -13.116 44.966 1.00 3.69 262 LEU E O 1
ATOM 10625 N N . TYR E 1 263 ? 66.970 -12.702 43.790 1.00 5.26 263 TYR E N 1
ATOM 10626 C CA . TYR E 1 263 ? 67.090 -14.055 43.265 1.00 6.00 263 TYR E CA 1
ATOM 10627 C C . TYR E 1 263 ? 67.285 -15.100 44.396 1.00 6.53 263 TYR E C 1
ATOM 10628 O O . TYR E 1 263 ? 68.007 -14.874 45.345 1.00 5.49 263 TYR E O 1
ATOM 10637 N N . ASP E 1 264 ? 66.618 -16.239 44.279 1.00 7.09 264 ASP E N 1
ATOM 10638 C CA . ASP E 1 264 ? 66.757 -17.313 45.217 1.00 8.40 264 ASP E CA 1
ATOM 10639 C C . ASP E 1 264 ? 66.681 -18.616 44.422 1.00 8.76 264 ASP E C 1
ATOM 10640 O O . ASP E 1 264 ? 65.710 -18.881 43.713 1.00 8.19 264 ASP E O 1
ATOM 10645 N N . GLU E 1 265 ? 67.728 -19.417 44.555 1.00 9.52 265 GLU E N 1
ATOM 10646 C CA . GLU E 1 265 ? 67.909 -20.615 43.752 1.00 11.34 265 GLU E CA 1
ATOM 10647 C C . GLU E 1 265 ? 66.734 -21.577 43.860 1.00 9.95 265 GLU E C 1
ATOM 10648 O O . GLU E 1 265 ? 66.283 -22.177 42.863 1.00 9.09 265 GLU E O 1
ATOM 10654 N N . ASN E 1 266 ? 66.194 -21.691 45.064 1.00 9.30 266 ASN E N 1
ATOM 10655 C CA . ASN E 1 266 ? 65.092 -22.631 45.268 1.00 9.32 266 ASN E CA 1
ATOM 10656 C C . ASN E 1 266 ? 63.746 -22.105 44.807 1.00 7.26 266 ASN E C 1
ATOM 10657 O O . ASN E 1 266 ? 62.876 -22.883 44.500 1.00 7.98 266 ASN E O 1
ATOM 10662 N N . ILE E 1 267 ? 63.594 -20.788 44.740 1.00 4.20 267 ILE E N 1
ATOM 10663 C CA . ILE E 1 267 ? 62.406 -20.169 44.139 1.00 3.16 267 ILE E CA 1
ATOM 10664 C C . ILE E 1 267 ? 62.515 -20.299 42.594 1.00 2.88 267 ILE E C 1
ATOM 10665 O O . ILE E 1 267 ? 61.513 -20.536 41.926 1.00 2.00 267 ILE E O 1
ATOM 10670 N N . SER E 1 268 ? 63.737 -20.158 42.060 1.00 2.92 268 SER E N 1
ATOM 10671 C CA . SER E 1 268 ? 63.983 -20.206 40.609 1.00 3.16 268 SER E CA 1
ATOM 10672 C C . SER E 1 268 ? 63.674 -21.575 40.045 1.00 4.92 268 SER E C 1
ATOM 10673 O O . SER E 1 268 ? 63.026 -21.696 38.993 1.00 4.22 268 SER E O 1
ATOM 10676 N N . CYS E 1 269 ? 64.177 -22.606 40.729 1.00 6.16 269 CYS E N 1
ATOM 10677 C CA . CYS E 1 269 ? 64.025 -23.973 40.258 1.00 9.50 269 CYS E CA 1
ATOM 10678 C C . CYS E 1 269 ? 63.531 -24.863 41.395 1.00 10.41 269 CYS E C 1
ATOM 10679 O O . CYS E 1 269 ? 64.316 -25.524 42.065 1.00 11.28 269 CYS E O 1
ATOM 10682 N N . PRO E 1 270 ? 62.214 -24.860 41.619 1.00 11.51 270 PRO E N 1
ATOM 10683 C CA . PRO E 1 270 ? 61.636 -25.530 42.781 1.00 12.05 270 PRO E CA 1
ATOM 10684 C C . PRO E 1 270 ? 61.625 -27.062 42.598 1.00 13.60 270 PRO E C 1
ATOM 10685 O O . PRO E 1 270 ? 61.616 -27.572 41.463 1.00 11.64 270 PRO E O 1
ATOM 10689 N N . THR E 1 271 ? 61.651 -27.767 43.726 1.00 14.95 271 THR E N 1
ATOM 10690 C CA . THR E 1 271 ? 61.579 -29.232 43.762 1.00 17.40 271 THR E CA 1
ATOM 10691 C C . THR E 1 271 ? 60.652 -29.639 44.925 1.00 17.59 271 THR E C 1
ATOM 10692 O O . THR E 1 271 ? 59.811 -30.546 44.784 1.00 19.38 271 THR E O 1
ATOM 10696 N N . MET F 1 1 ? 70.760 -6.660 5.271 1.00 6.58 1 MET F N 1
ATOM 10697 C CA . MET F 1 1 ? 70.659 -7.480 6.518 1.00 5.52 1 MET F CA 1
ATOM 10698 C C . MET F 1 1 ? 69.887 -6.756 7.604 1.00 5.51 1 MET F C 1
ATOM 10699 O O . MET F 1 1 ? 70.258 -5.656 8.012 1.00 5.76 1 MET F O 1
ATOM 10704 N N . LEU F 1 2 ? 68.792 -7.373 8.058 1.00 5.01 2 LEU F N 1
ATOM 10705 C CA . LEU F 1 2 ? 68.118 -6.938 9.277 1.00 3.36 2 LEU F CA 1
ATOM 10706 C C . LEU F 1 2 ? 67.968 -8.128 10.195 1.00 2.00 2 LEU F C 1
ATOM 10707 O O . LEU F 1 2 ? 67.369 -9.131 9.797 1.00 2.00 2 LEU F O 1
ATOM 10712 N N . LEU F 1 3 ? 68.489 -8.006 11.413 1.00 2.00 3 LEU F N 1
ATOM 10713 C CA . LEU F 1 3 ? 68.381 -9.060 12.441 1.00 2.37 3 LEU F CA 1
ATOM 10714 C C . LEU F 1 3 ? 67.591 -8.558 13.631 1.00 2.56 3 LEU F C 1
ATOM 10715 O O . LEU F 1 3 ? 67.843 -7.445 14.110 1.00 2.68 3 LEU F O 1
ATOM 10720 N N . ALA F 1 4 ? 66.611 -9.338 14.072 1.00 2.34 4 ALA F N 1
ATOM 10721 C CA . ALA F 1 4 ? 65.991 -9.096 15.392 1.00 3.50 4 ALA F CA 1
ATOM 10722 C C . ALA F 1 4 ? 66.726 -9.966 16.400 1.00 3.26 4 ALA F C 1
ATOM 10723 O O . ALA F 1 4 ? 66.901 -11.177 16.171 1.00 5.44 4 ALA F O 1
ATOM 10725 N N . HIS F 1 5 ? 67.189 -9.377 17.505 1.00 2.00 5 HIS F N 1
ATOM 10726 C CA . HIS F 1 5 ? 68.038 -10.105 18.446 1.00 2.00 5 HIS F CA 1
ATOM 10727 C C . HIS F 1 5 ? 67.467 -9.969 19.869 1.00 2.00 5 HIS F C 1
ATOM 10728 O O . HIS F 1 5 ? 67.401 -8.864 20.426 1.00 2.00 5 HIS F O 1
ATOM 10735 N N . ILE F 1 6 ? 67.019 -11.113 20.409 1.00 2.00 6 ILE F N 1
ATOM 10736 C CA . ILE F 1 6 ? 66.411 -11.172 21.747 1.00 2.00 6 ILE F CA 1
ATOM 10737 C C . ILE F 1 6 ? 67.308 -12.092 22.583 1.00 2.00 6 ILE F C 1
ATOM 10738 O O . ILE F 1 6 ? 68.160 -12.805 22.044 1.00 2.00 6 ILE F O 1
ATOM 10743 N N . SER F 1 7 ? 67.125 -12.103 23.893 1.00 2.00 7 SER F N 1
ATOM 10744 C CA . SER F 1 7 ? 68.033 -12.871 24.750 1.00 2.44 7 SER F CA 1
ATOM 10745 C C . SER F 1 7 ? 67.358 -13.214 26.055 1.00 2.43 7 SER F C 1
ATOM 10746 O O . SER F 1 7 ? 66.383 -12.572 26.425 1.00 2.00 7 SER F O 1
ATOM 10749 N N . ASP F 1 8 ? 67.855 -14.286 26.702 1.00 2.00 8 ASP F N 1
ATOM 10750 C CA . ASP F 1 8 ? 67.448 -14.628 28.067 1.00 2.54 8 ASP F CA 1
ATOM 10751 C C . ASP F 1 8 ? 65.923 -14.709 28.213 1.00 2.33 8 ASP F C 1
ATOM 10752 O O . ASP F 1 8 ? 65.307 -14.020 29.044 1.00 3.73 8 ASP F O 1
ATOM 10757 N N . THR F 1 9 ? 65.320 -15.557 27.386 1.00 2.00 9 THR F N 1
ATOM 10758 C CA . THR F 1 9 ? 63.892 -15.830 27.435 1.00 2.00 9 THR F CA 1
ATOM 10759 C C . THR F 1 9 ? 63.479 -16.547 28.760 1.00 2.00 9 THR F C 1
ATOM 10760 O O . THR F 1 9 ? 62.370 -16.315 29.289 1.00 2.00 9 THR F O 1
ATOM 10764 N N . HIS F 1 10 ? 64.350 -17.404 29.275 1.00 2.00 10 HIS F N 1
ATOM 10765 C CA . HIS F 1 10 ? 64.080 -18.104 30.557 1.00 2.00 10 HIS F CA 1
ATOM 10766 C C . HIS F 1 10 ? 62.725 -18.854 30.614 1.00 2.00 10 HIS F C 1
ATOM 10767 O O . HIS F 1 10 ? 62.037 -18.850 31.631 1.00 2.00 10 HIS F O 1
ATOM 10774 N N . PHE F 1 11 ? 62.358 -19.553 29.545 1.00 2.00 11 PHE F N 1
ATOM 10775 C CA . PHE F 1 11 ? 61.121 -20.306 29.529 1.00 2.00 11 PHE F CA 1
ATOM 10776 C C . PHE F 1 11 ? 60.990 -21.248 30.723 1.00 2.00 11 PHE F C 1
ATOM 10777 O O . PHE F 1 11 ? 61.985 -21.819 31.153 1.00 2.00 11 PHE F O 1
ATOM 10785 N N . ARG F 1 12 ? 59.754 -21.404 31.213 1.00 2.00 12 ARG F N 1
ATOM 10786 C CA . ARG F 1 12 ? 59.432 -22.311 32.317 1.00 2.19 12 ARG F CA 1
ATOM 10787 C C . ARG F 1 12 ? 58.534 -23.415 31.741 1.00 3.33 12 ARG F C 1
ATOM 10788 O O . ARG F 1 12 ? 58.116 -23.333 30.579 1.00 2.00 12 ARG F O 1
ATOM 10796 N N . SER F 1 13 ? 58.266 -24.463 32.518 1.00 3.87 13 SER F N 1
ATOM 10797 C CA . SER F 1 13 ? 57.419 -25.536 32.040 1.00 5.19 13 SER F CA 1
ATOM 10798 C C . SER F 1 13 ? 55.961 -25.045 31.924 1.00 4.79 13 SER F C 1
ATOM 10799 O O . SER F 1 13 ? 55.611 -23.956 32.428 1.00 3.54 13 SER F O 1
ATOM 10802 N N . ARG F 1 14 ? 55.121 -25.832 31.256 1.00 4.72 14 ARG F N 1
ATOM 10803 C CA . ARG F 1 14 ? 53.774 -25.434 30.950 1.00 5.99 14 ARG F CA 1
ATOM 10804 C C . ARG F 1 14 ? 52.987 -25.221 32.239 1.00 6.74 14 ARG F C 1
ATOM 10805 O O . ARG F 1 14 ? 52.977 -26.068 33.127 1.00 6.79 14 ARG F O 1
ATOM 10813 N N . GLY F 1 15 ? 52.380 -24.049 32.352 1.00 6.65 15 GLY F N 1
ATOM 10814 C CA . GLY F 1 15 ? 51.623 -23.737 33.529 1.00 8.26 15 GLY F CA 1
ATOM 10815 C C . GLY F 1 15 ? 52.464 -23.360 34.746 1.00 9.16 15 GLY F C 1
ATOM 10816 O O . GLY F 1 15 ? 51.937 -23.348 35.873 1.00 11.56 15 GLY F O 1
ATOM 10817 N N . GLU F 1 16 ? 53.752 -23.060 34.561 1.00 7.79 16 GLU F N 1
ATOM 10818 C CA . GLU F 1 16 ? 54.584 -22.580 35.659 1.00 7.43 16 GLU F CA 1
ATOM 10819 C C . GLU F 1 16 ? 55.015 -21.153 35.358 1.00 5.97 16 GLU F C 1
ATOM 10820 O O . GLU F 1 16 ? 55.162 -20.763 34.196 1.00 5.40 16 GLU F O 1
ATOM 10826 N N . LYS F 1 17 ? 55.199 -20.362 36.402 1.00 4.47 17 LYS F N 1
ATOM 10827 C CA . LYS F 1 17 ? 55.603 -18.972 36.232 1.00 3.66 17 LYS F CA 1
ATOM 10828 C C . LYS F 1 17 ? 56.987 -18.919 36.853 1.00 3.23 17 LYS F C 1
ATOM 10829 O O . LYS F 1 17 ? 57.322 -19.710 37.748 1.00 3.08 17 LYS F O 1
ATOM 10835 N N . LEU F 1 18 ? 57.803 -17.998 36.366 1.00 2.00 18 LEU F N 1
ATOM 10836 C CA . LEU F 1 18 ? 59.141 -17.799 36.877 1.00 2.00 18 LEU F CA 1
ATOM 10837 C C . LEU F 1 18 ? 59.057 -17.201 38.288 1.00 2.10 18 LEU F C 1
ATOM 10838 O O . LEU F 1 18 ? 58.441 -16.152 38.450 1.00 2.00 18 LEU F O 1
ATOM 10843 N N . TYR F 1 19 ? 59.688 -17.863 39.274 1.00 2.00 19 TYR F N 1
ATOM 10844 C CA . TYR F 1 19 ? 59.611 -17.445 40.702 1.00 2.00 19 TYR F CA 1
ATOM 10845 C C . TYR F 1 19 ? 58.190 -17.484 41.279 1.00 2.15 19 TYR F C 1
ATOM 10846 O O . TYR F 1 19 ? 57.889 -16.896 42.345 1.00 2.00 19 TYR F O 1
ATOM 10855 N N . GLY F 1 20 ? 57.315 -18.189 40.566 1.00 2.00 20 GLY F N 1
ATOM 10856 C CA . GLY F 1 20 ? 55.911 -18.294 40.941 1.00 2.00 20 GLY F CA 1
ATOM 10857 C C . GLY F 1 20 ? 55.022 -17.137 40.557 1.00 2.00 20 GLY F C 1
ATOM 10858 O O . GLY F 1 20 ? 53.822 -17.215 40.728 1.00 2.00 20 GLY F O 1
ATOM 10859 N N . PHE F 1 21 ? 55.584 -16.077 39.989 1.00 2.00 21 PHE F N 1
ATOM 10860 C CA . PHE F 1 21 ? 54.758 -14.916 39.672 1.00 2.00 21 PHE F CA 1
ATOM 10861 C C . PHE F 1 21 ? 55.037 -14.167 38.353 1.00 2.00 21 PHE F C 1
ATOM 10862 O O . PHE F 1 21 ? 54.221 -13.318 37.975 1.00 2.00 21 PHE F O 1
ATOM 10870 N N . ILE F 1 22 ? 56.165 -14.411 37.694 1.00 2.00 22 ILE F N 1
ATOM 10871 C CA . ILE F 1 22 ? 56.442 -13.740 36.407 1.00 2.00 22 ILE F CA 1
ATOM 10872 C C . ILE F 1 22 ? 56.083 -14.713 35.260 1.00 2.00 22 ILE F C 1
ATOM 10873 O O . ILE F 1 22 ? 56.708 -15.761 35.127 1.00 2.00 22 ILE F O 1
ATOM 10878 N N . ASP F 1 23 ? 55.051 -14.365 34.483 1.00 2.00 23 ASP F N 1
ATOM 10879 C CA . ASP F 1 23 ? 54.592 -15.236 33.423 1.00 2.42 23 ASP F CA 1
ATOM 10880 C C . ASP F 1 23 ? 55.501 -15.064 32.211 1.00 2.00 23 ASP F C 1
ATOM 10881 O O . ASP F 1 23 ? 55.130 -14.384 31.219 1.00 3.14 23 ASP F O 1
ATOM 10886 N N . VAL F 1 24 ? 56.686 -15.660 32.312 1.00 2.00 24 VAL F N 1
ATOM 10887 C CA . VAL F 1 24 ? 57.723 -15.623 31.249 1.00 2.00 24 VAL F CA 1
ATOM 10888 C C . VAL F 1 24 ? 57.209 -16.259 29.976 1.00 2.00 24 VAL F C 1
ATOM 10889 O O . VAL F 1 24 ? 57.492 -15.752 28.895 1.00 2.08 24 VAL F O 1
ATOM 10893 N N . ASN F 1 25 ? 56.450 -17.348 30.094 1.00 2.00 25 ASN F N 1
ATOM 10894 C CA . ASN F 1 25 ? 55.903 -18.000 28.890 1.00 2.00 25 ASN F CA 1
ATOM 10895 C C . ASN F 1 25 ? 54.895 -17.096 28.143 1.00 2.00 25 ASN F C 1
ATOM 10896 O O . ASN F 1 25 ? 54.932 -16.979 26.896 1.00 2.00 25 ASN F O 1
ATOM 10901 N N . ALA F 1 26 ? 53.986 -16.470 28.886 1.00 2.00 26 ALA F N 1
ATOM 10902 C CA . ALA F 1 26 ? 53.077 -15.521 28.270 1.00 2.00 26 ALA F CA 1
ATOM 10903 C C . ALA F 1 26 ? 53.832 -14.322 27.708 1.00 2.00 26 ALA F C 1
ATOM 10904 O O . ALA F 1 26 ? 53.552 -13.906 26.581 1.00 2.00 26 ALA F O 1
ATOM 10906 N N . ALA F 1 27 ? 54.802 -13.796 28.448 1.00 2.00 27 ALA F N 1
ATOM 10907 C CA . ALA F 1 27 ? 55.562 -12.614 27.992 1.00 2.00 27 ALA F CA 1
ATOM 10908 C C . ALA F 1 27 ? 56.326 -12.894 26.678 1.00 2.00 27 ALA F C 1
ATOM 10909 O O . ALA F 1 27 ? 56.293 -12.079 25.746 1.00 2.00 27 ALA F O 1
ATOM 10911 N N . ASN F 1 28 ? 56.922 -14.088 26.574 1.00 2.00 28 ASN F N 1
ATOM 10912 C CA . ASN F 1 28 ? 57.676 -14.508 25.385 1.00 2.00 28 ASN F CA 1
ATOM 10913 C C . ASN F 1 28 ? 56.735 -14.756 24.191 1.00 2.00 28 ASN F C 1
ATOM 10914 O O . ASN F 1 28 ? 57.058 -14.378 23.061 1.00 2.00 28 ASN F O 1
ATOM 10919 N N . ALA F 1 29 ? 55.563 -15.326 24.452 1.00 2.00 29 ALA F N 1
ATOM 10920 C CA . ALA F 1 29 ? 54.535 -15.511 23.399 1.00 2.00 29 ALA F CA 1
ATOM 10921 C C . ALA F 1 29 ? 54.053 -14.156 22.833 1.00 2.00 29 ALA F C 1
ATOM 10922 O O . ALA F 1 29 ? 53.809 -14.027 21.649 1.00 2.00 29 ALA F O 1
ATOM 10924 N N . ASP F 1 30 ? 53.921 -13.160 23.694 1.00 2.00 30 ASP F N 1
ATOM 10925 C CA . ASP F 1 30 ? 53.629 -11.782 23.239 1.00 2.00 30 ASP F CA 1
ATOM 10926 C C . ASP F 1 30 ? 54.789 -11.264 22.376 1.00 2.00 30 ASP F C 1
ATOM 10927 O O . ASP F 1 30 ? 54.583 -10.770 21.246 1.00 3.01 30 ASP F O 1
ATOM 10932 N N . VAL F 1 31 ? 56.013 -11.435 22.847 1.00 2.00 31 VAL F N 1
ATOM 10933 C CA . VAL F 1 31 ? 57.205 -11.004 22.095 1.00 2.00 31 VAL F CA 1
ATOM 10934 C C . VAL F 1 31 ? 57.256 -11.637 20.689 1.00 2.00 31 VAL F C 1
ATOM 10935 O O . VAL F 1 31 ? 57.504 -10.947 19.695 1.00 2.00 31 VAL F O 1
ATOM 10939 N N . VAL F 1 32 ? 57.034 -12.954 20.623 1.00 2.00 32 VAL F N 1
ATOM 10940 C CA . VAL F 1 32 ? 57.028 -13.669 19.338 1.00 2.00 32 VAL F CA 1
ATOM 10941 C C . VAL F 1 32 ? 55.965 -13.089 18.390 1.00 2.00 32 VAL F C 1
ATOM 10942 O O . VAL F 1 32 ? 56.225 -12.904 17.189 1.00 2.00 32 VAL F O 1
ATOM 10946 N N . SER F 1 33 ? 54.774 -12.803 18.921 1.00 2.00 33 SER F N 1
ATOM 10947 C CA . SER F 1 33 ? 53.719 -12.229 18.100 1.00 2.00 33 SER F CA 1
ATOM 10948 C C . SER F 1 33 ? 54.078 -10.797 17.686 1.00 2.00 33 SER F C 1
ATOM 10949 O O . SER F 1 33 ? 53.726 -10.368 16.565 1.00 2.36 33 SER F O 1
ATOM 10952 N N . GLN F 1 34 ? 54.772 -10.067 18.546 1.00 2.00 34 GLN F N 1
ATOM 10953 C CA . GLN F 1 34 ? 55.297 -8.731 18.183 1.00 2.00 34 GLN F CA 1
ATOM 10954 C C . GLN F 1 34 ? 56.305 -8.809 17.021 1.00 2.12 34 GLN F C 1
ATOM 10955 O O . GLN F 1 34 ? 56.263 -8.007 16.085 1.00 2.00 34 GLN F O 1
ATOM 10961 N N . LEU F 1 35 ? 57.227 -9.764 17.099 1.00 2.00 35 LEU F N 1
ATOM 10962 C CA . LEU F 1 35 ? 58.229 -9.936 16.043 1.00 2.17 35 LEU F CA 1
ATOM 10963 C C . LEU F 1 35 ? 57.558 -10.365 14.728 1.00 2.00 35 LEU F C 1
ATOM 10964 O O . LEU F 1 35 ? 57.921 -9.860 13.653 1.00 2.26 35 LEU F O 1
ATOM 10969 N N . ASN F 1 36 ? 56.576 -11.259 14.809 1.00 2.00 36 ASN F N 1
ATOM 10970 C CA . ASN F 1 36 ? 55.836 -11.708 13.641 1.00 2.00 36 ASN F CA 1
ATOM 10971 C C . ASN F 1 36 ? 55.022 -10.586 12.966 1.00 2.19 36 ASN F C 1
ATOM 10972 O O . ASN F 1 36 ? 54.764 -10.648 11.764 1.00 2.00 36 ASN F O 1
ATOM 10977 N N . ALA F 1 37 ? 54.608 -9.599 13.751 1.00 2.00 37 ALA F N 1
ATOM 10978 C CA . ALA F 1 37 ? 53.796 -8.492 13.259 1.00 3.70 37 ALA F CA 1
ATOM 10979 C C . ALA F 1 37 ? 54.584 -7.291 12.723 1.00 4.76 37 ALA F C 1
ATOM 10980 O O . ALA F 1 37 ? 53.964 -6.337 12.226 1.00 5.74 37 ALA F O 1
ATOM 10982 N N . LEU F 1 38 ? 55.908 -7.305 12.815 1.00 5.58 38 LEU F N 1
ATOM 10983 C CA . LEU F 1 38 ? 56.712 -6.187 12.328 1.00 6.66 38 LEU F CA 1
ATOM 10984 C C . LEU F 1 38 ? 56.449 -5.904 10.849 1.00 8.89 38 LEU F C 1
ATOM 10985 O O . LEU F 1 38 ? 56.342 -6.832 10.014 1.00 9.33 38 LEU F O 1
ATOM 10990 N N . ARG F 1 39 ? 56.339 -4.616 10.548 1.00 10.60 39 ARG F N 1
ATOM 10991 C CA . ARG F 1 39 ? 56.154 -4.135 9.185 1.00 12.96 39 ARG F CA 1
ATOM 10992 C C . ARG F 1 39 ? 57.416 -4.253 8.344 1.00 13.05 39 ARG F C 1
ATOM 10993 O O . ARG F 1 39 ? 57.352 -4.622 7.160 1.00 13.42 39 ARG F O 1
ATOM 11001 N N . GLU F 1 40 ? 58.549 -3.941 8.971 1.00 13.11 40 GLU F N 1
ATOM 11002 C CA . GLU F 1 40 ? 59.880 -4.085 8.396 1.00 13.51 40 GLU F CA 1
ATOM 11003 C C . GLU F 1 40 ? 60.408 -5.423 8.927 1.00 11.26 40 GLU F C 1
ATOM 11004 O O . GLU F 1 40 ? 60.904 -5.497 10.063 1.00 9.70 40 GLU F O 1
ATOM 11010 N N . ARG F 1 41 ? 60.270 -6.479 8.116 1.00 9.71 41 ARG F N 1
ATOM 11011 C CA . ARG F 1 41 ? 60.482 -7.852 8.588 1.00 8.63 41 ARG F CA 1
ATOM 11012 C C . ARG F 1 41 ? 61.954 -8.190 8.579 1.00 7.25 41 ARG F C 1
ATOM 11013 O O . ARG F 1 41 ? 62.620 -8.039 7.560 1.00 6.41 41 ARG F O 1
ATOM 11021 N N . PRO F 1 42 ? 62.473 -8.671 9.712 1.00 6.66 42 PRO F N 1
ATOM 11022 C CA . PRO F 1 42 ? 63.852 -9.164 9.769 1.00 5.49 42 PRO F CA 1
ATOM 11023 C C . PRO F 1 42 ? 64.096 -10.350 8.826 1.00 4.75 42 PRO F C 1
ATOM 11024 O O . PRO F 1 42 ? 63.164 -11.086 8.468 1.00 4.03 42 PRO F O 1
ATOM 11028 N N . ASP F 1 43 ? 65.366 -10.539 8.478 1.00 4.67 43 ASP F N 1
ATOM 11029 C CA . ASP F 1 43 ? 65.818 -11.702 7.731 1.00 4.31 43 ASP F CA 1
ATOM 11030 C C . ASP F 1 43 ? 65.945 -12.912 8.648 1.00 3.72 43 ASP F C 1
ATOM 11031 O O . ASP F 1 43 ? 65.834 -14.046 8.199 1.00 3.84 43 ASP F O 1
ATOM 11036 N N . ALA F 1 44 ? 66.217 -12.677 9.928 1.00 3.11 44 ALA F N 1
ATOM 11037 C CA . ALA F 1 44 ? 66.382 -13.789 10.847 1.00 2.74 44 ALA F CA 1
ATOM 11038 C C . ALA F 1 44 ? 66.227 -13.269 12.262 1.00 2.04 44 ALA F C 1
ATOM 11039 O O . ALA F 1 44 ? 66.367 -12.065 12.497 1.00 2.13 44 ALA F O 1
ATOM 11041 N N . VAL F 1 45 ? 65.979 -14.184 13.190 1.00 2.00 45 VAL F N 1
ATOM 11042 C CA . VAL F 1 45 ? 65.914 -13.841 14.615 1.00 2.00 45 VAL F CA 1
ATOM 11043 C C . VAL F 1 45 ? 67.011 -14.590 15.356 1.00 2.00 45 VAL F C 1
ATOM 11044 O O . VAL F 1 45 ? 67.148 -15.825 15.239 1.00 2.08 45 VAL F O 1
ATOM 11048 N N . VAL F 1 46 ? 67.799 -13.840 16.124 1.00 2.00 46 VAL F N 1
ATOM 11049 C CA . VAL F 1 46 ? 68.821 -14.409 17.000 1.00 2.04 46 VAL F CA 1
ATOM 11050 C C . VAL F 1 46 ? 68.319 -14.484 18.446 1.00 2.69 46 VAL F C 1
ATOM 11051 O O . VAL F 1 46 ? 67.769 -13.499 18.967 1.00 2.42 46 VAL F O 1
ATOM 11055 N N . VAL F 1 47 ? 68.517 -15.630 19.095 1.00 2.28 47 VAL F N 1
ATOM 11056 C CA . VAL F 1 47 ? 68.247 -15.723 20.541 1.00 3.20 47 VAL F CA 1
ATOM 11057 C C . VAL F 1 47 ? 69.517 -16.143 21.288 1.00 3.41 47 VAL F C 1
ATOM 11058 O O . VAL F 1 47 ? 69.967 -17.281 21.169 1.00 4.91 47 VAL F O 1
ATOM 11062 N N . SER F 1 48 ? 70.103 -15.243 22.071 1.00 4.62 48 SER F N 1
ATOM 11063 C CA . SER F 1 48 ? 71.475 -15.460 22.573 1.00 5.54 48 SER F CA 1
ATOM 11064 C C . SER F 1 48 ? 71.595 -16.063 23.972 1.00 6.38 48 SER F C 1
ATOM 11065 O O . SER F 1 48 ? 72.326 -15.541 24.832 1.00 7.53 48 SER F O 1
ATOM 11068 N N . GLY F 1 49 ? 70.923 -17.196 24.172 1.00 5.91 49 GLY F N 1
ATOM 11069 C CA . GLY F 1 49 ? 71.154 -17.994 25.354 1.00 6.71 49 GLY F CA 1
ATOM 11070 C C . GLY F 1 49 ? 70.238 -17.744 26.536 1.00 6.82 49 GLY F C 1
ATOM 11071 O O . GLY F 1 49 ? 69.441 -16.800 26.535 1.00 8.21 49 GLY F O 1
ATOM 11072 N N . ASP F 1 50 ? 70.398 -18.584 27.565 1.00 6.99 50 ASP F N 1
ATOM 11073 C CA . ASP F 1 50 ? 69.411 -18.788 28.639 1.00 5.69 50 ASP F CA 1
ATOM 11074 C C . ASP F 1 50 ? 68.014 -18.914 28.078 1.00 4.35 50 ASP F C 1
ATOM 11075 O O . ASP F 1 50 ? 67.118 -18.155 28.422 1.00 4.31 50 ASP F O 1
ATOM 11080 N N . ILE F 1 51 ? 67.847 -19.868 27.177 1.00 3.63 51 ILE F N 1
ATOM 11081 C CA . ILE F 1 51 ? 66.576 -20.032 26.502 1.00 3.30 51 ILE F CA 1
ATOM 11082 C C . ILE F 1 51 ? 65.537 -20.569 27.493 1.00 2.76 51 ILE F C 1
ATOM 11083 O O . ILE F 1 51 ? 64.413 -20.074 27.561 1.00 2.62 51 ILE F O 1
ATOM 11088 N N . VAL F 1 52 ? 65.941 -21.540 28.297 1.00 2.00 52 VAL F N 1
ATOM 11089 C CA . VAL F 1 52 ? 65.092 -22.000 29.416 1.00 2.00 52 VAL F CA 1
ATOM 11090 C C . VAL F 1 52 ? 65.690 -21.637 30.774 1.00 2.17 52 VAL F C 1
ATOM 11091 O O . VAL F 1 52 ? 66.831 -21.207 30.849 1.00 2.00 52 VAL F O 1
ATOM 11095 N N . ASN F 1 53 ? 64.908 -21.780 31.857 1.00 2.75 53 ASN F N 1
ATOM 11096 C CA . ASN F 1 53 ? 65.365 -21.303 33.161 1.00 3.40 53 ASN F CA 1
ATOM 11097 C C . ASN F 1 53 ? 66.122 -22.357 33.985 1.00 3.86 53 ASN F C 1
ATOM 11098 O O . ASN F 1 53 ? 67.071 -22.023 34.703 1.00 4.25 53 ASN F O 1
ATOM 11103 N N . CYS F 1 54 ? 65.738 -23.622 33.846 1.00 4.08 54 CYS F N 1
ATOM 11104 C CA . CYS F 1 54 ? 66.223 -24.647 34.753 1.00 5.23 54 CYS F CA 1
ATOM 11105 C C . CYS F 1 54 ? 66.911 -25.815 34.036 1.00 5.68 54 CYS F C 1
ATOM 11106 O O . CYS F 1 54 ? 67.299 -26.773 34.685 1.00 6.08 54 CYS F O 1
ATOM 11109 N N . GLY F 1 55 ? 67.056 -25.740 32.711 1.00 5.79 55 GLY F N 1
ATOM 11110 C CA . GLY F 1 55 ? 67.581 -26.858 31.925 1.00 5.70 55 GLY F CA 1
ATOM 11111 C C . GLY F 1 55 ? 66.682 -28.075 31.891 1.00 5.97 55 GLY F C 1
ATOM 11112 O O . GLY F 1 55 ? 67.172 -29.176 31.670 1.00 6.43 55 GLY F O 1
ATOM 11113 N N . ARG F 1 56 ? 65.372 -27.886 32.061 1.00 5.01 56 ARG F N 1
ATOM 11114 C CA . ARG F 1 56 ? 64.431 -29.027 32.197 1.00 5.00 56 ARG F CA 1
ATOM 11115 C C . ARG F 1 56 ? 63.743 -29.379 30.894 1.00 4.27 56 ARG F C 1
ATOM 11116 O O . ARG F 1 56 ? 63.453 -28.491 30.112 1.00 3.81 56 ARG F O 1
ATOM 11124 N N . PRO F 1 57 ? 63.550 -30.683 30.617 1.00 4.34 57 PRO F N 1
ATOM 11125 C CA . PRO F 1 57 ? 62.948 -31.053 29.317 1.00 4.14 57 PRO F CA 1
ATOM 11126 C C . PRO F 1 57 ? 61.555 -30.412 29.115 1.00 4.32 57 PRO F C 1
ATOM 11127 O O . PRO F 1 57 ? 61.201 -30.043 28.008 1.00 2.86 57 PRO F O 1
ATOM 11131 N N . GLU F 1 58 ? 60.793 -30.247 30.196 1.00 4.05 58 GLU F N 1
ATOM 11132 C CA . GLU F 1 58 ? 59.475 -29.608 30.123 1.00 4.52 58 GLU F CA 1
ATOM 11133 C C . GLU F 1 58 ? 59.567 -28.152 29.690 1.00 3.65 58 GLU F C 1
ATOM 11134 O O . GLU F 1 58 ? 58.681 -27.637 28.983 1.00 3.53 58 GLU F O 1
ATOM 11140 N N . GLU F 1 59 ? 60.634 -27.473 30.093 1.00 2.95 59 GLU F N 1
ATOM 11141 C CA . GLU F 1 59 ? 60.823 -26.073 29.644 1.00 2.25 59 GLU F CA 1
ATOM 11142 C C . GLU F 1 59 ? 61.170 -26.019 28.150 1.00 2.00 59 GLU F C 1
ATOM 11143 O O . GLU F 1 59 ? 60.736 -25.096 27.433 1.00 2.00 59 GLU F O 1
ATOM 11149 N N . TYR F 1 60 ? 61.965 -26.987 27.699 1.00 2.00 60 TYR F N 1
ATOM 11150 C CA . TYR F 1 60 ? 62.311 -27.063 26.252 1.00 2.00 60 TYR F CA 1
ATOM 11151 C C . TYR F 1 60 ? 61.117 -27.343 25.377 1.00 2.00 60 TYR F C 1
ATOM 11152 O O . TYR F 1 60 ? 61.060 -26.853 24.253 1.00 2.00 60 TYR F O 1
ATOM 11161 N N . GLN F 1 61 ? 60.164 -28.138 25.863 1.00 2.00 61 GLN F N 1
ATOM 11162 C CA . GLN F 1 61 ? 58.927 -28.348 25.108 1.00 2.00 61 GLN F CA 1
ATOM 11163 C C . GLN F 1 61 ? 58.209 -26.998 24.831 1.00 2.00 61 GLN F C 1
ATOM 11164 O O . GLN F 1 61 ? 57.709 -26.766 23.745 1.00 2.00 61 GLN F O 1
ATOM 11170 N N . VAL F 1 62 ? 58.160 -26.139 25.846 1.00 2.00 62 VAL F N 1
ATOM 11171 C CA . VAL F 1 62 ? 57.562 -24.806 25.729 1.00 2.00 62 VAL F CA 1
ATOM 11172 C C . VAL F 1 62 ? 58.378 -23.871 24.844 1.00 2.00 62 VAL F C 1
ATOM 11173 O O . VAL F 1 62 ? 57.798 -23.137 24.008 1.00 2.00 62 VAL F O 1
ATOM 11177 N N . ALA F 1 63 ? 59.707 -23.888 25.021 1.00 2.00 63 ALA F N 1
ATOM 11178 C CA . ALA F 1 63 ? 60.600 -23.083 24.196 1.00 2.00 63 ALA F CA 1
ATOM 11179 C C . ALA F 1 63 ? 60.426 -23.462 22.719 1.00 2.01 63 ALA F C 1
ATOM 11180 O O . ALA F 1 63 ? 60.376 -22.580 21.857 1.00 2.00 63 ALA F O 1
ATOM 11182 N N . ARG F 1 64 ? 60.327 -24.756 22.458 1.00 2.00 64 ARG F N 1
ATOM 11183 C CA . ARG F 1 64 ? 60.198 -25.250 21.095 1.00 2.82 64 ARG F CA 1
ATOM 11184 C C . ARG F 1 64 ? 58.888 -24.851 20.443 1.00 2.71 64 ARG F C 1
ATOM 11185 O O . ARG F 1 64 ? 58.835 -24.495 19.231 1.00 2.52 64 ARG F O 1
ATOM 11193 N N . GLN F 1 65 ? 57.821 -24.908 21.232 1.00 2.13 65 GLN F N 1
ATOM 11194 C CA . GLN F 1 65 ? 56.535 -24.434 20.767 1.00 2.93 65 GLN F CA 1
ATOM 11195 C C . GLN F 1 65 ? 56.566 -22.939 20.464 1.00 2.00 65 GLN F C 1
ATOM 11196 O O . GLN F 1 65 ? 56.155 -22.522 19.376 1.00 2.00 65 GLN F O 1
ATOM 11202 N N . ILE F 1 66 ? 57.023 -22.131 21.426 1.00 2.00 66 ILE F N 1
ATOM 11203 C CA . ILE F 1 66 ? 56.938 -20.674 21.264 1.00 2.00 66 ILE F CA 1
ATOM 11204 C C . ILE F 1 66 ? 57.950 -20.140 20.226 1.00 2.00 66 ILE F C 1
ATOM 11205 O O . ILE F 1 66 ? 57.569 -19.430 19.292 1.00 2.00 66 ILE F O 1
ATOM 11210 N N . LEU F 1 67 ? 59.215 -20.517 20.341 1.00 2.00 67 LEU F N 1
ATOM 11211 C CA . LEU F 1 67 ? 60.198 -20.079 19.348 1.00 2.00 67 LEU F CA 1
ATOM 11212 C C . LEU F 1 67 ? 59.890 -20.657 17.947 1.00 2.00 67 LEU F C 1
ATOM 11213 O O . LEU F 1 67 ? 60.129 -19.996 16.926 1.00 2.04 67 LEU F O 1
ATOM 11218 N N . GLY F 1 68 ? 59.366 -21.877 17.913 1.00 2.00 68 GLY F N 1
ATOM 11219 C CA . GLY F 1 68 ? 58.872 -22.487 16.681 1.00 2.49 68 GLY F CA 1
ATOM 11220 C C . GLY F 1 68 ? 57.704 -21.773 15.999 1.00 2.57 68 GLY F C 1
ATOM 11221 O O . GLY F 1 68 ? 57.436 -22.040 14.829 1.00 3.30 68 GLY F O 1
ATOM 11222 N N . SER F 1 69 ? 57.005 -20.872 16.698 1.00 2.00 69 SER F N 1
ATOM 11223 C CA . SER F 1 69 ? 55.938 -20.115 16.065 1.00 2.00 69 SER F CA 1
ATOM 11224 C C . SER F 1 69 ? 56.412 -18.800 15.438 1.00 2.00 69 SER F C 1
ATOM 11225 O O . SER F 1 69 ? 55.631 -18.082 14.847 1.00 2.00 69 SER F O 1
ATOM 11228 N N . LEU F 1 70 ? 57.698 -18.488 15.581 1.00 2.00 70 LEU F N 1
ATOM 11229 C CA . LEU F 1 70 ? 58.297 -17.335 14.894 1.00 2.00 70 LEU F CA 1
ATOM 11230 C C . LEU F 1 70 ? 58.360 -17.594 13.406 1.00 2.20 70 LEU F C 1
ATOM 11231 O O . LEU F 1 70 ? 58.843 -18.657 12.961 1.00 2.00 70 LEU F O 1
ATOM 11236 N N . ASN F 1 71 ? 57.933 -16.600 12.624 1.00 2.74 71 ASN F N 1
ATOM 11237 C CA . ASN F 1 71 ? 57.897 -16.782 11.170 1.00 3.29 71 ASN F CA 1
ATOM 11238 C C . ASN F 1 71 ? 59.174 -16.324 10.498 1.00 3.63 71 ASN F C 1
ATOM 11239 O O . ASN F 1 71 ? 59.146 -15.568 9.517 1.00 4.13 71 ASN F O 1
ATOM 11244 N N . TYR F 1 72 ? 60.298 -16.773 11.058 1.00 3.06 72 TYR F N 1
ATOM 11245 C CA . TYR F 1 72 ? 61.631 -16.353 10.630 1.00 2.94 72 TYR F CA 1
ATOM 11246 C C . TYR F 1 72 ? 62.604 -17.481 10.828 1.00 2.80 72 TYR F C 1
ATOM 11247 O O . TYR F 1 72 ? 62.389 -18.322 11.734 1.00 3.42 72 TYR F O 1
ATOM 11256 N N . PRO F 1 73 ? 63.699 -17.502 10.021 1.00 2.71 73 PRO F N 1
ATOM 11257 C CA . PRO F 1 73 ? 64.862 -18.340 10.313 1.00 3.19 73 PRO F CA 1
ATOM 11258 C C . PRO F 1 73 ? 65.449 -17.971 11.702 1.00 2.87 73 PRO F C 1
ATOM 11259 O O . PRO F 1 73 ? 65.508 -16.784 12.040 1.00 3.26 73 PRO F O 1
ATOM 11263 N N . LEU F 1 74 ? 65.836 -18.973 12.495 1.00 3.14 74 LEU F N 1
ATOM 11264 C CA . LEU F 1 74 ? 66.388 -18.730 13.847 1.00 3.30 74 LEU F CA 1
ATOM 11265 C C . LEU F 1 74 ? 67.845 -19.128 13.971 1.00 3.52 74 LEU F C 1
ATOM 11266 O O . LEU F 1 74 ? 68.265 -20.168 13.432 1.00 3.84 74 LEU F O 1
ATOM 11271 N N . TYR F 1 75 ? 68.577 -18.323 14.742 1.00 2.00 75 TYR F N 1
ATOM 11272 C CA . TYR F 1 75 ? 69.925 -18.632 15.158 1.00 2.42 75 TYR F CA 1
ATOM 11273 C C . TYR F 1 75 ? 69.881 -18.629 16.686 1.00 2.00 75 TYR F C 1
ATOM 11274 O O . TYR F 1 75 ? 69.614 -17.603 17.287 1.00 3.33 75 TYR F O 1
ATOM 11283 N N . LEU F 1 76 ? 70.079 -19.801 17.284 1.00 2.00 76 LEU F N 1
ATOM 11284 C CA . LEU F 1 76 ? 69.919 -20.016 18.733 1.00 3.79 76 LEU F CA 1
ATOM 11285 C C . LEU F 1 76 ? 71.246 -20.430 19.318 1.00 4.55 76 LEU F C 1
ATOM 11286 O O . LEU F 1 76 ? 71.970 -21.223 18.700 1.00 3.41 76 LEU F O 1
ATOM 11291 N N . ILE F 1 77 ? 71.591 -19.883 20.490 1.00 3.74 77 ILE F N 1
ATOM 11292 C CA . ILE F 1 77 ? 72.743 -20.404 21.218 1.00 4.18 77 ILE F CA 1
ATOM 11293 C C . ILE F 1 77 ? 72.356 -20.569 22.700 1.00 3.95 77 ILE F C 1
ATOM 11294 O O . ILE F 1 77 ? 71.377 -19.950 23.153 1.00 3.42 77 ILE F O 1
ATOM 11299 N N . PRO F 1 78 ? 73.082 -21.449 23.439 1.00 4.29 78 PRO F N 1
ATOM 11300 C CA . PRO F 1 78 ? 72.812 -21.685 24.871 1.00 4.10 78 PRO F CA 1
ATOM 11301 C C . PRO F 1 78 ? 73.429 -20.708 25.846 1.00 4.36 78 PRO F C 1
ATOM 11302 O O . PRO F 1 78 ? 74.417 -20.014 25.536 1.00 5.33 78 PRO F O 1
ATOM 11306 N N . GLY F 1 79 ? 72.879 -20.716 27.057 1.00 4.23 79 GLY F N 1
ATOM 11307 C CA . GLY F 1 79 ? 73.445 -20.005 28.179 1.00 3.95 79 GLY F CA 1
ATOM 11308 C C . GLY F 1 79 ? 73.657 -20.983 29.293 1.00 4.36 79 GLY F C 1
ATOM 11309 O O . GLY F 1 79 ? 73.371 -22.158 29.137 1.00 5.02 79 GLY F O 1
ATOM 11310 N N . ASN F 1 80 ? 74.158 -20.494 30.414 1.00 5.05 80 ASN F N 1
ATOM 11311 C CA . ASN F 1 80 ? 74.382 -21.326 31.586 1.00 5.78 80 ASN F CA 1
ATOM 11312 C C . ASN F 1 80 ? 73.116 -21.996 32.159 1.00 5.88 80 ASN F C 1
ATOM 11313 O O . ASN F 1 80 ? 73.235 -23.050 32.767 1.00 6.71 80 ASN F O 1
ATOM 11318 N N . HIS F 1 81 ? 71.929 -21.413 31.951 1.00 4.86 81 HIS F N 1
ATOM 11319 C CA . HIS F 1 81 ? 70.671 -22.009 32.453 1.00 4.53 81 HIS F CA 1
ATOM 11320 C C . HIS F 1 81 ? 70.213 -23.133 31.526 1.00 3.99 81 HIS F C 1
ATOM 11321 O O . HIS F 1 81 ? 69.325 -23.875 31.892 1.00 3.68 81 HIS F O 1
ATOM 11328 N N . ASP F 1 82 ? 70.793 -23.207 30.311 1.00 3.18 82 ASP F N 1
ATOM 11329 C CA . ASP F 1 82 ? 70.507 -24.277 29.354 1.00 3.06 82 ASP F CA 1
ATOM 11330 C C . ASP F 1 82 ? 71.220 -25.587 29.667 1.00 3.54 82 ASP F C 1
ATOM 11331 O O . ASP F 1 82 ? 72.239 -25.575 30.319 1.00 3.54 82 ASP F O 1
ATOM 11336 N N . ASP F 1 83 ? 70.659 -26.709 29.208 1.00 3.08 83 ASP F N 1
ATOM 11337 C CA . ASP F 1 83 ? 71.328 -28.009 29.324 1.00 3.93 83 ASP F CA 1
ATOM 11338 C C . ASP F 1 83 ? 71.733 -28.354 27.894 1.00 3.55 83 ASP F C 1
ATOM 11339 O O . ASP F 1 83 ? 70.863 -28.405 27.051 1.00 4.14 83 ASP F O 1
ATOM 11344 N N . LYS F 1 84 ? 73.029 -28.576 27.623 1.00 4.75 84 LYS F N 1
ATOM 11345 C CA . LYS F 1 84 ? 73.516 -28.751 26.249 1.00 4.36 84 LYS F CA 1
ATOM 11346 C C . LYS F 1 84 ? 72.825 -29.866 25.479 1.00 4.14 84 LYS F C 1
ATOM 11347 O O . LYS F 1 84 ? 72.351 -29.626 24.369 1.00 2.56 84 LYS F O 1
ATOM 11353 N N . ALA F 1 85 ? 72.736 -31.071 26.067 1.00 4.34 85 ALA F N 1
ATOM 11354 C CA . ALA F 1 85 ? 72.106 -32.202 25.366 1.00 4.41 85 ALA F CA 1
ATOM 11355 C C . ALA F 1 85 ? 70.630 -31.971 25.039 1.00 4.71 85 ALA F C 1
ATOM 11356 O O . ALA F 1 85 ? 70.147 -32.296 23.924 1.00 5.26 85 ALA F O 1
ATOM 11358 N N . LEU F 1 86 ? 69.896 -31.438 26.012 1.00 3.89 86 LEU F N 1
ATOM 11359 C CA . LEU F 1 86 ? 68.464 -31.197 25.813 1.00 4.19 86 LEU F CA 1
ATOM 11360 C C . LEU F 1 86 ? 68.225 -30.066 24.833 1.00 3.95 86 LEU F C 1
ATOM 11361 O O . LEU F 1 86 ? 67.280 -30.106 24.045 1.00 4.00 86 LEU F O 1
ATOM 11366 N N . PHE F 1 87 ? 69.059 -29.034 24.937 1.00 3.86 87 PHE F N 1
ATOM 11367 C CA . PHE F 1 87 ? 69.023 -27.895 24.006 1.00 3.63 87 PHE F CA 1
ATOM 11368 C C . PHE F 1 87 ? 69.116 -28.440 22.581 1.00 4.26 87 PHE F C 1
ATOM 11369 O O . PHE F 1 87 ? 68.300 -28.130 21.728 1.00 4.09 87 PHE F O 1
ATOM 11377 N N . LEU F 1 88 ? 70.118 -29.265 22.319 1.00 4.63 88 LEU F N 1
ATOM 11378 C CA . LEU F 1 88 ? 70.246 -29.840 20.964 1.00 6.11 88 LEU F CA 1
ATOM 11379 C C . LEU F 1 88 ? 69.091 -30.783 20.601 1.00 6.07 88 LEU F C 1
ATOM 11380 O O . LEU F 1 88 ? 68.602 -30.777 19.477 1.00 6.79 88 LEU F O 1
ATOM 11385 N N . GLU F 1 89 ? 68.637 -31.597 21.547 1.00 6.31 89 GLU F N 1
ATOM 11386 C CA . GLU F 1 89 ? 67.540 -32.525 21.256 1.00 6.51 89 GLU F CA 1
ATOM 11387 C C . GLU F 1 89 ? 66.250 -31.780 20.869 1.00 6.26 89 GLU F C 1
ATOM 11388 O O . GLU F 1 89 ? 65.556 -32.170 19.905 1.00 6.48 89 GLU F O 1
ATOM 11394 N N . TYR F 1 90 ? 65.946 -30.702 21.594 1.00 3.46 90 TYR F N 1
ATOM 11395 C CA . TYR F 1 90 ? 64.707 -29.957 21.376 1.00 4.60 90 TYR F CA 1
ATOM 11396 C C . TYR F 1 90 ? 64.792 -28.839 20.354 1.00 4.55 90 TYR F C 1
ATOM 11397 O O . TYR F 1 90 ? 63.798 -28.583 19.645 1.00 4.94 90 TYR F O 1
ATOM 11406 N N . LEU F 1 91 ? 65.960 -28.206 20.229 1.00 5.17 91 LEU F N 1
ATOM 11407 C CA . LEU F 1 91 ? 66.062 -26.984 19.400 1.00 5.81 91 LEU F CA 1
ATOM 11408 C C . LEU F 1 91 ? 66.838 -27.115 18.081 1.00 7.50 91 LEU F C 1
ATOM 11409 O O . LEU F 1 91 ? 66.741 -26.250 17.214 1.00 6.61 91 LEU F O 1
ATOM 11414 N N . GLN F 1 92 ? 67.603 -28.193 17.912 1.00 9.07 92 GLN F N 1
ATOM 11415 C CA . GLN F 1 92 ? 68.336 -28.373 16.686 1.00 10.66 92 GLN F CA 1
ATOM 11416 C C . GLN F 1 92 ? 67.435 -28.323 15.452 1.00 10.30 92 GLN F C 1
ATOM 11417 O O . GLN F 1 92 ? 67.824 -27.734 14.475 1.00 11.11 92 GLN F O 1
ATOM 11423 N N . PRO F 1 93 ? 66.244 -28.962 15.473 1.00 10.25 93 PRO F N 1
ATOM 11424 C CA . PRO F 1 93 ? 65.377 -28.751 14.316 1.00 10.71 93 PRO F CA 1
ATOM 11425 C C . PRO F 1 93 ? 65.052 -27.284 13.995 1.00 10.47 93 PRO F C 1
ATOM 11426 O O . PRO F 1 93 ? 64.819 -26.983 12.823 1.00 9.54 93 PRO F O 1
ATOM 11430 N N . LEU F 1 94 ? 65.065 -26.387 14.995 1.00 9.26 94 LEU F N 1
ATOM 11431 C CA . LEU F 1 94 ? 64.796 -24.951 14.749 1.00 9.58 94 LEU F CA 1
ATOM 11432 C C . LEU F 1 94 ? 66.041 -24.223 14.234 1.00 9.83 94 LEU F C 1
ATOM 11433 O O . LEU F 1 94 ? 65.949 -23.145 13.637 1.00 10.88 94 LEU F O 1
ATOM 11438 N N . CYS F 1 95 ? 67.206 -24.815 14.486 1.00 9.89 95 CYS F N 1
ATOM 11439 C CA . CYS F 1 95 ? 68.505 -24.256 14.071 1.00 10.02 95 CYS F CA 1
ATOM 11440 C C . CYS F 1 95 ? 69.486 -25.394 13.741 1.00 9.87 95 CYS F C 1
ATOM 11441 O O . CYS F 1 95 ? 70.433 -25.646 14.508 1.00 9.62 95 CYS F O 1
ATOM 11444 N N . PRO F 1 96 ? 69.293 -26.048 12.578 1.00 10.66 96 PRO F N 1
ATOM 11445 C CA . PRO F 1 96 ? 70.049 -27.266 12.206 1.00 11.08 96 PRO F CA 1
ATOM 11446 C C . PRO F 1 96 ? 71.534 -27.015 11.942 1.00 11.16 96 PRO F C 1
ATOM 11447 O O . PRO F 1 96 ? 72.345 -27.935 12.037 1.00 10.35 96 PRO F O 1
ATOM 11451 N N . GLN F 1 97 ? 71.887 -25.768 11.651 1.00 12.30 97 GLN F N 1
ATOM 11452 C CA . GLN F 1 97 ? 73.287 -25.366 11.448 1.00 14.03 97 GLN F CA 1
ATOM 11453 C C . GLN F 1 97 ? 74.207 -25.603 12.640 1.00 14.03 97 GLN F C 1
ATOM 11454 O O . GLN F 1 97 ? 75.424 -25.555 12.478 1.00 15.02 97 GLN F O 1
ATOM 11460 N N . LEU F 1 98 ? 73.652 -25.833 13.828 1.00 13.86 98 LEU F N 1
ATOM 11461 C CA . LEU F 1 98 ? 74.474 -26.035 15.021 1.00 14.03 98 LEU F CA 1
ATOM 11462 C C . LEU F 1 98 ? 75.187 -27.393 15.036 1.00 14.42 98 LEU F C 1
ATOM 11463 O O . LEU F 1 98 ? 76.133 -27.598 15.815 1.00 13.98 98 LEU F O 1
ATOM 11468 N N . GLY F 1 99 ? 74.701 -28.310 14.203 1.00 14.23 99 GLY F N 1
ATOM 11469 C CA . GLY F 1 99 ? 75.269 -29.651 14.092 1.00 14.62 99 GLY F CA 1
ATOM 11470 C C . GLY F 1 99 ? 74.520 -30.676 14.929 1.00 15.12 99 GLY F C 1
ATOM 11471 O O . GLY F 1 99 ? 73.386 -30.438 15.332 1.00 15.65 99 GLY F O 1
ATOM 11472 N N . SER F 1 100 ? 75.161 -31.812 15.204 1.00 14.38 100 SER F N 1
ATOM 11473 C CA . SER F 1 100 ? 74.549 -32.856 15.999 1.00 14.89 100 SER F CA 1
ATOM 11474 C C . SER F 1 100 ? 75.440 -33.276 17.151 1.00 14.01 100 SER F C 1
ATOM 11475 O O . SER F 1 100 ? 75.232 -34.340 17.737 1.00 13.27 100 SER F O 1
ATOM 11478 N N . ASP F 1 101 ? 76.437 -32.454 17.468 1.00 13.07 101 ASP F N 1
ATOM 11479 C CA . ASP F 1 101 ? 77.280 -32.713 18.635 1.00 12.93 101 ASP F CA 1
ATOM 11480 C C . ASP F 1 101 ? 76.944 -31.632 19.671 1.00 11.97 101 ASP F C 1
ATOM 11481 O O . ASP F 1 101 ? 77.293 -30.464 19.486 1.00 12.00 101 ASP F O 1
ATOM 11486 N N . ALA F 1 102 ? 76.285 -32.031 20.765 1.00 11.21 102 ALA F N 1
ATOM 11487 C CA . ALA F 1 102 ? 75.874 -31.072 21.834 1.00 11.08 102 ALA F CA 1
ATOM 11488 C C . ALA F 1 102 ? 77.039 -30.353 22.530 1.00 11.16 102 ALA F C 1
ATOM 11489 O O . ALA F 1 102 ? 76.864 -29.270 23.074 1.00 10.09 102 ALA F O 1
ATOM 11491 N N . ASN F 1 103 ? 78.231 -30.946 22.518 1.00 11.20 103 ASN F N 1
ATOM 11492 C CA . ASN F 1 103 ? 79.392 -30.287 23.108 1.00 11.03 103 ASN F CA 1
ATOM 11493 C C . ASN F 1 103 ? 80.122 -29.302 22.206 1.00 10.69 103 ASN F C 1
ATOM 11494 O O . ASN F 1 103 ? 81.022 -28.601 22.662 1.00 10.57 103 ASN F O 1
ATOM 11499 N N . ASN F 1 104 ? 79.738 -29.250 20.936 1.00 9.91 104 ASN F N 1
ATOM 11500 C CA . ASN F 1 104 ? 80.378 -28.377 19.967 1.00 9.20 104 ASN F CA 1
ATOM 11501 C C . ASN F 1 104 ? 79.385 -27.650 19.082 1.00 9.16 104 ASN F C 1
ATOM 11502 O O . ASN F 1 104 ? 79.547 -27.617 17.854 1.00 9.13 104 ASN F O 1
ATOM 11507 N N . MET F 1 105 ? 78.358 -27.067 19.696 1.00 8.54 105 MET F N 1
ATOM 11508 C CA . MET F 1 105 ? 77.345 -26.332 18.939 1.00 8.93 105 MET F CA 1
ATOM 11509 C C . MET F 1 105 ? 77.818 -24.961 18.531 1.00 7.93 105 MET F C 1
ATOM 11510 O O . MET F 1 105 ? 78.096 -24.115 19.382 1.00 6.59 105 MET F O 1
ATOM 11515 N N . ARG F 1 106 ? 77.918 -24.736 17.222 1.00 7.67 106 ARG F N 1
ATOM 11516 C CA . ARG F 1 106 ? 78.254 -23.397 16.702 1.00 7.28 106 ARG F CA 1
ATOM 11517 C C . ARG F 1 106 ? 77.918 -23.374 15.239 1.00 8.03 106 ARG F C 1
ATOM 11518 O O . ARG F 1 106 ? 77.766 -24.441 14.620 1.00 8.91 106 ARG F O 1
ATOM 11526 N N . CYS F 1 107 ? 77.799 -22.182 14.667 1.00 7.44 107 CYS F N 1
ATOM 11527 C CA . CYS F 1 107 ? 77.674 -22.102 13.242 1.00 8.06 107 CYS F CA 1
ATOM 11528 C C . CYS F 1 107 ? 78.076 -20.742 12.709 1.00 7.67 107 CYS F C 1
ATOM 11529 O O . CYS F 1 107 ? 78.064 -19.739 13.426 1.00 7.19 107 CYS F O 1
ATOM 11532 N N . ALA F 1 108 ? 78.424 -20.716 11.426 1.00 7.80 108 ALA F N 1
ATOM 11533 C CA . ALA F 1 108 ? 78.797 -19.464 10.748 1.00 8.28 108 ALA F CA 1
ATOM 11534 C C . ALA F 1 108 ? 77.801 -19.184 9.660 1.00 8.10 108 ALA F C 1
ATOM 11535 O O . ALA F 1 108 ? 77.344 -20.106 8.995 1.00 8.32 108 ALA F O 1
ATOM 11537 N N . VAL F 1 109 ? 77.470 -17.923 9.448 1.00 7.91 109 VAL F N 1
ATOM 11538 C CA . VAL F 1 109 ? 76.518 -17.560 8.416 1.00 8.43 109 VAL F CA 1
ATOM 11539 C C . VAL F 1 109 ? 77.185 -16.562 7.476 1.00 8.94 109 VAL F C 1
ATOM 1154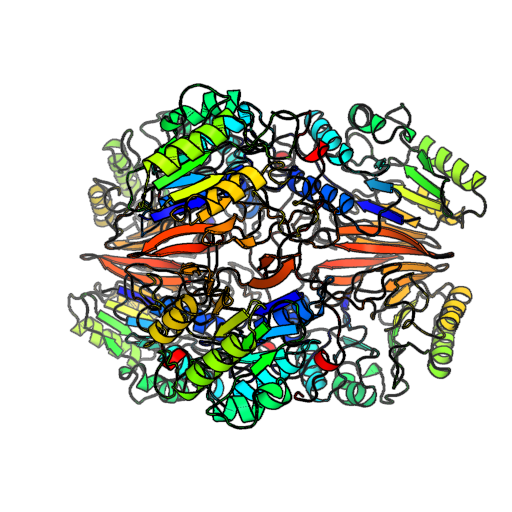0 O O . VAL F 1 109 ? 77.693 -15.518 7.898 1.00 8.20 109 VAL F O 1
ATOM 11544 N N . ASP F 1 110 ? 77.177 -16.887 6.192 1.00 10.10 110 ASP F N 1
ATOM 11545 C CA . ASP F 1 110 ? 77.847 -16.043 5.215 1.00 12.69 110 ASP F CA 1
ATOM 11546 C C . ASP F 1 110 ? 76.898 -15.300 4.243 1.00 12.97 110 ASP F C 1
ATOM 11547 O O . ASP F 1 110 ? 77.350 -14.741 3.244 1.00 12.91 110 ASP F O 1
ATOM 11552 N N . ASP F 1 111 ? 75.599 -15.285 4.536 1.00 12.73 111 ASP F N 1
ATOM 11553 C CA . ASP F 1 111 ? 74.606 -14.767 3.598 1.00 13.16 111 ASP F CA 1
ATOM 11554 C C . ASP F 1 111 ? 74.725 -13.266 3.377 1.00 12.05 111 ASP F C 1
ATOM 11555 O O . ASP F 1 111 ? 74.289 -12.758 2.353 1.00 12.20 111 ASP F O 1
ATOM 11560 N N . PHE F 1 112 ? 75.323 -12.560 4.331 1.00 10.15 112 PHE F N 1
ATOM 11561 C CA . PHE F 1 112 ? 75.244 -11.100 4.366 1.00 9.58 112 PHE F CA 1
ATOM 11562 C C . PHE F 1 112 ? 76.623 -10.443 4.187 1.00 8.55 112 PHE F C 1
ATOM 11563 O O . PHE F 1 112 ? 77.626 -11.143 4.134 1.00 8.74 112 PHE F O 1
ATOM 11571 N N . ALA F 1 113 ? 76.676 -9.112 4.152 1.00 7.65 113 ALA F N 1
ATOM 11572 C CA . ALA F 1 113 ? 77.934 -8.353 3.987 1.00 6.73 113 ALA F CA 1
ATOM 11573 C C . ALA F 1 113 ? 78.904 -8.540 5.164 1.00 5.90 113 ALA F C 1
ATOM 11574 O O . ALA F 1 113 ? 80.140 -8.463 5.021 1.00 5.27 113 ALA F O 1
ATOM 11576 N N . THR F 1 114 ? 78.326 -8.761 6.342 1.00 4.24 114 THR F N 1
ATOM 11577 C CA . THR F 1 114 ? 79.081 -9.123 7.518 1.00 2.96 114 THR F CA 1
ATOM 11578 C C . THR F 1 114 ? 78.840 -10.600 7.862 1.00 3.34 114 THR F C 1
ATOM 11579 O O . THR F 1 114 ? 77.681 -11.090 7.923 1.00 3.10 114 THR F O 1
ATOM 11583 N N . ARG F 1 115 ? 79.936 -11.305 8.093 1.00 3.27 115 ARG F N 1
ATOM 11584 C CA . ARG F 1 115 ? 79.898 -12.684 8.536 1.00 5.31 115 ARG F CA 1
ATOM 11585 C C . ARG F 1 115 ? 79.401 -12.813 9.999 1.00 4.41 115 ARG F C 1
ATOM 11586 O O . ARG F 1 115 ? 79.762 -12.001 10.840 1.00 4.47 115 ARG F O 1
ATOM 11594 N N . LEU F 1 116 ? 78.573 -13.825 10.301 1.00 4.48 116 LEU F N 1
ATOM 11595 C CA . LEU F 1 116 ? 77.990 -13.987 11.646 1.00 3.17 116 LEU F CA 1
ATOM 11596 C C . LEU F 1 116 ? 78.463 -15.295 12.244 1.00 3.25 116 LEU F C 1
ATOM 11597 O O . LEU F 1 116 ? 78.325 -16.360 11.606 1.00 2.65 116 LEU F O 1
ATOM 11602 N N . LEU F 1 117 ? 79.047 -15.217 13.437 1.00 2.72 117 LEU F N 1
ATOM 11603 C CA . LEU F 1 117 ? 79.600 -16.383 14.112 1.00 3.16 117 LEU F CA 1
ATOM 11604 C C . LEU F 1 117 ? 78.859 -16.636 15.438 1.00 2.71 117 LEU F C 1
ATOM 11605 O O . LEU F 1 117 ? 78.803 -15.745 16.279 1.00 2.00 117 LEU F O 1
ATOM 11610 N N . PHE F 1 118 ? 78.283 -17.839 15.593 1.00 2.64 118 PHE F N 1
ATOM 11611 C CA . PHE F 1 118 ? 77.471 -18.158 16.770 1.00 2.10 118 PHE F CA 1
ATOM 11612 C C . PHE F 1 118 ? 78.198 -19.229 17.539 1.00 3.04 118 PHE F C 1
ATOM 11613 O O . PHE F 1 118 ? 78.544 -20.270 16.967 1.00 3.71 118 PHE F O 1
ATOM 11621 N N . ILE F 1 119 ? 78.479 -18.968 18.816 1.00 3.33 119 ILE F N 1
ATOM 11622 C CA . ILE F 1 119 ? 79.204 -19.914 19.666 1.00 4.30 119 ILE F CA 1
ATOM 11623 C C . ILE F 1 119 ? 78.492 -20.155 20.995 1.00 4.58 119 ILE F C 1
ATOM 11624 O O . ILE F 1 119 ? 77.633 -19.361 21.404 1.00 5.08 119 ILE F O 1
ATOM 11629 N N . ASP F 1 120 ? 78.882 -21.247 21.661 1.00 5.30 120 ASP F N 1
ATOM 11630 C CA . ASP F 1 120 ? 78.383 -21.643 22.951 1.00 5.44 120 ASP F CA 1
ATOM 11631 C C . ASP F 1 120 ? 79.479 -21.387 23.965 1.00 6.18 120 ASP F C 1
ATOM 11632 O O . ASP F 1 120 ? 80.513 -22.069 23.937 1.00 6.29 120 ASP F O 1
ATOM 11637 N N . SER F 1 121 ? 79.288 -20.387 24.840 1.00 5.65 121 SER F N 1
ATOM 11638 C CA . SER F 1 121 ? 80.265 -20.104 25.883 1.00 5.39 121 SER F CA 1
ATOM 11639 C C . SER F 1 121 ? 79.872 -20.796 27.187 1.00 6.45 121 SER F C 1
ATOM 11640 O O . SER F 1 121 ? 80.535 -20.601 28.198 1.00 5.70 121 SER F O 1
ATOM 11643 N N . SER F 1 122 ? 78.793 -21.585 27.175 1.00 7.00 122 SER F N 1
ATOM 11644 C CA . SER F 1 122 ? 78.308 -22.175 28.437 1.00 7.84 122 SER F CA 1
ATOM 11645 C C . SER F 1 122 ? 79.122 -23.398 28.853 1.00 8.38 122 SER F C 1
ATOM 11646 O O . SER F 1 122 ? 79.671 -24.133 28.018 1.00 6.07 122 SER F O 1
ATOM 11649 N N . ARG F 1 123 ? 79.165 -23.630 30.160 1.00 9.37 123 ARG F N 1
ATOM 11650 C CA . ARG F 1 123 ? 79.969 -24.692 30.690 1.00 10.24 123 ARG F CA 1
ATOM 11651 C C . ARG F 1 123 ? 79.196 -25.399 31.809 1.00 10.72 123 ARG F C 1
ATOM 11652 O O . ARG F 1 123 ? 78.700 -24.750 32.731 1.00 9.18 123 ARG F O 1
ATOM 11660 N N . ALA F 1 124 ? 79.055 -26.722 31.704 1.00 11.32 124 ALA F N 1
ATOM 11661 C CA . ALA F 1 124 ? 78.275 -27.482 32.703 1.00 12.04 124 ALA F CA 1
ATOM 11662 C C . ALA F 1 124 ? 78.859 -27.309 34.104 1.00 12.18 124 ALA F C 1
ATOM 11663 O O . ALA F 1 124 ? 80.092 -27.301 34.287 1.00 12.62 124 ALA F O 1
ATOM 11665 N N . GLY F 1 125 ? 77.971 -27.139 35.078 1.00 12.29 125 GLY F N 1
ATOM 11666 C CA . GLY F 1 125 ? 78.358 -27.108 36.480 1.00 11.80 125 GLY F CA 1
ATOM 11667 C C . GLY F 1 125 ? 78.613 -25.725 37.015 1.00 13.05 125 GLY F C 1
ATOM 11668 O O . GLY F 1 125 ? 78.780 -25.541 38.235 1.00 13.19 125 GLY F O 1
ATOM 11669 N N . THR F 1 126 ? 78.630 -24.729 36.132 1.00 12.48 126 THR F N 1
ATOM 11670 C CA . THR F 1 126 ? 78.966 -23.384 36.568 1.00 12.25 126 THR F CA 1
ATOM 11671 C C . THR F 1 126 ? 78.145 -22.309 35.832 1.00 12.33 126 THR F C 1
ATOM 11672 O O . THR F 1 126 ? 77.647 -22.551 34.743 1.00 12.25 126 THR F O 1
ATOM 11676 N N . SER F 1 127 ? 78.005 -21.135 36.444 1.00 12.15 127 SER F N 1
ATOM 11677 C CA . SER F 1 127 ? 77.392 -19.988 35.790 1.00 12.45 127 SER F CA 1
ATOM 11678 C C . SER F 1 127 ? 78.404 -19.236 34.920 1.00 11.89 127 SER F C 1
ATOM 11679 O O . SER F 1 127 ? 78.020 -18.436 34.042 1.00 12.18 127 SER F O 1
ATOM 11682 N N . LYS F 1 128 ? 79.691 -19.457 35.184 1.00 10.76 128 LYS F N 1
ATOM 11683 C CA . LYS F 1 128 ? 80.756 -18.767 34.477 1.00 11.37 128 LYS F CA 1
ATOM 11684 C C . LYS F 1 128 ? 80.873 -19.261 33.018 1.00 10.63 128 LYS F C 1
ATOM 11685 O O . LYS F 1 128 ? 80.515 -20.395 32.711 1.00 10.36 128 LYS F O 1
ATOM 11691 N N . GLY F 1 129 ? 81.324 -18.389 32.125 1.00 9.62 129 GLY F N 1
ATOM 11692 C CA . GLY F 1 129 ? 81.553 -18.799 30.742 1.00 9.71 129 GLY F CA 1
ATOM 11693 C C . GLY F 1 129 ? 82.904 -19.439 30.526 1.00 9.49 129 GLY F C 1
ATOM 11694 O O . GLY F 1 129 ? 83.820 -19.308 31.351 1.00 9.30 129 GLY F O 1
ATOM 11695 N N . TRP F 1 130 ? 83.038 -20.138 29.406 1.00 10.01 130 TRP F N 1
ATOM 11696 C CA . TRP F 1 130 ? 84.296 -20.779 29.070 1.00 10.39 130 TRP F CA 1
ATOM 11697 C C . TRP F 1 130 ? 84.407 -21.022 27.573 1.00 10.15 130 TRP F C 1
ATOM 11698 O O . TRP F 1 130 ? 83.539 -21.678 26.974 1.00 10.49 130 TRP F O 1
ATOM 11709 N N . LEU F 1 131 ? 85.485 -20.538 26.979 1.00 9.98 131 LEU F N 1
ATOM 11710 C CA . LEU F 1 131 ? 85.777 -20.864 25.577 1.00 10.30 131 LEU F CA 1
ATOM 11711 C C . LEU F 1 131 ? 86.652 -22.112 25.483 1.00 10.23 131 LEU F C 1
ATOM 11712 O O . LEU F 1 131 ? 87.764 -22.129 25.992 1.00 10.06 131 LEU F O 1
ATOM 11717 N N . THR F 1 132 ? 86.130 -23.178 24.882 1.00 10.50 132 THR F N 1
ATOM 11718 C CA . THR F 1 132 ? 86.937 -24.383 24.716 1.00 10.93 132 THR F CA 1
ATOM 11719 C C . THR F 1 132 ? 87.981 -24.174 23.604 1.00 11.27 132 THR F C 1
ATOM 11720 O O . THR F 1 132 ? 87.886 -23.228 22.815 1.00 10.72 132 THR F O 1
ATOM 11724 N N . ASP F 1 133 ? 88.957 -25.078 23.543 1.00 11.63 133 ASP F N 1
ATOM 11725 C CA . ASP F 1 133 ? 89.972 -25.041 22.499 1.00 12.01 133 ASP F CA 1
ATOM 11726 C C . ASP F 1 133 ? 89.393 -25.233 21.118 1.00 11.21 133 ASP F C 1
ATOM 11727 O O . ASP F 1 133 ? 89.839 -24.588 20.167 1.00 11.34 133 ASP F O 1
ATOM 11732 N N . GLU F 1 134 ? 88.413 -26.129 20.996 1.00 10.98 134 GLU F N 1
ATOM 11733 C CA . GLU F 1 134 ? 87.760 -26.325 19.700 1.00 11.78 134 GLU F CA 1
ATOM 11734 C C . GLU F 1 134 ? 87.011 -25.092 19.270 1.00 9.88 134 GLU F C 1
ATOM 11735 O O . GLU F 1 134 ? 86.976 -24.822 18.089 1.00 8.58 134 GLU F O 1
ATOM 11741 N N . THR F 1 135 ? 86.388 -24.375 20.213 1.00 8.03 135 THR F N 1
ATOM 11742 C CA . THR F 1 135 ? 85.677 -23.147 19.834 1.00 8.27 135 THR F CA 1
ATOM 11743 C C . THR F 1 135 ? 86.669 -22.107 19.365 1.00 8.12 135 THR F C 1
ATOM 11744 O O . THR F 1 135 ? 86.443 -21.458 18.334 1.00 7.98 135 THR F O 1
ATOM 11748 N N . ILE F 1 136 ? 87.765 -21.962 20.118 1.00 8.18 136 ILE F N 1
ATOM 11749 C CA . ILE F 1 136 ? 88.805 -20.987 19.779 1.00 8.25 136 ILE F CA 1
ATOM 11750 C C . ILE F 1 136 ? 89.417 -21.320 18.419 1.00 7.76 136 ILE F C 1
ATOM 11751 O O . ILE F 1 136 ? 89.529 -20.428 17.564 1.00 6.65 136 ILE F O 1
ATOM 11756 N N . SER F 1 137 ? 89.731 -22.606 18.188 1.00 6.93 137 SER F N 1
ATOM 11757 C CA . SER F 1 137 ? 90.303 -23.044 16.906 1.00 7.77 137 SER F CA 1
ATOM 11758 C C . SER F 1 137 ? 89.358 -22.827 15.753 1.00 6.89 137 SER F C 1
ATOM 11759 O O . SER F 1 137 ? 89.800 -22.463 14.651 1.00 6.18 137 SER F O 1
ATOM 11762 N N . TRP F 1 138 ? 88.073 -23.107 15.981 1.00 6.29 138 TRP F N 1
ATOM 11763 C CA . TRP F 1 138 ? 87.050 -22.877 14.966 1.00 6.40 138 TRP F CA 1
ATOM 11764 C C . TRP F 1 138 ? 86.950 -21.393 14.657 1.00 6.65 138 TRP F C 1
ATOM 11765 O O . TRP F 1 138 ? 86.940 -20.999 13.487 1.00 6.59 138 TRP F O 1
ATOM 11776 N N . LEU F 1 139 ? 86.879 -20.558 15.691 1.00 6.51 139 LEU F N 1
ATOM 11777 C CA . LEU F 1 139 ? 86.911 -19.098 15.494 1.00 7.10 139 LEU F CA 1
ATOM 11778 C C . LEU F 1 139 ? 88.113 -18.590 14.657 1.00 7.74 139 LEU F C 1
ATOM 11779 O O . LEU F 1 139 ? 87.934 -17.779 13.734 1.00 7.00 139 LEU F O 1
ATOM 11784 N N . GLU F 1 140 ? 89.321 -19.070 14.985 1.00 8.42 140 GLU F N 1
ATOM 11785 C CA . GLU F 1 140 ? 90.551 -18.660 14.260 1.00 10.29 140 GLU F CA 1
ATOM 11786 C C . GLU F 1 140 ? 90.446 -19.031 12.783 1.00 9.31 140 GLU F C 1
ATOM 11787 O O . GLU F 1 140 ? 90.788 -18.242 11.917 1.00 9.82 140 GLU F O 1
ATOM 11793 N N . ALA F 1 141 ? 89.955 -20.231 12.514 1.00 9.07 141 ALA F N 1
ATOM 11794 C CA . ALA F 1 141 ? 89.728 -20.718 11.140 1.00 9.05 141 ALA F CA 1
ATOM 11795 C C . ALA F 1 141 ? 88.719 -19.861 10.373 1.00 9.17 141 ALA F C 1
ATOM 11796 O O . ALA F 1 141 ? 88.985 -19.438 9.218 1.00 10.16 141 ALA F O 1
ATOM 11798 N N . GLN F 1 142 ? 87.580 -19.553 10.992 1.00 7.66 142 GLN F N 1
ATOM 11799 C CA . GLN F 1 142 ? 86.612 -18.625 10.338 1.00 7.57 142 GLN F CA 1
ATOM 11800 C C . GLN F 1 142 ? 87.210 -17.239 10.058 1.00 7.42 142 GLN F C 1
ATOM 11801 O O . GLN F 1 142 ? 86.977 -16.668 8.983 1.00 6.38 142 GLN F O 1
ATOM 11807 N N . LEU F 1 143 ? 87.953 -16.695 11.028 1.00 7.85 143 LEU F N 1
ATOM 11808 C CA . LEU F 1 143 ? 88.466 -15.323 10.913 1.00 9.37 143 LEU F CA 1
ATOM 11809 C C . LEU F 1 143 ? 89.608 -15.248 9.891 1.00 11.47 143 LEU F C 1
ATOM 11810 O O . LEU F 1 143 ? 89.676 -14.301 9.075 1.00 10.87 143 LEU F O 1
ATOM 11815 N N . PHE F 1 144 ? 90.470 -16.266 9.915 1.00 12.38 144 PHE F N 1
ATOM 11816 C CA . PHE F 1 144 ? 91.470 -16.425 8.884 1.00 14.30 144 PHE F CA 1
ATOM 11817 C C . PHE F 1 144 ? 90.865 -16.544 7.461 1.00 14.31 144 PHE F C 1
ATOM 11818 O O . PHE F 1 144 ? 91.207 -15.745 6.584 1.00 13.44 144 PHE F O 1
ATOM 11826 N N . GLU F 1 145 ? 89.967 -17.507 7.248 1.00 13.95 145 GLU F N 1
ATOM 11827 C CA . GLU F 1 145 ? 89.263 -17.653 5.969 1.00 15.86 145 GLU F CA 1
ATOM 11828 C C . GLU F 1 145 ? 88.403 -16.437 5.514 1.00 15.17 145 GLU F C 1
ATOM 11829 O O . GLU F 1 145 ? 88.266 -16.182 4.309 1.00 15.12 145 GLU F O 1
ATOM 11835 N N . GLY F 1 146 ? 87.819 -15.697 6.455 1.00 14.68 146 GLY F N 1
ATOM 11836 C CA . GLY F 1 146 ? 87.002 -14.513 6.101 1.00 13.56 146 GLY F CA 1
ATOM 11837 C C . GLY F 1 146 ? 87.802 -13.339 5.533 1.00 14.04 146 GLY F C 1
ATOM 11838 O O . GLY F 1 146 ? 87.277 -12.525 4.765 1.00 13.12 146 GLY F O 1
ATOM 11839 N N . GLY F 1 147 ? 89.086 -13.256 5.887 1.00 14.14 147 GLY F N 1
ATOM 11840 C CA . GLY F 1 147 ? 89.935 -12.184 5.373 1.00 14.39 147 GLY F CA 1
ATOM 11841 C C . GLY F 1 147 ? 89.372 -10.815 5.707 1.00 14.37 147 GLY F C 1
ATOM 11842 O O . GLY F 1 147 ? 89.154 -10.504 6.873 1.00 14.14 147 GLY F O 1
ATOM 11843 N N . ASP F 1 148 ? 89.108 -10.015 4.681 1.00 14.53 148 ASP F N 1
ATOM 11844 C CA . ASP F 1 148 ? 88.681 -8.621 4.843 1.00 15.02 148 ASP F CA 1
ATOM 11845 C C . ASP F 1 148 ? 87.191 -8.440 5.119 1.00 13.12 148 ASP F C 1
ATOM 11846 O O . ASP F 1 148 ? 86.742 -7.319 5.316 1.00 13.26 148 ASP F O 1
ATOM 11851 N N . LYS F 1 149 ? 86.427 -9.517 5.048 1.00 10.95 149 LYS F N 1
ATOM 11852 C CA . LYS F 1 149 ? 84.983 -9.453 5.280 1.00 9.59 149 LYS F CA 1
ATOM 11853 C C . LYS F 1 149 ? 84.744 -9.244 6.784 1.00 7.71 149 LYS F C 1
ATOM 11854 O O . LYS F 1 149 ? 85.282 -10.023 7.572 1.00 6.12 149 LYS F O 1
ATOM 11860 N N . PRO F 1 150 ? 83.958 -8.202 7.170 1.00 6.36 150 PRO F N 1
ATOM 11861 C CA . PRO F 1 150 ? 83.731 -7.940 8.618 1.00 4.92 150 PRO F CA 1
ATOM 11862 C C . PRO F 1 150 ? 82.990 -9.100 9.286 1.00 3.93 150 PRO F C 1
ATOM 11863 O O . PRO F 1 150 ? 82.323 -9.878 8.613 1.00 3.10 150 PRO F O 1
ATOM 11867 N N . ALA F 1 151 ? 83.092 -9.202 10.603 1.00 3.19 151 ALA F N 1
ATOM 11868 C CA . ALA F 1 151 ? 82.559 -10.387 11.282 1.00 2.38 151 ALA F CA 1
ATOM 11869 C C . ALA F 1 151 ? 81.974 -9.960 12.636 1.00 2.08 151 ALA F C 1
ATOM 11870 O O . ALA F 1 151 ? 82.511 -9.065 13.282 1.00 2.00 151 ALA F O 1
ATOM 11872 N N . THR F 1 152 ? 80.863 -10.600 13.007 1.00 2.00 152 THR F N 1
ATOM 11873 C CA . THR F 1 152 ? 80.170 -10.343 14.287 1.00 2.00 152 THR F CA 1
ATOM 11874 C C . THR F 1 152 ? 80.061 -11.693 15.004 1.00 2.14 152 THR F C 1
ATOM 11875 O O . THR F 1 152 ? 79.659 -12.695 14.392 1.00 2.00 152 THR F O 1
ATOM 11879 N N . ILE F 1 153 ? 80.429 -11.702 16.278 1.00 2.00 153 ILE F N 1
ATOM 11880 C CA . ILE F 1 153 ? 80.285 -12.882 17.115 1.00 2.00 153 ILE F CA 1
ATOM 11881 C C . ILE F 1 153 ? 79.084 -12.689 18.055 1.00 2.00 153 ILE F C 1
ATOM 11882 O O . ILE F 1 153 ? 78.893 -11.585 18.634 1.00 2.00 153 ILE F O 1
ATOM 11887 N N . PHE F 1 154 ? 78.268 -13.743 18.150 1.00 2.00 154 PHE F N 1
ATOM 11888 C CA . PHE F 1 154 ? 77.183 -13.847 19.122 1.00 2.00 154 PHE F CA 1
ATOM 11889 C C . PHE F 1 154 ? 77.535 -14.910 20.144 1.00 2.00 154 PHE F C 1
ATOM 11890 O O . PHE F 1 154 ? 77.829 -16.039 19.777 1.00 2.00 154 PHE F O 1
ATOM 11898 N N . MET F 1 155 ? 77.530 -14.556 21.430 1.00 2.00 155 MET F N 1
ATOM 11899 C CA . MET F 1 155 ? 77.840 -15.563 22.455 1.00 3.33 155 MET F CA 1
ATOM 11900 C C . MET F 1 155 ? 77.081 -15.211 23.726 1.00 3.50 155 MET F C 1
ATOM 11901 O O . MET F 1 155 ? 76.720 -14.039 23.939 1.00 4.12 155 MET F O 1
ATOM 11906 N N . HIS F 1 156 ? 76.875 -16.189 24.598 1.00 3.90 156 HIS F N 1
ATOM 11907 C CA . HIS F 1 156 ? 76.151 -15.869 25.829 1.00 5.18 156 HIS F CA 1
ATOM 11908 C C . HIS F 1 156 ? 76.879 -14.913 26.789 1.00 6.01 156 HIS F C 1
ATOM 11909 O O . HIS F 1 156 ? 76.337 -13.835 27.120 1.00 6.48 156 HIS F O 1
ATOM 11916 N N . HIS F 1 157 ? 78.082 -15.303 27.235 1.00 6.96 157 HIS F N 1
ATOM 11917 C CA . HIS F 1 157 ? 78.803 -14.591 28.309 1.00 7.59 157 HIS F CA 1
ATOM 11918 C C . HIS F 1 157 ? 79.679 -13.490 27.753 1.00 8.27 157 HIS F C 1
ATOM 11919 O O . HIS F 1 157 ? 80.417 -13.740 26.794 1.00 8.52 157 HIS F O 1
ATOM 11926 N N . PRO F 1 158 ? 79.659 -12.304 28.390 1.00 8.05 158 PRO F N 1
ATOM 11927 C CA . PRO F 1 158 ? 80.575 -11.228 27.969 1.00 8.69 158 PRO F CA 1
ATOM 11928 C C . PRO F 1 158 ? 82.043 -11.644 28.185 1.00 9.24 158 PRO F C 1
ATOM 11929 O O . PRO F 1 158 ? 82.372 -12.225 29.240 1.00 9.99 158 PRO F O 1
ATOM 11933 N N . PRO F 1 159 ? 82.926 -11.357 27.197 1.00 9.37 159 PRO F N 1
ATOM 11934 C CA . PRO F 1 159 ? 84.348 -11.776 27.250 1.00 9.20 159 PRO F CA 1
ATOM 11935 C C . PRO F 1 159 ? 85.281 -10.861 28.082 1.00 9.87 159 PRO F C 1
ATOM 11936 O O . PRO F 1 159 ? 86.482 -11.082 28.106 1.00 9.33 159 PRO F O 1
ATOM 11940 N N . LEU F 1 160 ? 84.735 -9.865 28.787 1.00 10.53 160 LEU F N 1
ATOM 11941 C CA . LEU F 1 160 ? 85.548 -9.032 29.686 1.00 11.12 160 LEU F CA 1
ATOM 11942 C C . LEU F 1 160 ? 84.688 -8.527 30.827 1.00 11.45 160 LEU F C 1
ATOM 11943 O O . LEU F 1 160 ? 83.468 -8.455 30.684 1.00 11.63 160 LEU F O 1
ATOM 11948 N N . PRO F 1 161 ? 85.300 -8.212 31.981 1.00 12.12 161 PRO F N 1
ATOM 11949 C CA . PRO F 1 161 ? 84.478 -7.625 33.063 1.00 11.60 161 PRO F CA 1
ATOM 11950 C C . PRO F 1 161 ? 83.936 -6.217 32.689 1.00 10.94 161 PRO F C 1
ATOM 11951 O O . PRO F 1 161 ? 84.547 -5.509 31.884 1.00 10.08 161 PRO F O 1
ATOM 11955 N N . LEU F 1 162 ? 82.778 -5.847 33.241 1.00 9.88 162 LEU F N 1
ATOM 11956 C CA . LEU F 1 162 ? 82.104 -4.593 32.852 1.00 9.38 162 LEU F CA 1
ATOM 11957 C C . LEU F 1 162 ? 81.791 -3.700 34.054 1.00 9.53 162 LEU F C 1
ATOM 11958 O O . LEU F 1 162 ? 81.160 -2.653 33.911 1.00 8.79 162 LEU F O 1
ATOM 11963 N N . GLY F 1 163 ? 82.260 -4.108 35.230 1.00 9.79 163 GLY F N 1
ATOM 11964 C CA . GLY F 1 163 ? 82.099 -3.332 36.467 1.00 10.98 163 GLY F CA 1
ATOM 11965 C C . GLY F 1 163 ? 80.842 -3.707 37.231 1.00 11.58 163 GLY F C 1
ATOM 11966 O O . GLY F 1 163 ? 80.517 -3.090 38.244 1.00 12.02 163 GLY F O 1
ATOM 11967 N N . ASN F 1 164 ? 80.154 -4.746 36.761 1.00 12.10 164 ASN F N 1
ATOM 11968 C CA . ASN F 1 164 ? 78.861 -5.145 37.310 1.00 11.99 164 ASN F CA 1
ATOM 11969 C C . ASN F 1 164 ? 79.108 -6.109 38.485 1.00 11.89 164 ASN F C 1
ATOM 11970 O O . ASN F 1 164 ? 79.491 -7.262 38.271 1.00 10.59 164 ASN F O 1
ATOM 11975 N N . ALA F 1 165 ? 78.898 -5.664 39.722 1.00 11.87 165 ALA F N 1
ATOM 11976 C CA . ALA F 1 165 ? 79.302 -6.509 40.876 1.00 12.48 165 ALA F CA 1
ATOM 11977 C C . ALA F 1 165 ? 78.617 -7.879 40.906 1.00 12.89 165 ALA F C 1
ATOM 11978 O O . ALA F 1 165 ? 79.213 -8.878 41.305 1.00 14.18 165 ALA F O 1
ATOM 11980 N N . GLN F 1 166 ? 77.371 -7.940 40.466 1.00 14.31 166 GLN F N 1
ATOM 11981 C CA . GLN F 1 166 ? 76.672 -9.203 40.459 1.00 15.79 166 GLN F CA 1
ATOM 11982 C C . GLN F 1 166 ? 77.169 -10.104 39.319 1.00 16.27 166 GLN F C 1
ATOM 11983 O O . GLN F 1 166 ? 77.315 -11.320 39.489 1.00 17.29 166 GLN F O 1
ATOM 11989 N N . MET F 1 167 ? 77.463 -9.509 38.172 1.00 15.60 167 MET F N 1
ATOM 11990 C CA . MET F 1 167 ? 77.673 -10.288 36.941 1.00 15.08 167 MET F CA 1
ATOM 11991 C C . MET F 1 167 ? 79.128 -10.582 36.555 1.00 14.55 167 MET F C 1
ATOM 11992 O O . MET F 1 167 ? 79.406 -11.580 35.870 1.00 15.33 167 MET F O 1
ATOM 11997 N N . ASP F 1 168 ? 80.038 -9.710 36.965 1.00 14.23 168 ASP F N 1
ATOM 11998 C CA . ASP F 1 168 ? 81.466 -9.797 36.617 1.00 14.07 168 ASP F CA 1
ATOM 11999 C C . ASP F 1 168 ? 82.126 -11.112 37.035 1.00 14.73 168 ASP F C 1
ATOM 12000 O O . ASP F 1 168 ? 82.839 -11.709 36.220 1.00 15.61 168 ASP F O 1
ATOM 12005 N N . PRO F 1 169 ? 81.890 -11.580 38.288 1.00 15.07 169 PRO F N 1
ATOM 12006 C CA . PRO F 1 169 ? 82.493 -12.851 38.720 1.00 15.31 169 PRO F CA 1
ATOM 12007 C C . PRO F 1 169 ? 82.054 -14.038 37.852 1.00 15.61 169 PRO F C 1
ATOM 12008 O O . PRO F 1 169 ? 82.697 -15.091 37.866 1.00 15.55 169 PRO F O 1
ATOM 12012 N N . ILE F 1 170 ? 80.950 -13.882 37.131 1.00 15.39 170 ILE F N 1
ATOM 12013 C CA . ILE F 1 170 ? 80.462 -14.962 36.282 1.00 15.16 170 ILE F CA 1
ATOM 12014 C C . ILE F 1 170 ? 80.477 -14.645 34.779 1.00 14.92 170 ILE F C 1
ATOM 12015 O O . ILE F 1 170 ? 79.736 -15.246 34.009 1.00 16.24 170 ILE F O 1
ATOM 12020 N N . ALA F 1 171 ? 81.345 -13.725 34.366 1.00 14.97 171 ALA F N 1
ATOM 12021 C CA . ALA F 1 171 ? 81.636 -13.482 32.940 1.00 15.01 171 ALA F CA 1
ATOM 12022 C C . ALA F 1 171 ? 82.313 -14.702 32.302 1.00 15.48 171 ALA F C 1
ATOM 12023 O O . ALA F 1 171 ? 82.417 -15.764 32.929 1.00 15.40 171 ALA F O 1
ATOM 12025 N N . CYS F 1 172 ? 82.740 -14.561 31.048 1.00 16.39 172 CYS F N 1
ATOM 12026 C CA . CYS F 1 172 ? 83.548 -15.594 30.384 1.00 16.79 172 CYS F CA 1
ATOM 12027 C C . CYS F 1 172 ? 84.931 -15.668 31.032 1.00 16.00 172 CYS F C 1
ATOM 12028 O O . CYS F 1 172 ? 85.707 -14.719 30.934 1.00 15.91 172 CYS F O 1
ATOM 12031 N N . GLU F 1 173 ? 85.235 -16.776 31.703 1.00 14.99 173 GLU F N 1
ATOM 12032 C CA . GLU F 1 173 ? 86.434 -16.843 32.563 1.00 14.74 173 GLU F CA 1
ATOM 12033 C C . GLU F 1 173 ? 87.754 -16.715 31.793 1.00 13.70 173 GLU F C 1
ATOM 12034 O O . GLU F 1 173 ? 88.691 -16.063 32.278 1.00 13.79 173 GLU F O 1
ATOM 12040 N N . ASN F 1 174 ? 87.824 -17.331 30.607 1.00 12.44 174 ASN F N 1
ATOM 12041 C CA . ASN F 1 174 ? 88.966 -17.140 29.695 1.00 11.12 174 ASN F CA 1
ATOM 12042 C C . ASN F 1 174 ? 88.667 -16.152 28.525 1.00 10.67 174 ASN F C 1
ATOM 12043 O O . ASN F 1 174 ? 89.160 -16.303 27.403 1.00 9.15 174 ASN F O 1
ATOM 12048 N N . GLY F 1 175 ? 87.844 -15.145 28.820 1.00 10.13 175 GLY F N 1
ATOM 12049 C CA . GLY F 1 175 ? 87.493 -14.079 27.871 1.00 9.04 175 GLY F CA 1
ATOM 12050 C C . GLY F 1 175 ? 88.687 -13.468 27.150 1.00 9.56 175 GLY F C 1
ATOM 12051 O O . GLY F 1 175 ? 88.564 -13.046 25.971 1.00 8.44 175 GLY F O 1
ATOM 12052 N N . HIS F 1 176 ? 89.841 -13.422 27.828 1.00 8.78 176 HIS F N 1
ATOM 12053 C CA . HIS F 1 176 ? 91.076 -12.845 27.251 1.00 9.32 176 HIS F CA 1
ATOM 12054 C C . HIS F 1 176 ? 91.471 -13.516 25.940 1.00 8.93 176 HIS F C 1
ATOM 12055 O O . HIS F 1 176 ? 92.003 -12.838 25.050 1.00 9.24 176 HIS F O 1
ATOM 12062 N N . ARG F 1 177 ? 91.196 -14.824 25.810 1.00 7.35 177 ARG F N 1
ATOM 12063 C CA . ARG F 1 177 ? 91.409 -15.554 24.542 1.00 8.13 177 ARG F CA 1
ATOM 12064 C C . ARG F 1 177 ? 90.662 -14.968 23.356 1.00 7.62 177 ARG F C 1
ATOM 12065 O O . ARG F 1 177 ? 91.161 -14.964 22.230 1.00 6.93 177 ARG F O 1
ATOM 12073 N N . LEU F 1 178 ? 89.449 -14.482 23.607 1.00 7.11 178 LEU F N 1
ATOM 12074 C CA . LEU F 1 178 ? 88.655 -13.874 22.553 1.00 6.91 178 LEU F CA 1
ATOM 12075 C C . LEU F 1 178 ? 89.099 -12.422 22.298 1.00 6.32 178 LEU F C 1
ATOM 12076 O O . LEU F 1 178 ? 89.079 -11.946 21.160 1.00 5.66 178 LEU F O 1
ATOM 12081 N N . LEU F 1 179 ? 89.526 -11.731 23.351 1.00 5.90 179 LEU F N 1
ATOM 12082 C CA . LEU F 1 179 ? 90.113 -10.393 23.185 1.00 7.27 179 LEU F CA 1
ATOM 12083 C C . LEU F 1 179 ? 91.440 -10.417 22.387 1.00 5.88 179 LEU F C 1
ATOM 12084 O O . LEU F 1 179 ? 91.730 -9.474 21.642 1.00 5.99 179 LEU F O 1
ATOM 12089 N N . ALA F 1 180 ? 92.210 -11.504 22.517 1.00 5.61 180 ALA F N 1
ATOM 12090 C CA . ALA F 1 180 ? 93.429 -11.702 21.713 1.00 4.92 180 ALA F CA 1
ATOM 12091 C C . ALA F 1 180 ? 93.074 -11.853 20.240 1.00 4.90 180 ALA F C 1
ATOM 12092 O O . ALA F 1 180 ? 93.820 -11.387 19.370 1.00 4.74 180 ALA F O 1
ATOM 12094 N N . LEU F 1 181 ? 91.927 -12.470 19.959 1.00 4.11 181 LEU F N 1
ATOM 12095 C CA . LEU F 1 181 ? 91.440 -12.612 18.557 1.00 6.11 181 LEU F CA 1
ATOM 12096 C C . LEU F 1 181 ? 91.017 -11.266 17.968 1.00 4.89 181 LEU F C 1
ATOM 12097 O O . LEU F 1 181 ? 91.206 -11.010 16.773 1.00 5.00 181 LEU F O 1
ATOM 12102 N N . VAL F 1 182 ? 90.388 -10.423 18.785 1.00 5.07 182 VAL F N 1
ATOM 12103 C CA . VAL F 1 182 ? 90.095 -9.049 18.383 1.00 5.00 182 VAL F CA 1
ATOM 12104 C C . VAL F 1 182 ? 91.409 -8.361 17.970 1.00 5.78 182 VAL F C 1
ATOM 12105 O O . VAL F 1 182 ? 91.483 -7.797 16.894 1.00 6.06 182 VAL F O 1
ATOM 12109 N N . GLU F 1 183 ? 92.450 -8.413 18.805 1.00 5.94 183 GLU F N 1
ATOM 12110 C CA . GLU F 1 183 ? 93.748 -7.860 18.365 1.00 7.78 183 GLU F CA 1
ATOM 12111 C C . GLU F 1 183 ? 94.266 -8.467 17.041 1.00 6.90 183 GLU F C 1
ATOM 12112 O O . GLU F 1 183 ? 94.666 -7.741 16.136 1.00 6.98 183 GLU F O 1
ATOM 12118 N N . ARG F 1 184 ? 94.258 -9.787 16.932 1.00 5.33 184 ARG F N 1
ATOM 12119 C CA . ARG F 1 184 ? 94.764 -10.419 15.705 1.00 6.04 184 ARG F CA 1
ATOM 12120 C C . ARG F 1 184 ? 94.004 -10.111 14.428 1.00 5.64 184 ARG F C 1
ATOM 12121 O O . ARG F 1 184 ? 94.598 -10.034 13.358 1.00 4.28 184 ARG F O 1
ATOM 12129 N N . PHE F 1 185 ? 92.677 -10.024 14.526 1.00 4.91 185 PHE F N 1
ATOM 12130 C CA . PHE F 1 185 ? 91.826 -9.951 13.342 1.00 5.76 185 PHE F CA 1
ATOM 12131 C C . PHE F 1 185 ? 91.029 -8.653 13.264 1.00 6.31 185 PHE F C 1
ATOM 12132 O O . PHE F 1 185 ? 89.961 -8.556 13.879 1.00 4.78 185 PHE F O 1
ATOM 12140 N N . PRO F 1 186 ? 91.544 -7.651 12.507 1.00 7.30 186 PRO F N 1
ATOM 12141 C CA . PRO F 1 186 ? 90.868 -6.352 12.422 1.00 7.27 186 PRO F CA 1
ATOM 12142 C C . PRO F 1 186 ? 89.443 -6.395 11.842 1.00 7.47 186 PRO F C 1
ATOM 12143 O O . PRO F 1 186 ? 88.668 -5.467 12.074 1.00 7.04 186 PRO F O 1
ATOM 12147 N N . SER F 1 187 ? 89.074 -7.447 11.120 1.00 7.18 187 SER F N 1
ATOM 12148 C CA . SER F 1 187 ? 87.704 -7.490 10.634 1.00 8.21 187 SER F CA 1
ATOM 12149 C C . SER F 1 187 ? 86.632 -7.963 11.680 1.00 6.65 187 SER F C 1
ATOM 12150 O O . SER F 1 187 ? 85.438 -7.833 11.442 1.00 6.58 187 SER F O 1
ATOM 12153 N N . LEU F 1 188 ? 87.063 -8.466 12.831 1.00 5.36 188 LEU F N 1
ATOM 12154 C CA . LEU F 1 188 ? 86.159 -8.734 13.971 1.00 4.55 188 LEU F CA 1
ATOM 12155 C C . LEU F 1 188 ? 85.765 -7.443 14.689 1.00 4.36 188 LEU F C 1
ATOM 12156 O O . LEU F 1 188 ? 86.522 -6.954 15.515 1.00 4.36 188 LEU F O 1
ATOM 12161 N N . THR F 1 189 ? 84.582 -6.892 14.379 1.00 4.03 189 THR F N 1
ATOM 12162 C CA . THR F 1 189 ? 84.197 -5.568 14.898 1.00 3.68 189 THR F CA 1
ATOM 12163 C C . THR F 1 189 ? 82.964 -5.515 15.815 1.00 3.38 189 THR F C 1
ATOM 12164 O O . THR F 1 189 ? 82.630 -4.438 16.350 1.00 2.00 189 THR F O 1
ATOM 12168 N N . ARG F 1 190 ? 82.297 -6.657 16.003 1.00 2.00 190 ARG F N 1
ATOM 12169 C CA . ARG F 1 190 ? 81.145 -6.756 16.949 1.00 2.08 190 ARG F CA 1
ATOM 12170 C C . ARG F 1 190 ? 81.166 -8.045 17.751 1.00 2.22 190 ARG F C 1
ATOM 12171 O O . ARG F 1 190 ? 81.424 -9.153 17.191 1.00 2.00 190 ARG F O 1
ATOM 12179 N N . ILE F 1 191 ? 80.923 -7.909 19.059 1.00 2.00 191 ILE F N 1
ATOM 12180 C CA . ILE F 1 191 ? 80.640 -9.067 19.926 1.00 2.00 191 ILE F CA 1
ATOM 12181 C C . ILE F 1 191 ? 79.369 -8.749 20.744 1.00 2.30 191 ILE F C 1
ATOM 12182 O O . ILE F 1 191 ? 79.338 -7.777 21.526 1.00 2.00 191 ILE F O 1
ATOM 12187 N N . PHE F 1 192 ? 78.319 -9.548 20.533 1.00 2.55 192 PHE F N 1
ATOM 12188 C CA . PHE F 1 192 ? 77.058 -9.358 21.219 1.00 3.26 192 PHE F CA 1
ATOM 12189 C C . PHE F 1 192 ? 76.806 -10.529 22.150 1.00 3.79 192 PHE F C 1
ATOM 12190 O O . PHE F 1 192 ? 77.010 -11.682 21.777 1.00 3.67 192 PHE F O 1
ATOM 12198 N N . CYS F 1 193 ? 76.381 -10.201 23.379 1.00 4.21 193 CYS F N 1
ATOM 12199 C CA . CYS F 1 193 ? 76.198 -11.151 24.485 1.00 5.31 193 CYS F CA 1
ATOM 12200 C C . CYS F 1 193 ? 74.844 -11.005 25.224 1.00 5.40 193 CYS F C 1
ATOM 12201 O O . CYS F 1 193 ? 74.219 -9.940 25.237 1.00 6.23 193 CYS F O 1
ATOM 12204 N N . GLY F 1 194 ? 74.415 -12.097 25.825 1.00 5.62 194 GLY F N 1
ATOM 12205 C CA . GLY F 1 194 ? 73.309 -12.077 26.803 1.00 5.81 194 GLY F CA 1
ATOM 12206 C C . GLY F 1 194 ? 73.862 -11.997 28.210 1.00 6.40 194 GLY F C 1
ATOM 12207 O O . GLY F 1 194 ? 74.781 -11.195 28.471 1.00 5.99 194 GLY F O 1
ATOM 12208 N N . HIS F 1 195 ? 73.234 -12.756 29.117 1.00 6.20 195 HIS F N 1
ATOM 12209 C CA . HIS F 1 195 ? 73.738 -13.041 30.460 1.00 7.60 195 HIS F CA 1
ATOM 12210 C C . HIS F 1 195 ? 73.442 -11.909 31.444 1.00 7.73 195 HIS F C 1
ATOM 12211 O O . HIS F 1 195 ? 72.899 -12.131 32.540 1.00 9.46 195 HIS F O 1
ATOM 12218 N N . ASN F 1 196 ? 73.752 -10.685 31.055 1.00 7.43 196 ASN F N 1
ATOM 12219 C CA . ASN F 1 196 ? 73.631 -9.565 31.975 1.00 6.96 196 ASN F CA 1
ATOM 12220 C C . ASN F 1 196 ? 72.237 -8.960 32.163 1.00 6.76 196 ASN F C 1
ATOM 12221 O O . ASN F 1 196 ? 72.063 -8.196 33.117 1.00 6.18 196 ASN F O 1
ATOM 12226 N N . HIS F 1 197 ? 71.283 -9.269 31.260 1.00 6.07 197 HIS F N 1
ATOM 12227 C CA . HIS F 1 197 ? 69.899 -8.728 31.299 1.00 5.50 197 HIS F CA 1
ATOM 12228 C C . HIS F 1 197 ? 69.954 -7.188 31.460 1.00 5.95 197 HIS F C 1
ATOM 12229 O O . HIS F 1 197 ? 69.326 -6.601 32.382 1.00 4.38 197 HIS F O 1
ATOM 12236 N N . SER F 1 198 ? 70.709 -6.545 30.569 1.00 5.88 198 SER F N 1
ATOM 12237 C CA . SER F 1 198 ? 70.988 -5.130 30.681 1.00 6.94 198 SER F CA 1
ATOM 12238 C C . SER F 1 198 ? 71.627 -4.739 29.374 1.00 7.00 198 SER F C 1
ATOM 12239 O O . SER F 1 198 ? 72.336 -5.540 28.784 1.00 7.62 198 SER F O 1
ATOM 12242 N N . LEU F 1 199 ? 71.401 -3.518 28.912 1.00 6.04 199 LEU F N 1
ATOM 12243 C CA . LEU F 1 199 ? 72.171 -3.052 27.777 1.00 5.15 199 LEU F CA 1
ATOM 12244 C C . LEU F 1 199 ? 73.413 -2.345 28.358 1.00 4.92 199 LEU F C 1
ATOM 12245 O O . LEU F 1 199 ? 73.323 -1.255 28.958 1.00 3.53 199 LEU F O 1
ATOM 12250 N N . THR F 1 200 ? 74.539 -3.046 28.278 1.00 4.74 200 THR F N 1
ATOM 12251 C CA . THR F 1 200 ? 75.830 -2.556 28.727 1.00 6.62 200 THR F CA 1
ATOM 12252 C C . THR F 1 200 ? 76.802 -2.621 27.543 1.00 7.62 200 THR F C 1
ATOM 12253 O O . THR F 1 200 ? 77.027 -3.707 27.004 1.00 7.43 200 THR F O 1
ATOM 12257 N N . MET F 1 201 ? 77.335 -1.468 27.113 1.00 7.45 201 MET F N 1
ATOM 12258 C CA . MET F 1 201 ? 78.214 -1.431 25.952 1.00 9.15 201 MET F CA 1
ATOM 12259 C C . MET F 1 201 ? 79.610 -0.836 26.221 1.00 7.19 201 MET F C 1
ATOM 12260 O O . MET F 1 201 ? 79.808 0.072 27.049 1.00 5.80 201 MET F O 1
ATOM 12265 N N . THR F 1 202 ? 80.582 -1.381 25.519 1.00 5.24 202 THR F N 1
ATOM 12266 C CA . THR F 1 202 ? 81.944 -0.926 25.641 1.00 4.54 202 THR F CA 1
ATOM 12267 C C . THR F 1 202 ? 82.656 -1.211 24.315 1.00 5.16 202 THR F C 1
ATOM 12268 O O . THR F 1 202 ? 82.051 -1.746 23.403 1.00 4.32 202 THR F O 1
ATOM 12272 N N . GLN F 1 203 ? 83.911 -0.795 24.195 1.00 6.02 203 GLN F N 1
ATOM 12273 C CA . GLN F 1 203 ? 84.644 -0.938 22.946 1.00 7.71 203 GLN F CA 1
ATOM 12274 C C . GLN F 1 203 ? 86.063 -1.383 23.316 1.00 7.55 203 GLN F C 1
ATOM 12275 O O . GLN F 1 203 ? 86.678 -0.855 24.246 1.00 6.73 203 GLN F O 1
ATOM 12281 N N . TYR F 1 204 ? 86.507 -2.422 22.619 1.00 7.24 204 TYR F N 1
ATOM 12282 C CA . TYR F 1 204 ? 87.846 -2.954 22.747 1.00 7.16 204 TYR F CA 1
ATOM 12283 C C . TYR F 1 204 ? 88.525 -3.025 21.377 1.00 6.57 204 TYR F C 1
ATOM 12284 O O . TYR F 1 204 ? 88.082 -3.730 20.496 1.00 5.55 204 TYR F O 1
ATOM 12293 N N . ARG F 1 205 ? 89.602 -2.259 21.237 1.00 6.00 205 ARG F N 1
ATOM 12294 C CA . ARG F 1 205 ? 90.103 -1.835 19.949 1.00 6.77 205 ARG F CA 1
ATOM 12295 C C . ARG F 1 205 ? 89.016 -1.480 18.938 1.00 5.04 205 ARG F C 1
ATOM 12296 O O . ARG F 1 205 ? 88.229 -0.610 19.175 1.00 5.33 205 ARG F O 1
ATOM 12304 N N . GLN F 1 206 ? 89.000 -2.183 17.815 1.00 4.15 206 GLN F N 1
ATOM 12305 C CA . GLN F 1 206 ? 88.016 -1.982 16.756 1.00 3.57 206 GLN F CA 1
ATOM 12306 C C . GLN F 1 206 ? 86.640 -2.657 16.997 1.00 3.90 206 GLN F C 1
ATOM 12307 O O . GLN F 1 206 ? 85.747 -2.569 16.165 1.00 2.60 206 GLN F O 1
ATOM 12313 N N . ALA F 1 207 ? 86.495 -3.344 18.131 1.00 4.18 207 ALA F N 1
ATOM 12314 C CA . ALA F 1 207 ? 85.291 -4.100 18.391 1.00 4.11 207 ALA F CA 1
ATOM 12315 C C . ALA F 1 207 ? 84.352 -3.406 19.391 1.00 4.03 207 ALA F C 1
ATOM 12316 O O . ALA F 1 207 ? 84.759 -3.065 20.501 1.00 4.92 207 ALA F O 1
ATOM 12318 N N . LEU F 1 208 ? 83.101 -3.234 18.984 1.00 3.73 208 LEU F N 1
ATOM 12319 C CA . LEU F 1 208 ? 82.030 -2.883 19.870 1.00 3.77 208 LEU F CA 1
ATOM 12320 C C . LEU F 1 208 ? 81.482 -4.179 20.509 1.00 3.75 208 LEU F C 1
ATOM 12321 O O . LEU F 1 208 ? 81.158 -5.168 19.811 1.00 3.23 208 LEU F O 1
ATOM 12326 N N . ILE F 1 209 ? 81.408 -4.153 21.851 1.00 3.42 209 ILE F N 1
ATOM 12327 C CA . ILE F 1 209 ? 81.003 -5.299 22.688 1.00 3.53 209 ILE F CA 1
ATOM 12328 C C . ILE F 1 209 ? 79.801 -4.836 23.520 1.00 4.69 209 ILE F C 1
ATOM 12329 O O . ILE F 1 209 ? 79.895 -3.854 24.275 1.00 4.80 209 ILE F O 1
ATOM 12334 N N . SER F 1 210 ? 78.669 -5.522 23.361 1.00 4.19 210 SER F N 1
ATOM 12335 C CA . SER F 1 210 ? 77.467 -5.143 24.090 1.00 4.63 210 SER F CA 1
ATOM 12336 C C . SER F 1 210 ? 76.699 -6.364 24.558 1.00 4.72 210 SER F C 1
ATOM 12337 O O . SER F 1 210 ? 76.542 -7.323 23.805 1.00 3.66 210 SER F O 1
ATOM 12340 N N . THR F 1 211 ? 76.228 -6.316 25.810 1.00 4.51 211 THR F N 1
ATOM 12341 C CA . THR F 1 211 ? 75.222 -7.264 26.335 1.00 5.05 211 THR F CA 1
ATOM 12342 C C . THR F 1 211 ? 73.827 -6.724 26.058 1.00 5.32 211 THR F C 1
ATOM 12343 O O . THR F 1 211 ? 73.655 -5.517 25.790 1.00 6.25 211 THR F O 1
ATOM 12347 N N . LEU F 1 212 ? 72.828 -7.616 26.063 1.00 5.28 212 LEU F N 1
ATOM 12348 C CA . LEU F 1 212 ? 71.438 -7.228 25.761 1.00 4.85 212 LEU F CA 1
ATOM 12349 C C . LEU F 1 212 ? 70.510 -7.276 26.978 1.00 4.95 212 LEU F C 1
ATOM 12350 O O . LEU F 1 212 ? 70.743 -8.060 27.893 1.00 4.64 212 LEU F O 1
ATOM 12355 N N . PRO F 1 213 ? 69.447 -6.442 26.963 1.00 6.05 213 PRO F N 1
ATOM 12356 C CA . PRO F 1 213 ? 68.300 -6.612 27.867 1.00 6.30 213 PRO F CA 1
ATOM 12357 C C . PRO F 1 213 ? 67.699 -8.018 27.682 1.00 5.69 213 PRO F C 1
ATOM 12358 O O . PRO F 1 213 ? 67.814 -8.600 26.583 1.00 5.40 213 PRO F O 1
ATOM 12362 N N . GLY F 1 214 ? 67.096 -8.571 28.737 1.00 4.60 214 GLY F N 1
ATOM 12363 C CA . GLY F 1 214 ? 66.267 -9.796 28.602 1.00 2.35 214 GLY F CA 1
ATOM 12364 C C . GLY F 1 214 ? 64.902 -9.490 28.002 1.00 2.00 214 GLY F C 1
ATOM 12365 O O . GLY F 1 214 ? 64.487 -8.329 27.919 1.00 2.00 214 GLY F O 1
ATOM 12366 N N . THR F 1 215 ? 64.202 -10.509 27.518 1.00 2.00 215 THR F N 1
ATOM 12367 C CA . THR F 1 215 ? 62.864 -10.285 26.988 1.00 2.00 215 THR F CA 1
ATOM 12368 C C . THR F 1 215 ? 61.809 -10.074 28.087 1.00 2.00 215 THR F C 1
ATOM 12369 O O . THR F 1 215 ? 60.728 -9.592 27.811 1.00 2.00 215 THR F O 1
ATOM 12373 N N . VAL F 1 216 ? 62.117 -10.472 29.327 1.00 2.00 216 VAL F N 1
ATOM 12374 C CA . VAL F 1 216 ? 61.123 -10.341 30.408 1.00 3.59 216 VAL F CA 1
ATOM 12375 C C . VAL F 1 216 ? 61.721 -9.572 31.585 1.00 4.03 216 VAL F C 1
ATOM 12376 O O . VAL F 1 216 ? 61.677 -8.316 31.617 1.00 5.39 216 VAL F O 1
ATOM 12380 N N . HIS F 1 217 ? 62.362 -10.291 32.501 1.00 4.05 217 HIS F N 1
ATOM 12381 C CA . HIS F 1 217 ? 62.963 -9.631 33.677 1.00 3.70 217 HIS F CA 1
ATOM 12382 C C . HIS F 1 217 ? 64.397 -9.143 33.379 1.00 3.51 217 HIS F C 1
ATOM 12383 O O . HIS F 1 217 ? 65.088 -9.695 32.513 1.00 3.32 217 HIS F O 1
ATOM 12390 N N . GLN F 1 218 ? 64.811 -8.102 34.108 1.00 3.36 218 GLN F N 1
ATOM 12391 C CA . GLN F 1 218 ? 66.060 -7.383 33.919 1.00 2.93 218 GLN F CA 1
ATOM 12392 C C . GLN F 1 218 ? 66.890 -7.427 35.214 1.00 3.75 218 GLN F C 1
ATOM 12393 O O . GLN F 1 218 ? 66.376 -7.714 36.302 1.00 3.77 218 GLN F O 1
ATOM 12399 N N . VAL F 1 219 ? 68.164 -7.106 35.101 1.00 3.77 219 VAL F N 1
ATOM 12400 C CA . VAL F 1 219 ? 69.063 -7.112 36.251 1.00 4.90 219 VAL F CA 1
ATOM 12401 C C . VAL F 1 219 ? 69.696 -5.719 36.312 1.00 5.89 219 VAL F C 1
ATOM 12402 O O . VAL F 1 219 ? 70.288 -5.287 35.330 1.00 5.32 219 VAL F O 1
ATOM 12406 N N . PRO F 1 220 ? 69.526 -4.996 37.436 1.00 6.80 220 PRO F N 1
ATOM 12407 C CA . PRO F 1 220 ? 70.150 -3.654 37.506 1.00 7.69 220 PRO F CA 1
ATOM 12408 C C . PRO F 1 220 ? 71.690 -3.745 37.589 1.00 8.96 220 PRO F C 1
ATOM 12409 O O . PRO F 1 220 ? 72.245 -4.700 38.151 1.00 7.83 220 PRO F O 1
ATOM 12413 N N . TYR F 1 221 ? 72.369 -2.769 36.989 1.00 10.00 221 TYR F N 1
ATOM 12414 C CA . TYR F 1 221 ? 73.819 -2.684 37.109 1.00 10.93 221 TYR F CA 1
ATOM 12415 C C . TYR F 1 221 ? 74.103 -2.017 38.444 1.00 12.00 221 TYR F C 1
ATOM 12416 O O . TYR F 1 221 ? 73.610 -0.917 38.707 1.00 12.67 221 TYR F O 1
ATOM 12425 N N . CYS F 1 222 ? 74.869 -2.697 39.282 1.00 13.83 222 CYS F N 1
ATOM 12426 C CA . CYS F 1 222 ? 75.323 -2.190 40.578 1.00 16.92 222 CYS F CA 1
ATOM 12427 C C . CYS F 1 222 ? 76.833 -2.325 40.619 1.00 17.39 222 CYS F C 1
ATOM 12428 O O . CYS F 1 222 ? 77.368 -3.412 40.349 1.00 16.53 222 CYS F O 1
ATOM 12431 N N . HIS F 1 223 ? 77.521 -1.236 40.959 1.00 18.93 223 HIS F N 1
ATOM 12432 C CA . HIS F 1 223 ? 78.978 -1.286 41.011 1.00 21.31 223 HIS F CA 1
ATOM 12433 C C . HIS F 1 223 ? 79.600 -1.956 42.252 1.00 21.57 223 HIS F C 1
ATOM 12434 O O . HIS F 1 223 ? 80.667 -2.560 42.156 1.00 21.83 223 HIS F O 1
ATOM 12441 N N . ALA F 1 224 ? 78.939 -1.862 43.397 1.00 22.46 224 ALA F N 1
ATOM 12442 C CA . ALA F 1 224 ? 79.464 -2.461 44.621 1.00 23.77 224 ALA F CA 1
ATOM 12443 C C . ALA F 1 224 ? 78.552 -3.566 45.206 1.00 24.36 224 ALA F C 1
ATOM 12444 O O . ALA F 1 224 ? 79.023 -4.598 45.704 1.00 24.88 224 ALA F O 1
ATOM 12446 N N . ASP F 1 225 ? 77.249 -3.345 45.134 1.00 25.09 225 ASP F N 1
ATOM 12447 C CA . ASP F 1 225 ? 76.271 -4.193 45.825 1.00 25.24 225 ASP F CA 1
ATOM 12448 C C . ASP F 1 225 ? 76.186 -5.553 45.114 1.00 25.16 225 ASP F C 1
ATOM 12449 O O . ASP F 1 225 ? 75.909 -5.600 43.916 1.00 25.22 225 ASP F O 1
ATOM 12454 N N . THR F 1 226 ? 76.467 -6.641 45.841 1.00 24.50 226 THR F N 1
ATOM 12455 C CA . THR F 1 226 ? 76.430 -8.007 45.292 1.00 23.85 226 THR F CA 1
ATOM 12456 C C . THR F 1 226 ? 75.070 -8.704 45.440 1.00 23.06 226 THR F C 1
ATOM 12457 O O . THR F 1 226 ? 74.883 -9.796 44.876 1.00 23.42 226 THR F O 1
ATOM 12461 N N . ASP F 1 227 ? 74.148 -8.088 46.194 1.00 21.98 227 ASP F N 1
ATOM 12462 C CA . ASP F 1 227 ? 72.766 -8.593 46.373 1.00 20.99 227 ASP F CA 1
ATOM 12463 C C . ASP F 1 227 ? 72.181 -8.952 45.014 1.00 19.07 227 ASP F C 1
ATOM 12464 O O . ASP F 1 227 ? 72.160 -8.107 44.115 1.00 19.05 227 ASP F O 1
ATOM 12469 N N . PRO F 1 228 ? 71.723 -10.206 44.845 1.00 17.59 228 PRO F N 1
ATOM 12470 C CA . PRO F 1 228 ? 71.232 -10.614 43.511 1.00 16.10 228 PRO F CA 1
ATOM 12471 C C . PRO F 1 228 ? 69.821 -10.061 43.099 1.00 14.36 228 PRO F C 1
ATOM 12472 O O . PRO F 1 228 ? 68.862 -10.812 43.013 1.00 13.69 228 PRO F O 1
ATOM 12476 N N . TYR F 1 229 ? 69.727 -8.769 42.798 1.00 12.64 229 TYR F N 1
ATOM 12477 C CA . TYR F 1 229 ? 68.477 -8.181 42.362 1.00 12.50 229 TYR F CA 1
ATOM 12478 C C . TYR F 1 229 ? 68.079 -8.563 40.949 1.00 10.73 229 TYR F C 1
ATOM 12479 O O . TYR F 1 229 ? 68.941 -8.899 40.122 1.00 11.50 229 TYR F O 1
ATOM 12488 N N . TYR F 1 230 ? 66.770 -8.475 40.694 1.00 8.17 230 TYR F N 1
ATOM 12489 C CA . TYR F 1 230 ? 66.174 -8.446 39.357 1.00 5.44 230 TYR F CA 1
ATOM 12490 C C . TYR F 1 230 ? 64.882 -7.633 39.479 1.00 5.27 230 TYR F C 1
ATOM 12491 O O . TYR F 1 230 ? 64.332 -7.437 40.594 1.00 2.97 230 TYR F O 1
ATOM 12500 N N . ASP F 1 231 ? 64.364 -7.214 38.327 1.00 3.84 231 ASP F N 1
ATOM 12501 C CA . ASP F 1 231 ? 63.191 -6.357 38.314 1.00 4.00 231 ASP F CA 1
ATOM 12502 C C . ASP F 1 231 ? 62.399 -6.540 37.023 1.00 3.03 231 ASP F C 1
ATOM 12503 O O . ASP F 1 231 ? 62.797 -7.339 36.163 1.00 3.24 231 ASP F O 1
ATOM 12508 N N . LEU F 1 232 ? 61.281 -5.824 36.900 1.00 2.00 232 LEU F N 1
ATOM 12509 C CA . LEU F 1 232 ? 60.479 -5.842 35.675 1.00 2.81 232 LEU F CA 1
ATOM 12510 C C . LEU F 1 232 ? 60.511 -4.462 35.002 1.00 2.00 232 LEU F C 1
ATOM 12511 O O . LEU F 1 232 ? 59.504 -3.937 34.540 1.00 2.00 232 LEU F O 1
ATOM 12516 N N . SER F 1 233 ? 61.697 -3.878 34.956 1.00 2.57 233 SER F N 1
ATOM 12517 C CA . SER F 1 233 ? 61.886 -2.694 34.115 1.00 2.19 233 SER F CA 1
ATOM 12518 C C . SER F 1 233 ? 61.683 -3.090 32.650 1.00 2.00 233 SER F C 1
ATOM 12519 O O . SER F 1 233 ? 61.697 -4.298 32.307 1.00 2.00 233 SER F O 1
ATOM 12522 N N . PRO F 1 234 ? 61.419 -2.087 31.794 1.00 2.05 234 PRO F N 1
ATOM 12523 C CA . PRO F 1 234 ? 60.994 -2.369 30.411 1.00 3.10 234 PRO F CA 1
ATOM 12524 C C . PRO F 1 234 ? 61.934 -3.284 29.618 1.00 3.72 234 PRO F C 1
ATOM 12525 O O . PRO F 1 234 ? 63.177 -3.103 29.610 1.00 4.62 234 PRO F O 1
ATOM 12529 N N . ALA F 1 235 ? 61.338 -4.273 28.970 1.00 2.82 235 ALA F N 1
ATOM 12530 C CA . ALA F 1 235 ? 62.071 -5.207 28.125 1.00 3.11 235 ALA F CA 1
ATOM 12531 C C . ALA F 1 235 ? 62.189 -4.679 26.675 1.00 3.32 235 ALA F C 1
ATOM 12532 O O . ALA F 1 235 ? 61.366 -3.859 26.193 1.00 2.98 235 ALA F O 1
ATOM 12534 N N . SER F 1 236 ? 63.225 -5.144 25.989 1.00 3.72 236 SER F N 1
ATOM 12535 C CA . SER F 1 236 ? 63.506 -4.697 24.621 1.00 4.58 236 SER F CA 1
ATOM 12536 C C . SER F 1 236 ? 64.371 -5.707 23.900 1.00 4.29 236 SER F C 1
ATOM 12537 O O . SER F 1 236 ? 64.914 -6.627 24.510 1.00 3.22 236 SER F O 1
ATOM 12540 N N . CYS F 1 237 ? 64.468 -5.551 22.591 1.00 4.45 237 CYS F N 1
ATOM 12541 C CA . CYS F 1 237 ? 65.444 -6.297 21.845 1.00 5.12 237 CYS F CA 1
ATOM 12542 C C . CYS F 1 237 ? 66.365 -5.321 21.080 1.00 5.28 237 CYS F C 1
ATOM 12543 O O . CYS F 1 237 ? 66.224 -4.064 21.151 1.00 3.69 237 CYS F O 1
ATOM 12546 N N . LEU F 1 238 ? 67.340 -5.892 20.387 1.00 3.76 238 LEU F N 1
ATOM 12547 C CA . LEU F 1 238 ? 68.229 -5.079 19.606 1.00 4.06 238 LEU F CA 1
ATOM 12548 C C . LEU F 1 238 ? 67.926 -5.428 18.155 1.00 3.85 238 LEU F C 1
ATOM 12549 O O . LEU F 1 238 ? 67.716 -6.579 17.820 1.00 4.14 238 LEU F O 1
ATOM 12554 N N . MET F 1 239 ? 67.828 -4.431 17.301 1.00 2.93 239 MET F N 1
ATOM 12555 C CA . MET F 1 239 ? 67.719 -4.717 15.859 1.00 3.40 239 MET F CA 1
ATOM 12556 C C . MET F 1 239 ? 69.092 -4.427 15.305 1.00 3.18 239 MET F C 1
ATOM 12557 O O . MET F 1 239 ? 69.696 -3.442 15.704 1.00 3.11 239 MET F O 1
ATOM 12562 N N . HIS F 1 240 ? 69.609 -5.310 14.440 1.00 2.50 240 HIS F N 1
ATOM 12563 C CA . HIS F 1 240 ? 70.902 -5.087 13.808 1.00 2.41 240 HIS F CA 1
ATOM 12564 C C . HIS F 1 240 ? 70.692 -4.950 12.314 1.00 3.26 240 HIS F C 1
ATOM 12565 O O . HIS F 1 240 ? 70.111 -5.869 11.684 1.00 2.31 240 HIS F O 1
ATOM 12572 N N . ARG F 1 241 ? 71.179 -3.841 11.759 1.00 3.06 241 ARG F N 1
ATOM 12573 C CA . ARG F 1 241 ? 71.015 -3.537 10.322 1.00 5.92 241 ARG F CA 1
ATOM 12574 C C . ARG F 1 241 ? 72.337 -3.191 9.640 1.00 5.32 241 ARG F C 1
ATOM 12575 O O . ARG F 1 241 ? 73.140 -2.465 10.195 1.00 5.96 241 ARG F O 1
ATOM 12583 N N . GLN F 1 242 ? 72.564 -3.724 8.439 1.00 6.47 242 GLN F N 1
ATOM 12584 C CA . GLN F 1 242 ? 73.709 -3.311 7.614 1.00 6.76 242 GLN F CA 1
ATOM 12585 C C . GLN F 1 242 ? 73.329 -2.041 6.868 1.00 6.28 242 GLN F C 1
ATOM 12586 O O . GLN F 1 242 ? 72.364 -2.051 6.100 1.00 6.79 242 GLN F O 1
ATOM 12592 N N . VAL F 1 243 ? 74.022 -0.934 7.165 1.00 6.40 243 VAL F N 1
ATOM 12593 C CA . VAL F 1 243 ? 73.726 0.375 6.561 1.00 7.10 243 VAL F CA 1
ATOM 12594 C C . VAL F 1 243 ? 75.016 0.811 5.819 1.00 8.04 243 VAL F C 1
ATOM 12595 O O . VAL F 1 243 ? 75.958 1.345 6.415 1.00 7.46 243 VAL F O 1
ATOM 12599 N N . GLY F 1 244 ? 75.077 0.483 4.537 1.00 9.83 244 GLY F N 1
ATOM 12600 C CA . GLY F 1 244 ? 76.311 0.705 3.772 1.00 10.72 244 GLY F CA 1
ATOM 12601 C C . GLY F 1 244 ? 77.405 -0.097 4.425 1.00 11.30 244 GLY F C 1
ATOM 12602 O O . GLY F 1 244 ? 77.247 -1.288 4.657 1.00 12.27 244 GLY F O 1
ATOM 12603 N N . GLU F 1 245 ? 78.496 0.564 4.792 1.00 11.86 245 GLU F N 1
ATOM 12604 C CA . GLU F 1 245 ? 79.638 -0.106 5.397 1.00 12.79 245 GLU F CA 1
ATOM 12605 C C . GLU F 1 245 ? 79.501 -0.273 6.922 1.00 11.10 245 GLU F C 1
ATOM 12606 O O . GLU F 1 245 ? 80.350 -0.900 7.557 1.00 11.64 245 GLU F O 1
ATOM 12612 N N . GLN F 1 246 ? 78.463 0.327 7.504 1.00 8.30 246 GLN F N 1
ATOM 12613 C CA . GLN F 1 246 ? 78.249 0.321 8.956 1.00 6.43 246 GLN F CA 1
ATOM 12614 C C . GLN F 1 246 ? 77.250 -0.766 9.394 1.00 4.93 246 GLN F C 1
ATOM 12615 O O . GLN F 1 246 ? 76.164 -0.882 8.843 1.00 4.12 246 GLN F O 1
ATOM 12621 N N . TRP F 1 247 ? 77.611 -1.510 10.426 1.00 4.08 247 TRP F N 1
ATOM 12622 C CA . TRP F 1 247 ? 76.678 -2.342 11.187 1.00 3.32 247 TRP F CA 1
ATOM 12623 C C . TRP F 1 247 ? 76.059 -1.399 12.234 1.00 3.05 247 TRP F C 1
ATOM 12624 O O . TRP F 1 247 ? 76.773 -0.780 13.036 1.00 3.62 247 TRP F O 1
ATOM 12635 N N . VAL F 1 248 ? 74.746 -1.234 12.180 1.00 3.01 248 VAL F N 1
ATOM 12636 C CA . VAL F 1 248 ? 74.036 -0.334 13.116 1.00 3.33 248 VAL F CA 1
ATOM 12637 C C . VAL F 1 248 ? 73.074 -1.178 13.969 1.00 2.77 248 VAL F C 1
ATOM 12638 O O . VAL F 1 248 ? 72.302 -1.956 13.434 1.00 2.73 248 VAL F O 1
ATOM 12642 N N . SER F 1 249 ? 73.144 -1.014 15.288 1.00 2.88 249 SER F N 1
ATOM 12643 C CA . SER F 1 249 ? 72.209 -1.647 16.240 1.00 2.51 249 SER F CA 1
ATOM 12644 C C . SER F 1 249 ? 71.294 -0.619 16.885 1.00 3.08 249 SER F C 1
ATOM 12645 O O . SER F 1 249 ? 71.737 0.429 17.368 1.00 3.03 249 SER F O 1
ATOM 12648 N N . TYR F 1 250 ? 70.005 -0.910 16.914 1.00 3.98 250 TYR F N 1
ATOM 12649 C CA . TYR F 1 250 ? 69.096 0.004 17.600 1.00 4.39 250 TYR F CA 1
ATOM 12650 C C . TYR F 1 250 ? 68.119 -0.744 18.516 1.00 4.94 250 TYR F C 1
ATOM 12651 O O . TYR F 1 250 ? 67.758 -1.894 18.255 1.00 3.68 250 TYR F O 1
ATOM 12660 N N . GLN F 1 251 ? 67.729 -0.079 19.605 1.00 5.14 251 GLN F N 1
ATOM 12661 C CA . GLN F 1 251 ? 66.905 -0.725 20.601 1.00 5.77 251 GLN F CA 1
ATOM 12662 C C . GLN F 1 251 ? 65.453 -0.637 20.140 1.00 4.61 251 GLN F C 1
ATOM 12663 O O . GLN F 1 251 ? 64.989 0.417 19.661 1.00 4.44 251 GLN F O 1
ATOM 12669 N N . HIS F 1 252 ? 64.751 -1.756 20.250 1.00 2.66 252 HIS F N 1
ATOM 12670 C CA . HIS F 1 252 ? 63.366 -1.819 19.866 1.00 3.19 252 HIS F CA 1
ATOM 12671 C C . HIS F 1 252 ? 62.570 -2.221 21.111 1.00 2.69 252 HIS F C 1
ATOM 12672 O O . HIS F 1 252 ? 62.801 -3.298 21.665 1.00 2.00 252 HIS F O 1
ATOM 12679 N N . SER F 1 253 ? 61.721 -1.326 21.597 1.00 2.12 253 SER F N 1
ATOM 12680 C CA . SER F 1 253 ? 60.938 -1.603 22.815 1.00 2.88 253 SER F CA 1
ATOM 12681 C C . SER F 1 253 ? 59.955 -2.766 22.596 1.00 2.19 253 SER F C 1
ATOM 12682 O O . SER F 1 253 ? 59.269 -2.829 21.553 1.00 2.00 253 SER F O 1
ATOM 12685 N N . LEU F 1 254 ? 59.919 -3.681 23.560 1.00 2.00 254 LEU F N 1
ATOM 12686 C CA . LEU F 1 254 ? 58.921 -4.748 23.568 1.00 2.62 254 LEU F CA 1
ATOM 12687 C C . LEU F 1 254 ? 57.782 -4.450 24.552 1.00 3.60 254 LEU F C 1
ATOM 12688 O O . LEU F 1 254 ? 56.965 -5.318 24.862 1.00 3.71 254 LEU F O 1
ATOM 12693 N N . ALA F 1 255 ? 57.695 -3.204 25.027 1.00 3.99 255 ALA F N 1
ATOM 12694 C CA . ALA F 1 255 ? 56.643 -2.841 25.969 1.00 4.32 255 ALA F CA 1
ATOM 12695 C C . ALA F 1 255 ? 55.455 -2.360 25.149 1.00 5.03 255 ALA F C 1
ATOM 12696 O O . ALA F 1 255 ? 55.575 -2.152 23.944 1.00 6.11 255 ALA F O 1
ATOM 12698 N N . HIS F 1 256 ? 54.291 -2.226 25.775 1.00 5.01 256 HIS F N 1
ATOM 12699 C CA . HIS F 1 256 ? 53.152 -1.652 25.080 1.00 4.44 256 HIS F CA 1
ATOM 12700 C C . HIS F 1 256 ? 53.027 -0.240 25.611 1.00 4.80 256 HIS F C 1
ATOM 12701 O O . HIS F 1 256 ? 52.965 -0.029 26.827 1.00 4.94 256 HIS F O 1
ATOM 12708 N N . TYR F 1 257 ? 52.984 0.732 24.702 1.00 4.95 257 TYR F N 1
ATOM 12709 C CA . TYR F 1 257 ? 53.102 2.144 25.090 1.00 5.45 257 TYR F CA 1
ATOM 12710 C C . TYR F 1 257 ? 52.166 2.965 24.208 1.00 5.23 257 TYR F C 1
ATOM 12711 O O . TYR F 1 257 ? 51.721 2.469 23.187 1.00 5.64 257 TYR F O 1
ATOM 12720 N N . ALA F 1 258 ? 51.913 4.218 24.580 1.00 5.00 258 ALA F N 1
ATOM 12721 C CA . ALA F 1 258 ? 51.050 5.132 23.798 1.00 4.27 258 ALA F CA 1
ATOM 12722 C C . ALA F 1 258 ? 51.742 5.633 22.536 1.00 5.07 258 ALA F C 1
ATOM 12723 O O . ALA F 1 258 ? 52.974 5.876 22.562 1.00 4.29 258 ALA F O 1
ATOM 12725 N N . GLY F 1 259 ? 50.968 5.771 21.445 1.00 4.91 259 GLY F N 1
ATOM 12726 C CA . GLY F 1 259 ? 51.490 6.259 20.150 1.00 6.28 259 GLY F CA 1
ATOM 12727 C C . GLY F 1 259 ? 51.704 5.130 19.128 1.00 7.88 259 GLY F C 1
ATOM 12728 O O . GLY F 1 259 ? 51.421 3.975 19.431 1.00 8.43 259 GLY F O 1
ATOM 12729 N N . PRO F 1 260 ? 52.236 5.452 17.917 1.00 7.80 260 PRO F N 1
ATOM 12730 C CA . PRO F 1 260 ? 52.864 6.755 17.639 1.00 7.12 260 PRO F CA 1
ATOM 12731 C C . PRO F 1 260 ? 51.871 7.858 17.223 1.00 5.95 260 PRO F C 1
ATOM 12732 O O . PRO F 1 260 ? 50.741 7.569 16.846 1.00 5.00 260 PRO F O 1
ATOM 12736 N N . TRP F 1 261 ? 52.308 9.112 17.282 1.00 4.46 261 TRP F N 1
ATOM 12737 C CA . TRP F 1 261 ? 51.598 10.224 16.635 1.00 3.53 261 TRP F CA 1
ATOM 12738 C C . TRP F 1 261 ? 52.547 10.863 15.605 1.00 3.80 261 TRP F C 1
ATOM 12739 O O . TRP F 1 261 ? 53.712 10.503 15.525 1.00 4.40 261 TRP F O 1
ATOM 12750 N N . LEU F 1 262 ? 52.080 11.861 14.863 1.00 3.57 262 LEU F N 1
ATOM 12751 C CA . LEU F 1 262 ? 52.935 12.524 13.878 1.00 4.87 262 LEU F CA 1
ATOM 12752 C C . LEU F 1 262 ? 53.283 13.937 14.327 1.00 4.56 262 LEU F C 1
ATOM 12753 O O . LEU F 1 262 ? 52.394 14.687 14.701 1.00 3.33 262 LEU F O 1
ATOM 12758 N N . TYR F 1 263 ? 54.557 14.299 14.215 1.00 6.28 263 TYR F N 1
ATOM 12759 C CA . TYR F 1 263 ? 55.033 15.643 14.552 1.00 7.27 263 TYR F CA 1
ATOM 12760 C C . TYR F 1 263 ? 54.424 16.638 13.591 1.00 8.07 263 TYR F C 1
ATOM 12761 O O . TYR F 1 263 ? 54.383 16.386 12.367 1.00 7.65 263 TYR F O 1
ATOM 12770 N N . ASP F 1 264 ? 53.972 17.771 14.142 1.00 7.95 264 ASP F N 1
ATOM 12771 C CA . ASP F 1 264 ? 53.419 18.850 13.383 1.00 8.70 264 ASP F CA 1
ATOM 12772 C C . ASP F 1 264 ? 54.008 20.165 13.953 1.00 10.04 264 ASP F C 1
ATOM 12773 O O . ASP F 1 264 ? 53.963 20.431 15.162 1.00 7.68 264 ASP F O 1
ATOM 12778 N N . GLU F 1 265 ? 54.616 20.959 13.067 1.00 11.95 265 GLU F N 1
ATOM 12779 C CA . GLU F 1 265 ? 55.288 22.209 13.455 1.00 13.74 265 GLU F CA 1
ATOM 12780 C C . GLU F 1 265 ? 54.362 23.160 14.209 1.00 11.90 265 GLU F C 1
ATOM 12781 O O . GLU F 1 265 ? 54.775 23.779 15.194 1.00 11.75 265 GLU F O 1
ATOM 12787 N N . ASN F 1 266 ? 53.116 23.270 13.767 1.00 11.68 266 ASN F N 1
ATOM 12788 C CA . ASN F 1 266 ? 52.110 24.166 14.402 1.00 12.11 266 ASN F CA 1
ATOM 12789 C C . ASN F 1 266 ? 51.718 23.709 15.802 1.00 10.33 266 ASN F C 1
ATOM 12790 O O . ASN F 1 266 ? 51.400 24.509 16.679 1.00 11.34 266 ASN F O 1
ATOM 12795 N N . ILE F 1 267 ? 51.736 22.402 16.003 1.00 7.89 267 ILE F N 1
ATOM 12796 C CA . ILE F 1 267 ? 51.370 21.800 17.292 1.00 6.22 267 ILE F CA 1
ATOM 12797 C C . ILE F 1 267 ? 52.574 21.863 18.255 1.00 6.47 267 ILE F C 1
ATOM 12798 O O . ILE F 1 267 ? 52.407 22.061 19.476 1.00 6.70 267 ILE F O 1
ATOM 12803 N N . SER F 1 268 ? 53.779 21.767 17.686 1.00 5.40 268 SER F N 1
ATOM 12804 C CA . SER F 1 268 ? 55.008 21.799 18.455 1.00 5.07 268 SER F CA 1
ATOM 12805 C C . SER F 1 268 ? 55.270 23.169 19.088 1.00 5.47 268 SER F C 1
ATOM 12806 O O . SER F 1 268 ? 55.639 23.285 20.269 1.00 3.85 268 SER F O 1
ATOM 12809 N N . CYS F 1 269 ? 55.065 24.213 18.306 1.00 7.10 269 CYS F N 1
ATOM 12810 C CA . CYS F 1 269 ? 55.394 25.544 18.797 1.00 10.14 269 CYS F CA 1
ATOM 12811 C C . CYS F 1 269 ? 54.222 26.491 18.548 1.00 10.08 269 CYS F C 1
ATOM 12812 O O . CYS F 1 269 ? 54.240 27.224 17.569 1.00 10.52 269 CYS F O 1
ATOM 12815 N N . PRO F 1 270 ? 53.158 26.407 19.389 1.00 10.71 270 PRO F N 1
ATOM 12816 C CA . PRO F 1 270 ? 51.929 27.163 19.116 1.00 10.82 270 PRO F CA 1
ATOM 12817 C C . PRO F 1 270 ? 52.091 28.687 19.243 1.00 11.69 270 PRO F C 1
ATOM 12818 O O . PRO F 1 270 ? 52.776 29.181 20.137 1.00 10.70 270 PRO F O 1
ATOM 12822 N N . THR F 1 271 ? 51.470 29.395 18.305 1.00 14.31 271 THR F N 1
ATOM 12823 C CA . THR F 1 271 ? 51.567 30.859 18.197 1.00 16.42 271 THR F CA 1
ATOM 12824 C C . THR F 1 271 ? 50.876 31.526 19.360 1.00 17.29 271 THR F C 1
ATOM 12825 O O . THR F 1 271 ? 51.099 32.708 19.617 1.00 18.97 271 THR F O 1
ATOM 12829 N N . GLU F 1 272 ? 50.058 30.752 20.077 1.00 17.08 272 GLU F N 1
ATOM 12830 C CA . GLU F 1 272 ? 49.301 31.211 21.243 1.00 17.15 272 GLU F CA 1
ATOM 12831 C C . GLU F 1 272 ? 50.102 31.247 22.538 1.00 16.58 272 GLU F C 1
ATOM 12832 O O . GLU F 1 272 ? 49.713 31.940 23.459 1.00 17.51 272 GLU F O 1
ATOM 12838 N N . GLU F 1 273 ? 51.185 30.470 22.639 1.00 15.82 273 GLU F N 1
ATOM 12839 C CA . GLU F 1 273 ? 51.803 30.153 23.950 1.00 14.00 273 GLU F CA 1
ATOM 12840 C C . GLU F 1 273 ? 53.188 30.767 24.172 1.00 13.90 273 GLU F C 1
ATOM 12841 O O . GLU F 1 273 ? 53.814 31.196 23.226 1.00 13.18 273 GLU F O 1
ATOM 12847 N N . ARG F 1 274 ? 53.649 30.815 25.425 1.00 14.64 274 ARG F N 1
ATOM 12848 C CA . ARG F 1 274 ? 55.026 31.221 25.746 1.00 15.86 274 ARG F CA 1
ATOM 12849 C C . ARG F 1 274 ? 56.021 30.062 25.460 1.00 16.47 274 ARG F C 1
ATOM 12850 O O . ARG F 1 274 ? 55.695 29.033 24.819 1.00 15.96 274 ARG F O 1
#

B-factor: mean 8.21, std 6.66, range [2.0, 40.72]

GO terms:
  GO:0008889 glycerophosphodiester phosphodiesterase activity (F, EXP)

Sequence (1632 aa):
MLLAHISDTHFRSRGEKLYGFIDVNAANADVVSQLNALRERPDAVVVSGDIVNCGRPEEYQVARQILGSLNYPLYLIPGNHDDKALFLEYLQPLCPQLGSDANNMRCAVDDFATRLLFIDSSRAGTSKGWLTDETISWLEAQLFEGGDKPATIFMHHPPLPLGNAQMDPIACENGHRLLALVERFPSLTRIFCGHNHSLTMTQYRQALISTLPGTVHQVPYCHADTDPYYDLSPASCLMHRQVGEQWVSYQHSLAHYAGPWLYDENISCPTEERMLLAHISDTHFRSRGEKLYGFIDVNAANADVVSQLNALRERPDAVVVSGDIVNCGRPEEYQVARQILGSLNYPLYLIPGNHDDKALFLEYLQPLCPQLGSDANNMRCAVDDFATRLLFIDSSRAGTSKGWLTDETISWLEAQLFEGGDKPATIFMHHPPLPLGNAQMDPIACENGHRLLALVERFPSLTRIFCGHNHSLTMTQYRQALISTLPGTVHQVPYCHADTDPYYDLSPASCLMHRQVGEQWVSYQHSLAHYAGPWLYDENISCPTMLLAHISDTHFRSRGEKLYGFIDVNAANADVVSQLNALRERPDAVVVSGDIVNCGRPEEYQVARQILGSLNYPLYLIPGNHDDKALFLEYLQPLCPQLGSDANNMRCAVDDFATRLLFIDSSRAGTSKGWLTDETISWLEAQLFEGGDKPATIFMHHPPLPLGNAQMDPIACENGHRLLALVERFPSLTRIFCGHNHSLTMTQYRQALISTLPGTVHQVPYCHADTDPYYDLSPASCLMHRQVGEQWVSYQHSLAHYAGPWLYDENISCPTMLLAHISDTHFRSRGEKLYGFIDVNAANADVVSQLNALRERPDAVVVSGDIVNCGRPEEYQVARQILGSLNYPLYLIPGNHDDKALFLEYLQPLCPQLGSDANNMRCAVDDFATRLLFIDSSRAGTSKGWLTDETISWLEAQLFEGGDKPATIFMHHPPLPLGNAQMDPIACENGHRLLALVERFPSLTRIFCGHNHSLTMTQYRQALISTLPGTVHQVPYCHADTDPYYDLSPASCLMHRQVGEQWVSYQHSLAHYAGPWLYDENISCPTMLLAHISDTHFRSRGEKLYGFIDVNAANADVVSQLNALRERPDAVVVSGDIVNCGRPEEYQVARQILGSLNYPLYLIPGNHDDKALFLEYLQPLCPQLGSDANNMRCAVDDFATRLLFIDSSRAGTSKGWLTDETISWLEAQLFEGGDKPATIFMHHPPLPLGNAQMDPIACENGHRLLALVERFPSLTRIFCGHNHSLTMTQYRQALISTLPGTVHQVPYCHADTDPYYDLSPASCLMHRQVGEQWVSYQHSLAHYAGPWLYDENISCPTMLLAHISDTHFRSRGEKLYGFIDVNAANADVVSQLNALRERPDAVVVSGDIVNCGRPEEYQVARQILGSLNYPLYLIPGNHDDKALFLEYLQPLCPQLGSDANNMRCAVDDFATRLLFIDSSRAGTSKGWLTDETISWLEAQLFEGGDKPATIFMHHPPLPLGNAQMDPIACENGHRLLALVERFPSLTRIFCGHNHSLTMTQYRQALISTLPGTVHQVPYCHADTDPYYDLSPASCLMHRQVGEQWVSYQHSLAHYAGPWLYDENISCPTEER

Radius of gyration: 34.6 Å; Cα contacts (8 Å, |Δi|>4): 4302; chains: 6; bounding box: 96×68×89 Å

Nearest PDB structures (foldseek):
  3d03-assembly1_A  TM=1.003E+00  e=4.995E-58  Klebsiella aerogenes
  2dxl-assembly1_A  TM=1.001E+00  e=1.294E-56  Klebsiella aerogenes
  2hy1-assembly1_A-2  TM=8.980E-01  e=1.572E-18  Mycobacterium tuberculosis H37Rv
  2hyo-assembly1_A-2  TM=8.978E-01  e=4.652E-18  Mycobacterium tuberculosis H37Rv
  2hyp-assembly1_A-2  TM=8.969E-01  e=1.296E-17  Mycobacterium tuberculosis H37Rv

Organism: Klebsiella aerogenes (NCBI:txid548)

Solvent-accessible surface area: 52445 Å² total; per-residue (Å²): 42,7,0,0,0,2,0,0,1,5,0,8,17,103,58,53,51,0,16,29,24,6,36,0,18,12,31,2,6,22,5,3,2,25,0,10,21,15,174,83,119,6,68,1,0,0,0,0,0,3,0,0,3,28,14,63,55,76,0,0,100,6,0,98,32,18,2,34,13,13,74,20,81,9,21,1,0,0,0,31,48,16,55,40,65,37,0,31,112,43,0,48,69,45,0,76,88,6,31,108,71,20,108,35,2,29,8,40,9,84,112,38,66,5,36,0,0,0,0,14,0,7,89,90,92,40,47,69,0,79,0,58,104,98,5,14,71,57,0,53,40,37,6,152,127,15,46,150,53,55,3,0,0,0,0,0,0,3,3,9,81,4,9,0,19,41,14,39,93,50,11,10,87,7,2,122,63,0,27,44,3,0,85,135,26,100,17,0,31,7,0,0,0,0,9,2,11,11,4,1,2,0,21,39,125,38,0,0,2,0,1,0,6,0,4,14,4,11,13,38,20,24,79,82,55,95,60,46,15,5,4,60,13,42,15,5,1,2,6,0,14,34,29,66,164,29,10,0,1,12,42,38,22,11,30,82,77,22,28,67,2,45,70,33,139,79,18,1,40,9,127,92,27,144,42,10,0,0,0,2,0,0,0,5,0,1,1,76,54,29,42,0,14,29,26,5,34,0,17,12,34,2,5,22,5,2,2,27,0,11,28,33,157,58,126,5,68,2,0,0,0,0,0,3,0,0,3,29,16,51,64,39,0,0,62,6,0,84,75,15,1,35,13,12,79,15,85,12,16,1,1,0,0,33,50,16,58,37,62,34,0,36,108,32,0,38,74,45,3,88,93,6,32,100,74,19,104,46,3,33,8,27,4,72,114,37,64,5,7,0,0,0,0,11,0,9,97,86,90,36,46,71,0,82,3,49,105,101,4,12,64,53,0,55,58,20,5,130,124,14,40,147,66,55,3,0,0,0,0,0,0,2,3,9,86,2,8,0,17,42,11,40,88,48,11,7,98,11,2,118,97,0,26,40,6,0,88,120,22,100,21,0,24,4,0,0,0,0,8,1,9,11,4,1,2,0,12,36,128,34,0,0,1,0,0,0,6,0,4,13,4,11,12,42,24,30,83,92,55,92,64,46,22,7,6,60,14,42,16,7,1,2,6,0,22,36,28,64,167,29,11,0,1,11,38,49,24,12,30,82,76,22,27,66,3,45,78,33,133,115,18,1,38,38,178,41,10,0,0,0,2,0,1,0,5,0,5,16,114,51,48,51,0,15,26,24,6,34,0,18,13,33,3,5,23,5,3,2,27,0,10,26,35,156,62,120,6,69,2,0,0,0,0,0,3,0,0,4,30,17,73,52,76,0,0,77,6,0,83,76,20,2,38,29,12,76,18,84,9,22,2,3,1,0,32,47,19,57,36,59,33,0,20,111,34,0,49,77,43,1,75,87,7,35,112,72,23,96,34,2,38,12,36,8,72,111,40,65,5,21,0,0,3,0,10,0,9,112,87,89,39,47,74,1,85,1,41,106,101,4,6,67,57,0,65,58,31,6,159,114,15,38,144,58,55,2,0,0,0,0,0,0,3,3,10,84,3,7,0,18,38,13,42,90,48,12,8,109,11,2,118,93,0,24,44,7,0,86,133,25,98,16,0,23,4,0,0,0,0,11,2,11,11,3,1,1,0,11,35,130,33,0,0,2,0,1,0,7,0,3,15,5,11,12,40,22,24,73,88,49,98,66,45,28,5,4,60,14,43,16,7,1,1,5,0,19,33,27,67,169,28,10,0,0,11,42,48,24,11,29,82,79,22,28,72,2,50,81,34,138,82,18,1,39,29,172,41,7,0,0,0,2,0,0,0,5,0,4,20,116,53,42,46,0,14,30,23,7,36,0,18,13,31,2,5,22,5,4,3,27,0,10,16,33,142,67,122,6,68,1,0,0,0,0,0,3,0,0,3,30,16,79,49,89,0,0,75,4,0,78,74,11,1,38,29,11,77,18,82,10,22,1,3,1,0,31,48,18,58,37,59,33,0,20,109,33,0,51,80,43,2,91,88,6,36,115,70,21,103,49,2,40,9,27,6,79,113,40,64,4,19,0,0,2,0,16,0,11,109,90,91,38,44,66,1,81,1,47,91,93,4,3,64,56,0,60,60,36,4,162,122,14,44,150,50,52,2,0,0,0,0,0,0,3,2,10,87,4,8,1,16,37,13,38,89,45,13,9,103,7,2,119,80,0,24,42,5,0,85,138,27,104,17,0,31,8,0,0,0,0,10,2,9,12,4,1,1,0,20,38,123,37,0,0,3,1,1,0,6,0,4,13,6,11,14,42,21,19,82,79,45,96,63,49,33,6,4,60,15,42,16,7,0,0,6,0,16,31,25,64,167,31,10,0,1,12,42,50,24,11,31,79,79,21,26,70,2,44,68,33,135,85,19,1,42,29,177,37,5,0,0,0,2,0,0,1,5,0,1,0,96,57,23,44,0,15,31,24,5,35,0,18,12,33,3,6,22,6,3,1,27,0,12,27,34,158,89,121,5,69,2,0,0,0,0,0,3,0,0,3,28,15,54,59,40,0,0,55,6,0,105,72,12,1,34,14,12,77,17,85,9,23,1,0,0,0,32,48,18,55,39,65,37,0,31,112,20,0,39,90,51,0,78,79,5,33,101,72,21,104,40,1,28,9,37,10,74,114,39,65,4,18,0,0,1,0,14,0,10,111,89,90,47,50,78,1,79,2,44,104,95,7,17,67,60,0,51,41,37,8,120,138,19,44,143,56,54,4,0,0,0,0,0,0,3,3,7,90,4,7,0,16,33,13,40,79,42,12,9,109,5,2,120,80,0,24,39,5,0,86,120,16,99,19,0,34,7,0,0,0,0,11,2,10,12,5,1,2,0,21,35,120,34,0,0,2,0,1,1,7,0,4,14,6,10,15,40,22,24,78,84,57,92,67,50,48,6,5,60,14,42,15,6,0,1,6,0,18,35,30,62,169,31,10,0,1,14,39,50,25,12,32,82,79,21,25,71,2,51,79,36,128,117,20,1,35,38,178,42,10,0,0,0,1,0,0,0,5,0,8,18,93,56,48,54,0,14,32,23,7,34,0,19,13,31,2,6,22,6,2,2,28,0,10,22,35,200,64,121,6,70,2,0,0,0,0,0,3,0,0,3,29,14,69,54,89,0,0,86,6,0,89,29,17,1,34,13,11,76,18,84,12,18,1,1,0,0,33,49,16,56,39,64,35,0,25,118,46,0,48,72,35,0,72,96,4,33,104,74,20,107,44,2,33,8,36,7,78,112,38,63,4,25,0,0,0,0,15,0,11,88,92,91,42,48,66,1,82,2,47,97,92,4,5,63,55,0,45,61,32,6,168,132,17,45,146,55,53,3,0,0,0,0,0,0,2,3,11,86,3,7,0,19,38,15,37,89,51,12,8,90,10,2,124,89,0,26,51,3,0,106,129,27,102,18,0,21,3,0,0,0,0,10,2,9,12,4,1,2,0,11,49,107,33,0,1,0,0,0,0,7,0,4,12,5,11,13,40,24,27,78,89,50,97,62,46,25,6,5,61,14,42,16,6,0,2,5,0,17,32,26,69,167,29,10,0,1,11,42,49,25,12,30,82,78,22,28,74,2,43,83,35,142,82,18,1,39,10,127,98,27,138

InterPro domains:
  IPR004843 Calcineurin-like, phosphoesterase domain [PF00149] (1-198)
  IPR026575 Cyclic nucleotide phosphodiesterase GpdQ/CpdA-like [cd07402] (3-244)
  IPR029052 Metallo-dependent phosphatase-like [SSF56300] (1-257)
  IPR042281 GpdQ, beta-strand dimerisation domain [G3DSA:3.30.750.180] (106-231)
  IPR042283 GpdQ, catalytic alpha/beta sandwich domain [G3DSA:3.60.21.40] (1-240)
  IPR050884 Cyclic nucleotide phosphodiesterase class-III [PTHR42988] (1-217)

CATH classification: 3.60.21.40 (+1 more: 3.30.750.180)